Protein 7V6B (pdb70)

CATH classification: 3.30.160.380

B-factor: mean 134.19, std 66.08, range [36.17, 428.33]

InterPro domains:
  IPR000999 Ribonuclease III domain [PF00636] (1210-1378)
  IPR000999 Ribonuclease III domain [PF00636] (1469-1627)
  IPR000999 Ribonuclease III domain [PS50142] (1177-1382)
  IPR000999 Ribonuclease III domain [PS50142] (1433-1628)
  IPR000999 Ribonuclease III domain [SM00535] (1192-1403)
  IPR000999 Ribonuclease III domain [SM00535] (1448-1650)
  IPR000999 Ribonuclease III domain [cd00593] (1194-1391)
  IPR000999 Ribonuclease III domain [cd00593] (1448-1649)
  IPR001650 Helicase, C-terminal domain-like [PF00271] (438-495)
  IPR001650 Helicase, C-terminal domain-like [PS51194] (366-536)
  IPR001650 Helicase, C-terminal domain-like [SM00490] (385-498)
  IPR003100 PAZ domain [PF02170] (864-1000)
  IPR003100 PAZ domain [PS50821] (844-980)
  IPR003100 PAZ domain [SM00949] (843-1004)
  IPR005034 Dicer, dimerisation domain [PF03368] (571-669)
  IPR005034 Dicer, dimerisation domain [PS51327] (571-673)
  IPR011545 DEAD/DEAH-box helicase domain [PF00270] (11-153)
  IPR014001 Helicase superfamily 1/2, ATP-binding domain [PS51192] (15-193)
  IPR014001 Helicase superfamily 1/2, ATP-binding domain [SM00487] (4-209)
  IPR014720 Double-stranded RNA-binding domain [PF00035] (1653-1717)

Radius of gyration: 47.43 Å; Cα contacts (8 Å, |Δi|>4): 2916; chains: 2; bounding box: 76×140×125 Å

Solvent-accessible surface area: 74690 Å² total; per-residue (Å²): 174,66,29,26,25,35,83,0,0,26,53,0,44,152,48,37,0,0,0,5,6,10,26,53,105,4,45,44,31,0,1,9,9,0,0,57,62,37,8,96,33,1,60,86,72,59,154,81,50,5,76,8,0,0,0,0,0,48,72,44,136,42,0,89,94,12,0,81,8,0,14,105,46,0,9,4,42,5,4,8,8,0,40,124,88,49,3,106,137,39,99,141,39,86,8,40,81,39,12,124,106,17,9,0,0,0,0,20,3,91,16,0,18,51,1,18,79,88,104,70,6,62,7,50,8,4,18,0,0,0,0,2,34,0,6,37,0,55,51,188,35,38,0,63,83,0,7,131,32,2,80,142,36,106,82,141,129,43,8,50,0,0,0,2,0,19,16,5,13,61,36,86,79,11,106,77,2,51,64,61,1,110,93,7,15,130,8,0,88,12,77,2,8,0,8,34,37,74,201,106,10,64,0,8,9,40,74,74,71,116,10,63,67,64,35,35,32,21,72,110,74,180,146,108,58,77,8,19,137,82,0,26,44,18,1,89,98,18,42,93,11,19,97,41,59,131,146,108,58,149,4,102,99,18,0,52,3,0,16,37,1,3,108,60,0,3,14,2,0,0,4,0,6,0,0,5,3,4,11,61,1,10,18,86,52,57,78,41,166,76,108,22,31,48,40,31,17,55,8,0,13,1,20,0,7,16,0,17,13,19,0,8,87,53,0,98,102,132,171,35,42,74,38,131,9,0,34,86,17,11,19,25,12,0,46,101,0,0,85,22,0,44,98,51,1,55,93,130,79,68,148,76,1,25,0,0,0,0,1,34,92,158,68,0,0,32,1,0,27,6,0,0,66,13,0,5,113,34,0,97,83,0,106,130,7,8,46,13,16,3,8,51,106,128,14,60,179,83,54,35,108,48,1,29,84,58,1,133,103,21,100,2,7,0,0,0,4,6,27,7,108,80,109,20,6,80,6,54,41,6,36,16,0,2,0,0,6,49,6,118,34,5,10,14,2,4,5,0,24,11,7,2,25,62,82,144,0,83,0,10,0,1,2,6,80,158,68,78,127,143,10,66,100,49,3,142,104,13,63,126,1,33,76,61,0,21,116,46,0,134,98,44,37,22,164,186,52,115,73,60,82,10,186,78,45,20,83,2,70,9,109,66,0,45,46,10,0,63,104,0,0,95,65,4,25,35,14,58,17,32,124,19,47,8,28,56,88,66,6,104,121,97,68,27,57,207,80,54,52,134,69,0,114,72,72,67,0,9,3,0,25,0,0,1,8,0,40,13,78,109,39,24,85,3,58,42,43,90,67,78,150,27,0,81,44,4,0,0,9,63,0,0,71,51,0,48,90,74,36,6,7,42,94,146,9,58,16,39,78,72,105,72,17,2,44,68,10,12,104,51,4,3,104,20,19,80,133,61,60,64,55,17,55,118,204,78,87,78,18,106,36,84,12,5,151,35,1,105,47,0,18,0,118,65,64,39,73,0,30,0,4,26,0,40,0,60,8,92,36,144,73,70,91,112,9,62,11,5,72,127,31,1,77,31,67,53,8,2,0,0,0,0,73,39,112,16,33,80,14,2,56,0,2,0,17,19,97,33,14,59,0,34,0,102,5,14,78,74,30,40,100,47,91,5,141,81,80,98,40,35,46,14,0,4,17,4,1,0,0,0,0,20,25,13,5,111,2,52,14,41,5,0,0,1,8,71,74,27,81,64,22,1,5,0,2,2,1,0,48,135,212,44,54,9,14,76,107,14,0,40,98,19,119,128,23,62,118,30,134,12,30,97,59,119,72,7,106,131,82,106,67,30,161,35,116,56,14,96,34,56,0,0,2,26,63,8,68,69,168,67,74,37,8,4,2,45,73,24,25,143,156,51,34,0,99,55,182,69,216,34,72,116,95,9,43,69,121,40,44,140,119,4,14,88,3,46,36,115,101,23,15,1,0,0,1,32,75,16,41,135,101,8,34,9,6,71,156,144,84,31,25,2,2,32,6,9,33,28,11,84,0,11,4,36,1,6,2,0,2,10,3,0,0,0,0,1,21,3,0,37,27,0,1,8,0,8,59,10,4,107,93,0,2,76,88,1,101,9,72,135,48,97,72,8,21,120,97,10,122,21,164,73,6,143,17,37,151,30,9,168,64,68,137,72,108,56,104,138,74,32,26,5,36,11,12,14,17,59,10,36,56,3,38,28,10,9,1,18,16,37,36,38,11,59,70,41,113,37,59,133,78,98,108,40,20,3,79,57,64,138,57,153,37,74,80,149,66,3,85,4,4,47,19,21,104,32,151,158,83,8,55,34,0,21,0,14,37,0,0,16,0,0,0,1,48,75,8,27,4,1,3,7,1,47,31,11,24,10,0,0,28,0,0,0,60,1,1,0,0,1,8,0,6,11,63,30,75,74,43,15,37,25,3,13,63,56,0,31,60,34,0,20,30,60,78,0,0,0,2,3,0,24,62,20,80,3,7,61,17,7,7,12,105,103,17,44,6,68,144,54,40,53,0,2,3,2,13,2,0,31,40,0,12,44,19,36,115,130,57,92,131,18,9,142,43,1,0,43,52,7,2,109,103,5,72,17,42,110,89,36,10,17,90,92,13,63,1,21,109,114,10,53,82,135,5,32,110,24,0,122,45,7,35,147,65,143,122,50,88,42,134,20,55,95,98,5,15,33,7,6,18,45,22,64,3,54,21,114,23,0,0,9,0,0,8,0,1,0,0,0,0,0,45,5,1,0,0,43,16,0,0,48,1,0,56,61,7,151,1,0,134,48,54,175,129,80,67,9,28,73,5,24,91,22,130,7,72,93,102,88,100,12,37,11,36,5,10,14,47,130,46,0,15,123,12,1,46,18,94,2,182,65,64,110,53,0,0,31,0,2,0,7,4,13,37,29,58,0,60,38,7,7,0,1,6,53,8,6,7,6,0,53,3,1,1,16,1,0,0,0,0,32,0,20,53,70,18,79,192,31,41,14,43,19,0,62,32,0,20,67,4,0,42,40,41,1,0,0,0,0,0,0,0,3,14,16,0,17,19,7,16,17,21,13,38,28,105,1,41,98,23,20,29,117,4,18,74,20,0,92,78,32,32,7,82,10,24,74,129,0,26,14,34,25,20,48,71,5,117,153,13,54,3,0,36,0,0,0,7,0,0,18,0,0,0,0,0,0,3,7,30,33,89,61,11,42,76,0,2,70,2,0,36,80,2,0,62,37,0,5,106,24,8,49,157,128,45,19,48,72,7,40,117,35,0,90,106,64,137,38,1,108,38,77,40,55,149,56,19,0,31,2,24,10,55,70,88,118,61,88,40,167,6,98,35,128,83,158,106,71,0,81,59,0,2,0,22,12,0,12,48,51,12,69,142,59,118,66,29,101,78,0,74,19,33,0,22,69,137,64,11,12,81,16,80,29,100,17,62,12,126,48,72,58,19,0,31,0,38,8,5,73,7,31,34,48,0,121,26,107,120,105,134,65,0,74,54,121,0,0,80,48,0,21,60,31,3,52,83,55,154,85,113,47,111,75,22,37,109,1,30,156,52,95,42,36,41,155,57,66,101,126,115,160,24,60,79,4,10,60,57,10,18,17,0,75,64,14,71,94,93,36,37,135,90,0,56,111,11,23,89,36,116,145,77,123,54,56,68,70,51,3,73,54,0,7,77,19,0,63,13,80,38,110,86,57,102,28,111,35,55,58,125,64,42,3,19,16,2,38,1,31,6,63,8,68,0,2,24,33,8,78,72,98,68,5,53,72,48,4,25,46,2,0,125,31,0,41

GO terms:
  GO:0005515 protein binding (F, IPI)
  GO:0008186 ATP-dependent activity, acting on RNA (F, IDA)
  GO:0048471 perinuclear region of cytoplasm (C, IDA)
  GO:0035194 regulatory ncRNA-mediated post-transcriptional gene silencing (P, IDA)
  GO:0005634 nucleus (C, IDA)
  GO:0005737 cytoplasm (C, IDA)
  GO:0003730 mRNA 3'-UTR binding (F, IDA)
  GO:0016887 ATP hydrolysis activity (F, IDA)
  GO:0035197 siRNA binding (F, IDA)
  GO:0016442 RISC complex (C, IDA)
  GO:0070578 RISC-loading complex (C, IDA)
  GO:0004525 ribonuclease III activity (F, IDA)
  GO:0030422 siRNA processing (P, IDA)
  GO:0070922 RISC complex assembly (P, IDA)
  GO:0070578 RISC-loading complex (C, IGI)
  GO:0009047 dosage compensation by hyperactivation of X chromosome (P, IGI)
  GO:0002230 positive regulation of defense response to virus by host (P, IMP)
  GO:0035194 regulatory ncRNA-mediated post-transcriptional gene silencing (P, IMP)
  GO:0045089 positive regulation of innate immune response (P, IMP)
  GO:0045752 positive regulation of Toll signaling pathway (P, IMP)

Sequence (1678 aa):
PRGYQLRLVDHLTKSNGIVYLPTGSGKTFVAILVLKRFSQDFDKPIESGGKRALFMCNTVELARQQAMAVRRCTNFKVGFYVGEQGVDDWTRGMWSDEIKKNQVLVGTAQVFLDMVTQTYVALSSLSVVIIDECHHGTGHHPFREFMRLFTIANQTKLPRVVGLTGVLIKGNEITNVATKLKELEITYRGNIITVSDTKELENVMLYATKPTEVMVSFPHQEQVLTVTRLISAEIEKFYVSLDLMNKKSFVKQLFNDFLYQMKEYGIYAASIAIISLIVEFDIKRRQAETLSVKLMHRTALTLCEKIRHLLVQKLQDMNVNTEEVIMNFSTPKVQRFLMSLKVSFADKDPKDICCLVFVERRYTCKCIYGLLLNYIQSTPELRNVLTPQFMVSVLERKWQKSAIQQFRDGNANLMICSSVLEEGIDVQACNHVFILDPVKTFNMYVQSKGRARTTEAKFVLFTADKEREKTIQQIYQYRKAHNDIAEYLKDRVLEDIDPFTNENGAVLLPNNALAILHRYCQTIPTDAFGFVIPWFHVLQEDERDRIFGVSAKGKHVISINMPVNCMLRDTIYSDPMDNVKTAKISAAFKACKVLYSLGELNERFVPKTLKERVASIADVHFEHWNKYGDSVTAKDRTYKTECPLEFYDALPRVGEICYAYEIFLEPQFESCEYTEHMYLNLQTPRNYAILLRNKLPRLAEMPLFSNQGKLHVRVANAPLEVIIQNSEQLELLHQFHGMVFRDILKIWHPFFVLDRRSKENSYLVVPLILQKCFDWELMTNFRRLPQSHGSNVQQREQQPAPRPEDFEGKIVTQWYANYDKPMLVTKVHRELTPLSYMEYYEFTMSKYGNRIGDVVHKDKFMIEVRDLTEQLTFYVHKVILIPELCFNFNFPGDLWLKLIFLPSILNRMYFLLHAEALRKRFNTYLNLHLLPFNGTDYMPRPLEIDYSLKRNENPWQKYMEPVDLSRNLLSTYPVELDYYYHFSVGNVCYWAKNQFHMPTGNIYVKPLLILQKTVSKEHITPAEQGEFLAAITASSAADVFDMERLEILGDSFLKLSATLYLASKYSDWNEGTLTEVKSKLVSNRNLLFCLIDADIPKTLNTIQFTPRYTWLPPGISLPHNVLALWRENPEFAKIIGPHNLRDLALGDEESLVKGNCSDINYNRFVEGCRANGQSFYAGADFSSEVNFCVGLVTIPNKVIADTLEALLGVIVKNYGLQHAFKMLEYFKICRADIDKPLTQLLNLELGNTTEIDGFLINHYYLEKNLGYTFKDRRYLLQALTHPSYPTNRITGSYQELEFIGDAILDFLISAYIFENNTKMNPGALTDLRSALVNNTTLACICVRHRLHFFILAENAKLSEIISKFVNFQESQGHRVTNYVRILLEEADVNVDVPKALGDVLEALIAAVYLDCRDLQRTWEVIFNLFEPELQEFTRKVPINHIRQLVEHKHAKPVFSSVSCQFTCMEKTIKVYGFGSNKDQAKLSAAKHALQQLSKCDMVKELRDYCVRREMPLPCIEVVQQSEFVACCSVASIVRYGKSDKKKDARQRAAIEMLALISSNESMEELEALRRKKFTTYWELKEATGMRLCDRHNYFKNFYPTLKKEAIEAINSDEYESSKDKAMDVMSSLKITPKISEVESSSLVPLLSVELNCAFDVVLMAKETDIYDHIIDYFRTML

Secondary structure (DSSP, 8-state):
---HHHHHHHHHHHS-EEEE--SSS-HHHHHHHHHHHT-SSSSS-GGGT--EEEEEESSHHHHHHHHHHHHHH-SS-EEEE-GGGTTSS--HHHHHHHHHH-SEEEEEHHHHHHHHHTTTS-GGGEEEEEEESGGG-SSS-HHHHHHHHHTTS-SSS--EEEEEESSSS-TT--TTHHHHHHHHHHHHTS-EEB--SSSSS--STT-----EEEEE--PPPSS--HHHHHHHHHHHHHHHHHHS---HHHHHHHHHHHHHHHHHH-HHHHHHHHHHHHHHHHHHHHS--SHHHHHHHHHHHHHHHHHHHHHHHHHHT----SHHHHHHSS-HHHHHHHHHHHHHT-S--TTT--EEEE-SSHHHHHHHHHHHHHHHHH-TTTTTT--EEEE--HHHHHHHHHHHHHHHHTS-SEEEE---SSS---S--BSEEEESSPP-SHHHHHHHHHHB-SSSSEEEEE--TTTHHHHHHHHHHHHHHHHHHHHHHHHSB------EE-TT--EE-TTTHHHHHHHHHHHS---TT-----EEEEPPHHHHHHHSSGGGSSSB-EEEE--TTSS--SPEEPPPBSSSHHHHHHHHHHHHHHHHHTT-B-TTSSBPPHHHHHHHHHHHHHTTHHHHT--S---EEEEE----TTTTT----SSSEEEEEEEEEEE-S---TTTHHHHHHHTSS--EEEEESS-------EEE--SS--EEEEE-SSPEEEE---SHHHHHHHHHHHHIIIIIS----TT-EE--S-SSS--EEEEEE---EE-HHHHHHTTSPPP-----HHHHHHSPPP-TGGGSS-EEEE-SS-SS--EEEEEEE-SS-TTSPP--HHHHHHHSTTTSPPPS-SS--EEEEEEPP-----------B-TTTEEEE---HHHHHHHHTHHHHHHHHHHHHHHHHHHHHHHHHTT-TTSTTTSTT--PPPP---SSSS----SS-GGGPPPPTTTS-TT--HHHHHHHHHHHHTS---TTS-SS----S----PPPHHHHHHH-GGG-----HHHHHHHHB-GGG--S--SHHHHHHHHHHHHHHHHHHHHHHSTTS-HHHHHHHHHHHSSHHHHHHHHHHTTGGGS-B-S---TTTS-PPTTEES-HHHHHHHHH-HHHHHH--HHHHHTT---GGGGTT--SPPHHHHHHHHHHHHHHHHSSSTT--THHHHHHHHTEEEEEHHHHHHHHHHHHHHHHHHHHHHHHHHHHHHTTSS---SSS-SGGGSSS----HHHHHHH-TTHHHHHHHHS---SSTHHHHHHHB-SS-SS--SS--SHHHHHHHHHHHHHHHHHHHHHH-TTS-HHHHHHHHHHHS-TTHHHHHHHHTT-GGG-B---HHHHHHHHHHHHHHHHHTSS--HHHHHS--SS----SS-SHHHHHHHHHHHHHHHHH--HHHHHHHHHHHHHHHHHHHHHSPPPPHHHHHHT-SS---EE----EEEEETTEEEEE----SSHHHHHHHHHHHHHHHHHH-/-HHHHHHHHHHHTT-----EEE-----EEEEE-TTS--EEEEESSHHHHHHHHHHHHHHHHHH--HHHHHHHHHS----SHHHHHH-----TTGGG-STTSS-HHHHHHHHHHHH---S-TTTHHHHHHHHHTT--EE--B-SS--SS--EEEEESSTT--EEEE-HHHHHHHHHHHHHHH-

Organism: Drosophila melanogaster (NCBI:txid7227)

Structure (mmCIF, N/CA/C/O backbone):
data_7V6B
#
_entry.id   7V6B
#
_cell.length_a   1.00
_cell.length_b   1.00
_cell.length_c   1.00
_cell.angle_alpha   90.00
_cell.angle_beta   90.00
_cell.angle_gamma   90.00
#
_symmetry.space_group_name_H-M   'P 1'
#
loop_
_entity.id
_entity.type
_entity.pdbx_description
1 polymer 'Dicer-2, isoform A'
2 polymer R2D2
#
loop_
_atom_site.group_PDB
_atom_site.id
_atom_site.type_symbol
_atom_site.label_atom_id
_atom_site.label_alt_id
_atom_site.label_comp_id
_atom_site.label_asym_id
_atom_site.label_entity_id
_atom_site.label_seq_id
_atom_site.pdbx_PDB_ins_code
_atom_site.Cartn_x
_atom_site.Cartn_y
_atom_site.Cartn_z
_atom_site.occupancy
_atom_site.B_iso_or_equiv
_atom_site.auth_seq_id
_atom_site.auth_comp_id
_atom_site.auth_asym_id
_atom_site.auth_atom_id
_atom_site.pdbx_PDB_model_num
ATOM 1 N N . PRO A 1 10 ? 123.147 134.307 138.449 1.00 130.33 8 PRO A N 1
ATOM 2 C CA . PRO A 1 10 ? 122.296 135.412 137.991 1.00 129.00 8 PRO A CA 1
ATOM 3 C C . PRO A 1 10 ? 121.385 134.988 136.834 1.00 121.40 8 PRO A C 1
ATOM 4 O O . PRO A 1 10 ? 121.848 134.256 135.985 1.00 124.56 8 PRO A O 1
ATOM 8 N N . ARG A 1 11 ? 120.132 135.440 136.840 1.00 115.49 9 ARG A N 1
ATOM 9 C CA . ARG A 1 11 ? 119.128 135.021 135.831 1.00 113.62 9 ARG A CA 1
ATOM 10 C C . ARG A 1 11 ? 119.603 135.494 134.459 1.00 107.48 9 ARG A C 1
ATOM 11 O O . ARG A 1 11 ? 120.190 136.587 134.385 1.00 111.21 9 ARG A O 1
ATOM 19 N N . GLY A 1 12 ? 119.371 134.686 133.426 1.00 100.41 10 GLY A N 1
ATOM 20 C CA . GLY A 1 12 ? 119.758 135.008 132.041 1.00 96.86 10 GLY A CA 1
ATOM 21 C C . GLY A 1 12 ? 118.943 136.164 131.496 1.00 88.00 10 GLY A C 1
ATOM 22 O O . GLY A 1 12 ? 117.779 136.313 131.904 1.00 92.61 10 GLY A O 1
ATOM 23 N N . TYR A 1 13 ? 119.516 136.933 130.578 1.00 76.72 11 TYR A N 1
ATOM 24 C CA . TYR A 1 13 ? 118.829 138.078 129.952 1.00 70.81 11 TYR A CA 1
ATOM 25 C C . TYR A 1 13 ? 117.414 137.658 129.562 1.00 70.80 11 TYR A C 1
ATOM 26 O O . TYR A 1 13 ? 116.512 138.430 129.830 1.00 71.86 11 TYR A O 1
ATOM 35 N N . GLN A 1 14 ? 117.206 136.456 129.033 1.00 68.84 12 GLN A N 1
ATOM 36 C CA . GLN A 1 14 ? 115.865 136.089 128.514 1.00 65.67 12 GLN A CA 1
ATOM 37 C C . GLN A 1 14 ? 114.821 136.210 129.624 1.00 63.89 12 GLN A C 1
ATOM 38 O O . GLN A 1 14 ? 113.807 136.898 129.423 1.00 67.95 12 GLN A O 1
ATOM 44 N N . LEU A 1 15 ? 115.093 135.634 130.788 1.00 62.81 13 LEU A N 1
ATOM 45 C CA . LEU A 1 15 ? 114.099 135.616 131.891 1.00 63.98 13 LEU A CA 1
ATOM 46 C C . LEU A 1 15 ? 113.820 137.040 132.383 1.00 65.00 13 LEU A C 1
ATOM 47 O O . LEU A 1 15 ? 112.624 137.364 132.624 1.00 67.52 13 LEU A O 1
ATOM 52 N N . ARG A 1 16 ? 114.857 137.864 132.496 1.00 61.12 14 ARG A N 1
ATOM 53 C CA . ARG A 1 16 ? 114.706 139.260 132.976 1.00 61.62 14 ARG A CA 1
ATOM 54 C C . ARG A 1 16 ? 113.870 140.049 131.959 1.00 59.82 14 ARG A C 1
ATOM 55 O O . ARG A 1 16 ? 112.977 140.822 132.391 1.00 62.98 14 ARG A O 1
ATOM 63 N N . LEU A 1 17 ? 114.120 139.834 130.670 1.00 58.77 15 LEU A N 1
ATOM 64 C CA . LEU A 1 17 ? 113.359 140.512 129.589 1.00 61.17 15 LEU A CA 1
ATOM 65 C C . LEU A 1 17 ? 111.897 140.110 129.743 1.00 60.75 15 LEU A C 1
ATOM 66 O O . LEU A 1 17 ? 111.038 140.988 129.677 1.00 61.02 15 LEU A O 1
ATOM 71 N N . VAL A 1 18 ? 111.650 138.827 129.984 1.00 60.36 16 VAL A N 1
ATOM 72 C CA . VAL A 1 18 ? 110.259 138.324 130.071 1.00 62.38 16 VAL A CA 1
ATOM 73 C C . VAL A 1 18 ? 109.594 139.002 131.264 1.00 68.34 16 VAL A C 1
ATOM 74 O O . VAL A 1 18 ? 108.461 139.473 131.091 1.00 80.33 16 VAL A O 1
ATOM 78 N N . ASP A 1 19 ? 110.281 139.133 132.394 1.00 71.86 17 ASP A N 1
ATOM 79 C CA . ASP A 1 19 ? 109.704 139.821 133.586 1.00 78.84 17 ASP A CA 1
ATOM 80 C C . ASP A 1 19 ? 109.346 141.272 133.247 1.00 77.07 17 ASP A C 1
ATOM 81 O O . ASP A 1 19 ? 108.196 141.722 133.559 1.00 78.21 17 ASP A O 1
ATOM 86 N N . HIS A 1 20 ? 110.269 141.987 132.611 1.00 74.93 18 HIS A N 1
ATOM 87 C CA . HIS A 1 20 ? 110.026 143.407 132.257 1.00 75.39 18 HIS A CA 1
ATOM 88 C C . HIS A 1 20 ? 108.804 143.490 131.337 1.00 69.98 18 HIS A C 1
ATOM 89 O O . HIS A 1 20 ? 107.990 144.403 131.535 1.00 70.24 18 HIS A O 1
ATOM 96 N N . LEU A 1 21 ? 108.694 142.587 130.369 1.00 65.37 19 LEU A N 1
ATOM 97 C CA . LEU A 1 21 ? 107.584 142.619 129.385 1.00 63.58 19 LEU A CA 1
ATOM 98 C C . LEU A 1 21 ? 106.266 142.309 130.086 1.00 65.69 19 LEU A C 1
ATOM 99 O O . LEU A 1 21 ? 105.257 142.932 129.729 1.00 72.59 19 LEU A O 1
ATOM 104 N N . THR A 1 22 ? 106.273 141.398 131.048 1.00 69.73 20 THR A N 1
ATOM 105 C CA . THR A 1 22 ? 105.062 141.067 131.839 1.00 77.52 20 THR A CA 1
ATOM 106 C C . THR A 1 22 ? 104.619 142.315 132.605 1.00 81.16 20 THR A C 1
ATOM 107 O O . THR A 1 22 ? 103.395 142.545 132.689 1.00 77.18 20 THR A O 1
ATOM 111 N N . LYS A 1 23 ? 105.571 143.099 133.122 1.00 86.15 21 LYS A N 1
ATOM 112 C CA . LYS A 1 23 ? 105.230 144.326 133.893 1.00 91.46 21 LYS A CA 1
ATOM 113 C C . LYS A 1 23 ? 104.682 145.442 132.984 1.00 90.77 21 LYS A C 1
ATOM 114 O O . LYS A 1 23 ? 103.741 146.115 133.450 1.00 90.42 21 LYS A O 1
ATOM 120 N N . SER A 1 24 ? 105.221 145.668 131.774 1.00 86.99 22 SER A N 1
ATOM 121 C CA . SER A 1 24 ? 104.854 146.843 130.928 1.00 85.40 22 SER A CA 1
ATOM 122 C C . SER A 1 24 ? 105.132 146.624 129.440 1.00 78.50 22 SER A C 1
ATOM 123 O O . SER A 1 24 ? 105.870 145.681 129.118 1.00 74.91 22 SER A O 1
ATOM 126 N N . ASN A 1 25 ? 104.598 147.509 128.588 1.00 73.27 23 ASN A N 1
ATOM 127 C CA . ASN A 1 25 ? 104.796 147.463 127.116 1.00 70.67 23 ASN A CA 1
ATOM 128 C C . ASN A 1 25 ? 106.289 147.431 126.797 1.00 67.95 23 ASN A C 1
ATOM 129 O O . ASN A 1 25 ? 107.114 147.842 127.653 1.00 68.93 23 ASN A O 1
ATOM 134 N N . GLY A 1 26 ? 106.644 146.956 125.613 1.00 64.77 24 GLY A N 1
ATOM 135 C CA . GLY A 1 26 ? 108.063 146.676 125.341 1.00 64.61 24 GLY A CA 1
ATOM 136 C C . GLY A 1 26 ? 108.429 146.686 123.879 1.00 63.53 24 GLY A C 1
ATOM 137 O O . GLY A 1 26 ? 107.605 146.303 123.035 1.00 66.18 24 GLY A O 1
ATOM 138 N N . ILE A 1 27 A 109.663 147.072 123.592 1.00 61.11 25 ILE A N 1
ATOM 139 C CA . ILE A 1 27 A 110.285 146.893 122.260 1.00 62.15 25 ILE A CA 1
ATOM 140 C C . ILE A 1 27 A 111.621 146.212 122.509 1.00 63.01 25 ILE A C 1
ATOM 141 O O . ILE A 1 27 A 112.586 146.913 122.867 1.00 68.11 25 ILE A O 1
ATOM 146 N N . VAL A 1 28 ? 111.683 144.902 122.337 1.00 62.42 26 VAL A N 1
ATOM 147 C CA . VAL A 1 28 ? 112.912 144.130 122.691 1.00 64.23 26 VAL A CA 1
ATOM 148 C C . VAL A 1 28 ? 113.904 144.224 121.529 1.00 66.08 26 VAL A C 1
ATOM 149 O O . VAL A 1 28 ? 113.689 143.559 120.505 1.00 66.89 26 VAL A O 1
ATOM 153 N N . TYR A 1 29 ? 114.967 145.008 121.698 1.00 68.25 27 TYR A N 1
ATOM 154 C CA . TYR A 1 29 ? 116.053 145.159 120.706 1.00 71.64 27 TYR A CA 1
ATOM 155 C C . TYR A 1 29 ? 117.178 144.196 121.084 1.00 73.58 27 TYR A C 1
ATOM 156 O O . TYR A 1 29 ? 117.859 144.425 122.088 1.00 74.92 27 TYR A O 1
ATOM 165 N N . LEU A 1 30 ? 117.271 143.078 120.387 1.00 74.97 28 LEU A N 1
ATOM 166 C CA . LEU A 1 30 ? 118.316 142.078 120.679 1.00 81.39 28 LEU A CA 1
ATOM 167 C C . LEU A 1 30 ? 119.138 141.926 119.419 1.00 88.89 28 LEU A C 1
ATOM 168 O O . LEU A 1 30 ? 118.724 141.218 118.509 1.00 86.06 28 LEU A O 1
ATOM 173 N N . PRO A 1 31 ? 120.304 142.586 119.334 1.00 101.96 29 PRO A N 1
ATOM 174 C CA . PRO A 1 31 ? 121.099 142.558 118.113 1.00 108.89 29 PRO A CA 1
ATOM 175 C C . PRO A 1 31 ? 121.570 141.142 117.770 1.00 119.32 29 PRO A C 1
ATOM 176 O O . PRO A 1 31 ? 121.577 140.810 116.617 1.00 121.11 29 PRO A O 1
ATOM 180 N N . THR A 1 32 ? 121.948 140.350 118.765 1.00 133.81 30 THR A N 1
ATOM 181 C CA . THR A 1 32 ? 122.573 139.027 118.523 1.00 146.46 30 THR A CA 1
ATOM 182 C C . THR A 1 32 ? 122.006 137.964 119.447 1.00 153.04 30 THR A C 1
ATOM 183 O O . THR A 1 32 ? 121.397 138.319 120.454 1.00 160.38 30 THR A O 1
ATOM 187 N N . GLY A 1 33 ? 122.257 136.696 119.119 1.00 163.26 31 GLY A N 1
ATOM 188 C CA . GLY A 1 33 ? 121.954 135.539 119.983 1.00 170.85 31 GLY A CA 1
ATOM 189 C C . GLY A 1 33 ? 120.698 134.798 119.571 1.00 169.63 31 GLY A C 1
ATOM 190 O O . GLY A 1 33 ? 120.499 133.659 120.049 1.00 171.59 31 GLY A O 1
ATOM 191 N N . SER A 1 34 ? 119.862 135.367 118.705 1.00 163.82 32 SER A N 1
ATOM 192 C CA . SER A 1 34 ? 118.658 134.662 118.207 1.00 162.03 32 SER A CA 1
ATOM 193 C C . SER A 1 34 ? 117.838 134.141 119.397 1.00 152.08 32 SER A C 1
ATOM 194 O O . SER A 1 34 ? 117.380 132.989 119.340 1.00 153.88 32 SER A O 1
ATOM 197 N N . GLY A 1 35 ? 117.725 134.941 120.463 1.00 133.66 33 GLY A N 1
ATOM 198 C CA . GLY A 1 35 ? 116.949 134.620 121.672 1.00 113.56 33 GLY A CA 1
ATOM 199 C C . GLY A 1 35 ? 115.615 135.319 121.643 1.00 103.37 33 GLY A C 1
ATOM 200 O O . GLY A 1 35 ? 114.892 135.240 122.628 1.00 97.26 33 GLY A O 1
ATOM 201 N N . LYS A 1 36 ? 115.317 136.012 120.550 1.00 102.05 34 LYS A N 1
ATOM 202 C CA . LYS A 1 36 ? 113.996 136.636 120.359 1.00 101.06 34 LYS A CA 1
ATOM 203 C C . LYS A 1 36 ? 112.904 135.574 120.478 1.00 92.41 34 LYS A C 1
ATOM 204 O O . LYS A 1 36 ? 111.813 135.915 120.949 1.00 95.75 34 LYS A O 1
ATOM 210 N N . THR A 1 37 ? 113.171 134.350 120.037 1.00 85.90 35 THR A N 1
ATOM 211 C CA . THR A 1 37 ? 112.125 133.317 119.909 1.00 82.66 35 THR A CA 1
ATOM 212 C C . THR A 1 37 ? 111.714 132.833 121.297 1.00 76.39 35 THR A C 1
ATOM 213 O O . THR A 1 37 ? 110.501 132.681 121.542 1.00 78.60 35 THR A O 1
ATOM 217 N N . PHE A 1 38 ? 112.683 132.578 122.161 1.00 68.84 36 PHE A N 1
ATOM 218 C CA . PHE A 1 38 ? 112.395 132.118 123.536 1.00 67.77 36 PHE A CA 1
ATOM 219 C C . PHE A 1 38 ? 111.593 133.190 124.278 1.00 68.07 36 PHE A C 1
ATOM 220 O O . PHE A 1 38 ? 110.664 132.849 125.007 1.00 71.18 36 PHE A O 1
ATOM 228 N N . VAL A 1 39 ? 111.935 134.462 124.083 1.00 64.62 37 VAL A N 1
ATOM 229 C CA . VAL A 1 39 ? 111.218 135.586 124.754 1.00 61.35 37 VAL A CA 1
ATOM 230 C C . VAL A 1 39 ? 109.798 135.689 124.178 1.00 59.90 37 VAL A C 1
ATOM 231 O O . VAL A 1 39 ? 108.864 135.859 124.963 1.00 60.19 37 VAL A O 1
ATOM 235 N N . ALA A 1 40 ? 109.628 135.548 122.869 1.00 60.28 38 ALA A N 1
ATOM 236 C CA . ALA A 1 40 ? 108.285 135.567 122.245 1.00 60.86 38 ALA A CA 1
ATOM 237 C C . ALA A 1 40 ? 107.446 134.457 122.875 1.00 60.41 38 ALA A C 1
ATOM 238 O O . ALA A 1 40 ? 106.279 134.693 123.165 1.00 63.33 38 ALA A O 1
ATOM 240 N N . ILE A 1 41 ? 108.033 133.273 123.061 1.00 58.55 39 ILE A N 1
ATOM 241 C CA . ILE A 1 41 ? 107.292 132.085 123.575 1.00 55.90 39 ILE A CA 1
ATOM 242 C C . ILE A 1 41 ? 106.975 132.276 125.065 1.00 52.90 39 ILE A C 1
ATOM 243 O O . ILE A 1 41 ? 105.828 131.992 125.458 1.00 52.56 39 ILE A O 1
ATOM 248 N N . LEU A 1 42 ? 107.903 132.774 125.865 1.00 51.74 40 LEU A N 1
ATOM 249 C CA . LEU A 1 42 ? 107.604 132.964 127.303 1.00 58.10 40 LEU A CA 1
ATOM 250 C C . LEU A 1 42 ? 106.539 134.049 127.503 1.00 57.99 40 LEU A C 1
ATOM 251 O O . LEU A 1 42 ? 105.723 133.897 128.433 1.00 56.02 40 LEU A O 1
ATOM 256 N N . VAL A 1 43 ? 106.551 135.119 126.712 1.00 58.33 41 VAL A N 1
ATOM 257 C CA . VAL A 1 43 ? 105.548 136.202 126.930 1.00 55.51 41 VAL A CA 1
ATOM 258 C C . VAL A 1 43 ? 104.187 135.620 126.572 1.00 52.15 41 VAL A C 1
ATOM 259 O O . VAL A 1 43 ? 103.236 135.810 127.326 1.00 53.75 41 VAL A O 1
ATOM 263 N N . LEU A 1 44 ? 104.142 134.869 125.494 1.00 51.59 42 LEU A N 1
ATOM 264 C CA . LEU A 1 44 ? 102.892 134.270 125.012 1.00 53.99 42 LEU A CA 1
ATOM 265 C C . LEU A 1 44 ? 102.350 133.383 126.118 1.00 56.01 42 LEU A C 1
ATOM 266 O O . LEU A 1 44 ? 101.119 133.255 126.198 1.00 61.02 42 LEU A O 1
ATOM 271 N N . LYS A 1 45 ? 103.228 132.792 126.929 1.00 55.71 43 LYS A N 1
ATOM 272 C CA . LYS A 1 45 ? 102.789 131.795 127.939 1.00 56.71 43 LYS A CA 1
ATOM 273 C C . LYS A 1 45 ? 102.385 132.503 129.227 1.00 58.59 43 LYS A C 1
ATOM 274 O O . LYS A 1 45 ? 101.566 131.940 129.962 1.00 61.22 43 LYS A O 1
ATOM 280 N N . ARG A 1 46 ? 102.980 133.659 129.516 1.00 60.20 44 ARG A N 1
ATOM 281 C CA . ARG A 1 46 ? 102.656 134.434 130.745 1.00 60.67 44 ARG A CA 1
ATOM 282 C C . ARG A 1 46 ? 101.306 135.141 130.617 1.00 62.07 44 ARG A C 1
ATOM 283 O O . ARG A 1 46 ? 100.841 135.678 131.632 1.00 61.83 44 ARG A O 1
ATOM 291 N N . PHE A 1 47 ? 100.694 135.143 129.436 1.00 63.09 45 PHE A N 1
ATOM 292 C CA . PHE A 1 47 ? 99.398 135.828 129.218 1.00 62.80 45 PHE A CA 1
ATOM 293 C C . PHE A 1 47 ? 98.396 134.817 128.687 1.00 65.15 45 PHE A C 1
ATOM 294 O O . PHE A 1 47 ? 97.496 135.216 127.936 1.00 64.74 45 PHE A O 1
ATOM 302 N N . SER A 1 48 ? 98.537 133.557 129.076 1.00 65.60 46 SER A N 1
ATOM 303 C CA . SER A 1 48 ? 97.711 132.460 128.517 1.00 65.47 46 SER A CA 1
ATOM 304 C C . SER A 1 48 ? 96.811 131.840 129.572 1.00 63.41 46 SER A C 1
ATOM 305 O O . SER A 1 48 ? 96.553 130.650 129.469 1.00 61.90 46 SER A O 1
ATOM 308 N N . GLN A 1 49 ? 96.400 132.606 130.564 1.00 66.39 47 GLN A N 1
ATOM 309 C CA . GLN A 1 49 ? 95.508 132.094 131.626 1.00 68.31 47 GLN A CA 1
ATOM 310 C C . GLN A 1 49 ? 94.053 132.143 131.168 1.00 65.84 47 GLN A C 1
ATOM 311 O O . GLN A 1 49 ? 93.182 131.718 131.945 1.00 66.62 47 GLN A O 1
ATOM 317 N N . ASP A 1 50 ? 93.764 132.682 129.989 1.00 65.17 48 ASP A N 1
ATOM 318 C CA . ASP A 1 50 ? 92.358 132.865 129.547 1.00 65.60 48 ASP A CA 1
ATOM 319 C C . ASP A 1 50 ? 92.190 132.355 128.125 1.00 62.57 48 ASP A C 1
ATOM 320 O O . ASP A 1 50 ? 91.173 132.675 127.501 1.00 63.48 48 ASP A O 1
ATOM 325 N N . PHE A 1 51 ? 93.133 131.574 127.631 1.00 61.80 49 PHE A N 1
ATOM 326 C CA . PHE A 1 51 ? 93.094 131.077 126.244 1.00 65.03 49 PHE A CA 1
ATOM 327 C C . PHE A 1 51 ? 92.090 129.925 126.131 1.00 73.29 49 PHE A C 1
ATOM 328 O O . PHE A 1 51 ? 91.963 129.404 125.012 1.00 74.09 49 PHE A O 1
ATOM 336 N N . ASP A 1 52 ? 91.420 129.533 127.223 1.00 85.42 50 ASP A N 1
ATOM 337 C CA . ASP A 1 52 ? 90.476 128.380 127.261 1.00 93.75 50 ASP A CA 1
ATOM 338 C C . ASP A 1 52 ? 89.040 128.884 127.382 1.00 89.37 50 ASP A C 1
ATOM 339 O O . ASP A 1 52 ? 88.169 128.332 126.694 1.00 93.52 50 ASP A O 1
ATOM 344 N N . LYS A 1 53 ? 88.818 129.906 128.200 1.00 85.43 51 LYS A N 1
ATOM 345 C CA . LYS A 1 53 ? 87.476 130.499 128.411 1.00 86.63 51 LYS A CA 1
ATOM 346 C C . LYS A 1 53 ? 86.983 131.018 127.061 1.00 94.32 51 LYS A C 1
ATOM 347 O O . LYS A 1 53 ? 87.813 131.383 126.233 1.00 96.55 51 LYS A O 1
ATOM 353 N N . PRO A 1 54 ? 85.657 131.056 126.770 1.00 101.71 52 PRO A N 1
ATOM 354 C CA . PRO A 1 54 ? 85.157 131.631 125.520 1.00 102.59 52 PRO A CA 1
ATOM 355 C C . PRO A 1 54 ? 85.037 133.162 125.600 1.00 106.17 52 PRO A C 1
ATOM 356 O O . PRO A 1 54 ? 84.917 133.723 126.693 1.00 105.66 52 PRO A O 1
ATOM 360 N N . ILE A 1 55 ? 85.048 133.822 124.447 1.00 108.68 53 ILE A N 1
ATOM 361 C CA . ILE A 1 55 ? 85.055 135.315 124.384 1.00 111.10 53 ILE A CA 1
ATOM 362 C C . ILE A 1 55 ? 83.749 135.842 124.983 1.00 122.50 53 ILE A C 1
ATOM 363 O O . ILE A 1 55 ? 83.775 136.937 125.566 1.00 127.22 53 ILE A O 1
ATOM 368 N N . GLU A 1 56 ? 82.666 135.068 124.899 1.00 138.07 54 GLU A N 1
ATOM 369 C CA . GLU A 1 56 ? 81.340 135.473 125.431 1.00 151.98 54 GLU A CA 1
ATOM 370 C C . GLU A 1 56 ? 81.457 135.855 126.913 1.00 144.82 54 GLU A C 1
ATOM 371 O O . GLU A 1 56 ? 80.752 136.781 127.327 1.00 143.13 54 GLU A O 1
ATOM 377 N N . SER A 1 57 ? 82.296 135.169 127.687 1.00 137.53 55 SER A N 1
ATOM 378 C CA . SER A 1 57 ? 82.459 135.440 129.136 1.00 132.18 55 SER A CA 1
ATOM 379 C C . SER A 1 57 ? 83.931 135.325 129.531 1.00 117.71 55 SER A C 1
ATOM 380 O O . SER A 1 57 ? 84.343 134.281 130.070 1.00 116.94 55 SER A O 1
ATOM 383 N N . GLY A 1 58 ? 84.696 136.378 129.257 1.00 107.76 56 GLY A N 1
ATOM 384 C CA . GLY A 1 58 ? 86.050 136.570 129.807 1.00 103.50 56 GLY A CA 1
ATOM 385 C C . GLY A 1 58 ? 87.144 135.873 129.017 1.00 92.78 56 GLY A C 1
ATOM 386 O O . GLY A 1 58 ? 88.312 135.968 129.453 1.00 90.00 56 GLY A O 1
ATOM 387 N N . GLY A 1 59 ? 86.838 135.247 127.879 1.00 82.46 57 GLY A N 1
ATOM 388 C CA . GLY A 1 59 ? 87.891 134.636 127.051 1.00 77.41 57 GLY A CA 1
ATOM 389 C C . GLY A 1 59 ? 88.819 135.674 126.452 1.00 71.43 57 GLY A C 1
ATOM 390 O O . GLY A 1 59 ? 88.421 136.839 126.283 1.00 71.22 57 GLY A O 1
ATOM 391 N N . LYS A 1 60 ? 90.052 135.283 126.183 1.00 66.55 58 LYS A N 1
ATOM 392 C CA . LYS A 1 60 ? 91.059 136.194 125.593 1.00 62.50 58 LYS A CA 1
ATOM 393 C C . LYS A 1 60 ? 91.956 135.399 124.656 1.00 55.87 58 LYS A C 1
ATOM 394 O O . LYS A 1 60 ? 92.213 134.234 124.946 1.00 54.21 58 LYS A O 1
ATOM 400 N N . ARG A 1 61 ? 92.393 136.012 123.568 1.00 53.05 59 ARG A N 1
ATOM 401 C CA . ARG A 1 61 ? 93.232 135.341 122.551 1.00 53.29 59 ARG A CA 1
ATOM 402 C C . ARG A 1 61 ? 94.432 136.228 122.263 1.00 52.08 59 ARG A C 1
ATOM 403 O O . ARG A 1 61 ? 94.372 137.399 122.613 1.00 54.21 59 ARG A O 1
ATOM 411 N N . ALA A 1 62 ? 95.461 135.699 121.620 1.00 52.70 60 ALA A N 1
ATOM 412 C CA . ALA A 1 62 ? 96.709 136.447 121.362 1.00 55.62 60 ALA A CA 1
ATOM 413 C C . ALA A 1 62 ? 96.959 136.567 119.863 1.00 57.70 60 ALA A C 1
ATOM 414 O O . ALA A 1 62 ? 96.360 135.816 119.112 1.00 59.53 60 ALA A O 1
ATOM 416 N N . LEU A 1 63 ? 97.808 137.506 119.464 1.00 60.13 61 LEU A N 1
ATOM 417 C CA . LEU A 1 63 ? 98.131 137.759 118.040 1.00 63.16 61 LEU A CA 1
ATOM 418 C C . LEU A 1 63 ? 99.641 137.727 117.885 1.00 63.60 61 LEU A C 1
ATOM 419 O O . LEU A 1 63 ? 100.322 138.154 118.824 1.00 65.00 61 LEU A O 1
ATOM 424 N N . PHE A 1 64 ? 100.136 137.262 116.746 1.00 63.88 62 PHE A N 1
ATOM 425 C CA . PHE A 1 64 ? 101.580 137.323 116.437 1.00 67.44 62 PHE A CA 1
ATOM 426 C C . PHE A 1 64 ? 101.732 137.953 115.063 1.00 73.07 62 PHE A C 1
ATOM 427 O O . PHE A 1 64 ? 102.111 137.239 114.132 1.00 75.65 62 PHE A O 1
ATOM 435 N N . MET A 1 65 ? 101.457 139.249 114.951 1.00 77.37 63 MET A N 1
ATOM 436 C CA . MET A 1 65 ? 101.526 139.979 113.655 1.00 76.33 63 MET A CA 1
ATOM 437 C C . MET A 1 65 ? 102.970 139.955 113.160 1.00 74.79 63 MET A C 1
ATOM 438 O O . MET A 1 65 ? 103.867 140.188 113.983 1.00 72.10 63 MET A O 1
ATOM 443 N N . CYS A 1 66 ? 103.188 139.668 111.885 1.00 78.77 64 CYS A N 1
ATOM 444 C CA . CYS A 1 66 ? 104.538 139.688 111.278 1.00 92.51 64 CYS A CA 1
ATOM 445 C C . CYS A 1 66 ? 104.491 140.510 109.997 1.00 100.27 64 CYS A C 1
ATOM 446 O O . CYS A 1 66 ? 103.383 140.774 109.518 1.00 100.17 64 CYS A O 1
ATOM 449 N N . ASN A 1 67 ? 105.649 140.891 109.459 1.00 104.52 65 ASN A N 1
ATOM 450 C CA . ASN A 1 67 ? 105.723 141.769 108.262 1.00 104.88 65 ASN A CA 1
ATOM 451 C C . ASN A 1 67 ? 105.473 140.954 106.990 1.00 102.50 65 ASN A C 1
ATOM 452 O O . ASN A 1 67 ? 104.783 141.463 106.100 1.00 99.19 65 ASN A O 1
ATOM 457 N N . THR A 1 68 ? 106.037 139.753 106.893 1.00 104.55 66 THR A N 1
ATOM 458 C CA . THR A 1 68 ? 105.990 138.921 105.664 1.00 104.43 66 THR A CA 1
ATOM 459 C C . THR A 1 68 ? 105.276 137.605 105.962 1.00 101.01 66 THR A C 1
ATOM 460 O O . THR A 1 68 ? 105.338 137.146 107.108 1.00 110.69 66 THR A O 1
ATOM 464 N N . VAL A 1 69 ? 104.640 137.016 104.954 1.00 96.79 67 VAL A N 1
ATOM 465 C CA . VAL A 1 69 ? 103.919 135.717 105.078 1.00 95.96 67 VAL A CA 1
ATOM 466 C C . VAL A 1 69 ? 104.928 134.619 105.424 1.00 97.41 67 VAL A C 1
ATOM 467 O O . VAL A 1 69 ? 104.604 133.773 106.265 1.00 101.08 67 VAL A O 1
ATOM 471 N N . GLU A 1 70 ? 106.091 134.611 104.778 1.00 105.19 68 GLU A N 1
ATOM 472 C CA . GLU A 1 70 ? 107.131 133.575 105.015 1.00 118.23 68 GLU A CA 1
ATOM 473 C C . GLU A 1 70 ? 107.629 133.662 106.463 1.00 108.93 68 GLU A C 1
ATOM 474 O O . GLU A 1 70 ? 107.788 132.602 107.092 1.00 111.88 68 GLU A O 1
ATOM 480 N N . LEU A 1 71 ? 107.878 134.869 106.965 1.00 98.67 69 LEU A N 1
ATOM 481 C CA . LEU A 1 71 ? 108.283 135.076 108.376 1.00 96.04 69 LEU A CA 1
ATOM 482 C C . LEU A 1 71 ? 107.148 134.601 109.293 1.00 90.91 69 LEU A C 1
ATOM 483 O O . LEU A 1 71 ? 107.447 134.012 110.343 1.00 98.54 69 LEU A O 1
ATOM 488 N N . ALA A 1 72 ? 105.896 134.849 108.914 1.00 81.19 70 ALA A N 1
ATOM 489 C CA . ALA A 1 72 ? 104.713 134.427 109.700 1.00 77.22 70 ALA A CA 1
ATOM 490 C C . ALA A 1 72 ? 104.637 132.898 109.767 1.00 77.47 70 ALA A C 1
ATOM 491 O O . ALA A 1 72 ? 104.261 132.384 110.823 1.00 83.26 70 ALA A O 1
ATOM 493 N N . ARG A 1 73 ? 104.954 132.197 108.681 1.00 80.29 71 ARG A N 1
ATOM 494 C CA . ARG A 1 73 ? 104.984 130.711 108.680 1.00 84.68 71 ARG A CA 1
ATOM 495 C C . ARG A 1 73 ? 106.033 130.248 109.689 1.00 81.25 71 ARG A C 1
ATOM 496 O O . ARG A 1 73 ? 105.751 129.300 110.441 1.00 81.59 71 ARG A O 1
ATOM 504 N N . GLN A 1 74 ? 107.204 130.879 109.671 1.00 81.79 72 GLN A N 1
ATOM 505 C CA . GLN A 1 74 ? 108.325 130.500 110.560 1.00 83.03 72 GLN A CA 1
ATOM 506 C C . GLN A 1 74 ? 107.865 130.651 112.004 1.00 73.93 72 GLN A C 1
ATOM 507 O O . GLN A 1 74 ? 108.203 129.783 112.815 1.00 77.44 72 GLN A O 1
ATOM 513 N N . GLN A 1 75 ? 107.125 131.710 112.305 1.00 70.32 73 GLN A N 1
ATOM 514 C CA . GLN A 1 75 ? 106.739 132.006 113.708 1.00 71.98 73 GLN A CA 1
ATOM 515 C C . GLN A 1 75 ? 105.562 131.125 114.142 1.00 67.31 73 GLN A C 1
ATOM 516 O O . GLN A 1 75 ? 105.498 130.805 115.319 1.00 65.95 73 GLN A O 1
ATOM 522 N N . ALA A 1 76 ? 104.641 130.770 113.253 1.00 70.49 74 ALA A N 1
ATOM 523 C CA . ALA A 1 76 ? 103.509 129.872 113.590 1.00 72.10 74 ALA A CA 1
ATOM 524 C C . ALA A 1 76 ? 104.045 128.467 113.878 1.00 71.55 74 ALA A C 1
ATOM 525 O O . ALA A 1 76 ? 103.667 127.870 114.916 1.00 73.37 74 ALA A O 1
ATOM 527 N N . MET A 1 77 ? 104.932 127.973 113.022 1.00 72.61 75 MET A N 1
ATOM 528 C CA . MET A 1 77 ? 105.517 126.628 113.236 1.00 76.90 75 MET A CA 1
ATOM 529 C C . MET A 1 77 ? 106.266 126.635 114.570 1.00 72.07 75 MET A C 1
ATOM 530 O O . MET A 1 77 ? 106.071 125.699 115.354 1.00 71.14 75 MET A O 1
ATOM 535 N N . ALA A 1 78 ? 107.023 127.692 114.849 1.00 68.30 76 ALA A N 1
ATOM 536 C CA . ALA A 1 78 ? 107.801 127.797 116.101 1.00 64.68 76 ALA A CA 1
ATOM 537 C C . ALA A 1 78 ? 106.842 127.736 117.287 1.00 61.82 76 ALA A C 1
ATOM 538 O O . ALA A 1 78 ? 107.103 126.948 118.200 1.00 70.53 76 ALA A O 1
ATOM 540 N N . VAL A 1 79 ? 105.741 128.484 117.255 1.00 58.53 77 VAL A N 1
ATOM 541 C CA . VAL A 1 79 ? 104.772 128.511 118.393 1.00 57.76 77 VAL A CA 1
ATOM 542 C C . VAL A 1 79 ? 104.227 127.099 118.607 1.00 58.87 77 VAL A C 1
ATOM 543 O O . VAL A 1 79 ? 104.250 126.654 119.767 1.00 62.70 77 VAL A O 1
ATOM 547 N N . ARG A 1 80 ? 103.780 126.417 117.556 1.00 59.22 78 ARG A N 1
ATOM 548 C CA . ARG A 1 80 ? 103.179 125.068 117.707 1.00 59.63 78 ARG A CA 1
ATOM 549 C C . ARG A 1 80 ? 104.189 124.122 118.352 1.00 60.85 78 ARG A C 1
ATOM 550 O O . ARG A 1 80 ? 103.781 123.378 119.261 1.00 68.90 78 ARG A O 1
ATOM 558 N N . ARG A 1 81 ? 105.439 124.145 117.902 1.00 64.18 79 ARG A N 1
ATOM 559 C CA . ARG A 1 81 ? 106.486 123.219 118.403 1.00 71.38 79 ARG A CA 1
ATOM 560 C C . ARG A 1 81 ? 106.750 123.477 119.883 1.00 71.34 79 ARG A C 1
ATOM 561 O O . ARG A 1 81 ? 106.939 122.495 120.623 1.00 79.94 79 ARG A O 1
ATOM 569 N N . CYS A 1 82 ? 106.810 124.736 120.301 1.00 70.18 80 CYS A N 1
ATOM 570 C CA . CYS A 1 82 ? 107.273 125.078 121.664 1.00 73.50 80 CYS A CA 1
ATOM 571 C C . CYS A 1 82 ? 106.115 125.296 122.636 1.00 72.09 80 CYS A C 1
ATOM 572 O O . CYS A 1 82 ? 106.425 125.610 123.794 1.00 71.89 80 CYS A O 1
ATOM 575 N N . THR A 1 83 ? 104.847 125.117 122.255 1.00 66.52 81 THR A N 1
ATOM 576 C CA . THR A 1 83 ? 103.748 125.460 123.204 1.00 62.21 81 THR A CA 1
ATOM 577 C C . THR A 1 83 ? 102.562 124.502 123.125 1.00 55.80 81 THR A C 1
ATOM 578 O O . THR A 1 83 ? 102.464 123.762 122.160 1.00 49.34 81 THR A O 1
ATOM 582 N N . ASN A 1 84 ? 101.684 124.558 124.124 1.00 52.98 82 ASN A N 1
A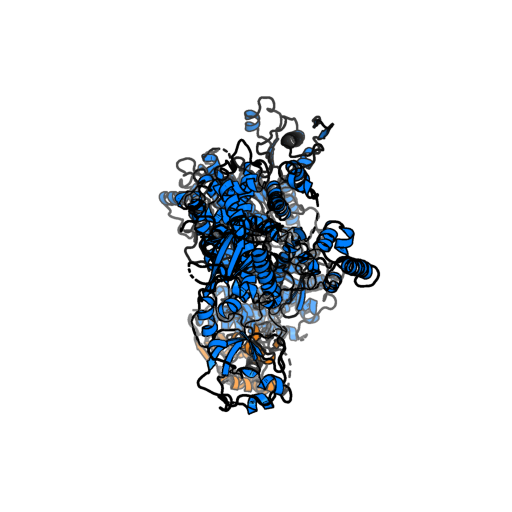TOM 583 C CA . ASN A 1 84 ? 100.453 123.729 124.206 1.00 51.53 82 ASN A CA 1
ATOM 584 C C . ASN A 1 84 ? 99.252 124.565 123.761 1.00 53.19 82 ASN A C 1
ATOM 585 O O . ASN A 1 84 ? 98.134 124.208 124.148 1.00 52.81 82 ASN A O 1
ATOM 590 N N . PHE A 1 85 ? 99.466 125.661 123.035 1.00 52.35 83 PHE A N 1
ATOM 591 C CA . PHE A 1 85 ? 98.392 126.599 122.633 1.00 52.14 83 PHE A CA 1
ATOM 592 C C . PHE A 1 85 ? 97.993 126.308 121.197 1.00 52.26 83 PHE A C 1
ATOM 593 O O . PHE A 1 85 ? 98.904 126.113 120.396 1.00 50.14 83 PHE A O 1
ATOM 601 N N . LYS A 1 86 ? 96.696 126.288 120.894 1.00 54.80 84 LYS A N 1
ATOM 602 C CA . LYS A 1 86 ? 96.211 126.067 119.505 1.00 58.80 84 LYS A CA 1
ATOM 603 C C . LYS A 1 86 ? 96.591 127.296 118.679 1.00 58.88 84 LYS A C 1
ATOM 604 O O . LYS A 1 86 ? 96.407 128.394 119.197 1.00 62.49 84 LYS A O 1
ATOM 610 N N . VAL A 1 87 ? 97.152 127.127 117.486 1.00 59.26 85 VAL A N 1
ATOM 611 C CA . VAL A 1 87 ? 97.698 128.276 116.709 1.00 61.76 85 VAL A CA 1
ATOM 612 C C . VAL A 1 87 ? 97.067 128.310 115.331 1.00 65.11 85 VAL A C 1
ATOM 613 O O . VAL A 1 87 ? 97.295 127.360 114.570 1.00 71.17 85 VAL A O 1
ATOM 617 N N . GLY A 1 88 ? 96.337 129.381 115.029 1.00 66.21 86 GLY A N 1
ATOM 618 C CA . GLY A 1 88 ? 95.741 129.613 113.703 1.00 67.14 86 GLY A CA 1
ATOM 619 C C . GLY A 1 88 ? 96.728 130.370 112.852 1.00 68.40 86 GLY A C 1
ATOM 620 O O . GLY A 1 88 ? 97.524 131.116 113.432 1.00 68.06 86 GLY A O 1
ATOM 621 N N . PHE A 1 89 ? 96.697 130.183 111.537 1.00 70.72 87 PHE A N 1
ATOM 622 C CA . PHE A 1 89 ? 97.654 130.827 110.612 1.00 71.06 87 PHE A CA 1
ATOM 623 C C . PHE A 1 89 ? 96.878 131.548 109.519 1.00 76.96 87 PHE A C 1
ATOM 624 O O . PHE A 1 89 ? 96.666 131.007 108.434 1.00 81.82 87 PHE A O 1
ATOM 632 N N . TYR A 1 90 ? 96.402 132.740 109.816 1.00 79.41 88 TYR A N 1
ATOM 633 C CA . TYR A 1 90 ? 95.551 133.484 108.868 1.00 82.16 88 TYR A CA 1
ATOM 634 C C . TYR A 1 90 ? 96.427 134.386 108.011 1.00 85.96 88 TYR A C 1
ATOM 635 O O . TYR A 1 90 ? 96.794 135.446 108.491 1.00 83.38 88 TYR A O 1
ATOM 644 N N . VAL A 1 91 ? 96.753 133.972 106.796 1.00 96.06 89 VAL A N 1
ATOM 645 C CA . VAL A 1 91 ? 97.598 134.798 105.896 1.00 103.07 89 VAL A CA 1
ATOM 646 C C . VAL A 1 91 ? 96.777 135.050 104.648 1.00 117.63 89 VAL A C 1
ATOM 647 O O . VAL A 1 91 ? 96.091 134.122 104.221 1.00 122.66 89 VAL A O 1
ATOM 651 N N . GLY A 1 92 ? 96.893 136.243 104.074 1.00 135.73 90 GLY A N 1
ATOM 652 C CA . GLY A 1 92 ? 95.929 136.779 103.095 1.00 156.00 90 GLY A CA 1
ATOM 653 C C . GLY A 1 92 ? 95.740 135.866 101.890 1.00 179.69 90 GLY A C 1
ATOM 654 O O . GLY A 1 92 ? 94.640 135.876 101.303 1.00 181.15 90 GLY A O 1
ATOM 655 N N . GLU A 1 93 ? 96.781 135.105 101.530 1.00 207.01 91 GLU A N 1
ATOM 656 C CA . GLU A 1 93 ? 96.794 134.235 100.325 1.00 225.35 91 GLU A CA 1
ATOM 657 C C . GLU A 1 93 ? 95.788 133.092 100.484 1.00 235.43 91 GLU A C 1
ATOM 658 O O . GLU A 1 93 ? 95.464 132.446 99.467 1.00 233.98 91 GLU A O 1
ATOM 664 N N . GLN A 1 94 ? 95.317 132.827 101.704 1.00 247.06 92 GLN A N 1
ATOM 665 C CA . GLN A 1 94 ? 94.386 131.701 101.957 1.00 249.26 92 GLN A CA 1
ATOM 666 C C . GLN A 1 94 ? 92.947 132.173 101.767 1.00 238.85 92 GLN A C 1
ATOM 667 O O . GLN A 1 94 ? 92.034 131.528 102.323 1.00 234.71 92 GLN A O 1
ATOM 673 N N . GLY A 1 95 ? 92.739 133.252 101.008 1.00 227.86 93 GLY A N 1
ATOM 674 C CA . GLY A 1 95 ? 91.404 133.849 100.868 1.00 221.80 93 GLY A CA 1
ATOM 675 C C . GLY A 1 95 ? 90.860 134.173 102.240 1.00 219.77 93 GLY A C 1
ATOM 676 O O . GLY A 1 95 ? 89.653 134.005 102.460 1.00 220.57 93 GLY A O 1
ATOM 677 N N . VAL A 1 96 ? 91.733 134.613 103.145 1.00 220.67 94 VAL A N 1
ATOM 678 C CA . VAL A 1 96 ? 91.306 135.034 104.509 1.00 222.04 94 VAL A CA 1
ATOM 679 C C . VAL A 1 96 ? 90.470 136.311 104.369 1.00 229.50 94 VAL A C 1
ATOM 680 O O . VAL A 1 96 ? 89.651 136.592 105.256 1.00 225.35 94 VAL A O 1
ATOM 684 N N . ASP A 1 97 ? 90.624 137.034 103.257 1.00 241.91 95 ASP A N 1
ATOM 685 C CA . ASP A 1 97 ? 89.770 138.207 102.946 1.00 245.96 95 ASP A CA 1
ATOM 686 C C . ASP A 1 97 ? 88.369 137.702 102.601 1.00 231.24 95 ASP A C 1
ATOM 687 O O . ASP A 1 97 ? 88.220 136.497 102.346 1.00 227.45 95 ASP A O 1
ATOM 692 N N . ASP A 1 98 ? 87.374 138.582 102.611 1.00 217.21 96 ASP A N 1
ATOM 693 C CA . ASP A 1 98 ? 85.959 138.171 102.406 1.00 211.44 96 ASP A CA 1
ATOM 694 C C . ASP A 1 98 ? 85.593 137.098 103.447 1.00 193.96 96 ASP A C 1
ATOM 695 O O . ASP A 1 98 ? 85.105 136.016 103.068 1.00 190.63 96 ASP A O 1
ATOM 700 N N . TRP A 1 99 ? 85.832 137.377 104.721 1.00 176.66 97 TRP A N 1
ATOM 701 C CA . TRP A 1 99 ? 85.354 136.505 105.819 1.00 167.28 97 TRP A CA 1
ATOM 702 C C . TRP A 1 99 ? 84.253 137.235 106.567 1.00 154.83 97 TRP A C 1
ATOM 703 O O . TRP A 1 99 ? 84.524 138.350 107.023 1.00 154.04 97 TRP A O 1
ATOM 714 N N . THR A 1 100 ? 83.085 136.618 106.705 1.00 148.72 98 THR A N 1
ATOM 715 C CA . THR A 1 100 ? 81.945 137.189 107.459 1.00 145.34 98 THR A CA 1
ATOM 716 C C . THR A 1 100 ? 82.288 137.178 108.936 1.00 137.79 98 THR A C 1
ATOM 717 O O . THR A 1 100 ? 83.039 136.299 109.336 1.00 136.12 98 THR A O 1
ATOM 721 N N . ARG A 1 101 ? 81.702 138.080 109.710 1.00 137.55 99 ARG A N 1
ATOM 722 C CA . ARG A 1 101 ? 81.853 138.068 111.184 1.00 138.83 99 ARG A CA 1
ATOM 723 C C . ARG A 1 101 ? 81.699 136.628 111.677 1.00 135.82 99 ARG A C 1
ATOM 724 O O . ARG A 1 101 ? 82.404 136.259 112.608 1.00 135.76 99 ARG A O 1
ATOM 732 N N . GLY A 1 102 ? 80.785 135.866 111.070 1.00 132.09 100 GLY A N 1
ATOM 733 C CA . GLY A 1 102 ? 80.518 134.476 111.473 1.00 128.69 100 GLY A CA 1
ATOM 734 C C . GLY A 1 102 ? 81.809 133.688 111.460 1.00 126.51 100 GLY A C 1
ATOM 735 O O . GLY A 1 102 ? 82.165 133.058 112.476 1.00 136.71 100 GLY A O 1
ATOM 736 N N . MET A 1 103 ? 82.566 133.822 110.381 1.00 124.50 101 MET A N 1
ATOM 737 C CA . MET A 1 103 ? 83.796 133.011 110.199 1.00 127.03 101 MET A CA 1
ATOM 738 C C . MET A 1 103 ? 84.862 133.480 111.188 1.00 118.44 101 MET A C 1
ATOM 739 O O . MET A 1 103 ? 85.433 132.628 111.876 1.00 113.84 101 MET A O 1
ATOM 744 N N . TRP A 1 104 ? 85.120 134.780 111.252 1.00 113.91 102 TRP A N 1
ATOM 745 C CA . TRP A 1 104 ? 86.121 135.309 112.205 1.00 110.82 102 TRP A CA 1
ATOM 746 C C . TRP A 1 104 ? 85.641 135.007 113.618 1.00 105.69 102 TRP A C 1
ATOM 747 O O . TRP A 1 104 ? 86.467 135.084 114.512 1.00 113.71 102 TRP A O 1
ATOM 758 N N . SER A 1 105 ? 84.355 134.725 113.808 1.00 101.22 103 SER A N 1
ATOM 759 C CA . SER A 1 105 ? 83.866 134.314 115.144 1.00 101.14 103 SER A CA 1
ATOM 760 C C . SER A 1 105 ? 84.240 132.854 115.397 1.00 96.97 103 SER A C 1
ATOM 761 O O . SER A 1 105 ? 84.838 132.567 116.434 1.00 102.05 103 SER A O 1
ATOM 764 N N . ASP A 1 106 ? 83.934 131.974 114.461 1.00 97.62 104 ASP A N 1
ATOM 765 C CA . ASP A 1 106 ? 84.256 130.532 114.589 1.00 101.65 104 ASP A CA 1
ATOM 766 C C . ASP A 1 106 ? 85.765 130.294 114.702 1.00 102.25 104 ASP A C 1
ATOM 767 O O . ASP A 1 106 ? 86.152 129.379 115.457 1.00 112.47 104 ASP A O 1
ATOM 772 N N . GLU A 1 107 ? 86.607 131.076 114.020 1.00 100.54 105 GLU A N 1
ATOM 773 C CA . GLU A 1 107 ? 88.083 130.824 114.004 1.00 96.87 105 GLU A CA 1
ATOM 774 C C . GLU A 1 107 ? 88.738 131.346 115.277 1.00 87.77 105 GLU A C 1
ATOM 775 O O . GLU A 1 107 ? 89.829 130.881 115.590 1.00 89.10 105 GLU A O 1
ATOM 781 N N . ILE A 1 108 ? 88.141 132.328 115.934 1.00 88.47 106 ILE A N 1
ATOM 782 C CA . ILE A 1 108 ? 88.629 132.781 117.266 1.00 95.39 106 ILE A CA 1
ATOM 783 C C . ILE A 1 108 ? 88.132 131.799 118.327 1.00 104.10 106 ILE A C 1
ATOM 784 O O . ILE A 1 108 ? 88.632 131.879 119.464 1.00 115.40 106 ILE A O 1
ATOM 789 N N . LYS A 1 109 ? 87.178 130.927 117.988 1.00 106.56 107 LYS A N 1
ATOM 790 C CA . LYS A 1 109 ? 86.656 129.908 118.942 1.00 110.90 107 LYS A CA 1
ATOM 791 C C . LYS A 1 109 ? 87.575 128.691 118.930 1.00 100.83 107 LYS A C 1
ATOM 792 O O . LYS A 1 109 ? 87.914 128.221 120.023 1.00 109.77 107 LYS A O 1
ATOM 798 N N . LYS A 1 110 ? 87.970 128.226 117.755 1.00 94.92 108 LYS A N 1
ATOM 799 C CA . LYS A 1 110 ? 88.924 127.099 117.642 1.00 96.88 108 LYS A CA 1
ATOM 800 C C . LYS A 1 110 ? 90.295 127.534 118.126 1.00 87.89 108 LYS A C 1
ATOM 801 O O . LYS A 1 110 ? 90.796 126.959 119.087 1.00 94.44 108 LYS A O 1
ATOM 807 N N . ASN A 1 111 ? 90.898 128.506 117.454 1.00 80.95 109 ASN A N 1
ATOM 808 C CA . ASN A 1 111 ? 92.326 128.844 117.685 1.00 77.07 109 ASN A CA 1
ATOM 809 C C . ASN A 1 111 ? 92.459 129.867 118.817 1.00 70.30 109 ASN A C 1
ATOM 810 O O . ASN A 1 111 ? 91.533 130.651 119.051 1.00 66.76 109 ASN A O 1
ATOM 815 N N . GLN A 1 112 ? 93.642 129.922 119.420 1.00 66.76 110 GLN A N 1
ATOM 816 C CA . GLN A 1 112 ? 93.924 130.804 120.573 1.00 63.75 110 GLN A CA 1
ATOM 817 C C . GLN A 1 112 ? 95.001 131.814 120.199 1.00 59.63 110 GLN A C 1
ATOM 818 O O . GLN A 1 112 ? 94.740 133.001 120.331 1.00 64.34 110 GLN A O 1
ATOM 824 N N . VAL A 1 113 ? 96.177 131.383 119.774 1.00 55.38 111 VAL A N 1
ATOM 825 C CA . VAL A 1 113 ? 97.205 132.353 119.310 1.00 54.47 111 VAL A CA 1
ATOM 826 C C . VAL A 1 113 ? 97.035 132.512 117.804 1.00 57.25 111 VAL A C 1
ATOM 827 O O . VAL A 1 113 ? 97.568 131.668 117.084 1.00 58.84 111 VAL A O 1
ATOM 831 N N . LEU A 1 114 ? 96.364 133.570 117.345 1.00 60.65 112 LEU A N 1
ATOM 832 C CA . LEU A 1 114 ? 96.093 133.818 115.900 1.00 60.89 112 LEU A CA 1
ATOM 833 C C . LEU A 1 114 ? 97.356 134.424 115.281 1.00 61.34 112 LEU A C 1
ATOM 834 O O . LEU A 1 114 ? 97.578 135.622 115.488 1.00 66.60 112 LEU A O 1
ATOM 839 N N . VAL A 1 115 ? 98.167 133.636 114.580 1.00 61.13 113 VAL A N 1
ATOM 840 C CA . VAL A 1 115 ? 99.441 134.123 113.981 1.00 64.70 113 VAL A CA 1
ATOM 841 C C . VAL A 1 115 ? 99.180 134.486 112.526 1.00 67.60 113 VAL A C 1
ATOM 842 O O . VAL A 1 115 ? 98.649 133.634 111.817 1.00 75.62 113 VAL A O 1
ATOM 846 N N . GLY A 1 116 ? 99.560 135.684 112.091 1.00 70.20 114 GLY A N 1
ATOM 847 C CA . GLY A 1 116 ? 99.279 136.125 110.714 1.00 72.11 114 GLY A CA 1
ATOM 848 C C . GLY A 1 116 ? 100.082 137.331 110.297 1.00 76.71 114 GLY A C 1
ATOM 849 O O . GLY A 1 116 ? 101.113 137.611 110.923 1.00 81.96 114 GLY A O 1
ATOM 850 N N . THR A 1 117 ? 99.623 138.011 109.253 1.00 80.80 115 THR A N 1
ATOM 851 C CA . THR A 1 117 ? 100.253 139.229 108.704 1.00 81.04 115 THR A CA 1
ATOM 852 C C . THR A 1 117 ? 99.431 140.442 109.124 1.00 83.24 115 THR A C 1
ATOM 853 O O . THR A 1 117 ? 98.195 140.324 109.265 1.00 84.26 115 THR A O 1
ATOM 857 N N . ALA A 1 118 ? 100.099 141.577 109.291 1.00 86.19 116 ALA A N 1
ATOM 858 C CA . ALA A 1 118 ? 99.496 142.798 109.874 1.00 86.92 116 ALA A CA 1
ATOM 859 C C . ALA A 1 118 ? 98.271 143.245 109.075 1.00 89.77 116 ALA A C 1
ATOM 860 O O . ALA A 1 118 ? 97.355 143.812 109.681 1.00 87.61 116 ALA A O 1
ATOM 862 N N . GLN A 1 119 ? 98.249 143.009 107.768 1.00 97.18 117 GLN A N 1
ATOM 863 C CA . GLN A 1 119 ? 97.106 143.448 106.939 1.00 101.96 117 GLN A CA 1
ATOM 864 C C . GLN A 1 119 ? 95.849 142.686 107.354 1.00 96.59 117 GLN A C 1
ATOM 865 O O . GLN A 1 119 ? 94.784 143.304 107.457 1.00 97.69 117 GLN A O 1
ATOM 871 N N . VAL A 1 120 ? 95.967 141.394 107.595 1.00 90.80 118 VAL A N 1
ATOM 872 C CA . VAL A 1 120 ? 94.786 140.551 107.914 1.00 85.99 118 VAL A CA 1
ATOM 873 C C . VAL A 1 120 ? 94.171 141.023 109.233 1.00 87.79 118 VAL A C 1
ATOM 874 O O . VAL A 1 120 ? 92.922 141.055 109.333 1.00 85.39 118 VAL A O 1
ATOM 878 N N . PHE A 1 121 ? 95.007 141.400 110.193 1.00 86.78 119 PHE A N 1
ATOM 879 C CA . PHE A 1 121 ? 94.526 141.804 111.536 1.00 90.06 119 PHE A CA 1
ATOM 880 C C . PHE A 1 121 ? 94.157 143.286 111.550 1.00 93.88 119 PHE A C 1
ATOM 881 O O . PHE A 1 121 ? 93.341 143.658 112.406 1.00 96.85 119 PHE A O 1
ATOM 889 N N . LEU A 1 122 ? 94.730 144.103 110.668 1.00 93.87 120 LEU A N 1
ATOM 890 C CA . LEU A 1 122 ? 94.319 145.527 110.548 1.00 94.66 120 LEU A CA 1
ATOM 891 C C . LEU A 1 122 ? 92.834 145.537 110.205 1.00 92.59 120 LEU A C 1
ATOM 892 O O . LEU A 1 122 ? 92.075 146.226 110.893 1.00 85.38 120 LEU A O 1
ATOM 897 N N . ASP A 1 123 ? 92.457 144.737 109.212 1.00 100.15 121 ASP A N 1
ATOM 898 C CA . ASP A 1 123 ? 91.055 144.625 108.745 1.00 107.05 121 ASP A CA 1
ATOM 899 C C . ASP A 1 123 ? 90.200 144.042 109.867 1.00 106.29 121 ASP A C 1
ATOM 900 O O . ASP A 1 123 ? 89.106 144.585 110.109 1.00 107.03 121 ASP A O 1
ATOM 905 N N . MET A 1 124 ? 90.679 142.963 110.490 1.00 103.18 122 MET A N 1
ATOM 906 C CA . MET A 1 124 ? 89.928 142.235 111.542 1.00 102.40 122 MET A CA 1
ATOM 907 C C . MET A 1 124 ? 89.565 143.201 112.678 1.00 104.80 122 MET A C 1
ATOM 908 O O . MET A 1 124 ? 88.371 143.285 113.010 1.00 104.45 122 MET A O 1
ATOM 913 N N . VAL A 1 125 ? 90.549 143.906 113.242 1.00 106.35 123 VAL A N 1
ATOM 914 C CA . VAL A 1 125 ? 90.316 144.858 114.369 1.00 111.33 123 VAL A CA 1
ATOM 915 C C . VAL A 1 125 ? 89.577 146.110 113.864 1.00 125.13 123 VAL A C 1
ATOM 916 O O . VAL A 1 125 ? 88.696 146.580 114.618 1.00 127.72 123 VAL A O 1
ATOM 920 N N . THR A 1 126 ? 89.903 146.654 112.682 1.00 131.63 124 THR A N 1
ATOM 921 C CA . THR A 1 126 ? 89.276 147.914 112.185 1.00 132.20 124 THR A CA 1
ATOM 922 C C . THR A 1 126 ? 87.776 147.703 112.019 1.00 128.55 124 THR A C 1
ATOM 923 O O . THR A 1 126 ? 87.002 148.519 112.540 1.00 131.88 124 THR A O 1
ATOM 927 N N . GLN A 1 127 ? 87.392 146.637 111.332 1.00 125.19 125 GLN A N 1
ATOM 928 C CA . GLN A 1 127 ? 85.968 146.233 111.285 1.00 129.30 125 GLN A CA 1
ATOM 929 C C . GLN A 1 127 ? 85.677 145.678 112.673 1.00 131.95 125 GLN A C 1
ATOM 930 O O . GLN A 1 127 ? 86.621 145.244 113.318 1.00 129.48 125 GLN A O 1
ATOM 936 N N . THR A 1 128 ? 84.452 145.698 113.164 1.00 142.07 126 THR A N 1
ATOM 937 C CA . THR A 1 128 ? 84.196 145.198 114.538 1.00 150.12 126 THR A CA 1
ATOM 938 C C . THR A 1 128 ? 84.121 143.667 114.517 1.00 145.98 126 THR A C 1
ATOM 939 O O . THR A 1 128 ? 83.035 143.133 114.796 1.00 151.65 126 THR A O 1
ATOM 943 N N . TYR A 1 129 ? 85.222 142.980 114.218 1.00 130.45 127 TYR A N 1
ATOM 944 C CA . TYR A 1 129 ? 85.241 141.499 114.147 1.00 117.80 127 TYR A CA 1
ATOM 945 C C . TYR A 1 129 ? 85.809 140.948 115.449 1.00 110.69 127 TYR A C 1
ATOM 946 O O . TYR A 1 129 ? 85.157 140.082 116.043 1.00 113.51 127 TYR A O 1
ATOM 955 N N . VAL A 1 130 ? 86.986 141.424 115.865 1.00 101.31 128 VAL A N 1
ATOM 956 C CA . VAL A 1 130 ? 87.670 140.986 117.119 1.00 90.98 128 VAL A CA 1
ATOM 957 C C . VAL A 1 130 ? 88.149 142.227 117.861 1.00 82.45 128 VAL A C 1
ATOM 958 O O . VAL A 1 130 ? 89.113 142.828 117.402 1.00 83.29 128 VAL A O 1
ATOM 962 N N . ALA A 1 131 ? 87.524 142.566 118.980 1.00 80.53 129 ALA A N 1
ATOM 963 C CA . ALA A 1 131 ? 87.861 143.782 119.752 1.00 83.51 129 ALA A CA 1
ATOM 964 C C . ALA A 1 131 ? 89.255 143.647 120.374 1.00 82.24 129 ALA A C 1
ATOM 965 O O . ALA A 1 131 ? 89.727 142.522 120.596 1.00 85.14 129 ALA A O 1
ATOM 967 N N . LEU A 1 132 ? 89.904 144.773 120.640 1.00 79.62 130 LEU A N 1
ATOM 968 C CA . LEU A 1 132 ? 91.221 144.771 121.313 1.00 77.68 130 LEU A CA 1
ATOM 969 C C . LEU A 1 132 ? 91.038 144.257 122.741 1.00 81.60 130 LEU A C 1
ATOM 970 O O . LEU A 1 132 ? 92.008 143.709 123.282 1.00 90.64 130 LEU A O 1
ATOM 975 N N . SER A 1 133 ? 89.852 144.412 123.331 1.00 85.50 131 SER A N 1
ATOM 976 C CA . SER A 1 133 ? 89.554 143.893 124.692 1.00 87.78 131 SER A CA 1
ATOM 977 C C . SER A 1 133 ? 89.709 142.373 124.715 1.00 83.62 131 SER A C 1
ATOM 978 O O . SER A 1 133 ? 90.215 141.852 125.729 1.00 85.12 131 SER A O 1
ATOM 981 N N . SER A 1 134 ? 89.331 141.705 123.626 1.00 76.55 132 SER A N 1
ATOM 982 C CA . SER A 1 134 ? 89.424 140.234 123.493 1.00 72.76 132 SER A CA 1
ATOM 983 C C . SER A 1 134 ? 90.885 139.796 123.539 1.00 68.46 132 SER A C 1
ATOM 984 O O . SER A 1 134 ? 91.125 138.615 123.774 1.00 75.63 132 SER A O 1
ATOM 987 N N . LEU A 1 135 ? 91.832 140.692 123.295 1.00 65.85 133 LEU A N 1
ATOM 988 C CA . LEU A 1 135 ? 93.256 140.278 123.202 1.00 67.86 133 LEU A CA 1
ATOM 989 C C . LEU A 1 135 ? 93.986 140.521 124.535 1.00 63.77 133 LEU A C 1
ATOM 990 O O . LEU A 1 135 ? 93.748 141.549 125.178 1.00 61.35 133 LEU A O 1
ATOM 995 N N . SER A 1 136 ? 94.849 139.590 124.929 1.00 64.16 134 SER A N 1
ATOM 996 C CA . SER A 1 136 ? 95.688 139.682 126.145 1.00 66.59 134 SER A CA 1
ATOM 997 C C . SER A 1 136 ? 97.107 140.115 125.795 1.00 64.81 134 SER A C 1
ATOM 998 O O . SER A 1 136 ? 97.701 140.830 126.609 1.00 69.08 134 SER A O 1
ATOM 1001 N N . VAL A 1 137 ? 97.634 139.687 124.650 1.00 61.60 135 VAL A N 1
ATOM 1002 C CA . VAL A 1 137 ? 99.022 140.039 124.232 1.00 60.26 135 VAL A CA 1
ATOM 1003 C C . VAL A 1 137 ? 99.085 140.122 122.712 1.00 59.64 135 VAL A C 1
ATOM 1004 O O . VAL A 1 137 ? 98.725 139.139 122.030 1.00 61.32 135 VAL A O 1
ATOM 1008 N N . VAL A 1 138 ? 99.545 141.255 122.183 1.00 57.55 136 VAL A N 1
ATOM 1009 C CA . VAL A 1 138 ? 99.817 141.393 120.726 1.00 55.51 136 VAL A CA 1
ATOM 1010 C C . VAL A 1 138 ? 101.330 141.404 120.569 1.00 54.04 136 VAL A C 1
ATOM 1011 O O . VAL A 1 138 ? 101.951 142.317 121.136 1.00 56.40 136 VAL A O 1
ATOM 1015 N N . ILE A 1 139 ? 101.898 140.428 119.866 1.00 52.62 137 ILE A N 1
ATOM 1016 C CA . ILE A 1 139 ? 103.370 140.377 119.638 1.00 56.21 137 ILE A CA 1
ATOM 1017 C C . ILE A 1 139 ? 103.646 140.799 118.200 1.00 57.88 137 ILE A C 1
ATOM 1018 O O . ILE A 1 139 ? 103.142 140.136 117.293 1.00 61.56 137 ILE A O 1
ATOM 1023 N N . ILE A 1 140 ? 104.430 141.855 118.003 1.00 59.71 138 ILE A N 1
ATOM 1024 C CA . ILE A 1 140 ? 104.704 142.418 116.650 1.00 61.10 138 ILE A CA 1
ATOM 1025 C C . ILE A 1 140 ? 106.144 142.081 116.290 1.00 61.20 138 ILE A C 1
ATOM 1026 O O . ILE A 1 140 ? 107.041 142.549 116.995 1.00 60.83 138 ILE A O 1
ATOM 1031 N N . ASP A 1 141 ? 106.366 141.302 115.239 1.00 65.76 139 ASP A N 1
ATOM 1032 C CA . ASP A 1 141 ? 107.741 140.872 114.882 1.00 73.94 139 ASP A CA 1
ATOM 1033 C C . ASP A 1 141 ? 108.319 141.877 113.890 1.00 74.54 139 ASP A C 1
ATOM 1034 O O . ASP A 1 141 ? 107.546 142.397 113.080 1.00 79.24 139 ASP A O 1
ATOM 1039 N N . GLU A 1 142 ? 109.626 142.131 113.949 1.00 76.17 140 GLU A N 1
ATOM 1040 C CA . GLU A 1 142 ? 110.298 143.162 113.114 1.00 79.79 140 GLU A CA 1
ATOM 1041 C C . GLU A 1 142 ? 109.558 144.494 113.290 1.00 79.62 140 GLU A C 1
ATOM 1042 O O . GLU A 1 142 ? 108.945 144.967 112.335 1.00 87.51 140 GLU A O 1
ATOM 1048 N N . CYS A 1 143 ? 109.606 145.086 114.475 1.00 80.22 141 CYS A N 1
ATOM 1049 C CA . CYS A 1 143 ? 108.803 146.297 114.789 1.00 83.69 141 CYS A CA 1
ATOM 1050 C C . CYS A 1 143 ? 109.441 147.561 114.200 1.00 84.75 141 CYS A C 1
ATOM 1051 O O . CYS A 1 143 ? 108.790 148.615 114.253 1.00 80.79 141 CYS A O 1
ATOM 1054 N N . HIS A 1 144 ? 110.683 147.497 113.726 1.00 83.84 142 HIS A N 1
ATOM 1055 C CA . HIS A 1 144 ? 111.348 148.665 113.095 1.00 81.02 142 HIS A CA 1
ATOM 1056 C C . HIS A 1 144 ? 110.558 149.093 111.864 1.00 79.93 142 HIS A C 1
ATOM 1057 O O . HIS A 1 144 ? 110.437 150.308 111.642 1.00 80.63 142 HIS A O 1
ATOM 1064 N N . HIS A 1 145 ? 110.019 148.133 111.115 1.00 83.20 143 HIS A N 1
ATOM 1065 C CA . HIS A 1 145 ? 109.292 148.398 109.849 1.00 86.57 143 HIS A CA 1
ATOM 1066 C C . HIS A 1 145 ? 108.100 149.318 110.090 1.00 80.29 143 HIS A C 1
ATOM 1067 O O . HIS A 1 145 ? 107.711 150.021 109.159 1.00 85.87 143 HIS A O 1
ATOM 1074 N N . GLY A 1 146 ? 107.520 149.298 111.279 1.00 81.12 144 GLY A N 1
ATOM 1075 C CA . GLY A 1 146 ? 106.285 150.056 111.515 1.00 89.32 144 GLY A CA 1
ATOM 1076 C C . GLY A 1 146 ? 106.563 151.520 111.762 1.00 97.83 144 GLY A C 1
ATOM 1077 O O . GLY A 1 146 ? 106.505 151.929 112.934 1.00 102.36 144 GLY A O 1
ATOM 1078 N N . THR A 1 147 ? 106.841 152.290 110.713 1.00 106.51 145 THR A N 1
ATOM 1079 C CA . THR A 1 147 ? 107.009 153.761 110.822 1.00 110.06 145 THR A CA 1
ATOM 1080 C C . THR A 1 147 ? 106.211 154.433 109.718 1.00 111.74 145 THR A C 1
ATOM 1081 O O . THR A 1 147 ? 106.035 153.810 108.668 1.00 109.00 145 THR A O 1
ATOM 1085 N N . GLY A 1 148 ? 105.766 155.667 109.957 1.00 119.70 146 GLY A N 1
ATOM 1086 C CA . GLY A 1 148 ? 104.994 156.456 108.978 1.00 127.16 146 GLY A CA 1
ATOM 1087 C C . GLY A 1 148 ? 103.710 155.745 108.594 1.00 125.80 146 GLY A C 1
ATOM 1088 O O . GLY A 1 148 ? 102.930 155.455 109.478 1.00 119.72 146 GLY A O 1
ATOM 1089 N N . HIS A 1 149 ? 103.487 155.461 107.315 1.00 136.78 147 HIS A N 1
ATOM 1090 C CA . HIS A 1 149 ? 102.311 154.664 106.880 1.00 146.21 147 HIS A CA 1
ATOM 1091 C C . HIS A 1 149 ? 102.735 153.199 106.820 1.00 142.03 147 HIS A C 1
ATOM 1092 O O . HIS A 1 149 ? 103.536 152.855 105.936 1.00 148.57 147 HIS A O 1
ATOM 1099 N N . HIS A 1 150 ? 102.269 152.380 107.761 1.00 130.86 148 HIS A N 1
ATOM 1100 C CA . HIS A 1 150 ? 102.575 150.922 107.800 1.00 115.54 148 HIS A CA 1
ATOM 1101 C C . HIS A 1 150 ? 101.505 150.174 108.590 1.00 108.14 148 HIS A C 1
ATOM 1102 O O . HIS A 1 150 ? 101.048 150.689 109.610 1.00 118.11 148 HIS A O 1
ATOM 1109 N N . PRO A 1 151 ? 101.063 148.966 108.149 1.00 96.00 149 PRO A N 1
ATOM 1110 C CA . PRO A 1 151 ? 100.093 148.167 108.900 1.00 95.87 149 PRO A CA 1
ATOM 1111 C C . PRO A 1 151 ? 100.358 148.078 110.413 1.00 93.60 149 PRO A C 1
ATOM 1112 O O . PRO A 1 151 ? 99.399 148.033 111.157 1.00 94.08 149 PRO A O 1
ATOM 1116 N N . PHE A 1 152 ? 101.623 148.034 110.827 1.00 80.71 150 PHE A N 1
ATOM 1117 C CA . PHE A 1 152 ? 101.994 148.031 112.258 1.00 77.32 150 PHE A CA 1
ATOM 1118 C C . PHE A 1 152 ? 101.550 149.349 112.888 1.00 85.11 150 PHE A C 1
ATOM 1119 O O . PHE A 1 152 ? 100.896 149.308 113.940 1.00 91.33 150 PHE A O 1
ATOM 1127 N N . ARG A 1 153 ? 101.872 150.478 112.260 1.00 88.73 151 ARG A N 1
ATOM 1128 C CA . ARG A 1 153 ? 101.553 151.816 112.823 1.00 90.52 151 ARG A CA 1
ATOM 1129 C C . ARG A 1 153 ? 100.042 152.058 112.773 1.00 90.31 151 ARG A C 1
ATOM 1130 O O . ARG A 1 153 ? 99.521 152.697 113.704 1.00 89.09 151 ARG A O 1
ATOM 1138 N N . GLU A 1 154 ? 99.369 151.562 111.741 1.00 95.38 152 GLU A N 1
ATOM 1139 C CA . GLU A 1 154 ? 97.891 151.673 111.644 1.00 105.61 152 GLU A CA 1
ATOM 1140 C C . GLU A 1 154 ? 97.239 150.832 112.747 1.00 103.03 152 GLU A C 1
ATOM 1141 O O . GLU A 1 154 ? 96.189 151.247 113.283 1.00 104.49 152 GLU A O 1
ATOM 1147 N N . PHE A 1 155 ? 97.841 149.702 113.103 1.00 94.78 153 PHE A N 1
ATOM 1148 C CA . PHE A 1 155 ? 97.328 148.864 114.210 1.00 90.46 153 PHE A CA 1
ATOM 1149 C C . PHE A 1 155 ? 97.435 149.621 115.538 1.00 88.10 153 PHE A C 1
ATOM 1150 O O . PHE A 1 155 ? 96.479 149.650 116.313 1.00 93.32 153 PHE A O 1
ATOM 1158 N N . MET A 1 156 ? 98.550 150.269 115.806 1.00 84.11 154 MET A N 1
ATOM 1159 C CA . MET A 1 156 ? 98.675 150.993 117.100 1.00 87.70 154 MET A CA 1
ATOM 1160 C C . MET A 1 156 ? 97.750 152.219 117.187 1.00 96.37 154 MET A C 1
ATOM 1161 O O . MET A 1 156 ? 97.299 152.551 118.308 1.00 103.33 154 MET A O 1
ATOM 1166 N N . ARG A 1 157 ? 97.458 152.894 116.080 1.00 103.91 155 ARG A N 1
ATOM 1167 C CA . ARG A 1 157 ? 96.400 153.936 116.096 1.00 108.40 155 ARG A CA 1
ATOM 1168 C C . ARG A 1 157 ? 95.042 153.306 116.412 1.00 101.45 155 ARG A C 1
ATOM 1169 O O . ARG A 1 157 ? 94.165 153.981 116.981 1.00 101.85 155 ARG A O 1
ATOM 1177 N N . LEU A 1 158 ? 94.821 152.062 116.010 1.00 96.97 156 LEU A N 1
ATOM 1178 C CA . LEU A 1 158 ? 93.549 151.398 116.375 1.00 95.58 156 LEU A CA 1
ATOM 1179 C C . LEU A 1 158 ? 93.503 151.372 117.896 1.00 93.83 156 LEU A C 1
ATOM 1180 O O . LEU A 1 158 ? 92.414 151.566 118.461 1.00 94.90 156 LEU A O 1
ATOM 1185 N N . PHE A 1 159 ? 94.663 151.169 118.513 1.00 93.56 157 PHE A N 1
ATOM 1186 C CA . PHE A 1 159 ? 94.773 151.090 119.988 1.00 95.75 157 PHE A CA 1
ATOM 1187 C C . PHE A 1 159 ? 94.462 152.448 120.576 1.00 100.00 157 PHE A C 1
ATOM 1188 O O . PHE A 1 159 ? 93.888 152.516 121.658 1.00 97.72 157 PHE A O 1
ATOM 1196 N N . THR A 1 160 ? 94.885 153.517 119.914 1.00 120.02 158 THR A N 1
ATOM 1197 C CA . THR A 1 160 ? 94.776 154.841 120.586 1.00 135.03 158 THR A CA 1
ATOM 1198 C C . THR A 1 160 ? 93.334 155.376 120.562 1.00 134.31 158 THR A C 1
ATOM 1199 O O . THR A 1 160 ? 93.131 156.491 121.057 1.00 122.60 158 THR A O 1
ATOM 1203 N N . ILE A 1 161 ? 92.378 154.639 120.007 1.00 142.48 159 ILE A N 1
ATOM 1204 C CA . ILE A 1 161 ? 90.956 155.087 119.913 1.00 149.66 159 ILE A CA 1
ATOM 1205 C C . ILE A 1 161 ? 90.075 154.182 120.769 1.00 149.51 159 ILE A C 1
ATOM 1206 O O . ILE A 1 161 ? 89.016 154.662 121.211 1.00 147.73 159 ILE A O 1
ATOM 1211 N N . ALA A 1 162 ? 90.480 152.928 120.984 1.00 152.90 160 ALA A N 1
ATOM 1212 C CA . ALA A 1 162 ? 89.661 151.916 121.688 1.00 150.59 160 ALA A CA 1
ATOM 1213 C C . ALA A 1 162 ? 89.600 152.229 123.186 1.00 144.38 160 ALA A C 1
ATOM 1214 O O . ALA A 1 162 ? 90.489 152.944 123.697 1.00 145.53 160 ALA A O 1
ATOM 1216 N N . ASN A 1 163 ? 88.586 151.693 123.864 1.00 142.13 161 ASN A N 1
ATOM 1217 C CA . ASN A 1 163 ? 88.396 151.860 125.326 1.00 142.38 161 ASN A CA 1
ATOM 1218 C C . ASN A 1 163 ? 89.684 151.445 126.033 1.00 135.65 161 ASN A C 1
ATOM 1219 O O . ASN A 1 163 ? 90.184 150.356 125.741 1.00 131.70 161 ASN A O 1
ATOM 1224 N N . GLN A 1 164 ? 90.156 152.260 126.965 1.00 132.56 162 GLN A N 1
ATOM 1225 C CA . GLN A 1 164 ? 91.403 151.982 127.718 1.00 133.15 162 GLN A CA 1
ATOM 1226 C C . GLN A 1 164 ? 91.047 151.036 128.861 1.00 138.12 162 GLN A C 1
ATOM 1227 O O . GLN A 1 164 ? 89.867 150.668 128.970 1.00 144.30 162 GLN A O 1
ATOM 1233 N N . THR A 1 165 ? 92.030 150.642 129.675 1.00 143.26 163 THR A N 1
ATOM 1234 C CA . THR A 1 165 ? 91.888 149.701 130.826 1.00 147.17 163 THR A CA 1
ATOM 1235 C C . THR A 1 165 ? 91.489 148.305 130.324 1.00 139.27 163 THR A C 1
ATOM 1236 O O . THR A 1 165 ? 91.303 147.417 131.175 1.00 145.00 163 THR A O 1
ATOM 1240 N N . LYS A 1 166 ? 91.386 148.107 129.008 1.00 127.22 164 LYS A N 1
ATOM 1241 C CA . LYS A 1 166 ? 91.099 146.786 128.404 1.00 121.38 164 LYS A CA 1
ATOM 1242 C C . LYS A 1 166 ? 91.850 146.698 127.083 1.00 106.28 164 LYS A C 1
ATOM 1243 O O . LYS A 1 166 ? 91.228 146.379 126.066 1.00 101.21 164 LYS A O 1
ATOM 1249 N N . LEU A 1 167 ? 93.148 146.990 127.106 1.00 96.32 165 LEU A N 1
ATOM 1250 C CA . LEU A 1 167 ? 94.000 146.987 125.890 1.00 89.35 165 LEU A CA 1
ATOM 1251 C C . LEU A 1 167 ? 95.135 145.993 126.091 1.00 75.28 165 LEU A C 1
ATOM 1252 O O . LEU A 1 167 ? 95.685 145.915 127.185 1.00 79.19 165 LEU A O 1
ATOM 1257 N N . PRO A 1 168 ? 95.510 145.223 125.051 1.00 60.63 166 PRO A N 1
ATOM 1258 C CA . PRO A 1 168 ? 96.561 144.211 125.169 1.00 56.28 166 PRO A CA 1
ATOM 1259 C C . PRO A 1 168 ? 97.955 144.659 125.623 1.00 52.47 166 PRO A C 1
ATOM 1260 O O . PRO A 1 168 ? 98.211 145.827 125.637 1.00 54.65 166 PRO A O 1
ATOM 1264 N N . ARG A 1 169 ? 98.845 143.711 125.912 1.00 54.01 167 ARG A N 1
ATOM 1265 C CA . ARG A 1 169 ? 100.266 144.017 126.202 1.00 55.26 167 ARG A CA 1
ATOM 1266 C C . ARG A 1 169 ? 101.039 143.932 124.882 1.00 58.39 167 ARG A C 1
ATOM 1267 O O . ARG A 1 169 ? 101.191 142.824 124.361 1.00 61.62 167 ARG A O 1
ATOM 1275 N N . VAL A 1 170 ? 101.520 145.064 124.375 1.00 54.60 168 VAL A N 1
ATOM 1276 C CA . VAL A 1 170 ? 102.271 145.124 123.094 1.00 51.77 168 VAL A CA 1
ATOM 1277 C C . VAL A 1 170 ? 103.732 144.802 123.372 1.00 50.17 168 VAL A C 1
ATOM 1278 O O . VAL A 1 170 ? 104.359 145.488 124.207 1.00 50.50 168 VAL A O 1
ATOM 1282 N N . VAL A 1 171 ? 104.260 143.787 122.695 1.00 49.48 169 VAL A N 1
ATOM 1283 C CA . VAL A 1 171 ? 105.693 143.400 122.813 1.00 50.89 169 VAL A CA 1
ATOM 1284 C C . VAL A 1 171 ? 106.277 143.335 121.406 1.00 51.94 169 VAL A C 1
ATOM 1285 O O . VAL A 1 171 ? 106.174 142.269 120.776 1.00 54.17 169 VAL A O 1
ATOM 1289 N N . GLY A 1 172 ? 106.868 144.426 120.934 1.00 52.99 170 GLY A N 1
ATOM 1290 C CA . GLY A 1 172 ? 107.551 144.452 119.628 1.00 55.94 170 GLY A CA 1
ATOM 1291 C C . GLY A 1 172 ? 108.890 143.751 119.716 1.00 55.37 170 GLY A C 1
ATOM 1292 O O . GLY A 1 172 ? 109.509 143.816 120.783 1.00 57.49 170 GLY A O 1
ATOM 1293 N N . LEU A 1 173 ? 109.338 143.110 118.650 1.00 54.04 171 LEU A N 1
ATOM 1294 C CA . LEU A 1 173 ? 110.669 142.464 118.633 1.00 58.13 171 LEU A CA 1
ATOM 1295 C C . LEU A 1 173 ? 111.452 143.017 117.445 1.00 63.58 171 LEU A C 1
ATOM 1296 O O . LEU A 1 173 ? 110.904 143.019 116.343 1.00 68.71 171 LEU A O 1
ATOM 1301 N N . THR A 1 174 ? 112.704 143.411 117.643 1.00 70.86 172 THR A N 1
ATOM 1302 C CA . THR A 1 174 ? 113.557 143.952 116.556 1.00 76.14 172 THR A CA 1
ATOM 1303 C C . THR A 1 174 ? 115.019 143.594 116.796 1.00 82.62 172 THR A C 1
ATOM 1304 O O . THR A 1 174 ? 115.457 143.541 117.964 1.00 87.32 172 THR A O 1
ATOM 1308 N N . GLY A 1 175 ? 115.736 143.360 115.708 1.00 84.33 173 GLY A N 1
ATOM 1309 C CA . GLY A 1 175 ? 117.185 143.097 115.712 1.00 84.76 173 GLY A CA 1
ATOM 1310 C C . GLY A 1 175 ? 117.939 144.250 115.092 1.00 86.08 173 GLY A C 1
ATOM 1311 O O . GLY A 1 175 ? 119.141 144.383 115.321 1.00 85.83 173 GLY A O 1
ATOM 1312 N N . VAL A 1 176 ? 117.271 145.001 114.224 1.00 89.77 174 VAL A N 1
ATOM 1313 C CA . VAL A 1 176 ? 117.823 146.220 113.579 1.00 87.24 174 VAL A CA 1
ATOM 1314 C C . VAL A 1 176 ? 116.954 147.360 114.078 1.00 83.80 174 VAL A C 1
ATOM 1315 O O . VAL A 1 176 ? 115.767 147.357 113.742 1.00 82.22 174 VAL A O 1
ATOM 1319 N N . LEU A 1 177 ? 117.516 148.297 114.833 1.00 80.68 175 LEU A N 1
ATOM 1320 C CA . LEU A 1 177 ? 116.704 149.306 115.555 1.00 81.34 175 LEU A CA 1
ATOM 1321 C C . LEU A 1 177 ? 116.093 150.308 114.572 1.00 84.12 175 LEU A C 1
ATOM 1322 O O . LEU A 1 177 ? 114.895 150.595 114.708 1.00 85.01 175 LEU A O 1
ATOM 1327 N N . ILE A 1 178 ? 116.884 150.814 113.630 1.00 90.82 176 ILE A N 1
ATOM 1328 C CA . ILE A 1 178 ? 116.437 151.790 112.589 1.00 96.08 176 ILE A CA 1
ATOM 1329 C C . ILE A 1 178 ? 116.605 151.148 111.210 1.00 101.00 176 ILE A C 1
ATOM 1330 O O . ILE A 1 178 ? 117.609 150.450 111.007 1.00 93.70 176 ILE A O 1
ATOM 1335 N N . LYS A 1 179 ? 115.682 151.410 110.282 1.00 110.65 177 LYS A N 1
ATOM 1336 C CA . LYS A 1 179 ? 115.757 150.882 108.891 1.00 122.03 177 LYS A CA 1
ATOM 1337 C C . LYS A 1 179 ? 117.016 151.438 108.206 1.00 128.33 177 LYS A C 1
ATOM 1338 O O . LYS A 1 179 ? 117.522 152.488 108.640 1.00 133.09 177 LYS A O 1
ATOM 1344 N N . GLY A 1 180 ? 117.535 150.731 107.198 1.00 132.12 178 GLY A N 1
ATOM 1345 C CA . GLY A 1 180 ? 118.853 150.994 106.576 1.00 135.47 178 GLY A CA 1
ATOM 1346 C C . GLY A 1 180 ? 118.960 152.351 105.888 1.00 136.44 178 GLY A C 1
ATOM 1347 O O . GLY A 1 180 ? 118.007 152.736 105.189 1.00 138.11 178 GLY A O 1
ATOM 1348 N N . ASN A 1 181 ? 120.090 153.049 106.082 1.00 136.60 179 ASN A N 1
ATOM 1349 C CA . ASN A 1 181 ? 120.471 154.325 105.419 1.00 137.56 179 ASN A CA 1
ATOM 1350 C C . ASN A 1 181 ? 119.693 155.535 105.949 1.00 142.27 179 ASN A C 1
ATOM 1351 O O . ASN A 1 181 ? 120.161 156.650 105.670 1.00 142.27 179 ASN A O 1
ATOM 1356 N N . GLU A 1 182 ? 118.619 155.359 106.721 1.00 150.18 180 GLU A N 1
ATOM 1357 C CA . GLU A 1 182 ? 117.907 156.491 107.373 1.00 152.62 180 GLU A CA 1
ATOM 1358 C C . GLU A 1 182 ? 118.572 156.759 108.727 1.00 146.87 180 GLU A C 1
ATOM 1359 O O . GLU A 1 182 ? 118.098 156.213 109.723 1.00 151.78 180 GLU A O 1
ATOM 1365 N N . ILE A 1 183 ? 119.621 157.569 108.767 1.00 135.73 181 ILE A N 1
ATOM 1366 C CA . ILE A 1 183 ? 120.457 157.744 109.981 1.00 131.43 181 ILE A CA 1
ATOM 1367 C C . ILE A 1 183 ? 120.430 159.203 110.451 1.00 129.89 181 ILE A C 1
ATOM 1368 O O . ILE A 1 183 ? 121.066 159.502 111.470 1.00 125.20 181 ILE A O 1
ATOM 1373 N N . THR A 1 184 ? 119.656 160.062 109.799 1.00 135.12 182 THR A N 1
ATOM 1374 C CA . THR A 1 184 ? 119.734 161.537 109.985 1.00 139.86 182 THR A CA 1
ATOM 1375 C C . THR A 1 184 ? 119.485 161.992 111.426 1.00 140.84 182 THR A C 1
ATOM 1376 O O . THR A 1 184 ? 120.315 162.755 111.928 1.00 146.12 182 THR A O 1
ATOM 1380 N N . ASN A 1 185 ? 118.370 161.625 112.055 1.00 137.61 183 ASN A N 1
ATOM 1381 C CA . ASN A 1 185 ? 118.069 162.148 113.415 1.00 134.69 183 ASN A CA 1
ATOM 1382 C C . ASN A 1 185 ? 117.668 160.973 114.293 1.00 121.66 183 ASN A C 1
ATOM 1383 O O . ASN A 1 185 ? 116.482 160.824 114.593 1.00 118.76 183 ASN A O 1
ATOM 1388 N N . VAL A 1 186 ? 118.636 160.158 114.668 1.00 111.34 184 VAL A N 1
ATOM 1389 C CA . VAL A 1 186 ? 118.366 158.901 115.405 1.00 105.96 184 VAL A CA 1
ATOM 1390 C C . VAL A 1 186 ? 117.429 159.172 116.583 1.00 106.56 184 VAL A C 1
ATOM 1391 O O . VAL A 1 186 ? 116.484 158.400 116.757 1.00 108.48 184 VAL A O 1
ATOM 1395 N N . ALA A 1 187 ? 117.697 160.193 117.394 1.00 105.14 185 ALA A N 1
ATOM 1396 C CA . ALA A 1 187 ? 116.973 160.389 118.668 1.00 101.58 185 ALA A CA 1
ATOM 1397 C C . ALA A 1 187 ? 115.479 160.493 118.365 1.00 97.61 185 ALA A C 1
ATOM 1398 O O . ALA A 1 187 ? 114.679 159.762 118.984 1.00 101.14 185 ALA A O 1
ATOM 1400 N N . THR A 1 188 ? 115.120 161.348 117.417 1.00 96.26 186 THR A N 1
ATOM 1401 C CA . THR A 1 188 ? 113.699 161.606 117.112 1.00 97.97 186 THR A CA 1
ATOM 1402 C C . THR A 1 188 ? 113.088 160.282 116.665 1.00 94.87 186 THR A C 1
ATOM 1403 O O . THR A 1 188 ? 112.031 159.929 117.194 1.00 94.58 186 THR A O 1
ATOM 1407 N N . LYS A 1 189 ? 113.756 159.548 115.778 1.00 92.23 187 LYS A N 1
ATOM 1408 C CA . LYS A 1 189 ? 113.171 158.297 115.229 1.00 91.96 187 LYS A CA 1
ATOM 1409 C C . LYS A 1 189 ? 112.918 157.323 116.385 1.00 87.31 187 LYS A C 1
ATOM 1410 O O . LYS A 1 189 ? 111.819 156.751 116.436 1.00 89.70 187 LYS A O 1
ATOM 1416 N N . LEU A 1 190 ? 113.871 157.170 117.301 1.00 80.15 188 LEU A N 1
ATOM 1417 C CA . LEU A 1 190 ? 113.730 156.197 118.416 1.00 76.58 188 LEU A CA 1
ATOM 1418 C C . LEU A 1 190 ? 112.593 156.633 119.351 1.00 76.14 188 LEU A C 1
ATOM 1419 O O . LEU A 1 190 ? 111.791 155.764 119.761 1.00 78.27 188 LEU A O 1
ATOM 1424 N N . LYS A 1 191 ? 112.486 157.921 119.656 1.00 80.84 189 LYS A N 1
ATOM 1425 C CA . LYS A 1 191 ? 111.377 158.416 120.509 1.00 87.47 189 LYS A CA 1
ATOM 1426 C C . LYS A 1 191 ? 110.053 158.076 119.828 1.00 85.77 189 LYS A C 1
ATOM 1427 O O . LYS A 1 191 ? 109.127 157.604 120.512 1.00 90.57 189 LYS A O 1
ATOM 1433 N N . GLU A 1 192 ? 109.973 158.314 118.523 1.00 91.57 190 GLU A N 1
ATOM 1434 C CA . GLU A 1 192 ? 108.725 158.076 117.761 1.00 99.06 190 GLU A CA 1
ATOM 1435 C C . GLU A 1 192 ? 108.390 156.589 117.838 1.00 90.15 190 GLU A C 1
ATOM 1436 O O . GLU A 1 192 ? 107.208 156.281 117.985 1.00 88.47 190 GLU A O 1
ATOM 1442 N N . LEU A 1 193 ? 109.386 155.708 117.712 1.00 82.64 191 LEU A N 1
ATOM 1443 C CA . LEU A 1 193 ? 109.164 154.237 117.722 1.00 77.28 191 LEU A CA 1
ATOM 1444 C C . LEU A 1 193 ? 108.624 153.843 119.097 1.00 74.57 191 LEU A C 1
ATOM 1445 O O . LEU A 1 193 ? 107.700 153.018 119.154 1.00 76.90 191 LEU A O 1
ATOM 1450 N N . GLU A 1 194 ? 109.164 154.432 120.161 1.00 74.01 192 GLU A N 1
ATOM 1451 C CA . GLU A 1 194 ? 108.652 154.167 121.529 1.00 72.18 192 GLU A CA 1
ATOM 1452 C C . GLU A 1 194 ? 107.191 154.613 121.598 1.00 71.55 192 GLU A C 1
ATOM 1453 O O . GLU A 1 194 ? 106.369 153.810 122.048 1.00 73.72 192 GLU A O 1
ATOM 1459 N N . ILE A 1 195 ? 106.868 155.815 121.125 1.00 75.67 193 ILE A N 1
ATOM 1460 C CA . ILE A 1 195 ? 105.479 156.353 121.220 1.00 78.84 193 ILE A CA 1
ATOM 1461 C C . ILE A 1 195 ? 104.548 155.413 120.450 1.00 74.61 193 ILE A C 1
ATOM 1462 O O . ILE A 1 195 ? 103.442 155.145 120.959 1.00 73.02 193 ILE A O 1
ATOM 1467 N N . THR A 1 196 ? 104.985 154.911 119.296 1.00 72.67 194 THR A N 1
ATOM 1468 C CA . THR A 1 196 ? 104.148 154.035 118.440 1.00 73.32 194 THR A CA 1
ATOM 1469 C C . THR A 1 196 ? 103.768 152.779 119.221 1.00 73.03 194 THR A C 1
ATOM 1470 O O . THR A 1 196 ? 102.566 152.536 119.394 1.00 72.13 194 THR A O 1
ATOM 1474 N N . TYR A 1 197 ? 104.750 152.026 119.719 1.00 70.36 195 TYR A N 1
ATOM 1475 C CA . TYR A 1 197 ? 104.475 150.728 120.387 1.00 67.13 195 TYR A CA 1
ATOM 1476 C C . TYR A 1 197 ? 104.064 150.967 121.850 1.00 67.86 195 TYR A C 1
ATOM 1477 O O . TYR A 1 197 ? 103.924 149.977 122.585 1.00 72.83 195 TYR A O 1
ATOM 1486 N N . ARG A 1 198 ? 103.870 152.227 122.255 1.00 66.87 196 ARG A N 1
ATOM 1487 C CA . ARG A 1 198 ? 103.284 152.608 123.565 1.00 67.42 196 ARG A CA 1
ATOM 1488 C C . ARG A 1 198 ? 104.152 152.107 124.724 1.00 64.57 196 ARG A C 1
ATOM 1489 O O . ARG A 1 198 ? 103.596 151.929 125.826 1.00 65.33 196 ARG A O 1
ATOM 1497 N N . GLY A 1 199 ? 105.454 151.935 124.504 1.00 62.95 197 GLY A N 1
ATOM 1498 C CA . GLY A 1 199 ? 106.359 151.483 125.569 1.00 64.47 197 GLY A CA 1
ATOM 1499 C C . GLY A 1 199 ? 107.806 151.613 125.184 1.00 66.22 197 GLY A C 1
ATOM 1500 O O . GLY A 1 199 ? 108.123 151.526 123.983 1.00 70.34 197 GLY A O 1
ATOM 1501 N N . ASN A 1 200 ? 108.662 151.725 126.187 1.00 68.81 198 ASN A N 1
ATOM 1502 C CA . ASN A 1 200 ? 110.103 151.997 125.986 1.00 71.66 198 ASN A CA 1
ATOM 1503 C C . ASN A 1 200 ? 110.808 150.794 125.363 1.00 70.74 198 ASN A C 1
ATOM 1504 O O . ASN A 1 200 ? 110.470 149.633 125.689 1.00 78.71 198 ASN A O 1
ATOM 1509 N N . ILE A 1 201 ? 111.813 151.074 124.557 1.00 66.19 199 ILE A N 1
ATOM 1510 C CA . ILE A 1 201 ? 112.763 150.031 124.092 1.00 64.97 199 ILE A CA 1
ATOM 1511 C C . ILE A 1 201 ? 113.419 149.425 125.333 1.00 65.74 199 ILE A C 1
ATOM 1512 O O . ILE A 1 201 ? 113.617 150.143 126.331 1.00 67.69 199 ILE A O 1
ATOM 1517 N N . ILE A 1 202 ? 113.715 148.135 125.287 1.00 66.56 200 ILE A N 1
ATOM 1518 C CA . ILE A 1 202 ? 114.456 147.448 126.382 1.00 67.64 200 ILE A CA 1
ATOM 1519 C C . ILE A 1 202 ? 115.484 146.531 125.736 1.00 67.45 200 ILE A C 1
ATOM 1520 O O . ILE A 1 202 ? 115.106 145.709 124.895 1.00 66.30 200 ILE A O 1
ATOM 1525 N N . THR A 1 203 ? 116.745 146.700 126.091 1.00 69.70 201 THR A N 1
ATOM 1526 C CA . THR A 1 203 ? 117.852 145.889 125.547 1.00 73.08 201 THR A CA 1
ATOM 1527 C C . THR A 1 203 ? 118.795 145.548 126.689 1.00 69.62 201 THR A C 1
ATOM 1528 O O . THR A 1 203 ? 118.734 146.180 127.752 1.00 68.00 201 THR A O 1
ATOM 1532 N N . VAL A 1 204 ? 119.708 144.642 126.419 1.00 68.60 202 VAL A N 1
ATOM 1533 C CA . VAL A 1 204 ? 120.644 144.166 127.459 1.00 72.05 202 VAL A CA 1
ATOM 1534 C C . VAL A 1 204 ? 121.948 144.931 127.315 1.00 76.13 202 VAL A C 1
ATOM 1535 O O . VAL A 1 204 ? 122.211 145.513 126.245 1.00 81.21 202 VAL A O 1
ATOM 1539 N N . SER A 1 205 ? 122.765 144.883 128.352 1.00 78.80 203 SER A N 1
ATOM 1540 C CA . SER A 1 205 ? 124.094 145.530 128.351 1.00 81.65 203 SER A CA 1
ATOM 1541 C C . SER A 1 205 ? 125.017 144.770 127.393 1.00 87.03 203 SER A C 1
ATOM 1542 O O . SER A 1 205 ? 124.589 143.788 126.753 1.00 86.23 203 SER A O 1
ATOM 1545 N N . ASP A 1 206 ? 126.260 145.205 127.282 1.00 94.66 204 ASP A N 1
ATOM 1546 C CA . ASP A 1 206 ? 127.276 144.434 126.532 1.00 105.16 204 ASP A CA 1
ATOM 1547 C C . ASP A 1 206 ? 128.164 143.701 127.533 1.00 117.28 204 ASP A C 1
ATOM 1548 O O . ASP A 1 206 ? 129.148 144.294 128.014 1.00 122.77 204 ASP A O 1
ATOM 1553 N N . THR A 1 207 ? 127.832 142.449 127.821 1.00 129.04 205 THR A N 1
ATOM 1554 C CA . THR A 1 207 ? 128.590 141.597 128.769 1.00 139.64 205 THR A CA 1
ATOM 1555 C C . THR A 1 207 ? 129.065 140.349 128.035 1.00 141.44 205 THR A C 1
ATOM 1556 O O . THR A 1 207 ? 128.947 140.313 126.804 1.00 138.03 205 THR A O 1
ATOM 1560 N N . LYS A 1 208 ? 129.549 139.349 128.767 1.00 149.78 206 LYS A N 1
ATOM 1561 C CA . LYS A 1 208 ? 130.033 138.073 128.184 1.00 158.05 206 LYS A CA 1
ATOM 1562 C C . LYS A 1 208 ? 128.873 137.289 127.566 1.00 154.01 206 LYS A C 1
ATOM 1563 O O . LYS A 1 208 ? 129.055 136.760 126.448 1.00 153.35 206 LYS A O 1
ATOM 1569 N N . GLU A 1 209 ? 127.744 137.188 128.268 1.00 152.44 207 GLU A N 1
ATOM 1570 C CA . GLU A 1 209 ? 126.612 136.342 127.813 1.00 156.37 207 GLU A CA 1
ATOM 1571 C C . GLU A 1 209 ? 126.048 136.849 126.486 1.00 149.89 207 GLU A C 1
ATOM 1572 O O . GLU A 1 209 ? 125.735 136.012 125.621 1.00 156.99 207 GLU A O 1
ATOM 1578 N N . LEU A 1 210 ? 125.856 138.157 126.345 1.00 139.41 208 LEU A N 1
ATOM 1579 C CA . LEU A 1 210 ? 125.375 138.718 125.058 1.00 132.34 208 LEU A CA 1
ATOM 1580 C C . LEU A 1 210 ? 126.255 139.895 124.648 1.00 131.41 208 LEU A C 1
ATOM 1581 O O . LEU A 1 210 ? 126.326 140.887 125.403 1.00 133.36 208 LEU A O 1
ATOM 1586 N N . GLU A 1 211 ? 126.873 139.802 123.474 1.00 130.95 209 GLU A N 1
ATOM 1587 C CA . GLU A 1 211 ? 127.714 140.894 122.931 1.00 132.90 209 GLU A CA 1
ATOM 1588 C C . GLU A 1 211 ? 126.793 141.881 122.223 1.00 121.97 209 GLU A C 1
ATOM 1589 O O . GLU A 1 211 ? 126.309 141.549 121.129 1.00 121.70 209 GLU A O 1
ATOM 1595 N N . ASN A 1 212 ? 126.560 143.042 122.822 1.00 112.73 210 ASN A N 1
ATOM 1596 C CA . ASN A 1 212 ? 125.695 144.076 122.217 1.00 105.12 210 ASN A CA 1
ATOM 1597 C C . ASN A 1 212 ? 126.521 144.884 121.218 1.00 103.21 210 ASN A C 1
ATOM 1598 O O . ASN A 1 212 ? 127.600 145.373 121.579 1.00 104.56 210 ASN A O 1
ATOM 1603 N N . VAL A 1 213 ? 126.008 145.049 120.011 1.00 97.63 211 VAL A N 1
ATOM 1604 C CA . VAL A 1 213 ? 126.737 145.774 118.938 1.00 92.43 211 VAL A CA 1
ATOM 1605 C C . VAL A 1 213 ? 126.653 147.281 119.194 1.00 88.62 211 VAL A C 1
ATOM 1606 O O . VAL A 1 213 ? 127.667 147.970 118.992 1.00 82.61 211 VAL A O 1
ATOM 1610 N N . MET A 1 214 ? 125.485 147.767 119.606 1.00 87.47 212 MET A N 1
ATOM 1611 C CA . MET A 1 214 ? 125.202 149.217 119.709 1.00 88.37 212 MET A CA 1
ATOM 1612 C C . MET A 1 214 ? 125.807 149.825 120.972 1.00 87.64 212 MET A C 1
ATOM 1613 O O . MET A 1 214 ? 125.922 151.054 121.014 1.00 86.04 212 MET A O 1
ATOM 1618 N N . LEU A 1 215 ? 126.145 149.026 121.977 1.00 95.09 213 LEU A N 1
ATOM 1619 C CA . LEU A 1 215 ? 126.582 149.574 123.285 1.00 104.22 213 LEU A CA 1
ATOM 1620 C C . LEU A 1 215 ? 128.024 149.187 123.584 1.00 110.47 213 LEU A C 1
ATOM 1621 O O . LEU A 1 215 ? 128.439 149.285 124.750 1.00 109.20 213 LEU A O 1
ATOM 1626 N N . TYR A 1 216 ? 128.786 148.789 122.579 1.00 119.58 214 TYR A N 1
ATOM 1627 C CA . TYR A 1 216 ? 130.224 148.562 122.806 1.00 135.05 214 TYR A CA 1
ATOM 1628 C C . TYR A 1 216 ? 130.959 149.894 122.730 1.00 146.62 214 TYR A C 1
ATOM 1629 O O . TYR A 1 216 ? 130.571 150.781 121.960 1.00 147.72 214 TYR A O 1
ATOM 1638 N N . ALA A 1 217 ? 131.995 150.048 123.542 1.00 158.25 215 ALA A N 1
ATOM 1639 C CA . ALA A 1 217 ? 132.684 151.351 123.699 1.00 168.67 215 ALA A CA 1
ATOM 1640 C C . ALA A 1 217 ? 133.980 151.420 122.890 1.00 173.25 215 ALA A C 1
ATOM 1641 O O . ALA A 1 217 ? 134.103 152.338 122.056 1.00 175.58 215 ALA A O 1
ATOM 1643 N N . THR A 1 218 ? 134.946 150.547 123.159 1.00 181.30 216 THR A N 1
ATOM 1644 C CA . THR A 1 218 ? 136.269 150.641 122.488 1.00 187.49 216 THR A CA 1
ATOM 1645 C C . THR A 1 218 ? 136.052 150.478 120.980 1.00 187.76 216 THR A C 1
ATOM 1646 O O . THR A 1 218 ? 135.239 149.629 120.587 1.00 188.66 216 THR A O 1
ATOM 1650 N N . LYS A 1 219 ? 136.723 151.294 120.180 1.00 182.05 217 LYS A N 1
ATOM 1651 C CA . LYS A 1 219 ? 136.567 151.293 118.709 1.00 175.97 217 LYS A CA 1
ATOM 1652 C C . LYS A 1 219 ? 137.887 150.869 118.086 1.00 161.90 217 LYS A C 1
ATOM 1653 O O . LYS A 1 219 ? 138.924 151.364 118.511 1.00 162.26 217 LYS A O 1
ATOM 1659 N N . PRO A 1 220 ? 137.895 149.968 117.080 1.00 148.18 218 PRO A N 1
ATOM 1660 C CA . PRO A 1 220 ? 139.148 149.483 116.498 1.00 147.04 218 PRO A CA 1
ATOM 1661 C C . PRO A 1 220 ? 139.912 150.571 115.735 1.00 150.51 218 PRO A C 1
ATOM 1662 O O . PRO A 1 220 ? 139.262 151.480 115.256 1.00 156.47 218 PRO A O 1
ATOM 1666 N N . THR A 1 221 ? 141.230 150.442 115.585 1.00 152.76 219 THR A N 1
ATOM 1667 C CA . THR A 1 221 ? 142.009 151.373 114.723 1.00 157.36 219 THR A CA 1
ATOM 1668 C C . THR A 1 221 ? 141.404 151.301 113.322 1.00 151.44 219 THR A C 1
ATOM 1669 O O . THR A 1 221 ? 140.822 150.256 112.992 1.00 155.03 219 THR A O 1
ATOM 1673 N N . GLU A 1 222 ? 141.500 152.355 112.527 1.00 147.43 220 GLU A N 1
ATOM 1674 C CA . GLU A 1 222 ? 140.730 152.381 111.265 1.00 147.91 220 GLU A CA 1
ATOM 1675 C C . GLU A 1 222 ? 141.618 152.807 110.106 1.00 144.78 220 GLU A C 1
ATOM 1676 O O . GLU A 1 222 ? 142.506 153.654 110.287 1.00 146.16 220 GLU A O 1
ATOM 1682 N N . VAL A 1 223 ? 141.364 152.222 108.944 1.00 141.31 221 VAL A N 1
ATOM 1683 C CA . VAL A 1 223 ? 142.152 152.512 107.718 1.00 140.77 221 VAL A CA 1
ATOM 1684 C C . VAL A 1 223 ? 141.207 152.587 106.523 1.00 134.37 221 VAL A C 1
ATOM 1685 O O . VAL A 1 223 ? 140.316 151.738 106.388 1.00 129.85 221 VAL A O 1
ATOM 1689 N N . MET A 1 224 ? 141.456 153.536 105.631 1.00 134.29 222 MET A N 1
ATOM 1690 C CA . MET A 1 224 ? 140.740 153.646 104.339 1.00 140.74 222 MET A CA 1
ATOM 1691 C C . MET A 1 224 ? 141.792 153.498 103.240 1.00 144.67 222 MET A C 1
ATOM 1692 O O . MET A 1 224 ? 142.748 154.282 103.275 1.00 155.47 222 MET A O 1
ATOM 1697 N N . VAL A 1 225 ? 141.645 152.558 102.304 1.00 137.37 223 VAL A N 1
ATOM 1698 C CA . VAL A 1 225 ? 142.698 152.288 101.275 1.00 133.34 223 VAL A CA 1
ATOM 1699 C C . VAL A 1 225 ? 142.162 152.670 99.895 1.00 130.47 223 VAL A C 1
ATOM 1700 O O . VAL A 1 225 ? 140.965 152.495 99.685 1.00 130.25 223 VAL A O 1
ATOM 1704 N N . SER A 1 226 ? 143.014 153.148 98.984 1.00 129.05 224 SER A N 1
ATOM 1705 C CA . SER A 1 226 ? 142.582 153.653 97.649 1.00 128.60 224 SER A CA 1
ATOM 1706 C C . SER A 1 226 ? 143.121 152.790 96.497 1.00 123.90 224 SER A C 1
ATOM 1707 O O . SER A 1 226 ? 144.154 152.131 96.691 1.00 117.04 224 SER A O 1
ATOM 1710 N N . PHE A 1 227 ? 142.467 152.812 95.330 1.00 119.66 225 PHE A N 1
ATOM 1711 C CA . PHE A 1 227 ? 142.928 152.067 94.127 1.00 118.02 225 PHE A CA 1
ATOM 1712 C C . PHE A 1 227 ? 142.425 152.802 92.884 1.00 124.97 225 PHE A C 1
ATOM 1713 O O . PHE A 1 227 ? 141.268 153.204 92.875 1.00 127.95 225 PHE A O 1
ATOM 1721 N N . PRO A 1 228 ? 143.241 153.036 91.822 1.00 128.56 226 PRO A N 1
ATOM 1722 C CA . PRO A 1 228 ? 142.781 153.810 90.666 1.00 136.19 226 PRO A CA 1
ATOM 1723 C C . PRO A 1 228 ? 141.973 152.976 89.664 1.00 151.18 226 PRO A C 1
ATOM 1724 O O . PRO A 1 228 ? 141.946 151.768 89.785 1.00 153.28 226 PRO A O 1
ATOM 1728 N N . HIS A 1 229 ? 141.367 153.640 88.681 1.00 181.19 227 HIS A N 1
ATOM 1729 C CA . HIS A 1 229 ? 140.601 152.985 87.588 1.00 206.49 227 HIS A CA 1
ATOM 1730 C C . HIS A 1 229 ? 141.585 152.304 86.634 1.00 222.13 227 HIS A C 1
ATOM 1731 O O . HIS A 1 229 ? 142.660 152.887 86.383 1.00 221.99 227 HIS A O 1
ATOM 1738 N N . GLN A 1 230 ? 141.220 151.138 86.112 1.00 240.62 228 GLN A N 1
ATOM 1739 C CA . GLN A 1 230 ? 142.062 150.367 85.161 1.00 255.72 228 GLN A CA 1
ATOM 1740 C C . GLN A 1 230 ? 142.449 151.281 83.999 1.00 269.21 228 GLN A C 1
ATOM 1741 O O . GLN A 1 230 ? 141.548 151.929 83.437 1.00 271.32 228 GLN A O 1
ATOM 1747 N N . GLU A 1 231 ? 143.729 151.322 83.644 1.00 287.68 229 GLU A N 1
ATOM 1748 C CA . GLU A 1 231 ? 144.233 152.222 82.574 1.00 303.53 229 GLU A CA 1
ATOM 1749 C C . GLU A 1 231 ? 143.589 151.839 81.237 1.00 300.87 229 GLU A C 1
ATOM 1750 O O . GLU A 1 231 ? 143.138 152.740 80.518 1.00 304.50 229 GLU A O 1
ATOM 1756 N N . GLN A 1 232 ? 143.533 150.547 80.925 1.00 294.20 230 GLN A N 1
ATOM 1757 C CA . GLN A 1 232 ? 142.882 150.034 79.691 1.00 288.83 230 GLN A CA 1
ATOM 1758 C C . GLN A 1 232 ? 141.967 148.870 80.056 1.00 266.91 230 GLN A C 1
ATOM 1759 O O . GLN A 1 232 ? 142.439 147.946 80.743 1.00 264.50 230 GLN A O 1
ATOM 1765 N N . VAL A 1 233 ? 140.725 148.873 79.581 1.00 245.62 231 VAL A N 1
ATOM 1766 C CA . VAL A 1 233 ? 139.826 147.697 79.744 1.00 232.45 231 VAL A CA 1
ATOM 1767 C C . VAL A 1 233 ? 140.362 146.615 78.808 1.00 220.08 231 VAL A C 1
ATOM 1768 O O . VAL A 1 233 ? 140.707 146.952 77.667 1.00 219.25 231 VAL A O 1
ATOM 1772 N N . LEU A 1 234 ? 140.449 145.370 79.265 1.00 205.61 232 LEU A N 1
ATOM 1773 C CA . LEU A 1 234 ? 141.052 144.293 78.439 1.00 196.80 232 LEU A CA 1
ATOM 1774 C C . LEU A 1 234 ? 140.057 143.870 77.357 1.00 187.90 232 LEU A C 1
ATOM 1775 O O . LEU A 1 234 ? 138.848 144.121 77.522 1.00 186.85 232 LEU A O 1
ATOM 1780 N N . THR A 1 235 ? 140.539 143.265 76.278 1.00 172.20 233 THR A N 1
ATOM 1781 C CA . THR A 1 235 ? 139.694 142.930 75.106 1.00 162.42 233 THR A CA 1
ATOM 1782 C C . THR A 1 235 ? 138.717 141.810 75.453 1.00 148.49 233 THR A C 1
ATOM 1783 O O . THR A 1 235 ? 137.563 141.893 75.023 1.00 143.31 233 THR A O 1
ATOM 1787 N N . VAL A 1 236 ? 139.162 140.802 76.197 1.00 144.20 234 VAL A N 1
ATOM 1788 C CA . VAL A 1 236 ? 138.328 139.601 76.452 1.00 143.61 234 VAL A CA 1
ATOM 1789 C C . VAL A 1 236 ? 137.173 140.034 77.352 1.00 134.40 234 VAL A C 1
ATOM 1790 O O . VAL A 1 236 ? 136.174 139.337 77.368 1.00 134.22 234 VAL A O 1
ATOM 1794 N N . THR A 1 237 ? 137.297 141.144 78.071 1.00 131.61 235 THR A N 1
ATOM 1795 C CA . THR A 1 237 ? 136.164 141.603 78.898 1.00 138.27 235 THR A CA 1
ATOM 1796 C C . THR A 1 237 ? 135.011 141.997 77.971 1.00 149.23 235 THR A C 1
ATOM 1797 O O . THR A 1 237 ? 133.874 141.605 78.272 1.00 151.22 235 THR A O 1
ATOM 1801 N N . ARG A 1 238 ? 135.301 142.718 76.885 1.00 151.11 236 ARG A N 1
ATOM 1802 C CA . ARG A 1 238 ? 134.288 143.196 75.901 1.00 144.27 236 ARG A CA 1
ATOM 1803 C C . ARG A 1 238 ? 133.741 142.030 75.071 1.00 132.95 236 ARG A C 1
ATOM 1804 O O . ARG A 1 238 ? 132.522 141.967 74.890 1.00 128.49 236 ARG A O 1
ATOM 1812 N N . LEU A 1 239 ? 134.607 141.177 74.541 1.00 127.36 237 LEU A N 1
ATOM 1813 C CA . LEU A 1 239 ? 134.171 140.068 73.656 1.00 124.52 237 LEU A CA 1
ATOM 1814 C C . LEU A 1 239 ? 133.232 139.164 74.437 1.00 114.82 237 LEU A C 1
ATOM 1815 O O . LEU A 1 239 ? 132.174 138.820 73.912 1.00 110.86 237 LEU A O 1
ATOM 1820 N N . ILE A 1 240 ? 133.630 138.809 75.654 1.00 111.90 238 ILE A N 1
ATOM 1821 C CA . ILE A 1 240 ? 132.820 137.876 76.479 1.00 111.09 238 ILE A CA 1
ATOM 1822 C C . ILE A 1 240 ? 131.503 138.600 76.696 1.00 114.90 238 ILE A C 1
ATOM 1823 O O . ILE A 1 240 ? 130.455 137.958 76.588 1.00 118.02 238 ILE A O 1
ATOM 1828 N N . SER A 1 241 ? 131.569 139.906 76.910 1.00 119.89 239 SER A N 1
ATOM 1829 C CA . SER A 1 241 ? 130.342 140.685 77.175 1.00 131.94 239 SER A CA 1
ATOM 1830 C C . SER A 1 241 ? 129.413 140.639 75.956 1.00 137.96 239 SER A C 1
ATOM 1831 O O . SER A 1 241 ? 128.206 140.488 76.171 1.00 137.75 239 SER A O 1
ATOM 1834 N N . ALA A 1 242 ? 129.951 140.767 74.740 1.00 137.91 240 ALA A N 1
ATOM 1835 C CA . ALA A 1 242 ? 129.153 140.773 73.487 1.00 134.33 240 ALA A CA 1
ATOM 1836 C C . ALA A 1 242 ? 128.520 139.401 73.258 1.00 126.82 240 ALA A C 1
ATOM 1837 O O . ALA A 1 242 ? 127.357 139.348 72.856 1.00 124.31 240 ALA A O 1
ATOM 1839 N N . GLU A 1 243 ? 129.279 138.337 73.470 1.00 124.18 241 GLU A N 1
ATOM 1840 C CA . GLU A 1 243 ? 128.754 136.979 73.222 1.00 127.22 241 GLU A CA 1
ATOM 1841 C C . GLU A 1 243 ? 127.580 136.756 74.157 1.00 128.19 241 GLU A C 1
ATOM 1842 O O . GLU A 1 243 ? 126.606 136.164 73.720 1.00 135.33 241 GLU A O 1
ATOM 1848 N N . ILE A 1 244 ? 127.642 137.253 75.386 1.00 131.42 242 ILE A N 1
ATOM 1849 C CA . ILE A 1 244 ? 126.479 136.992 76.276 1.00 139.01 242 ILE A CA 1
ATOM 1850 C C . ILE A 1 244 ? 125.289 137.818 75.774 1.00 144.78 242 ILE A C 1
ATOM 1851 O O . ILE A 1 244 ? 124.165 137.412 76.067 1.00 141.17 242 ILE A O 1
ATOM 1856 N N . GLU A 1 245 ? 125.526 138.903 75.032 1.00 153.06 243 GLU A N 1
ATOM 1857 C CA . GLU A 1 245 ? 124.430 139.717 74.436 1.00 160.26 243 GLU A CA 1
ATOM 1858 C C . GLU A 1 245 ? 123.763 138.937 73.301 1.00 155.64 243 GLU A C 1
ATOM 1859 O O . GLU A 1 245 ? 122.521 138.968 73.215 1.00 154.94 243 GLU A O 1
ATOM 1865 N N . LYS A 1 246 ? 124.555 138.275 72.459 1.00 153.01 244 LYS A N 1
ATOM 1866 C CA . LYS A 1 246 ? 124.021 137.478 71.323 1.00 147.11 244 LYS A CA 1
ATOM 1867 C C . LYS A 1 246 ? 123.132 136.379 71.896 1.00 142.99 244 LYS A C 1
ATOM 1868 O O . LYS A 1 246 ? 122.047 136.136 71.348 1.00 147.70 244 LYS A O 1
ATOM 1874 N N . PHE A 1 247 ? 123.585 135.750 72.972 1.00 138.62 245 PHE A N 1
ATOM 1875 C CA . PHE A 1 247 ? 122.810 134.680 73.636 1.00 141.00 245 PHE A CA 1
ATOM 1876 C C . PHE A 1 247 ? 121.487 135.257 74.138 1.00 142.51 245 PHE A C 1
ATOM 1877 O O . PHE A 1 247 ? 120.466 134.583 73.997 1.00 144.69 245 PHE A O 1
ATOM 1885 N N . TYR A 1 248 ? 121.505 136.460 74.701 1.00 150.02 246 TYR A N 1
ATOM 1886 C CA . TYR A 1 248 ? 120.281 137.045 75.311 1.00 159.82 246 TYR A CA 1
ATOM 1887 C C . TYR A 1 248 ? 119.213 137.248 74.238 1.00 163.91 246 TYR A C 1
ATOM 1888 O O . TYR A 1 248 ? 118.031 136.979 74.528 1.00 164.15 246 TYR A O 1
ATOM 1897 N N . VAL A 1 249 ? 119.616 137.691 73.050 1.00 166.58 247 VAL A N 1
ATOM 1898 C CA . VAL A 1 249 ? 118.673 137.916 71.918 1.00 167.43 247 VAL A CA 1
ATOM 1899 C C . VAL A 1 249 ? 118.074 136.567 71.517 1.00 166.65 247 VAL A C 1
ATOM 1900 O O . VAL A 1 249 ? 116.838 136.482 71.395 1.00 162.87 247 VAL A O 1
ATOM 1904 N N . SER A 1 250 ? 118.906 135.544 71.340 1.00 168.31 248 SER A N 1
ATOM 1905 C CA . SER A 1 250 ? 118.447 134.224 70.834 1.00 169.24 248 SER A CA 1
ATOM 1906 C C . SER A 1 250 ? 117.479 133.565 71.825 1.00 170.96 248 SER A C 1
ATOM 1907 O O . SER A 1 250 ? 116.462 133.043 71.367 1.00 180.92 248 SER A O 1
ATOM 1910 N N . LEU A 1 251 ? 117.805 133.554 73.115 1.00 176.32 249 LEU A N 1
ATOM 1911 C CA . LEU A 1 251 ? 116.983 132.862 74.145 1.00 183.47 249 LEU A CA 1
ATOM 1912 C C . LEU A 1 251 ? 115.726 133.671 74.442 1.00 182.14 249 LEU A C 1
ATOM 1913 O O . LEU A 1 251 ? 114.778 133.093 74.999 1.00 181.54 249 LEU A O 1
ATOM 1918 N N . ASP A 1 252 ? 115.734 134.967 74.133 1.00 184.05 250 ASP A N 1
ATOM 1919 C CA . ASP A 1 252 ? 114.533 135.817 74.322 1.00 190.91 250 ASP A CA 1
ATOM 1920 C C . ASP A 1 252 ? 113.380 135.175 73.536 1.00 182.69 250 ASP A C 1
ATOM 1921 O O . ASP A 1 252 ? 112.236 135.243 74.008 1.00 183.65 250 ASP A O 1
ATOM 1926 N N . LEU A 1 253 ? 113.696 134.527 72.417 1.00 166.69 251 LEU A N 1
ATOM 1927 C CA . LEU A 1 253 ? 112.696 133.875 71.541 1.00 156.17 251 LEU A CA 1
ATOM 1928 C C . LEU A 1 253 ? 112.488 132.450 72.045 1.00 155.65 251 LEU A C 1
ATOM 1929 O O . LEU A 1 253 ? 113.133 131.549 71.512 1.00 148.58 251 LEU A O 1
ATOM 1934 N N . MET A 1 254 ? 111.607 132.251 73.012 1.00 166.55 252 MET A N 1
ATOM 1935 C CA . MET A 1 254 ? 111.521 130.949 73.738 1.00 178.22 252 MET A CA 1
ATOM 1936 C C . MET A 1 254 ? 110.146 130.273 73.690 1.00 181.03 252 MET A C 1
ATOM 1937 O O . MET A 1 254 ? 109.163 130.956 73.392 1.00 181.19 252 MET A O 1
ATOM 1942 N N . ASN A 1 255 ? 110.096 128.996 74.099 1.00 182.94 253 ASN A N 1
ATOM 1943 C CA . ASN A 1 255 ? 108.849 128.209 74.273 1.00 180.82 253 ASN A CA 1
ATOM 1944 C C . ASN A 1 255 ? 108.046 128.173 72.963 1.00 176.37 253 ASN A C 1
ATOM 1945 O O . ASN A 1 255 ? 108.636 127.830 71.918 1.00 164.81 253 ASN A O 1
ATOM 1950 N N . LYS A 1 275 ? 111.961 130.727 84.859 1.00 196.67 273 LYS A N 1
ATOM 1951 C CA . LYS A 1 275 ? 112.967 129.817 84.244 1.00 201.31 273 LYS A CA 1
ATOM 1952 C C . LYS A 1 275 ? 113.956 130.640 83.417 1.00 203.53 273 LYS A C 1
ATOM 1953 O O . LYS A 1 275 ? 115.157 130.595 83.715 1.00 214.32 273 LYS A O 1
ATOM 1959 N N . LYS A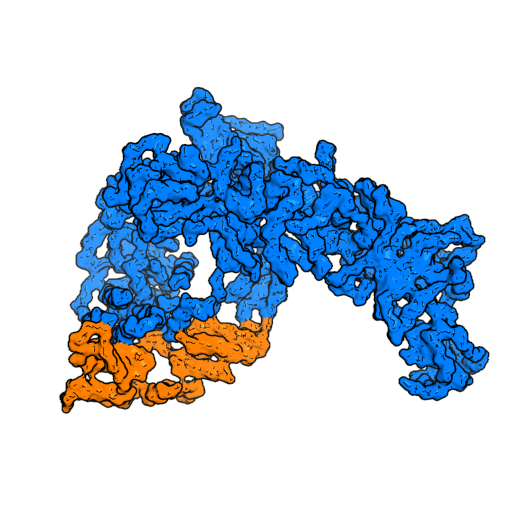 1 276 ? 113.468 131.325 82.390 1.00 203.09 274 LYS A N 1
ATOM 1960 C CA . LYS A 1 276 ? 114.295 132.202 81.526 1.00 203.86 274 LYS A CA 1
ATOM 1961 C C . LYS A 1 276 ? 114.988 133.281 82.360 1.00 199.45 274 LYS A C 1
ATOM 1962 O O . LYS A 1 276 ? 116.152 133.574 82.066 1.00 199.27 274 LYS A O 1
ATOM 1968 N N . SER A 1 277 ? 114.288 133.868 83.329 1.00 198.74 275 SER A N 1
ATOM 1969 C CA . SER A 1 277 ? 114.837 134.959 84.173 1.00 197.75 275 SER A CA 1
ATOM 1970 C C . SER A 1 277 ? 116.043 134.463 84.982 1.00 191.62 275 SER A C 1
ATOM 1971 O O . SER A 1 277 ? 117.028 135.218 85.081 1.00 192.59 275 SER A O 1
ATOM 1974 N N . PHE A 1 278 ? 115.964 133.269 85.565 1.00 181.46 276 PHE A N 1
ATOM 1975 C CA . PHE A 1 278 ? 117.052 132.735 86.421 1.00 172.93 276 PHE A CA 1
ATOM 1976 C C . PHE A 1 278 ? 118.309 132.548 85.579 1.00 148.95 276 PHE A C 1
ATOM 1977 O O . PHE A 1 278 ? 119.396 132.924 86.026 1.00 159.65 276 PHE A O 1
ATOM 1985 N N . VAL A 1 279 ? 118.152 131.997 84.382 1.00 132.12 277 VAL A N 1
ATOM 1986 C CA . VAL A 1 279 ? 119.306 131.763 83.472 1.00 128.20 277 VAL A CA 1
ATOM 1987 C C . VAL A 1 279 ? 119.930 133.130 83.188 1.00 129.82 277 VAL A C 1
ATOM 1988 O O . VAL A 1 279 ? 121.168 133.214 83.128 1.00 130.07 277 VAL A O 1
ATOM 1992 N N . LYS A 1 280 ? 119.096 134.158 83.044 1.00 136.51 278 LYS A N 1
ATOM 1993 C CA . LYS A 1 280 ? 119.581 135.526 82.739 1.00 143.02 278 LYS A CA 1
ATOM 1994 C C . LYS A 1 280 ? 120.315 136.081 83.966 1.00 143.63 278 LYS A C 1
ATOM 1995 O O . LYS A 1 280 ? 121.404 136.651 83.783 1.00 143.36 278 LYS A O 1
ATOM 2001 N N . GLN A 1 281 ? 119.747 135.918 85.163 1.00 141.82 279 GLN A N 1
ATOM 2002 C CA . GLN A 1 281 ? 120.330 136.480 86.411 1.00 141.22 279 GLN A CA 1
ATOM 2003 C C . GLN A 1 281 ? 121.747 135.932 86.592 1.00 127.58 279 GLN A C 1
ATOM 2004 O O . GLN A 1 281 ? 122.641 136.718 86.941 1.00 125.24 279 GLN A O 1
ATOM 2010 N N . LEU A 1 282 ? 121.940 134.634 86.380 1.00 116.69 280 LEU A N 1
ATOM 2011 C CA . LEU A 1 282 ? 123.263 134.007 86.616 1.00 109.85 280 LEU A CA 1
ATOM 2012 C C . LEU A 1 282 ? 124.289 134.646 85.686 1.00 102.83 280 LEU A C 1
ATOM 2013 O O . LEU A 1 282 ? 125.405 134.913 86.145 1.00 109.29 280 LEU A O 1
ATOM 2018 N N . PHE A 1 283 ? 123.926 134.878 84.431 1.00 97.43 281 PHE A N 1
ATOM 2019 C CA . PHE A 1 283 ? 124.860 135.490 83.454 1.00 99.21 281 PHE A CA 1
ATOM 2020 C C . PHE A 1 283 ? 125.156 136.940 83.854 1.00 103.29 281 PHE A C 1
ATOM 2021 O O . PHE A 1 283 ? 126.315 137.359 83.688 1.00 96.44 281 PHE A O 1
ATOM 2029 N N . ASN A 1 284 ? 124.159 137.671 84.355 1.00 110.70 282 ASN A N 1
ATOM 2030 C CA . ASN A 1 284 ? 124.349 139.083 84.782 1.00 116.80 282 ASN A CA 1
ATOM 2031 C C . ASN A 1 284 ? 125.250 139.128 86.021 1.00 115.51 282 ASN A C 1
ATOM 2032 O O . ASN A 1 284 ? 126.075 140.054 86.106 1.00 117.69 282 ASN A O 1
ATOM 2037 N N . ASP A 1 285 ? 125.084 138.187 86.952 1.00 107.71 283 ASP A N 1
ATOM 2038 C CA . ASP A 1 285 ? 125.944 138.089 88.157 1.00 102.28 283 ASP A CA 1
ATOM 2039 C C . ASP A 1 285 ? 127.382 137.841 87.704 1.00 92.27 283 ASP A C 1
ATOM 2040 O O . ASP A 1 285 ? 128.274 138.538 88.178 1.00 91.42 283 ASP A O 1
ATOM 2045 N N . PHE A 1 286 ? 127.592 136.854 86.840 1.00 86.57 284 PHE A N 1
ATOM 2046 C CA . PHE A 1 286 ? 128.946 136.565 86.322 1.00 85.04 284 PHE A CA 1
ATOM 2047 C C . PHE A 1 286 ? 129.544 137.881 85.839 1.00 89.93 284 PHE A C 1
ATOM 2048 O O . PHE A 1 286 ? 130.674 138.179 86.205 1.00 92.19 284 PHE A O 1
ATOM 2056 N N . LEU A 1 287 ? 128.792 138.639 85.046 1.00 96.22 285 LEU A N 1
ATOM 2057 C CA . LEU A 1 287 ? 129.333 139.901 84.488 1.00 102.02 285 LEU A CA 1
ATOM 2058 C C . LEU A 1 287 ? 129.813 140.793 85.634 1.00 103.82 285 LEU A C 1
ATOM 2059 O O . LEU A 1 287 ? 130.917 141.346 85.516 1.00 107.13 285 LEU A O 1
ATOM 2064 N N . TYR A 1 288 ? 129.029 140.916 86.702 1.00 97.86 286 TYR A N 1
ATOM 2065 C CA . TYR A 1 288 ? 129.412 141.748 87.869 1.00 97.26 286 TYR A CA 1
ATOM 2066 C C . TYR A 1 288 ? 130.733 141.234 88.434 1.00 88.47 286 TYR A C 1
ATOM 2067 O O . TYR A 1 288 ? 131.647 142.041 88.645 1.00 89.78 286 TYR A O 1
ATOM 2076 N N . GLN A 1 289 ? 130.826 139.928 88.650 1.00 83.06 287 GLN A N 1
ATOM 2077 C CA . GLN A 1 289 ? 132.029 139.335 89.282 1.00 82.10 287 GLN A CA 1
ATOM 2078 C C . GLN A 1 289 ? 133.217 139.633 88.378 1.00 87.20 287 GLN A C 1
ATOM 2079 O O . GLN A 1 289 ? 134.294 139.924 88.912 1.00 90.92 287 GLN A O 1
ATOM 2085 N N . MET A 1 290 ? 133.006 139.603 87.064 1.00 95.07 288 MET A N 1
ATOM 2086 C CA . MET A 1 290 ? 134.134 139.759 86.121 1.00 105.14 288 MET A CA 1
ATOM 2087 C C . MET A 1 290 ? 134.653 141.188 86.176 1.00 111.24 288 MET A C 1
ATOM 2088 O O . MET A 1 290 ? 135.872 141.366 86.229 1.00 116.83 288 MET A O 1
ATOM 2093 N N . LYS A 1 291 ? 133.766 142.162 86.158 1.00 115.97 289 LYS A N 1
ATOM 2094 C CA . LYS A 1 291 ? 134.223 143.570 86.090 1.00 130.18 289 LYS A CA 1
ATOM 2095 C C . LYS A 1 291 ? 134.816 144.003 87.432 1.00 123.90 289 LYS A C 1
ATOM 2096 O O . LYS A 1 291 ? 135.934 144.548 87.425 1.00 122.63 289 LYS A O 1
ATOM 2102 N N . GLU A 1 292 ? 134.104 143.785 88.535 1.00 118.41 290 GLU A N 1
ATOM 2103 C CA . GLU A 1 292 ? 134.525 144.324 89.855 1.00 116.20 290 GLU A CA 1
ATOM 2104 C C . GLU A 1 292 ? 135.677 143.516 90.457 1.00 107.69 290 GLU A C 1
ATOM 2105 O O . GLU A 1 292 ? 136.532 144.138 91.114 1.00 107.28 290 GLU A O 1
ATOM 2111 N N . TYR A 1 293 ? 135.709 142.199 90.296 1.00 101.43 291 TYR A N 1
ATOM 2112 C CA . TYR A 1 293 ? 136.732 141.395 91.008 1.00 95.75 291 TYR A CA 1
ATOM 2113 C C . TYR A 1 293 ? 137.822 140.913 90.053 1.00 94.95 291 TYR A C 1
ATOM 2114 O O . TYR A 1 293 ? 138.764 140.275 90.554 1.00 99.05 291 TYR A O 1
ATOM 2123 N N . GLY A 1 294 ? 137.710 141.154 88.741 1.00 92.22 292 GLY A N 1
ATOM 2124 C CA . GLY A 1 294 ? 138.844 140.939 87.811 1.00 90.74 292 GLY A CA 1
ATOM 2125 C C . GLY A 1 294 ? 138.680 139.792 86.826 1.00 89.23 292 GLY A C 1
ATOM 2126 O O . GLY A 1 294 ? 137.702 139.034 86.919 1.00 90.01 292 GLY A O 1
ATOM 2127 N N . ILE A 1 295 ? 139.597 139.715 85.864 1.00 92.92 293 ILE A N 1
ATOM 2128 C CA . ILE A 1 295 ? 139.614 138.637 84.840 1.00 96.75 293 ILE A CA 1
ATOM 2129 C C . ILE A 1 295 ? 139.906 137.306 85.539 1.00 93.27 293 ILE A C 1
ATOM 2130 O O . ILE A 1 295 ? 139.232 136.326 85.213 1.00 94.71 293 ILE A O 1
ATOM 2135 N N . TYR A 1 296 ? 140.887 137.253 86.433 1.00 91.24 294 TYR A N 1
ATOM 2136 C CA . TYR A 1 296 ? 141.268 135.971 87.065 1.00 88.12 294 TYR A CA 1
ATOM 2137 C C . TYR A 1 296 ? 140.103 135.442 87.884 1.00 86.94 294 TYR A C 1
ATOM 2138 O O . TYR A 1 296 ? 139.830 134.249 87.827 1.00 94.25 294 TYR A O 1
ATOM 2147 N N . ALA A 1 297 ? 139.457 136.291 88.665 1.00 83.60 295 ALA A N 1
ATOM 2148 C CA . ALA A 1 297 ? 138.392 135.799 89.558 1.00 86.41 295 ALA A CA 1
ATOM 2149 C C . ALA A 1 297 ? 137.217 135.297 88.717 1.00 88.82 295 ALA A C 1
ATOM 2150 O O . ALA A 1 297 ? 136.446 134.498 89.238 1.00 89.14 295 ALA A O 1
ATOM 2152 N N . ALA A 1 298 ? 137.065 135.781 87.486 1.00 89.08 296 ALA A N 1
ATOM 2153 C CA . ALA A 1 298 ? 136.014 135.300 86.567 1.00 87.07 296 ALA A CA 1
ATOM 2154 C C . ALA A 1 298 ? 136.275 133.838 86.238 1.00 85.55 296 ALA A C 1
ATOM 2155 O O . ALA A 1 298 ? 135.306 133.111 86.074 1.00 89.60 296 ALA A O 1
ATOM 2157 N N . SER A 1 299 ? 137.538 133.446 86.143 1.00 77.90 297 SER A N 1
ATOM 2158 C CA . SER A 1 299 ? 137.898 132.047 85.831 1.00 75.99 297 SER A CA 1
ATOM 2159 C C . SER A 1 299 ? 137.367 131.115 86.925 1.00 76.04 297 SER A C 1
ATOM 2160 O O . SER A 1 299 ? 137.121 129.957 86.611 1.00 80.02 297 SER A O 1
ATOM 2163 N N . ILE A 1 300 ? 137.179 131.602 88.145 1.00 72.60 298 ILE A N 1
ATOM 2164 C CA . ILE A 1 300 ? 136.596 130.803 89.257 1.00 73.39 298 ILE A CA 1
ATOM 2165 C C . ILE A 1 300 ? 135.065 130.961 89.284 1.00 75.48 298 ILE A C 1
ATOM 2166 O O . ILE A 1 300 ? 134.418 130.073 89.851 1.00 76.70 298 ILE A O 1
ATOM 2171 N N . ALA A 1 301 ? 134.492 132.049 88.758 1.00 75.53 299 ALA A N 1
ATOM 2172 C CA . ALA A 1 301 ? 133.025 132.275 88.702 1.00 82.23 299 ALA A CA 1
ATOM 2173 C C . ALA A 1 301 ? 132.362 131.428 87.610 1.00 84.13 299 ALA A C 1
ATOM 2174 O O . ALA A 1 301 ? 131.175 131.031 87.765 1.00 78.23 299 ALA A O 1
ATOM 2176 N N . ILE A 1 302 ? 133.039 131.297 86.476 1.00 83.95 300 ILE A N 1
ATOM 2177 C CA . ILE A 1 302 ? 132.490 130.503 85.352 1.00 82.74 300 ILE A CA 1
ATOM 2178 C C . ILE A 1 302 ? 132.456 129.044 85.791 1.00 82.32 300 ILE A C 1
ATOM 2179 O O . ILE A 1 302 ? 131.460 128.368 85.504 1.00 79.41 300 ILE A O 1
ATOM 2184 N N . ILE A 1 303 ? 133.438 128.574 86.541 1.00 81.39 301 ILE A N 1
ATOM 2185 C CA . ILE A 1 303 ? 133.276 127.175 87.019 1.00 82.31 301 ILE A CA 1
ATOM 2186 C C . ILE A 1 303 ? 132.015 127.141 87.882 1.00 80.70 301 ILE A C 1
ATOM 2187 O O . ILE A 1 303 ? 131.174 126.209 87.731 1.00 82.22 301 ILE A O 1
ATOM 2192 N N . SER A 1 304 ? 131.797 128.144 88.715 1.00 82.62 302 SER A N 1
ATOM 2193 C CA . SER A 1 304 ? 130.574 128.075 89.555 1.00 85.24 302 SER A CA 1
ATOM 2194 C C . SER A 1 304 ? 129.302 128.000 88.696 1.00 85.86 302 SER A C 1
ATOM 2195 O O . SER A 1 304 ? 128.379 127.196 89.011 1.00 81.08 302 SER A O 1
ATOM 2198 N N . LEU A 1 305 ? 129.214 128.852 87.684 1.00 89.78 303 LEU A N 1
ATOM 2199 C CA . LEU A 1 305 ? 128.010 128.897 86.812 1.00 90.65 303 LEU A CA 1
ATOM 2200 C C . LEU A 1 305 ? 127.809 127.542 86.137 1.00 82.39 303 LEU A C 1
ATOM 2201 O O . LEU A 1 305 ? 126.670 127.136 86.011 1.00 79.87 303 LEU A O 1
ATOM 2206 N N . ILE A 1 306 ? 128.881 126.924 85.652 1.00 77.99 304 ILE A N 1
ATOM 2207 C CA . ILE A 1 306 ? 128.781 125.600 84.980 1.00 77.09 304 ILE A CA 1
ATOM 2208 C C . ILE A 1 306 ? 128.137 124.648 85.980 1.00 75.95 304 ILE A C 1
ATOM 2209 O O . ILE A 1 306 ? 127.137 124.010 85.637 1.00 73.33 304 ILE A O 1
ATOM 2214 N N . VAL A 1 307 ? 128.635 124.582 87.202 1.00 77.34 305 VAL A N 1
ATOM 2215 C CA . VAL A 1 307 ? 128.014 123.612 88.141 1.00 79.15 305 VAL A CA 1
ATOM 2216 C C . VAL A 1 307 ? 126.516 123.900 88.194 1.00 85.76 305 VAL A C 1
ATOM 2217 O O . VAL A 1 307 ? 125.707 122.957 87.961 1.00 88.52 305 VAL A O 1
ATOM 2221 N N . GLU A 1 308 ? 126.141 125.152 88.446 1.00 97.08 306 GLU A N 1
ATOM 2222 C CA . GLU A 1 308 ? 124.699 125.450 88.657 1.00 104.95 306 GLU A CA 1
ATOM 2223 C C . GLU A 1 308 ? 123.890 125.017 87.438 1.00 105.80 306 GLU A C 1
ATOM 2224 O O . GLU A 1 308 ? 122.901 124.289 87.618 1.00 103.26 306 GLU A O 1
ATOM 2230 N N . PHE A 1 309 ? 124.322 125.409 86.240 1.00 110.85 307 PHE A N 1
ATOM 2231 C CA . PHE A 1 309 ? 123.560 125.140 84.993 1.00 109.29 307 PHE A CA 1
ATOM 2232 C C . PHE A 1 309 ? 123.446 123.636 84.771 1.00 111.28 307 PHE A C 1
ATOM 2233 O O . PHE A 1 309 ? 122.378 123.243 84.350 1.00 110.59 307 PHE A O 1
ATOM 2241 N N . ASP A 1 310 ? 124.487 122.846 85.027 1.00 116.32 308 ASP A N 1
ATOM 2242 C CA . ASP A 1 310 ? 124.402 121.373 84.856 1.00 116.29 308 ASP A CA 1
ATOM 2243 C C . ASP A 1 310 ? 123.400 120.775 85.843 1.00 108.42 308 ASP A C 1
ATOM 2244 O O . ASP A 1 310 ? 122.543 119.987 85.413 1.00 108.31 308 ASP A O 1
ATOM 2249 N N . ILE A 1 311 ? 123.550 121.055 87.125 1.00 111.27 309 ILE A N 1
ATOM 2250 C CA . ILE A 1 311 ? 122.560 120.565 88.115 1.00 120.10 309 ILE A CA 1
ATOM 2251 C C . ILE A 1 311 ? 121.160 120.826 87.562 1.00 128.31 309 ILE A C 1
ATOM 2252 O O . ILE A 1 311 ? 120.373 119.882 87.541 1.00 140.94 309 ILE A O 1
ATOM 2257 N N . LYS A 1 312 ? 120.881 122.051 87.115 1.00 132.25 310 LYS A N 1
ATOM 2258 C CA . LYS A 1 312 ? 119.521 122.450 86.656 1.00 135.50 310 LYS A CA 1
ATOM 2259 C C . LYS A 1 312 ? 119.120 121.709 85.379 1.00 130.84 310 LYS A C 1
ATOM 2260 O O . LYS A 1 312 ? 117.934 121.382 85.252 1.00 131.23 310 LYS A O 1
ATOM 2266 N N . ARG A 1 313 ? 120.047 121.501 84.452 1.00 131.44 311 ARG A N 1
ATOM 2267 C CA . ARG A 1 313 ? 119.739 120.815 83.176 1.00 132.83 311 ARG A CA 1
ATOM 2268 C C . ARG A 1 313 ? 119.198 119.437 83.515 1.00 136.40 311 ARG A C 1
ATOM 2269 O O . ARG A 1 313 ? 118.204 119.029 82.927 1.00 142.03 311 ARG A O 1
ATOM 2277 N N . ARG A 1 314 ? 119.841 118.766 84.459 1.00 141.97 312 ARG A N 1
ATOM 2278 C CA . ARG A 1 314 ? 119.350 117.446 84.906 1.00 148.05 312 ARG A CA 1
ATOM 2279 C C . ARG A 1 314 ? 117.980 117.615 85.574 1.00 153.01 312 ARG A C 1
ATOM 2280 O O . ARG A 1 314 ? 117.117 116.759 85.333 1.00 159.20 312 ARG A O 1
ATOM 2288 N N . GLN A 1 315 ? 117.761 118.672 86.348 1.00 157.68 313 GLN A N 1
ATOM 2289 C CA . GLN A 1 315 ? 116.476 118.839 87.067 1.00 168.11 313 GLN A CA 1
ATOM 2290 C C . GLN A 1 315 ? 115.441 119.430 86.119 1.00 172.44 313 GLN A C 1
ATOM 2291 O O . GLN A 1 315 ? 115.017 120.564 86.388 1.00 168.27 313 GLN A O 1
ATOM 2297 N N . ALA A 1 316 ? 115.067 118.726 85.053 1.00 188.52 314 ALA A N 1
ATOM 2298 C CA . ALA A 1 316 ? 114.071 119.220 84.068 1.00 200.70 314 ALA A CA 1
ATOM 2299 C C . ALA A 1 316 ? 113.256 118.065 83.472 1.00 211.07 314 ALA A C 1
ATOM 2300 O O . ALA A 1 316 ? 113.635 116.902 83.662 1.00 213.07 314 ALA A O 1
ATOM 2302 N N . GLU A 1 317 ? 112.171 118.390 82.764 1.00 218.34 315 GLU A N 1
ATOM 2303 C CA . GLU A 1 317 ? 111.302 117.388 82.087 1.00 222.33 315 GLU A CA 1
ATOM 2304 C C . GLU A 1 317 ? 111.047 117.793 80.632 1.00 216.54 315 GLU A C 1
ATOM 2305 O O . GLU A 1 317 ? 111.281 116.945 79.748 1.00 215.98 315 GLU A O 1
ATOM 2311 N N . THR A 1 318 ? 110.544 119.000 80.376 1.00 207.57 316 THR A N 1
ATOM 2312 C CA . THR A 1 318 ? 110.342 119.493 78.993 1.00 202.24 316 THR A CA 1
ATOM 2313 C C . THR A 1 318 ? 111.696 119.513 78.295 1.00 203.00 316 THR A C 1
ATOM 2314 O O . THR A 1 318 ? 112.660 119.945 78.937 1.00 208.96 316 THR A O 1
ATOM 2318 N N . LEU A 1 319 ? 111.758 119.064 77.047 1.00 202.87 317 LEU A N 1
ATOM 2319 C CA . LEU A 1 319 ? 113.027 119.028 76.281 1.00 203.99 317 LEU A CA 1
ATOM 2320 C C . LEU A 1 319 ? 113.450 120.460 75.944 1.00 199.03 317 LEU A C 1
ATOM 2321 O O . LEU A 1 319 ? 114.655 120.742 75.995 1.00 194.10 317 LEU A O 1
ATOM 2326 N N . SER A 1 320 ? 112.495 121.328 75.614 1.00 199.53 318 SER A N 1
ATOM 2327 C CA . SER A 1 320 ? 112.765 122.736 75.222 1.00 199.78 318 SER A CA 1
ATOM 2328 C C . SER A 1 320 ? 113.408 123.505 76.383 1.00 200.63 318 SER A C 1
ATOM 2329 O O . SER A 1 320 ? 114.375 124.234 76.138 1.00 205.79 318 SER A O 1
ATOM 2332 N N . VAL A 1 321 ? 112.891 123.374 77.603 1.00 194.41 319 VAL A N 1
ATOM 2333 C CA . VAL A 1 321 ? 113.514 124.044 78.781 1.00 184.07 319 VAL A CA 1
ATOM 2334 C C . VAL A 1 321 ? 114.954 123.554 78.877 1.00 172.62 319 VAL A C 1
ATOM 2335 O O . VAL A 1 321 ? 115.853 124.386 79.025 1.00 173.52 319 VAL A O 1
ATOM 2339 N N . LYS A 1 322 ? 115.156 122.246 78.775 1.00 165.76 320 LYS A N 1
ATOM 2340 C CA . LYS A 1 322 ? 116.516 121.682 78.879 1.00 166.25 320 LYS A CA 1
ATOM 2341 C C . LYS A 1 322 ? 117.363 122.331 77.792 1.00 169.44 320 LYS A C 1
ATOM 2342 O O . LYS A 1 322 ? 118.553 122.538 78.041 1.00 176.97 320 LYS A O 1
ATOM 2348 N N . LEU A 1 323 ? 116.766 122.643 76.640 1.00 171.37 321 LEU A N 1
ATOM 2349 C CA . LEU A 1 323 ? 117.545 123.210 75.511 1.00 178.26 321 LEU A CA 1
ATOM 2350 C C . LEU A 1 323 ? 118.151 124.553 75.926 1.00 174.58 321 LEU A C 1
ATOM 2351 O O . LEU A 1 323 ? 119.313 124.800 75.565 1.00 171.02 321 LEU A O 1
ATOM 2356 N N . MET A 1 324 ? 117.412 125.365 76.671 1.00 172.31 322 MET A N 1
ATOM 2357 C CA . MET A 1 324 ? 117.912 126.681 77.149 1.00 168.04 322 MET A CA 1
ATOM 2358 C C . MET A 1 324 ? 119.122 126.446 78.053 1.00 151.09 322 MET A C 1
ATOM 2359 O O . MET A 1 324 ? 120.131 127.142 77.878 1.00 148.21 322 MET A O 1
ATOM 2364 N N . HIS A 1 325 ? 119.029 125.475 78.957 1.00 138.62 323 HIS A N 1
ATOM 2365 C CA . HIS A 1 325 ? 120.096 125.190 79.948 1.00 129.41 323 HIS A CA 1
ATOM 2366 C C . HIS A 1 325 ? 121.306 124.528 79.281 1.00 130.24 323 HIS A C 1
ATOM 2367 O O . HIS A 1 325 ? 122.394 124.631 79.858 1.00 140.09 323 HIS A O 1
ATOM 2374 N N . ARG A 1 326 ? 121.134 123.878 78.132 1.00 134.63 324 ARG A N 1
ATOM 2375 C CA . ARG A 1 326 ? 122.259 123.263 77.379 1.00 140.37 324 ARG A CA 1
ATOM 2376 C C . ARG A 1 326 ? 123.014 124.330 76.587 1.00 135.96 324 ARG A C 1
ATOM 2377 O O . ARG A 1 326 ? 124.256 124.272 76.571 1.00 132.58 324 ARG A O 1
ATOM 2385 N N . THR A 1 327 ? 122.297 125.219 75.893 1.00 133.94 325 THR A N 1
ATOM 2386 C CA . THR A 1 327 ? 122.933 126.280 75.063 1.00 130.55 325 THR A CA 1
ATOM 2387 C C . THR A 1 327 ? 123.698 127.245 75.981 1.00 134.48 325 THR A C 1
ATOM 2388 O O . THR A 1 327 ? 124.774 127.706 75.561 1.00 134.74 325 THR A O 1
ATOM 2392 N N . ALA A 1 328 ? 123.182 127.522 77.179 1.00 129.51 326 ALA A N 1
ATOM 2393 C CA . ALA A 1 328 ? 123.873 128.379 78.167 1.00 123.46 326 ALA A CA 1
ATOM 2394 C C . ALA A 1 328 ? 125.210 127.739 78.542 1.00 115.48 326 ALA A C 1
ATOM 2395 O O . ALA A 1 328 ? 126.213 128.462 78.615 1.00 112.80 326 ALA A O 1
ATOM 2397 N N . LEU A 1 329 ? 125.211 126.432 78.779 1.00 108.33 327 LEU A N 1
ATOM 2398 C CA . LEU A 1 329 ? 126.443 125.730 79.207 1.00 105.56 327 LEU A CA 1
ATOM 2399 C C . LEU A 1 329 ? 127.488 125.869 78.103 1.00 101.50 327 LEU A C 1
ATOM 2400 O O . LEU A 1 329 ? 128.667 126.036 78.433 1.00 99.49 327 LEU A O 1
ATOM 2405 N N . THR A 1 330 ? 127.082 125.800 76.843 1.00 104.75 328 THR A N 1
ATOM 2406 C CA . THR A 1 330 ? 128.069 125.801 75.745 1.00 111.75 328 THR A CA 1
ATOM 2407 C C . THR A 1 330 ? 128.740 127.160 75.712 1.00 116.97 328 THR A C 1
ATOM 2408 O O . THR A 1 330 ? 129.911 127.206 75.353 1.00 115.51 328 THR A O 1
ATOM 2412 N N . LEU A 1 331 ? 127.983 128.213 76.019 1.00 121.24 329 LEU A N 1
ATOM 2413 C CA . LEU A 1 331 ? 128.543 129.584 76.133 1.00 124.29 329 LEU A CA 1
ATOM 2414 C C . LEU A 1 331 ? 129.494 129.644 77.335 1.00 118.07 329 LEU A C 1
ATOM 2415 O O . LEU A 1 331 ? 130.597 130.180 77.176 1.00 116.63 329 LEU A O 1
ATOM 2420 N N . CYS A 1 332 ? 129.106 129.081 78.482 1.00 105.93 330 CYS A N 1
ATOM 2421 C CA . CYS A 1 332 ? 129.931 129.126 79.717 1.00 97.23 330 CYS A CA 1
ATOM 2422 C C . CYS A 1 332 ? 131.280 128.487 79.422 1.00 95.97 330 CYS A C 1
ATOM 2423 O O . CYS A 1 332 ? 132.287 128.953 79.938 1.00 100.79 330 CYS A O 1
ATOM 2426 N N . GLU A 1 333 ? 131.299 127.447 78.619 1.00 102.02 331 GLU A N 1
ATOM 2427 C CA . GLU A 1 333 ? 132.571 126.736 78.425 1.00 109.57 331 GLU A CA 1
ATOM 2428 C C . GLU A 1 333 ? 133.403 127.541 77.453 1.00 100.83 331 GLU A C 1
ATOM 2429 O O . GLU A 1 333 ? 134.607 127.601 77.612 1.00 95.53 331 GLU A O 1
ATOM 2435 N N . LYS A 1 334 ? 132.758 128.138 76.472 1.00 101.67 332 LYS A N 1
ATOM 2436 C CA . LYS A 1 334 ? 133.539 129.034 75.611 1.00 103.52 332 LYS A CA 1
ATOM 2437 C C . LYS A 1 334 ? 134.128 130.098 76.525 1.00 104.39 332 LYS A C 1
ATOM 2438 O O . LYS A 1 334 ? 135.268 130.468 76.289 1.00 108.86 332 LYS A O 1
ATOM 2444 N N . ILE A 1 335 ? 133.376 130.575 77.519 1.00 94.68 333 ILE A N 1
ATOM 2445 C CA . ILE A 1 335 ? 133.895 131.675 78.373 1.00 88.20 333 ILE A CA 1
ATOM 2446 C C . ILE A 1 335 ? 135.124 131.135 79.110 1.00 85.35 333 ILE A C 1
ATOM 2447 O O . ILE A 1 335 ? 136.185 131.739 78.955 1.00 80.27 333 ILE A O 1
ATOM 2452 N N . ARG A 1 336 ? 135.033 129.993 79.799 1.00 81.07 334 ARG A N 1
ATOM 2453 C CA . ARG A 1 336 ? 136.209 129.542 80.579 1.00 77.20 334 ARG A CA 1
ATOM 2454 C C . ARG A 1 336 ? 137.369 129.442 79.594 1.00 82.87 334 ARG A C 1
ATOM 2455 O O . ARG A 1 336 ? 138.430 129.889 79.947 1.00 82.26 334 ARG A O 1
ATOM 2463 N N . HIS A 1 337 ? 137.150 128.938 78.383 1.00 88.80 335 HIS A N 1
ATOM 2464 C CA . HIS A 1 337 ? 138.268 128.754 77.426 1.00 94.77 335 HIS A CA 1
ATOM 2465 C C . HIS A 1 337 ? 138.885 130.112 77.127 1.00 93.28 335 HIS A C 1
ATOM 2466 O O . HIS A 1 337 ? 140.124 130.218 77.155 1.00 101.70 335 HIS A O 1
ATOM 2473 N N . LEU A 1 338 ? 138.037 131.113 76.938 1.00 89.41 336 LEU A N 1
ATOM 2474 C CA . LEU A 1 338 ? 138.493 132.475 76.587 1.00 92.85 336 LEU A CA 1
ATOM 2475 C C . LEU A 1 338 ? 139.156 133.091 77.814 1.00 96.82 336 LEU A C 1
ATOM 2476 O O . LEU A 1 338 ? 140.339 133.437 77.725 1.00 93.31 336 LEU A O 1
ATOM 2481 N N . LEU A 1 339 ? 138.432 133.228 78.930 1.00 96.99 337 LEU A N 1
ATOM 2482 C CA . LEU A 1 339 ? 139.019 133.947 80.098 1.00 96.68 337 LEU A CA 1
ATOM 2483 C C . LEU A 1 339 ? 140.369 133.292 80.457 1.00 94.93 337 LEU A C 1
ATOM 2484 O O . LEU A 1 339 ? 141.353 134.029 80.581 1.00 97.68 337 LEU A O 1
ATOM 2489 N N . VAL A 1 340 ? 140.444 131.971 80.453 1.00 95.69 338 VAL A N 1
ATOM 2490 C CA . VAL A 1 340 ? 141.692 131.236 80.790 1.00 98.40 338 VAL A CA 1
ATOM 2491 C C . VAL A 1 340 ? 142.802 131.566 79.790 1.00 99.10 338 VAL A C 1
ATOM 2492 O O . VAL A 1 340 ? 143.966 131.658 80.227 1.00 99.21 338 VAL A O 1
ATOM 2496 N N . GLN A 1 341 ? 142.473 131.708 78.508 1.00 106.68 339 GLN A N 1
ATOM 2497 C CA . GLN A 1 341 ? 143.496 131.890 77.450 1.00 117.97 339 GLN A CA 1
ATOM 2498 C C . GLN A 1 341 ? 144.238 133.198 77.706 1.00 124.62 339 GLN A C 1
ATOM 2499 O O . GLN A 1 341 ? 145.466 133.227 77.490 1.00 128.37 339 GLN A O 1
ATOM 2505 N N . LYS A 1 342 ? 143.515 134.235 78.129 1.00 126.79 340 LYS A N 1
ATOM 2506 C CA . LYS A 1 342 ? 144.145 135.546 78.429 1.00 132.19 340 LYS A CA 1
ATOM 2507 C C . LYS A 1 342 ? 145.219 135.344 79.505 1.00 132.26 340 LYS A C 1
ATOM 2508 O O . LYS A 1 342 ? 146.359 135.778 79.299 1.00 135.23 340 LYS A O 1
ATOM 2514 N N . LEU A 1 343 ? 144.856 134.712 80.611 1.00 125.90 341 LEU A N 1
ATOM 2515 C CA . LEU A 1 343 ? 145.808 134.440 81.707 1.00 122.61 341 LEU A CA 1
ATOM 2516 C C . LEU A 1 343 ? 146.960 133.628 81.135 1.00 129.02 341 LEU A C 1
ATOM 2517 O O . LEU A 1 343 ? 148.107 133.962 81.429 1.00 131.10 341 LEU A O 1
ATOM 2522 N N . GLN A 1 344 ? 146.648 132.627 80.313 1.00 146.33 342 GLN A N 1
ATOM 2523 C CA . GLN A 1 344 ? 147.681 131.684 79.813 1.00 167.08 342 GLN A CA 1
ATOM 2524 C C . GLN A 1 344 ? 148.822 132.455 79.145 1.00 178.37 342 GLN A C 1
ATOM 2525 O O . GLN A 1 344 ? 149.911 131.859 79.015 1.00 177.87 342 GLN A O 1
ATOM 2531 N N . ASP A 1 345 ? 148.593 133.703 78.727 1.00 192.08 343 ASP A N 1
ATOM 2532 C CA . ASP A 1 345 ? 149.642 134.480 78.018 1.00 204.25 343 ASP A CA 1
ATOM 2533 C C . ASP A 1 345 ? 150.891 134.541 78.898 1.00 204.50 343 ASP A C 1
ATOM 2534 O O . ASP A 1 345 ? 151.995 134.344 78.362 1.00 197.62 343 ASP A O 1
ATOM 2539 N N . MET A 1 346 ? 150.715 134.752 80.202 1.00 210.42 344 MET A N 1
ATOM 2540 C CA . MET A 1 346 ? 151.841 134.757 81.170 1.00 214.68 344 MET A CA 1
ATOM 2541 C C . MET A 1 346 ? 152.119 133.316 81.605 1.00 203.35 344 MET A C 1
ATOM 2542 O O . MET A 1 346 ? 151.218 132.728 82.232 1.00 194.00 344 MET A O 1
ATOM 2547 N N . ASN A 1 354 ? 148.981 124.761 85.208 1.00 237.08 352 ASN A N 1
ATOM 2548 C CA . ASN A 1 354 ? 148.134 125.541 86.156 1.00 240.80 352 ASN A CA 1
ATOM 2549 C C . ASN A 1 354 ? 148.555 127.019 86.144 1.00 234.31 352 ASN A C 1
ATOM 2550 O O . ASN A 1 354 ? 149.767 127.301 86.042 1.00 229.67 352 ASN A O 1
ATOM 2555 N N . VAL A 1 355 ? 147.587 127.928 86.229 1.00 222.07 353 VAL A N 1
ATOM 2556 C CA . VAL A 1 355 ? 147.837 129.399 86.203 1.00 211.42 353 VAL A CA 1
ATOM 2557 C C . VAL A 1 355 ? 147.503 129.948 87.584 1.00 207.52 353 VAL A C 1
ATOM 2558 O O . VAL A 1 355 ? 146.998 131.072 87.662 1.00 208.63 353 VAL A O 1
ATOM 2562 N N . ASN A 1 356 ? 147.783 129.185 88.635 1.00 209.90 354 ASN A N 1
ATOM 2563 C CA . ASN A 1 356 ? 147.488 129.612 90.025 1.00 217.12 354 ASN A CA 1
ATOM 2564 C C . ASN A 1 356 ? 148.698 130.353 90.596 1.00 212.48 354 ASN A C 1
ATOM 2565 O O . ASN A 1 356 ? 148.661 130.708 91.788 1.00 211.68 354 ASN A O 1
ATOM 2570 N N . THR A 1 357 ? 149.713 130.627 89.779 1.00 206.01 355 THR A N 1
ATOM 2571 C CA . THR A 1 357 ? 150.944 131.326 90.226 1.00 202.51 355 THR A CA 1
ATOM 2572 C C . THR A 1 357 ? 150.583 132.707 90.784 1.00 193.31 355 THR A C 1
ATOM 2573 O O . THR A 1 357 ? 149.556 133.276 90.360 1.00 189.44 355 THR A O 1
ATOM 2577 N N . GLU A 1 358 ? 151.405 133.219 91.699 1.00 190.83 356 GLU A N 1
ATOM 2578 C CA . GLU A 1 358 ? 151.251 134.575 92.286 1.00 188.98 356 GLU A CA 1
ATOM 2579 C C . GLU A 1 358 ? 151.244 135.620 91.165 1.00 185.15 356 GLU A C 1
ATOM 2580 O O . GLU A 1 358 ? 150.406 136.521 91.221 1.00 187.74 356 GLU A O 1
ATOM 2586 N N . GLU A 1 359 ? 152.122 135.481 90.176 1.00 181.95 357 GLU A N 1
ATOM 2587 C CA . GLU A 1 359 ? 152.327 136.515 89.129 1.00 182.53 357 GLU A CA 1
ATOM 2588 C C . GLU A 1 359 ? 151.218 136.450 88.065 1.00 174.28 357 GLU A C 1
ATOM 2589 O O . GLU A 1 359 ? 151.289 137.256 87.119 1.00 178.89 357 GLU A O 1
ATOM 2595 N N . VAL A 1 360 ? 150.259 135.527 88.164 1.00 157.64 358 VAL A N 1
ATOM 2596 C CA . VAL A 1 360 ? 149.116 135.458 87.208 1.00 144.02 358 VAL A CA 1
ATOM 2597 C C . VAL A 1 360 ? 147.892 136.047 87.901 1.00 140.68 358 VAL A C 1
ATOM 2598 O O . VAL A 1 360 ? 147.085 136.691 87.213 1.00 145.30 358 VAL A O 1
ATOM 2602 N N . ILE A 1 361 ? 147.786 135.869 89.214 1.00 133.72 359 ILE A N 1
ATOM 2603 C CA . ILE A 1 361 ? 146.684 136.442 90.029 1.00 124.54 359 ILE A CA 1
ATOM 2604 C C . ILE A 1 361 ? 146.970 137.929 90.182 1.00 121.45 359 ILE A C 1
ATOM 2605 O O . ILE A 1 361 ? 146.023 138.716 90.223 1.00 119.02 359 ILE A O 1
ATOM 2610 N N . MET A 1 362 ? 148.244 138.293 90.255 1.00 128.75 360 MET A N 1
ATOM 2611 C CA . MET A 1 362 ? 148.619 139.711 90.460 1.00 140.06 360 MET A CA 1
ATOM 2612 C C . MET A 1 362 ? 148.348 140.517 89.186 1.00 137.24 360 MET A C 1
ATOM 2613 O O . MET A 1 362 ? 147.621 141.520 89.282 1.00 134.75 360 MET A O 1
ATOM 2618 N N . ASN A 1 363 ? 148.895 140.105 88.043 1.00 138.73 361 ASN A N 1
ATOM 2619 C CA . ASN A 1 363 ? 148.844 140.918 86.799 1.00 145.06 361 ASN A CA 1
ATOM 2620 C C . ASN A 1 363 ? 147.406 141.051 86.274 1.00 142.05 361 ASN A C 1
ATOM 2621 O O . ASN A 1 363 ? 147.095 142.117 85.729 1.00 139.66 361 ASN A O 1
ATOM 2626 N N . PHE A 1 364 ? 146.563 140.027 86.386 1.00 134.85 362 PHE A N 1
ATOM 2627 C CA . PHE A 1 364 ? 145.191 140.088 85.822 1.00 128.09 362 PHE A CA 1
ATOM 2628 C C . PHE A 1 364 ? 144.192 140.158 86.966 1.00 120.81 362 PHE A C 1
ATOM 2629 O O . PHE A 1 364 ? 143.659 139.109 87.319 1.00 119.20 362 PHE A O 1
ATOM 2637 N N . SER A 1 365 ? 143.971 141.343 87.536 1.00 119.48 363 SER A N 1
ATOM 2638 C CA . SER A 1 365 ? 143.017 141.561 88.654 1.00 116.34 363 SER A CA 1
ATOM 2639 C C . SER A 1 365 ? 142.695 143.044 88.769 1.00 113.04 363 SER A C 1
ATOM 2640 O O . SER A 1 365 ? 143.642 143.830 88.738 1.00 115.66 363 SER A O 1
ATOM 2643 N N . THR A 1 366 ? 141.424 143.409 88.925 1.00 108.09 364 THR A N 1
ATOM 2644 C CA . THR A 1 366 ? 140.993 144.818 89.091 1.00 108.88 364 THR A CA 1
ATOM 2645 C C . THR A 1 366 ? 141.852 145.431 90.187 1.00 109.14 364 THR A C 1
ATOM 2646 O O . THR A 1 366 ? 142.050 144.760 91.193 1.00 113.90 364 THR A O 1
ATOM 2650 N N . PRO A 1 367 ? 142.400 146.664 90.045 1.00 107.64 365 PRO A N 1
ATOM 2651 C CA . PRO A 1 367 ? 143.268 147.238 91.076 1.00 107.08 365 PRO A CA 1
ATOM 2652 C C . PRO A 1 367 ? 142.792 147.010 92.518 1.00 105.45 365 PRO A C 1
ATOM 2653 O O . PRO A 1 367 ? 143.630 146.940 93.388 1.00 103.26 365 PRO A O 1
ATOM 2657 N N . LYS A 1 368 ? 141.480 146.881 92.729 1.00 101.74 366 LYS A N 1
ATOM 2658 C CA . LYS A 1 368 ? 140.899 146.601 94.065 1.00 101.30 366 LYS A CA 1
ATOM 2659 C C . LYS A 1 368 ? 141.514 145.321 94.622 1.00 97.49 366 LYS A C 1
ATOM 2660 O O . LYS A 1 368 ? 141.949 145.323 95.776 1.00 100.79 366 LYS A O 1
ATOM 2666 N N . VAL A 1 369 ? 141.489 144.260 93.827 1.00 92.51 367 VAL A N 1
ATOM 2667 C CA . VAL A 1 369 ? 141.967 142.927 94.268 1.00 87.82 367 VAL A CA 1
ATOM 2668 C C . VAL A 1 369 ? 143.488 142.949 94.381 1.00 90.41 367 VAL A C 1
ATOM 2669 O O . VAL A 1 369 ? 144.008 142.288 95.287 1.00 90.22 367 VAL A O 1
ATOM 2673 N N . GLN A 1 370 ? 144.183 143.689 93.527 1.00 101.93 368 GLN A N 1
ATOM 2674 C CA . GLN A 1 370 ? 145.657 143.828 93.670 1.00 113.68 368 GLN A CA 1
ATOM 2675 C C . GLN A 1 370 ? 145.967 144.470 95.025 1.00 114.76 368 GLN A C 1
ATOM 2676 O O . GLN A 1 370 ? 146.853 143.952 95.737 1.00 114.50 368 GLN A O 1
ATOM 2682 N N . ARG A 1 371 ? 145.250 145.531 95.391 1.00 117.02 369 ARG A N 1
ATOM 2683 C CA . ARG A 1 371 ? 145.462 146.203 96.699 1.00 120.06 369 ARG A CA 1
ATOM 2684 C C . ARG A 1 371 ? 145.208 145.212 97.831 1.00 106.00 369 ARG A C 1
ATOM 2685 O O . ARG A 1 371 ? 146.056 145.123 98.722 1.00 101.59 369 ARG A O 1
ATOM 2693 N N . PHE A 1 372 ? 144.083 144.507 97.794 1.00 102.12 370 PHE A N 1
ATOM 2694 C CA . PHE A 1 372 ? 143.688 143.577 98.881 1.00 101.53 370 PHE A CA 1
ATOM 2695 C C . PHE A 1 372 ? 144.730 142.469 99.013 1.00 105.89 370 PHE A C 1
ATOM 2696 O O . PHE A 1 372 ? 145.093 142.145 100.150 1.00 108.93 370 PHE A O 1
ATOM 2704 N N . LEU A 1 373 ? 145.172 141.892 97.897 1.00 112.01 371 LEU A N 1
ATOM 2705 C CA . LEU A 1 373 ? 146.129 140.756 97.948 1.00 118.81 371 LEU A CA 1
ATOM 2706 C C . LEU A 1 373 ? 147.446 141.218 98.580 1.00 126.62 371 LEU A C 1
ATOM 2707 O O . LEU A 1 373 ? 147.961 140.485 99.441 1.00 131.49 371 LEU A O 1
ATOM 2712 N N . MET A 1 374 ? 147.949 142.393 98.204 1.00 130.13 372 MET A N 1
ATOM 2713 C CA . MET A 1 374 ? 149.184 142.958 98.813 1.00 132.90 372 MET A CA 1
ATOM 2714 C C . MET A 1 374 ? 148.930 143.264 100.292 1.00 121.90 372 MET A C 1
ATOM 2715 O O . MET A 1 374 ? 149.803 142.941 101.109 1.00 117.07 372 MET A O 1
ATOM 2720 N N . SER A 1 375 ? 147.798 143.888 100.623 1.00 115.12 373 SER A N 1
ATOM 2721 C CA . SER A 1 375 ? 147.499 144.314 102.015 1.00 111.30 373 SER A CA 1
ATOM 2722 C C . SER A 1 375 ? 147.412 143.088 102.917 1.00 109.58 373 SER A C 1
ATOM 2723 O O . SER A 1 375 ? 147.869 143.172 104.060 1.00 109.47 373 SER A O 1
ATOM 2726 N N . LEU A 1 376 ? 146.809 142.014 102.422 1.00 112.34 374 LEU A N 1
ATOM 2727 C CA . LEU A 1 376 ? 146.733 140.747 103.184 1.00 115.51 374 LEU A CA 1
ATOM 2728 C C . LEU A 1 376 ? 148.154 140.246 103.430 1.00 117.15 374 LEU A C 1
ATOM 2729 O O . LEU A 1 376 ? 148.448 139.828 104.557 1.00 121.53 374 LEU A O 1
ATOM 2734 N N . LYS A 1 377 ? 149.002 140.294 102.411 1.00 121.50 375 LYS A N 1
ATOM 2735 C CA . LYS A 1 377 ? 150.366 139.717 102.513 1.00 128.20 375 LYS A CA 1
ATOM 2736 C C . LYS A 1 377 ? 151.208 140.507 103.517 1.00 125.57 375 LYS A C 1
ATOM 2737 O O . LYS A 1 377 ? 151.830 139.877 104.395 1.00 123.46 375 LYS A O 1
ATOM 2743 N N . VAL A 1 378 ? 151.271 141.824 103.371 1.00 127.71 376 VAL A N 1
ATOM 2744 C CA . VAL A 1 378 ? 152.203 142.636 104.207 1.00 135.00 376 VAL A CA 1
ATOM 2745 C C . VAL A 1 378 ? 151.741 142.612 105.666 1.00 136.77 376 VAL A C 1
ATOM 2746 O O . VAL A 1 378 ? 152.611 142.479 106.544 1.00 137.84 376 VAL A O 1
ATOM 2750 N N . SER A 1 379 ? 150.440 142.711 105.920 1.00 145.01 377 SER A N 1
ATOM 2751 C CA . SER A 1 379 ? 149.916 142.809 107.308 1.00 154.24 377 SER A CA 1
ATOM 2752 C C . SER A 1 379 ? 150.093 141.477 108.029 1.00 155.21 377 SER A C 1
ATOM 2753 O O . SER A 1 379 ? 150.585 141.466 109.171 1.00 162.64 377 SER A O 1
ATOM 2756 N N . PHE A 1 380 ? 149.721 140.374 107.390 1.00 155.05 378 PHE A N 1
ATOM 2757 C CA . PHE A 1 380 ? 149.774 139.050 108.058 1.00 160.58 378 PHE A CA 1
ATOM 2758 C C . PHE A 1 380 ? 151.192 138.487 107.935 1.00 172.10 378 PHE A C 1
ATOM 2759 O O . PHE A 1 380 ? 151.344 137.311 107.571 1.00 164.60 378 PHE A O 1
ATOM 2767 N N . ALA A 1 381 ? 152.205 139.295 108.272 1.00 195.88 379 ALA A N 1
ATOM 2768 C CA . ALA A 1 381 ? 153.627 138.866 108.310 1.00 211.20 379 ALA A CA 1
ATOM 2769 C C . ALA A 1 381 ? 154.125 138.553 109.722 1.00 217.46 379 ALA A C 1
ATOM 2770 O O . ALA A 1 381 ? 155.342 138.259 109.853 1.00 215.28 379 ALA A O 1
ATOM 2772 N N . ASP A 1 382 ? 153.261 138.611 110.728 1.00 223.78 380 ASP A N 1
ATOM 2773 C CA . ASP A 1 382 ? 153.565 138.115 112.099 1.00 230.40 380 ASP A CA 1
ATOM 2774 C C . ASP A 1 382 ? 153.755 136.600 112.086 1.00 220.34 380 ASP A C 1
ATOM 2775 O O . ASP A 1 382 ? 154.459 136.039 112.981 1.00 226.75 380 ASP A O 1
ATOM 2780 N N . LYS A 1 383 ? 153.096 135.951 111.134 1.00 206.21 381 LYS A N 1
ATOM 2781 C CA . LYS A 1 383 ? 153.361 134.532 110.807 1.00 201.88 381 LYS A CA 1
ATOM 2782 C C . LYS A 1 383 ? 152.989 133.611 111.977 1.00 190.31 381 LYS A C 1
ATOM 2783 O O . LYS A 1 383 ? 153.589 132.532 112.079 1.00 191.04 381 LYS A O 1
ATOM 2789 N N . ASP A 1 384 ? 152.078 134.020 112.848 1.00 187.59 382 ASP A N 1
ATOM 2790 C CA . ASP A 1 384 ? 151.618 133.124 113.932 1.00 193.73 382 ASP A CA 1
ATOM 2791 C C . ASP A 1 384 ? 150.240 132.623 113.551 1.00 179.33 382 ASP A C 1
ATOM 2792 O O . ASP A 1 384 ? 149.245 133.275 113.847 1.00 175.44 382 ASP A O 1
ATOM 2797 N N . PRO A 1 385 ? 150.133 131.457 112.893 1.00 178.90 383 PRO A N 1
ATOM 2798 C CA . PRO A 1 385 ? 148.840 130.991 112.410 1.00 182.17 383 PRO A CA 1
ATOM 2799 C C . PRO A 1 385 ? 147.731 131.140 113.453 1.00 181.24 383 PRO A C 1
ATOM 2800 O O . PRO A 1 385 ? 146.665 131.569 113.093 1.00 185.85 383 PRO A O 1
ATOM 2804 N N . LYS A 1 386 ? 148.012 130.798 114.702 1.00 184.63 384 LYS A N 1
ATOM 2805 C CA . LYS A 1 386 ? 146.965 130.818 115.744 1.00 191.61 384 LYS A CA 1
ATOM 2806 C C . LYS A 1 386 ? 146.612 132.268 116.077 1.00 188.16 384 LYS A C 1
ATOM 2807 O O . LYS A 1 386 ? 145.412 132.542 116.272 1.00 190.68 384 LYS A O 1
ATOM 2813 N N . ASP A 1 387 ? 147.598 133.162 116.082 1.00 182.06 385 ASP A N 1
ATOM 2814 C CA . ASP A 1 387 ? 147.385 134.575 116.502 1.00 179.66 385 ASP A CA 1
ATOM 2815 C C . ASP A 1 387 ? 146.452 135.342 115.549 1.00 168.26 385 ASP A C 1
ATOM 2816 O O . ASP A 1 387 ? 145.533 136.022 116.060 1.00 173.57 385 ASP A O 1
ATOM 2821 N N . ILE A 1 388 ? 146.674 135.280 114.238 1.00 152.29 386 ILE A N 1
ATOM 2822 C CA . ILE A 1 388 ? 145.947 136.130 113.246 1.00 142.21 386 ILE A CA 1
ATOM 2823 C C . ILE A 1 388 ? 144.530 135.597 113.022 1.00 137.10 386 ILE A C 1
ATOM 2824 O O . ILE A 1 388 ? 144.369 134.371 113.049 1.00 130.68 386 ILE A O 1
ATOM 2829 N N . CYS A 1 389 ? 143.557 136.483 112.799 1.00 138.05 387 CYS A N 1
ATOM 2830 C CA . CYS A 1 389 ? 142.152 136.121 112.500 1.00 140.36 387 CYS A CA 1
ATOM 2831 C C . CYS A 1 389 ? 141.585 137.272 111.682 1.00 133.30 387 CYS A C 1
ATOM 2832 O O . CYS A 1 389 ? 141.651 138.394 112.181 1.00 139.85 387 CYS A O 1
ATOM 2835 N N . CYS A 1 390 ? 141.133 137.037 110.458 1.00 120.83 388 CYS A N 1
ATOM 2836 C CA . CYS A 1 390 ? 140.740 138.137 109.549 1.00 110.63 388 CYS A CA 1
ATOM 2837 C C . CYS A 1 390 ? 139.355 137.857 108.983 1.00 103.49 388 CYS A C 1
ATOM 2838 O O . CYS A 1 390 ? 139.145 136.740 108.526 1.00 107.33 388 CYS A O 1
ATOM 2841 N N . LEU A 1 391 ? 138.459 138.838 109.001 1.00 90.45 389 LEU A N 1
ATOM 2842 C CA . LEU A 1 391 ? 137.117 138.697 108.395 1.00 83.81 389 LEU A CA 1
ATOM 2843 C C . LEU A 1 391 ? 137.064 139.602 107.172 1.00 80.79 389 LEU A C 1
ATOM 2844 O O . LEU A 1 391 ? 137.290 140.789 107.346 1.00 89.80 389 LEU A O 1
ATOM 2849 N N . VAL A 1 392 ? 136.775 139.069 105.989 1.00 76.17 390 VAL A N 1
ATOM 2850 C CA . VAL A 1 392 ? 136.599 139.905 104.765 1.00 75.91 390 VAL A CA 1
ATOM 2851 C C . VAL A 1 392 ? 135.126 139.862 104.381 1.00 72.70 390 VAL A C 1
ATOM 2852 O O . VAL A 1 392 ? 134.591 138.771 104.266 1.00 74.42 390 VAL A O 1
ATOM 2856 N N . PHE A 1 393 ? 134.493 141.016 104.274 1.00 72.90 391 PHE A N 1
ATOM 2857 C CA . PHE A 1 393 ? 133.057 141.100 103.930 1.00 76.23 391 PHE A CA 1
ATOM 2858 C C . PHE A 1 393 ? 132.942 141.459 102.456 1.00 80.36 391 PHE A C 1
ATOM 2859 O O . PHE A 1 393 ? 133.674 142.336 101.995 1.00 78.14 391 PHE A O 1
ATOM 2867 N N . VAL A 1 394 ? 132.023 140.818 101.756 1.00 86.30 392 VAL A N 1
ATOM 2868 C CA . VAL A 1 394 ? 131.824 141.063 100.299 1.00 91.85 392 VAL A CA 1
ATOM 2869 C C . VAL A 1 394 ? 130.346 141.329 100.036 1.00 98.84 392 VAL A C 1
ATOM 2870 O O . VAL A 1 394 ? 129.525 141.059 100.920 1.00 95.00 392 VAL A O 1
ATOM 2874 N N . GLU A 1 395 ? 130.018 141.809 98.841 1.00 111.89 393 GLU A N 1
ATOM 2875 C CA . GLU A 1 395 ? 128.634 142.247 98.538 1.00 123.80 393 GLU A CA 1
ATOM 2876 C C . GLU A 1 395 ? 127.676 141.060 98.391 1.00 120.82 393 GLU A C 1
ATOM 2877 O O . GLU A 1 395 ? 126.715 140.978 99.161 1.00 119.10 393 GLU A O 1
ATOM 2883 N N . ARG A 1 396 ? 127.914 140.155 97.456 1.00 122.76 394 ARG A N 1
ATOM 2884 C CA . ARG A 1 396 ? 126.889 139.127 97.117 1.00 129.06 394 ARG A CA 1
ATOM 2885 C C . ARG A 1 396 ? 127.227 137.678 97.515 1.00 126.60 394 ARG A C 1
ATOM 2886 O O . ARG A 1 396 ? 128.317 137.389 97.946 1.00 125.36 394 ARG A O 1
ATOM 2894 N N . ARG A 1 397 ? 126.379 136.701 97.198 1.00 124.44 395 ARG A N 1
ATOM 2895 C CA . ARG A 1 397 ? 126.706 135.268 97.486 1.00 127.17 395 ARG A CA 1
ATOM 2896 C C . ARG A 1 397 ? 127.750 134.684 96.508 1.00 119.67 395 ARG A C 1
ATOM 2897 O O . ARG A 1 397 ? 128.751 133.976 96.929 1.00 126.32 395 ARG A O 1
ATOM 2905 N N . TYR A 1 398 ? 127.567 134.907 95.226 1.00 110.67 396 TYR A N 1
ATOM 2906 C CA . TYR A 1 398 ? 128.500 134.345 94.225 1.00 109.51 396 TYR A CA 1
ATOM 2907 C C . TYR A 1 398 ? 129.903 134.945 94.385 1.00 103.56 396 TYR A C 1
ATOM 2908 O O . TYR A 1 398 ? 130.917 134.255 94.096 1.00 110.95 396 TYR A O 1
ATOM 2917 N N . THR A 1 399 ? 129.974 136.198 94.809 1.00 97.31 397 THR A N 1
ATOM 2918 C CA . THR A 1 399 ? 131.272 136.861 95.049 1.00 95.59 397 THR A CA 1
ATOM 2919 C C . THR A 1 399 ? 132.038 136.018 96.059 1.00 90.19 397 THR A C 1
ATOM 2920 O O . THR A 1 399 ? 133.192 135.670 95.778 1.00 83.84 397 THR A O 1
ATOM 2924 N N . CYS A 1 400 ? 131.403 135.710 97.189 1.00 89.73 398 CYS A N 1
ATOM 2925 C CA . CYS A 1 400 ? 132.019 134.883 98.250 1.00 85.66 398 CYS A CA 1
ATOM 2926 C C . CYS A 1 400 ? 132.563 133.665 97.551 1.00 85.71 398 CYS A C 1
ATOM 2927 O O . CYS A 1 400 ? 133.741 133.421 97.667 1.00 92.50 398 CYS A O 1
ATOM 2930 N N . LYS A 1 401 ? 131.755 132.981 96.755 1.00 88.07 399 LYS A N 1
ATOM 2931 C CA . LYS A 1 401 ? 132.306 131.736 96.171 1.00 90.12 399 LYS A CA 1
ATOM 2932 C C . LYS A 1 401 ? 133.603 132.073 95.408 1.00 92.07 399 LYS A C 1
ATOM 2933 O O . LYS A 1 401 ? 134.688 131.505 95.739 1.00 92.92 399 LYS A O 1
ATOM 2939 N N . CYS A 1 402 ? 133.563 133.040 94.502 1.00 93.89 400 CYS A N 1
ATOM 2940 C CA . CYS A 1 402 ? 134.733 133.323 93.635 1.00 95.49 400 CYS A CA 1
ATOM 2941 C C . CYS A 1 402 ? 135.956 133.786 94.456 1.00 95.18 400 CYS A C 1
ATOM 2942 O O . CYS A 1 402 ? 137.075 133.403 94.082 1.00 96.17 400 CYS A O 1
ATOM 2945 N N . ILE A 1 403 ? 135.775 134.637 95.471 1.00 91.12 401 ILE A N 1
ATOM 2946 C CA . ILE A 1 403 ? 136.914 135.213 96.247 1.00 85.55 401 ILE A CA 1
ATOM 2947 C C . ILE A 1 403 ? 137.492 134.107 97.115 1.00 81.81 401 ILE A C 1
ATOM 2948 O O . ILE A 1 403 ? 138.685 134.094 97.267 1.00 84.04 401 ILE A O 1
ATOM 2953 N N . TYR A 1 404 ? 136.699 133.195 97.651 1.00 80.36 402 TYR A N 1
ATOM 2954 C CA . TYR A 1 404 ? 137.301 132.064 98.379 1.00 84.83 402 TYR A CA 1
ATOM 2955 C C . TYR A 1 404 ? 138.261 131.415 97.408 1.00 84.44 402 TYR A C 1
ATOM 2956 O O . TYR A 1 404 ? 139.408 131.218 97.755 1.00 88.40 402 TYR A O 1
ATOM 2965 N N . GLY A 1 405 ? 137.807 131.152 96.191 1.00 85.91 403 GLY A N 1
ATOM 2966 C CA . GLY A 1 405 ? 138.691 130.467 95.236 1.00 86.68 403 GLY A CA 1
ATOM 2967 C C . GLY A 1 405 ? 139.983 131.250 95.009 1.00 88.68 403 GLY A C 1
ATOM 2968 O O . GLY A 1 405 ? 141.093 130.675 95.154 1.00 90.29 403 GLY A O 1
ATOM 2969 N N . LEU A 1 406 ? 139.863 132.530 94.658 1.00 90.63 404 LEU A N 1
ATOM 2970 C CA . LEU A 1 406 ? 141.046 133.380 94.348 1.00 87.93 404 LEU A CA 1
ATOM 2971 C C . LEU A 1 406 ? 141.986 133.347 95.553 1.00 91.09 404 LEU A C 1
ATOM 2972 O O . LEU A 1 406 ? 143.186 133.174 95.344 1.00 91.94 404 LEU A O 1
ATOM 2977 N N . LEU A 1 407 ? 141.452 133.497 96.763 1.00 94.63 405 LEU A N 1
ATOM 2978 C CA . LEU A 1 407 ? 142.309 133.584 97.965 1.00 97.64 405 LEU A CA 1
ATOM 2979 C C . LEU A 1 407 ? 143.011 132.250 98.146 1.00 101.27 405 LEU A C 1
ATOM 2980 O O . LEU A 1 407 ? 144.219 132.271 98.305 1.00 110.93 405 LEU A O 1
ATOM 2985 N N . LEU A 1 408 ? 142.309 131.131 98.069 1.00 103.30 406 LEU A N 1
ATOM 2986 C CA . LEU A 1 408 ? 143.017 129.855 98.304 1.00 107.83 406 LEU A CA 1
ATOM 2987 C C . LEU A 1 408 ? 144.166 129.772 97.293 1.00 108.55 406 LEU A C 1
ATOM 2988 O O . LEU A 1 408 ? 145.301 129.627 97.747 1.00 114.40 406 LEU A O 1
ATOM 2993 N N . ASN A 1 409 ? 143.928 130.008 96.004 1.00 105.93 407 ASN A N 1
ATOM 2994 C CA . ASN A 1 409 ? 144.990 129.787 94.985 1.00 103.65 407 ASN A CA 1
ATOM 2995 C C . ASN A 1 409 ? 146.111 130.828 95.097 1.00 101.51 407 ASN A C 1
ATOM 2996 O O . ASN A 1 409 ? 147.230 130.471 94.715 1.00 105.11 407 ASN A O 1
ATOM 3001 N N . TYR A 1 410 ? 145.854 132.047 95.568 1.00 101.34 408 TYR A N 1
ATOM 3002 C CA . TYR A 1 410 ? 146.943 133.026 95.803 1.00 104.67 408 TYR A CA 1
ATOM 3003 C C . TYR A 1 410 ? 147.778 132.575 96.991 1.00 108.71 408 TYR A C 1
ATOM 3004 O O . TYR A 1 410 ? 148.983 132.507 96.848 1.00 110.27 408 TYR A O 1
ATOM 3013 N N . ILE A 1 411 ? 147.133 132.364 98.135 1.00 113.74 409 ILE A N 1
ATOM 3014 C CA . ILE A 1 411 ? 147.808 131.972 99.404 1.00 113.91 409 ILE A CA 1
ATOM 3015 C C . ILE A 1 411 ? 148.688 130.758 99.110 1.00 119.16 409 ILE A C 1
ATOM 3016 O O . ILE A 1 411 ? 149.884 130.843 99.373 1.00 121.63 409 ILE A O 1
ATOM 3021 N N . GLN A 1 412 ? 148.121 129.689 98.551 1.00 130.91 410 GLN A N 1
ATOM 3022 C CA . GLN A 1 412 ? 148.872 128.427 98.321 1.00 144.24 410 GLN A CA 1
ATOM 3023 C C . GLN A 1 412 ? 150.119 128.733 97.494 1.00 144.21 410 GLN A C 1
ATOM 3024 O O . GLN A 1 412 ? 151.169 128.171 97.782 1.00 145.58 410 GLN A O 1
ATOM 3030 N N . SER A 1 413 ? 150.016 129.610 96.504 1.00 146.87 411 SER A N 1
ATOM 3031 C CA . SER A 1 413 ? 151.148 129.870 95.580 1.00 155.29 411 SER A CA 1
ATOM 3032 C C . SER A 1 413 ? 152.102 130.922 96.149 1.00 152.02 411 SER A C 1
ATOM 3033 O O . SER A 1 413 ? 153.145 131.163 95.509 1.00 148.20 411 SER A O 1
ATOM 3036 N N . THR A 1 414 ? 151.764 131.559 97.267 1.00 155.63 412 THR A N 1
ATOM 3037 C CA . THR A 1 414 ? 152.602 132.650 97.829 1.00 166.04 412 THR A CA 1
ATOM 3038 C C . THR A 1 414 ? 153.382 132.110 99.024 1.00 180.42 412 THR A C 1
ATOM 3039 O O . THR A 1 414 ? 152.767 131.736 100.017 1.00 184.52 412 THR A O 1
ATOM 3043 N N . PRO A 1 415 ? 154.735 132.045 98.964 1.00 188.38 413 PRO A N 1
ATOM 3044 C CA . PRO A 1 415 ? 155.548 131.579 100.091 1.00 182.00 413 PRO A CA 1
ATOM 3045 C C . PRO A 1 415 ? 155.318 132.386 101.375 1.00 171.21 413 PRO A C 1
ATOM 3046 O O . PRO A 1 415 ? 155.296 131.793 102.435 1.00 157.61 413 PRO A O 1
ATOM 3050 N N . GLU A 1 416 ? 155.124 133.698 101.244 1.00 179.69 414 GLU A N 1
ATOM 3051 C CA . GLU A 1 416 ? 154.940 134.599 102.416 1.00 187.40 414 GLU A CA 1
ATOM 3052 C C . GLU A 1 416 ? 153.637 134.292 103.176 1.00 176.77 414 GLU A C 1
ATOM 3053 O O . GLU A 1 416 ? 153.631 134.460 104.409 1.00 175.57 414 GLU A O 1
ATOM 3059 N N . LEU A 1 417 ? 152.545 133.923 102.511 1.00 166.57 415 LEU A N 1
ATOM 3060 C CA . LEU A 1 417 ? 151.240 133.790 103.215 1.00 156.36 415 LEU A CA 1
ATOM 3061 C C . LEU A 1 417 ? 150.882 132.330 103.443 1.00 151.13 415 LEU A C 1
ATOM 3062 O O . LEU A 1 417 ? 150.107 132.045 104.364 1.00 142.15 415 LEU A O 1
ATOM 3067 N N . ARG A 1 418 ? 151.401 131.437 102.620 1.00 157.86 416 ARG A N 1
ATOM 3068 C CA . ARG A 1 418 ? 151.022 130.015 102.725 1.00 165.99 416 ARG A CA 1
ATOM 3069 C C . ARG A 1 418 ? 151.377 129.555 104.131 1.00 171.18 416 ARG A C 1
ATOM 3070 O O . ARG A 1 418 ? 152.356 130.083 104.669 1.00 174.21 416 ARG A O 1
ATOM 3078 N N . ASN A 1 419 ? 150.562 128.682 104.717 1.00 171.55 417 ASN A N 1
ATOM 3079 C CA . ASN A 1 419 ? 150.839 128.048 106.032 1.00 170.97 417 ASN A CA 1
ATOM 3080 C C . ASN A 1 419 ? 150.573 129.058 107.146 1.00 162.03 417 ASN A C 1
ATOM 3081 O O . ASN A 1 419 ? 150.770 128.692 108.310 1.00 165.68 417 ASN A O 1
ATOM 3086 N N . VAL A 1 420 ? 150.161 130.278 106.828 1.00 153.53 418 VAL A N 1
ATOM 3087 C CA . VAL A 1 420 ? 149.712 131.200 107.899 1.00 147.37 418 VAL A CA 1
ATOM 3088 C C . VAL A 1 420 ? 148.248 131.547 107.678 1.00 132.62 418 VAL A C 1
ATOM 3089 O O . VAL A 1 420 ? 147.600 131.969 108.636 1.00 125.62 418 VAL A O 1
ATOM 3093 N N . LEU A 1 421 ? 147.749 131.377 106.461 1.00 121.71 419 LEU A N 1
ATOM 3094 C CA . LEU A 1 421 ? 146.368 131.778 106.130 1.00 112.31 419 LEU A CA 1
ATOM 3095 C C . LEU A 1 421 ? 145.620 130.580 105.568 1.00 102.86 419 LEU A C 1
ATOM 3096 O O . LEU A 1 421 ? 146.115 129.942 104.648 1.00 100.63 419 LEU A O 1
ATOM 3101 N N . THR A 1 422 ? 144.458 130.310 106.119 1.00 101.84 420 THR A N 1
ATOM 3102 C CA . THR A 1 422 ? 143.579 129.220 105.657 1.00 103.13 420 THR A CA 1
ATOM 3103 C C . THR A 1 422 ? 142.215 129.843 105.454 1.00 96.86 420 THR A C 1
ATOM 3104 O O . THR A 1 422 ? 141.669 130.321 106.432 1.00 98.03 420 THR A O 1
ATOM 3108 N N . PRO A 1 423 ? 141.608 129.854 104.247 1.00 96.64 421 PRO A N 1
ATOM 3109 C CA . PRO A 1 423 ? 140.349 130.574 104.047 1.00 97.09 421 PRO A CA 1
ATOM 3110 C C . PRO A 1 423 ? 139.047 129.766 104.162 1.00 97.07 421 PRO A C 1
ATOM 3111 O O . PRO A 1 423 ? 139.108 128.553 104.071 1.00 96.90 421 PRO A O 1
ATOM 3115 N N . GLN A 1 424 ? 137.913 130.445 104.362 1.00 92.94 422 GLN A N 1
ATOM 3116 C CA . GLN A 1 424 ? 136.581 129.785 104.315 1.00 93.99 422 GLN A CA 1
ATOM 3117 C C . GLN A 1 424 ? 135.502 130.814 104.006 1.00 87.37 422 GLN A C 1
ATOM 3118 O O . GLN A 1 424 ? 135.735 131.979 104.273 1.00 88.21 422 GLN A O 1
ATOM 3124 N N . PHE A 1 425 ? 134.366 130.396 103.449 1.00 85.94 423 PHE A N 1
ATOM 3125 C CA . PHE A 1 425 ? 133.300 131.340 103.037 1.00 87.15 423 PHE A CA 1
ATOM 3126 C C . PHE A 1 425 ? 132.003 131.045 103.789 1.00 87.08 423 PHE A C 1
ATOM 3127 O O . PHE A 1 425 ? 131.583 129.893 103.876 1.00 93.18 423 PHE A O 1
ATOM 3135 N N . MET A 1 426 ? 131.391 132.089 104.336 1.00 90.75 424 MET A N 1
ATOM 3136 C CA . MET A 1 426 ? 130.087 132.001 105.024 1.00 96.33 424 MET A CA 1
ATOM 3137 C C . MET A 1 426 ? 129.115 132.900 104.273 1.00 101.11 424 MET A C 1
ATOM 3138 O O . MET A 1 426 ? 129.437 134.074 104.101 1.00 106.69 424 MET A O 1
ATOM 3143 N N . VAL A 1 427 ? 127.959 132.382 103.870 1.00 101.49 425 VAL A N 1
ATOM 3144 C CA . VAL A 1 427 ? 126.905 133.181 103.183 1.00 98.57 425 VAL A CA 1
ATOM 3145 C C . VAL A 1 427 ? 125.680 133.242 104.094 1.00 100.35 425 VAL A C 1
ATOM 3146 O O . VAL A 1 427 ? 124.716 133.916 103.696 1.00 103.35 425 VAL A O 1
ATOM 3150 N N . SER A 1 438 ? 119.976 121.453 99.017 1.00 158.62 436 SER A N 1
ATOM 3151 C CA . SER A 1 438 ? 119.970 122.766 99.715 1.00 160.42 436 SER A CA 1
ATOM 3152 C C . SER A 1 438 ? 119.900 122.555 101.228 1.00 166.44 436 SER A C 1
ATOM 3153 O O . SER A 1 438 ? 120.449 123.385 101.959 1.00 173.51 436 SER A O 1
ATOM 3156 N N . VAL A 1 439 ? 119.235 121.493 101.677 1.00 166.64 437 VAL A N 1
ATOM 3157 C CA . VAL A 1 439 ? 119.275 121.058 103.100 1.00 166.27 437 VAL A CA 1
ATOM 3158 C C . VAL A 1 439 ? 120.720 120.708 103.444 1.00 159.74 437 VAL A C 1
ATOM 3159 O O . VAL A 1 439 ? 121.159 121.044 104.556 1.00 160.27 437 VAL A O 1
ATOM 3163 N N . LEU A 1 440 ? 121.412 120.039 102.523 1.00 148.12 438 LEU A N 1
ATOM 3164 C CA . LEU A 1 440 ? 122.827 119.658 102.712 1.00 141.87 438 LEU A CA 1
ATOM 3165 C C . LEU A 1 440 ? 123.632 120.953 102.777 1.00 141.79 438 LEU A C 1
ATOM 3166 O O . LEU A 1 440 ? 124.604 121.003 103.545 1.00 141.44 438 LEU A O 1
ATOM 3171 N N . GLU A 1 441 ? 123.217 121.967 102.016 1.00 143.74 439 GLU A N 1
ATOM 3172 C CA . GLU A 1 441 ? 123.973 123.242 101.929 1.00 140.20 439 GLU A CA 1
ATOM 3173 C C . GLU A 1 441 ? 124.113 123.803 103.343 1.00 133.23 439 GLU A C 1
ATOM 3174 O O . GLU A 1 441 ? 125.229 124.183 103.736 1.00 133.22 439 GLU A O 1
ATOM 3180 N N . ARG A 1 442 ? 123.021 123.785 104.099 1.00 136.85 440 ARG A N 1
ATOM 3181 C CA . ARG A 1 442 ? 122.995 124.344 105.471 1.00 144.05 440 ARG A CA 1
ATOM 3182 C C . ARG A 1 442 ? 124.040 123.669 106.363 1.00 130.81 440 ARG A C 1
ATOM 3183 O O . ARG A 1 442 ? 124.744 124.393 107.099 1.00 130.69 440 ARG A O 1
ATOM 3191 N N . LYS A 1 443 ? 124.123 122.344 106.320 1.00 127.56 441 LYS A N 1
ATOM 3192 C CA . LYS A 1 443 ? 125.039 121.577 107.200 1.00 129.82 441 LYS A CA 1
ATOM 3193 C C . LYS A 1 443 ? 126.483 121.998 106.919 1.00 124.56 441 LYS A C 1
ATOM 3194 O O . LYS A 1 443 ? 127.257 122.144 107.883 1.00 119.97 441 LYS A O 1
ATOM 3200 N N . TRP A 1 444 ? 126.831 122.171 105.645 1.00 123.04 442 TRP A N 1
ATOM 3201 C CA . TRP A 1 444 ? 128.221 122.510 105.253 1.00 124.02 442 TRP A CA 1
ATOM 3202 C C . TRP A 1 444 ? 128.621 123.854 105.865 1.00 121.19 442 TRP A C 1
ATOM 3203 O O . TRP A 1 444 ? 129.752 123.957 106.355 1.00 125.57 442 TRP A O 1
ATOM 3214 N N . GLN A 1 445 ? 127.730 124.842 105.833 1.00 122.96 443 GLN A N 1
ATOM 3215 C CA . GLN A 1 445 ? 128.024 126.182 106.400 1.00 122.88 443 GLN A CA 1
ATOM 3216 C C . GLN A 1 445 ? 128.220 126.031 107.907 1.00 120.14 443 GLN A C 1
ATOM 3217 O O . GLN A 1 445 ? 129.117 126.695 108.441 1.00 121.49 443 GLN A O 1
ATOM 3223 N N . LYS A 1 446 ? 127.423 125.183 108.556 1.00 122.46 444 LYS A N 1
ATOM 3224 C CA . LYS A 1 446 ? 127.518 124.986 110.022 1.00 128.34 444 LYS A CA 1
ATOM 3225 C C . LYS A 1 446 ? 128.928 124.489 110.350 1.00 124.51 444 LYS A C 1
ATOM 3226 O O . LYS A 1 446 ? 129.502 124.976 111.335 1.00 121.79 444 LYS A O 1
ATOM 3232 N N . SER A 1 447 ? 129.458 123.564 109.553 1.00 120.13 445 SER A N 1
ATOM 3233 C CA . SER A 1 447 ? 130.838 123.044 109.724 1.00 116.83 445 SER A CA 1
ATOM 3234 C C . SER A 1 447 ? 131.849 124.175 109.521 1.00 114.55 445 SER A C 1
ATOM 3235 O O . SER A 1 447 ? 132.845 124.207 110.254 1.00 115.96 445 SER A O 1
ATOM 3238 N N . ALA A 1 448 ? 131.617 125.048 108.542 1.00 114.19 446 ALA A N 1
ATOM 3239 C CA . ALA A 1 448 ? 132.541 126.154 108.205 1.00 111.60 446 ALA A CA 1
ATOM 3240 C C . ALA A 1 448 ? 132.565 127.173 109.344 1.00 112.53 446 ALA A C 1
ATOM 3241 O O . ALA A 1 448 ? 133.662 127.615 109.715 1.00 115.00 446 ALA A O 1
ATOM 3243 N N . ILE A 1 449 ? 131.401 127.543 109.869 1.00 114.24 447 ILE A N 1
ATOM 3244 C CA . ILE A 1 449 ? 131.322 128.549 110.964 1.00 117.19 447 ILE A CA 1
ATOM 3245 C C . ILE A 1 449 ? 132.087 127.969 112.154 1.00 123.08 447 ILE A C 1
ATOM 3246 O O . ILE A 1 449 ? 132.902 128.696 112.738 1.00 128.50 447 ILE A O 1
ATOM 3251 N N . GLN A 1 450 ? 131.870 126.690 112.468 1.00 127.88 448 GLN A N 1
ATOM 3252 C CA . GLN A 1 450 ? 132.564 126.020 113.598 1.00 129.92 448 GLN A CA 1
ATOM 3253 C C . GLN A 1 450 ? 134.063 125.978 113.327 1.00 116.00 448 GLN A C 1
ATOM 3254 O O . GLN A 1 450 ? 134.817 126.123 114.276 1.00 118.48 448 GLN A O 1
ATOM 3260 N N . GLN A 1 451 ? 134.479 125.756 112.089 1.00 105.48 449 GLN A N 1
ATOM 3261 C CA . GLN A 1 451 ? 135.924 125.634 111.799 1.00 99.59 449 GLN A CA 1
ATOM 3262 C C . GLN A 1 451 ? 136.586 126.942 112.210 1.00 96.68 449 GLN A C 1
ATOM 3263 O O . GLN A 1 451 ? 137.622 126.889 112.858 1.00 103.89 449 GLN A O 1
ATOM 3269 N N . PHE A 1 452 ? 135.982 128.066 111.856 1.00 97.61 450 PHE A N 1
ATOM 3270 C CA . PHE A 1 452 ? 136.555 129.390 112.189 1.00 100.86 450 PHE A CA 1
ATOM 3271 C C . PHE A 1 452 ? 136.556 129.560 113.703 1.00 105.15 450 PHE A C 1
ATOM 3272 O O . PHE A 1 452 ? 137.560 130.010 114.243 1.00 109.81 450 PHE A O 1
ATOM 3280 N N . ARG A 1 453 ? 135.459 129.199 114.357 1.00 111.01 451 ARG A N 1
ATOM 3281 C CA . ARG A 1 453 ? 135.332 129.384 115.829 1.00 121.66 451 ARG A CA 1
ATOM 3282 C C . ARG A 1 453 ? 136.330 128.467 116.554 1.00 122.95 451 ARG A C 1
ATOM 3283 O O . ARG A 1 453 ? 136.976 128.955 117.503 1.00 123.01 451 ARG A O 1
ATOM 3291 N N . ASP A 1 454 ? 136.485 127.221 116.104 1.00 126.25 452 ASP A N 1
ATOM 3292 C CA . ASP A 1 454 ? 137.461 126.267 116.692 1.00 131.22 452 ASP A CA 1
ATOM 3293 C C . ASP A 1 454 ? 138.874 126.799 116.480 1.00 131.41 452 ASP A C 1
ATOM 3294 O O . ASP A 1 454 ? 139.687 126.656 117.404 1.00 137.35 452 ASP A O 1
ATOM 3299 N N . GLY A 1 455 ? 139.138 127.411 115.328 1.00 127.97 453 GLY A N 1
ATOM 3300 C CA . GLY A 1 455 ? 140.439 128.050 115.058 1.00 127.17 453 GLY A CA 1
ATOM 3301 C C . GLY A 1 455 ? 141.235 127.342 113.984 1.00 130.04 453 GLY A C 1
ATOM 3302 O O . GLY A 1 455 ? 142.397 127.736 113.763 1.00 131.20 453 GLY A O 1
ATOM 3303 N N . ASN A 1 456 ? 140.644 126.381 113.284 1.00 128.80 454 ASN A N 1
ATOM 3304 C CA . ASN A 1 456 ? 141.338 125.730 112.145 1.00 130.34 454 ASN A CA 1
ATOM 3305 C C . ASN A 1 456 ? 141.545 126.747 111.012 1.00 124.01 454 ASN A C 1
ATOM 3306 O O . ASN A 1 456 ? 142.655 126.773 110.471 1.00 129.19 454 ASN A O 1
ATOM 3311 N N . ALA A 1 457 ? 140.542 127.562 110.680 1.00 116.51 455 ALA A N 1
ATOM 3312 C CA . ALA A 1 457 ? 140.614 128.527 109.556 1.00 110.81 455 ALA A CA 1
ATOM 3313 C C . ALA A 1 457 ? 140.802 129.946 110.094 1.00 106.53 455 ALA A C 1
ATOM 3314 O O . ALA A 1 457 ? 140.091 130.314 111.037 1.00 104.97 455 ALA A O 1
ATOM 3316 N N . ASN A 1 458 ? 141.698 130.727 109.497 1.00 102.35 456 ASN A N 1
ATOM 3317 C CA . ASN A 1 458 ? 142.046 132.074 110.015 1.00 100.53 456 ASN A CA 1
ATOM 3318 C C . ASN A 1 458 ? 141.237 133.163 109.320 1.00 96.19 456 ASN A C 1
ATOM 3319 O O . ASN A 1 458 ? 141.050 134.208 109.941 1.00 102.47 456 ASN A O 1
ATOM 3324 N N . LEU A 1 459 ? 140.797 132.951 108.084 1.00 89.78 457 LEU A N 1
ATOM 3325 C CA . LEU A 1 459 ? 140.120 134.013 107.296 1.00 84.14 457 LEU A CA 1
ATOM 3326 C C . LEU A 1 459 ? 138.690 133.570 106.996 1.00 84.13 457 LEU A C 1
ATOM 3327 O O . LEU A 1 459 ? 138.511 132.386 106.683 1.00 88.75 457 LEU A O 1
ATOM 3332 N N . MET A 1 460 ? 137.702 134.462 107.088 1.00 80.42 458 MET A N 1
ATOM 3333 C CA . MET A 1 460 ? 136.310 134.110 106.701 1.00 78.86 458 MET A CA 1
ATOM 3334 C C . MET A 1 460 ? 135.746 135.167 105.761 1.00 73.92 458 MET A C 1
ATOM 3335 O O . MET A 1 460 ? 135.576 136.308 106.201 1.00 78.33 458 MET A O 1
ATOM 3340 N N . ILE A 1 461 ? 135.424 134.778 104.529 1.00 70.96 459 ILE A N 1
ATOM 3341 C CA . ILE A 1 461 ? 134.812 135.690 103.524 1.00 70.84 459 ILE A CA 1
ATOM 3342 C C . ILE A 1 461 ? 133.303 135.602 103.739 1.00 69.62 459 ILE A C 1
ATOM 3343 O O . ILE A 1 461 ? 132.733 134.554 103.463 1.00 73.33 459 ILE A O 1
ATOM 3348 N N . CYS A 1 462 ? 132.684 136.660 104.240 1.00 68.34 460 CYS A N 1
ATOM 3349 C CA . CYS A 1 462 ? 131.253 136.638 104.605 1.00 71.13 460 CYS A CA 1
ATOM 3350 C C . CYS A 1 462 ? 130.463 137.529 103.655 1.00 76.28 460 CYS A C 1
ATOM 3351 O O . CYS A 1 462 ? 130.919 138.633 103.378 1.00 76.66 460 CYS A O 1
ATOM 3354 N N . SER A 1 463 ? 129.288 137.089 103.217 1.00 85.61 461 SER A N 1
ATOM 3355 C CA . SER A 1 463 ? 128.405 137.906 102.347 1.00 93.00 461 SER A CA 1
ATOM 3356 C C . SER A 1 463 ? 127.747 138.986 103.206 1.00 104.44 461 SER A C 1
ATOM 3357 O O . SER A 1 463 ? 127.968 139.009 104.431 1.00 107.19 461 SER A O 1
ATOM 3360 N N . SER A 1 464 ? 126.903 139.815 102.607 1.00 120.55 462 SER A N 1
ATOM 3361 C CA . SER A 1 464 ? 126.228 140.923 103.326 1.00 129.98 462 SER A CA 1
ATOM 3362 C C . SER A 1 464 ? 125.327 140.351 104.425 1.00 138.99 462 SER A C 1
ATOM 3363 O O . SER A 1 464 ? 124.731 139.287 104.210 1.00 134.42 462 SER A O 1
ATOM 3366 N N . VAL A 1 465 ? 125.234 141.046 105.555 1.00 155.81 463 VAL A N 1
ATOM 3367 C CA . VAL A 1 465 ? 124.331 140.682 106.685 1.00 164.27 463 VAL A CA 1
ATOM 3368 C C . VAL A 1 465 ? 123.273 141.778 106.779 1.00 176.63 463 VAL A C 1
ATOM 3369 O O . VAL A 1 465 ? 123.453 142.689 107.591 1.00 183.95 463 VAL A O 1
ATOM 3373 N N . LEU A 1 466 ? 122.209 141.704 105.982 1.00 186.93 464 LEU A N 1
ATOM 3374 C CA . LEU A 1 466 ? 121.221 142.815 105.886 1.00 197.30 464 LEU A CA 1
ATOM 3375 C C . LEU A 1 466 ? 120.534 143.083 107.231 1.00 200.25 464 LEU A C 1
ATOM 3376 O O . LEU A 1 466 ? 120.451 144.271 107.615 1.00 198.45 464 LEU A O 1
ATOM 3381 N N . GLU A 1 467 ? 120.020 142.055 107.904 1.00 202.13 465 GLU A N 1
ATOM 3382 C CA . GLU A 1 467 ? 119.254 142.251 109.162 1.00 201.25 465 GLU A CA 1
ATOM 3383 C C . GLU A 1 467 ? 119.731 141.282 110.241 1.00 195.77 465 GLU A C 1
ATOM 3384 O O . GLU A 1 467 ? 119.005 141.129 111.241 1.00 194.01 465 GLU A O 1
ATOM 3390 N N . GLU A 1 468 ? 120.902 140.679 110.087 1.00 192.97 466 GLU A N 1
ATOM 3391 C CA . GLU A 1 468 ? 121.357 139.635 111.039 1.00 194.08 466 GLU A CA 1
ATOM 3392 C C . GLU A 1 468 ? 122.766 139.963 111.525 1.00 178.43 466 GLU A C 1
ATOM 3393 O O . GLU A 1 468 ? 123.486 140.675 110.815 1.00 171.87 466 GLU A O 1
ATOM 3399 N N . GLY A 1 469 ? 123.128 139.462 112.706 1.00 168.74 467 GLY A N 1
ATOM 3400 C CA . GLY A 1 469 ? 124.465 139.658 113.292 1.00 162.94 467 GLY A CA 1
ATOM 3401 C C . GLY A 1 469 ? 125.398 138.540 112.886 1.00 155.29 467 GLY A C 1
ATOM 3402 O O . GLY A 1 469 ? 125.000 137.375 113.049 1.00 155.66 467 GLY A O 1
ATOM 3403 N N . ILE A 1 470 ? 126.594 138.861 112.406 1.00 149.85 468 ILE A N 1
ATOM 3404 C CA . ILE A 1 470 ? 127.600 137.810 112.090 1.00 150.65 468 ILE A CA 1
ATOM 3405 C C . ILE A 1 470 ? 127.848 137.065 113.400 1.00 152.64 468 ILE A C 1
ATOM 3406 O O . ILE A 1 470 ? 128.009 137.742 114.428 1.00 147.58 468 ILE A O 1
ATOM 3411 N N . ASP A 1 471 ? 127.820 135.736 113.376 1.00 155.79 469 ASP A N 1
ATOM 3412 C CA . ASP A 1 471 ? 127.893 134.901 114.600 1.00 154.47 469 ASP A CA 1
ATOM 3413 C C . ASP A 1 471 ? 129.271 134.254 114.638 1.00 137.55 469 ASP A C 1
ATOM 3414 O O . ASP A 1 471 ? 129.351 133.022 114.584 1.00 138.60 469 ASP A O 1
ATOM 3419 N N . VAL A 1 472 ? 130.314 135.063 114.688 1.00 125.51 470 VAL A N 1
ATOM 3420 C CA . VAL A 1 472 ? 131.706 134.551 114.798 1.00 124.72 470 VAL A CA 1
ATOM 3421 C C . VAL A 1 472 ? 132.368 135.272 115.964 1.00 121.92 470 VAL A C 1
ATOM 3422 O O . VAL A 1 472 ? 131.861 136.329 116.381 1.00 118.78 470 VAL A O 1
ATOM 3426 N N . GLN A 1 473 ? 133.475 134.723 116.450 1.00 124.78 471 GLN A N 1
ATOM 3427 C CA . GLN A 1 473 ? 134.219 135.314 117.588 1.00 129.60 471 GLN A CA 1
ATOM 3428 C C . GLN A 1 473 ? 134.884 136.618 117.142 1.00 125.47 471 GLN A C 1
ATOM 3429 O O . GLN A 1 473 ? 134.994 136.894 115.923 1.00 120.78 471 GLN A O 1
ATOM 3435 N N . ALA A 1 474 ? 135.356 137.380 118.119 1.00 126.50 472 ALA A N 1
ATOM 3436 C CA . ALA A 1 474 ? 136.026 138.673 117.883 1.00 125.67 472 ALA A CA 1
ATOM 3437 C C . ALA A 1 474 ? 137.247 138.451 116.993 1.00 120.67 472 ALA A C 1
ATOM 3438 O O . ALA A 1 474 ? 138.193 137.775 117.415 1.00 119.27 472 ALA A O 1
ATOM 3440 N N . CYS A 1 475 ? 137.230 139.036 115.806 1.00 117.26 473 CYS A N 1
ATOM 3441 C CA . CYS A 1 475 ? 138.333 138.898 114.829 1.00 111.89 473 CYS A CA 1
ATOM 3442 C C . CYS A 1 475 ? 139.432 139.906 115.165 1.00 109.12 473 CYS A C 1
ATOM 3443 O O . CYS A 1 475 ? 139.351 140.562 116.211 1.00 107.79 473 CYS A O 1
ATOM 3446 N N . ASN A 1 476 ? 140.439 140.026 114.304 1.00 107.34 474 ASN A N 1
ATOM 3447 C CA . ASN A 1 476 ? 141.601 140.915 114.552 1.00 104.62 474 ASN A CA 1
ATOM 3448 C C . ASN A 1 476 ? 141.712 141.941 113.425 1.00 99.12 474 ASN A C 1
ATOM 3449 O O . ASN A 1 476 ? 141.782 143.129 113.724 1.00 97.63 474 ASN A O 1
ATOM 3454 N N . HIS A 1 477 ? 141.734 141.527 112.169 1.00 96.48 475 HIS A N 1
ATOM 3455 C CA . HIS A 1 477 ? 141.771 142.518 111.064 1.00 98.47 475 HIS A CA 1
ATOM 3456 C C . HIS A 1 477 ? 140.516 142.358 110.213 1.00 93.30 475 HIS A C 1
ATOM 3457 O O . HIS A 1 477 ? 140.470 141.419 109.406 1.00 96.01 475 HIS A O 1
ATOM 3464 N N . VAL A 1 478 ? 139.531 143.237 110.396 1.00 86.19 476 VAL A N 1
ATOM 3465 C CA . VAL A 1 478 ? 138.254 143.179 109.631 1.00 80.54 476 VAL A CA 1
ATOM 3466 C C . VAL A 1 478 ? 138.435 144.001 108.357 1.00 82.21 476 VAL A C 1
ATOM 3467 O O . VAL A 1 478 ? 138.586 145.220 108.471 1.00 87.49 476 VAL A O 1
ATOM 3471 N N . PHE A 1 479 ? 138.437 143.359 107.191 1.00 85.56 477 PHE A N 1
ATOM 3472 C CA . PHE A 1 479 ? 138.585 144.033 105.873 1.00 86.62 477 PHE A CA 1
ATOM 3473 C C . PHE A 1 479 ? 137.223 144.093 105.180 1.00 84.91 477 PHE A C 1
ATOM 3474 O O . PHE A 1 479 ? 136.502 143.097 105.248 1.00 85.30 477 PHE A O 1
ATOM 3482 N N . ILE A 1 480 ? 136.878 145.196 104.515 1.00 81.04 478 ILE A N 1
ATOM 3483 C CA . ILE A 1 480 ? 135.604 145.264 103.738 1.00 81.01 478 ILE A CA 1
ATOM 3484 C C . ILE A 1 480 ? 135.931 145.560 102.273 1.00 84.78 478 ILE A C 1
ATOM 3485 O O . ILE A 1 480 ? 136.096 146.744 101.937 1.00 88.76 478 ILE A O 1
ATOM 3490 N N . LEU A 1 481 ? 136.015 144.526 101.437 1.00 90.19 479 LEU A N 1
ATOM 3491 C CA . LEU A 1 481 ? 136.385 144.658 100.005 1.00 94.43 479 LEU A CA 1
ATOM 3492 C C . LEU A 1 481 ? 135.351 145.492 99.248 1.00 104.14 479 LEU A C 1
ATOM 3493 O O . LEU A 1 481 ? 135.757 146.348 98.454 1.00 108.12 479 LEU A O 1
ATOM 3498 N N . ASP A 1 482 ? 134.066 145.228 99.450 1.00 117.51 480 ASP A N 1
ATOM 3499 C CA . ASP A 1 482 ? 132.992 145.921 98.690 1.00 128.95 480 ASP A CA 1
ATOM 3500 C C . ASP A 1 482 ? 132.428 147.034 99.565 1.00 129.42 480 ASP A C 1
ATOM 3501 O O . ASP A 1 482 ? 132.224 146.806 100.749 1.00 135.95 480 ASP A O 1
ATOM 3506 N N . PRO A 1 483 ? 132.136 148.247 99.038 1.00 126.05 481 PRO A N 1
ATOM 3507 C CA . PRO A 1 483 ? 131.737 149.379 99.885 1.00 125.40 481 PRO A CA 1
ATOM 3508 C C . PRO A 1 483 ? 130.472 149.160 100.737 1.00 123.83 481 PRO A C 1
ATOM 3509 O O . PRO A 1 483 ? 129.554 148.528 100.257 1.00 118.00 481 PRO A O 1
ATOM 3513 N N . VAL A 1 484 ? 130.462 149.680 101.965 1.00 118.38 482 VAL A N 1
ATOM 3514 C CA . VAL A 1 484 ? 129.322 149.536 102.922 1.00 109.80 482 VAL A CA 1
ATOM 3515 C C . VAL A 1 484 ? 128.092 150.231 102.336 1.00 107.86 482 VAL A C 1
ATOM 3516 O O . VAL A 1 484 ? 128.228 151.353 101.838 1.00 109.32 482 VAL A O 1
ATOM 3520 N N . LYS A 1 485 ? 126.947 149.568 102.353 1.00 107.99 483 LYS A N 1
ATOM 3521 C CA . LYS A 1 485 ? 125.725 150.114 101.728 1.00 115.33 483 LYS A CA 1
ATOM 3522 C C . LYS A 1 485 ? 124.679 150.421 102.791 1.00 111.32 483 LYS A C 1
ATOM 3523 O O . LYS A 1 485 ? 123.712 151.129 102.462 1.00 118.43 483 LYS A O 1
ATOM 3529 N N . THR A 1 486 ? 124.839 149.914 104.010 1.00 105.85 484 THR A N 1
ATOM 3530 C CA . THR A 1 486 ? 123.819 150.097 105.075 1.00 99.42 484 THR A CA 1
ATOM 3531 C C . THR A 1 486 ? 124.480 150.377 106.420 1.00 86.99 484 THR A C 1
ATOM 3532 O O . THR A 1 486 ? 125.626 149.980 106.615 1.00 77.22 484 THR A O 1
ATOM 3536 N N . PHE A 1 487 ? 123.763 151.046 107.313 1.00 83.94 485 PHE A N 1
ATOM 3537 C CA . PHE A 1 487 ? 124.249 151.310 108.681 1.00 81.63 485 PHE A CA 1
ATOM 3538 C C . PHE A 1 487 ? 124.437 149.967 109.359 1.00 83.95 485 PHE A C 1
ATOM 3539 O O . PHE A 1 487 ? 125.419 149.793 110.059 1.00 85.60 485 PHE A O 1
ATOM 3547 N N . ASN A 1 488 ? 123.492 149.059 109.139 1.00 87.50 486 ASN A N 1
ATOM 3548 C CA . ASN A 1 488 ? 123.525 147.738 109.807 1.00 87.96 486 ASN A CA 1
ATOM 3549 C C . ASN A 1 488 ? 124.801 147.021 109.378 1.00 84.48 486 ASN A C 1
ATOM 3550 O O . ASN A 1 488 ? 125.409 146.373 110.230 1.00 87.97 486 ASN A O 1
ATOM 3555 N N . MET A 1 489 ? 125.195 147.143 108.116 1.00 81.69 487 MET A N 1
ATOM 3556 C CA . MET A 1 489 ? 126.472 146.545 107.673 1.00 86.69 487 MET A CA 1
ATOM 3557 C C . MET A 1 489 ? 127.614 147.193 108.460 1.00 85.81 487 MET A C 1
ATOM 3558 O O . MET A 1 489 ? 128.469 146.451 108.959 1.00 86.33 487 MET A O 1
ATOM 3563 N N . TYR A 1 490 ? 127.622 148.515 108.588 1.00 83.08 488 TYR A N 1
ATOM 3564 C CA . TYR A 1 490 ? 128.743 149.218 109.257 1.00 80.42 488 TYR A CA 1
ATOM 3565 C C . TYR A 1 490 ? 128.820 148.766 110.715 1.00 80.78 488 TYR A C 1
ATOM 3566 O O . TYR A 1 490 ? 129.917 148.398 111.159 1.00 82.54 488 TYR A O 1
ATOM 3575 N N . VAL A 1 491 ? 127.701 148.780 111.435 1.00 80.03 489 VAL A N 1
ATOM 3576 C CA . VAL A 1 491 ? 127.728 148.471 112.896 1.00 79.76 489 VAL A CA 1
ATOM 3577 C C . VAL A 1 491 ? 128.067 146.995 113.097 1.00 77.69 489 VAL A C 1
ATOM 3578 O O . VAL A 1 491 ? 128.852 146.710 114.010 1.00 77.78 489 VAL A O 1
ATOM 3582 N N . GLN A 1 492 ? 127.495 146.101 112.293 1.00 77.88 490 GLN A N 1
ATOM 3583 C CA . GLN A 1 492 ? 127.735 144.646 112.459 1.00 80.27 490 GLN A CA 1
ATOM 3584 C C . GLN A 1 492 ? 129.195 144.341 112.129 1.00 84.22 490 GLN A C 1
ATOM 3585 O O . GLN A 1 492 ? 129.795 143.539 112.859 1.00 95.65 490 GLN A O 1
ATOM 3591 N N . SER A 1 493 ? 129.753 144.973 111.102 1.00 84.84 491 SER A N 1
ATOM 3592 C CA . SER A 1 493 ? 131.155 144.717 110.684 1.00 87.94 491 SER A CA 1
ATOM 3593 C C . SER A 1 493 ? 132.131 145.285 111.715 1.00 88.07 491 SER A C 1
ATOM 3594 O O . SER A 1 493 ? 132.976 144.526 112.213 1.00 83.90 491 SER A O 1
ATOM 3597 N N . LYS A 1 494 ? 132.019 146.577 112.014 1.00 90.36 492 LYS A N 1
ATOM 3598 C CA . LYS A 1 494 ? 132.934 147.231 112.979 1.00 94.16 492 LYS A CA 1
ATOM 3599 C C . LYS A 1 494 ? 132.813 146.496 114.310 1.00 91.13 492 LYS A C 1
ATOM 3600 O O . LYS A 1 494 ? 133.790 146.499 115.068 1.00 89.84 492 LYS A O 1
ATOM 3606 N N . GLY A 1 495 ? 131.648 145.895 114.564 1.00 86.79 493 GLY A N 1
ATOM 3607 C CA . GLY A 1 495 ? 131.390 145.158 115.810 1.00 88.23 493 GLY A CA 1
ATOM 3608 C C . GLY A 1 495 ? 132.366 144.016 115.991 1.00 90.37 493 GLY A C 1
ATOM 3609 O O . GLY A 1 495 ? 132.801 143.802 117.131 1.00 97.43 493 GLY A O 1
ATOM 3610 N N . ARG A 1 496 ? 132.705 143.304 114.918 1.00 85.97 494 ARG A N 1
ATOM 3611 C CA . ARG A 1 496 ? 133.562 142.098 115.034 1.00 84.97 494 ARG A CA 1
ATOM 3612 C C . ARG A 1 496 ? 134.947 142.505 115.540 1.00 87.38 494 ARG A C 1
ATOM 3613 O O . ARG A 1 496 ? 135.489 141.771 116.377 1.00 90.61 494 ARG A O 1
ATOM 3621 N N . ALA A 1 497 ? 135.495 143.625 115.076 1.00 92.47 495 ALA A N 1
ATOM 3622 C CA . ALA A 1 497 ? 136.753 144.161 115.642 1.00 96.01 495 ALA A CA 1
ATOM 3623 C C . ALA A 1 497 ? 136.436 144.654 117.053 1.00 99.16 495 ALA A C 1
ATOM 3624 O O . ALA A 1 497 ? 135.750 145.669 117.161 1.00 96.11 495 ALA A O 1
ATOM 3626 N N . ARG A 1 498 ? 136.865 143.944 118.085 1.00 106.30 496 ARG A N 1
ATOM 3627 C CA . ARG A 1 498 ? 136.399 144.261 119.456 1.00 116.79 496 ARG A CA 1
ATOM 3628 C C . ARG A 1 498 ? 137.516 144.772 120.360 1.00 127.16 496 ARG A C 1
ATOM 3629 O O . ARG A 1 498 ? 137.187 145.362 121.397 1.00 132.73 496 ARG A O 1
ATOM 3637 N N . THR A 1 499 ? 138.782 144.579 120.003 1.00 137.67 497 THR A N 1
ATOM 3638 C CA . THR A 1 499 ? 139.918 145.124 120.793 1.00 147.45 497 THR A CA 1
ATOM 3639 C C . THR A 1 499 ? 140.471 146.369 120.096 1.00 157.80 497 THR A C 1
ATOM 3640 O O . THR A 1 499 ? 140.268 146.501 118.886 1.00 166.77 497 THR A O 1
ATOM 3644 N N . THR A 1 500 ? 141.133 147.250 120.843 1.00 164.62 498 THR A N 1
ATOM 3645 C CA . THR A 1 500 ? 141.806 148.451 120.283 1.00 168.95 498 THR A CA 1
ATOM 3646 C C . THR A 1 500 ? 142.946 148.004 119.363 1.00 166.66 498 THR A C 1
ATOM 3647 O O . THR A 1 500 ? 143.140 148.654 118.326 1.00 168.82 498 THR A O 1
ATOM 3651 N N . GLU A 1 501 ? 143.604 146.906 119.699 1.00 165.03 499 GLU A N 1
ATOM 3652 C CA . GLU A 1 501 ? 144.733 146.346 118.915 1.00 168.39 499 GLU A CA 1
ATOM 3653 C C . GLU A 1 501 ? 144.243 145.995 117.507 1.00 154.46 499 GLU A C 1
ATOM 3654 O O . GLU A 1 501 ? 145.008 146.202 116.539 1.00 147.89 499 GLU A O 1
ATOM 3660 N N . ALA A 1 502 ? 143.007 145.509 117.401 1.00 139.88 500 ALA A N 1
ATOM 3661 C CA . ALA A 1 502 ? 142.409 145.057 116.123 1.00 128.08 500 ALA A CA 1
ATOM 3662 C C . ALA A 1 502 ? 142.258 146.236 115.162 1.00 119.44 500 ALA A C 1
ATOM 3663 O O . ALA A 1 502 ? 142.152 147.375 115.640 1.00 118.47 500 ALA A O 1
ATOM 3665 N N . LYS A 1 503 ? 142.228 145.967 113.858 1.00 118.51 501 LYS A N 1
ATOM 3666 C CA . LYS A 1 503 ? 142.099 147.031 112.824 1.00 116.07 501 LYS A CA 1
ATOM 3667 C C . LYS A 1 503 ? 140.828 146.838 111.994 1.00 107.04 501 LYS A C 1
ATOM 3668 O O . LYS A 1 503 ? 140.426 145.687 111.795 1.00 111.42 501 LYS A O 1
ATOM 3674 N N . PHE A 1 504 ? 140.235 147.939 111.523 1.00 100.70 502 PHE A N 1
ATOM 3675 C CA . PHE A 1 504 ? 139.057 147.964 110.619 1.00 99.45 502 PHE A CA 1
ATOM 3676 C C . PHE A 1 504 ? 139.480 148.651 109.321 1.00 102.21 502 PHE A C 1
ATOM 3677 O O . PHE A 1 504 ? 139.611 149.884 109.332 1.00 106.29 502 PHE A O 1
ATOM 3685 N N . VAL A 1 505 ? 139.676 147.886 108.249 1.00 101.70 503 VAL A N 1
ATOM 3686 C CA . VAL A 1 505 ? 140.213 148.391 106.959 1.00 98.67 503 VAL A CA 1
ATOM 3687 C C . VAL A 1 505 ? 139.099 148.367 105.921 1.00 102.03 503 VAL A C 1
ATOM 3688 O O . VAL A 1 505 ? 138.358 147.372 105.841 1.00 105.62 503 VAL A O 1
ATOM 3692 N N . LEU A 1 506 ? 138.996 149.431 105.138 1.00 102.21 504 LEU A N 1
ATOM 3693 C CA . LEU A 1 506 ? 137.850 149.618 104.217 1.00 103.61 504 LEU A CA 1
ATOM 3694 C C . LEU A 1 506 ? 138.390 150.048 102.855 1.00 103.60 504 LEU A C 1
ATOM 3695 O O . LEU A 1 506 ? 139.098 151.059 102.795 1.00 111.75 504 LEU A O 1
ATOM 3700 N N . PHE A 1 507 ? 138.126 149.300 101.792 1.00 102.93 505 PHE A N 1
ATOM 3701 C CA . PHE A 1 507 ? 138.737 149.606 100.472 1.00 105.29 505 PHE A CA 1
ATOM 3702 C C . PHE A 1 507 ? 137.786 150.476 99.648 1.00 112.86 505 PHE A C 1
ATOM 3703 O O . PHE A 1 507 ? 136.673 150.007 99.356 1.00 117.24 505 PHE A O 1
ATOM 3711 N N . THR A 1 508 ? 138.215 151.676 99.248 1.00 120.72 506 THR A N 1
ATOM 3712 C CA . THR A 1 508 ? 137.404 152.592 98.401 1.00 126.82 506 THR A CA 1
ATOM 3713 C C . THR A 1 508 ? 138.269 153.201 97.309 1.00 128.14 506 THR A C 1
ATOM 3714 O O . THR A 1 508 ? 139.443 153.444 97.569 1.00 124.98 506 THR A O 1
ATOM 3718 N N . ALA A 1 509 ? 137.693 153.493 96.148 1.00 138.43 507 ALA A N 1
ATOM 3719 C CA . ALA A 1 509 ? 138.457 154.035 95.001 1.00 148.88 507 ALA A CA 1
ATOM 3720 C C . ALA A 1 509 ? 138.848 155.481 95.305 1.00 161.87 507 ALA A C 1
ATOM 3721 O O . ALA A 1 509 ? 138.227 156.089 96.197 1.00 173.01 507 ALA A O 1
ATOM 3723 N N . ASP A 1 510 ? 139.847 156.004 94.601 1.00 169.81 508 ASP A N 1
ATOM 3724 C CA . ASP A 1 510 ? 140.326 157.395 94.812 1.00 175.83 508 ASP A CA 1
ATOM 3725 C C . ASP A 1 510 ? 139.173 158.377 94.599 1.00 171.41 508 ASP A C 1
ATOM 3726 O O . ASP A 1 510 ? 139.061 159.328 95.379 1.00 169.75 508 ASP A O 1
ATOM 3731 N N . LYS A 1 511 ? 138.368 158.161 93.562 1.00 174.34 509 LYS A N 1
ATOM 3732 C CA . LYS A 1 511 ? 137.263 159.087 93.196 1.00 181.85 509 LYS A CA 1
ATOM 3733 C C . LYS A 1 511 ? 136.180 159.090 94.276 1.00 169.46 509 LYS A C 1
ATOM 3734 O O . LYS A 1 511 ? 135.673 160.177 94.590 1.00 168.62 509 LYS A O 1
ATOM 3740 N N . GLU A 1 512 ? 135.853 157.937 94.839 1.00 160.20 510 GLU A N 1
ATOM 3741 C CA . GLU A 1 512 ? 134.737 157.835 95.805 1.00 159.64 510 GLU A CA 1
ATOM 3742 C C . GLU A 1 512 ? 135.266 158.065 97.215 1.00 154.12 510 GLU A C 1
ATOM 3743 O O . GLU A 1 512 ? 134.469 157.947 98.156 1.00 157.40 510 GLU A O 1
ATOM 3749 N N . ARG A 1 513 ? 136.563 158.333 97.365 1.00 151.84 511 ARG A N 1
ATOM 3750 C CA . ARG A 1 513 ? 137.163 158.444 98.716 1.00 147.75 511 ARG A CA 1
ATOM 3751 C C . ARG A 1 513 ? 136.441 159.535 99.504 1.00 151.17 511 ARG A C 1
ATOM 3752 O O . ARG A 1 513 ? 136.066 159.274 100.653 1.00 156.17 511 ARG A O 1
ATOM 3760 N N . GLU A 1 514 ? 136.245 160.703 98.904 1.00 155.46 512 GLU A N 1
ATOM 3761 C CA . GLU A 1 514 ? 135.642 161.849 99.625 1.00 158.93 512 GLU A CA 1
ATOM 3762 C C . GLU A 1 514 ? 134.227 161.475 100.065 1.00 147.46 512 GLU A C 1
ATOM 3763 O O . GLU A 1 514 ? 133.905 161.686 101.238 1.00 149.65 512 GLU A O 1
ATOM 3769 N N . LYS A 1 515 ? 133.426 160.913 99.165 1.00 141.02 513 LYS A N 1
ATOM 3770 C CA . LYS A 1 515 ? 132.003 160.636 99.473 1.00 145.33 513 LYS A CA 1
ATOM 3771 C C . LYS A 1 515 ? 131.946 159.593 100.597 1.00 142.39 513 LYS A C 1
ATOM 3772 O O . LYS A 1 515 ? 131.086 159.741 101.481 1.00 144.98 513 LYS A O 1
ATOM 3778 N N . THR A 1 516 ? 132.811 158.577 100.565 1.00 135.02 514 THR A N 1
ATOM 3779 C CA . THR A 1 516 ? 132.849 157.550 101.632 1.00 128.06 514 THR A CA 1
ATOM 3780 C C . THR A 1 516 ? 133.312 158.188 102.940 1.00 128.74 514 THR A C 1
ATOM 3781 O O . THR A 1 516 ? 132.691 157.902 103.969 1.00 140.13 514 THR A O 1
ATOM 3785 N N . ILE A 1 517 ? 134.357 159.014 102.914 1.00 126.55 515 ILE A N 1
ATOM 3786 C CA . ILE A 1 517 ? 134.819 159.715 104.148 1.00 130.07 515 ILE A CA 1
ATOM 3787 C C . ILE A 1 517 ? 133.623 160.467 104.737 1.00 127.46 515 ILE A C 1
ATOM 3788 O O . ILE A 1 517 ? 133.498 160.483 105.970 1.00 125.60 515 ILE A O 1
ATOM 3793 N N . GLN A 1 518 ? 132.763 161.033 103.891 1.00 129.42 516 GLN A N 1
ATOM 3794 C CA . GLN A 1 518 ? 131.531 161.697 104.391 1.00 131.66 516 GLN A CA 1
ATOM 3795 C C . GLN A 1 518 ? 130.557 160.678 104.993 1.00 125.48 516 GLN A C 1
ATOM 3796 O O . GLN A 1 518 ? 130.067 160.917 106.133 1.00 135.30 516 GLN A O 1
ATOM 3802 N N . GLN A 1 519 ? 130.237 159.590 104.291 1.00 119.61 517 GLN A N 1
ATOM 3803 C CA . GLN A 1 519 ? 129.184 158.690 104.838 1.00 117.11 517 GLN A CA 1
ATOM 3804 C C . GLN A 1 519 ? 129.696 158.038 106.121 1.00 105.55 517 GLN A C 1
ATOM 3805 O O . GLN A 1 519 ? 128.878 157.800 106.973 1.00 104.53 517 GLN A O 1
ATOM 3811 N N . ILE A 1 520 ? 130.981 157.736 106.222 1.00 100.45 518 ILE A N 1
ATOM 3812 C CA . ILE A 1 520 ? 131.493 157.057 107.434 1.00 101.65 518 ILE A CA 1
ATOM 3813 C C . ILE A 1 520 ? 131.349 158.027 108.599 1.00 111.40 518 ILE A C 1
ATOM 3814 O O . ILE A 1 520 ? 130.953 157.547 109.652 1.00 124.06 518 ILE A O 1
ATOM 3819 N N . TYR A 1 521 ? 131.585 159.330 108.422 1.00 120.45 519 TYR A N 1
ATOM 3820 C CA . TYR A 1 521 ? 131.339 160.284 109.539 1.00 126.68 519 TYR A CA 1
ATOM 3821 C C . TYR A 1 521 ? 129.854 160.269 109.886 1.00 120.24 519 TYR A C 1
ATOM 3822 O O . TYR A 1 521 ? 129.534 160.156 111.079 1.00 124.58 519 TYR A O 1
ATOM 3831 N N . GLN A 1 522 ? 128.959 160.289 108.904 1.00 114.69 520 GLN A N 1
ATOM 3832 C CA . GLN A 1 522 ? 127.510 160.199 109.233 1.00 116.12 520 GLN A CA 1
ATOM 3833 C C . GLN A 1 522 ? 127.194 158.892 109.982 1.00 109.96 520 GLN A C 1
ATOM 3834 O O . GLN A 1 522 ? 126.283 158.939 110.815 1.00 114.90 520 GLN A O 1
ATOM 3840 N N . TYR A 1 523 ? 127.853 157.768 109.679 1.00 102.64 521 TYR A N 1
ATOM 3841 C CA . TYR A 1 523 ? 127.529 156.450 110.294 1.00 94.44 521 TYR A CA 1
ATOM 3842 C C . TYR A 1 523 ? 128.188 156.352 111.667 1.00 92.82 521 TYR A C 1
ATOM 3843 O O . TYR A 1 523 ? 127.743 155.545 112.470 1.00 99.54 521 TYR A O 1
ATOM 3852 N N . ARG A 1 524 ? 129.232 157.132 111.911 1.00 91.29 522 ARG A N 1
ATOM 3853 C CA . ARG A 1 524 ? 129.903 157.169 113.225 1.00 97.18 522 ARG A CA 1
ATOM 3854 C C . ARG A 1 524 ? 129.083 158.041 114.177 1.00 101.91 522 ARG A C 1
ATOM 3855 O O . ARG A 1 524 ? 128.987 157.672 115.355 1.00 107.26 522 ARG A O 1
ATOM 3863 N N . LYS A 1 525 ? 128.545 159.169 113.708 1.00 103.09 523 LYS A N 1
ATOM 3864 C CA . LYS A 1 525 ? 127.692 160.047 114.557 1.00 106.40 523 LYS A CA 1
ATOM 3865 C C . LYS A 1 525 ? 126.407 159.293 114.917 1.00 100.29 523 LYS A C 1
ATOM 3866 O O . LYS A 1 525 ? 125.994 159.317 116.104 1.00 101.31 523 LYS A O 1
ATOM 3872 N N . ALA A 1 526 ? 125.797 158.631 113.945 1.00 93.11 524 ALA A N 1
ATOM 3873 C CA . ALA A 1 526 ? 124.599 157.804 114.203 1.00 90.90 524 ALA A CA 1
ATOM 3874 C C . ALA A 1 526 ? 124.884 156.811 115.333 1.00 94.21 524 ALA A C 1
ATOM 3875 O O . ALA A 1 526 ? 124.073 156.745 116.256 1.00 97.62 524 ALA A O 1
ATOM 3877 N N . HIS A 1 527 ? 125.978 156.057 115.252 1.00 95.28 525 HIS A N 1
ATOM 3878 C CA . HIS A 1 527 ? 126.326 155.049 116.286 1.00 95.51 525 HIS A CA 1
ATOM 3879 C C . HIS A 1 527 ? 126.405 155.756 117.634 1.00 96.10 525 HIS A C 1
ATOM 3880 O O . HIS A 1 527 ? 125.687 155.338 118.520 1.00 100.84 525 HIS A O 1
ATOM 3887 N N . ASN A 1 528 ? 127.131 156.865 117.742 1.00 100.64 526 ASN A N 1
ATOM 3888 C CA . ASN A 1 528 ? 127.304 157.552 119.052 1.00 110.25 526 ASN A CA 1
ATOM 3889 C C . ASN A 1 528 ? 125.957 158.052 119.605 1.00 111.25 526 ASN A C 1
ATOM 3890 O O . ASN A 1 528 ? 125.852 158.119 120.842 1.00 108.43 526 ASN A O 1
ATOM 3895 N N . ASP A 1 529 ? 124.973 158.387 118.760 1.00 109.41 527 ASP A N 1
ATOM 3896 C CA . ASP A 1 529 ? 123.622 158.833 119.211 1.00 110.06 527 ASP A CA 1
ATOM 3897 C C . ASP A 1 529 ? 122.764 157.644 119.662 1.00 100.53 527 ASP A C 1
ATOM 3898 O O . ASP A 1 529 ? 122.122 157.698 120.774 1.00 106.85 527 ASP A O 1
ATOM 3903 N N . ILE A 1 530 ? 122.717 156.596 118.849 1.00 91.01 528 ILE A N 1
ATOM 3904 C CA . ILE A 1 530 ? 121.870 155.427 119.200 1.00 86.56 528 ILE A CA 1
ATOM 3905 C C . ILE A 1 530 ? 122.411 154.977 120.541 1.00 81.32 528 ILE A C 1
ATOM 3906 O O . ILE A 1 530 ? 121.625 154.758 121.442 1.00 79.61 528 ILE A O 1
ATOM 3911 N N . ALA A 1 531 ? 123.729 154.959 120.660 1.00 78.65 529 ALA A N 1
ATOM 3912 C CA . ALA A 1 531 ? 124.380 154.462 121.876 1.00 81.70 529 ALA A CA 1
ATOM 3913 C C . ALA A 1 531 ? 123.880 155.245 123.088 1.00 87.05 529 ALA A C 1
ATOM 3914 O O . ALA A 1 531 ? 123.401 154.587 123.986 1.00 93.47 529 ALA A O 1
ATOM 3916 N N . GLU A 1 532 ? 123.888 156.573 123.114 1.00 91.56 530 GLU A N 1
ATOM 3917 C CA . GLU A 1 532 ? 123.400 157.300 124.328 1.00 97.79 530 GLU A CA 1
ATOM 3918 C C . GLU A 1 532 ? 121.915 157.010 124.613 1.00 94.69 530 GLU A C 1
ATOM 3919 O O . GLU A 1 532 ? 121.516 156.699 125.815 1.00 98.53 530 GLU A O 1
ATOM 3925 N N . TYR A 1 533 ? 121.064 157.065 123.601 1.00 90.28 531 TYR A N 1
ATOM 3926 C CA . TYR A 1 533 ? 119.631 156.813 123.893 1.00 89.05 531 TYR A CA 1
ATOM 3927 C C . TYR A 1 533 ? 119.508 155.407 124.509 1.00 89.48 531 TYR A C 1
ATOM 3928 O O . TYR A 1 533 ? 118.793 155.304 125.508 1.00 95.02 531 TYR A O 1
ATOM 3937 N N . LEU A 1 534 ? 120.182 154.387 123.957 1.00 86.83 532 LEU A N 1
ATOM 3938 C CA . LEU A 1 534 ? 120.067 152.971 124.416 1.00 81.82 532 LEU A CA 1
ATOM 3939 C C . LEU A 1 534 ? 120.730 152.795 125.778 1.00 84.13 532 LEU A C 1
ATOM 3940 O O . LEU A 1 534 ? 120.314 151.887 126.498 1.00 93.88 532 LEU A O 1
ATOM 3945 N N . LYS A 1 535 ? 121.727 153.608 126.091 1.00 88.42 533 LYS A N 1
ATOM 3946 C CA . LYS A 1 535 ? 122.389 153.642 127.409 1.00 98.14 533 LYS A CA 1
ATOM 3947 C C . LYS A 1 535 ? 121.328 153.918 128.454 1.00 98.23 533 LYS A C 1
ATOM 3948 O O . LYS A 1 535 ? 121.372 153.309 129.523 1.00 100.92 533 LYS A O 1
ATOM 3954 N N . ASP A 1 536 ? 120.426 154.844 128.195 1.00 100.86 534 ASP A N 1
ATOM 3955 C CA . ASP A 1 536 ? 119.413 155.047 129.257 1.00 105.89 534 ASP A CA 1
ATOM 3956 C C . ASP A 1 536 ? 118.507 153.819 129.464 1.00 93.09 534 ASP A C 1
ATOM 3957 O O . ASP A 1 536 ? 118.236 153.572 130.623 1.00 93.09 534 ASP A O 1
ATOM 3962 N N . ARG A 1 537 ? 118.076 153.130 128.405 1.00 89.73 535 ARG A N 1
ATOM 3963 C CA . ARG A 1 537 ? 117.106 152.006 128.346 1.00 89.65 535 ARG A CA 1
ATOM 3964 C C . ARG A 1 537 ? 117.840 150.672 128.276 1.00 89.21 535 ARG A C 1
ATOM 3965 O O . ARG A 1 537 ? 117.942 150.147 127.162 1.00 95.53 535 ARG A O 1
ATOM 3973 N N . VAL A 1 538 ? 118.373 150.174 129.378 1.00 85.79 536 VAL A N 1
ATOM 3974 C CA . VAL A 1 538 ? 119.134 148.898 129.401 1.00 85.06 536 VAL A CA 1
ATOM 3975 C C . VAL A 1 538 ? 118.509 148.059 130.508 1.00 90.02 536 VAL A C 1
ATOM 3976 O O . VAL A 1 538 ? 117.819 148.667 131.338 1.00 94.30 536 VAL A O 1
ATOM 3980 N N . LEU A 1 539 ? 118.722 146.740 130.533 1.00 92.99 537 LEU A N 1
ATOM 3981 C CA . LEU A 1 539 ? 118.070 145.855 131.535 1.00 95.87 537 LEU A CA 1
ATOM 3982 C C . LEU A 1 539 ? 118.897 145.865 132.820 1.00 105.12 537 LEU A C 1
ATOM 3983 O O . LEU A 1 539 ? 119.473 144.824 133.148 1.00 112.61 537 LEU A O 1
ATOM 3988 N N . GLU A 1 540 ? 118.955 147.010 133.496 1.00 112.71 538 GLU A N 1
ATOM 3989 C CA . GLU A 1 540 ? 119.652 147.172 134.798 1.00 119.43 538 GLU A CA 1
ATOM 3990 C C . GLU A 1 540 ? 118.898 148.200 135.646 1.00 123.55 538 GLU A C 1
ATOM 3991 O O . GLU A 1 540 ? 119.064 149.413 135.382 1.00 122.47 538 GLU A O 1
ATOM 3997 N N . ASP A 1 556 ? 119.869 149.174 160.193 1.00 201.97 554 ASP A N 1
ATOM 3998 C CA . ASP A 1 556 ? 120.615 147.891 160.085 1.00 198.39 554 ASP A CA 1
ATOM 3999 C C . ASP A 1 556 ? 119.939 146.846 160.973 1.00 187.66 554 ASP A C 1
ATOM 4000 O O . ASP A 1 556 ? 119.796 147.094 162.187 1.00 183.60 554 ASP A O 1
ATOM 4005 N N . ILE A 1 557 ? 119.590 145.706 160.395 1.00 178.34 555 ILE A N 1
ATOM 4006 C CA . ILE A 1 557 ? 118.804 144.668 161.112 1.00 174.00 555 ILE A CA 1
ATOM 4007 C C . ILE A 1 557 ? 119.714 144.009 162.148 1.00 175.21 555 ILE A C 1
ATOM 4008 O O . ILE A 1 557 ? 120.918 143.808 161.872 1.00 173.57 555 ILE A O 1
ATOM 4013 N N . ASP A 1 558 ? 119.155 143.712 163.313 1.00 177.75 556 ASP A N 1
ATOM 4014 C CA . ASP A 1 558 ? 119.886 142.998 164.384 1.00 178.95 556 ASP A CA 1
ATOM 4015 C C . ASP A 1 558 ? 119.975 141.520 164.043 1.00 173.48 556 ASP A C 1
ATOM 4016 O O . ASP A 1 558 ? 119.118 140.976 163.350 1.00 161.69 556 ASP A O 1
ATOM 4021 N N . PRO A 1 559 ? 121.013 140.816 164.541 1.00 176.31 557 PRO A N 1
ATOM 4022 C CA . PRO A 1 559 ? 121.147 139.386 164.261 1.00 176.23 557 PRO A CA 1
ATOM 4023 C C . PRO A 1 559 ? 120.133 138.505 165.010 1.00 172.73 557 PRO A C 1
ATOM 4024 O O . PRO A 1 559 ? 119.247 139.008 165.684 1.00 166.63 557 PRO A O 1
ATOM 4028 N N . PHE A 1 560 ? 120.277 137.194 164.848 1.00 168.50 558 PHE A N 1
ATOM 4029 C CA . PHE A 1 560 ? 119.443 136.167 165.514 1.00 165.16 558 PHE A CA 1
ATOM 4030 C C . PHE A 1 560 ? 120.358 135.027 165.930 1.00 160.02 558 PHE A C 1
ATOM 4031 O O . PHE A 1 560 ? 121.067 134.521 165.063 1.00 153.90 558 PHE A O 1
ATOM 4039 N N . THR A 1 561 ? 120.346 134.637 167.200 1.00 164.93 559 THR A N 1
ATOM 4040 C CA . THR A 1 561 ? 121.263 133.591 167.718 1.00 170.87 559 THR A CA 1
ATOM 4041 C C . THR A 1 561 ? 120.454 132.381 168.172 1.00 170.36 559 THR A C 1
ATOM 4042 O O . THR A 1 561 ? 119.471 132.568 168.907 1.00 166.67 559 THR A O 1
ATOM 4046 N N . ASN A 1 562 ? 120.884 131.183 167.787 1.00 176.62 560 ASN A N 1
ATOM 4047 C CA . ASN A 1 562 ? 120.157 129.931 168.131 1.00 185.53 560 ASN A CA 1
ATOM 4048 C C . ASN A 1 562 ? 120.517 129.525 169.564 1.00 197.60 560 ASN A C 1
ATOM 4049 O O . ASN A 1 562 ? 121.376 130.193 170.175 1.00 199.98 560 ASN A O 1
ATOM 4054 N N . GLU A 1 563 ? 119.882 128.470 170.075 1.00 208.44 561 GLU A N 1
ATOM 4055 C CA . GLU A 1 563 ? 120.101 127.979 171.460 1.00 217.33 561 GLU A CA 1
ATOM 4056 C C . GLU A 1 563 ? 121.587 127.663 171.646 1.00 215.44 561 GLU A C 1
ATOM 4057 O O . GLU A 1 563 ? 122.132 127.970 172.723 1.00 215.34 561 GLU A O 1
ATOM 4063 N N . ASN A 1 564 ? 122.211 127.075 170.625 1.00 215.85 562 ASN A N 1
ATOM 4064 C CA . ASN A 1 564 ? 123.648 126.708 170.665 1.00 217.18 562 ASN A CA 1
ATOM 4065 C C . ASN A 1 564 ? 124.489 127.974 170.840 1.00 213.76 562 ASN A C 1
ATOM 4066 O O . ASN A 1 564 ? 125.503 127.903 171.552 1.00 214.44 562 ASN A O 1
ATOM 4071 N N . GLY A 1 565 ? 124.072 129.087 170.239 1.00 208.00 563 GLY A N 1
ATOM 4072 C CA . GLY A 1 565 ? 124.830 130.351 170.306 1.00 205.16 563 GLY A CA 1
ATOM 4073 C C . GLY A 1 565 ? 125.488 130.708 168.987 1.00 205.31 563 GLY A C 1
ATOM 4074 O O . GLY A 1 565 ? 126.160 131.757 168.947 1.00 212.99 563 GLY A O 1
ATOM 4075 N N . ALA A 1 566 ? 125.305 129.911 167.932 1.00 198.52 564 ALA A N 1
ATOM 4076 C CA . ALA A 1 566 ? 125.778 130.296 166.582 1.00 194.43 564 ALA A CA 1
ATOM 4077 C C . ALA A 1 566 ? 124.976 131.521 166.132 1.00 194.45 564 ALA A C 1
ATOM 4078 O O . ALA A 1 566 ? 123.822 131.651 166.569 1.00 197.78 564 ALA A O 1
ATOM 4080 N N . VAL A 1 567 ? 125.540 132.390 165.301 1.00 186.00 565 VAL A N 1
ATOM 4081 C CA . VAL A 1 567 ? 124.855 133.664 164.939 1.00 178.63 565 VAL A CA 1
ATOM 4082 C C . VAL A 1 567 ? 124.615 133.719 163.433 1.00 166.66 565 VAL A C 1
ATOM 4083 O O . VAL A 1 567 ? 125.592 133.697 162.674 1.00 163.63 565 VAL A O 1
ATOM 4087 N N . LEU A 1 568 ? 123.356 133.843 163.030 1.00 156.25 566 LEU A N 1
ATOM 4088 C CA . LEU A 1 568 ? 123.005 134.085 161.611 1.00 147.16 566 LEU A CA 1
ATOM 4089 C C . LEU A 1 568 ? 123.071 135.588 161.369 1.00 144.40 566 LEU A C 1
ATOM 4090 O O . LEU A 1 568 ? 122.482 136.361 162.153 1.00 140.41 566 LEU A O 1
ATOM 4095 N N . LEU A 1 569 ? 123.736 135.996 160.304 1.00 141.48 567 LEU A N 1
ATOM 4096 C CA . LEU A 1 569 ? 123.828 137.446 160.033 1.00 141.61 567 LEU A CA 1
ATOM 4097 C C . LEU A 1 569 ? 123.010 137.806 158.811 1.00 137.07 567 LEU A C 1
ATOM 4098 O O . LEU A 1 569 ? 122.961 137.049 157.844 1.00 130.12 567 LEU A O 1
ATOM 4103 N N . PRO A 1 570 ? 122.362 138.990 158.816 1.00 132.33 568 PRO A N 1
ATOM 4104 C CA . PRO A 1 570 ? 121.574 139.428 157.666 1.00 129.33 568 PRO A CA 1
ATOM 4105 C C . PRO A 1 570 ? 122.383 139.695 156.390 1.00 127.18 568 PRO A C 1
ATOM 4106 O O . PRO A 1 570 ? 121.788 139.850 155.351 1.00 133.57 568 PRO A O 1
ATOM 4110 N N . ASN A 1 571 ? 123.707 139.719 156.471 1.00 126.81 569 ASN A N 1
ATOM 4111 C CA . ASN A 1 571 ? 124.547 139.876 155.258 1.00 132.26 569 ASN A CA 1
ATOM 4112 C C . ASN A 1 571 ? 124.640 138.541 154.519 1.00 130.12 569 ASN A C 1
ATOM 4113 O O . ASN A 1 571 ? 124.476 138.532 153.283 1.00 128.79 569 ASN A O 1
ATOM 4118 N N . ASN A 1 572 ? 124.873 137.459 155.254 1.00 128.48 570 ASN A N 1
ATOM 4119 C CA . ASN A 1 572 ? 125.107 136.113 154.670 1.00 123.96 570 ASN A CA 1
ATOM 4120 C C . ASN A 1 572 ? 123.780 135.458 154.278 1.00 117.67 570 ASN A C 1
ATOM 4121 O O . ASN A 1 572 ? 123.829 134.411 153.621 1.00 117.19 570 ASN A O 1
ATOM 4126 N N . ALA A 1 573 ? 122.639 136.004 154.697 1.00 110.88 571 ALA A N 1
ATOM 4127 C CA . ALA A 1 573 ? 121.335 135.321 154.527 1.00 112.72 571 ALA A CA 1
ATOM 4128 C C . ALA A 1 573 ? 121.136 134.923 153.057 1.00 115.30 571 ALA A C 1
ATOM 4129 O O . ALA A 1 573 ? 120.634 133.809 152.799 1.00 116.47 571 ALA A O 1
ATOM 4131 N N . LEU A 1 574 ? 121.575 135.743 152.108 1.00 116.35 572 LEU A N 1
ATOM 4132 C CA . LEU A 1 574 ? 121.426 135.369 150.680 1.00 119.21 572 LEU A CA 1
ATOM 4133 C C . LEU A 1 574 ? 122.377 134.219 150.358 1.00 116.26 572 LEU A C 1
ATOM 4134 O O . LEU A 1 574 ? 121.963 133.278 149.670 1.00 126.35 572 LEU A O 1
ATOM 4139 N N . ALA A 1 575 ? 123.598 134.261 150.863 1.00 109.45 573 ALA A N 1
ATOM 4140 C CA . ALA A 1 575 ? 124.568 133.200 150.532 1.00 109.15 573 ALA A CA 1
ATOM 4141 C C . ALA A 1 575 ? 124.016 131.863 151.022 1.00 104.40 573 ALA A C 1
ATOM 4142 O O . ALA A 1 575 ? 124.101 130.898 150.269 1.00 105.77 573 ALA A O 1
ATOM 4144 N N . ILE A 1 576 ? 123.447 131.841 152.227 1.00 95.66 574 ILE A N 1
ATOM 4145 C CA . ILE A 1 576 ? 122.931 130.594 152.858 1.00 88.08 574 ILE A CA 1
ATOM 4146 C C . ILE A 1 576 ? 121.719 130.121 152.051 1.00 84.51 574 ILE A C 1
ATOM 4147 O O . ILE A 1 576 ? 121.643 128.911 151.789 1.00 86.40 574 ILE A O 1
ATOM 4152 N N . LEU A 1 577 ? 120.849 131.028 151.607 1.00 82.59 575 LEU A N 1
ATOM 4153 C CA . LEU A 1 577 ? 119.704 130.634 150.744 1.00 82.49 575 LEU A CA 1
ATOM 4154 C C . LEU A 1 577 ? 120.229 130.033 149.446 1.00 80.12 575 LEU A C 1
ATOM 4155 O O . LEU A 1 577 ? 119.684 129.006 149.023 1.00 83.62 575 LEU A O 1
ATOM 4160 N N . HIS A 1 578 ? 121.264 130.617 148.856 1.00 84.74 576 HIS A N 1
ATOM 4161 C CA . HIS A 1 578 ? 121.830 130.070 147.598 1.00 92.24 576 HIS A CA 1
ATOM 4162 C C . HIS A 1 578 ? 122.435 128.685 147.855 1.00 96.07 576 HIS A C 1
ATOM 4163 O O . HIS A 1 578 ? 122.247 127.810 146.992 1.00 99.68 576 HIS A O 1
ATOM 4170 N N . ARG A 1 579 ? 123.094 128.460 148.986 1.00 98.79 577 ARG A N 1
ATOM 4171 C CA . ARG A 1 579 ? 123.645 127.111 149.269 1.00 101.20 577 ARG A CA 1
ATOM 4172 C C . ARG A 1 579 ? 122.485 126.122 149.436 1.00 92.97 577 ARG A C 1
ATOM 4173 O O . ARG A 1 579 ? 122.619 124.963 148.978 1.00 92.24 577 ARG A O 1
ATOM 4181 N N . TYR A 1 580 ? 121.392 126.539 150.078 1.00 82.66 578 TYR A N 1
ATOM 4182 C CA . TYR A 1 580 ? 120.243 125.629 150.298 1.00 80.50 578 TYR A CA 1
ATOM 4183 C C . TYR A 1 580 ? 119.646 125.286 148.936 1.00 76.99 578 TYR A C 1
ATOM 4184 O O . TYR A 1 580 ? 119.167 124.158 148.747 1.00 77.53 578 TYR A O 1
ATOM 4193 N N . CYS A 1 581 ? 119.679 126.231 148.008 1.00 75.94 579 CYS A N 1
ATOM 4194 C CA . CYS A 1 581 ? 119.120 126.000 146.659 1.00 76.77 579 CYS A CA 1
ATOM 4195 C C . CYS A 1 581 ? 120.042 125.067 145.885 1.00 77.88 579 CYS A C 1
ATOM 4196 O O . CYS A 1 581 ? 119.522 124.274 145.099 1.00 85.53 579 CYS A O 1
ATOM 4199 N N . GLN A 1 582 ? 121.347 125.138 146.121 1.00 80.60 580 GLN A N 1
ATOM 4200 C CA . GLN A 1 582 ? 122.301 124.203 145.476 1.00 83.04 580 GLN A CA 1
ATOM 4201 C C . GLN A 1 582 ? 122.111 122.795 146.044 1.00 81.58 580 GLN A C 1
ATOM 4202 O O . GLN A 1 582 ? 122.283 121.857 145.260 1.00 84.89 580 GLN A O 1
ATOM 4208 N N . THR A 1 583 ? 121.719 122.640 147.314 1.00 79.07 581 THR A N 1
ATOM 4209 C CA . THR A 1 583 ? 121.469 121.296 147.918 1.00 78.54 581 THR A CA 1
ATOM 4210 C C . THR A 1 583 ? 120.249 120.570 147.321 1.00 78.87 581 THR A C 1
ATOM 4211 O O . THR A 1 583 ? 120.433 119.394 147.024 1.00 81.77 581 THR A O 1
ATOM 4215 N N . ILE A 1 584 A 119.069 121.196 147.195 1.00 79.96 582 ILE A N 1
ATOM 4216 C CA . ILE A 1 584 A 117.799 120.550 146.735 1.00 82.95 582 ILE A CA 1
ATOM 4217 C C . ILE A 1 584 A 118.064 119.901 145.386 1.00 86.15 582 ILE A C 1
ATOM 4218 O O . ILE A 1 584 A 118.922 120.374 144.644 1.00 81.22 582 ILE A O 1
ATOM 4223 N N . PRO A 1 585 ? 117.410 118.763 145.050 1.00 98.87 583 PRO A N 1
ATOM 4224 C CA . PRO A 1 585 ? 117.774 118.031 143.838 1.00 105.54 583 PRO A CA 1
ATOM 4225 C C . PRO A 1 585 ? 117.485 118.852 142.577 1.00 110.04 583 PRO A C 1
ATOM 4226 O O . PRO A 1 585 ? 116.372 119.304 142.393 1.00 107.30 583 PRO A O 1
ATOM 4230 N N . THR A 1 586 ? 118.501 119.044 141.749 1.00 121.08 584 THR A N 1
ATOM 4231 C CA . THR A 1 586 ? 118.392 119.872 140.524 1.00 130.76 584 THR A CA 1
ATOM 4232 C C . THR A 1 586 ? 118.856 119.068 139.311 1.00 129.45 584 THR A C 1
ATOM 4233 O O . THR A 1 586 ? 119.633 118.110 139.481 1.00 131.32 584 THR A O 1
ATOM 4237 N N . ASP A 1 587 ? 118.412 119.468 138.121 1.00 131.70 585 ASP A N 1
ATOM 4238 C CA . ASP A 1 587 ? 118.814 118.816 136.848 1.00 134.78 585 ASP A CA 1
ATOM 4239 C C . ASP A 1 587 ? 120.221 119.299 136.480 1.00 133.26 585 ASP A C 1
ATOM 4240 O O . ASP A 1 587 ? 120.677 120.310 137.056 1.00 131.38 585 ASP A O 1
ATOM 4245 N N . ALA A 1 588 ? 120.872 118.623 135.533 1.00 129.63 586 ALA A N 1
ATOM 4246 C CA . ALA A 1 588 ? 122.235 118.956 135.061 1.00 129.69 586 ALA A CA 1
ATOM 4247 C C . ALA A 1 588 ? 122.260 120.377 134.492 1.00 118.51 586 ALA A C 1
ATOM 4248 O O . ALA A 1 588 ? 123.345 120.996 134.516 1.00 127.11 586 ALA A O 1
ATOM 4250 N N . PHE A 1 589 ? 121.104 120.866 134.038 1.00 106.20 587 PHE A N 1
ATOM 4251 C CA . PHE A 1 589 ? 120.950 122.164 133.337 1.00 101.95 587 PHE A CA 1
ATOM 4252 C C . PHE A 1 589 ? 121.365 123.324 134.247 1.00 105.80 587 PHE A C 1
ATOM 4253 O O . PHE A 1 589 ? 121.939 124.297 133.715 1.00 116.24 587 PHE A O 1
ATOM 4261 N N . GLY A 1 590 ? 121.115 123.226 135.555 1.00 103.47 588 GLY A N 1
ATOM 4262 C CA . GLY A 1 590 ? 121.605 124.220 136.530 1.00 106.21 588 GLY A CA 1
ATOM 4263 C C . GLY A 1 590 ? 120.759 124.273 137.787 1.00 110.60 588 GLY A C 1
ATOM 4264 O O . GLY A 1 590 ? 119.730 123.557 137.848 1.00 115.83 588 GLY A O 1
ATOM 4265 N N . PHE A 1 591 ? 121.162 125.098 138.748 1.00 111.16 589 PHE A N 1
ATOM 4266 C CA . PHE A 1 591 ? 120.426 125.280 140.018 1.00 109.14 589 PHE A CA 1
ATOM 4267 C C . PHE A 1 591 ? 119.310 126.287 139.791 1.00 100.27 589 PHE A C 1
ATOM 4268 O O . PHE A 1 591 ? 119.364 127.110 138.859 1.00 103.51 589 PHE A O 1
ATOM 4276 N N . VAL A 1 592 ? 118.314 126.219 140.654 1.00 93.41 590 VAL A N 1
ATOM 4277 C CA . VAL A 1 592 ? 117.231 127.227 140.697 1.00 87.77 590 VAL A CA 1
ATOM 4278 C C . VAL A 1 592 ? 117.452 128.079 141.935 1.00 82.80 590 VAL A C 1
ATOM 4279 O O . VAL A 1 592 ? 117.966 127.574 142.935 1.00 85.24 590 VAL A O 1
ATOM 4283 N N . ILE A 1 593 ? 117.080 129.343 141.853 1.00 79.92 591 ILE A N 1
ATOM 4284 C CA . ILE A 1 593 ? 117.351 130.321 142.936 1.00 77.55 591 ILE A CA 1
ATOM 4285 C C . ILE A 1 593 ? 116.046 131.016 143.265 1.00 68.04 591 ILE A C 1
ATOM 4286 O O . ILE A 1 593 ? 115.119 131.044 142.452 1.00 67.23 591 ILE A O 1
ATOM 4291 N N . PRO A 1 594 ? 115.935 131.586 144.475 1.00 64.08 592 PRO A N 1
ATOM 4292 C CA . PRO A 1 594 ? 114.696 132.232 144.884 1.00 70.13 592 PRO A CA 1
ATOM 4293 C C . PRO A 1 594 ? 114.306 133.405 143.980 1.00 74.86 592 PRO A C 1
ATOM 4294 O O . PRO A 1 594 ? 115.153 133.999 143.334 1.00 77.95 592 PRO A O 1
ATOM 4298 N N . TRP A 1 595 ? 113.015 133.707 143.945 1.00 77.10 593 TRP A N 1
ATOM 4299 C CA . TRP A 1 595 ? 112.486 134.789 143.086 1.00 82.81 593 TRP A CA 1
ATOM 4300 C C . TRP A 1 595 ? 112.020 135.944 143.970 1.00 86.70 593 TRP A C 1
ATOM 4301 O O . TRP A 1 595 ? 111.030 135.772 144.697 1.00 94.55 593 TRP A O 1
ATOM 4312 N N . PHE A 1 596 ? 112.681 137.093 143.860 1.00 89.77 594 PHE A N 1
ATOM 4313 C CA . PHE A 1 596 ? 112.337 138.335 144.592 1.00 91.85 594 PHE A CA 1
ATOM 4314 C C . PHE A 1 596 ? 111.357 139.162 143.768 1.00 101.36 594 PHE A C 1
ATOM 4315 O O . PHE A 1 596 ? 111.415 139.144 142.519 1.00 103.15 594 PHE A O 1
ATOM 4323 N N . HIS A 1 597 ? 110.498 139.909 144.450 1.00 108.56 595 HIS A N 1
ATOM 4324 C CA . HIS A 1 597 ? 109.461 140.741 143.788 1.00 116.18 595 HIS A CA 1
ATOM 4325 C C . HIS A 1 597 ? 109.087 141.919 144.682 1.00 116.53 595 HIS A C 1
ATOM 4326 O O . HIS A 1 597 ? 108.531 141.673 145.750 1.00 114.31 595 HIS A O 1
ATOM 4333 N N . VAL A 1 598 ? 109.377 143.147 144.255 1.00 126.93 596 VAL A N 1
ATOM 4334 C CA . VAL A 1 598 ? 108.978 144.379 145.001 1.00 130.88 596 VAL A CA 1
ATOM 4335 C C . VAL A 1 598 ? 107.459 144.533 144.885 1.00 129.97 596 VAL A C 1
ATOM 4336 O O . VAL A 1 598 ? 106.912 144.210 143.822 1.00 131.11 596 VAL A O 1
ATOM 4340 N N . LEU A 1 599 ? 106.792 144.955 145.951 1.00 132.29 597 LEU A N 1
ATOM 4341 C CA . LEU A 1 599 ? 105.312 145.034 145.940 1.00 140.86 597 LEU A CA 1
ATOM 4342 C C . LEU A 1 599 ? 104.910 146.430 145.465 1.00 155.03 597 LEU A C 1
ATOM 4343 O O . LEU A 1 599 ? 105.548 147.405 145.902 1.00 149.65 597 LEU A O 1
ATOM 4348 N N . GLN A 1 600 ? 103.888 146.518 144.615 1.00 171.83 598 GLN A N 1
ATOM 4349 C CA . GLN A 1 600 ? 103.378 147.815 144.094 1.00 180.75 598 GLN A CA 1
ATOM 4350 C C . GLN A 1 600 ? 102.473 148.431 145.164 1.00 182.57 598 GLN A C 1
ATOM 4351 O O . GLN A 1 600 ? 102.164 147.735 146.144 1.00 182.92 598 GLN A O 1
ATOM 4357 N N . GLU A 1 601 ? 102.039 149.674 144.975 1.00 182.85 599 GLU A N 1
ATOM 4358 C CA . GLU A 1 601 ? 101.291 150.415 146.024 1.00 184.34 599 GLU A CA 1
ATOM 4359 C C . GLU A 1 601 ? 100.031 149.636 146.411 1.00 176.31 599 GLU A C 1
ATOM 4360 O O . GLU A 1 601 ? 99.748 149.546 147.613 1.00 175.23 599 GLU A O 1
ATOM 4366 N N . ASP A 1 602 ? 99.286 149.107 145.446 1.00 176.56 600 ASP A N 1
ATOM 4367 C CA . ASP A 1 602 ? 98.002 148.432 145.771 1.00 185.21 600 ASP A CA 1
ATOM 4368 C C . ASP A 1 602 ? 98.280 147.216 146.664 1.00 188.24 600 ASP A C 1
ATOM 4369 O O . ASP A 1 602 ? 97.559 147.057 147.668 1.00 188.22 600 ASP A O 1
ATOM 4374 N N . GLU A 1 603 ? 99.282 146.402 146.323 1.00 189.11 601 GLU A N 1
ATOM 4375 C CA . GLU A 1 603 ? 99.624 145.192 147.117 1.00 182.78 601 GLU A CA 1
ATOM 4376 C C . GLU A 1 603 ? 100.091 145.619 148.506 1.00 174.80 601 GLU A C 1
ATOM 4377 O O . GLU A 1 603 ? 99.646 145.011 149.484 1.00 178.99 601 GLU A O 1
ATOM 4383 N N . ARG A 1 604 ? 100.951 146.631 148.592 1.00 174.41 602 ARG A N 1
ATOM 4384 C CA . ARG A 1 604 ? 101.508 147.037 149.906 1.00 179.97 602 ARG A CA 1
ATOM 4385 C C . ARG A 1 604 ? 100.345 147.450 150.804 1.00 191.03 602 ARG A C 1
ATOM 4386 O O . ARG A 1 604 ? 100.356 147.080 151.983 1.00 193.13 602 ARG A O 1
ATOM 4394 N N . ASP A 1 605 ? 99.382 148.181 150.244 1.00 205.01 603 ASP A N 1
ATOM 4395 C CA . ASP A 1 605 ? 98.205 148.650 151.018 1.00 219.13 603 ASP A CA 1
ATOM 4396 C C . ASP A 1 605 ? 97.361 147.455 151.463 1.00 222.78 603 ASP A C 1
ATOM 4397 O O . ASP A 1 605 ? 96.912 147.464 152.624 1.00 226.72 603 ASP A O 1
ATOM 4402 N N . ARG A 1 606 ? 97.127 146.484 150.585 1.00 225.56 604 ARG A N 1
ATOM 4403 C CA . ARG A 1 606 ? 96.241 145.344 150.938 1.00 229.59 604 ARG A CA 1
ATOM 4404 C C . ARG A 1 606 ? 96.903 144.504 152.040 1.00 220.85 604 ARG A C 1
ATOM 4405 O O . ARG A 1 606 ? 96.223 144.211 153.042 1.00 216.80 604 ARG A O 1
ATOM 4413 N N . ILE A 1 607 ? 98.186 144.174 151.887 1.00 214.08 605 ILE A N 1
ATOM 4414 C CA . ILE A 1 607 ? 98.912 143.278 152.838 1.00 204.37 605 ILE A CA 1
ATOM 4415 C C . ILE A 1 607 ? 99.153 144.014 154.162 1.00 196.89 605 ILE A C 1
ATOM 4416 O O . ILE A 1 607 ? 98.959 143.387 155.223 1.00 194.95 605 ILE A O 1
ATOM 4421 N N . PHE A 1 608 ? 99.545 145.287 154.125 1.00 197.52 606 PHE A N 1
ATOM 4422 C CA . PHE A 1 608 ? 99.891 146.038 155.360 1.00 203.21 606 PHE A CA 1
ATOM 4423 C C . PHE A 1 608 ? 99.216 147.409 155.352 1.00 203.40 606 PHE A C 1
ATOM 4424 O O . PHE A 1 608 ? 99.017 147.965 154.268 1.00 195.53 606 PHE A O 1
ATOM 4432 N N . GLY A 1 609 ? 98.924 147.956 156.535 1.00 210.11 607 GLY A N 1
ATOM 4433 C CA . GLY A 1 609 ? 98.288 149.278 156.697 1.00 218.32 607 GLY A CA 1
ATOM 4434 C C . GLY A 1 609 ? 99.234 150.430 156.393 1.00 228.65 607 GLY A C 1
ATOM 4435 O O . GLY A 1 609 ? 100.146 150.281 155.546 1.00 228.19 607 GLY A O 1
ATOM 4436 N N . VAL A 1 610 ? 99.054 151.552 157.089 1.00 239.90 608 VAL A N 1
ATOM 4437 C CA . VAL A 1 610 ? 99.889 152.773 156.892 1.00 246.33 608 VAL A CA 1
ATOM 4438 C C . VAL A 1 610 ? 101.352 152.416 157.186 1.00 243.72 608 VAL A C 1
ATOM 4439 O O . VAL A 1 610 ? 102.229 153.231 156.873 1.00 244.45 608 VAL A O 1
ATOM 4443 N N . SER A 1 611 ? 101.607 151.241 157.758 1.00 237.97 609 SER A N 1
ATOM 4444 C CA . SER A 1 611 ? 102.974 150.817 158.138 1.00 234.05 609 SER A CA 1
ATOM 4445 C C . SER A 1 611 ? 103.890 150.778 156.910 1.00 234.32 609 SER A C 1
ATOM 4446 O O . SER A 1 611 ? 105.049 151.192 157.036 1.00 233.49 609 SER A O 1
ATOM 4449 N N . ALA A 1 612 ? 103.397 150.292 155.774 1.00 234.64 610 ALA A N 1
ATOM 4450 C CA . ALA A 1 612 ? 104.183 150.189 154.526 1.00 235.05 610 ALA A CA 1
ATOM 4451 C C . ALA A 1 612 ? 103.554 151.080 153.458 1.00 240.53 610 ALA A C 1
ATOM 4452 O O . ALA A 1 612 ? 103.587 150.691 152.275 1.00 237.43 610 ALA A O 1
ATOM 4454 N N . LYS A 1 613 ? 102.991 152.220 153.856 1.00 248.15 611 LYS A N 1
ATOM 4455 C CA . LYS A 1 613 ? 102.365 153.172 152.901 1.00 249.67 611 LYS A CA 1
ATOM 4456 C C . LYS A 1 613 ? 103.472 153.911 152.147 1.00 235.48 611 LYS A C 1
ATOM 4457 O O . LYS A 1 613 ? 103.397 153.991 150.907 1.00 238.28 611 LYS A O 1
ATOM 4463 N N . GLY A 1 614 ? 104.457 154.423 152.883 1.00 215.94 612 GLY A N 1
ATOM 4464 C CA . GLY A 1 614 ? 105.609 155.148 152.322 1.00 205.36 612 GLY A CA 1
ATOM 4465 C C . GLY A 1 614 ? 106.857 154.291 152.314 1.00 196.73 612 GLY A C 1
ATOM 4466 O O . GLY A 1 614 ? 107.937 154.846 152.063 1.00 193.62 612 GLY A O 1
ATOM 4467 N N . LYS A 1 615 ? 106.744 152.998 152.613 1.00 184.93 613 LYS A N 1
ATOM 4468 C CA . LYS A 1 615 ? 107.936 152.134 152.812 1.00 172.55 613 LYS A CA 1
ATOM 4469 C C . LYS A 1 615 ? 107.932 151.026 151.760 1.00 160.04 613 LYS A C 1
ATOM 4470 O O . LYS A 1 615 ? 106.871 150.767 151.189 1.00 157.84 613 LYS A O 1
ATOM 4476 N N . HIS A 1 616 ? 109.075 150.391 151.508 1.00 152.34 614 HIS A N 1
ATOM 4477 C CA . HIS A 1 616 ? 109.207 149.343 150.458 1.00 146.97 614 HIS A CA 1
ATOM 4478 C C . HIS A 1 616 ? 109.206 147.944 151.085 1.00 132.72 614 HIS A C 1
ATOM 4479 O O . HIS A 1 616 ? 109.952 147.733 152.043 1.00 130.91 614 HIS A O 1
ATOM 4486 N N . VAL A 1 617 ? 108.459 146.996 150.518 1.00 119.61 615 VAL A N 1
ATOM 4487 C CA . VAL A 1 617 ? 108.457 145.575 150.979 1.00 109.21 615 VAL A CA 1
ATOM 4488 C C . VAL A 1 617 ? 108.738 144.669 149.779 1.00 96.19 615 VAL A C 1
ATOM 4489 O O . VAL A 1 617 ? 108.110 144.874 148.738 1.00 96.73 615 VAL A O 1
ATOM 4493 N N . ILE A 1 618 ? 109.637 143.695 149.928 1.00 92.01 616 ILE A N 1
ATOM 4494 C CA . ILE A 1 618 ? 109.981 142.728 148.843 1.00 92.23 616 ILE A CA 1
ATOM 4495 C C . ILE A 1 618 ? 109.676 141.310 149.330 1.00 86.93 616 ILE A C 1
ATOM 4496 O O . ILE A 1 618 ? 110.105 140.964 150.431 1.00 82.67 616 ILE A O 1
ATOM 4501 N N . SER A 1 619 ? 108.995 140.507 148.518 1.00 87.27 617 SER A N 1
ATOM 4502 C CA . SER A 1 619 ? 108.623 139.114 148.869 1.00 86.17 617 SER A CA 1
ATOM 4503 C C . SER A 1 619 ? 109.649 138.145 148.283 1.00 83.29 617 SER A C 1
ATOM 4504 O O . SER A 1 619 ? 110.125 138.411 147.180 1.00 81.99 617 SER A O 1
ATOM 4507 N N . ILE A 1 620 ? 109.930 137.043 148.973 1.00 84.18 618 ILE A N 1
ATOM 4508 C CA . ILE A 1 620 ? 110.875 135.997 148.475 1.00 87.18 618 ILE A CA 1
ATOM 4509 C C . ILE A 1 620 ? 110.100 134.698 148.269 1.00 84.92 618 ILE A C 1
ATOM 4510 O O . ILE A 1 620 ? 109.605 134.131 149.252 1.00 92.39 618 ILE A O 1
ATOM 4515 N N . ASN A 1 621 ? 109.980 134.249 147.024 1.00 85.19 619 ASN A N 1
ATOM 4516 C CA . ASN A 1 621 ? 109.226 133.013 146.701 1.00 87.62 619 ASN A CA 1
ATOM 4517 C C . ASN A 1 621 ? 110.248 131.895 146.511 1.00 89.82 619 ASN A C 1
ATOM 4518 O O . ASN A 1 621 ? 110.901 131.866 145.454 1.00 92.24 619 ASN A O 1
ATOM 4523 N N . MET A 1 622 ? 110.363 131.000 147.490 1.00 87.12 620 MET A N 1
ATOM 4524 C CA . MET A 1 622 ? 111.352 129.888 147.473 1.00 80.67 620 MET A CA 1
ATOM 4525 C C . MET A 1 622 ? 110.964 128.900 146.376 1.00 74.46 620 MET A C 1
ATOM 4526 O O . MET A 1 622 ? 109.777 128.776 146.072 1.00 75.33 620 MET A O 1
ATOM 4531 N N . PRO A 1 623 ? 111.922 128.182 145.740 1.00 66.45 621 PRO A N 1
ATOM 4532 C CA . PRO A 1 623 ? 111.600 127.130 144.770 1.00 63.40 621 PRO A CA 1
ATOM 4533 C C . PRO A 1 623 ? 110.758 125.994 145.375 1.00 67.42 621 PRO A C 1
ATOM 4534 O O . PRO A 1 623 ? 110.882 125.738 146.554 1.00 70.99 621 PRO A O 1
ATOM 4538 N N . VAL A 1 624 ? 109.915 125.353 144.573 1.00 70.49 622 VAL A N 1
ATOM 4539 C CA . VAL A 1 624 ? 108.991 124.274 145.044 1.00 77.20 622 VAL A CA 1
ATOM 4540 C C . VAL A 1 624 ? 109.762 123.038 145.564 1.00 81.07 622 VAL A C 1
ATOM 4541 O O . VAL A 1 624 ? 109.200 122.334 146.412 1.00 84.84 622 VAL A O 1
ATOM 4545 N N . ASN A 1 625 ? 110.984 122.784 145.089 1.00 81.61 623 ASN A N 1
ATOM 4546 C CA . ASN A 1 625 ? 111.874 121.710 145.603 1.00 78.43 623 ASN A CA 1
ATOM 4547 C C . ASN A 1 625 ? 112.234 121.989 147.063 1.00 82.77 623 ASN A C 1
ATOM 4548 O O . ASN A 1 625 ? 112.314 121.015 147.837 1.00 81.48 623 ASN A O 1
ATOM 4553 N N . CYS A 1 626 ? 112.343 123.263 147.449 1.00 88.99 624 CYS A N 1
ATOM 4554 C CA . CYS A 1 626 ? 112.593 123.643 148.859 1.00 100.09 624 CYS A CA 1
ATOM 4555 C C . CYS A 1 626 ? 111.334 123.337 149.660 1.00 107.55 624 CYS A C 1
ATOM 4556 O O . CYS A 1 626 ? 110.239 123.438 149.071 1.00 107.02 624 CYS A O 1
ATOM 4559 N N . MET A 1 627 ? 111.483 123.011 150.947 1.00 114.70 625 MET A N 1
ATOM 4560 C CA . MET A 1 627 ? 110.336 122.724 151.845 1.00 114.96 625 MET A CA 1
ATOM 4561 C C . MET A 1 627 ? 109.433 123.959 151.942 1.00 115.58 625 MET A C 1
ATOM 4562 O O . MET A 1 627 ? 108.203 123.786 151.903 1.00 119.24 625 MET A O 1
ATOM 4567 N N . LEU A 1 628 ? 110.017 125.148 152.079 1.00 107.73 626 LEU A N 1
ATOM 4568 C CA . LEU A 1 628 ? 109.234 126.392 152.262 1.00 101.83 626 LEU A CA 1
ATOM 4569 C C . LEU A 1 628 ? 108.488 126.688 150.966 1.00 105.78 626 LEU A C 1
ATOM 4570 O O . LEU A 1 628 ? 109.147 126.734 149.927 1.00 103.52 626 LEU A O 1
ATOM 4575 N N . ARG A 1 629 ? 107.170 126.819 151.029 1.00 118.54 627 ARG A N 1
ATOM 4576 C CA . ARG A 1 629 ? 106.349 127.061 149.816 1.00 132.86 627 ARG A CA 1
ATOM 4577 C C . ARG A 1 629 ? 105.642 128.407 149.947 1.00 139.23 627 ARG A C 1
ATOM 4578 O O . ARG A 1 629 ? 105.466 129.083 148.908 1.00 148.44 627 ARG A O 1
ATOM 4586 N N . ASP A 1 630 ? 105.273 128.801 151.163 1.00 139.34 628 ASP A N 1
ATOM 4587 C CA . ASP A 1 630 ? 104.588 130.096 151.398 1.00 143.54 628 ASP A CA 1
ATOM 4588 C C . ASP A 1 630 ? 105.550 131.244 151.088 1.00 135.19 628 ASP A C 1
ATOM 4589 O O . ASP A 1 630 ? 106.737 131.122 151.402 1.00 132.44 628 ASP A O 1
ATOM 4594 N N . THR A 1 631 ? 105.057 132.307 150.462 1.00 125.83 629 THR A N 1
ATOM 4595 C CA . THR A 1 631 ? 105.850 133.530 150.193 1.00 115.00 629 THR A CA 1
ATOM 4596 C C . THR A 1 631 ? 106.199 134.182 151.526 1.00 101.97 629 THR A C 1
ATOM 4597 O O . THR A 1 631 ? 105.307 134.269 152.376 1.00 101.25 629 THR A O 1
ATOM 4601 N N . ILE A 1 632 ? 107.429 134.638 151.697 1.00 94.12 630 ILE A N 1
ATOM 4602 C CA . ILE A 1 632 ? 107.828 135.341 152.944 1.00 94.44 630 ILE A CA 1
ATOM 4603 C C . ILE A 1 632 ? 107.865 136.831 152.632 1.00 98.95 630 ILE A C 1
ATOM 4604 O O . ILE A 1 632 ? 108.671 137.226 151.794 1.00 103.04 630 ILE A O 1
ATOM 4609 N N . TYR A 1 633 ? 107.021 137.628 153.279 1.00 105.16 631 TYR A N 1
ATOM 4610 C CA . TYR A 1 633 ? 107.009 139.102 153.090 1.00 105.56 631 TYR A CA 1
ATOM 4611 C C . TYR A 1 633 ? 108.022 139.716 154.066 1.00 110.71 631 TYR A C 1
ATOM 4612 O O . TYR A 1 633 ? 108.005 139.364 155.263 1.00 120.08 631 TYR A O 1
ATOM 4621 N N . SER A 1 634 ? 108.890 140.596 153.566 1.00 108.94 632 SER A N 1
ATOM 4622 C CA . SER A 1 634 ? 109.995 141.214 154.342 1.00 116.96 632 SER A CA 1
ATOM 4623 C C . SER A 1 634 ? 109.440 142.220 155.352 1.00 124.09 632 SER A C 1
ATOM 4624 O O . SER A 1 634 ? 108.238 142.535 155.289 1.00 123.59 632 SER A O 1
ATOM 4627 N N . ASP A 1 635 ? 110.310 142.744 156.211 1.00 132.93 633 ASP A N 1
ATOM 4628 C CA . ASP A 1 635 ? 109.951 143.826 157.164 1.00 143.55 633 ASP A CA 1
ATOM 4629 C C . ASP A 1 635 ? 109.591 145.063 156.349 1.00 150.41 633 ASP A C 1
ATOM 4630 O O . ASP A 1 635 ? 110.226 145.287 155.323 1.00 154.52 633 ASP A O 1
ATOM 4635 N N . PRO A 1 636 ? 108.560 145.873 156.707 1.00 148.16 634 PRO A N 1
ATOM 4636 C CA . PRO A 1 636 ? 108.351 147.151 156.030 1.00 143.27 634 PRO A CA 1
ATOM 4637 C C . PRO A 1 636 ? 109.607 147.990 156.285 1.00 145.63 634 PRO A C 1
ATOM 4638 O O . PRO A 1 636 ? 109.912 148.218 157.429 1.00 147.56 634 PRO A O 1
ATOM 4642 N N . MET A 1 637 ? 110.360 148.341 155.248 1.00 144.43 635 MET A N 1
ATOM 4643 C CA . MET A 1 637 ? 111.665 149.020 155.463 1.00 145.80 635 MET A CA 1
ATOM 4644 C C . MET A 1 637 ? 111.768 150.283 154.613 1.00 149.12 635 MET A C 1
ATOM 4645 O O . MET A 1 637 ? 110.876 150.518 153.795 1.00 150.60 635 MET A O 1
ATOM 4650 N N . ASP A 1 638 ? 112.848 151.045 154.786 1.00 154.95 636 ASP A N 1
ATOM 4651 C CA . ASP A 1 638 ? 113.036 152.354 154.108 1.00 157.01 636 ASP A CA 1
ATOM 4652 C C . ASP A 1 638 ? 113.653 152.167 152.722 1.00 153.28 636 ASP A C 1
ATOM 4653 O O . ASP A 1 638 ? 113.302 152.953 151.829 1.00 157.58 636 ASP A O 1
ATOM 4658 N N . ASN A 1 639 ? 114.560 151.208 152.544 1.00 147.60 637 ASN A N 1
ATOM 4659 C CA . ASN A 1 639 ? 115.291 151.085 151.257 1.00 144.81 637 ASN A CA 1
ATOM 4660 C C . ASN A 1 639 ? 115.007 149.751 150.571 1.00 138.67 637 ASN A C 1
ATOM 4661 O O . ASN A 1 639 ? 114.520 148.834 151.244 1.00 145.93 637 ASN A O 1
ATOM 4666 N N . VAL A 1 640 ? 115.314 149.649 149.278 1.00 136.73 638 VAL A N 1
ATOM 4667 C CA . VAL A 1 640 ? 115.182 148.375 148.513 1.00 137.78 638 VAL A CA 1
ATOM 4668 C C . VAL A 1 640 ? 116.172 147.359 149.075 1.00 135.76 638 VAL A C 1
ATOM 4669 O O . VAL A 1 640 ? 115.810 146.176 149.161 1.00 142.87 638 VAL A O 1
ATOM 4673 N N . LYS A 1 641 ? 117.357 147.805 149.478 1.00 135.35 639 LYS A N 1
ATOM 4674 C CA . LYS A 1 641 ? 118.358 146.907 150.117 1.00 141.30 639 LYS A CA 1
ATOM 4675 C C . LYS A 1 641 ? 117.860 146.268 151.419 1.00 137.55 639 LYS A C 1
ATOM 4676 O O . LYS A 1 641 ? 118.081 145.051 151.599 1.00 138.74 639 LYS A O 1
ATOM 4682 N N . THR A 1 642 ? 117.315 147.062 152.335 1.00 135.08 640 THR A N 1
ATOM 4683 C CA . THR A 1 642 ? 116.785 146.540 153.609 1.00 130.42 640 THR A CA 1
ATOM 4684 C C . THR A 1 642 ? 115.535 145.726 153.291 1.00 121.16 640 THR A C 1
ATOM 4685 O O . THR A 1 642 ? 115.046 145.051 154.199 1.00 131.79 640 THR A O 1
ATOM 4689 N N . ALA A 1 643 ? 114.995 145.820 152.080 1.00 113.43 641 ALA A N 1
ATOM 4690 C CA . ALA A 1 643 ? 113.900 144.905 151.720 1.00 111.80 641 ALA A CA 1
ATOM 4691 C C . ALA A 1 643 ? 114.560 143.571 151.420 1.00 109.69 641 ALA A C 1
ATOM 4692 O O . ALA A 1 643 ? 114.255 142.623 152.131 1.00 115.97 641 ALA A O 1
ATOM 4694 N N . LYS A 1 644 ? 115.528 143.523 150.509 1.00 110.84 642 LYS A N 1
ATOM 4695 C CA . LYS A 1 644 ? 116.111 142.201 150.142 1.00 112.84 642 LYS A CA 1
ATOM 4696 C C . LYS A 1 644 ? 116.819 141.604 151.366 1.00 108.92 642 LYS A C 1
ATOM 4697 O O . LYS A 1 644 ? 116.619 140.406 151.648 1.00 109.23 642 LYS A O 1
ATOM 4703 N N . ILE A 1 645 ? 117.591 142.388 152.101 1.00 102.83 643 ILE A N 1
ATOM 4704 C CA . ILE A 1 645 ? 118.333 141.782 153.236 1.00 100.73 643 ILE A CA 1
ATOM 4705 C C . ILE A 1 645 ? 117.316 141.177 154.206 1.00 96.48 643 ILE A C 1
ATOM 4706 O O . ILE A 1 645 ? 117.501 140.017 154.601 1.00 102.70 643 ILE A O 1
ATOM 4711 N N . SER A 1 646 ? 116.258 141.904 154.528 1.00 86.94 644 SER A N 1
ATOM 4712 C CA . SER A 1 646 ? 115.263 141.444 155.520 1.00 83.89 644 SER A CA 1
ATOM 4713 C C . SER A 1 646 ? 114.557 140.197 155.007 1.00 83.88 644 SER A C 1
ATOM 4714 O O . SER A 1 646 ? 114.300 139.301 155.813 1.00 90.73 644 SER A O 1
ATOM 4717 N N . ALA A 1 647 ? 114.198 140.177 153.732 1.00 84.34 645 ALA A N 1
ATOM 4718 C CA . ALA A 1 647 ? 113.486 139.027 153.135 1.00 84.28 645 ALA A CA 1
ATOM 4719 C C . ALA A 1 647 ? 114.367 137.807 153.333 1.00 84.07 645 ALA A C 1
ATOM 4720 O O . ALA A 1 647 ? 113.884 136.792 153.840 1.00 86.26 645 ALA A O 1
ATOM 4722 N N . ALA A 1 648 ? 115.638 137.944 153.006 1.00 86.33 646 ALA A N 1
ATOM 4723 C CA . ALA A 1 648 ? 116.574 136.818 153.138 1.00 89.40 646 ALA A CA 1
ATOM 4724 C C . ALA A 1 648 ? 116.660 136.386 154.607 1.00 86.30 646 ALA A C 1
ATOM 4725 O O . ALA A 1 648 ? 116.599 135.188 154.855 1.00 87.95 646 ALA A O 1
ATOM 4727 N N . PHE A 1 649 ? 116.796 137.309 155.549 1.00 87.62 647 PHE A N 1
ATOM 4728 C CA . PHE A 1 649 ? 116.915 136.933 156.978 1.00 94.41 647 PHE A CA 1
ATOM 4729 C C . PHE A 1 649 ? 115.680 136.126 157.368 1.00 92.33 647 PHE A C 1
ATOM 4730 O O . PHE A 1 649 ? 115.833 135.095 158.010 1.00 99.10 647 PHE A O 1
ATOM 4738 N N . LYS A 1 650 ? 114.498 136.607 156.985 1.00 90.31 648 LYS A N 1
ATOM 4739 C CA . LYS A 1 650 ? 113.213 135.978 157.389 1.00 91.62 648 LYS A CA 1
ATOM 4740 C C . LYS A 1 650 ? 113.128 134.582 156.769 1.00 90.44 648 LYS A C 1
ATOM 4741 O O . LYS A 1 650 ? 112.653 133.671 157.460 1.00 98.03 648 LYS A O 1
ATOM 4747 N N . ALA A 1 651 ? 113.579 134.410 155.531 1.00 83.26 649 ALA A N 1
ATOM 4748 C CA . ALA A 1 651 ? 113.604 133.081 154.887 1.00 81.01 649 ALA A CA 1
ATOM 4749 C C . ALA A 1 651 ? 114.557 132.169 155.658 1.00 81.76 649 ALA A C 1
ATOM 4750 O O . ALA A 1 651 ? 114.151 131.052 155.929 1.00 84.77 649 ALA A O 1
ATOM 4752 N N . CYS A 1 652 ? 115.771 132.613 155.984 1.00 83.43 650 CYS A N 1
ATOM 4753 C CA . CYS A 1 652 ? 116.759 131.733 156.659 1.00 81.26 650 CYS A CA 1
ATOM 4754 C C . CYS A 1 652 ? 116.198 131.320 158.008 1.00 83.62 650 CYS A C 1
ATOM 4755 O O . CYS A 1 652 ? 116.319 130.164 158.332 1.00 88.09 650 CYS A O 1
ATOM 4758 N N . LYS A 1 653 ? 115.566 132.241 158.723 1.00 89.82 651 LYS A N 1
ATOM 4759 C CA . LYS A 1 653 ? 114.970 131.944 160.047 1.00 95.84 651 LYS A CA 1
ATOM 4760 C C . LYS A 1 653 ? 113.933 130.834 159.891 1.00 91.91 651 LYS A C 1
ATOM 4761 O O . LYS A 1 653 ? 114.010 129.833 160.635 1.00 98.46 651 LYS A O 1
ATOM 4767 N N . VAL A 1 654 ? 113.041 130.963 158.917 1.00 90.67 652 VAL A N 1
ATOM 4768 C CA . VAL A 1 654 ? 111.986 129.930 158.705 1.00 93.32 652 VAL A CA 1
ATOM 4769 C C . VAL A 1 654 ? 112.649 128.617 158.284 1.00 89.84 652 VAL A C 1
ATOM 4770 O O . VAL A 1 654 ? 112.227 127.592 158.814 1.00 93.88 652 VAL A O 1
ATOM 4774 N N . LEU A 1 655 ? 113.653 128.627 157.410 1.00 89.21 653 LEU A N 1
ATOM 4775 C CA . LEU A 1 655 ? 114.328 127.357 157.035 1.00 90.77 653 LEU A CA 1
ATOM 4776 C C . LEU A 1 655 ? 114.953 126.730 158.285 1.00 94.09 653 LEU A C 1
ATOM 4777 O O . LEU A 1 655 ? 114.714 125.552 158.478 1.00 97.37 653 LEU A O 1
ATOM 4782 N N . TYR A 1 656 ? 115.691 127.471 159.109 1.00 100.20 654 TYR A N 1
ATOM 4783 C CA . TYR A 1 656 ? 116.279 126.911 160.354 1.00 105.44 654 TYR A CA 1
ATOM 4784 C C . TYR A 1 656 ? 115.193 126.234 161.191 1.00 104.85 654 TYR A C 1
ATOM 4785 O O . TYR A 1 656 ? 115.426 125.115 161.673 1.00 106.42 654 TYR A O 1
ATOM 4794 N N . SER A 1 657 ? 114.053 126.895 161.361 1.00 105.62 655 SER A N 1
ATOM 4795 C CA . SER A 1 657 ? 112.942 126.381 162.198 1.00 109.09 655 SER A CA 1
ATOM 4796 C C . SER A 1 657 ? 112.368 125.104 161.594 1.00 106.25 655 SER A C 1
ATOM 4797 O O . SER A 1 657 ? 111.821 124.302 162.346 1.00 113.21 655 SER A O 1
ATOM 4800 N N . LEU A 1 658 ? 112.503 124.920 160.288 1.00 97.33 656 LEU A N 1
ATOM 4801 C CA . LEU A 1 658 ? 111.922 123.742 159.614 1.00 96.18 656 LEU A CA 1
ATOM 4802 C C . LEU A 1 658 ? 112.969 122.638 159.579 1.00 95.34 656 LEU A C 1
ATOM 4803 O O . LEU A 1 658 ? 112.731 121.650 158.881 1.00 97.27 656 LEU A O 1
ATOM 4808 N N . GLY A 1 659 ? 114.087 122.822 160.285 1.00 99.77 657 GLY A N 1
ATOM 4809 C CA . GLY A 1 659 ? 115.193 121.847 160.340 1.00 100.92 657 GLY A CA 1
ATOM 4810 C C . GLY A 1 659 ? 115.811 121.573 158.976 1.00 97.48 657 GLY A C 1
ATOM 4811 O O . GLY A 1 659 ? 116.002 120.394 158.645 1.00 102.51 657 GLY A O 1
ATOM 4812 N N . GLU A 1 660 ? 116.141 122.611 158.215 1.00 93.96 658 GLU A N 1
ATOM 4813 C CA . GLU A 1 660 ? 116.822 122.436 156.908 1.00 92.08 658 GLU A CA 1
ATOM 4814 C C . GLU A 1 660 ? 118.221 123.036 156.970 1.00 86.25 658 GLU A C 1
ATOM 4815 O O . GLU A 1 660 ? 118.899 123.035 155.940 1.00 85.60 658 GLU A O 1
ATOM 4821 N N . LEU A 1 661 ? 118.632 123.531 158.130 1.00 89.09 659 LEU A N 1
ATOM 4822 C CA . LEU A 1 661 ? 119.980 124.110 158.323 1.00 94.45 659 LEU A CA 1
ATOM 4823 C C . LEU A 1 661 ? 120.528 123.581 159.643 1.00 101.58 659 LEU A C 1
ATOM 4824 O O . LEU A 1 661 ? 119.731 123.512 160.602 1.00 107.29 659 LEU A O 1
ATOM 4829 N N . ASN A 1 662 ? 121.828 123.287 159.700 1.00 110.88 660 ASN A N 1
ATOM 4830 C CA . ASN A 1 662 ? 122.506 122.773 160.919 1.00 119.76 660 ASN A CA 1
ATOM 4831 C C . ASN A 1 662 ? 122.437 123.840 161.994 1.00 126.10 660 ASN A C 1
ATOM 4832 O O . ASN A 1 662 ? 122.162 124.977 161.646 1.00 134.10 660 ASN A O 1
ATOM 4837 N N . GLU A 1 663 ? 122.789 123.506 163.228 1.00 138.99 661 GLU A N 1
ATOM 4838 C CA . GLU A 1 663 ? 122.848 124.503 164.323 1.00 151.17 661 GLU A CA 1
ATOM 4839 C C . GLU A 1 663 ? 123.887 125.573 163.974 1.00 142.11 661 GLU A C 1
ATOM 4840 O O . GLU A 1 663 ? 123.835 126.654 164.581 1.00 139.60 661 GLU A O 1
ATOM 4846 N N . ARG A 1 664 ? 124.796 125.290 163.036 1.00 137.78 662 ARG A N 1
ATOM 4847 C CA . ARG A 1 664 ? 125.833 126.262 162.622 1.00 138.39 662 ARG A CA 1
ATOM 4848 C C . ARG A 1 664 ? 125.355 127.082 161.421 1.00 126.02 662 ARG A C 1
ATOM 4849 O O . ARG A 1 664 ? 126.169 127.867 160.895 1.00 121.95 662 ARG A O 1
ATOM 4857 N N . PHE A 1 665 ? 124.098 126.914 161.003 1.00 112.84 663 PHE A N 1
ATOM 4858 C CA . PHE A 1 665 ? 123.455 127.693 159.913 1.00 105.18 663 PHE A CA 1
ATOM 4859 C C . PHE A 1 665 ? 124.146 127.380 158.581 1.00 99.55 663 PHE A C 1
ATOM 4860 O O . PHE A 1 665 ? 124.648 128.310 157.913 1.00 103.91 663 PHE A O 1
ATOM 4868 N N . VAL A 1 666 ? 124.163 126.109 158.193 1.00 95.90 664 VAL A N 1
ATOM 4869 C CA . VAL A 1 666 ? 124.681 125.699 156.864 1.00 96.63 664 VAL A CA 1
ATOM 4870 C C . VAL A 1 666 ? 123.875 124.488 156.436 1.00 93.05 664 VAL A C 1
ATOM 4871 O O . VAL A 1 666 ? 123.652 123.579 157.231 1.00 101.75 664 VAL A O 1
ATOM 4875 N N . PRO A 1 667 ? 123.340 124.471 155.203 1.00 88.34 665 PRO A N 1
ATOM 4876 C CA . PRO A 1 667 ? 122.366 123.452 154.821 1.00 90.95 665 PRO A CA 1
ATOM 4877 C C . PRO A 1 667 ? 122.854 122.024 155.096 1.00 94.13 665 PRO A C 1
ATOM 4878 O O . PRO A 1 667 ? 124.035 121.738 154.943 1.00 94.19 665 PRO A O 1
ATOM 4882 N N . LYS A 1 668 ? 121.939 121.175 155.547 1.00 98.01 666 LYS A N 1
ATOM 4883 C CA . LYS A 1 668 ? 122.281 119.801 155.996 1.00 98.63 666 LYS A CA 1
ATOM 4884 C C . LYS A 1 668 ? 122.694 118.958 154.784 1.00 100.95 666 LYS A C 1
ATOM 4885 O O . LYS A 1 668 ? 122.010 119.009 153.749 1.00 101.36 666 LYS A O 1
ATOM 4891 N N . THR A 1 669 ? 123.797 118.233 154.909 1.00 102.87 667 THR A N 1
ATOM 4892 C CA . THR A 1 669 ? 124.289 117.316 153.858 1.00 106.78 667 THR A CA 1
ATOM 4893 C C . THR A 1 669 ? 123.390 116.081 153.863 1.00 105.52 667 THR A C 1
ATOM 4894 O O . THR A 1 669 ? 122.649 115.905 154.843 1.00 109.40 667 THR A O 1
ATOM 4898 N N . LEU A 1 670 ? 123.460 115.259 152.821 1.00 107.01 668 LEU A N 1
ATOM 4899 C CA . LEU A 1 670 ? 122.697 113.985 152.782 1.00 107.91 668 LEU A CA 1
ATOM 4900 C C . LEU A 1 670 ? 123.101 113.123 153.976 1.00 106.15 668 LEU A C 1
ATOM 4901 O O . LEU A 1 670 ? 122.210 112.513 154.578 1.00 105.94 668 LEU A O 1
ATOM 4906 N N . LYS A 1 671 ? 124.388 113.105 154.313 1.00 109.25 669 LYS A N 1
ATOM 4907 C CA . LYS A 1 671 ? 124.901 112.253 155.413 1.00 113.56 669 LYS A CA 1
ATOM 4908 C C . LYS A 1 671 ? 124.214 112.632 156.726 1.00 106.91 669 LYS A C 1
ATOM 4909 O O . LYS A 1 671 ? 123.807 111.717 157.456 1.00 110.42 669 LYS A O 1
ATOM 4915 N N . GLU A 1 672 ? 124.067 113.922 157.007 1.00 102.25 670 GLU A N 1
ATOM 4916 C CA . GLU A 1 672 ? 123.506 114.373 158.305 1.00 103.49 670 GLU A CA 1
ATOM 4917 C C . GLU A 1 672 ? 122.028 113.979 158.367 1.00 94.95 670 GLU A C 1
ATOM 4918 O O . GLU A 1 672 ? 121.578 113.546 159.438 1.00 97.05 670 GLU A O 1
ATOM 4924 N N . ARG A 1 673 ? 121.309 114.118 157.260 1.00 91.33 671 ARG A N 1
ATOM 4925 C CA . ARG A 1 673 ? 119.868 113.762 157.203 1.00 89.85 671 ARG A CA 1
ATOM 4926 C C . ARG A 1 673 ? 119.724 112.255 157.446 1.00 89.07 671 ARG A C 1
ATOM 4927 O O . ARG A 1 673 ? 118.802 111.863 158.177 1.00 86.98 671 ARG A O 1
ATOM 4935 N N . VAL A 1 674 ? 120.599 111.444 156.849 1.00 87.31 672 VAL A N 1
ATOM 4936 C CA . VAL A 1 674 ? 120.586 109.959 157.019 1.00 84.48 672 VAL A CA 1
ATOM 4937 C C . VAL A 1 674 ? 120.906 109.614 158.478 1.00 82.87 672 VAL A C 1
ATOM 4938 O O . VAL A 1 674 ? 120.293 108.674 159.007 1.00 82.87 672 VAL A O 1
ATOM 4942 N N . ALA A 1 675 ? 121.835 110.332 159.103 1.00 83.06 673 ALA A N 1
ATOM 4943 C CA . ALA A 1 675 ? 122.272 110.026 160.481 1.00 88.98 673 ALA A CA 1
ATOM 4944 C C . ALA A 1 675 ? 121.084 110.135 161.443 1.00 96.48 673 ALA A C 1
ATOM 4945 O O . ALA A 1 675 ? 121.003 109.312 162.370 1.00 101.88 673 ALA A O 1
ATOM 4947 N N . SER A 1 676 ? 120.212 111.121 161.250 1.00 100.15 674 SER A N 1
ATOM 4948 C CA . SER A 1 676 ? 119.052 111.337 162.150 1.00 105.70 674 SER A CA 1
ATOM 4949 C C . SER A 1 676 ? 118.129 110.118 162.118 1.00 105.35 674 SER A C 1
ATOM 4950 O O . SER A 1 676 ? 117.651 109.714 163.188 1.00 107.71 674 SER A O 1
ATOM 4953 N N . ILE A 1 677 ? 117.893 109.552 160.939 1.00 102.87 675 ILE A N 1
ATOM 4954 C CA . ILE A 1 677 ? 116.938 108.413 160.771 1.00 102.03 675 ILE A CA 1
ATOM 4955 C C . ILE A 1 677 ? 117.678 107.078 160.890 1.00 101.45 675 ILE A C 1
ATOM 4956 O O . ILE A 1 677 ? 117.016 106.042 160.769 1.00 109.29 675 ILE A O 1
ATOM 4961 N N . ALA A 1 678 ? 118.993 107.090 161.085 1.00 102.01 676 ALA A N 1
ATOM 4962 C CA . ALA A 1 678 ? 119.785 105.840 161.115 1.00 103.55 676 ALA A CA 1
ATOM 4963 C C . ALA A 1 678 ? 119.326 104.949 162.273 1.00 106.02 676 ALA A C 1
ATOM 4964 O O . ALA A 1 678 ? 119.109 103.758 162.049 1.00 113.54 676 ALA A O 1
ATOM 4966 N N . ASP A 1 679 ? 119.213 105.500 163.474 1.00 112.61 677 ASP A N 1
ATOM 4967 C CA . ASP A 1 679 ? 118.763 104.716 164.652 1.00 118.98 677 ASP A CA 1
ATOM 4968 C C . ASP A 1 679 ? 117.309 104.315 164.449 1.00 105.84 677 ASP A C 1
ATOM 4969 O O . ASP A 1 679 ? 116.955 103.186 164.805 1.00 108.02 677 ASP A O 1
ATOM 4974 N N . VAL A 1 680 ? 116.517 105.201 163.871 1.00 103.25 678 VAL A N 1
ATOM 4975 C CA . VAL A 1 680 ? 115.063 104.941 163.690 1.00 102.62 678 VAL A CA 1
ATOM 4976 C C . VAL A 1 680 ? 114.893 103.742 162.761 1.00 92.60 678 VAL A C 1
ATOM 4977 O O . VAL A 1 680 ? 114.076 102.877 163.083 1.00 89.84 678 VAL A O 1
ATOM 4981 N N . HIS A 1 681 ? 115.640 103.647 161.672 1.00 87.67 679 HIS A N 1
ATOM 4982 C CA . HIS A 1 681 ? 115.342 102.558 160.707 1.00 82.69 679 HIS A CA 1
ATOM 4983 C C . HIS A 1 681 ? 116.444 101.503 160.563 1.00 83.12 679 HIS A C 1
ATOM 4984 O O . HIS A 1 681 ? 116.126 100.425 160.023 1.00 84.05 679 HIS A O 1
ATOM 4991 N N . PHE A 1 682 ? 117.688 101.762 160.959 1.00 84.63 680 PHE A N 1
ATOM 4992 C CA . PHE A 1 682 ? 118.831 100.876 160.597 1.00 82.94 680 PHE A CA 1
ATOM 4993 C C . PHE A 1 682 ? 119.474 100.301 161.850 1.00 83.08 680 PHE A C 1
ATOM 4994 O O . PHE A 1 682 ? 120.577 99.749 161.787 1.00 84.98 680 PHE A O 1
ATOM 5002 N N . GLU A 1 683 ? 118.743 100.324 162.954 1.00 90.64 681 GLU A N 1
ATOM 5003 C CA . GLU A 1 683 ? 119.250 99.894 164.283 1.00 99.60 681 GLU A CA 1
ATOM 5004 C C . GLU A 1 683 ? 119.937 98.522 164.252 1.00 96.72 681 GLU A C 1
ATOM 5005 O O . GLU A 1 683 ? 120.930 98.356 164.975 1.00 97.87 681 GLU A O 1
ATOM 5011 N N . HIS A 1 684 ? 119.422 97.559 163.488 1.00 91.24 682 HIS A N 1
ATOM 5012 C CA . HIS A 1 684 ? 119.938 96.167 163.527 1.00 83.70 682 HIS A CA 1
ATOM 5013 C C . HIS A 1 684 ? 121.388 96.125 163.058 1.00 79.99 682 HIS A C 1
ATOM 5014 O O . HIS A 1 684 ? 122.105 95.208 163.464 1.00 81.94 682 HIS A O 1
ATOM 5021 N N . TRP A 1 685 ? 121.803 97.093 162.259 1.00 77.97 683 TRP A N 1
ATOM 5022 C CA . TRP A 1 685 ? 123.167 97.099 161.700 1.00 81.95 683 TRP A CA 1
ATOM 5023 C C . TRP A 1 685 ? 124.165 97.068 162.853 1.00 91.57 683 TRP A C 1
ATOM 5024 O O . TRP A 1 685 ? 125.257 96.545 162.646 1.00 99.34 683 TRP A O 1
ATOM 5035 N N . ASN A 1 686 ? 123.797 97.604 164.014 1.00 98.55 684 ASN A N 1
ATOM 5036 C CA . ASN A 1 686 ? 124.763 97.796 165.125 1.00 106.60 684 ASN A CA 1
ATOM 5037 C C . ASN A 1 686 ? 125.356 96.468 165.626 1.00 111.08 684 ASN A C 1
ATOM 5038 O O . ASN A 1 686 ? 126.586 96.422 165.782 1.00 106.88 684 ASN A O 1
ATOM 5043 N N . LYS A 1 687 ? 124.544 95.447 165.901 1.00 113.40 685 LYS A N 1
ATOM 5044 C CA . LYS A 1 687 ? 125.034 94.174 166.496 1.00 112.25 685 LYS A CA 1
ATOM 5045 C C . LYS A 1 687 ? 126.080 93.542 165.582 1.00 110.89 685 LYS A C 1
ATOM 5046 O O . LYS A 1 687 ? 127.091 93.059 166.097 1.00 116.17 685 LYS A O 1
ATOM 5052 N N . TYR A 1 688 ? 125.872 93.601 164.273 1.00 111.80 686 TYR A N 1
ATOM 5053 C CA . TYR A 1 688 ? 126.789 92.955 163.304 1.00 115.53 686 TYR A CA 1
ATOM 5054 C C . TYR A 1 688 ? 128.061 93.795 163.204 1.00 121.22 686 TYR A C 1
ATOM 5055 O O . TYR A 1 688 ? 129.037 93.303 162.629 1.00 124.89 686 TYR A O 1
ATOM 5064 N N . GLY A 1 689 ? 128.060 95.008 163.764 1.00 132.89 687 GLY A N 1
ATOM 5065 C CA . GLY A 1 689 ? 129.287 95.822 163.883 1.00 144.68 687 GLY A CA 1
ATOM 5066 C C . GLY A 1 689 ? 129.531 96.755 162.707 1.00 151.76 687 GLY A C 1
ATOM 5067 O O . GLY A 1 689 ? 130.565 97.452 162.720 1.00 153.33 687 GLY A O 1
ATOM 5068 N N . ASP A 1 690 ? 128.636 96.816 161.729 1.00 153.65 688 ASP A N 1
ATOM 5069 C CA . ASP A 1 690 ? 128.778 97.803 160.634 1.00 153.47 688 ASP A CA 1
ATOM 5070 C C . ASP A 1 690 ? 127.630 98.783 160.755 1.00 144.25 688 ASP A C 1
ATOM 5071 O O . ASP A 1 690 ? 126.501 98.327 160.785 1.00 139.30 688 ASP A O 1
ATOM 5076 N N . SER A 1 691 ? 127.917 100.074 160.801 1.00 139.74 689 SER A N 1
ATOM 5077 C CA . SER A 1 691 ? 126.876 101.126 160.899 1.00 135.85 689 SER A CA 1
ATOM 5078 C C . SER A 1 691 ? 126.604 101.706 159.514 1.00 126.35 689 SER A C 1
ATOM 5079 O O . SER A 1 691 ? 127.531 101.724 158.689 1.00 123.49 689 SER A O 1
ATOM 5082 N N . VAL A 1 692 ? 125.377 102.171 159.283 1.00 123.01 690 VAL A N 1
ATOM 5083 C CA . VAL A 1 692 ? 124.943 102.749 157.973 1.00 121.10 690 VAL A CA 1
ATOM 5084 C C . VAL A 1 692 ? 125.796 103.967 157.609 1.00 127.84 690 VAL A C 1
ATOM 5085 O O . VAL A 1 692 ? 126.138 104.103 156.419 1.00 130.11 690 VAL A O 1
ATOM 5089 N N . THR A 1 693 ? 126.074 104.839 158.573 1.00 129.11 691 THR A N 1
ATOM 5090 C CA . THR A 1 693 ? 126.842 106.085 158.348 1.00 131.72 691 THR A CA 1
ATOM 5091 C C . THR A 1 693 ? 128.321 105.697 158.336 1.00 139.38 691 THR A C 1
ATOM 5092 O O . THR A 1 693 ? 129.009 106.019 159.312 1.00 142.14 691 THR A O 1
ATOM 5096 N N . ALA A 1 694 ? 128.761 104.992 157.289 1.00 145.84 692 ALA A N 1
ATOM 5097 C CA . ALA A 1 694 ? 130.136 104.466 157.109 1.00 150.11 692 ALA A CA 1
ATOM 5098 C C . ALA A 1 694 ? 130.834 104.242 158.458 1.00 155.26 692 ALA A C 1
ATOM 5099 O O . ALA A 1 694 ? 130.620 103.175 159.058 1.00 158.45 692 ALA A O 1
ATOM 5101 N N . LYS A 1 703 ? 132.143 90.346 149.239 1.00 144.29 701 LYS A N 1
ATOM 5102 C CA . LYS A 1 703 ? 132.785 89.455 150.248 1.00 145.04 701 LYS A CA 1
ATOM 5103 C C . LYS A 1 703 ? 131.912 88.213 150.448 1.00 137.15 701 LYS A C 1
ATOM 5104 O O . LYS A 1 703 ? 131.145 87.856 149.530 1.00 139.08 701 LYS A O 1
ATOM 5110 N N . ASP A 1 704 ? 132.026 87.564 151.601 1.00 128.10 702 ASP A N 1
ATOM 5111 C CA . ASP A 1 704 ? 131.212 86.375 151.926 1.00 122.04 702 ASP A CA 1
ATOM 5112 C C . ASP A 1 704 ? 131.243 86.149 153.431 1.00 110.37 702 ASP A C 1
ATOM 5113 O O . ASP A 1 704 ? 132.037 86.797 154.127 1.00 115.53 702 ASP A O 1
ATOM 5118 N N . ARG A 1 705 ? 130.399 85.259 153.914 1.00 104.01 703 ARG A N 1
ATOM 5119 C CA . ARG A 1 705 ? 130.362 84.943 155.356 1.00 103.59 703 ARG A CA 1
ATOM 5120 C C . ARG A 1 705 ? 130.148 83.449 155.547 1.00 103.54 703 ARG A C 1
ATOM 5121 O O . ARG A 1 705 ? 129.543 82.784 154.684 1.00 106.63 703 ARG A O 1
ATOM 5129 N N . THR A 1 706 ? 130.618 82.947 156.680 1.00 100.54 704 THR A N 1
ATOM 5130 C CA . THR A 1 706 ? 130.523 81.516 157.029 1.00 97.58 704 THR A CA 1
ATOM 5131 C C . THR A 1 706 ? 129.391 81.317 158.033 1.00 90.85 704 THR A C 1
ATOM 5132 O O . THR A 1 706 ? 129.487 81.826 159.161 1.00 88.28 704 THR A O 1
ATOM 5136 N N . TYR A 1 707 ? 128.385 80.552 157.634 1.00 83.93 705 TYR A N 1
ATOM 5137 C CA . TYR A 1 707 ? 127.210 80.243 158.475 1.00 78.90 705 TYR A CA 1
ATOM 5138 C C . TYR A 1 707 ? 127.216 78.765 158.824 1.00 76.20 705 TYR A C 1
ATOM 5139 O O . TYR A 1 707 ? 127.651 77.932 158.013 1.00 76.18 705 TYR A O 1
ATOM 5148 N N . LYS A 1 708 ? 126.661 78.441 159.979 1.00 79.57 706 LYS A N 1
ATOM 5149 C CA . LYS A 1 708 ? 126.419 77.030 160.333 1.00 83.36 706 LYS A CA 1
ATOM 5150 C C . LYS A 1 708 ? 125.284 76.488 159.466 1.00 83.51 706 LYS A C 1
ATOM 5151 O O . LYS A 1 708 ? 124.663 77.235 158.688 1.00 86.78 706 LYS A O 1
ATOM 5157 N N . THR A 1 709 ? 125.036 75.198 159.563 1.00 82.21 707 THR A N 1
ATOM 5158 C CA . THR A 1 709 ? 123.915 74.556 158.851 1.00 79.11 707 THR A CA 1
ATOM 5159 C C . THR A 1 709 ? 123.118 73.724 159.831 1.00 78.96 707 THR A C 1
ATOM 5160 O O . THR A 1 709 ? 123.697 73.120 160.744 1.00 82.34 707 THR A O 1
ATOM 5164 N N . GLU A 1 710 ? 121.821 73.691 159.617 1.00 81.90 708 GLU A N 1
ATOM 5165 C CA . GLU A 1 710 ? 120.917 72.937 160.498 1.00 88.27 708 GLU A CA 1
ATOM 5166 C C . GLU A 1 710 ? 120.070 72.015 159.637 1.00 86.48 708 GLU A C 1
ATOM 5167 O O . GLU A 1 710 ? 119.401 72.482 158.693 1.00 84.67 708 GLU A O 1
ATOM 5173 N N . CYS A 1 711 ? 120.091 70.738 159.975 1.00 82.15 709 CYS A N 1
ATOM 5174 C CA . CYS A 1 711 ? 119.136 69.770 159.418 1.00 78.11 709 CYS A CA 1
ATOM 5175 C C . CYS A 1 711 ? 117.737 70.237 159.785 1.00 71.07 709 CYS A C 1
ATOM 5176 O O . CYS A 1 711 ? 117.540 70.935 160.778 1.00 74.38 709 CYS A O 1
ATOM 5179 N N . PRO A 1 712 ? 116.715 69.865 159.004 1.00 66.35 710 PRO A N 1
ATOM 5180 C CA . PRO A 1 712 ? 115.344 70.176 159.386 1.00 69.77 710 PRO A CA 1
ATOM 5181 C C . PRO A 1 712 ? 114.993 69.620 160.770 1.00 73.43 710 PRO A C 1
ATOM 5182 O O . PRO A 1 712 ? 115.702 68.794 161.318 1.00 74.55 710 PRO A O 1
ATOM 5186 N N . LEU A 1 713 ? 113.912 70.127 161.337 1.00 80.46 711 LEU A N 1
ATOM 5187 C CA . LEU A 1 713 ? 113.487 69.718 162.694 1.00 88.15 711 LEU A CA 1
ATOM 5188 C C . LEU A 1 713 ? 113.177 68.219 162.720 1.00 89.62 711 LEU A C 1
ATOM 5189 O O . LEU A 1 713 ? 113.489 67.585 163.738 1.00 94.61 711 LEU A O 1
ATOM 5194 N N . GLU A 1 714 ? 112.609 67.675 161.649 1.00 86.38 712 GLU A N 1
ATOM 5195 C CA . GLU A 1 714 ? 112.187 66.256 161.629 1.00 85.56 712 GLU A CA 1
ATOM 5196 C C . GLU A 1 714 ? 113.420 65.353 161.626 1.00 81.24 712 GLU A C 1
ATOM 5197 O O . GLU A 1 714 ? 113.310 64.213 162.087 1.00 83.05 712 GLU A O 1
ATOM 5203 N N . PHE A 1 715 ? 114.551 65.835 161.126 1.00 79.23 713 PHE A N 1
ATOM 5204 C CA . PHE A 1 715 ? 115.767 64.998 161.000 1.00 77.25 713 PHE A CA 1
ATOM 5205 C C . PHE A 1 715 ? 116.630 65.153 162.245 1.00 82.00 713 PHE A C 1
ATOM 5206 O O . PHE A 1 715 ? 117.501 64.292 162.447 1.00 88.40 713 PHE A O 1
ATOM 5214 N N . TYR A 1 716 ? 116.385 66.156 163.084 1.00 85.24 714 TYR A N 1
ATOM 5215 C CA . TYR A 1 716 ? 117.146 66.278 164.354 1.00 90.75 714 TYR A CA 1
ATOM 5216 C C . TYR A 1 716 ? 116.568 65.299 165.374 1.00 93.87 714 TYR A C 1
ATOM 5217 O O . TYR A 1 716 ? 115.338 65.242 165.489 1.00 93.75 714 TYR A O 1
ATOM 5226 N N . ASP A 1 717 ? 117.426 64.584 166.105 1.00 97.64 715 ASP A N 1
ATOM 5227 C CA . ASP A 1 717 ? 117.000 63.583 167.114 1.00 100.14 715 ASP A CA 1
ATOM 5228 C C . ASP A 1 717 ? 115.966 62.663 166.469 1.00 100.03 715 ASP A C 1
ATOM 5229 O O . ASP A 1 717 ? 114.835 62.593 166.964 1.00 97.50 715 ASP A O 1
ATOM 5234 N N . ALA A 1 718 ? 116.329 62.031 165.363 1.00 102.96 716 ALA A N 1
ATOM 5235 C CA . ALA A 1 718 ? 115.429 61.111 164.643 1.00 107.64 716 ALA A CA 1
ATOM 5236 C C . ALA A 1 718 ? 115.936 59.681 164.772 1.00 106.05 716 ALA A C 1
ATOM 5237 O O . ALA A 1 718 ? 115.345 58.794 164.137 1.00 104.25 716 ALA A O 1
ATOM 5239 N N . LEU A 1 719 ? 116.997 59.443 165.537 1.00 106.45 717 LEU A N 1
ATOM 5240 C CA . LEU A 1 719 ? 117.538 58.062 165.595 1.00 107.45 717 LEU A CA 1
ATOM 5241 C C . LEU A 1 719 ? 116.468 57.170 166.222 1.00 109.81 717 LEU A C 1
ATOM 5242 O O . LEU A 1 719 ? 116.085 57.441 167.358 1.00 115.38 717 LEU A O 1
ATOM 5247 N N . PRO A 1 720 ? 115.922 56.127 165.537 1.00 106.68 718 PRO A N 1
ATOM 5248 C CA . PRO A 1 720 ? 114.907 55.279 166.162 1.00 105.24 718 PRO A CA 1
ATOM 5249 C C . PRO A 1 720 ? 115.462 54.602 167.419 1.00 105.62 718 PRO A C 1
ATOM 5250 O O . PRO A 1 720 ? 116.591 54.195 167.404 1.00 101.12 718 PRO A O 1
ATOM 5254 N N . ARG A 1 721 ? 114.666 54.519 168.479 1.00 113.69 719 ARG A N 1
ATOM 5255 C CA . ARG A 1 721 ? 115.126 53.927 169.761 1.00 125.33 719 ARG A CA 1
ATOM 5256 C C . ARG A 1 721 ? 114.673 52.469 169.800 1.00 128.83 719 ARG A C 1
ATOM 5257 O O . ARG A 1 721 ? 114.313 51.940 168.741 1.00 131.18 719 ARG A O 1
ATOM 5265 N N . VAL A 1 722 ? 114.697 51.836 170.965 1.00 135.01 720 VAL A N 1
ATOM 5266 C CA . VAL A 1 722 ? 114.434 50.377 171.085 1.00 140.86 720 VAL A CA 1
ATOM 5267 C C . VAL A 1 722 ? 113.270 50.123 172.040 1.00 141.11 720 VAL A C 1
ATOM 5268 O O . VAL A 1 722 ? 113.126 48.974 172.483 1.00 142.41 720 VAL A O 1
ATOM 5272 N N . GLY A 1 723 ? 112.480 51.141 172.369 1.00 144.41 721 GLY A N 1
ATOM 5273 C CA . GLY A 1 723 ? 111.299 50.960 173.227 1.00 147.78 721 GLY A CA 1
ATOM 5274 C C . GLY A 1 723 ? 110.154 51.837 172.789 1.00 153.33 721 GLY A C 1
ATOM 5275 O O . GLY A 1 723 ? 109.193 51.957 173.558 1.00 160.27 721 GLY A O 1
ATOM 5276 N N . GLU A 1 724 ? 110.238 52.433 171.607 1.00 151.59 722 GLU A N 1
ATOM 5277 C CA . GLU A 1 724 ? 109.283 53.477 171.175 1.00 146.28 722 GLU A CA 1
ATOM 5278 C C . GLU A 1 724 ? 108.804 53.158 169.767 1.00 136.39 722 GLU A C 1
ATOM 5279 O O . GLU A 1 724 ? 109.371 52.244 169.147 1.00 137.16 722 GLU A O 1
ATOM 5285 N N . ILE A 1 725 ? 107.848 53.932 169.265 1.00 129.29 723 ILE A N 1
ATOM 5286 C CA . ILE A 1 725 ? 107.332 53.762 167.880 1.00 126.66 723 ILE A CA 1
ATOM 5287 C C . ILE A 1 725 ? 108.384 54.283 166.893 1.00 119.30 723 ILE A C 1
ATOM 5288 O O . ILE A 1 725 ? 109.243 55.099 167.263 1.00 116.74 723 ILE A O 1
ATOM 5293 N N . CYS A 1 726 ? 108.347 53.808 165.661 1.00 112.31 724 CYS A N 1
ATOM 5294 C CA . CYS A 1 726 ? 109.286 54.265 164.606 1.00 107.22 724 CYS A CA 1
ATOM 5295 C C . CYS A 1 726 ? 108.518 54.371 163.298 1.00 100.03 724 CYS A C 1
ATOM 5296 O O . CYS A 1 726 ? 107.802 53.420 162.959 1.00 101.15 724 CYS A O 1
ATOM 5299 N N . TYR A 1 727 ? 108.649 55.478 162.584 1.00 95.46 725 TYR A N 1
ATOM 5300 C CA . TYR A 1 727 ? 107.857 55.721 161.355 1.00 91.96 725 TYR A CA 1
ATOM 5301 C C . TYR A 1 727 ? 108.741 55.472 160.140 1.00 87.32 725 TYR A C 1
ATOM 5302 O O . TYR A 1 727 ? 109.810 56.095 160.054 1.00 89.39 725 TYR A O 1
ATOM 5311 N N . ALA A 1 728 ? 108.335 54.579 159.245 1.00 82.31 726 ALA A N 1
ATOM 5312 C CA . ALA A 1 728 ? 109.098 54.318 158.007 1.00 78.83 726 ALA A CA 1
ATOM 5313 C C . ALA A 1 728 ? 108.298 54.850 156.821 1.00 78.44 726 ALA A C 1
ATOM 5314 O O . ALA A 1 728 ? 107.284 54.233 156.449 1.00 76.80 726 ALA A O 1
ATOM 5316 N N . TYR A 1 729 ? 108.736 55.969 156.259 1.00 76.30 727 TYR A N 1
ATOM 5317 C CA . TYR A 1 729 ? 108.084 56.576 155.078 1.00 77.04 727 TYR A CA 1
ATOM 5318 C C . TYR A 1 729 ? 108.723 55.990 153.823 1.00 79.76 727 TYR A C 1
ATOM 5319 O O . TYR A 1 729 ? 109.782 56.483 153.428 1.00 79.70 727 TYR A O 1
ATOM 5328 N N . GLU A 1 730 ? 108.084 54.998 153.219 1.00 82.07 728 GLU A N 1
ATOM 5329 C CA . GLU A 1 730 ? 108.633 54.280 152.040 1.00 83.85 728 GLU A CA 1
ATOM 5330 C C . GLU A 1 730 ? 108.775 55.253 150.873 1.00 77.59 728 GLU A C 1
ATOM 5331 O O . GLU A 1 730 ? 107.867 56.082 150.670 1.00 81.26 728 GLU A O 1
ATOM 5337 N N . ILE A 1 731 ? 109.865 55.138 150.130 1.00 69.57 729 ILE A N 1
ATOM 5338 C CA . ILE A 1 731 ? 110.133 56.009 148.959 1.00 65.37 729 ILE A CA 1
ATOM 5339 C C . ILE A 1 731 ? 109.798 55.234 147.694 1.00 68.57 729 ILE A C 1
ATOM 5340 O O . ILE A 1 731 ? 110.420 54.199 147.441 1.00 77.40 729 ILE A O 1
ATOM 5345 N N . PHE A 1 732 ? 108.888 55.754 146.892 1.00 69.51 730 PHE A N 1
ATOM 5346 C CA . PHE A 1 732 ? 108.422 55.071 145.664 1.00 71.61 730 PHE A CA 1
ATOM 5347 C C . PHE A 1 732 ? 108.980 55.777 144.433 1.00 72.66 730 PHE A C 1
ATOM 5348 O O . PHE A 1 732 ? 108.449 56.833 144.086 1.00 74.67 730 PHE A O 1
ATOM 5356 N N . LEU A 1 733 ? 109.979 55.193 143.768 1.00 73.94 731 LEU A N 1
ATOM 5357 C CA . LEU A 1 733 ? 110.542 55.746 142.507 1.00 75.75 731 LEU A CA 1
ATOM 5358 C C . LEU A 1 733 ? 109.709 55.211 141.349 1.00 80.57 731 LEU A C 1
ATOM 5359 O O . LEU A 1 733 ? 109.600 53.983 141.224 1.00 83.90 731 LEU A O 1
ATOM 5364 N N . GLU A 1 734 ? 109.143 56.095 140.536 1.00 84.65 732 GLU A N 1
ATOM 5365 C CA . GLU A 1 734 ? 108.314 55.689 139.368 1.00 88.60 732 GLU A CA 1
ATOM 5366 C C . GLU A 1 734 ? 108.956 56.192 138.085 1.00 84.97 732 GLU A C 1
ATOM 5367 O O . GLU A 1 734 ? 108.943 57.392 137.830 1.00 85.39 732 GLU A O 1
ATOM 5373 N N . PRO A 1 735 ? 109.514 55.314 137.220 1.00 87.72 733 PRO A N 1
ATOM 5374 C CA . PRO A 1 735 ? 110.028 55.773 135.938 1.00 89.80 733 PRO A CA 1
ATOM 5375 C C . PRO A 1 735 ? 108.954 56.530 135.155 1.00 91.72 733 PRO A C 1
ATOM 5376 O O . PRO A 1 735 ? 107.816 56.157 135.236 1.00 89.11 733 PRO A O 1
ATOM 5380 N N . GLN A 1 736 ? 109.348 57.570 134.438 1.00 99.88 734 GLN A N 1
ATOM 5381 C CA . GLN A 1 736 ? 108.436 58.303 133.534 1.00 108.46 734 GLN A CA 1
ATOM 5382 C C . GLN A 1 736 ? 109.118 58.320 132.173 1.00 116.23 734 GLN A C 1
ATOM 5383 O O . GLN A 1 736 ? 109.459 59.415 131.708 1.00 112.56 734 GLN A O 1
ATOM 5389 N N . PHE A 1 737 ? 109.422 57.151 131.619 1.00 125.26 735 PHE A N 1
ATOM 5390 C CA . PHE A 1 737 ? 110.021 57.030 130.266 1.00 130.83 735 PHE A CA 1
ATOM 5391 C C . PHE A 1 737 ? 109.347 55.863 129.556 1.00 143.92 735 PHE A C 1
ATOM 5392 O O . PHE A 1 737 ? 108.362 55.323 130.069 1.00 142.24 735 PHE A O 1
ATOM 5400 N N . GLU A 1 738 ? 109.858 55.488 128.388 1.00 168.06 736 GLU A N 1
ATOM 5401 C CA . GLU A 1 738 ? 109.298 54.377 127.581 1.00 186.17 736 GLU A CA 1
ATOM 5402 C C . GLU A 1 738 ? 110.262 53.194 127.624 1.00 174.71 736 GLU A C 1
ATOM 5403 O O . GLU A 1 738 ? 111.489 53.408 127.451 1.00 166.07 736 GLU A O 1
ATOM 5409 N N . SER A 1 739 ? 109.736 51.987 127.812 1.00 170.37 737 SER A N 1
ATOM 5410 C CA . SER A 1 739 ? 110.559 50.755 127.765 1.00 171.65 737 SER A CA 1
ATOM 5411 C C . SER A 1 739 ? 111.153 50.625 126.360 1.00 173.31 737 SER A C 1
ATOM 5412 O O . SER A 1 739 ? 110.423 50.868 125.391 1.00 170.75 737 SER A O 1
ATOM 5415 N N . CYS A 1 740 ? 112.440 50.317 126.259 1.00 178.66 738 CYS A N 1
ATOM 5416 C CA . CYS A 1 740 ? 113.137 50.079 124.974 1.00 179.99 738 CYS A CA 1
ATOM 5417 C C . CYS A 1 740 ? 114.117 48.950 125.192 1.00 173.20 738 CYS A C 1
ATOM 5418 O O . CYS A 1 740 ? 114.032 48.289 126.205 1.00 171.76 738 CYS A O 1
ATOM 5421 N N . GLU A 1 741 ? 115.018 48.730 124.261 1.00 177.32 739 GLU A N 1
ATOM 5422 C CA . GLU A 1 741 ? 116.154 47.854 124.569 1.00 184.05 739 GLU A CA 1
ATOM 5423 C C . GLU A 1 741 ? 116.965 48.546 125.658 1.00 177.69 739 GLU A C 1
ATOM 5424 O O . GLU A 1 741 ? 117.377 47.876 126.612 1.00 175.75 739 GLU A O 1
ATOM 5430 N N . TYR A 1 742 ? 117.163 49.848 125.517 1.00 172.26 740 TYR A N 1
ATOM 5431 C CA . TYR A 1 742 ? 118.025 50.637 126.424 1.00 170.77 740 TYR A CA 1
ATOM 5432 C C . TYR A 1 742 ? 117.454 50.697 127.843 1.00 160.61 740 TYR A C 1
ATOM 5433 O O . TYR A 1 742 ? 118.206 50.480 128.799 1.00 162.29 740 TYR A O 1
ATOM 5442 N N . THR A 1 743 ? 116.168 50.962 127.991 1.00 148.55 741 THR A N 1
ATOM 5443 C CA . THR A 1 743 ? 115.601 51.286 129.322 1.00 140.09 741 THR A CA 1
ATOM 5444 C C . THR A 1 743 ? 114.815 50.124 129.908 1.00 137.74 741 THR A C 1
ATOM 5445 O O . THR A 1 743 ? 114.180 50.345 130.917 1.00 145.60 741 THR A O 1
ATOM 5449 N N . GLU A 1 744 ? 114.778 48.956 129.290 1.00 141.58 742 GLU A N 1
ATOM 5450 C CA . GLU A 1 744 ? 113.969 47.861 129.884 1.00 146.40 742 GLU A CA 1
ATOM 5451 C C . GLU A 1 744 ? 114.564 47.502 131.231 1.00 135.24 742 GLU A C 1
ATOM 5452 O O . GLU A 1 744 ? 113.814 47.226 132.163 1.00 128.14 742 GLU A O 1
ATOM 5458 N N . HIS A 1 745 ? 115.884 47.534 131.308 1.00 130.14 743 HIS A N 1
ATOM 5459 C CA . HIS A 1 745 ? 116.569 47.310 132.590 1.00 127.70 743 HIS A CA 1
ATOM 5460 C C . HIS A 1 745 ? 116.171 48.449 133.497 1.00 126.78 743 HIS A C 1
ATOM 5461 O O . HIS A 1 745 ? 116.295 48.273 134.709 1.00 126.53 743 HIS A O 1
ATOM 5468 N N . MET A 1 746 ? 115.709 49.577 132.961 1.00 125.92 744 MET A N 1
ATOM 5469 C CA . MET A 1 746 ? 115.432 50.623 133.978 1.00 122.17 744 MET A CA 1
ATOM 5470 C C . MET A 1 746 ? 114.012 50.529 134.542 1.00 114.99 744 MET A C 1
ATOM 5471 O O . MET A 1 746 ? 113.895 50.386 135.778 1.00 119.71 744 MET A O 1
ATOM 5476 N N . TYR A 1 747 ? 112.998 50.454 133.691 1.00 110.41 745 TYR A N 1
ATOM 5477 C CA . TYR A 1 747 ? 111.561 50.484 134.059 1.00 111.03 745 TYR A CA 1
ATOM 5478 C C . TYR A 1 747 ? 111.217 49.406 135.089 1.00 119.17 745 TYR A C 1
ATOM 5479 O O . TYR A 1 747 ? 110.844 49.692 136.239 1.00 121.36 745 TYR A O 1
ATOM 5488 N N . LEU A 1 748 ? 111.322 48.153 134.670 1.00 131.36 746 LEU A N 1
ATOM 5489 C CA . LEU A 1 748 ? 110.872 47.032 135.524 1.00 139.77 746 LEU A CA 1
ATOM 5490 C C . LEU A 1 748 ? 111.507 47.156 136.911 1.00 131.35 746 LEU A C 1
ATOM 5491 O O . LEU A 1 748 ? 110.768 47.069 137.899 1.00 127.11 746 LEU A O 1
ATOM 5496 N N . ASN A 1 749 ? 112.821 47.334 136.988 1.00 125.80 747 ASN A N 1
ATOM 5497 C CA . ASN A 1 749 ? 113.519 47.289 138.295 1.00 122.25 747 ASN A CA 1
ATOM 5498 C C . ASN A 1 749 ? 113.052 48.415 139.218 1.00 115.65 747 ASN A C 1
ATOM 5499 O O . ASN A 1 749 ? 112.853 48.117 140.395 1.00 117.39 747 ASN A O 1
ATOM 5504 N N . LEU A 1 750 ? 112.907 49.647 138.729 1.00 107.40 748 LEU A N 1
ATOM 5505 C CA . LEU A 1 750 ? 112.541 50.800 139.599 1.00 101.13 748 LEU A CA 1
ATOM 5506 C C . LEU A 1 750 ? 111.120 50.629 140.141 1.00 100.84 748 LEU A C 1
ATOM 5507 O O . LEU A 1 750 ? 110.881 51.106 141.258 1.00 98.89 748 LEU A O 1
ATOM 5512 N N . GLN A 1 751 ? 110.222 49.985 139.395 1.00 102.37 749 GLN A N 1
ATOM 5513 C CA . GLN A 1 751 ? 108.800 49.835 139.804 1.00 104.61 749 GLN A CA 1
ATOM 5514 C C . GLN A 1 751 ? 108.609 48.593 140.678 1.00 104.13 749 GLN A C 1
ATOM 5515 O O . GLN A 1 751 ? 107.466 48.379 141.120 1.00 107.69 749 GLN A O 1
ATOM 5521 N N . THR A 1 752 ? 109.655 47.810 140.932 1.00 102.66 750 THR A N 1
ATOM 5522 C CA . THR A 1 752 ? 109.533 46.558 141.719 1.00 103.55 750 THR A CA 1
ATOM 5523 C C . THR A 1 752 ? 109.041 46.926 143.112 1.00 104.77 750 THR A C 1
ATOM 5524 O O . THR A 1 752 ? 109.440 47.967 143.609 1.00 106.58 750 THR A O 1
ATOM 5528 N N . PRO A 1 753 ? 108.170 46.134 143.772 1.00 110.01 751 PRO A N 1
ATOM 5529 C CA . PRO A 1 753 ? 107.764 46.423 145.143 1.00 104.86 751 PRO A CA 1
ATOM 5530 C C . PRO A 1 753 ? 108.776 45.976 146.191 1.00 101.57 751 PRO A C 1
ATOM 5531 O O . PRO A 1 753 ? 108.381 45.250 147.049 1.00 105.02 751 PRO A O 1
ATOM 5535 N N . ARG A 1 754 ? 110.025 46.398 146.087 1.00 99.17 752 ARG A N 1
ATOM 5536 C CA . ARG A 1 754 ? 111.046 46.179 147.139 1.00 100.46 752 ARG A CA 1
ATOM 5537 C C . ARG A 1 754 ? 111.674 47.535 147.385 1.00 95.44 752 ARG A C 1
ATOM 5538 O O . ARG A 1 754 ? 112.845 47.699 147.037 1.00 96.56 752 ARG A O 1
ATOM 5546 N N . ASN A 1 755 ? 110.907 48.477 147.913 1.00 88.02 753 ASN A N 1
ATOM 5547 C CA . ASN A 1 755 ? 111.387 49.872 148.038 1.00 85.54 753 ASN A CA 1
ATOM 5548 C C . ASN A 1 755 ? 112.122 50.020 149.363 1.00 83.76 753 ASN A C 1
ATOM 5549 O O . ASN A 1 755 ? 111.873 49.225 150.257 1.00 76.77 753 ASN A O 1
ATOM 5554 N N . TYR A 1 756 ? 113.019 50.992 149.466 1.00 83.71 754 TYR A N 1
ATOM 5555 C CA . TYR A 1 756 ? 113.668 51.317 150.756 1.00 79.98 754 TYR A CA 1
ATOM 5556 C C . TYR A 1 756 ? 112.770 52.325 151.461 1.00 83.84 754 TYR A C 1
ATOM 5557 O O . TYR A 1 756 ? 111.864 52.863 150.815 1.00 87.46 754 TYR A O 1
ATOM 5566 N N . ALA A 1 757 ? 113.020 52.580 152.737 1.00 81.88 755 ALA A N 1
ATOM 5567 C CA . ALA A 1 757 ? 112.211 53.524 153.530 1.00 79.09 755 ALA A CA 1
ATOM 5568 C C . ALA A 1 757 ? 113.123 54.330 154.442 1.00 79.06 755 ALA A C 1
ATOM 5569 O O . ALA A 1 757 ? 114.170 53.828 154.857 1.00 80.82 755 ALA A O 1
ATOM 5571 N N . ILE A 1 758 ? 112.714 55.553 154.765 1.00 75.87 756 ILE A N 1
ATOM 5572 C CA . ILE A 1 758 ? 113.446 56.412 155.737 1.00 72.57 756 ILE A CA 1
ATOM 5573 C C . ILE A 1 758 ? 112.874 56.139 157.123 1.00 69.85 756 ILE A C 1
ATOM 5574 O O . ILE A 1 758 ? 111.699 56.452 157.319 1.00 71.40 756 ILE A O 1
ATOM 5579 N N . LEU A 1 759 ? 113.673 55.628 158.053 1.00 68.57 757 LEU A N 1
ATOM 5580 C CA . LEU A 1 759 ? 113.154 55.268 159.393 1.00 71.59 757 LEU A CA 1
ATOM 5581 C C . LEU A 1 759 ? 113.586 56.346 160.380 1.00 72.73 757 LEU A C 1
ATOM 5582 O O . LEU A 1 759 ? 114.799 56.516 160.556 1.00 77.87 757 LEU A O 1
ATOM 5587 N N . LEU A 1 760 ? 112.637 57.021 161.020 1.00 72.26 758 LEU A N 1
ATOM 5588 C CA . LEU A 1 760 ? 112.966 58.108 161.975 1.00 71.73 758 LEU A CA 1
ATOM 5589 C C . LEU A 1 760 ? 111.908 58.173 163.073 1.00 71.82 758 LEU A C 1
ATOM 5590 O O . LEU A 1 760 ? 110.756 57.829 162.797 1.00 69.92 758 LEU A O 1
ATOM 5595 N N . ARG A 1 761 ? 112.307 58.584 164.272 1.00 78.50 759 ARG A N 1
ATOM 5596 C CA . ARG A 1 761 ? 111.402 58.720 165.442 1.00 84.93 759 ARG A CA 1
ATOM 5597 C C . ARG A 1 761 ? 110.349 59.800 165.173 1.00 85.07 759 ARG A C 1
ATOM 5598 O O . ARG A 1 761 ? 109.196 59.598 165.563 1.00 84.60 759 ARG A O 1
ATOM 5606 N N . ASN A 1 762 ? 110.750 60.922 164.577 1.00 85.52 760 ASN A N 1
ATOM 5607 C CA . ASN A 1 762 ? 109.858 62.083 164.305 1.00 83.78 760 ASN A CA 1
ATOM 5608 C C . ASN A 1 762 ? 108.983 61.799 163.081 1.00 79.46 760 ASN A C 1
ATOM 5609 O O . ASN A 1 762 ? 109.434 61.087 162.198 1.00 82.83 760 ASN A O 1
ATOM 5614 N N . LYS A 1 763 ? 107.773 62.343 163.024 1.00 78.46 761 LYS A N 1
ATOM 5615 C CA . LYS A 1 763 ? 106.896 62.197 161.832 1.00 80.47 761 LYS A CA 1
ATOM 5616 C C . LYS A 1 763 ? 107.302 63.232 160.775 1.00 76.32 761 LYS A C 1
ATOM 5617 O O . LYS A 1 763 ? 107.971 64.206 161.139 1.00 74.30 761 LYS A O 1
ATOM 5623 N N . LEU A 1 764 ? 106.893 63.045 159.520 1.00 72.42 762 LEU A N 1
ATOM 5624 C CA . LEU A 1 764 ? 107.233 63.970 158.397 1.00 68.85 762 LEU A CA 1
ATOM 5625 C C . LEU A 1 764 ? 105.956 64.598 157.831 1.00 71.53 762 LEU A C 1
ATOM 5626 O O . LEU A 1 764 ? 104.929 63.924 157.801 1.00 72.93 762 LEU A O 1
ATOM 5631 N N . PRO A 1 765 ? 105.965 65.867 157.339 1.00 71.49 763 PRO A N 1
ATOM 5632 C CA . PRO A 1 765 ? 104.798 66.439 156.656 1.00 71.27 763 PRO A CA 1
ATOM 5633 C C . PRO A 1 765 ? 104.529 65.783 155.299 1.00 68.84 763 PRO A C 1
ATOM 5634 O O . PRO A 1 765 ? 105.211 64.852 154.934 1.00 73.21 763 PRO A O 1
ATOM 5638 N N . ARG A 1 766 ? 103.526 66.260 154.585 1.00 69.17 764 ARG A N 1
ATOM 5639 C CA . ARG A 1 766 ? 103.292 65.786 153.202 1.00 71.56 764 ARG A CA 1
ATOM 5640 C C . ARG A 1 766 ? 104.346 66.461 152.322 1.00 69.35 764 ARG A C 1
ATOM 5641 O O . ARG A 1 766 ? 104.330 67.694 152.239 1.00 69.89 764 ARG A O 1
ATOM 5649 N N . LEU A 1 767 ? 105.238 65.681 151.718 1.00 64.89 765 LEU A N 1
ATOM 5650 C CA . LEU A 1 767 ? 106.328 66.197 150.863 1.00 61.00 765 LEU A CA 1
ATOM 5651 C C . LEU A 1 767 ? 105.909 66.132 149.404 1.00 57.97 765 LEU A C 1
ATOM 5652 O O . LEU A 1 767 ? 105.128 65.231 149.026 1.00 60.28 765 LEU A O 1
ATOM 5657 N N . ALA A 1 768 ? 106.455 67.035 148.605 1.00 54.97 766 ALA A N 1
ATOM 5658 C CA . ALA A 1 768 ? 106.106 67.167 147.180 1.00 55.42 766 ALA A CA 1
ATOM 5659 C C . ALA A 1 768 ? 106.745 66.019 146.392 1.00 61.05 766 ALA A C 1
ATOM 5660 O O . ALA A 1 768 ? 107.396 65.132 146.982 1.00 65.96 766 ALA A O 1
ATOM 5662 N N . GLU A 1 769 ? 106.544 66.007 145.085 1.00 67.83 767 GLU A N 1
ATOM 5663 C CA . GLU A 1 769 ? 106.923 64.872 144.216 1.00 76.14 767 GLU A CA 1
ATOM 5664 C C . GLU A 1 769 ? 108.098 65.293 143.354 1.00 73.49 767 GLU A C 1
ATOM 5665 O O . GLU A 1 769 ? 107.956 66.111 142.443 1.00 73.75 767 GLU A O 1
ATOM 5671 N N . MET A 1 770 A 109.258 64.768 143.619 1.00 71.91 768 MET A N 1
ATOM 5672 C CA . MET A 1 770 A 110.383 65.473 142.995 1.00 71.70 768 MET A CA 1
ATOM 5673 C C . MET A 1 770 A 110.748 64.790 141.688 1.00 69.45 768 MET A C 1
ATOM 5674 O O . MET A 1 770 A 110.652 63.577 141.551 1.00 70.08 768 MET A O 1
ATOM 5679 N N . PRO A 1 771 ? 111.176 65.556 140.671 1.00 69.03 769 PRO A N 1
ATOM 5680 C CA . PRO A 1 771 ? 111.688 64.965 139.442 1.00 69.03 769 PRO A CA 1
ATOM 5681 C C . PRO A 1 771 ? 113.180 64.645 139.553 1.00 68.21 769 PRO A C 1
ATOM 5682 O O . PRO A 1 771 ? 113.967 65.531 139.770 1.00 72.36 769 PRO A O 1
ATOM 5686 N N . LEU A 1 772 ? 113.547 63.382 139.448 1.00 67.43 770 LEU A N 1
ATOM 5687 C CA . LEU A 1 772 ? 114.976 63.018 139.389 1.00 66.54 770 LEU A CA 1
ATOM 5688 C C . LEU A 1 772 ? 115.262 62.703 137.930 1.00 68.98 770 LEU A C 1
ATOM 5689 O O . LEU A 1 772 ? 114.309 62.628 137.167 1.00 69.24 770 LEU A O 1
ATOM 5694 N N . PHE A 1 773 ? 116.517 62.592 137.535 1.00 74.33 771 PHE A N 1
ATOM 5695 C CA . PHE A 1 773 ? 116.858 62.235 136.138 1.00 79.91 771 PHE A CA 1
ATOM 5696 C C . PHE A 1 773 ? 117.776 61.027 136.153 1.00 85.21 771 PHE A C 1
ATOM 5697 O O . PHE A 1 773 ? 118.168 60.593 137.233 1.00 88.99 771 PHE A O 1
ATOM 5705 N N . SER A 1 774 ? 118.058 60.464 134.990 1.00 92.30 772 SER A N 1
ATOM 5706 C CA . SER A 1 774 ? 119.012 59.344 134.824 1.00 97.53 772 SER A CA 1
ATOM 5707 C C . SER A 1 774 ? 119.450 59.349 133.368 1.00 113.95 772 SER A C 1
ATOM 5708 O O . SER A 1 774 ? 118.840 60.094 132.582 1.00 122.27 772 SER A O 1
ATOM 5711 N N . ASN A 1 775 ? 120.447 58.549 133.019 1.00 126.32 773 ASN A N 1
ATOM 5712 C CA . ASN A 1 775 ? 120.863 58.420 131.600 1.00 129.16 773 ASN A CA 1
ATOM 5713 C C . ASN A 1 775 ? 119.641 57.962 130.793 1.00 121.84 773 ASN A C 1
ATOM 5714 O O . ASN A 1 775 ? 119.329 58.630 129.784 1.00 123.86 773 ASN A O 1
ATOM 5719 N N . GLN A 1 776 ? 118.946 56.928 131.255 1.00 107.23 774 GLN A N 1
ATOM 5720 C CA . GLN A 1 776 ? 117.773 56.392 130.531 1.00 101.41 774 GLN A CA 1
ATOM 5721 C C . GLN A 1 776 ? 116.722 57.494 130.413 1.00 102.21 774 GLN A C 1
ATOM 5722 O O . GLN A 1 776 ? 116.521 57.952 129.273 1.00 108.03 774 GLN A O 1
ATOM 5728 N N . GLY A 1 777 ? 116.105 57.922 131.517 1.00 100.39 775 GLY A N 1
ATOM 5729 C CA . GLY A 1 777 ? 115.021 58.925 131.446 1.00 96.34 775 GLY A CA 1
ATOM 5730 C C . GLY A 1 777 ? 114.683 59.541 132.785 1.00 88.57 775 GLY A C 1
ATOM 5731 O O . GLY A 1 777 ? 115.215 59.070 133.805 1.00 85.33 775 GLY A O 1
ATOM 5732 N N . LYS A 1 778 ? 113.795 60.539 132.789 1.00 89.98 776 LYS A N 1
ATOM 5733 C CA . LYS A 1 778 ? 113.321 61.177 134.040 1.00 91.50 776 LYS A CA 1
ATOM 5734 C C . LYS A 1 778 ? 112.456 60.179 134.795 1.00 89.29 776 LYS A C 1
ATOM 5735 O O . LYS A 1 778 ? 111.898 59.297 134.155 1.00 94.83 776 LYS A O 1
ATOM 5741 N N . LEU A 1 779 ? 112.375 60.315 136.109 1.00 81.86 777 LEU A N 1
ATOM 5742 C CA . LEU A 1 779 ? 111.505 59.456 136.936 1.00 81.75 777 LEU A CA 1
ATOM 5743 C C . LEU A 1 779 ? 110.987 60.313 138.077 1.00 80.98 777 LEU A C 1
ATOM 5744 O O . LEU A 1 779 ? 111.691 61.247 138.458 1.00 84.05 777 LEU A O 1
ATOM 5749 N N . HIS A 1 780 ? 109.796 60.029 138.583 1.00 83.89 778 HIS A N 1
ATOM 5750 C CA . HIS A 1 780 ? 109.194 60.838 139.672 1.00 83.36 778 HIS A CA 1
ATOM 5751 C C . HIS A 1 780 ? 109.314 60.116 141.014 1.00 76.08 778 HIS A C 1
ATOM 5752 O O . HIS A 1 780 ? 108.987 58.927 141.072 1.00 79.29 778 HIS A O 1
ATOM 5759 N N . VAL A 1 781 ? 109.747 60.819 142.059 1.00 69.23 779 VAL A N 1
ATOM 5760 C CA . VAL A 1 781 ? 109.951 60.212 143.405 1.00 66.51 779 VAL A CA 1
ATOM 5761 C C . VAL A 1 781 ? 108.830 60.682 144.329 1.00 67.51 779 VAL A C 1
ATOM 5762 O O . VAL A 1 781 ? 108.639 61.893 144.462 1.00 70.25 779 VAL A O 1
ATOM 5766 N N . ARG A 1 782 ? 108.210 59.769 145.074 1.00 72.88 780 ARG A N 1
ATOM 5767 C CA . ARG A 1 782 ? 107.046 60.120 145.927 1.00 78.54 780 ARG A CA 1
ATOM 5768 C C . ARG A 1 782 ? 107.197 59.508 147.314 1.00 74.90 780 ARG A C 1
ATOM 5769 O O . ARG A 1 782 ? 106.782 58.366 147.484 1.00 81.53 780 ARG A O 1
ATOM 5777 N N . VAL A 1 783 ? 107.667 60.255 148.293 1.00 71.74 781 VAL A N 1
ATOM 5778 C CA . VAL A 1 783 ? 107.689 59.739 149.687 1.00 69.88 781 VAL A CA 1
ATOM 5779 C C . VAL A 1 783 ? 106.233 59.569 150.111 1.00 72.93 781 VAL A C 1
ATOM 5780 O O . VAL A 1 783 ? 105.464 60.505 149.892 1.00 75.14 781 VAL A O 1
ATOM 5784 N N . ALA A 1 784 ? 105.857 58.419 150.654 1.00 78.64 782 ALA A N 1
ATOM 5785 C CA . ALA A 1 784 ? 104.452 58.114 151.015 1.00 84.57 782 ALA A CA 1
ATOM 5786 C C . ALA A 1 784 ? 104.022 58.956 152.217 1.00 89.79 782 ALA A C 1
ATOM 5787 O O . ALA A 1 784 ? 104.802 59.010 153.183 1.00 92.53 782 ALA A O 1
ATOM 5789 N N . ASN A 1 785 ? 102.809 59.509 152.187 1.00 93.57 783 ASN A N 1
ATOM 5790 C CA . ASN A 1 785 ? 102.289 60.404 153.257 1.00 95.07 783 ASN A CA 1
ATOM 5791 C C . ASN A 1 785 ? 102.080 59.623 154.553 1.00 93.63 783 ASN A C 1
ATOM 5792 O O . ASN A 1 785 ? 102.307 60.197 155.625 1.00 95.39 783 ASN A O 1
ATOM 5797 N N . ALA A 1 786 ? 101.625 58.379 154.460 1.00 96.43 784 ALA A N 1
ATOM 5798 C CA . ALA A 1 786 ? 101.286 57.564 155.646 1.00 98.21 784 ALA A CA 1
ATOM 5799 C C . ALA A 1 786 ? 102.530 56.835 156.125 1.00 97.80 784 ALA A C 1
ATOM 5800 O O . ALA A 1 786 ? 103.248 56.270 155.307 1.00 106.96 784 ALA A O 1
ATOM 5802 N N . PRO A 1 787 ? 102.818 56.825 157.439 1.00 103.02 785 PRO A N 1
ATOM 5803 C CA . PRO A 1 787 ? 103.953 56.083 157.969 1.00 110.09 785 PRO A CA 1
ATOM 5804 C C . PRO A 1 787 ? 103.587 54.684 158.476 1.00 117.46 785 PRO A C 1
ATOM 5805 O O . PRO A 1 787 ? 102.738 54.587 159.335 1.00 125.43 785 PRO A O 1
ATOM 5809 N N . LEU A 1 788 ? 104.229 53.634 157.974 1.00 116.95 786 LEU A N 1
ATOM 5810 C CA . LEU A 1 788 ? 104.016 52.316 158.616 1.00 118.04 786 LEU A CA 1
ATOM 5811 C C . LEU A 1 788 ? 104.652 52.413 159.999 1.00 118.99 786 LEU A C 1
ATOM 5812 O O . LEU A 1 788 ? 105.785 52.886 160.093 1.00 119.46 786 LEU A O 1
ATOM 5817 N N . GLU A 1 789 ? 103.913 52.086 161.043 1.00 126.73 787 GLU A N 1
ATOM 5818 C CA . GLU A 1 789 ? 104.429 52.296 162.411 1.00 135.73 787 GLU A CA 1
ATOM 5819 C C . GLU A 1 789 ? 104.930 50.956 162.935 1.00 135.69 787 GLU A C 1
ATOM 5820 O O . GLU A 1 789 ? 104.137 50.001 162.975 1.00 137.28 787 GLU A O 1
ATOM 5826 N N . VAL A 1 790 ? 106.192 50.897 163.329 1.00 135.16 788 VAL A N 1
ATOM 5827 C CA . VAL A 1 790 ? 106.822 49.631 163.795 1.00 138.43 788 VAL A CA 1
ATOM 5828 C C . VAL A 1 790 ? 107.600 49.941 165.063 1.00 137.28 788 VAL A C 1
ATOM 5829 O O . VAL A 1 790 ? 108.149 51.036 165.155 1.00 135.74 788 VAL A O 1
ATOM 5833 N N . ILE A 1 791 ? 107.667 48.999 165.989 1.00 144.86 789 ILE A N 1
ATOM 5834 C CA . ILE A 1 791 ? 108.461 49.173 167.236 1.00 152.32 789 ILE A CA 1
ATOM 5835 C C . ILE A 1 791 ? 109.607 48.163 167.206 1.00 151.87 789 ILE A C 1
ATOM 5836 O O . ILE A 1 791 ? 109.342 46.970 167.027 1.00 150.32 789 ILE A O 1
ATOM 5841 N N . ILE A 1 792 ? 110.833 48.630 167.396 1.00 157.34 790 ILE A N 1
ATOM 5842 C CA . ILE A 1 792 ? 112.007 47.726 167.516 1.00 162.76 790 ILE A CA 1
ATOM 5843 C C . ILE A 1 792 ? 111.868 47.035 168.873 1.00 167.92 790 ILE A C 1
ATOM 5844 O O . ILE A 1 792 ? 111.589 47.731 169.845 1.00 168.62 790 ILE A O 1
ATOM 5849 N N . GLN A 1 793 ? 112.041 45.721 168.933 1.00 172.06 791 GLN A N 1
ATOM 5850 C CA . GLN A 1 793 ? 111.794 44.937 170.165 1.00 175.01 791 GLN A CA 1
ATOM 5851 C C . GLN A 1 793 ? 113.116 44.502 170.784 1.00 169.75 791 GLN A C 1
ATOM 5852 O O . GLN A 1 793 ? 113.081 43.756 171.768 1.00 170.12 791 GLN A O 1
ATOM 5858 N N . ASN A 1 794 ? 114.236 44.961 170.244 1.00 168.11 792 ASN A N 1
ATOM 5859 C CA . ASN A 1 794 ? 115.570 44.451 170.644 1.00 172.11 792 ASN A CA 1
ATOM 5860 C C . ASN A 1 794 ? 116.586 45.563 170.485 1.00 166.04 792 ASN A C 1
ATOM 5861 O O . ASN A 1 794 ? 116.253 46.556 169.860 1.00 170.23 792 ASN A O 1
ATOM 5866 N N . SER A 1 795 ? 117.794 45.379 170.993 1.00 161.71 793 SER A N 1
ATOM 5867 C CA . SER A 1 795 ? 118.917 46.299 170.722 1.00 160.15 793 SER A CA 1
ATOM 5868 C C . SER A 1 795 ? 119.786 45.715 169.618 1.00 157.29 793 SER A C 1
ATOM 5869 O O . SER A 1 795 ? 120.662 46.418 169.139 1.00 156.48 793 SER A O 1
ATOM 5872 N N . GLU A 1 796 ? 119.596 44.458 169.253 1.00 161.32 794 GLU A N 1
ATOM 5873 C CA . GLU A 1 796 ? 120.438 43.921 168.167 1.00 164.93 794 GLU A CA 1
ATOM 5874 C C . GLU A 1 796 ? 119.777 44.208 166.821 1.00 157.86 794 GLU A C 1
ATOM 5875 O O . GLU A 1 796 ? 120.501 44.314 165.821 1.00 161.25 794 GLU A O 1
ATOM 5881 N N . GLN A 1 797 ? 118.458 44.336 166.790 1.00 148.10 795 GLN A N 1
ATOM 5882 C CA . GLN A 1 797 ? 117.758 44.751 165.550 1.00 145.99 795 GLN A CA 1
ATOM 5883 C C . GLN A 1 797 ? 118.190 46.175 165.190 1.00 140.57 795 GLN A C 1
ATOM 5884 O O . GLN A 1 797 ? 118.399 46.457 163.998 1.00 137.31 795 GLN A O 1
ATOM 5890 N N . LEU A 1 798 ? 118.343 47.036 166.191 1.00 140.17 796 LEU A N 1
ATOM 5891 C CA . LEU A 1 798 ? 118.834 48.418 165.960 1.00 139.95 796 LEU A CA 1
ATOM 5892 C C . LEU A 1 798 ? 120.229 48.352 165.331 1.00 138.89 796 LEU A C 1
ATOM 5893 O O . LEU A 1 798 ? 120.495 49.121 164.391 1.00 137.33 796 LEU A O 1
ATOM 5898 N N . GLU A 1 799 ? 121.089 47.467 165.823 1.00 138.99 797 GLU A N 1
ATOM 5899 C CA . GLU A 1 799 ? 122.457 47.351 165.273 1.00 140.07 797 GLU A CA 1
ATOM 5900 C C . GLU A 1 799 ? 122.385 46.778 163.858 1.00 131.41 797 GLU A C 1
ATOM 5901 O O . GLU A 1 799 ? 123.228 47.160 163.035 1.00 131.37 797 GLU A O 1
ATOM 5907 N N . LEU A 1 800 ? 121.432 45.891 163.581 1.00 124.33 798 LEU A N 1
ATOM 5908 C CA . LEU A 1 800 ? 121.255 45.390 162.194 1.00 126.42 798 LEU A CA 1
ATOM 5909 C C . LEU A 1 800 ? 120.926 46.571 161.277 1.00 122.09 798 LEU A C 1
ATOM 5910 O O . LEU A 1 800 ? 121.581 46.701 160.220 1.00 122.44 798 LEU A O 1
ATOM 5915 N N . LEU A 1 801 ? 119.949 47.389 161.667 1.00 113.28 799 LEU A N 1
ATOM 5916 C CA . LEU A 1 801 ? 119.560 48.586 160.877 1.00 109.09 799 LEU A CA 1
ATOM 5917 C C . LEU A 1 801 ? 120.808 49.447 160.654 1.00 108.07 799 LEU A C 1
ATOM 5918 O O . LEU A 1 801 ? 121.047 49.880 159.510 1.00 107.01 799 LEU A O 1
ATOM 5923 N N . HIS A 1 802 ? 121.565 49.706 161.715 1.00 107.27 800 HIS A N 1
ATOM 5924 C CA . HIS A 1 802 ? 122.699 50.659 161.647 1.00 106.67 800 HIS A CA 1
ATOM 5925 C C . HIS A 1 802 ? 123.776 50.092 160.722 1.00 107.51 800 HIS A C 1
ATOM 5926 O O . HIS A 1 802 ? 124.341 50.862 159.929 1.00 110.22 800 HIS A O 1
ATOM 5933 N N . GLN A 1 803 ? 124.030 48.788 160.797 1.00 108.60 801 GLN A N 1
ATOM 5934 C CA . GLN A 1 803 ? 125.116 48.164 159.999 1.00 109.53 801 GLN A CA 1
ATOM 5935 C C . GLN A 1 803 ? 124.707 48.154 158.531 1.00 102.63 801 GLN A C 1
ATOM 5936 O O . GLN A 1 803 ? 125.583 48.353 157.680 1.00 96.76 801 GLN A O 1
ATOM 5942 N N . PHE A 1 804 ? 123.433 47.907 158.247 1.00 99.21 802 PHE A N 1
ATOM 5943 C CA . PHE A 1 804 ? 122.942 47.929 156.851 1.00 99.43 802 PHE A CA 1
ATOM 5944 C C . PHE A 1 804 ? 123.067 49.355 156.309 1.00 105.53 802 PHE A C 1
ATOM 5945 O O . PHE A 1 804 ? 123.445 49.526 155.135 1.00 112.84 802 PHE A O 1
ATOM 5953 N N . HIS A 1 805 ? 122.762 50.361 157.128 1.00 106.26 803 HIS A N 1
ATOM 5954 C CA . HIS A 1 805 ? 122.930 51.778 156.716 1.00 103.18 803 HIS A CA 1
ATOM 5955 C C . HIS A 1 805 ? 124.397 51.990 156.350 1.00 105.10 803 HIS A C 1
ATOM 5956 O O . HIS A 1 805 ? 124.673 52.499 155.253 1.00 103.61 803 HIS A O 1
ATOM 5963 N N . GLY A 1 806 ? 125.295 51.596 157.252 1.00 108.25 804 GLY A N 1
ATOM 5964 C CA . GLY A 1 806 ? 126.742 51.772 157.044 1.00 110.69 804 GLY A CA 1
ATOM 5965 C C . GLY A 1 806 ? 127.187 51.098 155.761 1.00 109.83 804 GLY A C 1
ATOM 5966 O O . GLY A 1 806 ? 128.022 51.680 155.043 1.00 114.24 804 GLY A O 1
ATOM 5967 N N . MET A 1 807 ? 126.647 49.911 155.468 1.00 104.72 805 MET A N 1
ATOM 5968 C CA . MET A 1 807 ? 127.119 49.107 154.308 1.00 102.57 805 MET A CA 1
ATOM 5969 C C . MET A 1 807 ? 126.574 49.688 153.004 1.00 98.69 805 MET A C 1
ATOM 5970 O O . MET A 1 807 ? 127.195 49.437 151.963 1.00 106.06 805 MET A O 1
ATOM 5975 N N . VAL A 1 808 ? 125.469 50.421 153.018 1.00 91.10 806 VAL A N 1
ATOM 5976 C CA . VAL A 1 808 ? 125.008 51.028 151.742 1.00 89.22 806 VAL A CA 1
ATOM 5977 C C . VAL A 1 808 ? 126.024 52.101 151.367 1.00 89.84 806 VAL A C 1
ATOM 5978 O O . VAL A 1 808 ? 126.537 52.061 150.247 1.00 95.75 806 VAL A O 1
ATOM 5982 N N . PHE A 1 809 ? 126.332 53.003 152.291 1.00 89.09 807 PHE A N 1
ATOM 5983 C CA . PHE A 1 809 ? 127.221 54.157 152.002 1.00 89.48 807 PHE A CA 1
ATOM 5984 C C . PHE A 1 809 ? 128.683 53.706 151.954 1.00 90.79 807 PHE A C 1
ATOM 5985 O O . PHE A 1 809 ? 129.466 54.324 151.212 1.00 88.20 807 PHE A O 1
ATOM 5993 N N . ARG A 1 810 ? 129.049 52.690 152.731 1.00 95.22 808 ARG A N 1
ATOM 5994 C CA . ARG A 1 810 ? 130.420 52.131 152.670 1.00 102.87 808 ARG A CA 1
ATOM 5995 C C . ARG A 1 810 ? 130.628 51.361 151.367 1.00 105.57 808 ARG A C 1
ATOM 5996 O O . ARG A 1 810 ? 131.709 51.517 150.787 1.00 108.02 808 ARG A O 1
ATOM 6004 N N . ASP A 1 811 ? 129.660 50.559 150.923 1.00 101.53 809 ASP A N 1
ATOM 6005 C CA . ASP A 1 811 ? 129.925 49.625 149.794 1.00 99.86 809 ASP A CA 1
ATOM 6006 C C . ASP A 1 811 ? 129.049 49.857 148.563 1.00 92.23 809 ASP A C 1
ATOM 6007 O O . ASP A 1 811 ? 129.626 50.027 147.482 1.00 96.59 809 ASP A O 1
ATOM 6012 N N . ILE A 1 812 ? 127.732 49.804 148.675 1.00 87.40 810 ILE A N 1
ATOM 6013 C CA . ILE A 1 812 ? 126.890 49.776 147.449 1.00 87.87 810 ILE A CA 1
ATOM 6014 C C . ILE A 1 812 ? 127.172 51.038 146.635 1.00 89.55 810 ILE A C 1
ATOM 6015 O O . ILE A 1 812 ? 127.424 50.908 145.440 1.00 96.16 810 ILE A O 1
ATOM 6020 N N . LEU A 1 813 ? 127.163 52.195 147.260 1.00 93.75 811 LEU A N 1
ATOM 6021 C CA . LEU A 1 813 ? 127.553 53.449 146.583 1.00 100.71 811 LEU A CA 1
ATOM 6022 C C . LEU A 1 813 ? 128.683 53.975 147.426 1.00 110.08 811 LEU A C 1
ATOM 6023 O O . LEU A 1 813 ? 128.413 54.268 148.586 1.00 117.53 811 LEU A O 1
ATOM 6028 N N . LYS A 1 814 ? 129.885 54.094 146.908 1.00 116.81 812 LYS A N 1
ATOM 6029 C CA . LYS A 1 814 ? 131.005 54.441 147.812 1.00 122.02 812 LYS A CA 1
ATOM 6030 C C . LYS A 1 814 ? 130.868 55.917 148.188 1.00 115.85 812 LYS A C 1
ATOM 6031 O O . LYS A 1 814 ? 130.901 56.755 147.273 1.00 119.02 812 LYS A O 1
ATOM 6037 N N . ILE A 1 815 ? 130.624 56.211 149.458 1.00 103.14 813 ILE A N 1
ATOM 6038 C CA . ILE A 1 815 ? 130.612 57.606 149.965 1.00 98.18 813 ILE A CA 1
ATOM 6039 C C . ILE A 1 815 ? 131.465 57.588 151.223 1.00 101.55 813 ILE A C 1
ATOM 6040 O O . ILE A 1 815 ? 131.378 58.512 152.020 1.00 116.05 813 ILE A O 1
ATOM 6045 N N . TRP A 1 816 ? 132.283 56.560 151.397 1.00 104.50 814 TRP A N 1
ATOM 6046 C CA . TRP A 1 816 ? 133.044 56.395 152.659 1.00 106.59 814 TRP A CA 1
ATOM 6047 C C . TRP A 1 816 ? 134.428 57.028 152.534 1.00 106.74 814 TRP A C 1
ATOM 6048 O O . TRP A 1 816 ? 135.091 56.822 151.513 1.00 113.27 814 TRP A O 1
ATOM 6059 N N . HIS A 1 817 ? 134.845 57.760 153.554 1.00 110.09 815 HIS A N 1
ATOM 6060 C CA . HIS A 1 817 ? 136.199 58.353 153.660 1.00 112.83 815 HIS A CA 1
ATOM 6061 C C . HIS A 1 817 ? 136.810 57.704 154.888 1.00 117.75 815 HIS A C 1
ATOM 6062 O O . HIS A 1 817 ? 136.037 57.283 155.745 1.00 120.88 815 HIS A O 1
ATOM 6069 N N . PRO A 1 818 ? 138.154 57.579 155.046 1.00 118.27 816 PRO A N 1
ATOM 6070 C CA . PRO A 1 818 ? 138.712 56.907 156.222 1.00 116.25 816 PRO A CA 1
ATOM 6071 C C . PRO A 1 818 ? 138.186 57.456 157.554 1.00 113.89 816 PRO A C 1
ATOM 6072 O O . PRO A 1 818 ? 137.893 56.665 158.420 1.00 112.20 816 PRO A O 1
ATOM 6076 N N . PHE A 1 819 ? 138.070 58.777 157.687 1.00 109.01 817 PHE A N 1
ATOM 6077 C CA . PHE A 1 819 ? 137.666 59.407 158.967 1.00 105.74 817 PHE A CA 1
ATOM 6078 C C . PHE A 1 819 ? 136.247 58.975 159.374 1.00 107.48 817 PHE A C 1
ATOM 6079 O O . PHE A 1 819 ? 136.047 58.778 160.580 1.00 111.80 817 PHE A O 1
ATOM 6087 N N . PHE A 1 820 ? 135.306 58.803 158.440 1.00 100.07 818 PHE A N 1
ATOM 6088 C CA . PHE A 1 820 ? 133.870 58.550 158.765 1.00 95.88 818 PHE A CA 1
ATOM 6089 C C . PHE A 1 820 ? 133.679 57.414 159.789 1.00 94.39 818 PHE A C 1
ATOM 6090 O O . PHE A 1 820 ? 134.313 56.355 159.646 1.00 91.35 818 PHE A O 1
ATOM 6098 N N . VAL A 1 821 ? 132.820 57.632 160.793 1.00 97.46 819 VAL A N 1
ATOM 6099 C CA . VAL A 1 821 ? 132.442 56.608 161.811 1.00 102.38 819 VAL A CA 1
ATOM 6100 C C . VAL A 1 821 ? 130.933 56.689 162.022 1.00 103.72 819 VAL A C 1
ATOM 6101 O O . VAL A 1 821 ? 130.379 57.781 161.847 1.00 108.87 819 VAL A O 1
ATOM 6105 N N . LEU A 1 822 ? 130.303 55.592 162.430 1.00 107.96 820 LEU A N 1
ATOM 6106 C CA . LEU A 1 822 ? 128.830 55.554 162.635 1.00 112.41 820 LEU A CA 1
ATOM 6107 C C . LEU A 1 822 ? 128.443 56.452 163.817 1.00 119.13 820 LEU A C 1
ATOM 6108 O O . LEU A 1 822 ? 129.098 56.356 164.857 1.00 121.51 820 LEU A O 1
ATOM 6113 N N . ASP A 1 823 ? 127.445 57.324 163.641 1.00 125.67 821 ASP A N 1
ATOM 6114 C CA . ASP A 1 823 ? 127.045 58.328 164.663 1.00 127.65 821 ASP A CA 1
ATOM 6115 C C . ASP A 1 823 ? 125.893 57.757 165.483 1.00 125.05 821 ASP A C 1
ATOM 6116 O O . ASP A 1 823 ? 124.739 57.962 165.085 1.00 127.45 821 ASP A O 1
ATOM 6121 N N . ARG A 1 824 ? 126.182 57.087 166.591 1.00 130.80 822 ARG A N 1
ATOM 6122 C CA . ARG A 1 824 ? 125.133 56.390 167.382 1.00 138.14 822 ARG A CA 1
ATOM 6123 C C . ARG A 1 824 ? 124.402 57.393 168.281 1.00 136.55 822 ARG A C 1
ATOM 6124 O O . ARG A 1 824 ? 123.358 57.023 168.839 1.00 139.71 822 ARG A O 1
ATOM 6132 N N . ARG A 1 825 ? 124.929 58.600 168.434 1.00 132.34 823 ARG A N 1
ATOM 6133 C CA . ARG A 1 825 ? 124.239 59.685 169.179 1.00 129.21 823 ARG A CA 1
ATOM 6134 C C . ARG A 1 825 ? 123.249 60.323 168.213 1.00 125.43 823 ARG A C 1
ATOM 6135 O O . ARG A 1 825 ? 123.594 60.441 167.042 1.00 128.88 823 ARG A O 1
ATOM 6143 N N . SER A 1 826 ? 122.063 60.704 168.657 1.00 123.69 824 SER A N 1
ATOM 6144 C CA . SER A 1 826 ? 121.031 61.208 167.721 1.00 122.68 824 SER A CA 1
ATOM 6145 C C . SER A 1 826 ? 121.526 62.478 167.026 1.00 119.07 824 SER A C 1
ATOM 6146 O O . SER A 1 826 ? 121.637 62.473 165.802 1.00 121.07 824 SER A O 1
ATOM 6149 N N . LYS A 1 827 ? 121.881 63.523 167.763 1.00 118.25 825 LYS A N 1
ATOM 6150 C CA . LYS A 1 827 ? 122.444 64.739 167.122 1.00 123.03 825 LYS A CA 1
ATOM 6151 C C . LYS A 1 827 ? 121.630 65.106 165.876 1.00 112.76 825 LYS A C 1
ATOM 6152 O O . LYS A 1 827 ? 120.410 65.241 166.004 1.00 115.07 825 LYS A O 1
ATOM 6158 N N . GLU A 1 828 ? 122.272 65.259 164.720 1.00 104.18 826 GLU A N 1
ATOM 6159 C CA . GLU A 1 828 ? 121.624 65.741 163.480 1.00 99.77 826 GLU A CA 1
ATOM 6160 C C . GLU A 1 828 ? 121.630 64.639 162.424 1.00 100.11 826 GLU A C 1
ATOM 6161 O O . GLU A 1 828 ? 122.415 63.690 162.597 1.00 113.20 826 GLU A O 1
ATOM 6167 N N . ASN A 1 829 ? 120.838 64.783 161.353 1.00 89.37 827 ASN A N 1
ATOM 6168 C CA . ASN A 1 829 ? 120.785 63.797 160.241 1.00 83.83 827 ASN A CA 1
ATOM 6169 C C . ASN A 1 829 ? 120.967 62.400 160.833 1.00 82.45 827 ASN A C 1
ATOM 6170 O O . ASN A 1 829 ? 121.956 61.728 160.522 1.00 82.51 827 ASN A O 1
ATOM 6175 N N . SER A 1 830 ? 120.088 62.002 161.739 1.00 82.75 828 SER A N 1
ATOM 6176 C CA . SER A 1 830 ? 120.258 60.731 162.480 1.00 84.58 828 SER A CA 1
ATOM 6177 C C . SER A 1 830 ? 119.251 59.685 162.009 1.00 80.77 828 SER A C 1
ATOM 6178 O O . SER A 1 830 ? 119.206 58.607 162.618 1.00 86.26 828 SER A O 1
ATOM 6181 N N . TYR A 1 831 ? 118.506 59.971 160.952 1.00 73.77 829 TYR A N 1
ATOM 6182 C CA . TYR A 1 831 ? 117.500 59.037 160.391 1.00 72.32 829 TYR A CA 1
ATOM 6183 C C . TYR A 1 831 ? 118.202 57.839 159.749 1.00 73.01 829 TYR A C 1
ATOM 6184 O O . TYR A 1 831 ? 119.393 57.952 159.434 1.00 76.02 829 TYR A O 1
ATOM 6193 N N . LEU A 1 832 ? 117.486 56.735 159.547 1.00 72.36 830 LEU A N 1
ATOM 6194 C CA . LEU A 1 832 ? 118.079 55.523 158.937 1.00 73.43 830 LEU A CA 1
ATOM 6195 C C . LEU A 1 832 ? 117.385 55.231 157.611 1.00 75.58 830 LEU A C 1
ATOM 6196 O O . LEU A 1 832 ? 116.318 55.809 157.321 1.00 76.69 830 LEU A O 1
ATOM 6201 N N . VAL A 1 833 ? 117.966 54.323 156.846 1.00 76.58 831 VAL A N 1
ATOM 6202 C CA . VAL A 1 833 ? 117.338 53.794 155.610 1.00 78.67 831 VAL A CA 1
ATOM 6203 C C . VAL A 1 833 ? 117.250 52.284 155.776 1.00 80.62 831 VAL A C 1
ATOM 6204 O O . VAL A 1 833 ? 118.245 51.662 156.185 1.00 78.82 831 VAL A O 1
ATOM 6208 N N . VAL A 1 834 ? 116.084 51.705 155.541 1.00 84.89 832 VAL A N 1
ATOM 6209 C CA . VAL A 1 834 ? 115.848 50.267 155.876 1.00 90.00 832 VAL A CA 1
ATOM 6210 C C . VAL A 1 834 ? 115.211 49.581 154.676 1.00 93.04 832 VAL A C 1
ATOM 6211 O O . VAL A 1 834 ? 114.379 50.197 154.015 1.00 96.66 832 VAL A O 1
ATOM 6215 N N . PRO A 1 835 ? 115.568 48.316 154.341 1.00 94.63 833 PRO A N 1
ATOM 6216 C CA . PRO A 1 835 ? 114.921 47.631 153.233 1.00 95.96 833 PRO A CA 1
ATOM 6217 C C . PRO A 1 835 ? 113.500 47.229 153.615 1.00 96.98 833 PRO A C 1
ATOM 6218 O O . PRO A 1 835 ? 113.271 46.949 154.756 1.00 98.17 833 PRO A O 1
ATOM 6222 N N . LEU A 1 836 ? 112.602 47.215 152.644 1.00 101.51 834 LEU A N 1
ATOM 6223 C CA . LEU A 1 836 ? 111.176 46.871 152.859 1.00 106.01 834 LEU A CA 1
ATOM 6224 C C . LEU A 1 836 ? 110.781 45.784 151.862 1.00 115.08 834 LEU A C 1
ATOM 6225 O O . LEU A 1 836 ? 111.144 45.922 150.687 1.00 114.47 834 LEU A O 1
ATOM 6230 N N . ILE A 1 837 ? 110.048 44.769 152.307 1.00 121.70 835 ILE A N 1
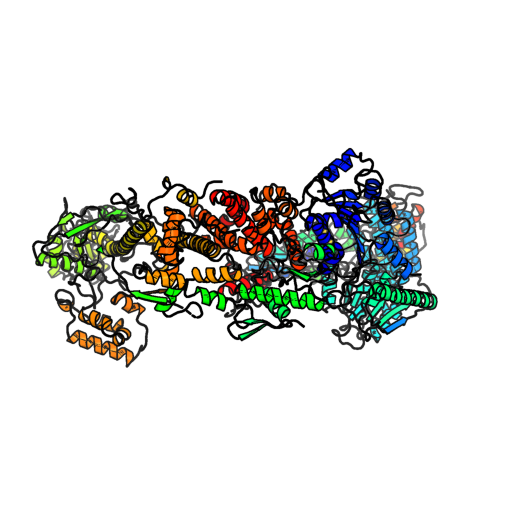ATOM 6231 C CA . ILE A 1 837 ? 109.630 43.601 151.475 1.00 125.01 835 ILE A CA 1
ATOM 6232 C C . ILE A 1 837 ? 108.136 43.399 151.662 1.00 130.70 835 ILE A C 1
ATOM 6233 O O . ILE A 1 837 ? 107.631 43.841 152.697 1.00 134.42 835 ILE A O 1
ATOM 6238 N N . LEU A 1 838 ? 107.488 42.671 150.754 1.00 133.43 836 LEU A N 1
ATOM 6239 C CA . LEU A 1 838 ? 106.060 42.286 150.898 1.00 132.55 836 LEU A CA 1
ATOM 6240 C C . LEU A 1 838 ? 105.962 41.131 151.895 1.00 131.59 836 LEU A C 1
ATOM 6241 O O . LEU A 1 838 ? 105.441 41.380 152.995 1.00 131.84 836 LEU A O 1
ATOM 6246 N N . GLN A 1 843 ? 100.457 43.615 153.566 1.00 183.54 841 GLN A N 1
ATOM 6247 C CA . GLN A 1 843 ? 101.219 44.888 153.757 1.00 182.46 841 GLN A CA 1
ATOM 6248 C C . GLN A 1 843 ? 102.735 44.662 153.613 1.00 169.27 841 GLN A C 1
ATOM 6249 O O . GLN A 1 843 ? 103.142 43.682 152.956 1.00 173.22 841 GLN A O 1
ATOM 6255 N N . LYS A 1 844 ? 103.560 45.561 154.159 1.00 151.81 842 LYS A N 1
ATOM 6256 C CA . LYS A 1 844 ? 105.036 45.520 154.016 1.00 137.64 842 LYS A CA 1
ATOM 6257 C C . LYS A 1 844 ? 105.672 45.419 155.395 1.00 133.29 842 LYS A C 1
ATOM 6258 O O . LYS A 1 844 ? 104.967 45.666 156.383 1.00 131.41 842 LYS A O 1
ATOM 6264 N N . CYS A 1 845 ? 106.955 45.082 155.449 1.00 132.38 843 CYS A N 1
ATOM 6265 C CA . CYS A 1 845 ? 107.702 44.930 156.720 1.00 131.77 843 CYS A CA 1
ATOM 6266 C C . CYS A 1 845 ? 109.184 45.151 156.468 1.00 126.01 843 CYS A C 1
ATOM 6267 O O . CYS A 1 845 ? 109.598 45.010 155.322 1.00 122.76 843 CYS A O 1
ATOM 6270 N N . PHE A 1 846 ? 109.948 45.432 157.516 1.00 126.97 844 PHE A N 1
ATOM 6271 C CA . PHE A 1 846 ? 111.426 45.546 157.432 1.00 129.37 844 PHE A CA 1
ATOM 6272 C C . PHE A 1 846 ? 111.992 44.196 157.000 1.00 132.71 844 PHE A C 1
ATOM 6273 O O . PHE A 1 846 ? 111.517 43.178 157.524 1.00 136.25 844 PHE A O 1
ATOM 6281 N N . ASP A 1 847 ? 112.946 44.180 156.072 1.00 132.20 845 ASP A N 1
ATOM 6282 C CA . ASP A 1 847 ? 113.570 42.911 155.630 1.00 134.35 845 ASP A CA 1
ATOM 6283 C C . ASP A 1 847 ? 114.701 42.585 156.593 1.00 129.56 845 ASP A C 1
ATOM 6284 O O . ASP A 1 847 ? 115.741 43.231 156.481 1.00 125.70 845 ASP A O 1
ATOM 6289 N N . TRP A 1 848 ? 114.526 41.602 157.467 1.00 126.57 846 TRP A N 1
ATOM 6290 C CA . TRP A 1 848 ? 115.514 41.337 158.542 1.00 125.54 846 TRP A CA 1
ATOM 6291 C C . TRP A 1 848 ? 116.583 40.356 158.068 1.00 128.12 846 TRP A C 1
ATOM 6292 O O . TRP A 1 848 ? 117.704 40.436 158.590 1.00 131.20 846 TRP A O 1
ATOM 6303 N N . GLU A 1 849 ? 116.266 39.478 157.123 1.00 132.30 847 GLU A N 1
ATOM 6304 C CA . GLU A 1 849 ? 117.285 38.569 156.568 1.00 137.36 847 GLU A CA 1
ATOM 6305 C C . GLU A 1 849 ? 118.245 39.324 155.656 1.00 132.15 847 GLU A C 1
ATOM 6306 O O . GLU A 1 849 ? 119.441 39.047 155.749 1.00 135.32 847 GLU A O 1
ATOM 6312 N N . LEU A 1 850 ? 117.743 40.150 154.739 1.00 124.00 848 LEU A N 1
ATOM 6313 C CA . LEU A 1 850 ? 118.657 40.953 153.891 1.00 118.81 848 LEU A CA 1
ATOM 6314 C C . LEU A 1 850 ? 119.592 41.724 154.815 1.00 119.33 848 LEU A C 1
ATOM 6315 O O . LEU A 1 850 ? 120.791 41.833 154.498 1.00 118.13 848 LEU A O 1
ATOM 6320 N N . MET A 1 851 ? 119.052 42.235 155.919 1.00 121.19 849 MET A N 1
ATOM 6321 C CA . MET A 1 851 ? 119.862 43.063 156.842 1.00 123.85 849 MET A CA 1
ATOM 6322 C C . MET A 1 851 ? 120.979 42.210 157.443 1.00 123.45 849 MET A C 1
ATOM 6323 O O . MET A 1 851 ? 122.118 42.700 157.466 1.00 127.59 849 MET A O 1
ATOM 6328 N N . THR A 1 852 ? 120.675 41.008 157.929 1.00 124.14 850 THR A N 1
ATOM 6329 C CA . THR A 1 852 ? 121.705 40.164 158.586 1.00 127.42 850 THR A CA 1
ATOM 6330 C C . THR A 1 852 ? 122.769 39.826 157.563 1.00 133.28 850 THR A C 1
ATOM 6331 O O . THR A 1 852 ? 123.940 40.214 157.708 1.00 136.55 850 THR A O 1
ATOM 6335 N N . ASN A 1 853 ? 122.348 39.189 156.491 1.00 138.55 851 ASN A N 1
ATOM 6336 C CA . ASN A 1 853 ? 123.373 38.637 155.594 1.00 144.21 851 ASN A CA 1
ATOM 6337 C C . ASN A 1 853 ? 124.296 39.767 155.150 1.00 139.52 851 ASN A C 1
ATOM 6338 O O . ASN A 1 853 ? 125.504 39.602 155.292 1.00 137.80 851 ASN A O 1
ATOM 6343 N N . PHE A 1 854 ? 123.758 40.896 154.698 1.00 137.71 852 PHE A N 1
ATOM 6344 C CA . PHE A 1 854 ? 124.616 41.944 154.089 1.00 138.15 852 PHE A CA 1
ATOM 6345 C C . PHE A 1 854 ? 125.007 43.016 155.111 1.00 138.15 852 PHE A C 1
ATOM 6346 O O . PHE A 1 854 ? 124.784 44.206 154.822 1.00 140.29 852 PHE A O 1
ATOM 6354 N N . ARG A 1 855 ? 125.592 42.633 156.246 1.00 140.95 853 ARG A N 1
ATOM 6355 C CA . ARG A 1 855 ? 126.186 43.635 157.167 1.00 141.01 853 ARG A CA 1
ATOM 6356 C C . ARG A 1 855 ? 127.364 44.281 156.435 1.00 140.15 853 ARG A C 1
ATOM 6357 O O . ARG A 1 855 ? 127.548 45.488 156.575 1.00 143.04 853 ARG A O 1
ATOM 6365 N N . ARG A 1 856 ? 128.083 43.509 155.627 1.00 139.08 854 ARG A N 1
ATOM 6366 C CA . ARG A 1 856 ? 129.192 44.033 154.797 1.00 139.57 854 ARG A CA 1
ATOM 6367 C C . ARG A 1 856 ? 129.208 43.283 153.475 1.00 133.79 854 ARG A C 1
ATOM 6368 O O . ARG A 1 856 ? 129.261 42.044 153.515 1.00 138.89 854 ARG A O 1
ATOM 6376 N N . LEU A 1 857 ? 129.215 44.007 152.359 1.00 129.25 855 LEU A N 1
ATOM 6377 C CA . LEU A 1 857 ? 129.254 43.370 151.017 1.00 129.94 855 LEU A CA 1
ATOM 6378 C C . LEU A 1 857 ? 130.553 42.579 150.918 1.00 143.38 855 LEU A C 1
ATOM 6379 O O . LEU A 1 857 ? 131.593 43.111 151.285 1.00 148.44 855 LEU A O 1
ATOM 6384 N N . PRO A 1 858 ? 130.538 41.303 150.467 1.00 158.26 856 PRO A N 1
ATOM 6385 C CA . PRO A 1 858 ? 131.756 40.489 150.436 1.00 165.14 856 PRO A CA 1
ATOM 6386 C C . PRO A 1 858 ? 132.739 40.927 149.340 1.00 171.38 856 PRO A C 1
ATOM 6387 O O . PRO A 1 858 ? 132.311 41.519 148.370 1.00 170.50 856 PRO A O 1
ATOM 6391 N N . GLN A 1 859 ? 134.023 40.627 149.518 1.00 180.39 857 GLN A N 1
ATOM 6392 C CA . GLN A 1 859 ? 135.078 41.019 148.550 1.00 194.95 857 GLN A CA 1
ATOM 6393 C C . GLN A 1 859 ? 135.049 40.076 147.350 1.00 194.89 857 GLN A C 1
ATOM 6394 O O . GLN A 1 859 ? 134.714 38.897 147.543 1.00 197.16 857 GLN A O 1
ATOM 6400 N N . SER A 1 860 ? 135.408 40.566 146.164 1.00 200.39 858 SER A N 1
ATOM 6401 C CA . SER A 1 860 ? 135.498 39.732 144.939 1.00 206.48 858 SER A CA 1
ATOM 6402 C C . SER A 1 860 ? 136.781 38.900 145.001 1.00 217.44 858 SER A C 1
ATOM 6403 O O . SER A 1 860 ? 137.744 39.251 144.302 1.00 217.18 858 SER A O 1
ATOM 6406 N N . HIS A 1 861 ? 136.799 37.856 145.824 1.00 229.37 859 HIS A N 1
ATOM 6407 C CA . HIS A 1 861 ? 138.004 37.016 146.057 1.00 234.83 859 HIS A CA 1
ATOM 6408 C C . HIS A 1 861 ? 138.463 36.338 144.764 1.00 239.44 859 HIS A C 1
ATOM 6409 O O . HIS A 1 861 ? 139.679 36.317 144.525 1.00 243.20 859 HIS A O 1
ATOM 6416 N N . GLY A 1 862 ? 137.543 35.807 143.957 1.00 246.39 860 GLY A N 1
ATOM 6417 C CA . GLY A 1 862 ? 137.913 34.998 142.777 1.00 256.40 860 GLY A CA 1
ATOM 6418 C C . GLY A 1 862 ? 138.418 33.643 143.235 1.00 269.15 860 GLY A C 1
ATOM 6419 O O . GLY A 1 862 ? 138.156 33.305 144.400 1.00 271.15 860 GLY A O 1
ATOM 6420 N N . SER A 1 863 ? 139.114 32.870 142.401 1.00 282.51 861 SER A N 1
ATOM 6421 C CA . SER A 1 863 ? 139.489 31.480 142.784 1.00 294.61 861 SER A CA 1
ATOM 6422 C C . SER A 1 863 ? 140.510 30.862 141.827 1.00 304.00 861 SER A C 1
ATOM 6423 O O . SER A 1 863 ? 140.904 31.537 140.872 1.00 302.98 861 SER A O 1
ATOM 6426 N N . ASN A 1 864 ? 140.922 29.620 142.095 1.00 313.88 862 ASN A N 1
ATOM 6427 C CA . ASN A 1 864 ? 141.874 28.863 141.237 1.00 318.01 862 ASN A CA 1
ATOM 6428 C C . ASN A 1 864 ? 141.107 27.809 140.440 1.00 311.52 862 ASN A C 1
ATOM 6429 O O . ASN A 1 864 ? 139.939 27.573 140.764 1.00 309.75 862 ASN A O 1
ATOM 6434 N N . VAL A 1 865 ? 141.755 27.158 139.477 1.00 307.87 863 VAL A N 1
ATOM 6435 C CA . VAL A 1 865 ? 141.087 26.170 138.576 1.00 307.75 863 VAL A CA 1
ATOM 6436 C C . VAL A 1 865 ? 140.679 24.927 139.381 1.00 305.14 863 VAL A C 1
ATOM 6437 O O . VAL A 1 865 ? 139.520 24.484 139.230 1.00 300.38 863 VAL A O 1
ATOM 6441 N N . GLN A 1 866 ? 141.580 24.379 140.194 1.00 306.00 864 GLN A N 1
ATOM 6442 C CA . GLN A 1 866 ? 141.270 23.183 141.021 1.00 306.27 864 GLN A CA 1
ATOM 6443 C C . GLN A 1 866 ? 140.150 23.566 141.992 1.00 306.83 864 GLN A C 1
ATOM 6444 O O . GLN A 1 866 ? 139.208 22.767 142.172 1.00 308.50 864 GLN A O 1
ATOM 6450 N N . GLN A 1 867 ? 140.240 24.760 142.573 1.00 305.58 865 GLN A N 1
ATOM 6451 C CA . GLN A 1 867 ? 139.203 25.282 143.496 1.00 302.85 865 GLN A CA 1
ATOM 6452 C C . GLN A 1 867 ? 137.892 25.419 142.719 1.00 298.53 865 GLN A C 1
ATOM 6453 O O . GLN A 1 867 ? 136.827 25.114 143.293 1.00 300.60 865 GLN A O 1
ATOM 6459 N N . ARG A 1 868 ? 137.968 25.836 141.455 1.00 289.69 866 ARG A N 1
ATOM 6460 C CA . ARG A 1 868 ? 136.758 26.055 140.621 1.00 283.35 866 ARG A CA 1
ATOM 6461 C C . ARG A 1 868 ? 136.075 24.713 140.358 1.00 284.65 866 ARG A C 1
ATOM 6462 O O . ARG A 1 868 ? 134.867 24.719 140.058 1.00 282.02 866 ARG A O 1
ATOM 6470 N N . GLU A 1 869 ? 136.816 23.609 140.458 1.00 292.69 867 GLU A N 1
ATOM 6471 C CA . GLU A 1 869 ? 136.259 22.260 140.185 1.00 301.08 867 GLU A CA 1
ATOM 6472 C C . GLU A 1 869 ? 135.185 21.884 141.209 1.00 300.88 867 GLU A C 1
ATOM 6473 O O . GLU A 1 869 ? 134.157 21.323 140.775 1.00 296.86 867 GLU A O 1
ATOM 6479 N N . GLN A 1 870 ? 135.427 22.126 142.495 1.00 307.36 868 GLN A N 1
ATOM 6480 C CA . GLN A 1 870 ? 134.518 21.645 143.568 1.00 312.78 868 GLN A CA 1
ATOM 6481 C C . GLN A 1 870 ? 133.279 22.537 143.677 1.00 314.80 868 GLN A C 1
ATOM 6482 O O . GLN A 1 870 ? 132.327 22.119 144.381 1.00 313.93 868 GLN A O 1
ATOM 6488 N N . GLN A 1 871 ? 133.273 23.705 143.033 1.00 316.55 869 GLN A N 1
ATOM 6489 C CA . GLN A 1 871 ? 132.125 24.643 143.176 1.00 313.76 869 GLN A CA 1
ATOM 6490 C C . GLN A 1 871 ? 130.868 23.949 142.649 1.00 303.89 869 GLN A C 1
ATOM 6491 O O . GLN A 1 871 ? 130.934 23.336 141.583 1.00 304.78 869 GLN A O 1
ATOM 6497 N N . PRO A 1 872 ? 129.706 23.968 143.360 1.00 289.46 870 PRO A N 1
ATOM 6498 C CA . PRO A 1 872 ? 128.477 23.403 142.802 1.00 278.80 870 PRO A CA 1
ATOM 6499 C C . PRO A 1 872 ? 128.122 24.075 141.475 1.00 265.41 870 PRO A C 1
ATOM 6500 O O . PRO A 1 872 ? 128.449 25.235 141.299 1.00 262.96 870 PRO A O 1
ATOM 6504 N N . ALA A 1 873 ? 127.468 23.343 140.582 1.00 255.00 871 ALA A N 1
ATOM 6505 C CA . ALA A 1 873 ? 127.077 23.881 139.263 1.00 250.03 871 ALA A CA 1
ATOM 6506 C C . ALA A 1 873 ? 126.159 25.078 139.487 1.00 244.26 871 ALA A C 1
ATOM 6507 O O . ALA A 1 873 ? 125.290 25.014 140.353 1.00 249.35 871 ALA A O 1
ATOM 6509 N N . PRO A 1 874 ? 126.342 26.202 138.757 1.00 233.74 872 PRO A N 1
ATOM 6510 C CA . PRO A 1 874 ? 125.462 27.363 138.893 1.00 224.78 872 PRO A CA 1
ATOM 6511 C C . PRO A 1 874 ? 124.018 26.991 138.533 1.00 218.22 872 PRO A C 1
ATOM 6512 O O . PRO A 1 874 ? 123.838 26.215 137.622 1.00 212.72 872 PRO A O 1
ATOM 6516 N N . ARG A 1 875 ? 123.040 27.540 139.251 1.00 216.48 873 ARG A N 1
ATOM 6517 C CA . ARG A 1 875 ? 121.600 27.243 139.042 1.00 217.10 873 ARG A CA 1
ATOM 6518 C C . ARG A 1 875 ? 120.935 28.476 138.451 1.00 218.75 873 ARG A C 1
ATOM 6519 O O . ARG A 1 875 ? 121.334 29.581 138.798 1.00 216.13 873 ARG A O 1
ATOM 6527 N N . PRO A 1 876 ? 119.936 28.337 137.548 1.00 227.84 874 PRO A N 1
ATOM 6528 C CA . PRO A 1 876 ? 119.325 29.496 136.894 1.00 230.85 874 PRO A CA 1
ATOM 6529 C C . PRO A 1 876 ? 118.732 30.515 137.877 1.00 233.45 874 PRO A C 1
ATOM 6530 O O . PRO A 1 876 ? 119.084 31.670 137.790 1.00 230.52 874 PRO A O 1
ATOM 6534 N N . GLU A 1 877 ? 117.892 30.059 138.807 1.00 235.77 875 GLU A N 1
ATOM 6535 C CA . GLU A 1 877 ? 117.251 30.958 139.803 1.00 234.22 875 GLU A CA 1
ATOM 6536 C C . GLU A 1 877 ? 118.333 31.699 140.590 1.00 217.01 875 GLU A C 1
ATOM 6537 O O . GLU A 1 877 ? 118.059 32.810 141.063 1.00 218.40 875 GLU A O 1
ATOM 6543 N N . ASP A 1 878 ? 119.507 31.093 140.761 1.00 201.42 876 ASP A N 1
ATOM 6544 C CA . ASP A 1 878 ? 120.560 31.690 141.619 1.00 194.39 876 ASP A CA 1
ATOM 6545 C C . ASP A 1 878 ? 120.908 33.098 141.124 1.00 180.17 876 ASP A C 1
ATOM 6546 O O . ASP A 1 878 ? 121.130 33.973 141.972 1.00 177.61 876 ASP A O 1
ATOM 6551 N N . PHE A 1 879 ? 120.972 33.306 139.818 1.00 168.68 877 PHE A N 1
ATOM 6552 C CA . PHE A 1 879 ? 121.414 34.602 139.255 1.00 163.94 877 PHE A CA 1
ATOM 6553 C C . PHE A 1 879 ? 120.279 35.259 138.490 1.00 165.38 877 PHE A C 1
ATOM 6554 O O . PHE A 1 879 ? 120.587 35.848 137.452 1.00 164.70 877 PHE A O 1
ATOM 6562 N N . GLU A 1 880 ? 119.026 35.132 138.907 1.00 171.39 878 GLU A N 1
ATOM 6563 C CA . GLU A 1 880 ? 117.935 35.678 138.047 1.00 177.55 878 GLU A CA 1
ATOM 6564 C C . GLU A 1 880 ? 117.995 37.208 137.978 1.00 169.74 878 GLU A C 1
ATOM 6565 O O . GLU A 1 880 ? 117.867 37.736 136.858 1.00 174.77 878 GLU A O 1
ATOM 6571 N N . GLY A 1 881 ? 118.138 37.891 139.111 1.00 154.11 879 GLY A N 1
ATOM 6572 C CA . GLY A 1 881 ? 118.117 39.363 139.141 1.00 141.59 879 GLY A CA 1
ATOM 6573 C C . GLY A 1 881 ? 119.259 39.935 139.935 1.00 130.27 879 GLY A C 1
ATOM 6574 O O . GLY A 1 881 ? 119.363 41.171 139.976 1.00 130.42 879 GLY A O 1
ATOM 6575 N N . LYS A 1 882 ? 120.113 39.093 140.502 1.00 121.71 880 LYS A N 1
ATOM 6576 C CA . LYS A 1 882 ? 121.160 39.557 141.441 1.00 120.00 880 LYS A CA 1
ATOM 6577 C C . LYS A 1 882 ? 122.206 40.402 140.704 1.00 112.66 880 LYS A C 1
ATOM 6578 O O . LYS A 1 882 ? 122.114 40.543 139.480 1.00 108.08 880 LYS A O 1
ATOM 6584 N N . ILE A 1 883 ? 123.190 40.905 141.429 1.00 114.84 881 ILE A N 1
ATOM 6585 C CA . ILE A 1 883 ? 124.244 41.796 140.876 1.00 118.32 881 ILE A CA 1
ATOM 6586 C C . ILE A 1 883 ? 125.554 41.011 140.879 1.00 119.58 881 ILE A C 1
ATOM 6587 O O . ILE A 1 883 ? 125.791 40.315 141.869 1.00 111.03 881 ILE A O 1
ATOM 6592 N N . VAL A 1 884 ? 126.377 41.142 139.833 1.00 127.76 882 VAL A N 1
ATOM 6593 C CA . VAL A 1 884 ? 127.653 40.380 139.672 1.00 127.53 882 VAL A CA 1
ATOM 6594 C C . VAL A 1 884 ? 128.746 41.322 139.188 1.00 129.42 882 VAL A C 1
ATOM 6595 O O . VAL A 1 884 ? 128.421 42.298 138.524 1.00 125.47 882 VAL A O 1
ATOM 6599 N N . THR A 1 885 ? 129.996 40.983 139.449 1.00 140.90 883 THR A N 1
ATOM 6600 C CA . THR A 1 885 ? 131.172 41.736 138.952 1.00 154.03 883 THR A CA 1
ATOM 6601 C C . THR A 1 885 ? 132.099 40.743 138.271 1.00 167.20 883 THR A C 1
ATOM 6602 O O . THR A 1 885 ? 132.101 39.595 138.711 1.00 167.96 883 THR A O 1
ATOM 6606 N N . GLN A 1 886 ? 132.904 41.174 137.300 1.00 180.75 884 GLN A N 1
ATOM 6607 C CA . GLN A 1 886 ? 133.775 40.224 136.553 1.00 186.28 884 GLN A CA 1
ATOM 6608 C C . GLN A 1 886 ? 135.133 40.119 137.268 1.00 192.46 884 GLN A C 1
ATOM 6609 O O . GLN A 1 886 ? 135.785 41.158 137.480 1.00 190.32 884 GLN A O 1
ATOM 6615 N N . TRP A 1 887 ? 135.548 38.904 137.633 1.00 197.92 885 TRP A N 1
ATOM 6616 C CA . TRP A 1 887 ? 136.794 38.674 138.410 1.00 203.19 885 TRP A CA 1
ATOM 6617 C C . TRP A 1 887 ? 138.029 38.862 137.523 1.00 198.52 885 TRP A C 1
ATOM 6618 O O . TRP A 1 887 ? 139.120 39.110 138.079 1.00 191.59 885 TRP A O 1
ATOM 6629 N N . TYR A 1 888 ? 137.880 38.717 136.211 1.00 201.35 886 TYR A N 1
ATOM 6630 C CA . TYR A 1 888 ? 139.015 38.803 135.259 1.00 202.87 886 TYR A CA 1
ATOM 6631 C C . TYR A 1 888 ? 139.321 40.270 134.964 1.00 215.49 886 TYR A C 1
ATOM 6632 O O . TYR A 1 888 ? 138.430 40.981 134.497 1.00 209.56 886 TYR A O 1
ATOM 6641 N N . ALA A 1 889 ? 140.556 40.696 135.233 1.00 238.39 887 ALA A N 1
ATOM 6642 C CA . ALA A 1 889 ? 141.101 42.038 134.901 1.00 256.24 887 ALA A CA 1
ATOM 6643 C C . ALA A 1 889 ? 140.082 43.168 135.146 1.00 264.32 887 ALA A C 1
ATOM 6644 O O . ALA A 1 889 ? 139.693 43.862 134.173 1.00 268.35 887 ALA A O 1
ATOM 6646 N N . ASN A 1 890 ? 139.663 43.374 136.393 1.00 270.15 888 ASN A N 1
ATOM 6647 C CA . ASN A 1 890 ? 138.791 44.520 136.762 1.00 278.76 888 ASN A CA 1
ATOM 6648 C C . ASN A 1 890 ? 138.729 44.617 138.282 1.00 293.61 888 ASN A C 1
ATOM 6649 O O . ASN A 1 890 ? 139.001 43.612 138.947 1.00 295.71 888 ASN A O 1
ATOM 6654 N N . TYR A 1 891 ? 138.375 45.777 138.821 1.00 312.39 889 TYR A N 1
ATOM 6655 C CA . TYR A 1 891 ? 138.231 45.934 140.289 1.00 326.29 889 TYR A CA 1
ATOM 6656 C C . TYR A 1 891 ? 136.882 46.566 140.631 1.00 309.80 889 TYR A C 1
ATOM 6657 O O . TYR A 1 891 ? 136.646 47.739 140.283 1.00 307.92 889 TYR A O 1
ATOM 6666 N N . ASP A 1 892 ? 136.024 45.816 141.330 1.00 291.84 890 ASP A N 1
ATOM 6667 C CA . ASP A 1 892 ? 134.737 46.302 141.903 1.00 278.34 890 ASP A CA 1
ATOM 6668 C C . ASP A 1 892 ? 133.889 47.083 140.886 1.00 245.85 890 ASP A C 1
ATOM 6669 O O . ASP A 1 892 ? 133.426 48.187 141.230 1.00 248.05 890 ASP A O 1
ATOM 6674 N N . LYS A 1 893 ? 133.644 46.557 139.691 1.00 210.44 891 LYS A N 1
ATOM 6675 C CA . LYS A 1 893 ? 132.638 47.193 138.807 1.00 190.86 891 LYS A CA 1
ATOM 6676 C C . LYS A 1 893 ? 131.397 46.316 138.826 1.00 171.77 891 LYS A C 1
ATOM 6677 O O . LYS A 1 893 ? 131.420 45.255 138.222 1.00 172.56 891 LYS A O 1
ATOM 6683 N N . PRO A 1 894 ? 130.307 46.702 139.525 1.00 151.60 892 PRO A N 1
ATOM 6684 C CA . PRO A 1 894 ? 129.117 45.858 139.636 1.00 138.74 892 PRO A CA 1
ATOM 6685 C C . PRO A 1 894 ? 128.196 45.969 138.414 1.00 130.15 892 PRO A C 1
ATOM 6686 O O . PRO A 1 894 ? 128.133 47.034 137.866 1.00 131.60 892 PRO A O 1
ATOM 6690 N N . MET A 1 895 ? 127.518 44.891 138.024 1.00 124.41 893 MET A N 1
ATOM 6691 C CA . MET A 1 895 ? 126.678 44.877 136.799 1.00 125.57 893 MET A CA 1
ATOM 6692 C C . MET A 1 895 ? 125.421 44.057 137.056 1.00 116.53 893 MET A C 1
ATOM 6693 O O . MET A 1 895 ? 125.507 43.115 137.834 1.00 115.59 893 MET A O 1
ATOM 6698 N N . LEU A 1 896 ? 124.317 44.347 136.371 1.00 110.49 894 LEU A N 1
ATOM 6699 C CA . LEU A 1 896 ? 123.003 43.731 136.697 1.00 112.33 894 LEU A CA 1
ATOM 6700 C C . LEU A 1 896 ? 122.676 42.597 135.731 1.00 110.73 894 LEU A C 1
ATOM 6701 O O . LEU A 1 896 ? 122.727 42.836 134.518 1.00 117.46 894 LEU A O 1
ATOM 6706 N N . VAL A 1 897 ? 122.283 41.436 136.254 1.00 107.81 895 VAL A N 1
ATOM 6707 C CA . VAL A 1 897 ? 121.952 40.256 135.417 1.00 105.07 895 VAL A CA 1
ATOM 6708 C C . VAL A 1 897 ? 120.544 40.486 134.909 1.00 107.70 895 VAL A C 1
ATOM 6709 O O . VAL A 1 897 ? 119.616 40.100 135.630 1.00 113.15 895 VAL A O 1
ATOM 6713 N N . THR A 1 898 ? 120.407 41.137 133.761 1.00 115.13 896 THR A N 1
ATOM 6714 C CA . THR A 1 898 ? 119.084 41.486 133.188 1.00 123.96 896 THR A CA 1
ATOM 6715 C C . THR A 1 898 ? 118.275 40.203 132.994 1.00 128.94 896 THR A C 1
ATOM 6716 O O . THR A 1 898 ? 117.139 40.144 133.482 1.00 128.03 896 THR A O 1
ATOM 6720 N N . LYS A 1 899 ? 118.866 39.205 132.350 1.00 140.51 897 LYS A N 1
ATOM 6721 C CA . LYS A 1 899 ? 118.204 37.901 132.099 1.00 154.93 897 LYS A CA 1
ATOM 6722 C C . LYS A 1 899 ? 119.271 36.823 132.045 1.00 153.39 897 LYS A C 1
ATOM 6723 O O . LYS A 1 899 ? 120.396 37.119 131.660 1.00 155.56 897 LYS A O 1
ATOM 6729 N N . VAL A 1 900 ? 118.926 35.602 132.389 1.00 154.56 898 VAL A N 1
ATOM 6730 C CA . VAL A 1 900 ? 119.886 34.493 132.195 1.00 162.38 898 VAL A CA 1
ATOM 6731 C C . VAL A 1 900 ? 119.667 34.021 130.768 1.00 174.99 898 VAL A C 1
ATOM 6732 O O . VAL A 1 900 ? 118.506 33.829 130.425 1.00 181.20 898 VAL A O 1
ATOM 6736 N N . HIS A 1 901 ? 120.717 33.908 129.961 1.00 180.63 899 HIS A N 1
ATOM 6737 C CA . HIS A 1 901 ? 120.599 33.327 128.601 1.00 180.49 899 HIS A CA 1
ATOM 6738 C C . HIS A 1 901 ? 120.743 31.813 128.735 1.00 183.66 899 HIS A C 1
ATOM 6739 O O . HIS A 1 901 ? 121.799 31.284 128.369 1.00 177.07 899 HIS A O 1
ATOM 6746 N N . ARG A 1 902 ? 119.719 31.165 129.286 1.00 195.45 900 ARG A N 1
ATOM 6747 C CA . ARG A 1 902 ? 119.740 29.710 129.572 1.00 205.86 900 ARG A CA 1
ATOM 6748 C C . ARG A 1 902 ? 119.898 28.927 128.265 1.00 221.23 900 ARG A C 1
ATOM 6749 O O . ARG A 1 902 ? 120.646 27.930 128.268 1.00 223.66 900 ARG A O 1
ATOM 6757 N N . GLU A 1 903 ? 119.218 29.353 127.210 1.00 235.98 901 GLU A N 1
ATOM 6758 C CA . GLU A 1 903 ? 119.191 28.623 125.913 1.00 246.06 901 GLU A CA 1
ATOM 6759 C C . GLU A 1 903 ? 120.606 28.467 125.336 1.00 238.90 901 GLU A C 1
ATOM 6760 O O . GLU A 1 903 ? 120.959 27.337 124.940 1.00 236.12 901 GLU A O 1
ATOM 6766 N N . LEU A 1 904 ? 121.398 29.538 125.283 1.00 230.04 902 LEU A N 1
ATOM 6767 C CA . LEU A 1 904 ? 122.736 29.464 124.635 1.00 223.64 902 LEU A CA 1
ATOM 6768 C C . LEU A 1 904 ? 123.715 28.878 125.653 1.00 219.24 902 LEU A C 1
ATOM 6769 O O . LEU A 1 904 ? 123.343 28.764 126.829 1.00 220.60 902 LEU A O 1
ATOM 6774 N N . THR A 1 905 ? 124.914 28.507 125.218 1.00 216.17 903 THR A N 1
ATOM 6775 C CA . THR A 1 905 ? 125.906 27.796 126.066 1.00 217.01 903 THR A CA 1
ATOM 6776 C C . THR A 1 905 ? 127.285 28.407 125.820 1.00 209.90 903 THR A C 1
ATOM 6777 O O . THR A 1 905 ? 127.443 29.136 124.846 1.00 203.81 903 THR A O 1
ATOM 6781 N N . PRO A 1 906 ? 128.302 28.152 126.680 1.00 209.37 904 PRO A N 1
ATOM 6782 C CA . PRO A 1 906 ? 129.633 28.731 126.501 1.00 212.70 904 PRO A CA 1
ATOM 6783 C C . PRO A 1 906 ? 130.275 28.345 125.166 1.00 225.14 904 PRO A C 1
ATOM 6784 O O . PRO A 1 906 ? 130.944 29.169 124.595 1.00 226.44 904 PRO A O 1
ATOM 6788 N N . LEU A 1 907 ? 130.053 27.110 124.717 1.00 238.14 905 LEU A N 1
ATOM 6789 C CA . LEU A 1 907 ? 130.657 26.578 123.465 1.00 243.11 905 LEU A CA 1
ATOM 6790 C C . LEU A 1 907 ? 130.205 27.415 122.265 1.00 242.07 905 LEU A C 1
ATOM 6791 O O . LEU A 1 907 ? 131.027 27.615 121.350 1.00 243.98 905 LEU A O 1
ATOM 6796 N N . SER A 1 908 ? 128.971 27.919 122.279 1.00 236.10 906 SER A N 1
ATOM 6797 C CA . SER A 1 908 ? 128.386 28.657 121.128 1.00 230.34 906 SER A CA 1
ATOM 6798 C C . SER A 1 908 ? 129.249 29.871 120.764 1.00 222.28 906 SER A C 1
ATOM 6799 O O . SER A 1 908 ? 129.724 30.568 121.673 1.00 216.32 906 SER A O 1
ATOM 6802 N N . TYR A 1 909 ? 129.438 30.119 119.472 1.00 222.52 907 TYR A N 1
ATOM 6803 C CA . TYR A 1 909 ? 130.172 31.311 118.978 1.00 226.32 907 TYR A CA 1
ATOM 6804 C C . TYR A 1 909 ? 129.292 32.545 119.207 1.00 222.54 907 TYR A C 1
ATOM 6805 O O . TYR A 1 909 ? 128.070 32.457 119.013 1.00 217.42 907 TYR A O 1
ATOM 6814 N N . MET A 1 910 ? 129.896 33.659 119.606 1.00 223.25 908 MET A N 1
ATOM 6815 C CA . MET A 1 910 ? 129.159 34.909 119.912 1.00 222.96 908 MET A CA 1
ATOM 6816 C C . MET A 1 910 ? 128.690 35.546 118.608 1.00 220.30 908 MET A C 1
ATOM 6817 O O . MET A 1 910 ? 129.240 35.203 117.562 1.00 221.95 908 MET A O 1
ATOM 6822 N N . GLU A 1 911 ? 127.727 36.459 118.685 1.00 220.30 909 GLU A N 1
ATOM 6823 C CA . GLU A 1 911 ? 127.228 37.211 117.508 1.00 224.06 909 GLU A CA 1
ATOM 6824 C C . GLU A 1 911 ? 127.440 38.705 117.750 1.00 219.36 909 GLU A C 1
ATOM 6825 O O . GLU A 1 911 ? 126.462 39.447 117.549 1.00 216.73 909 GLU A O 1
ATOM 6831 N N . TYR A 1 919 ? 133.118 31.180 121.550 1.00 230.00 917 TYR A N 1
ATOM 6832 C CA . TYR A 1 919 ? 133.052 32.122 122.697 1.00 234.71 917 TYR A CA 1
ATOM 6833 C C . TYR A 1 919 ? 133.882 31.621 123.876 1.00 235.32 917 TYR A C 1
ATOM 6834 O O . TYR A 1 919 ? 134.357 32.452 124.646 1.00 236.17 917 TYR A O 1
ATOM 6843 N N . TYR A 1 920 ? 134.030 30.314 124.048 1.00 234.21 918 TYR A N 1
ATOM 6844 C CA . TYR A 1 920 ? 134.943 29.777 125.079 1.00 234.44 918 TYR A CA 1
ATOM 6845 C C . TYR A 1 920 ? 136.318 30.368 124.804 1.00 232.46 918 TYR A C 1
ATOM 6846 O O . TYR A 1 920 ? 136.998 30.833 125.721 1.00 227.35 918 TYR A O 1
ATOM 6855 N N . GLU A 1 921 ? 136.696 30.336 123.537 1.00 239.99 919 GLU A N 1
ATOM 6856 C CA . GLU A 1 921 ? 137.990 30.892 123.102 1.00 249.65 919 GLU A CA 1
ATOM 6857 C C . GLU A 1 921 ? 137.990 32.405 123.306 1.00 241.84 919 GLU A C 1
ATOM 6858 O O . GLU A 1 921 ? 139.012 32.934 123.765 1.00 243.53 919 GLU A O 1
ATOM 6864 N N . PHE A 1 922 ? 136.896 33.081 122.979 1.00 233.65 920 PHE A N 1
ATOM 6865 C CA . PHE A 1 922 ? 136.926 34.561 122.969 1.00 230.15 920 PHE A CA 1
ATOM 6866 C C . PHE A 1 922 ? 137.409 35.035 124.334 1.00 229.15 920 PHE A C 1
ATOM 6867 O O . PHE A 1 922 ? 138.285 35.897 124.402 1.00 228.67 920 PHE A O 1
ATOM 6875 N N . THR A 1 923 ? 136.838 34.473 125.389 1.00 231.44 921 THR A N 1
ATOM 6876 C CA . THR A 1 923 ? 137.188 34.910 126.759 1.00 234.58 921 THR A CA 1
ATOM 6877 C C . THR A 1 923 ? 138.614 34.461 127.079 1.00 231.68 921 THR A C 1
ATOM 6878 O O . THR A 1 923 ? 139.348 35.271 127.661 1.00 232.40 921 THR A O 1
ATOM 6882 N N . MET A 1 924 ? 138.992 33.239 126.722 1.00 230.16 922 MET A N 1
ATOM 6883 C CA . MET A 1 924 ? 140.315 32.710 127.133 1.00 232.32 922 MET A CA 1
ATOM 6884 C C . MET A 1 924 ? 141.403 33.587 126.515 1.00 235.61 922 MET A C 1
ATOM 6885 O O . MET A 1 924 ? 142.370 33.916 127.219 1.00 230.91 922 MET A O 1
ATOM 6890 N N . SER A 1 925 ? 141.251 33.921 125.237 1.00 244.91 923 SER A N 1
ATOM 6891 C CA . SER A 1 925 ? 142.239 34.751 124.511 1.00 252.00 923 SER A CA 1
ATOM 6892 C C . SER A 1 925 ? 142.273 36.128 125.160 1.00 262.01 923 SER A C 1
ATOM 6893 O O . SER A 1 925 ? 143.378 36.668 125.343 1.00 265.67 923 SER A O 1
ATOM 6896 N N . LYS A 1 926 ? 141.101 36.654 125.505 1.00 273.45 924 LYS A N 1
ATOM 6897 C CA . LYS A 1 926 ? 141.017 38.032 126.040 1.00 283.28 924 LYS A CA 1
ATOM 6898 C C . LYS A 1 926 ? 141.802 38.112 127.354 1.00 279.04 924 LYS A C 1
ATOM 6899 O O . LYS A 1 926 ? 142.495 39.118 127.564 1.00 277.50 924 LYS A O 1
ATOM 6905 N N . TYR A 1 927 ? 141.737 37.084 128.192 1.00 274.87 925 TYR A N 1
ATOM 6906 C CA . TYR A 1 927 ? 142.520 37.058 129.452 1.00 272.99 925 TYR A CA 1
ATOM 6907 C C . TYR A 1 927 ? 143.512 35.908 129.363 1.00 274.76 925 TYR A C 1
ATOM 6908 O O . TYR A 1 927 ? 143.135 34.774 129.685 1.00 270.18 925 TYR A O 1
ATOM 6917 N N . GLY A 1 928 ? 144.763 36.209 128.999 1.00 282.22 926 GLY A N 1
ATOM 6918 C CA . GLY A 1 928 ? 145.766 35.179 128.667 1.00 289.32 926 GLY A CA 1
ATOM 6919 C C . GLY A 1 928 ? 146.009 34.213 129.815 1.00 297.85 926 GLY A C 1
ATOM 6920 O O . GLY A 1 928 ? 145.989 32.991 129.579 1.00 303.50 926 GLY A O 1
ATOM 6921 N N . ASN A 1 929 ? 146.259 34.713 131.015 1.00 303.55 927 ASN A N 1
ATOM 6922 C CA . ASN A 1 929 ? 146.459 33.815 132.176 1.00 306.28 927 ASN A CA 1
ATOM 6923 C C . ASN A 1 929 ? 145.327 34.033 133.158 1.00 301.72 927 ASN A C 1
ATOM 6924 O O . ASN A 1 929 ? 145.095 33.149 133.998 1.00 294.52 927 ASN A O 1
ATOM 6929 N N . ARG A 1 930 ? 144.639 35.160 133.038 1.00 304.13 928 ARG A N 1
ATOM 6930 C CA . ARG A 1 930 ? 143.633 35.547 134.046 1.00 306.30 928 ARG A CA 1
ATOM 6931 C C . ARG A 1 930 ? 142.540 34.485 134.090 1.00 294.31 928 ARG A C 1
ATOM 6932 O O . ARG A 1 930 ? 142.121 34.123 135.194 1.00 291.35 928 ARG A O 1
ATOM 6940 N N . ILE A 1 931 ? 142.090 33.976 132.955 1.00 287.91 929 ILE A N 1
ATOM 6941 C CA . ILE A 1 931 ? 141.018 32.949 133.079 1.00 288.83 929 ILE A CA 1
ATOM 6942 C C . ILE A 1 931 ? 141.595 31.551 132.840 1.00 288.57 929 ILE A C 1
ATOM 6943 O O . ILE A 1 931 ? 142.459 31.393 131.969 1.00 289.22 929 ILE A O 1
ATOM 6948 N N . GLY A 1 932 ? 141.166 30.585 133.651 1.00 288.21 930 GLY A N 1
ATOM 6949 C CA . GLY A 1 932 ? 141.493 29.158 133.479 1.00 288.19 930 GLY A CA 1
ATOM 6950 C C . GLY A 1 932 ? 140.507 28.498 132.537 1.00 289.30 930 GLY A C 1
ATOM 6951 O O . GLY A 1 932 ? 139.490 29.137 132.211 1.00 287.95 930 GLY A O 1
ATOM 6952 N N . ASP A 1 933 ? 140.752 27.247 132.147 1.00 290.52 931 ASP A N 1
ATOM 6953 C CA . ASP A 1 933 ? 139.787 26.464 131.330 1.00 291.21 931 ASP A CA 1
ATOM 6954 C C . ASP A 1 933 ? 138.487 26.312 132.127 1.00 277.46 931 ASP A C 1
ATOM 6955 O O . ASP A 1 933 ? 138.569 25.984 133.326 1.00 273.81 931 ASP A O 1
ATOM 6960 N N . VAL A 1 934 ? 137.338 26.574 131.502 1.00 263.74 932 VAL A N 1
ATOM 6961 C CA . VAL A 1 934 ? 136.016 26.520 132.197 1.00 255.21 932 VAL A CA 1
ATOM 6962 C C . VAL A 1 934 ? 135.768 25.084 132.675 1.00 253.97 932 VAL A C 1
ATOM 6963 O O . VAL A 1 934 ? 135.993 24.149 131.881 1.00 259.35 932 VAL A O 1
ATOM 6967 N N . VAL A 1 935 ? 135.366 24.916 133.938 1.00 255.94 933 VAL A N 1
ATOM 6968 C CA . VAL A 1 935 ? 135.103 23.575 134.540 1.00 260.03 933 VAL A CA 1
ATOM 6969 C C . VAL A 1 935 ? 133.906 22.955 133.817 1.00 261.41 933 VAL A C 1
ATOM 6970 O O . VAL A 1 935 ? 133.967 21.752 133.493 1.00 264.28 933 VAL A O 1
ATOM 6974 N N . HIS A 1 936 ? 132.888 23.757 133.535 1.00 263.00 934 HIS A N 1
ATOM 6975 C CA . HIS A 1 936 ? 131.651 23.271 132.878 1.00 268.31 934 HIS A CA 1
ATOM 6976 C C . HIS A 1 936 ? 131.688 23.650 131.396 1.00 273.51 934 HIS A C 1
ATOM 6977 O O . HIS A 1 936 ? 131.787 24.847 131.098 1.00 268.62 934 HIS A O 1
ATOM 6984 N N . LYS A 1 937 ? 131.627 22.665 130.502 1.00 283.39 935 LYS A N 1
ATOM 6985 C CA . LYS A 1 937 ? 131.509 22.925 129.044 1.00 288.43 935 LYS A CA 1
ATOM 6986 C C . LYS A 1 937 ? 130.116 23.483 128.731 1.00 273.93 935 LYS A C 1
ATOM 6987 O O . LYS A 1 937 ? 130.039 24.425 127.930 1.00 263.55 935 LYS A O 1
ATOM 6993 N N . ASP A 1 938 ? 129.062 22.942 129.342 1.00 266.32 936 ASP A N 1
ATOM 6994 C CA . ASP A 1 938 ? 127.667 23.370 129.055 1.00 265.59 936 ASP A CA 1
ATOM 6995 C C . ASP A 1 938 ? 127.046 23.981 130.311 1.00 251.60 936 ASP A C 1
ATOM 6996 O O . ASP A 1 938 ? 126.938 23.270 131.325 1.00 243.07 936 ASP A O 1
ATOM 7001 N N . LYS A 1 939 ? 126.636 25.248 130.227 1.00 248.36 937 LYS A N 1
ATOM 7002 C CA . LYS A 1 939 ? 125.894 25.960 131.303 1.00 245.90 937 LYS A CA 1
ATOM 7003 C C . LYS A 1 939 ? 125.207 27.185 130.695 1.00 234.74 937 LYS A C 1
ATOM 7004 O O . LYS A 1 939 ? 125.419 27.457 129.507 1.00 238.98 937 LYS A O 1
ATOM 7010 N N . PHE A 1 940 ? 124.415 27.903 131.479 1.00 218.39 938 PHE A N 1
ATOM 7011 C CA . PHE A 1 940 ? 123.757 29.144 131.009 1.00 204.19 938 PHE A CA 1
ATOM 7012 C C . PHE A 1 940 ? 124.790 30.267 131.007 1.00 191.89 938 PHE A C 1
ATOM 7013 O O . PHE A 1 940 ? 125.778 30.168 131.736 1.00 182.90 938 PHE A O 1
ATOM 7021 N N . MET A 1 941 ? 124.566 31.298 130.208 1.00 188.64 939 MET A N 1
ATOM 7022 C CA . MET A 1 941 ? 125.430 32.497 130.233 1.00 186.63 939 MET A CA 1
ATOM 7023 C C . MET A 1 941 ? 124.550 33.654 130.696 1.00 176.19 939 MET A C 1
ATOM 7024 O O . MET A 1 941 ? 123.389 33.695 130.307 1.00 179.61 939 MET A O 1
ATOM 7029 N N . ILE A 1 942 ? 125.069 34.548 131.530 1.00 159.99 940 ILE A N 1
ATOM 7030 C CA . ILE A 1 942 ? 124.265 35.655 132.127 1.00 146.66 940 ILE A CA 1
ATOM 7031 C C . ILE A 1 942 ? 124.464 36.914 131.271 1.00 138.87 940 ILE A C 1
ATOM 7032 O O . ILE A 1 942 ? 125.602 37.177 130.867 1.00 142.34 940 ILE A O 1
ATOM 7037 N N . GLU A 1 943 ? 123.392 37.651 130.998 1.00 130.72 941 GLU A N 1
ATOM 7038 C CA . GLU A 1 943 ? 123.423 38.944 130.272 1.00 127.01 941 GLU A CA 1
ATOM 7039 C C . GLU A 1 943 ? 123.524 40.062 131.305 1.00 120.37 941 GLU A C 1
ATOM 7040 O O . GLU A 1 943 ? 122.688 40.057 132.216 1.00 124.17 941 GLU A O 1
ATOM 7046 N N . VAL A 1 944 ? 124.467 40.988 131.177 1.00 111.28 942 VAL A N 1
ATOM 7047 C CA . VAL A 1 944 ? 124.677 42.018 132.237 1.00 105.77 942 VAL A CA 1
ATOM 7048 C C . VAL A 1 944 ? 124.699 43.412 131.617 1.00 106.60 942 VAL A C 1
ATOM 7049 O O . VAL A 1 944 ? 125.435 43.611 130.651 1.00 107.59 942 VAL A O 1
ATOM 7053 N N . ARG A 1 945 ? 123.916 44.344 132.159 1.00 117.58 943 ARG A N 1
ATOM 7054 C CA . ARG A 1 945 ? 123.959 45.775 131.765 1.00 122.78 943 ARG A CA 1
ATOM 7055 C C . ARG A 1 945 ? 124.553 46.509 132.953 1.00 125.68 943 ARG A C 1
ATOM 7056 O O . ARG A 1 945 ? 123.953 46.425 134.017 1.00 129.81 943 ARG A O 1
ATOM 7064 N N . ASP A 1 946 ? 125.694 47.167 132.782 1.00 140.09 944 ASP A N 1
ATOM 7065 C CA . ASP A 1 946 ? 126.438 47.785 133.915 1.00 154.03 944 ASP A CA 1
ATOM 7066 C C . ASP A 1 946 ? 125.619 48.934 134.522 1.00 155.61 944 ASP A C 1
ATOM 7067 O O . ASP A 1 946 ? 124.698 49.430 133.851 1.00 160.02 944 ASP A O 1
ATOM 7072 N N . LEU A 1 947 ? 125.926 49.319 135.755 1.00 146.46 945 LEU A N 1
ATOM 7073 C CA . LEU A 1 947 ? 125.161 50.365 136.472 1.00 140.11 945 LEU A CA 1
ATOM 7074 C C . LEU A 1 947 ? 125.964 51.659 136.456 1.00 141.29 945 LEU A C 1
ATOM 7075 O O . LEU A 1 947 ? 127.199 51.571 136.524 1.00 144.41 945 LEU A O 1
ATOM 7080 N N . THR A 1 948 ? 125.285 52.802 136.373 1.00 139.91 946 THR A N 1
ATOM 7081 C CA . THR A 1 948 ? 125.924 54.131 136.233 1.00 140.02 946 THR A CA 1
ATOM 7082 C C . THR A 1 948 ? 126.762 54.409 137.472 1.00 142.68 946 THR A C 1
ATOM 7083 O O . THR A 1 948 ? 126.360 53.954 138.542 1.00 147.22 946 THR A O 1
ATOM 7087 N N . GLU A 1 949 ? 127.840 55.170 137.332 1.00 150.61 947 GLU A N 1
ATOM 7088 C CA . GLU A 1 949 ? 128.756 55.503 138.456 1.00 158.32 947 GLU A CA 1
ATOM 7089 C C . GLU A 1 949 ? 128.415 56.862 139.072 1.00 149.29 947 GLU A C 1
ATOM 7090 O O . GLU A 1 949 ? 128.963 57.167 140.142 1.00 143.88 947 GLU A O 1
ATOM 7096 N N . GLN A 1 950 ? 127.556 57.650 138.429 1.00 144.60 948 GLN A N 1
ATOM 7097 C CA . GLN A 1 950 ? 127.208 59.016 138.902 1.00 141.08 948 GLN A CA 1
ATOM 7098 C C . GLN A 1 950 ? 126.167 58.910 140.021 1.00 130.76 948 GLN A C 1
ATOM 7099 O O . GLN A 1 950 ? 125.180 58.180 139.831 1.00 129.88 948 GLN A O 1
ATOM 7105 N N . LEU A 1 951 ? 126.385 59.585 141.148 1.00 115.20 949 LEU A N 1
ATOM 7106 C CA . LEU A 1 951 ? 125.416 59.595 142.277 1.00 102.85 949 LEU A CA 1
ATOM 7107 C C . LEU A 1 951 ? 124.593 60.883 142.251 1.00 100.80 949 LEU A C 1
ATOM 7108 O O . LEU A 1 951 ? 123.765 61.066 143.158 1.00 98.92 949 LEU A O 1
ATOM 7113 N N . THR A 1 952 ? 124.801 61.745 141.261 1.00 99.15 950 THR A N 1
ATOM 7114 C CA . THR A 1 952 ? 124.079 63.043 141.166 1.00 96.53 950 THR A CA 1
ATOM 7115 C C . THR A 1 952 ? 123.065 62.962 140.028 1.00 93.11 950 THR A C 1
ATOM 7116 O O . THR A 1 952 ? 123.469 62.577 138.910 1.00 109.25 950 THR A O 1
ATOM 7120 N N . PHE A 1 953 ? 121.806 63.299 140.282 1.00 81.32 951 PHE A N 1
ATOM 7121 C CA . PHE A 1 953 ? 120.734 63.175 139.265 1.00 80.55 951 PHE A CA 1
ATOM 7122 C C . PHE A 1 953 ? 119.749 64.331 139.353 1.00 80.87 951 PHE A C 1
ATOM 7123 O O . PHE A 1 953 ? 118.625 64.082 139.787 1.00 89.05 951 PHE A O 1
ATOM 7131 N N . TYR A 1 954 ? 120.125 65.547 138.991 1.00 81.64 952 TYR A N 1
ATOM 7132 C CA . TYR A 1 954 ? 119.158 66.675 139.039 1.00 79.63 952 TYR A CA 1
ATOM 7133 C C . TYR A 1 954 ? 119.047 67.375 137.695 1.00 87.93 952 TYR A C 1
ATOM 7134 O O . TYR A 1 954 ? 117.932 67.737 137.335 1.00 85.01 952 TYR A O 1
ATOM 7143 N N . VAL A 1 955 ? 120.160 67.581 137.003 1.00 98.63 953 VAL A N 1
ATOM 7144 C CA . VAL A 1 955 ? 120.180 68.293 135.693 1.00 105.93 953 VAL A CA 1
ATOM 7145 C C . VAL A 1 955 ? 119.990 67.264 134.577 1.00 109.67 953 VAL A C 1
ATOM 7146 O O . VAL A 1 955 ? 120.645 66.213 134.636 1.00 104.15 953 VAL A O 1
ATOM 7150 N N . HIS A 1 956 ? 119.152 67.584 133.590 1.00 123.42 954 HIS A N 1
ATOM 7151 C CA . HIS A 1 956 ? 118.822 66.688 132.456 1.00 136.28 954 HIS A CA 1
ATOM 7152 C C . HIS A 1 956 ? 120.100 66.281 131.714 1.00 136.95 954 HIS A C 1
ATOM 7153 O O . HIS A 1 956 ? 120.542 67.096 130.895 1.00 134.18 954 HIS A O 1
ATOM 7160 N N . LYS A 1 970 ? 124.753 44.505 125.498 1.00 176.84 968 LYS A N 1
ATOM 7161 C CA . LYS A 1 970 ? 124.450 43.048 125.512 1.00 174.44 968 LYS A CA 1
ATOM 7162 C C . LYS A 1 970 ? 125.744 42.281 125.804 1.00 162.25 968 LYS A C 1
ATOM 7163 O O . LYS A 1 970 ? 126.157 41.461 124.972 1.00 164.28 968 LYS A O 1
ATOM 7169 N N . VAL A 1 971 ? 126.342 42.515 126.961 1.00 149.59 969 VAL A N 1
ATOM 7170 C CA . VAL A 1 971 ? 127.633 41.881 127.317 1.00 146.97 969 VAL A CA 1
ATOM 7171 C C . VAL A 1 971 ? 127.313 40.517 127.904 1.00 139.97 969 VAL A C 1
ATOM 7172 O O . VAL A 1 971 ? 127.600 40.321 129.082 1.00 130.90 969 VAL A O 1
ATOM 7176 N N . ILE A 1 972 ? 126.788 39.595 127.116 1.00 140.75 970 ILE A N 1
ATOM 7177 C CA . ILE A 1 972 ? 126.569 38.217 127.626 1.00 144.85 970 ILE A CA 1
ATOM 7178 C C . ILE A 1 972 ? 127.942 37.722 128.052 1.00 147.27 970 ILE A C 1
ATOM 7179 O O . ILE A 1 972 ? 128.881 37.995 127.319 1.00 150.14 970 ILE A O 1
ATOM 7184 N N . LEU A 1 973 ? 128.065 37.082 129.202 1.00 152.49 971 LEU A N 1
ATOM 7185 C CA . LEU A 1 973 ? 129.402 36.731 129.744 1.00 160.45 971 LEU A CA 1
ATOM 7186 C C . LEU A 1 973 ? 129.338 35.362 130.407 1.00 164.99 971 LEU A C 1
ATOM 7187 O O . LEU A 1 973 ? 128.226 34.871 130.607 1.00 164.86 971 LEU A O 1
ATOM 7192 N N . ILE A 1 974 ? 130.486 34.793 130.776 1.00 170.80 972 ILE A N 1
ATOM 7193 C CA . ILE A 1 974 ? 130.560 33.415 131.340 1.00 173.91 972 ILE A CA 1
ATOM 7194 C C . ILE A 1 974 ? 130.261 33.498 132.830 1.00 169.86 972 ILE A C 1
ATOM 7195 O O . ILE A 1 974 ? 130.879 34.294 133.527 1.00 170.14 972 ILE A O 1
ATOM 7200 N N . PRO A 1 975 ? 129.340 32.663 133.356 1.00 169.81 973 PRO A N 1
ATOM 7201 C CA . PRO A 1 975 ? 128.940 32.731 134.760 1.00 167.72 973 PRO A CA 1
ATOM 7202 C C . PRO A 1 975 ? 130.037 32.349 135.750 1.00 164.91 973 PRO A C 1
ATOM 7203 O O . PRO A 1 975 ? 130.110 32.961 136.772 1.00 163.03 973 PRO A O 1
ATOM 7207 N N . GLU A 1 976 ? 130.819 31.326 135.429 1.00 174.36 974 GLU A N 1
ATOM 7208 C CA . GLU A 1 976 ? 131.812 30.772 136.378 1.00 185.36 974 GLU A CA 1
ATOM 7209 C C . GLU A 1 976 ? 132.757 31.881 136.839 1.00 187.14 974 GLU A C 1
ATOM 7210 O O . GLU A 1 976 ? 133.060 31.926 138.037 1.00 187.48 974 GLU A O 1
ATOM 7216 N N . LEU A 1 977 ? 133.167 32.761 135.936 1.00 187.74 975 LEU A N 1
ATOM 7217 C CA . LEU A 1 977 ? 134.217 33.757 136.261 1.00 190.81 975 LEU A CA 1
ATOM 7218 C C . LEU A 1 977 ? 133.648 34.904 137.108 1.00 185.87 975 LEU A C 1
ATOM 7219 O O . LEU A 1 977 ? 134.384 35.385 137.987 1.00 182.75 975 LEU A O 1
ATOM 7224 N N . CYS A 1 978 ? 132.410 35.345 136.874 1.00 181.91 976 CYS A N 1
ATOM 7225 C CA . CYS A 1 978 ? 131.824 36.517 137.589 1.00 178.46 976 CYS A CA 1
ATOM 7226 C C . CYS A 1 978 ? 131.550 36.179 139.065 1.00 178.81 976 CYS A C 1
ATOM 7227 O O . CYS A 1 978 ? 131.183 35.024 139.341 1.00 181.08 976 CYS A O 1
ATOM 7230 N N . PHE A 1 979 ? 131.711 37.143 139.979 1.00 167.06 977 PHE A N 1
ATOM 7231 C CA . PHE A 1 979 ? 131.486 36.954 141.435 1.00 154.13 977 PHE A CA 1
ATOM 7232 C C . PHE A 1 979 ? 130.053 37.355 141.739 1.00 142.39 977 PHE A C 1
ATOM 7233 O O . PHE A 1 979 ? 129.647 38.421 141.288 1.00 136.10 977 PHE A O 1
ATOM 7241 N N . ASN A 1 980 ? 129.312 36.530 142.465 1.00 140.78 978 ASN A N 1
ATOM 7242 C CA . ASN A 1 980 ? 127.860 36.779 142.651 1.00 142.18 978 ASN A CA 1
ATOM 7243 C C . ASN A 1 980 ? 127.569 37.258 144.068 1.00 139.85 978 ASN A C 1
ATOM 7244 O O . ASN A 1 980 ? 127.393 36.404 144.951 1.00 137.22 978 ASN A O 1
ATOM 7249 N N . PHE A 1 981 ? 127.487 38.566 144.281 1.00 135.38 979 PHE A N 1
ATOM 7250 C CA . PHE A 1 981 ? 126.926 39.084 145.550 1.00 129.58 979 PHE A CA 1
ATOM 7251 C C . PHE A 1 981 ? 125.471 38.665 145.504 1.00 130.02 979 PHE A C 1
ATOM 7252 O O . PHE A 1 981 ? 124.893 38.778 144.423 1.00 133.43 979 PHE A O 1
ATOM 7260 N N . ASN A 1 982 ? 124.879 38.221 146.595 1.00 132.20 980 ASN A N 1
ATOM 7261 C CA . ASN A 1 982 ? 123.486 37.719 146.505 1.00 137.52 980 ASN A CA 1
ATOM 7262 C C . ASN A 1 982 ? 122.530 38.908 146.593 1.00 135.82 980 ASN A C 1
ATOM 7263 O O . ASN A 1 982 ? 121.307 38.676 146.656 1.00 137.70 980 ASN A O 1
ATOM 7268 N N . PHE A 1 983 ? 123.061 40.131 146.539 1.00 127.82 981 PHE A N 1
ATOM 7269 C CA . PHE A 1 983 ? 122.252 41.357 146.742 1.00 121.59 981 PHE A CA 1
ATOM 7270 C C . PHE A 1 983 ? 121.160 41.426 145.674 1.00 115.43 981 PHE A C 1
ATOM 7271 O O . PHE A 1 983 ? 121.440 41.146 144.507 1.00 114.34 981 PHE A O 1
ATOM 7279 N N . PRO A 1 984 ? 119.887 41.759 146.020 1.00 116.44 982 PRO A N 1
ATOM 7280 C CA . PRO A 1 984 ? 118.844 41.910 145.007 1.00 118.11 982 PRO A CA 1
ATOM 7281 C C . PRO A 1 984 ? 119.184 43.027 144.024 1.00 116.25 982 PRO A C 1
ATOM 7282 O O . PRO A 1 984 ? 119.749 44.014 144.426 1.00 116.46 982 PRO A O 1
ATOM 7286 N N . GLY A 1 985 ? 118.838 42.817 142.762 1.00 121.23 983 GLY A N 1
ATOM 7287 C CA . GLY A 1 985 ? 118.984 43.836 141.719 1.00 125.19 983 GLY A CA 1
ATOM 7288 C C . GLY A 1 985 ? 117.975 44.915 141.999 1.00 126.59 983 GLY A C 1
ATOM 7289 O O . GLY A 1 985 ? 118.265 46.076 141.760 1.00 122.39 983 GLY A O 1
ATOM 7290 N N . ASP A 1 986 ? 116.819 44.520 142.516 1.00 136.24 984 ASP A N 1
ATOM 7291 C CA . ASP A 1 986 ? 115.707 45.470 142.731 1.00 140.63 984 ASP A CA 1
ATOM 7292 C C . ASP A 1 986 ? 116.191 46.663 143.551 1.00 133.12 984 ASP A C 1
ATOM 7293 O O . ASP A 1 986 ? 115.907 47.790 143.144 1.00 131.12 984 ASP A O 1
ATOM 7298 N N . LEU A 1 987 ? 116.904 46.416 144.647 1.00 127.87 985 LEU A N 1
ATOM 7299 C CA . LEU A 1 987 ? 117.300 47.494 145.589 1.00 120.93 985 LEU A CA 1
ATOM 7300 C C . LEU A 1 987 ? 118.566 48.200 145.110 1.00 111.99 985 LEU A C 1
ATOM 7301 O O . LEU A 1 987 ? 118.631 49.427 145.281 1.00 118.62 985 LEU A O 1
ATOM 7306 N N . TRP A 1 988 ? 119.539 47.468 144.572 1.00 103.69 986 TRP A N 1
ATOM 7307 C CA . TRP A 1 988 ? 120.841 48.072 144.185 1.00 100.94 986 TRP A CA 1
ATOM 7308 C C . TRP A 1 988 ? 120.599 49.248 143.240 1.00 98.84 986 TRP A C 1
ATOM 7309 O O . TRP A 1 988 ? 121.301 50.245 143.384 1.00 103.05 986 TRP A O 1
ATOM 7320 N N . LEU A 1 989 ? 119.666 49.120 142.305 1.00 96.68 987 LEU A N 1
ATOM 7321 C CA . LEU A 1 989 ? 119.375 50.210 141.348 1.00 99.11 987 LEU A CA 1
ATOM 7322 C C . LEU A 1 989 ? 118.773 51.411 142.069 1.00 94.94 987 LEU A C 1
ATOM 7323 O O . LEU A 1 989 ? 119.236 52.548 141.828 1.00 96.98 987 LEU A O 1
ATOM 7328 N N . LYS A 1 990 ? 117.797 51.165 142.929 1.00 87.09 988 LYS A N 1
ATOM 7329 C CA . LYS A 1 990 ? 117.069 52.248 143.625 1.00 79.96 988 LYS A CA 1
ATOM 7330 C C . LYS A 1 990 ? 118.032 52.960 144.572 1.00 73.00 988 LYS A C 1
ATOM 7331 O O . LYS A 1 990 ? 117.893 54.171 144.729 1.00 75.74 988 LYS A O 1
ATOM 7337 N N . LEU A 1 991 ? 118.958 52.239 145.188 1.00 66.26 989 LEU A N 1
ATOM 7338 C CA . LEU A 1 991 ? 119.854 52.852 146.196 1.00 67.27 989 LEU A CA 1
ATOM 7339 C C . LEU A 1 991 ? 120.855 53.793 145.515 1.00 68.45 989 LEU A C 1
ATOM 7340 O O . LEU A 1 991 ? 121.332 54.695 146.190 1.00 73.36 989 LEU A O 1
ATOM 7345 N N . ILE A 1 992 ? 121.155 53.620 144.236 1.00 71.98 990 ILE A N 1
ATOM 7346 C CA . ILE A 1 992 ? 122.055 54.570 143.522 1.00 76.97 990 ILE A CA 1
ATOM 7347 C C . ILE A 1 992 ? 121.382 55.944 143.507 1.00 75.75 990 ILE A C 1
ATOM 7348 O O . ILE A 1 992 ? 122.103 56.947 143.640 1.00 77.62 990 ILE A O 1
ATOM 7353 N N . PHE A 1 993 ? 120.055 55.989 143.382 1.00 78.73 991 PHE A N 1
ATOM 7354 C CA . PHE A 1 993 ? 119.283 57.263 143.354 1.00 79.12 991 PHE A CA 1
ATOM 7355 C C . PHE A 1 993 ? 119.051 57.821 144.768 1.00 72.82 991 PHE A C 1
ATOM 7356 O O . PHE A 1 993 ? 118.582 58.960 144.863 1.00 69.08 991 PHE A O 1
ATOM 7364 N N . LEU A 1 994 ? 119.330 57.054 145.822 1.00 70.17 992 LEU A N 1
ATOM 7365 C CA . LEU A 1 994 ? 119.034 57.472 147.217 1.00 69.59 992 LEU A CA 1
ATOM 7366 C C . LEU A 1 994 ? 119.774 58.748 147.613 1.00 71.45 992 LEU A C 1
ATOM 7367 O O . LEU A 1 994 ? 119.123 59.634 148.161 1.00 78.21 992 LEU A O 1
ATOM 7372 N N . PRO A 1 995 C 121.112 58.916 147.434 1.00 72.00 993 PRO A N 1
ATOM 7373 C CA . PRO A 1 995 C 121.776 60.126 147.919 1.00 69.21 993 PRO A CA 1
ATOM 7374 C C . PRO A 1 995 C 121.176 61.433 147.385 1.00 68.32 993 PRO A C 1
ATOM 7375 O O . PRO A 1 995 C 121.266 62.385 148.091 1.00 68.00 993 PRO A O 1
ATOM 7379 N N . SER A 1 996 ? 120.595 61.451 146.189 1.00 68.08 994 SER A N 1
ATOM 7380 C CA . SER A 1 996 ? 120.052 62.693 145.597 1.00 65.56 994 SER A CA 1
ATOM 7381 C C . SER A 1 996 ? 118.595 62.890 146.008 1.00 69.45 994 SER A C 1
ATOM 7382 O O . SER A 1 996 ? 118.106 63.997 145.799 1.00 81.58 994 SER A O 1
ATOM 7385 N N . ILE A 1 997 ? 117.906 61.857 146.501 1.00 67.71 995 ILE A N 1
ATOM 7386 C CA . ILE A 1 997 ? 116.522 62.012 147.043 1.00 66.63 995 ILE A CA 1
ATOM 7387 C C . ILE A 1 997 ? 116.734 62.525 148.447 1.00 59.18 995 ILE A C 1
ATOM 7388 O O . ILE A 1 997 ? 116.079 63.458 148.819 1.00 55.54 995 ILE A O 1
ATOM 7393 N N . LEU A 1 998 ? 117.642 61.916 149.181 1.00 56.07 996 LEU A N 1
ATOM 7394 C CA . LEU A 1 998 ? 117.877 62.372 150.562 1.00 56.35 996 LEU A CA 1
ATOM 7395 C C . LEU A 1 998 ? 118.277 63.850 150.551 1.00 57.47 996 LEU A C 1
ATOM 7396 O O . LEU A 1 998 ? 117.650 64.653 151.294 1.00 60.95 996 LEU A O 1
ATOM 7401 N N . ASN A 1 999 ? 119.195 64.270 149.693 1.00 59.27 997 ASN A N 1
ATOM 7402 C CA . ASN A 1 999 ? 119.529 65.722 149.733 1.00 60.47 997 ASN A CA 1
ATOM 7403 C C . ASN A 1 999 ? 118.312 66.567 149.350 1.00 61.87 997 ASN A C 1
ATOM 7404 O O . ASN A 1 999 ? 117.972 67.588 150.056 1.00 66.32 997 ASN A O 1
ATOM 7409 N N . ARG A 1 1000 ? 117.632 66.199 148.278 1.00 60.36 998 ARG A N 1
ATOM 7410 C CA . ARG A 1 1000 ? 116.497 67.066 147.893 1.00 62.15 998 ARG A CA 1
ATOM 7411 C C . ARG A 1 1000 ? 115.519 67.177 149.071 1.00 60.61 998 ARG A C 1
ATOM 7412 O O . ARG A 1 1000 ? 115.020 68.285 149.268 1.00 63.46 998 ARG A O 1
ATOM 7420 N N . MET A 1 1001 ? 115.259 66.094 149.803 1.00 58.26 999 MET A N 1
ATOM 7421 C CA . MET A 1 1001 ? 114.286 66.064 150.927 1.00 58.84 999 MET A CA 1
ATOM 7422 C C . MET A 1 1001 ? 114.738 66.936 152.082 1.00 55.56 999 MET A C 1
ATOM 7423 O O . MET A 1 1001 ? 113.875 67.527 152.699 1.00 55.62 999 MET A O 1
ATOM 7428 N N . TYR A 1 1002 ? 116.004 66.935 152.449 1.00 56.00 1000 TYR A N 1
ATOM 7429 C CA . TYR A 1 1002 ? 116.510 67.888 153.466 1.00 56.24 1000 TYR A CA 1
ATOM 7430 C C . TYR A 1 1002 ? 116.010 69.262 153.075 1.00 54.32 1000 TYR A C 1
ATOM 7431 O O . TYR A 1 1002 ? 115.249 69.976 153.788 1.00 59.90 1000 TYR A O 1
ATOM 7440 N N . PHE A 1 1003 ? 116.305 69.634 151.853 1.00 52.25 1001 PHE A N 1
ATOM 7441 C CA . PHE A 1 1003 ? 115.953 71.034 151.548 1.00 50.39 1001 PHE A CA 1
ATOM 7442 C C . PHE A 1 1003 ? 114.423 71.201 151.461 1.00 50.59 1001 PHE A C 1
ATOM 7443 O O . PHE A 1 1003 ? 113.947 72.273 151.883 1.00 54.80 1001 PHE A O 1
ATOM 7451 N N . LEU A 1 1004 ? 113.651 70.204 151.014 1.00 49.34 1002 LEU A N 1
ATOM 7452 C CA . LEU A 1 1004 ? 112.170 70.325 150.913 1.00 48.37 1002 LEU A CA 1
ATOM 7453 C C . LEU A 1 1004 ? 111.549 70.446 152.312 1.00 45.61 1002 LEU A C 1
ATOM 7454 O O . LEU A 1 1004 ? 110.551 71.155 152.457 1.00 44.66 1002 LEU A O 1
ATOM 7459 N N . LEU A 1 1005 ? 112.092 69.755 153.301 1.00 45.99 1003 LEU A N 1
ATOM 7460 C CA . LEU A 1 1005 ? 111.600 69.892 154.688 1.00 47.39 1003 LEU A CA 1
ATOM 7461 C C . LEU A 1 1005 ? 111.900 71.297 155.187 1.00 48.39 1003 LEU A C 1
ATOM 7462 O O . LEU A 1 1005 ? 110.986 71.908 155.806 1.00 50.63 1003 LEU A O 1
ATOM 7467 N N . HIS A 1 1006 ? 113.067 71.859 154.888 1.00 49.94 1004 HIS A N 1
ATOM 7468 C CA . HIS A 1 1006 ? 113.285 73.280 155.267 1.00 51.68 1004 HIS A CA 1
ATOM 7469 C C . HIS A 1 1006 ? 112.202 74.156 154.628 1.00 49.93 1004 HIS A C 1
ATOM 7470 O O . HIS A 1 1006 ? 111.668 75.066 155.306 1.00 50.85 1004 HIS A O 1
ATOM 7477 N N . ALA A 1 1007 ? 111.879 73.889 153.373 1.00 48.35 1005 ALA A N 1
ATOM 7478 C CA . ALA A 1 1007 ? 110.833 74.639 152.650 1.00 49.44 1005 ALA A CA 1
ATOM 7479 C C . ALA A 1 1007 ? 109.492 74.544 153.369 1.00 50.50 1005 ALA A C 1
ATOM 7480 O O . ALA A 1 1007 ? 108.857 75.582 153.517 1.00 55.33 1005 ALA A O 1
ATOM 7482 N N . GLU A 1 1008 ? 109.038 73.358 153.753 1.00 54.96 1006 GLU A N 1
ATOM 7483 C CA . GLU A 1 1008 ? 107.738 73.259 154.463 1.00 59.27 1006 GLU A CA 1
ATOM 7484 C C . GLU A 1 1008 ? 107.811 74.037 155.776 1.00 57.76 1006 GLU A C 1
ATOM 7485 O O . GLU A 1 1008 ? 106.805 74.636 156.149 1.00 56.19 1006 GLU A O 1
ATOM 7491 N N . ALA A 1 1009 ? 108.922 74.000 156.492 1.00 59.27 1007 ALA A N 1
ATOM 7492 C CA . ALA A 1 1009 ? 109.018 74.802 157.729 1.00 63.41 1007 ALA A CA 1
ATOM 7493 C C . ALA A 1 1009 ? 108.766 76.276 157.401 1.00 65.86 1007 ALA A C 1
ATOM 7494 O O . ALA A 1 1009 ? 107.924 76.902 158.086 1.00 70.04 1007 ALA A O 1
ATOM 7496 N N . LEU A 1 1010 ? 109.462 76.830 156.408 1.00 64.96 1008 LEU A N 1
ATOM 7497 C CA . LEU A 1 1010 ? 109.238 78.258 156.070 1.00 61.97 1008 LEU A CA 1
ATOM 7498 C C . LEU A 1 1010 ? 107.767 78.455 155.696 1.00 59.33 1008 LEU A C 1
ATOM 7499 O O . LEU A 1 1010 ? 107.197 79.457 156.147 1.00 63.97 1008 LEU A O 1
ATOM 7504 N N . ARG A 1 1011 ? 107.174 77.555 154.916 1.00 56.36 1009 ARG A N 1
ATOM 7505 C CA . ARG A 1 1011 ? 105.781 77.766 154.476 1.00 57.61 1009 ARG A CA 1
ATOM 7506 C C . ARG A 1 1011 ? 104.961 77.944 155.729 1.00 61.08 1009 ARG A C 1
ATOM 7507 O O . ARG A 1 1011 ? 104.313 78.977 155.862 1.00 65.83 1009 ARG A O 1
ATOM 7515 N N . LYS A 1 1012 ? 105.068 76.992 156.640 1.00 65.32 1010 LYS A N 1
ATOM 7516 C CA . LYS A 1 1012 ? 104.189 77.020 157.823 1.00 70.26 1010 LYS A CA 1
ATOM 7517 C C . LYS A 1 1012 ? 104.416 78.330 158.568 1.00 65.82 1010 LYS A C 1
ATOM 7518 O O . LYS A 1 1012 ? 103.432 78.986 158.863 1.00 66.84 1010 LYS A O 1
ATOM 7524 N N . ARG A 1 1013 ? 105.655 78.709 158.837 1.00 65.33 1011 ARG A N 1
ATOM 7525 C CA . ARG A 1 1013 ? 105.913 79.928 159.639 1.00 66.18 1011 ARG A CA 1
ATOM 7526 C C . ARG A 1 1013 ? 105.253 81.138 158.977 1.00 62.10 1011 ARG A C 1
ATOM 7527 O O . ARG A 1 1013 ? 104.539 81.902 159.658 1.00 63.34 1011 ARG A O 1
ATOM 7535 N N . PHE A 1 1014 ? 105.502 81.350 157.700 1.00 58.17 1012 PHE A N 1
ATOM 7536 C CA . PHE A 1 1014 ? 104.998 82.586 157.063 1.00 56.74 1012 PHE A CA 1
ATOM 7537 C C . PHE A 1 1014 ? 103.482 82.537 157.082 1.00 56.28 1012 PHE A C 1
ATOM 7538 O O . PHE A 1 1014 ? 102.871 83.542 157.420 1.00 59.90 1012 PHE A O 1
ATOM 7546 N N . ASN A 1 1015 ? 102.901 81.389 156.774 1.00 57.25 1013 ASN A N 1
ATOM 7547 C CA . ASN A 1 1015 ? 101.425 81.307 156.713 1.00 57.14 1013 ASN A CA 1
ATOM 7548 C C . ASN A 1 1015 ? 100.924 81.692 158.092 1.00 60.13 1013 ASN A C 1
ATOM 7549 O O . ASN A 1 1015 ? 100.185 82.637 158.151 1.00 64.23 1013 ASN A O 1
ATOM 7554 N N . THR A 1 1016 ? 101.498 81.139 159.148 1.00 67.14 1014 THR A N 1
ATOM 7555 C CA . THR A 1 1016 ? 101.048 81.416 160.531 1.00 74.74 1014 THR A CA 1
ATOM 7556 C C . THR A 1 1016 ? 101.083 82.915 160.825 1.00 79.22 1014 THR A C 1
ATOM 7557 O O . THR A 1 1016 ? 100.080 83.405 161.353 1.00 82.78 1014 THR A O 1
ATOM 7561 N N . TYR A 1 1017 ? 102.167 83.625 160.505 1.00 79.07 1015 TYR A N 1
ATOM 7562 C CA . TYR A 1 1017 ? 102.306 85.087 160.777 1.00 77.82 1015 TYR A CA 1
ATOM 7563 C C . TYR A 1 1017 ? 101.235 85.878 160.028 1.00 72.50 1015 TYR A C 1
ATOM 7564 O O . TYR A 1 1017 ? 100.529 86.666 160.654 1.00 76.36 1015 TYR A O 1
ATOM 7573 N N . LEU A 1 1018 ? 101.109 85.655 158.729 1.00 69.51 1016 LEU A N 1
ATOM 7574 C CA . LEU A 1 1018 ? 100.100 86.352 157.902 1.00 71.47 1016 LEU A CA 1
ATOM 7575 C C . LEU A 1 1018 ? 98.716 85.871 158.329 1.00 75.74 1016 LEU A C 1
ATOM 7576 O O . LEU A 1 1018 ? 97.736 86.303 157.712 1.00 78.65 1016 LEU A O 1
ATOM 7581 N N . ASN A 1 1019 ? 98.640 84.999 159.333 1.00 79.30 1017 ASN A N 1
ATOM 7582 C CA . ASN A 1 1019 ? 97.354 84.504 159.875 1.00 85.94 1017 ASN A CA 1
ATOM 7583 C C . ASN A 1 1019 ? 96.503 83.883 158.749 1.00 82.57 1017 ASN A C 1
ATOM 7584 O O . ASN A 1 1019 ? 95.271 84.036 158.770 1.00 80.02 1017 ASN A O 1
ATOM 7589 N N . LEU A 1 1020 ? 97.128 83.171 157.818 1.00 80.61 1018 LEU A N 1
ATOM 7590 C CA . LEU A 1 1020 ? 96.409 82.396 156.784 1.00 81.02 1018 LEU A CA 1
ATOM 7591 C C . LEU A 1 1020 ? 96.587 80.911 157.088 1.00 81.77 1018 LEU A C 1
ATOM 7592 O O . LEU A 1 1020 ? 96.428 80.108 156.176 1.00 78.65 1018 LEU A O 1
ATOM 7597 N N . HIS A 1 1021 ? 96.888 80.557 158.338 1.00 84.34 1019 HIS A N 1
ATOM 7598 C CA . HIS A 1 1021 ? 97.244 79.171 158.732 1.00 87.40 1019 HIS A CA 1
ATOM 7599 C C . HIS A 1 1021 ? 96.002 78.325 158.969 1.00 91.35 1019 HIS A C 1
ATOM 7600 O O . HIS A 1 1021 ? 96.150 77.248 159.554 1.00 97.77 1019 HIS A O 1
ATOM 7607 N N . LEU A 1 1022 ? 94.829 78.827 158.613 1.00 98.51 1020 LEU A N 1
ATOM 7608 C CA . LEU A 1 1022 ? 93.549 78.135 158.891 1.00 98.82 1020 LEU A CA 1
ATOM 7609 C C . LEU A 1 1022 ? 92.717 77.991 157.631 1.00 95.62 1020 LEU A C 1
ATOM 7610 O O . LEU A 1 1022 ? 91.733 77.236 157.685 1.00 100.33 1020 LEU A O 1
ATOM 7615 N N . LEU A 1 1023 ? 93.063 78.709 156.572 1.00 96.62 1021 LEU A N 1
ATOM 7616 C CA . LEU A 1 1023 ? 92.363 78.581 155.273 1.00 104.88 1021 LEU A CA 1
ATOM 7617 C C . LEU A 1 1023 ? 92.328 77.092 154.942 1.00 106.06 1021 LEU A C 1
ATOM 7618 O O . LEU A 1 1023 ? 93.308 76.417 155.239 1.00 108.65 1021 LEU A O 1
ATOM 7623 N N . PRO A 1 1024 ? 91.249 76.513 154.349 1.00 109.96 1022 PRO A N 1
ATOM 7624 C CA . PRO A 1 1024 ? 91.169 75.059 154.188 1.00 112.81 1022 PRO A CA 1
ATOM 7625 C C . PRO A 1 1024 ? 92.241 74.498 153.247 1.00 110.10 1022 PRO A C 1
ATOM 7626 O O . PRO A 1 1024 ? 92.553 73.333 153.351 1.00 112.14 1022 PRO A O 1
ATOM 7630 N N . PHE A 1 1025 ? 92.751 75.325 152.341 1.00 104.33 1023 PHE A N 1
ATOM 7631 C CA . PHE A 1 1025 ? 93.809 74.907 151.394 1.00 101.82 1023 PHE A CA 1
ATOM 7632 C C . PHE A 1 1025 ? 95.182 75.148 152.021 1.00 90.60 1023 PHE A C 1
ATOM 7633 O O . PHE A 1 1025 ? 96.187 74.818 151.375 1.00 94.97 1023 PHE A O 1
ATOM 7641 N N . ASN A 1 1026 ? 95.238 75.691 153.229 1.00 77.25 1024 ASN A N 1
ATOM 7642 C CA . ASN A 1 1026 ? 96.533 75.899 153.917 1.00 74.00 1024 ASN A CA 1
ATOM 7643 C C . ASN A 1 1026 ? 96.581 75.166 155.244 1.00 76.47 1024 ASN A C 1
ATOM 7644 O O . ASN A 1 1026 ? 97.606 75.310 155.944 1.00 77.43 1024 ASN A O 1
ATOM 7649 N N . GLY A 1 1027 ? 95.530 74.429 155.594 1.00 81.04 1025 GLY A N 1
ATOM 7650 C CA . GLY A 1 1027 ? 95.446 73.780 156.912 1.00 91.54 1025 GLY A CA 1
ATOM 7651 C C . GLY A 1 1027 ? 96.084 72.404 156.907 1.00 98.65 1025 GLY A C 1
ATOM 7652 O O . GLY A 1 1027 ? 97.050 72.171 156.168 1.00 98.82 1025 GLY A O 1
ATOM 7653 N N . THR A 1 1028 ? 95.525 71.489 157.688 1.00 107.41 1026 THR A N 1
ATOM 7654 C CA . THR A 1 1028 ? 95.959 70.074 157.721 1.00 111.19 1026 THR A CA 1
ATOM 7655 C C . THR A 1 1028 ? 95.545 69.410 156.409 1.00 112.20 1026 THR A C 1
ATOM 7656 O O . THR A 1 1028 ? 96.049 68.325 156.121 1.00 116.13 1026 THR A O 1
ATOM 7660 N N . ASP A 1 1029 ? 94.644 70.031 155.655 1.00 113.30 1027 ASP A N 1
ATOM 7661 C CA . ASP A 1 1029 ? 94.138 69.470 154.382 1.00 119.55 1027 ASP A CA 1
ATOM 7662 C C . ASP A 1 1029 ? 95.096 69.813 153.243 1.00 113.15 1027 ASP A C 1
ATOM 7663 O O . ASP A 1 1029 ? 94.809 69.394 152.102 1.00 112.25 1027 ASP A O 1
ATOM 7668 N N . TYR A 1 1030 ? 96.169 70.558 153.512 1.00 100.63 1028 TYR A N 1
ATOM 7669 C CA . TYR A 1 1030 ? 97.126 70.963 152.457 1.00 93.24 1028 TYR A CA 1
ATOM 7670 C C . TYR A 1 1030 ? 97.703 69.709 151.813 1.00 90.82 1028 TYR A C 1
ATOM 7671 O O . TYR A 1 1030 ? 98.236 68.870 152.535 1.00 93.90 1028 TYR A O 1
ATOM 7680 N N . MET A 1 1031 ? 97.604 69.604 150.496 1.00 89.06 1029 MET A N 1
ATOM 7681 C CA . MET A 1 1031 ? 98.177 68.477 149.734 1.00 90.37 1029 MET A CA 1
ATOM 7682 C C . MET A 1 1031 ? 99.139 69.084 148.731 1.00 83.89 1029 MET A C 1
ATOM 7683 O O . MET A 1 1031 ? 98.664 69.550 147.702 1.00 80.37 1029 MET A O 1
ATOM 7688 N N . PRO A 1 1032 ? 100.474 69.141 148.962 1.00 79.92 1030 PRO A N 1
ATOM 7689 C CA . PRO A 1 1032 ? 101.332 69.870 148.039 1.00 78.29 1030 PRO A CA 1
ATOM 7690 C C . PRO A 1 1032 ? 101.414 69.236 146.651 1.00 76.78 1030 PRO A C 1
ATOM 7691 O O . PRO A 1 1032 ? 101.146 68.059 146.490 1.00 79.23 1030 PRO A O 1
ATOM 7695 N N . ARG A 1 1033 ? 101.809 70.086 145.707 1.00 79.85 1031 ARG A N 1
ATOM 7696 C CA . ARG A 1 1033 ? 101.920 69.838 144.252 1.00 85.40 1031 ARG A CA 1
ATOM 7697 C C . ARG A 1 1033 ? 103.362 69.496 143.914 1.00 82.03 1031 ARG A C 1
ATOM 7698 O O . ARG A 1 1033 ? 104.284 69.923 144.612 1.00 87.87 1031 ARG A O 1
ATOM 7706 N N . PRO A 1 1034 ? 103.618 68.761 142.815 1.00 78.02 1032 PRO A N 1
ATOM 7707 C CA . PRO A 1 1034 ? 104.978 68.332 142.513 1.00 75.20 1032 PRO A CA 1
ATOM 7708 C C . PRO A 1 1034 ? 105.908 69.504 142.196 1.00 70.47 1032 PRO A C 1
ATOM 7709 O O . PRO A 1 1034 ? 105.458 70.515 141.679 1.00 73.21 1032 PRO A O 1
ATOM 7713 N N . LEU A 1 1035 ? 107.179 69.342 142.543 1.00 69.74 1033 LEU A N 1
ATOM 7714 C CA . LEU A 1 1035 ? 108.230 70.270 142.082 1.00 74.45 1033 LEU A CA 1
ATOM 7715 C C . LEU A 1 1035 ? 108.093 70.281 140.568 1.00 82.84 1033 LEU A C 1
ATOM 7716 O O . LEU A 1 1035 ? 107.993 69.186 139.981 1.00 87.85 1033 LEU A O 1
ATOM 7721 N N . GLU A 1 1036 ? 108.084 71.457 139.963 1.00 91.17 1034 GLU A N 1
ATOM 7722 C CA . GLU A 1 1036 ? 108.119 71.563 138.482 1.00 101.85 1034 GLU A CA 1
ATOM 7723 C C . GLU A 1 1036 ? 109.473 72.148 138.082 1.00 92.22 1034 GLU A C 1
ATOM 7724 O O . GLU A 1 1036 ? 110.003 72.947 138.864 1.00 86.66 1034 GLU A O 1
ATOM 7730 N N . ILE A 1 1037 ? 110.000 71.705 136.946 1.00 85.71 1035 ILE A N 1
ATOM 7731 C CA . ILE A 1 1037 ? 111.328 72.115 136.418 1.00 85.69 1035 ILE A CA 1
ATOM 7732 C C . ILE A 1 1037 ? 111.155 73.441 135.693 1.00 95.50 1035 ILE A C 1
ATOM 7733 O O . ILE A 1 1037 ? 110.122 73.593 135.047 1.00 99.22 1035 ILE A O 1
ATOM 7738 N N . ASP A 1 1038 ? 112.130 74.340 135.761 1.00 106.23 1036 ASP A N 1
ATOM 7739 C CA . ASP A 1 1038 ? 112.086 75.585 134.958 1.00 117.80 1036 ASP A CA 1
ATOM 7740 C C . ASP A 1 1038 ? 112.829 75.297 133.671 1.00 117.45 1036 ASP A C 1
ATOM 7741 O O . ASP A 1 1038 ? 114.057 75.199 133.718 1.00 119.70 1036 ASP A O 1
ATOM 7746 N N . TYR A 1 1039 ? 112.121 75.131 132.571 1.00 119.74 1037 TYR A N 1
ATOM 7747 C CA . TYR A 1 1039 ? 112.783 74.741 131.305 1.00 122.88 1037 TYR A CA 1
ATOM 7748 C C . TYR A 1 1039 ? 113.616 75.913 130.780 1.00 121.10 1037 TYR A C 1
ATOM 7749 O O . TYR A 1 1039 ? 114.635 75.651 130.128 1.00 126.02 1037 TYR A O 1
ATOM 7758 N N . SER A 1 1040 ? 113.239 77.141 131.109 1.00 120.10 1038 SER A N 1
ATOM 7759 C CA . SER A 1 1040 ? 113.931 78.358 130.624 1.00 117.12 1038 SER A CA 1
ATOM 7760 C C . SER A 1 1040 ? 115.410 78.331 131.001 1.00 113.80 1038 SER A C 1
ATOM 7761 O O . SER A 1 1040 ? 116.232 78.638 130.131 1.00 115.56 1038 SER A O 1
ATOM 7764 N N . LEU A 1 1041 ? 115.727 77.951 132.239 1.00 113.17 1039 LEU A N 1
ATOM 7765 C CA . LEU A 1 1041 ? 117.122 77.973 132.760 1.00 114.03 1039 LEU A CA 1
ATOM 7766 C C . LEU A 1 1041 ? 118.023 77.209 131.789 1.00 124.19 1039 LEU A C 1
ATOM 7767 O O . LEU A 1 1041 ? 117.548 76.248 131.174 1.00 124.00 1039 LEU A O 1
ATOM 7772 N N . LYS A 1 1042 ? 119.271 77.632 131.636 1.00 138.91 1040 LYS A N 1
ATOM 7773 C CA . LYS A 1 1042 ? 120.194 77.025 130.640 1.00 152.45 1040 LYS A CA 1
ATOM 7774 C C . LYS A 1 1042 ? 120.426 75.546 130.958 1.00 146.39 1040 LYS A C 1
ATOM 7775 O O . LYS A 1 1042 ? 120.395 74.734 130.013 1.00 151.98 1040 LYS A O 1
ATOM 7781 N N . ARG A 1 1043 ? 120.618 75.209 132.232 1.00 136.96 1041 ARG A N 1
ATOM 7782 C CA . ARG A 1 1043 ? 120.864 73.808 132.652 1.00 132.13 1041 ARG A CA 1
ATOM 7783 C C . ARG A 1 1043 ? 119.684 72.929 132.215 1.00 131.54 1041 ARG A C 1
ATOM 7784 O O . ARG A 1 1043 ? 119.940 71.769 131.878 1.00 128.95 1041 ARG A O 1
ATOM 7792 N N . ASN A 1 1044 ? 118.462 73.473 132.259 1.00 134.53 1042 ASN A N 1
ATOM 7793 C CA . ASN A 1 1044 ? 117.175 72.817 131.893 1.00 136.03 1042 ASN A CA 1
ATOM 7794 C C . ASN A 1 1044 ? 116.628 72.127 133.144 1.00 128.31 1042 ASN A C 1
ATOM 7795 O O . ASN A 1 1044 ? 116.317 72.894 134.082 1.00 118.87 1042 ASN A O 1
ATOM 7800 N N . GLU A 1 1085 ? 121.392 112.180 112.678 1.00 230.24 1083 GLU A N 1
ATOM 7801 C CA . GLU A 1 1085 ? 119.916 112.050 112.500 1.00 237.30 1083 GLU A CA 1
ATOM 7802 C C . GLU A 1 1085 ? 119.560 111.689 111.054 1.00 239.21 1083 GLU A C 1
ATOM 7803 O O . GLU A 1 1085 ? 118.538 110.998 110.855 1.00 242.25 1083 GLU A O 1
ATOM 7809 N N . ASN A 1 1086 ? 120.343 112.164 110.087 1.00 242.76 1084 ASN A N 1
ATOM 7810 C CA . ASN A 1 1086 ? 120.091 111.942 108.640 1.00 241.88 1084 ASN A CA 1
ATOM 7811 C C . ASN A 1 1086 ? 120.259 110.458 108.334 1.00 245.89 1084 ASN A C 1
ATOM 7812 O O . ASN A 1 1086 ? 121.075 109.800 108.975 1.00 246.57 1084 ASN A O 1
ATOM 7817 N N . PRO A 1 1087 ? 119.509 109.889 107.360 1.00 249.62 1085 PRO A N 1
ATOM 7818 C CA . PRO A 1 1087 ? 119.627 108.469 107.016 1.00 247.61 1085 PRO A CA 1
ATOM 7819 C C . PRO A 1 1087 ? 121.018 108.041 106.530 1.00 239.46 1085 PRO A C 1
ATOM 7820 O O . PRO A 1 1087 ? 121.435 106.954 106.873 1.00 238.36 1085 PRO A O 1
ATOM 7824 N N . TRP A 1 1088 ? 121.674 108.880 105.729 1.00 233.39 1086 TRP A N 1
ATOM 7825 C CA . TRP A 1 1088 ? 123.014 108.570 105.166 1.00 228.70 1086 TRP A CA 1
ATOM 7826 C C . TRP A 1 1088 ? 124.048 108.504 106.294 1.00 222.31 1086 TRP A C 1
ATOM 7827 O O . TRP A 1 1088 ? 123.910 109.234 107.276 1.00 225.93 1086 TRP A O 1
ATOM 7838 N N . GLN A 1 1089 ? 125.071 107.677 106.146 1.00 209.13 1087 GLN A N 1
ATOM 7839 C CA . GLN A 1 1089 ? 126.182 107.642 107.127 1.00 203.70 1087 GLN A CA 1
ATOM 7840 C C . GLN A 1 1089 ? 127.238 108.658 106.687 1.00 195.39 1087 GLN A C 1
ATOM 7841 O O . GLN A 1 1089 ? 126.967 109.421 105.740 1.00 191.50 1087 GLN A O 1
ATOM 7847 N N . LYS A 1 1090 ? 128.371 108.700 107.383 1.00 189.00 1088 LYS A N 1
ATOM 7848 C CA . LYS A 1 1090 ? 129.442 109.698 107.156 1.00 184.17 1088 LYS A CA 1
ATOM 7849 C C . LYS A 1 1090 ? 129.990 109.614 105.736 1.00 171.81 1088 LYS A C 1
ATOM 7850 O O . LYS A 1 1090 ? 130.145 110.656 105.111 1.00 174.32 1088 LYS A O 1
ATOM 7856 N N . TYR A 1 1091 ? 130.352 108.422 105.287 1.00 165.21 1089 TYR A N 1
ATOM 7857 C CA . TYR A 1 1091 ? 131.080 108.242 104.007 1.00 161.90 1089 TYR A CA 1
ATOM 7858 C C . TYR A 1 1091 ? 130.184 108.537 102.803 1.00 152.55 1089 TYR A C 1
ATOM 7859 O O . TYR A 1 1091 ? 130.731 108.663 101.696 1.00 154.68 1089 TYR A O 1
ATOM 7868 N N . MET A 1 1092 ? 128.873 108.636 102.967 1.00 144.19 1090 MET A N 1
ATOM 7869 C CA . MET A 1 1092 ? 128.014 108.798 101.769 1.00 141.69 1090 MET A CA 1
ATOM 7870 C C . MET A 1 1092 ? 127.696 110.272 101.514 1.00 139.96 1090 MET A C 1
ATOM 7871 O O . MET A 1 1092 ? 126.786 110.525 100.715 1.00 136.57 1090 MET A O 1
ATOM 7876 N N . GLU A 1 1093 ? 128.411 111.217 102.128 1.00 137.82 1091 GLU A N 1
ATOM 7877 C CA . GLU A 1 1093 ? 128.072 112.655 101.989 1.00 132.24 1091 GLU A CA 1
ATOM 7878 C C . GLU A 1 1093 ? 128.828 113.243 100.802 1.00 123.43 1091 GLU A C 1
ATOM 7879 O O . GLU A 1 1093 ? 130.049 113.159 100.760 1.00 116.45 1091 GLU A O 1
ATOM 7885 N N . PRO A 1 1094 ? 128.134 113.850 99.818 1.00 113.54 1092 PRO A N 1
ATOM 7886 C CA . PRO A 1 1094 ? 128.795 114.427 98.649 1.00 108.50 1092 PRO A CA 1
ATOM 7887 C C . PRO A 1 1094 ? 129.686 115.608 99.029 1.00 111.79 1092 PRO A C 1
ATOM 7888 O O . PRO A 1 1094 ? 129.341 116.288 99.956 1.00 108.98 1092 PRO A O 1
ATOM 7892 N N . VAL A 1 1095 ? 130.751 115.830 98.271 1.00 121.21 1093 VAL A N 1
ATOM 7893 C CA . VAL A 1 1095 ? 131.723 116.936 98.508 1.00 125.26 1093 VAL A CA 1
ATOM 7894 C C . VAL A 1 1095 ? 130.989 118.240 98.227 1.00 129.45 1093 VAL A C 1
ATOM 7895 O O . VAL A 1 1095 ? 130.161 118.240 97.299 1.00 134.29 1093 VAL A O 1
ATOM 7899 N N . ASP A 1 1096 ? 131.244 119.295 98.993 1.00 131.53 1094 ASP A N 1
ATOM 7900 C CA . ASP A 1 1096 ? 130.625 120.601 98.660 1.00 134.48 1094 ASP A CA 1
ATOM 7901 C C . ASP A 1 1096 ? 131.235 121.035 97.327 1.00 125.16 1094 ASP A C 1
ATOM 7902 O O . ASP A 1 1096 ? 132.466 121.136 97.249 1.00 120.59 1094 ASP A O 1
ATOM 7907 N N . LEU A 1 1097 ? 130.410 121.235 96.312 1.00 118.25 1095 LEU A N 1
ATOM 7908 C CA . LEU A 1 1097 ? 130.905 121.681 94.990 1.00 117.50 1095 LEU A CA 1
ATOM 7909 C C . LEU A 1 1097 ? 131.355 123.137 95.115 1.00 118.53 1095 LEU A C 1
ATOM 7910 O O . LEU A 1 1097 ? 132.280 123.521 94.393 1.00 124.14 1095 LEU A O 1
ATOM 7915 N N . SER A 1 1098 ? 130.734 123.908 96.011 1.00 109.28 1096 SER A N 1
ATOM 7916 C CA . SER A 1 1098 ? 131.012 125.355 96.196 1.00 100.55 1096 SER A CA 1
ATOM 7917 C C . SER A 1 1098 ? 132.404 125.578 96.799 1.00 92.10 1096 SER A C 1
ATOM 7918 O O . SER A 1 1098 ? 133.118 126.456 96.316 1.00 95.22 1096 SER A O 1
ATOM 7921 N N . ARG A 1 1099 ? 132.779 124.844 97.839 1.00 83.24 1097 ARG A N 1
ATOM 7922 C CA . ARG A 1 1099 ? 134.052 125.121 98.553 1.00 80.22 1097 ARG A CA 1
ATOM 7923 C C . ARG A 1 1099 ? 135.217 124.465 97.820 1.00 82.55 1097 ARG A C 1
ATOM 7924 O O . ARG A 1 1099 ? 136.357 124.761 98.177 1.00 82.84 1097 ARG A O 1
ATOM 7932 N N . ASN A 1 1100 ? 134.951 123.589 96.857 1.00 92.20 1098 ASN A N 1
ATOM 7933 C CA . ASN A 1 1100 ? 136.020 122.928 96.069 1.00 102.29 1098 ASN A CA 1
ATOM 7934 C C . ASN A 1 1100 ? 135.680 123.082 94.595 1.00 102.23 1098 ASN A C 1
ATOM 7935 O O . ASN A 1 1100 ? 135.319 122.077 93.990 1.00 105.76 1098 ASN A O 1
ATOM 7940 N N . LEU A 1 1101 ? 135.757 124.291 94.048 1.00 99.91 1099 LEU A N 1
ATOM 7941 C CA . LEU A 1 1101 ? 135.292 124.523 92.654 1.00 98.48 1099 LEU A CA 1
ATOM 7942 C C . LEU A 1 1101 ? 136.351 124.069 91.650 1.00 98.01 1099 LEU A C 1
ATOM 7943 O O . LEU A 1 1101 ? 135.984 123.447 90.646 1.00 103.17 1099 LEU A O 1
ATOM 7948 N N . LEU A 1 1102 ? 137.626 124.340 91.879 1.00 96.38 1100 LEU A N 1
ATOM 7949 C CA . LEU A 1 1102 ? 138.610 124.082 90.799 1.00 95.72 1100 LEU A CA 1
ATOM 7950 C C . LEU A 1 1102 ? 139.108 122.633 90.796 1.00 101.45 1100 LEU A C 1
ATOM 7951 O O . LEU A 1 1102 ? 139.913 122.339 89.914 1.00 99.15 1100 LEU A O 1
ATOM 7956 N N . SER A 1 1103 ? 138.689 121.748 91.694 1.00 110.73 1101 SER A N 1
ATOM 7957 C CA . SER A 1 1103 ? 139.203 120.359 91.662 1.00 114.13 1101 SER A CA 1
ATOM 7958 C C . SER A 1 1103 ? 138.078 119.368 91.925 1.00 110.16 1101 SER A C 1
ATOM 7959 O O . SER A 1 1103 ? 138.340 118.350 92.573 1.00 112.10 1101 SER A O 1
ATOM 7962 N N . THR A 1 1104 ? 136.872 119.652 91.452 1.00 108.61 1102 THR A N 1
ATOM 7963 C CA . THR A 1 1104 ? 135.735 118.708 91.569 1.00 112.17 1102 THR A CA 1
ATOM 7964 C C . THR A 1 1104 ? 135.659 117.916 90.268 1.00 116.28 1102 THR A C 1
ATOM 7965 O O . THR A 1 1104 ? 135.395 118.518 89.217 1.00 116.01 1102 THR A O 1
ATOM 7969 N N . TYR A 1 1105 ? 135.883 116.608 90.338 1.00 119.88 1103 TYR A N 1
ATOM 7970 C CA . TYR A 1 1105 ? 135.852 115.729 89.141 1.00 117.66 1103 TYR A CA 1
ATOM 7971 C C . TYR A 1 1105 ? 134.410 115.649 88.647 1.00 113.74 1103 TYR A C 1
ATOM 7972 O O . TYR A 1 1105 ? 133.484 115.620 89.455 1.00 114.73 1103 TYR A O 1
ATOM 7981 N N . PRO A 1 1106 ? 134.173 115.672 87.314 1.00 104.89 1104 PRO A N 1
ATOM 7982 C CA . PRO A 1 1106 ? 132.815 115.723 86.769 1.00 100.48 1104 PRO A CA 1
ATOM 7983 C C . PRO A 1 1106 ? 131.887 114.632 87.315 1.00 99.57 1104 PRO A C 1
ATOM 7984 O O . PRO A 1 1106 ? 130.707 114.837 87.332 1.00 106.31 1104 PRO A O 1
ATOM 7988 N N . VAL A 1 1107 ? 132.433 113.517 87.770 1.00 105.06 1105 VAL A N 1
ATOM 7989 C CA . VAL A 1 1107 ? 131.598 112.392 88.286 1.00 111.41 1105 VAL A CA 1
ATOM 7990 C C . VAL A 1 1107 ? 130.802 112.852 89.504 1.00 109.85 1105 VAL A C 1
ATOM 7991 O O . VAL A 1 1107 ? 129.632 112.479 89.613 1.00 108.99 1105 VAL A O 1
ATOM 7995 N N . GLU A 1 1108 ? 131.422 113.606 90.388 1.00 107.77 1106 GLU A N 1
ATOM 7996 C CA . GLU A 1 1108 ? 130.768 114.001 91.647 1.00 105.64 1106 GLU A CA 1
ATOM 7997 C C . GLU A 1 1108 ? 129.567 114.858 91.302 1.00 102.14 1106 GLU A C 1
ATOM 7998 O O . GLU A 1 1108 ? 128.534 114.691 91.923 1.00 103.56 1106 GLU A O 1
ATOM 8004 N N . LEU A 1 1109 ? 129.726 115.740 90.327 1.00 105.32 1107 LEU A N 1
ATOM 8005 C CA . LEU A 1 1109 ? 128.628 116.667 89.968 1.00 116.33 1107 LEU A CA 1
ATOM 8006 C C . LEU A 1 1109 ? 127.347 115.857 89.718 1.00 124.91 1107 LEU A C 1
ATOM 8007 O O . LEU A 1 1109 ? 126.260 116.384 90.005 1.00 130.85 1107 LEU A O 1
ATOM 8012 N N . ASP A 1 1110 ? 127.467 114.622 89.227 1.00 127.09 1108 ASP A N 1
ATOM 8013 C CA . ASP A 1 1110 ? 126.297 113.741 88.980 1.00 124.43 1108 ASP A CA 1
ATOM 8014 C C . ASP A 1 1110 ? 125.820 113.154 90.310 1.00 119.99 1108 ASP A C 1
ATOM 8015 O O . ASP A 1 1110 ? 124.600 113.089 90.518 1.00 119.38 1108 ASP A O 1
ATOM 8020 N N . TYR A 1 1111 ? 126.741 112.713 91.165 1.00 116.48 1109 TYR A N 1
ATOM 8021 C CA . TYR A 1 1111 ? 126.396 112.116 92.477 1.00 114.37 1109 TYR A CA 1
ATOM 8022 C C . TYR A 1 1111 ? 125.579 113.138 93.254 1.00 110.92 1109 TYR A C 1
ATOM 8023 O O . TYR A 1 1111 ? 124.551 112.791 93.815 1.00 108.72 1109 TYR A O 1
ATOM 8032 N N . TYR A 1 1112 ? 126.042 114.380 93.244 1.00 112.02 1110 TYR A N 1
ATOM 8033 C CA . TYR A 1 1112 ? 125.373 115.446 94.018 1.00 117.35 1110 TYR A CA 1
ATOM 8034 C C . TYR A 1 1112 ? 123.906 115.504 93.588 1.00 127.67 1110 TYR A C 1
ATOM 8035 O O . TYR A 1 1112 ? 123.048 115.608 94.462 1.00 131.85 1110 TYR A O 1
ATOM 8044 N N . TYR A 1 1113 ? 123.617 115.387 92.290 1.00 136.31 1111 TYR A N 1
ATOM 8045 C CA . TYR A 1 1113 ? 122.225 115.533 91.790 1.00 137.75 1111 TYR A CA 1
ATOM 8046 C C . TYR A 1 1113 ? 121.369 114.424 92.390 1.00 137.92 1111 TYR A C 1
ATOM 8047 O O . TYR A 1 1113 ? 120.400 114.742 93.083 1.00 143.74 1111 TYR A O 1
ATOM 8056 N N . HIS A 1 1114 ? 121.732 113.170 92.152 1.00 138.20 1112 HIS A N 1
ATOM 8057 C CA . HIS A 1 1114 ? 120.900 112.023 92.598 1.00 137.60 1112 HIS A CA 1
ATOM 8058 C C . HIS A 1 1114 ? 120.805 112.003 94.125 1.00 128.46 1112 HIS A C 1
ATOM 8059 O O . HIS A 1 1114 ? 119.705 111.758 94.640 1.00 130.43 1112 HIS A O 1
ATOM 8066 N N . PHE A 1 1115 ? 121.903 112.243 94.830 1.00 124.30 1113 PHE A N 1
ATOM 8067 C CA . PHE A 1 1115 ? 121.874 112.162 96.309 1.00 124.61 1113 PHE A CA 1
ATOM 8068 C C . PHE A 1 1115 ? 120.896 113.215 96.819 1.00 130.97 1113 PHE A C 1
ATOM 8069 O O . PHE A 1 1115 ? 120.114 112.914 97.729 1.00 132.40 1113 PHE A O 1
ATOM 8077 N N . SER A 1 1116 ? 120.952 114.414 96.245 1.00 143.45 1114 SER A N 1
ATOM 8078 C CA . SER A 1 1116 ? 120.094 115.540 96.689 1.00 152.80 1114 SER A CA 1
ATOM 8079 C C . SER A 1 1116 ? 118.631 115.234 96.368 1.00 157.15 1114 SER A C 1
ATOM 8080 O O . SER A 1 1116 ? 117.772 115.535 97.222 1.00 157.92 1114 SER A O 1
ATOM 8083 N N . VAL A 1 1117 ? 118.351 114.623 95.215 1.00 159.84 1115 VAL A N 1
ATOM 8084 C CA . VAL A 1 1117 ? 116.946 114.253 94.866 1.00 168.04 1115 VAL A CA 1
ATOM 8085 C C . VAL A 1 1117 ? 116.534 113.026 95.695 1.00 174.88 1115 VAL A C 1
ATOM 8086 O O . VAL A 1 1117 ? 115.334 112.695 95.680 1.00 175.44 1115 VAL A O 1
ATOM 8090 N N . GLY A 1 1118 ? 117.476 112.385 96.398 1.00 179.94 1116 GLY A N 1
ATOM 8091 C CA . GLY A 1 1118 ? 117.172 111.279 97.326 1.00 179.65 1116 GLY A CA 1
ATOM 8092 C C . GLY A 1 1118 ? 117.171 109.935 96.629 1.00 180.44 1116 GLY A C 1
ATOM 8093 O O . GLY A 1 1118 ? 116.910 108.924 97.304 1.00 179.90 1116 GLY A O 1
ATOM 8094 N N . ASN A 1 1119 ? 117.499 109.899 95.340 1.00 189.67 1117 ASN A N 1
ATOM 8095 C CA . ASN A 1 1119 ? 117.615 108.610 94.614 1.00 202.28 1117 ASN A CA 1
ATOM 8096 C C . ASN A 1 1119 ? 118.727 107.748 95.233 1.00 210.12 1117 ASN A C 1
ATOM 8097 O O . ASN A 1 1119 ? 118.618 106.514 95.118 1.00 212.83 1117 ASN A O 1
ATOM 8102 N N . VAL A 1 1120 ? 119.734 108.345 95.883 1.00 212.80 1118 VAL A N 1
ATOM 8103 C CA . VAL A 1 1120 ? 120.879 107.570 96.461 1.00 209.02 1118 VAL A CA 1
ATOM 8104 C C . VAL A 1 1120 ? 120.590 107.212 97.921 1.00 207.17 1118 VAL A C 1
ATOM 8105 O O . VAL A 1 1120 ? 120.888 106.083 98.313 1.00 204.00 1118 VAL A O 1
ATOM 8109 N N . CYS A 1 1121 ? 120.061 108.130 98.716 1.00 213.28 1119 CYS A N 1
ATOM 8110 C CA . CYS A 1 1121 ? 119.769 107.845 100.143 1.00 222.22 1119 CYS A CA 1
ATOM 8111 C C . CYS A 1 1121 ? 118.289 108.084 100.422 1.00 220.48 1119 CYS A C 1
ATOM 8112 O O . CYS A 1 1121 ? 117.824 107.627 101.492 1.00 216.02 1119 CYS A O 1
ATOM 8115 N N . TYR A 1 1133 ? 97.813 120.714 107.440 1.00 102.05 1131 TYR A N 1
ATOM 8116 C CA . TYR A 1 1133 ? 98.732 120.815 108.600 1.00 102.98 1131 TYR A CA 1
ATOM 8117 C C . TYR A 1 1133 ? 98.119 121.756 109.619 1.00 104.75 1131 TYR A C 1
ATOM 8118 O O . TYR A 1 1133 ? 98.319 121.570 110.821 1.00 119.85 1131 TYR A O 1
ATOM 8127 N N . TRP A 1 1134 ? 97.401 122.763 109.148 1.00 103.85 1132 TRP A N 1
ATOM 8128 C CA . TRP A 1 1134 ? 96.837 123.782 110.058 1.00 109.93 1132 TRP A CA 1
ATOM 8129 C C . TRP A 1 1134 ? 95.462 123.331 110.552 1.00 111.74 1132 TRP A C 1
ATOM 8130 O O . TRP A 1 1134 ? 94.888 124.013 111.416 1.00 112.52 1132 TRP A O 1
ATOM 8141 N N . ALA A 1 1135 ? 94.951 122.213 110.045 1.00 112.98 1133 ALA A N 1
ATOM 8142 C CA . ALA A 1 1135 ? 93.691 121.625 110.536 1.00 117.91 1133 ALA A CA 1
ATOM 8143 C C . ALA A 1 1135 ? 93.991 120.609 111.642 1.00 114.79 1133 ALA A C 1
ATOM 8144 O O . ALA A 1 1135 ? 93.035 120.156 112.301 1.00 113.22 1133 ALA A O 1
ATOM 8146 N N . LYS A 1 1136 ? 95.264 120.264 111.841 1.00 109.89 1134 LYS A N 1
ATOM 8147 C CA . LYS A 1 1136 ? 95.672 119.248 112.841 1.00 103.28 1134 LYS A CA 1
ATOM 8148 C C . LYS A 1 1136 ? 96.377 119.938 114.008 1.00 90.12 1134 LYS A C 1
ATOM 8149 O O . LYS A 1 1136 ? 97.285 120.733 113.754 1.00 87.02 1134 LYS A O 1
ATOM 8155 N N . ASN A 1 1137 ? 95.986 119.622 115.236 1.00 79.48 1135 ASN A N 1
ATOM 8156 C CA . ASN A 1 1137 ? 96.603 120.191 116.456 1.00 70.96 1135 ASN A CA 1
ATOM 8157 C C . ASN A 1 1137 ? 97.996 119.585 116.608 1.00 66.83 1135 ASN A C 1
ATOM 8158 O O . ASN A 1 1137 ? 98.230 118.502 116.078 1.00 66.10 1135 ASN A O 1
ATOM 8163 N N . GLN A 1 1138 ? 98.875 120.262 117.308 1.00 69.30 1136 GLN A N 1
ATOM 8164 C CA . GLN A 1 1138 ? 100.231 119.741 117.600 1.00 71.43 1136 GLN A CA 1
ATOM 8165 C C . GLN A 1 1138 ? 100.077 118.452 118.399 1.00 71.12 1136 GLN A C 1
ATOM 8166 O O . GLN A 1 1138 ? 100.735 117.466 118.064 1.00 71.90 1136 GLN A O 1
ATOM 8172 N N . PHE A 1 1139 ? 99.201 118.470 119.393 1.00 69.52 1137 PHE A N 1
ATOM 8173 C CA . PHE A 1 1139 ? 98.958 117.301 120.267 1.00 68.17 1137 PHE A CA 1
ATOM 8174 C C . PHE A 1 1139 ? 98.028 116.345 119.540 1.00 71.54 1137 PHE A C 1
ATOM 8175 O O . PHE A 1 1139 ? 96.882 116.189 119.978 1.00 81.52 1137 PHE A O 1
ATOM 8183 N N . HIS A 1 1140 ? 98.493 115.735 118.465 1.00 78.42 1138 HIS A N 1
ATOM 8184 C CA . HIS A 1 1140 ? 97.712 114.712 117.730 1.00 88.53 1138 HIS A CA 1
ATOM 8185 C C . HIS A 1 1140 ? 98.541 113.445 117.689 1.00 94.75 1138 HIS A C 1
ATOM 8186 O O . HIS A 1 1140 ? 99.687 113.525 117.244 1.00 97.95 1138 HIS A O 1
ATOM 8193 N N . MET A 1 1141 ? 97.981 112.324 118.127 1.00 104.77 1139 MET A N 1
ATOM 8194 C CA . MET A 1 1141 ? 98.730 111.045 118.186 1.00 111.02 1139 MET A CA 1
ATOM 8195 C C . MET A 1 1141 ? 98.527 110.322 116.856 1.00 111.37 1139 MET A C 1
ATOM 8196 O O . MET A 1 1141 ? 97.400 109.948 116.538 1.00 109.90 1139 MET A O 1
ATOM 8201 N N . PRO A 1 1142 ? 99.582 110.130 116.036 1.00 110.80 1140 PRO A N 1
ATOM 8202 C CA . PRO A 1 1142 ? 99.426 109.505 114.728 1.00 115.10 1140 PRO A CA 1
ATOM 8203 C C . PRO A 1 1142 ? 98.852 108.099 114.897 1.00 126.41 1140 PRO A C 1
ATOM 8204 O O . PRO A 1 1142 ? 99.325 107.395 115.749 1.00 128.80 1140 PRO A O 1
ATOM 8208 N N . THR A 1 1143 ? 97.848 107.736 114.107 1.00 145.18 1141 THR A N 1
ATOM 8209 C CA . THR A 1 1143 ? 97.166 106.417 114.217 1.00 159.34 1141 THR A CA 1
ATOM 8210 C C . THR A 1 1143 ? 97.853 105.392 113.312 1.00 159.37 1141 THR A C 1
ATOM 8211 O O . THR A 1 1143 ? 97.427 105.253 112.145 1.00 161.58 1141 THR A O 1
ATOM 8215 N N . GLY A 1 1144 ? 98.854 104.688 113.836 1.00 159.84 1142 GLY A N 1
ATOM 8216 C CA . GLY A 1 1144 ? 99.592 103.644 113.106 1.00 159.58 1142 GLY A CA 1
ATOM 8217 C C . GLY A 1 1144 ? 100.353 102.763 114.070 1.00 161.33 1142 GLY A C 1
ATOM 8218 O O . GLY A 1 1144 ? 100.394 103.100 115.264 1.00 169.53 1142 GLY A O 1
ATOM 8219 N N . ASN A 1 1145 ? 100.924 101.667 113.581 1.00 155.24 1143 ASN A N 1
ATOM 8220 C CA . ASN A 1 1145 ? 101.739 100.751 114.414 1.00 146.42 1143 ASN A CA 1
ATOM 8221 C C . ASN A 1 1145 ? 103.180 101.245 114.413 1.00 129.39 1143 ASN A C 1
ATOM 8222 O O . ASN A 1 1145 ? 103.802 101.223 113.344 1.00 134.57 1143 ASN A O 1
ATOM 8227 N N . ILE A 1 1146 ? 103.715 101.593 115.571 1.00 116.72 1144 ILE A N 1
ATOM 8228 C CA . ILE A 1 1146 ? 105.166 101.914 115.697 1.00 111.54 1144 ILE A CA 1
ATOM 8229 C C . ILE A 1 1146 ? 105.895 100.576 115.602 1.00 104.32 1144 ILE A C 1
ATOM 8230 O O . ILE A 1 1146 ? 105.255 99.558 115.928 1.00 103.93 1144 ILE A O 1
ATOM 8235 N N . TYR A 1 1147 ? 107.156 100.560 115.157 1.00 97.26 1145 TYR A N 1
ATOM 8236 C CA . TYR A 1 1147 ? 107.945 99.310 114.970 1.00 95.35 1145 TYR A CA 1
ATOM 8237 C C . TYR A 1 1147 ? 107.289 98.462 113.873 1.00 96.65 1145 TYR A C 1
ATOM 8238 O O . TYR A 1 1147 ? 108.022 98.068 112.950 1.00 96.69 1145 TYR A O 1
ATOM 8247 N N . VAL A 1 1173 ? 92.029 96.072 129.372 1.00 102.29 1171 VAL A N 1
ATOM 8248 C CA . VAL A 1 1173 ? 93.203 95.173 129.194 1.00 103.34 1171 VAL A CA 1
ATOM 8249 C C . VAL A 1 1173 ? 93.018 93.993 130.150 1.00 107.78 1171 VAL A C 1
ATOM 8250 O O . VAL A 1 1173 ? 92.151 94.080 131.061 1.00 103.99 1171 VAL A O 1
ATOM 8254 N N . LYS A 1 1174 ? 93.787 92.930 129.938 1.00 110.73 1172 LYS A N 1
ATOM 8255 C CA . LYS A 1 1174 ? 93.690 91.702 130.768 1.00 108.79 1172 LYS A CA 1
ATOM 8256 C C . LYS A 1 1174 ? 94.320 92.004 132.119 1.00 91.33 1172 LYS A C 1
ATOM 8257 O O . LYS A 1 1174 ? 95.496 92.367 132.156 1.00 86.89 1172 LYS A O 1
ATOM 8263 N N . PRO A 1 1175 ? 93.575 91.881 133.247 1.00 80.04 1173 PRO A N 1
ATOM 8264 C CA . PRO A 1 1175 ? 94.073 92.356 134.540 1.00 76.34 1173 PRO A CA 1
ATOM 8265 C C . PRO A 1 1175 ? 95.245 91.563 135.126 1.00 74.29 1173 PRO A C 1
ATOM 8266 O O . PRO A 1 1175 ? 95.215 90.339 135.090 1.00 80.66 1173 PRO A O 1
ATOM 8270 N N . LEU A 1 1176 ? 96.216 92.258 135.712 1.00 68.01 1174 LEU A N 1
ATOM 8271 C CA . LEU A 1 1176 ? 97.302 91.550 136.419 1.00 62.97 1174 LEU A CA 1
ATOM 8272 C C . LEU A 1 1176 ? 96.661 90.635 137.459 1.00 65.86 1174 LEU A C 1
ATOM 8273 O O . LEU A 1 1176 ? 95.668 91.025 138.110 1.00 66.24 1174 LEU A O 1
ATOM 8278 N N . LEU A 1 1177 ? 97.202 89.442 137.605 1.00 68.99 1175 LEU A N 1
ATOM 8279 C CA . LEU A 1 1177 ? 96.635 88.455 138.552 1.00 70.98 1175 LEU A CA 1
ATOM 8280 C C . LEU A 1 1177 ? 96.966 88.848 139.992 1.00 64.84 1175 LEU A C 1
ATOM 8281 O O . LEU A 1 1177 ? 96.175 88.519 140.874 1.00 67.31 1175 LEU A O 1
ATOM 8286 N N . ILE A 1 1178 ? 98.079 89.527 140.223 1.00 59.16 1176 ILE A N 1
ATOM 8287 C CA . ILE A 1 1178 ? 98.488 89.897 141.598 1.00 58.60 1176 ILE A CA 1
ATOM 8288 C C . ILE A 1 1178 ? 97.538 90.976 142.118 1.00 59.55 1176 ILE A C 1
ATOM 8289 O O . ILE A 1 1178 ? 97.220 90.972 143.305 1.00 59.12 1176 ILE A O 1
ATOM 8294 N N . LEU A 1 1179 ? 97.064 91.847 141.246 1.00 63.24 1177 LEU A N 1
ATOM 8295 C CA . LEU A 1 1179 ? 96.156 92.945 141.654 1.00 63.71 1177 LEU A CA 1
ATOM 8296 C C . LEU A 1 1179 ? 94.732 92.399 141.805 1.00 65.66 1177 LEU A C 1
ATOM 8297 O O . LEU A 1 1179 ? 93.921 93.084 142.431 1.00 70.22 1177 LEU A O 1
ATOM 8302 N N . GLN A 1 1180 ? 94.431 91.228 141.252 1.00 66.76 1178 GLN A N 1
ATOM 8303 C CA . GLN A 1 1180 ? 93.119 90.575 141.472 1.00 68.80 1178 GLN A CA 1
ATOM 8304 C C . GLN A 1 1180 ? 93.186 89.823 142.796 1.00 69.94 1178 GLN A C 1
ATOM 8305 O O . GLN A 1 1180 ? 92.186 89.815 143.508 1.00 74.65 1178 GLN A O 1
ATOM 8311 N N . LYS A 1 1181 ? 94.323 89.196 143.095 1.00 69.77 1179 LYS A N 1
ATOM 8312 C CA . LYS A 1 1181 ? 94.531 88.523 144.398 1.00 68.19 1179 LYS A CA 1
ATOM 8313 C C . LYS A 1 1181 ? 94.581 89.582 145.491 1.00 70.49 1179 LYS A C 1
ATOM 8314 O O . LYS A 1 1181 ? 94.208 89.250 146.631 1.00 75.36 1179 LYS A O 1
ATOM 8320 N N . THR A 1 1182 ? 95.013 90.799 145.169 1.00 76.68 1180 THR A N 1
ATOM 8321 C CA . THR A 1 1182 ? 95.081 91.887 146.169 1.00 85.80 1180 THR A CA 1
ATOM 8322 C C . THR A 1 1182 ? 93.668 92.309 146.579 1.00 93.27 1180 THR A C 1
ATOM 8323 O O . THR A 1 1182 ? 93.424 92.440 147.790 1.00 98.09 1180 THR A O 1
ATOM 8327 N N . VAL A 1 1183 ? 92.773 92.509 145.619 1.00 99.53 1181 VAL A N 1
ATOM 8328 C CA . VAL A 1 1183 ? 91.408 93.038 145.918 1.00 105.54 1181 VAL A CA 1
ATOM 8329 C C . VAL A 1 1183 ? 90.528 91.913 146.473 1.00 113.26 1181 VAL A C 1
ATOM 8330 O O . VAL A 1 1183 ? 89.912 92.138 147.522 1.00 120.03 1181 VAL A O 1
ATOM 8334 N N . SER A 1 1184 ? 90.458 90.754 145.817 1.00 118.14 1182 SER A N 1
ATOM 8335 C CA . SER A 1 1184 ? 89.526 89.663 146.217 1.00 125.56 1182 SER A CA 1
ATOM 8336 C C . SER A 1 1184 ? 90.279 88.517 146.904 1.00 132.80 1182 SER A C 1
ATOM 8337 O O . SER A 1 1184 ? 91.221 87.981 146.296 1.00 131.57 1182 SER A O 1
ATOM 8340 N N . LYS A 1 1185 ? 89.853 88.131 148.111 1.00 138.31 1183 LYS A N 1
ATOM 8341 C CA . LYS A 1 1185 ? 90.476 87.016 148.876 1.00 138.39 1183 LYS A CA 1
ATOM 8342 C C . LYS A 1 1185 ? 90.079 85.666 148.271 1.00 129.50 1183 LYS A C 1
ATOM 8343 O O . LYS A 1 1185 ? 90.735 84.667 148.605 1.00 128.40 1183 LYS A O 1
ATOM 8349 N N . GLU A 1 1186 ? 89.053 85.627 147.430 1.00 126.46 1184 GLU A N 1
ATOM 8350 C CA . GLU A 1 1186 ? 88.657 84.380 146.732 1.00 128.14 1184 GLU A CA 1
ATOM 8351 C C . GLU A 1 1186 ? 89.802 83.931 145.825 1.00 115.55 1184 GLU A C 1
ATOM 8352 O O . GLU A 1 1186 ? 90.066 82.720 145.769 1.00 118.47 1184 GLU A O 1
ATOM 8358 N N . HIS A 1 1187 ? 90.460 84.871 145.152 1.00 104.29 1185 HIS A N 1
ATOM 8359 C CA . HIS A 1 1187 ? 91.513 84.533 144.159 1.00 98.77 1185 HIS A CA 1
ATOM 8360 C C . HIS A 1 1187 ? 92.792 84.048 144.852 1.00 91.66 1185 HIS A C 1
ATOM 8361 O O . HIS A 1 1187 ? 93.639 83.478 144.140 1.00 93.35 1185 HIS A O 1
ATOM 8368 N N . ILE A 1 1188 ? 92.949 84.248 146.164 1.00 82.18 1186 ILE A N 1
ATOM 8369 C CA . ILE A 1 1188 ? 94.214 83.878 146.867 1.00 76.00 1186 ILE A CA 1
ATOM 8370 C C . ILE A 1 1188 ? 94.478 82.383 146.640 1.00 77.80 1186 ILE A C 1
ATOM 8371 O O . ILE A 1 1188 ? 93.522 81.601 146.737 1.00 79.53 1186 ILE A O 1
ATOM 8376 N N . THR A 1 1189 ? 95.721 82.003 146.343 1.00 79.39 1187 THR A N 1
ATOM 8377 C CA . THR A 1 1189 ? 96.119 80.598 146.063 1.00 79.04 1187 THR A CA 1
ATOM 8378 C C . THR A 1 1189 ? 97.149 80.158 147.097 1.00 76.93 1187 THR A C 1
ATOM 8379 O O . THR A 1 1189 ? 97.849 81.014 147.623 1.00 83.61 1187 THR A O 1
ATOM 8383 N N . PRO A 1 1190 ? 97.290 78.850 147.411 1.00 72.19 1188 PRO A N 1
ATOM 8384 C CA . PRO A 1 1190 ? 98.191 78.407 148.478 1.00 70.53 1188 PRO A CA 1
ATOM 8385 C C . PRO A 1 1190 ? 99.682 78.636 148.208 1.00 73.16 1188 PRO A C 1
ATOM 8386 O O . PRO A 1 1190 ? 100.131 78.218 147.157 1.00 76.81 1188 PRO A O 1
ATOM 8390 N N . ALA A 1 1191 ? 100.416 79.250 149.139 1.00 70.92 1189 ALA A N 1
ATOM 8391 C CA . ALA A 1 1191 ? 101.887 79.361 149.018 1.00 67.94 1189 ALA A CA 1
ATOM 8392 C C . ALA A 1 1191 ? 102.451 77.946 149.048 1.00 67.16 1189 ALA A C 1
ATOM 8393 O O . ALA A 1 1191 ? 102.341 77.271 150.086 1.00 69.15 1189 ALA A O 1
ATOM 8395 N N . GLU A 1 1192 ? 103.005 77.504 147.931 1.00 65.22 1190 GLU A N 1
ATOM 8396 C CA . GLU A 1 1192 ? 103.336 76.077 147.743 1.00 66.60 1190 GLU A CA 1
ATOM 8397 C C . GLU A 1 1192 ? 104.713 75.766 148.328 1.00 65.72 1190 GLU A C 1
ATOM 8398 O O . GLU A 1 1192 ? 105.491 76.683 148.650 1.00 69.62 1190 GLU A O 1
ATOM 8404 N N . GLN A 1 1193 ? 105.011 74.482 148.428 1.00 63.22 1191 GLN A N 1
ATOM 8405 C CA . GLN A 1 1193 ? 106.269 73.969 149.018 1.00 59.62 1191 GLN A CA 1
ATOM 8406 C C . GLN A 1 1193 ? 107.398 74.038 147.989 1.00 55.96 1191 GLN A C 1
ATOM 8407 O O . GLN A 1 1193 ? 108.529 74.353 148.351 1.00 53.98 1191 GLN A O 1
ATOM 8413 N N . GLY A 1 1194 ? 107.102 73.705 146.742 1.00 58.78 1192 GLY A N 1
ATOM 8414 C CA . GLY A 1 1194 ? 108.069 73.842 145.644 1.00 61.73 1192 GLY A CA 1
ATOM 8415 C C . GLY A 1 1194 ? 108.493 75.282 145.458 1.00 62.75 1192 GLY A C 1
ATOM 8416 O O . GLY A 1 1194 ? 109.641 75.515 145.054 1.00 63.82 1192 GLY A O 1
ATOM 8417 N N . GLU A 1 1195 ? 107.597 76.229 145.728 1.00 63.21 1193 GLU A N 1
ATOM 8418 C CA . GLU A 1 1195 ? 107.920 77.667 145.561 1.00 64.11 1193 GLU A CA 1
ATOM 8419 C C . GLU A 1 1195 ? 108.911 78.097 146.643 1.00 58.42 1193 GLU A C 1
ATOM 8420 O O . GLU A 1 1195 ? 109.844 78.837 146.341 1.00 58.64 1193 GLU A O 1
ATOM 8426 N N . PHE A 1 1196 ? 108.712 77.682 147.879 1.00 51.21 1194 PHE A N 1
ATOM 8427 C CA . PHE A 1 1196 ? 109.675 78.032 148.940 1.00 48.57 1194 PHE A CA 1
ATOM 8428 C C . PHE A 1 1196 ? 111.010 77.327 148.696 1.00 47.69 1194 PHE A C 1
ATOM 8429 O O . PHE A 1 1196 ? 112.064 77.917 148.975 1.00 47.16 1194 PHE A O 1
ATOM 8437 N N . LEU A 1 1197 ? 110.988 76.102 148.189 1.00 49.46 1195 LEU A N 1
ATOM 8438 C CA . LEU A 1 1197 ? 112.255 75.405 147.881 1.00 50.52 1195 LEU A CA 1
ATOM 8439 C C . LEU A 1 1197 ? 112.959 76.148 146.750 1.00 49.19 1195 LEU A C 1
ATOM 8440 O O . LEU A 1 1197 ? 114.188 76.252 146.791 1.00 51.54 1195 LEU A O 1
ATOM 8445 N N . ALA A 1 1198 ? 112.247 76.626 145.743 1.00 47.59 1196 ALA A N 1
ATOM 8446 C CA . ALA A 1 1198 ? 112.923 77.394 144.677 1.00 46.17 1196 ALA A CA 1
ATOM 8447 C C . ALA A 1 1198 ? 113.456 78.693 145.275 1.00 44.87 1196 ALA A C 1
ATOM 8448 O O . ALA A 1 1198 ? 114.524 79.135 144.857 1.00 44.91 1196 ALA A O 1
ATOM 8450 N N . ALA A 1 1199 ? 112.740 79.259 146.241 1.00 45.55 1197 ALA A N 1
ATOM 8451 C CA . ALA A 1 1199 ? 113.096 80.561 146.844 1.00 44.44 1197 ALA A CA 1
ATOM 8452 C C . ALA A 1 1199 ? 114.288 80.438 147.789 1.00 44.27 1197 ALA A C 1
ATOM 8453 O O . ALA A 1 1199 ? 114.803 81.483 148.175 1.00 43.99 1197 ALA A O 1
ATOM 8455 N N . ILE A 1 1200 ? 114.676 79.237 148.210 1.00 46.62 1198 ILE A N 1
ATOM 8456 C CA . ILE A 1 1200 ? 115.910 79.081 149.034 1.00 48.34 1198 ILE A CA 1
ATOM 8457 C C . ILE A 1 1200 ? 117.016 78.418 148.218 1.00 50.33 1198 ILE A C 1
ATOM 8458 O O . ILE A 1 1200 ? 118.157 78.432 148.690 1.00 54.64 1198 ILE A O 1
ATOM 8463 N N . THR A 1 1201 ? 116.720 77.872 147.046 1.00 52.31 1199 THR A N 1
ATOM 8464 C CA . THR A 1 1201 ? 117.752 77.228 146.193 1.00 56.09 1199 THR A CA 1
ATOM 8465 C C . THR A 1 1201 ? 118.539 78.315 145.463 1.00 56.41 1199 THR A C 1
ATOM 8466 O O . THR A 1 1201 ? 117.954 78.987 144.603 1.00 57.55 1199 THR A O 1
ATOM 8470 N N . ALA A 1 1202 ? 119.815 78.477 145.779 1.00 58.49 1200 ALA A N 1
ATOM 8471 C CA . ALA A 1 1202 ? 120.682 79.435 145.059 1.00 62.69 1200 ALA A CA 1
ATOM 8472 C C . ALA A 1 1202 ? 121.009 78.851 143.695 1.00 66.96 1200 ALA A C 1
ATOM 8473 O O . ALA A 1 1202 ? 120.906 77.625 143.545 1.00 73.46 1200 ALA A O 1
ATOM 8475 N N . SER A 1 1203 ? 121.414 79.682 142.749 1.00 75.18 1201 SER A N 1
ATOM 8476 C CA . SER A 1 1203 ? 121.706 79.213 141.371 1.00 84.28 1201 SER A CA 1
ATOM 8477 C C . SER A 1 1203 ? 122.990 78.383 141.339 1.00 81.61 1201 SER A C 1
ATOM 8478 O O . SER A 1 1203 ? 123.143 77.565 140.435 1.00 76.12 1201 SER A O 1
ATOM 8481 N N . SER A 1 1204 ? 123.897 78.592 142.278 1.00 81.13 1202 SER A N 1
ATOM 8482 C CA . SER A 1 1204 ? 125.187 77.870 142.260 1.00 83.66 1202 SER A CA 1
ATOM 8483 C C . SER A 1 1204 ? 124.965 76.375 142.499 1.00 84.38 1202 SER A C 1
ATOM 8484 O O . SER A 1 1204 ? 125.837 75.598 142.099 1.00 86.68 1202 SER A O 1
ATOM 8487 N N . ALA A 1 1205 ? 123.842 75.993 143.114 1.00 86.83 1203 ALA A N 1
ATOM 8488 C CA . ALA A 1 1205 ? 123.554 74.600 143.523 1.00 84.93 1203 ALA A CA 1
ATOM 8489 C C . ALA A 1 1205 ? 123.447 73.680 142.307 1.00 87.11 1203 ALA A C 1
ATOM 8490 O O . ALA A 1 1205 ? 123.525 72.458 142.502 1.00 91.86 1203 ALA A O 1
ATOM 8492 N N . ALA A 1 1206 ? 123.238 74.234 141.111 1.00 86.74 1204 ALA A N 1
ATOM 8493 C CA . ALA A 1 1206 ? 123.118 73.451 139.862 1.00 86.46 1204 ALA A CA 1
ATOM 8494 C C . ALA A 1 1206 ? 121.936 72.491 139.987 1.00 83.66 1204 ALA A C 1
ATOM 8495 O O . ALA A 1 1206 ? 122.104 71.288 139.740 1.00 85.73 1204 ALA A O 1
ATOM 8497 N N . ASP A 1 1207 ? 120.784 73.009 140.384 1.00 79.98 1205 ASP A N 1
ATOM 8498 C CA . ASP A 1 1207 ? 119.566 72.182 140.501 1.00 78.81 1205 ASP A CA 1
ATOM 8499 C C . ASP A 1 1207 ? 118.687 72.491 139.297 1.00 74.99 1205 ASP A C 1
ATOM 8500 O O . ASP A 1 1207 ? 119.176 73.119 138.362 1.00 75.23 1205 ASP A O 1
ATOM 8505 N N . VAL A 1 1208 ? 117.426 72.095 139.345 1.00 71.32 1206 VAL A N 1
ATOM 8506 C CA . VAL A 1 1208 ? 116.498 72.249 138.201 1.00 69.51 1206 VAL A CA 1
ATOM 8507 C C . VAL A 1 1208 ? 115.712 73.555 138.386 1.00 71.55 1206 VAL A C 1
ATOM 8508 O O . VAL A 1 1208 ? 114.924 73.897 137.482 1.00 71.29 1206 VAL A O 1
ATOM 8512 N N . PHE A 1 1209 ? 115.949 74.287 139.479 1.00 70.94 1207 PHE A N 1
ATOM 8513 C CA . PHE A 1 1209 ? 115.226 75.552 139.790 1.00 72.06 1207 PHE A CA 1
ATOM 8514 C C . PHE A 1 1209 ? 116.167 76.499 140.529 1.00 72.47 1207 PHE A C 1
ATOM 8515 O O . PHE A 1 1209 ? 117.306 76.106 140.782 1.00 72.29 1207 PHE A O 1
ATOM 8523 N N . ASP A 1 1210 ? 115.704 77.701 140.876 1.00 71.51 1208 ASP A N 1
ATOM 8524 C CA . ASP A 1 1210 ? 116.552 78.690 141.588 1.00 70.90 1208 ASP A CA 1
ATOM 8525 C C . ASP A 1 1210 ? 115.709 79.843 142.127 1.00 68.35 1208 ASP A C 1
ATOM 8526 O O . ASP A 1 1210 ? 114.508 79.879 141.854 1.00 68.82 1208 ASP A O 1
ATOM 8531 N N . MET A 1 1211 ? 116.344 80.771 142.833 1.00 65.65 1209 MET A N 1
ATOM 8532 C CA . MET A 1 1211 ? 115.676 81.929 143.470 1.00 62.66 1209 MET A CA 1
ATOM 8533 C C . MET A 1 1211 ? 115.641 83.108 142.510 1.00 65.27 1209 MET A C 1
ATOM 8534 O O . MET A 1 1211 ? 115.135 84.150 142.927 1.00 71.74 1209 MET A O 1
ATOM 8539 N N . GLU A 1 1212 ?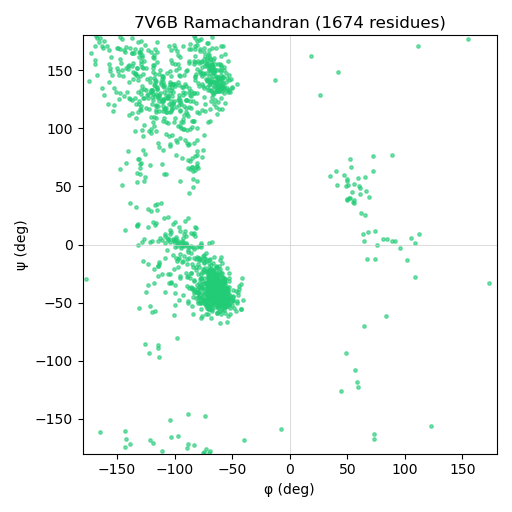 116.172 82.972 141.300 1.00 68.93 1210 GLU A N 1
ATOM 8540 C CA . GLU A 1 1212 ? 116.380 84.135 140.393 1.00 71.14 1210 GLU A CA 1
ATOM 8541 C C . GLU A 1 1212 ? 115.074 84.720 139.838 1.00 65.44 1210 GLU A C 1
ATOM 8542 O O . GLU A 1 1212 ? 115.020 85.953 139.732 1.00 65.16 1210 GLU A O 1
ATOM 8548 N N . ARG A 1 1213 ? 114.075 83.925 139.460 1.00 61.46 1211 ARG A N 1
ATOM 8549 C CA . ARG A 1 1213 ? 112.867 84.507 138.827 1.00 59.79 1211 ARG A CA 1
ATOM 8550 C C . ARG A 1 1213 ? 112.012 85.159 139.911 1.00 58.70 1211 ARG A C 1
ATOM 8551 O O . ARG A 1 1213 ? 111.544 86.274 139.686 1.00 61.49 1211 ARG A O 1
ATOM 8559 N N . LEU A 1 1214 ? 111.815 84.490 141.040 1.00 57.76 1212 LEU A N 1
ATOM 8560 C CA . LEU A 1 1214 ? 111.018 85.063 142.143 1.00 58.53 1212 LEU A CA 1
ATOM 8561 C C . LEU A 1 1214 ? 111.706 86.327 142.647 1.00 59.51 1212 LEU A C 1
ATOM 8562 O O . LEU A 1 1214 ? 111.010 87.202 143.163 1.00 63.94 1212 LEU A O 1
ATOM 8567 N N . GLU A 1 1215 ? 113.028 86.410 142.533 1.00 61.71 1213 GLU A N 1
ATOM 8568 C CA . GLU A 1 1215 ? 113.779 87.569 143.062 1.00 64.55 1213 GLU A CA 1
ATOM 8569 C C . GLU A 1 1215 ? 113.424 88.828 142.267 1.00 62.62 1213 GLU A C 1
ATOM 8570 O O . GLU A 1 1215 ? 113.512 89.912 142.830 1.00 66.31 1213 GLU A O 1
ATOM 8576 N N . ILE A 1 1216 ? 113.047 88.706 141.006 1.00 58.59 1214 ILE A N 1
ATOM 8577 C CA . ILE A 1 1216 ? 112.681 89.894 140.193 1.00 55.63 1214 ILE A CA 1
ATOM 8578 C C . ILE A 1 1216 ? 111.389 90.500 140.737 1.00 50.97 1214 ILE A C 1
ATOM 8579 O O . ILE A 1 1216 ? 111.363 91.720 140.981 1.00 53.68 1214 ILE A O 1
ATOM 8584 N N . LEU A 1 1217 ? 110.367 89.691 140.950 1.00 47.30 1215 LEU A N 1
ATOM 8585 C CA . LEU A 1 1217 ? 109.116 90.194 141.560 1.00 47.89 1215 LEU A CA 1
ATOM 8586 C C . LEU A 1 1217 ? 109.372 90.670 142.994 1.00 45.86 1215 LEU A C 1
ATOM 8587 O O . LEU A 1 1217 ? 108.793 91.677 143.407 1.00 45.06 1215 LEU A O 1
ATOM 8592 N N . GLY A 1 1218 ? 110.198 89.960 143.743 1.00 45.87 1216 GLY A N 1
ATOM 8593 C CA . GLY A 1 1218 ? 110.464 90.344 145.131 1.00 47.53 1216 GLY A CA 1
ATOM 8594 C C . GLY A 1 1218 ? 111.206 91.657 145.213 1.00 49.82 1216 GLY A C 1
ATOM 8595 O O . GLY A 1 1218 ? 110.890 92.443 146.105 1.00 54.07 1216 GLY A O 1
ATOM 8596 N N . ASP A 1 1219 ? 112.162 91.893 144.324 1.00 54.10 1217 ASP A N 1
ATOM 8597 C CA . ASP A 1 1219 ? 112.935 93.149 144.322 1.00 59.55 1217 ASP A CA 1
ATOM 8598 C C . ASP A 1 1219 ? 112.026 94.302 143.897 1.00 58.57 1217 ASP A C 1
ATOM 8599 O O . ASP A 1 1219 ? 112.049 95.365 144.554 1.00 59.58 1217 ASP A O 1
ATOM 8604 N N . SER A 1 1220 ? 111.265 94.112 142.830 1.00 55.81 1218 SER A N 1
ATOM 8605 C CA . SER A 1 1220 ? 110.309 95.140 142.361 1.00 53.69 1218 SER A CA 1
ATOM 8606 C C . SER A 1 1220 ? 109.373 95.519 143.503 1.00 51.28 1218 SER A C 1
ATOM 8607 O O . SER A 1 1220 ? 109.169 96.719 143.743 1.00 57.39 1218 SER A O 1
ATOM 8610 N N . PHE A 1 1221 ? 108.819 94.537 144.189 1.00 49.80 1219 PHE A N 1
ATOM 8611 C CA . PHE A 1 1221 ? 107.826 94.800 145.253 1.00 49.77 1219 PHE A CA 1
ATOM 8612 C C . PHE A 1 1221 ? 108.504 95.433 146.464 1.00 48.54 1219 PHE A C 1
ATOM 8613 O O . PHE A 1 1221 ? 107.897 96.286 147.105 1.00 50.34 1219 PHE A O 1
ATOM 8621 N N . LEU A 1 1222 ? 109.713 95.022 146.795 1.00 47.41 1220 LEU A N 1
ATOM 8622 C CA . LEU A 1 1222 ? 110.387 95.586 147.985 1.00 48.37 1220 LEU A CA 1
ATOM 8623 C C . LEU A 1 1222 ? 110.707 97.052 147.711 1.00 50.35 1220 LEU A C 1
ATOM 8624 O O . LEU A 1 1222 ? 110.565 97.873 148.634 1.00 52.31 1220 LEU A O 1
ATOM 8629 N N . LYS A 1 1223 ? 111.090 97.383 146.485 1.00 52.50 1221 LYS A N 1
ATOM 8630 C CA . LYS A 1 1223 ? 111.332 98.802 146.116 1.00 52.65 1221 LYS A CA 1
ATOM 8631 C C . LYS A 1 1223 ? 110.016 99.583 146.164 1.00 47.08 1221 LYS A C 1
ATOM 8632 O O . LYS A 1 1223 ? 110.027 100.685 146.707 1.00 45.48 1221 LYS A O 1
ATOM 8638 N N . LEU A 1 1224 ? 108.908 99.052 145.652 1.00 46.22 1222 LEU A N 1
ATOM 8639 C CA . LEU A 1 1224 ? 107.602 99.768 145.727 1.00 46.87 1222 LEU A CA 1
ATOM 8640 C C . LEU A 1 1224 ? 107.245 100.027 147.184 1.00 48.26 1222 LEU A C 1
ATOM 8641 O O . LEU A 1 1224 ? 106.896 101.163 147.500 1.00 51.02 1222 LEU A O 1
ATOM 8646 N N . SER A 1 1225 ? 107.283 99.007 148.025 1.00 51.19 1223 SER A N 1
ATOM 8647 C CA . SER A 1 1225 ? 106.838 99.133 149.430 1.00 54.45 1223 SER A CA 1
ATOM 8648 C C . SER A 1 1225 ? 107.705 100.136 150.192 1.00 53.13 1223 SER A C 1
ATOM 8649 O O . SER A 1 1225 ? 107.152 100.911 150.959 1.00 52.33 1223 SER A O 1
ATOM 8652 N N . ALA A 1 1226 ? 109.012 100.093 150.019 1.00 54.45 1224 ALA A N 1
ATOM 8653 C CA . ALA A 1 1226 ? 109.907 101.067 150.675 1.00 56.92 1224 ALA A CA 1
ATOM 8654 C C . ALA A 1 1226 ? 109.564 102.481 150.203 1.00 59.63 1224 ALA A C 1
ATOM 8655 O O . ALA A 1 1226 ? 109.549 103.376 151.043 1.00 62.02 1224 ALA A O 1
ATOM 8657 N N . THR A 1 1227 ? 109.320 102.680 148.909 1.00 59.17 1225 THR A N 1
ATOM 8658 C CA . THR A 1 1227 ? 108.927 104.003 148.361 1.00 57.35 1225 THR A CA 1
ATOM 8659 C C . THR A 1 1227 ? 107.628 104.462 149.015 1.00 54.17 1225 THR A C 1
ATOM 8660 O O . THR A 1 1227 ? 107.581 105.584 149.485 1.00 59.32 1225 THR A O 1
ATOM 8664 N N . LEU A 1 1228 ? 106.607 103.627 149.028 1.00 50.38 1226 LEU A N 1
ATOM 8665 C CA . LEU A 1 1228 ? 105.293 104.048 149.556 1.00 50.91 1226 LEU A CA 1
ATOM 8666 C C . LEU A 1 1228 ? 105.441 104.352 151.044 1.00 49.69 1226 LEU A C 1
ATOM 8667 O O . LEU A 1 1228 ? 104.857 105.323 151.496 1.00 50.85 1226 LEU A O 1
ATOM 8672 N N . TYR A 1 1229 ? 106.211 103.551 151.759 1.00 50.96 1227 TYR A N 1
ATOM 8673 C CA . TYR A 1 1229 ? 106.417 103.719 153.218 1.00 53.13 1227 TYR A CA 1
ATOM 8674 C C . TYR A 1 1229 ? 107.155 105.027 153.494 1.00 55.86 1227 TYR A C 1
ATOM 8675 O O . TYR A 1 1229 ? 106.711 105.768 154.368 1.00 58.86 1227 TYR A O 1
ATOM 8684 N N . LEU A 1 1230 ? 108.252 105.287 152.791 1.00 57.47 1228 LEU A N 1
ATOM 8685 C CA . LEU A 1 1230 ? 109.084 106.487 153.067 1.00 59.72 1228 LEU A CA 1
ATOM 8686 C C . LEU A 1 1230 ? 108.346 107.753 152.621 1.00 59.36 1228 LEU A C 1
ATOM 8687 O O . LEU A 1 1230 ? 108.474 108.757 153.316 1.00 61.88 1228 LEU A O 1
ATOM 8692 N N . ALA A 1 1231 ? 107.603 107.693 151.523 1.00 56.32 1229 ALA A N 1
ATOM 8693 C CA . ALA A 1 1231 ? 106.849 108.842 150.990 1.00 56.10 1229 ALA A CA 1
ATOM 8694 C C . ALA A 1 1231 ? 105.734 109.234 151.951 1.00 60.00 1229 ALA A C 1
ATOM 8695 O O . ALA A 1 1231 ? 105.476 110.442 152.061 1.00 66.49 1229 ALA A O 1
ATOM 8697 N N . SER A 1 1232 ? 105.075 108.265 152.570 1.00 64.45 1230 SER A N 1
ATOM 8698 C CA . SER A 1 1232 ? 103.957 108.529 153.507 1.00 67.98 1230 SER A CA 1
ATOM 8699 C C . SER A 1 1232 ? 104.502 108.938 154.872 1.00 69.16 1230 SER A C 1
ATOM 8700 O O . SER A 1 1232 ? 103.908 109.833 155.491 1.00 72.84 1230 SER A O 1
ATOM 8703 N N . LYS A 1 1233 ? 105.557 108.284 155.337 1.00 73.16 1231 LYS A N 1
ATOM 8704 C CA . LYS A 1 1233 ? 106.086 108.547 156.699 1.00 81.07 1231 LYS A CA 1
ATOM 8705 C C . LYS A 1 1233 ? 106.725 109.935 156.706 1.00 80.21 1231 LYS A C 1
ATOM 8706 O O . LYS A 1 1233 ? 106.379 110.740 157.577 1.00 82.94 1231 LYS A O 1
ATOM 8712 N N . TYR A 1 1234 ? 107.624 110.193 155.767 1.00 82.47 1232 TYR A N 1
ATOM 8713 C CA . TYR A 1 1234 ? 108.367 111.466 155.688 1.00 88.80 1232 TYR A CA 1
ATOM 8714 C C . TYR A 1 1234 ? 107.941 112.167 154.411 1.00 94.18 1232 TYR A C 1
ATOM 8715 O O . TYR A 1 1234 ? 108.607 111.974 153.397 1.00 95.15 1232 TYR A O 1
ATOM 8724 N N . SER A 1 1235 ? 106.877 112.954 154.456 1.00 100.00 1233 SER A N 1
ATOM 8725 C CA . SER A 1 1235 ? 106.287 113.571 153.244 1.00 103.11 1233 SER A CA 1
ATOM 8726 C C . SER A 1 1235 ? 106.756 115.019 153.096 1.00 107.25 1233 SER A C 1
ATOM 8727 O O . SER A 1 1235 ? 106.237 115.709 152.215 1.00 116.66 1233 SER A O 1
ATOM 8730 N N . ASP A 1 1236 ? 107.683 115.469 153.928 1.00 109.17 1234 ASP A N 1
ATOM 8731 C CA . ASP A 1 1236 ? 108.228 116.840 153.815 1.00 112.27 1234 ASP A CA 1
ATOM 8732 C C . ASP A 1 1236 ? 109.620 116.781 153.191 1.00 106.17 1234 ASP A C 1
ATOM 8733 O O . ASP A 1 1236 ? 110.322 117.793 153.257 1.00 108.66 1234 ASP A O 1
ATOM 8738 N N . TRP A 1 1237 ? 110.034 115.653 152.627 1.00 99.84 1235 TRP A N 1
ATOM 8739 C CA . TRP A 1 1237 ? 111.439 115.516 152.158 1.00 95.89 1235 TRP A CA 1
ATOM 8740 C C . TRP A 1 1237 ? 111.549 115.704 150.649 1.00 87.51 1235 TRP A C 1
ATOM 8741 O O . TRP A 1 1237 ? 110.527 115.877 149.990 1.00 88.02 1235 TRP A O 1
ATOM 8752 N N . ASN A 1 1238 ? 112.775 115.761 150.166 1.00 83.07 1236 ASN A N 1
ATOM 8753 C CA . ASN A 1 1238 ? 113.055 115.984 148.739 1.00 85.26 1236 ASN A CA 1
ATOM 8754 C C . ASN A 1 1238 ? 113.179 114.610 148.116 1.00 84.34 1236 ASN A C 1
ATOM 8755 O O . ASN A 1 1238 ? 113.241 113.650 148.880 1.00 84.31 1236 ASN A O 1
ATOM 8760 N N . GLU A 1 1239 ? 113.241 114.511 146.796 1.00 86.58 1237 GLU A N 1
ATOM 8761 C CA . GLU A 1 1239 ? 113.549 113.203 146.188 1.00 86.69 1237 GLU A CA 1
ATOM 8762 C C . GLU A 1 1239 ? 114.955 112.822 146.636 1.00 80.68 1237 GLU A C 1
ATOM 8763 O O . GLU A 1 1239 ? 115.163 111.660 146.874 1.00 92.14 1237 GLU A O 1
ATOM 8769 N N . GLY A 1 1240 ? 115.857 113.780 146.800 1.00 73.83 1238 GLY A N 1
ATOM 8770 C CA . GLY A 1 1240 ? 117.254 113.483 147.148 1.00 73.85 1238 GLY A CA 1
ATOM 8771 C C . GLY A 1 1240 ? 117.372 112.705 148.447 1.00 70.05 1238 GLY A C 1
ATOM 8772 O O . GLY A 1 1240 ? 118.066 111.673 148.479 1.00 66.43 1238 GLY A O 1
ATOM 8773 N N . THR A 1 1241 ? 116.748 113.197 149.507 1.00 70.64 1239 THR A N 1
ATOM 8774 C CA . THR A 1 1241 ? 116.799 112.533 150.828 1.00 72.04 1239 THR A CA 1
ATOM 8775 C C . THR A 1 1241 ? 116.011 111.227 150.777 1.00 68.66 1239 THR A C 1
ATOM 8776 O O . THR A 1 1241 ? 116.507 110.246 151.325 1.00 71.01 1239 THR A O 1
ATOM 8780 N N . LEU A 1 1242 ? 114.830 111.223 150.162 1.00 63.15 1240 LEU A N 1
ATOM 8781 C CA . LEU A 1 1242 ? 113.981 110.007 150.060 1.00 58.95 1240 LEU A CA 1
ATOM 8782 C C . LEU A 1 1242 ? 114.646 108.940 149.180 1.00 61.75 1240 LEU A C 1
ATOM 8783 O O . LEU A 1 1242 ? 114.486 107.765 149.524 1.00 68.49 1240 LEU A O 1
ATOM 8788 N N . THR A 1 1243 ? 115.334 109.302 148.098 1.00 59.78 1241 THR A N 1
ATOM 8789 C CA . THR A 1 1243 ? 115.940 108.319 147.165 1.00 59.40 1241 THR A CA 1
ATOM 8790 C C . THR A 1 1243 ? 117.212 107.756 147.780 1.00 61.58 1241 THR A C 1
ATOM 8791 O O . THR A 1 1243 ? 117.561 106.628 147.438 1.00 65.98 1241 THR A O 1
ATOM 8795 N N . GLU A 1 1244 ? 117.900 108.515 148.627 1.00 65.72 1242 GLU A N 1
ATOM 8796 C CA . GLU A 1 1244 ? 119.113 107.991 149.291 1.00 69.02 1242 GLU A CA 1
ATOM 8797 C C . GLU A 1 1244 ? 118.687 107.013 150.381 1.00 65.88 1242 GLU A C 1
ATOM 8798 O O . GLU A 1 1244 ? 119.269 105.912 150.465 1.00 66.66 1242 GLU A O 1
ATOM 8804 N N . VAL A 1 1245 ? 117.721 107.401 151.202 1.00 61.16 1243 VAL A N 1
ATOM 8805 C CA . VAL A 1 1245 ? 117.266 106.525 152.312 1.00 57.35 1243 VAL A CA 1
ATOM 8806 C C . VAL A 1 1245 ? 116.650 105.261 151.722 1.00 55.64 1243 VAL A C 1
ATOM 8807 O O . VAL A 1 1245 ? 116.838 104.204 152.311 1.00 57.35 1243 VAL A O 1
ATOM 8811 N N . LYS A 1 1246 ? 115.970 105.361 150.590 1.00 55.90 1244 LYS A N 1
ATOM 8812 C CA . LYS A 1 1246 ? 115.407 104.157 149.935 1.00 57.02 1244 LYS A CA 1
ATOM 8813 C C . LYS A 1 1246 ? 116.550 103.275 149.432 1.00 56.10 1244 LYS A C 1
ATOM 8814 O O . LYS A 1 1246 ? 116.593 102.099 149.797 1.00 57.24 1244 LYS A O 1
ATOM 8820 N N . SER A 1 1247 ? 117.442 103.813 148.623 1.00 61.06 1245 SER A N 1
ATOM 8821 C CA . SER A 1 1247 ? 118.566 103.032 148.053 1.00 66.80 1245 SER A CA 1
ATOM 8822 C C . SER A 1 1247 ? 119.417 102.446 149.181 1.00 65.05 1245 SER A C 1
ATOM 8823 O O . SER A 1 1247 ? 120.226 101.564 148.895 1.00 67.59 1245 SER A O 1
ATOM 8826 N N . LYS A 1 1248 ? 119.278 102.936 150.404 1.00 63.29 1246 LYS A N 1
ATOM 8827 C CA . LYS A 1 1248 ? 119.974 102.305 151.550 1.00 65.59 1246 LYS A CA 1
ATOM 8828 C C . LYS A 1 1248 ? 119.067 101.419 152.396 1.00 62.19 1246 LYS A C 1
ATOM 8829 O O . LYS A 1 1248 ? 119.600 100.756 153.280 1.00 66.07 1246 LYS A O 1
ATOM 8835 N N . LEU A 1 1249 ? 117.764 101.424 152.165 1.00 60.01 1247 LEU A N 1
ATOM 8836 C CA . LEU A 1 1249 ? 116.801 100.576 152.916 1.00 55.54 1247 LEU A CA 1
ATOM 8837 C C . LEU A 1 1249 ? 116.568 99.280 152.150 1.00 53.78 1247 LEU A C 1
ATOM 8838 O O . LEU A 1 1249 ? 116.048 98.353 152.747 1.00 55.77 1247 LEU A O 1
ATOM 8843 N N . VAL A 1 1250 ? 116.953 99.228 150.884 1.00 53.68 1248 VAL A N 1
ATOM 8844 C CA . VAL A 1 1250 ? 116.791 98.022 150.028 1.00 54.45 1248 VAL A CA 1
ATOM 8845 C C . VAL A 1 1250 ? 118.167 97.515 149.601 1.00 57.38 1248 VAL A C 1
ATOM 8846 O O . VAL A 1 1250 ? 118.239 96.720 148.648 1.00 55.62 1248 VAL A O 1
ATOM 8850 N N . SER A 1 1251 ? 119.221 97.955 150.283 1.00 64.76 1249 SER A N 1
ATOM 8851 C CA . SER A 1 1251 ? 120.618 97.642 149.905 1.00 70.32 1249 SER A CA 1
ATOM 8852 C C . SER A 1 1251 ? 120.979 96.241 150.396 1.00 75.27 1249 SER A C 1
ATOM 8853 O O . SER A 1 1251 ? 120.476 95.810 151.458 1.00 79.64 1249 SER A O 1
ATOM 8856 N N . ASN A 1 1252 ? 121.881 95.585 149.679 1.00 76.10 1250 ASN A N 1
ATOM 8857 C CA . ASN A 1 1252 ? 122.324 94.220 150.038 1.00 76.73 1250 ASN A CA 1
ATOM 8858 C C . ASN A 1 1252 ? 122.621 94.157 151.533 1.00 72.86 1250 ASN A C 1
ATOM 8859 O O . ASN A 1 1252 ? 122.103 93.237 152.140 1.00 80.95 1250 ASN A O 1
ATOM 8864 N N . ARG A 1 1253 ? 123.374 95.087 152.114 1.00 69.58 1251 ARG A N 1
ATOM 8865 C CA . ARG A 1 1253 ? 123.761 94.964 153.543 1.00 75.16 1251 ARG A CA 1
ATOM 8866 C C . ARG A 1 1253 ? 122.522 94.912 154.437 1.00 71.89 1251 ARG A C 1
ATOM 8867 O O . ARG A 1 1253 ? 122.476 94.030 155.312 1.00 74.84 1251 ARG A O 1
ATOM 8875 N N . ASN A 1 1254 ? 121.568 95.816 154.254 1.00 70.80 1252 ASN A N 1
ATOM 8876 C CA . ASN A 1 1254 ? 120.376 95.874 155.140 1.00 69.66 1252 ASN A CA 1
ATOM 8877 C C . ASN A 1 1254 ? 119.668 94.525 155.042 1.00 70.64 1252 ASN A C 1
ATOM 8878 O O . ASN A 1 1254 ? 119.392 93.910 156.083 1.00 76.03 1252 ASN A O 1
ATOM 8883 N N . LEU A 1 1255 ? 119.448 94.057 153.820 1.00 66.60 1253 LEU A N 1
ATOM 8884 C CA . LEU A 1 1255 ? 118.714 92.789 153.585 1.00 65.83 1253 LEU A CA 1
ATOM 8885 C C . LEU A 1 1255 ? 119.514 91.629 154.188 1.00 67.78 1253 LEU A C 1
ATOM 8886 O O . LEU A 1 1255 ? 118.893 90.776 154.822 1.00 70.74 1253 LEU A O 1
ATOM 8891 N N . LEU A 1 1256 ? 120.836 91.614 154.026 1.00 67.11 1254 LEU A N 1
ATOM 8892 C CA . LEU A 1 1256 ? 121.692 90.542 154.589 1.00 67.95 1254 LEU A CA 1
ATOM 8893 C C . LEU A 1 1256 ? 121.468 90.513 156.096 1.00 65.78 1254 LEU A C 1
ATOM 8894 O O . LEU A 1 1256 ? 121.136 89.439 156.613 1.00 70.87 1254 LEU A O 1
ATOM 8899 N N . PHE A 1 1257 ? 121.568 91.655 156.763 1.00 63.79 1255 PHE A N 1
ATOM 8900 C CA . PHE A 1 1257 ? 121.431 91.691 158.240 1.00 67.89 1255 PHE A CA 1
ATOM 8901 C C . PHE A 1 1257 ? 120.032 91.217 158.636 1.00 66.80 1255 PHE A C 1
ATOM 8902 O O . PHE A 1 1257 ? 119.921 90.399 159.569 1.00 70.97 1255 PHE A O 1
ATOM 8910 N N . CYS A 1 1258 ? 119.005 91.640 157.907 1.00 66.26 1256 CYS A N 1
ATOM 8911 C CA . CYS A 1 1258 ? 117.603 91.246 158.200 1.00 67.32 1256 CYS A CA 1
ATOM 8912 C C . CYS A 1 1258 ? 117.472 89.724 158.119 1.00 65.52 1256 CYS A C 1
ATOM 8913 O O . CYS A 1 1258 ? 116.947 89.118 159.072 1.00 65.25 1256 CYS A O 1
ATOM 8916 N N . LEU A 1 1259 ? 117.975 89.123 157.039 1.00 64.36 1257 LEU A N 1
ATOM 8917 C CA . LEU A 1 1259 ? 117.844 87.657 156.858 1.00 62.75 1257 LEU A CA 1
ATOM 8918 C C . LEU A 1 1259 ? 118.650 86.960 157.955 1.00 64.18 1257 LEU A C 1
ATOM 8919 O O . LEU A 1 1259 ? 118.133 85.993 158.500 1.00 65.89 1257 LEU A O 1
ATOM 8924 N N . ILE A 1 1260 ? 119.833 87.458 158.309 1.00 63.33 1258 ILE A N 1
ATOM 8925 C CA . ILE A 1 1260 ? 120.661 86.786 159.349 1.00 64.74 1258 ILE A CA 1
ATOM 8926 C C . ILE A 1 1260 ? 119.863 86.793 160.653 1.00 68.81 1258 ILE A C 1
ATOM 8927 O O . ILE A 1 1260 ? 119.815 85.742 161.308 1.00 72.12 1258 ILE A O 1
ATOM 8932 N N . ASP A 1 1261 ? 119.228 87.909 160.991 1.00 76.70 1259 ASP A N 1
ATOM 8933 C CA . ASP A 1 1261 ? 118.408 88.016 162.226 1.00 90.41 1259 ASP A CA 1
ATOM 8934 C C . ASP A 1 1261 ? 117.209 87.066 162.175 1.00 93.66 1259 ASP A C 1
ATOM 8935 O O . ASP A 1 1261 ? 116.826 86.563 163.241 1.00 95.42 1259 ASP A O 1
ATOM 8940 N N . ALA A 1 1262 ? 116.625 86.843 161.000 1.00 94.33 1260 ALA A N 1
ATOM 8941 C CA . ALA A 1 1262 ? 115.484 85.912 160.829 1.00 96.33 1260 ALA A CA 1
ATOM 8942 C C . ALA A 1 1262 ? 115.953 84.444 160.825 1.00 97.71 1260 ALA A C 1
ATOM 8943 O O . ALA A 1 1262 ? 115.086 83.563 160.677 1.00 96.73 1260 ALA A O 1
ATOM 8945 N N . ASP A 1 1263 ? 117.262 84.173 160.931 1.00 98.98 1261 ASP A N 1
ATOM 8946 C CA . ASP A 1 1263 ? 117.852 82.806 161.030 1.00 100.61 1261 ASP A CA 1
ATOM 8947 C C . ASP A 1 1263 ? 117.688 82.015 159.725 1.00 90.12 1261 ASP A C 1
ATOM 8948 O O . ASP A 1 1263 ? 118.021 80.818 159.727 1.00 90.28 1261 ASP A O 1
ATOM 8953 N N . ILE A 1 1264 ? 117.269 82.652 158.631 1.00 81.89 1262 ILE A N 1
ATOM 8954 C CA . ILE A 1 1264 ? 117.041 81.948 157.334 1.00 75.52 1262 ILE A CA 1
ATOM 8955 C C . ILE A 1 1264 ? 118.370 81.552 156.675 1.00 77.66 1262 ILE A C 1
ATOM 8956 O O . ILE A 1 1264 ? 118.381 80.513 156.023 1.00 81.77 1262 ILE A O 1
ATOM 8961 N N . PRO A 1 1265 ? 119.526 82.269 156.790 1.00 83.14 1263 PRO A N 1
ATOM 8962 C CA . PRO A 1 1265 ? 120.726 81.890 156.033 1.00 83.23 1263 PRO A CA 1
ATOM 8963 C C . PRO A 1 1265 ? 121.290 80.487 156.306 1.00 81.23 1263 PRO A C 1
ATOM 8964 O O . PRO A 1 1265 ? 121.856 79.929 155.395 1.00 79.26 1263 PRO A O 1
ATOM 8968 N N . LYS A 1 1266 ? 121.147 79.959 157.523 1.00 82.57 1264 LYS A N 1
ATOM 8969 C CA . LYS A 1 1266 ? 121.582 78.568 157.848 1.00 82.19 1264 LYS A CA 1
ATOM 8970 C C . LYS A 1 1266 ? 120.794 77.550 157.014 1.00 81.80 1264 LYS A C 1
ATOM 8971 O O . LYS A 1 1266 ? 121.416 76.576 156.551 1.00 89.14 1264 LYS A O 1
ATOM 8977 N N . THR A 1 1267 ? 119.498 77.773 156.805 1.00 76.02 1265 THR A N 1
ATOM 8978 C CA . THR A 1 1267 ? 118.624 76.870 156.020 1.00 71.67 1265 THR A CA 1
ATOM 8979 C C . THR A 1 1267 ? 118.650 77.241 154.540 1.00 67.09 1265 THR A C 1
ATOM 8980 O O . THR A 1 1267 ? 117.584 77.642 154.050 1.00 75.89 1265 THR A O 1
ATOM 8984 N N . LEU A 1 1268 ? 119.774 77.107 153.836 1.00 61.81 1266 LEU A N 1
ATOM 8985 C CA . LEU A 1 1268 ? 119.841 77.527 152.409 1.00 59.69 1266 LEU A CA 1
ATOM 8986 C C . LEU A 1 1268 ? 120.505 76.452 151.557 1.00 60.43 1266 LEU A C 1
ATOM 8987 O O . LEU A 1 1268 ? 121.406 75.772 152.062 1.00 63.98 1266 LEU A O 1
ATOM 8992 N N . ASN A 1 1269 ? 120.060 76.322 150.311 1.00 62.78 1267 ASN A N 1
ATOM 8993 C CA . ASN A 1 1269 ? 120.563 75.314 149.352 1.00 65.90 1267 ASN A CA 1
ATOM 8994 C C . ASN A 1 1269 ? 121.473 76.013 148.356 1.00 67.84 1267 ASN A C 1
ATOM 8995 O O . ASN A 1 1269 ? 121.012 76.421 147.284 1.00 64.14 1267 ASN A O 1
ATOM 9000 N N . THR A 1 1270 ? 122.737 76.137 148.704 1.00 70.68 1268 THR A N 1
ATOM 9001 C CA . THR A 1 1270 ? 123.647 77.028 147.953 1.00 74.92 1268 THR A CA 1
ATOM 9002 C C . THR A 1 1270 ? 124.868 76.293 147.417 1.00 80.72 1268 THR A C 1
ATOM 9003 O O . THR A 1 1270 ? 125.556 76.887 146.585 1.00 84.31 1268 THR A O 1
ATOM 9007 N N . ILE A 1 1271 ? 125.180 75.100 147.911 1.00 86.51 1269 ILE A N 1
ATOM 9008 C CA . ILE A 1 1271 ? 126.440 74.413 147.532 1.00 87.87 1269 ILE A CA 1
ATOM 9009 C C . ILE A 1 1271 ? 126.082 73.206 146.678 1.00 86.53 1269 ILE A C 1
ATOM 9010 O O . ILE A 1 1271 ? 125.069 72.534 146.970 1.00 88.12 1269 ILE A O 1
ATOM 9015 N N . GLN A 1 1272 ? 126.905 72.938 145.675 1.00 89.59 1270 GLN A N 1
ATOM 9016 C CA . GLN A 1 1272 ? 126.640 71.863 144.693 1.00 89.77 1270 GLN A CA 1
ATOM 9017 C C . GLN A 1 1272 ? 126.548 70.524 145.422 1.00 88.49 1270 GLN A C 1
ATOM 9018 O O . GLN A 1 1272 ? 127.013 70.410 146.582 1.00 91.90 1270 GLN A O 1
ATOM 9024 N N . PHE A 1 1273 ? 125.973 69.521 144.770 1.00 86.14 1271 PHE A N 1
ATOM 9025 C CA . PHE A 1 1273 ? 125.851 68.177 145.390 1.00 86.10 1271 PHE A CA 1
ATOM 9026 C C . PHE A 1 1273 ? 126.875 67.215 144.791 1.00 91.05 1271 PHE A C 1
ATOM 9027 O O . PHE A 1 1273 ? 126.544 66.505 143.847 1.00 92.41 1271 PHE A O 1
ATOM 9035 N N . THR A 1 1274 ? 128.094 67.218 145.320 1.00 97.33 1272 THR A N 1
ATOM 9036 C CA . THR A 1 1274 ? 129.132 66.220 144.986 1.00 101.86 1272 THR A CA 1
ATOM 9037 C C . THR A 1 1274 ? 129.087 65.180 146.093 1.00 94.20 1272 THR A C 1
ATOM 9038 O O . THR A 1 1274 ? 129.799 65.318 147.088 1.00 91.44 1272 THR A O 1
ATOM 9042 N N . PRO A 1 1275 ? 128.245 64.129 145.975 1.00 89.27 1273 PRO A N 1
ATOM 9043 C CA . PRO A 1 1275 ? 127.920 63.292 147.122 1.00 89.95 1273 PRO A CA 1
ATOM 9044 C C . PRO A 1 1275 ? 129.109 62.589 147.772 1.00 98.75 1273 PRO A C 1
ATOM 9045 O O . PRO A 1 1275 ? 128.927 62.103 148.849 1.00 100.14 1273 PRO A O 1
ATOM 9049 N N . ARG A 1 1276 ? 130.268 62.554 147.125 1.00 106.30 1274 ARG A N 1
ATOM 9050 C CA . ARG A 1 1276 ? 131.415 61.775 147.650 1.00 112.88 1274 ARG A CA 1
ATOM 9051 C C . ARG A 1 1276 ? 132.382 62.660 148.448 1.00 116.37 1274 ARG A C 1
ATOM 9052 O O . ARG A 1 1276 ? 132.703 62.271 149.573 1.00 110.74 1274 ARG A O 1
ATOM 9060 N N . TYR A 1 1277 ? 132.786 63.820 147.934 1.00 117.50 1275 TYR A N 1
ATOM 9061 C CA . TYR A 1 1277 ? 133.869 64.632 148.545 1.00 117.83 1275 TYR A CA 1
ATOM 9062 C C . TYR A 1 1277 ? 133.300 65.738 149.434 1.00 116.80 1275 TYR A C 1
ATOM 9063 O O . TYR A 1 1277 ? 134.069 66.274 150.242 1.00 122.41 1275 TYR A O 1
ATOM 9072 N N . THR A 1 1278 ? 132.033 66.114 149.271 1.00 115.09 1276 THR A N 1
ATOM 9073 C CA . THR A 1 1278 ? 131.433 67.226 150.050 1.00 113.76 1276 THR A CA 1
ATOM 9074 C C . THR A 1 1278 ? 130.078 66.799 150.598 1.00 107.53 1276 THR A C 1
ATOM 9075 O O . THR A 1 1278 ? 129.088 67.515 150.379 1.00 111.31 1276 THR A O 1
ATOM 9079 N N . TRP A 1 1279 ? 130.015 65.685 151.311 1.00 96.86 1277 TRP A N 1
ATOM 9080 C CA . TRP A 1 1279 ? 128.732 65.283 151.938 1.00 91.33 1277 TRP A CA 1
ATOM 9081 C C . TRP A 1 1279 ? 128.968 64.283 153.054 1.00 86.47 1277 TRP A C 1
ATOM 9082 O O . TRP A 1 1279 ? 129.645 63.284 152.808 1.00 86.52 1277 TRP A O 1
ATOM 9093 N N . LEU A 1 1280 ? 128.422 64.544 154.235 1.00 90.27 1278 LEU A N 1
ATOM 9094 C CA . LEU A 1 1280 ? 128.456 63.547 155.329 1.00 97.63 1278 LEU A CA 1
ATOM 9095 C C . LEU A 1 1280 ? 127.126 62.807 155.275 1.00 96.00 1278 LEU A C 1
ATOM 9096 O O . LEU A 1 1280 ? 126.082 63.438 155.354 1.00 100.05 1278 LEU A O 1
ATOM 9101 N N . PRO A 1 1281 ? 127.114 61.471 155.076 1.00 95.64 1279 PRO A N 1
ATOM 9102 C CA . PRO A 1 1281 ? 125.862 60.729 154.931 1.00 89.34 1279 PRO A CA 1
ATOM 9103 C C . PRO A 1 1281 ? 125.077 60.694 156.239 1.00 84.15 1279 PRO A C 1
ATOM 9104 O O . PRO A 1 1281 ? 125.674 60.828 157.292 1.00 83.50 1279 PRO A O 1
ATOM 9108 N N . PRO A 1 1282 ? 123.739 60.535 156.223 1.00 77.84 1280 PRO A N 1
ATOM 9109 C CA . PRO A 1 1282 ? 122.963 60.488 157.454 1.00 73.49 1280 PRO A CA 1
ATOM 9110 C C . PRO A 1 1282 ? 123.452 59.363 158.363 1.00 74.88 1280 PRO A C 1
ATOM 9111 O O . PRO A 1 1282 ? 123.684 58.304 157.858 1.00 74.66 1280 PRO A O 1
ATOM 9115 N N . GLY A 1 1283 ? 123.614 59.632 159.652 1.00 82.07 1281 GLY A N 1
ATOM 9116 C CA . GLY A 1 1283 ? 124.009 58.621 160.654 1.00 86.15 1281 GLY A CA 1
ATOM 9117 C C . GLY A 1 1283 ? 125.478 58.232 160.568 1.00 88.87 1281 GLY A C 1
ATOM 9118 O O . GLY A 1 1283 ? 125.859 57.260 161.241 1.00 90.89 1281 GLY A O 1
ATOM 9119 N N . ILE A 1 1284 ? 126.288 58.966 159.806 1.00 92.11 1282 ILE A N 1
ATOM 9120 C CA . ILE A 1 1284 ? 127.742 58.690 159.649 1.00 95.51 1282 ILE A CA 1
ATOM 9121 C C . ILE A 1 1284 ? 128.474 60.008 159.863 1.00 98.21 1282 ILE A C 1
ATOM 9122 O O . ILE A 1 1284 ? 128.180 60.945 159.119 1.00 101.13 1282 ILE A O 1
ATOM 9127 N N . SER A 1 1285 ? 129.409 60.081 160.805 1.00 101.88 1283 SER A N 1
ATOM 9128 C CA . SER A 1 1285 ? 130.054 61.370 161.159 1.00 102.77 1283 SER A CA 1
ATOM 9129 C C . SER A 1 1285 ? 131.555 61.182 161.339 1.00 100.53 1283 SER A C 1
ATOM 9130 O O . SER A 1 1285 ? 132.007 60.049 161.289 1.00 102.24 1283 SER A O 1
ATOM 9133 N N . LEU A 1 1286 ? 132.279 62.264 161.605 1.00 99.43 1284 LEU A N 1
ATOM 9134 C CA . LEU A 1 1286 ? 133.732 62.206 161.931 1.00 99.91 1284 LEU A CA 1
ATOM 9135 C C . LEU A 1 1286 ? 133.892 61.578 163.313 1.00 101.39 1284 LEU A C 1
ATOM 9136 O O . LEU A 1 1286 ? 132.919 61.548 164.063 1.00 102.36 1284 LEU A O 1
ATOM 9141 N N . PRO A 1 1287 ? 135.093 61.094 163.721 1.00 100.74 1285 PRO A N 1
ATOM 9142 C CA . PRO A 1 1287 ? 135.272 60.574 165.076 1.00 102.09 1285 PRO A CA 1
ATOM 9143 C C . PRO A 1 1287 ? 134.894 61.642 166.106 1.00 107.93 1285 PRO A C 1
ATOM 9144 O O . PRO A 1 1287 ? 135.307 62.790 165.984 1.00 113.88 1285 PRO A O 1
ATOM 9148 N N . HIS A 1 1288 ? 134.072 61.263 167.073 1.00 111.03 1286 HIS A N 1
ATOM 9149 C CA . HIS A 1 1288 ? 133.524 62.232 168.055 1.00 116.12 1286 HIS A CA 1
ATOM 9150 C C . HIS A 1 1288 ? 134.668 63.008 168.722 1.00 121.49 1286 HIS A C 1
ATOM 9151 O O . HIS A 1 1288 ? 134.509 64.213 168.930 1.00 124.02 1286 HIS A O 1
ATOM 9158 N N . ASN A 1 1289 ? 135.776 62.346 169.033 1.00 124.44 1287 ASN A N 1
ATOM 9159 C CA . ASN A 1 1289 ? 136.911 63.016 169.712 1.00 124.17 1287 ASN A CA 1
ATOM 9160 C C . ASN A 1 1289 ? 137.412 64.154 168.829 1.00 119.69 1287 ASN A C 1
ATOM 9161 O O . ASN A 1 1289 ? 137.555 65.274 169.336 1.00 124.05 1287 ASN A O 1
ATOM 9166 N N . VAL A 1 1290 ? 137.628 63.878 167.549 1.00 117.27 1288 VAL A N 1
ATOM 9167 C CA . VAL A 1 1290 ? 138.152 64.897 166.595 1.00 119.73 1288 VAL A CA 1
ATOM 9168 C C . VAL A 1 1290 ? 137.110 66.010 166.436 1.00 127.60 1288 VAL A C 1
ATOM 9169 O O . VAL A 1 1290 ? 137.514 67.187 166.426 1.00 123.78 1288 VAL A O 1
ATOM 9173 N N . LEU A 1 1291 ? 135.827 65.662 166.318 1.00 137.78 1289 LEU A N 1
ATOM 9174 C CA . LEU A 1 1291 ? 134.767 66.676 166.091 1.00 144.58 1289 LEU A CA 1
ATOM 9175 C C . LEU A 1 1291 ? 134.709 67.621 167.295 1.00 150.47 1289 LEU A C 1
ATOM 9176 O O . LEU A 1 1291 ? 134.559 68.834 167.083 1.00 156.28 1289 LEU A O 1
ATOM 9181 N N . ALA A 1 1292 ? 134.866 67.095 168.510 1.00 154.26 1290 ALA A N 1
ATOM 9182 C CA . ALA A 1 1292 ? 134.891 67.925 169.738 1.00 156.28 1290 ALA A CA 1
ATOM 9183 C C . ALA A 1 1292 ? 136.096 68.872 169.694 1.00 155.89 1290 ALA A C 1
ATOM 9184 O O . ALA A 1 1292 ? 135.905 70.051 170.020 1.00 159.03 1290 ALA A O 1
ATOM 9186 N N . LEU A 1 1293 ? 137.276 68.382 169.304 1.00 151.55 1291 LEU A N 1
ATOM 9187 C CA . LEU A 1 1293 ? 138.510 69.210 169.232 1.00 146.27 1291 LEU A CA 1
ATOM 9188 C C . LEU A 1 1293 ? 138.315 70.343 168.224 1.00 141.88 1291 LEU A C 1
ATOM 9189 O O . LEU A 1 1293 ? 138.728 71.473 168.533 1.00 145.68 1291 LEU A O 1
ATOM 9194 N N . TRP A 1 1294 ? 137.722 70.052 167.070 1.00 138.12 1292 TRP A N 1
ATOM 9195 C CA . TRP A 1 1294 ? 137.549 71.072 166.005 1.00 137.65 1292 TRP A CA 1
ATOM 9196 C C . TRP A 1 1294 ? 136.752 72.225 166.614 1.00 138.39 1292 TRP A C 1
ATOM 9197 O O . TRP A 1 1294 ? 137.165 73.380 166.478 1.00 138.08 1292 TRP A O 1
ATOM 9208 N N . ARG A 1 1295 ? 135.661 71.900 167.295 1.00 145.56 1293 ARG A N 1
ATOM 9209 C CA . ARG A 1 1295 ? 134.781 72.915 167.924 1.00 157.45 1293 ARG A CA 1
ATOM 9210 C C . ARG A 1 1295 ? 135.449 73.541 169.156 1.00 167.48 1293 ARG A C 1
ATOM 9211 O O . ARG A 1 1295 ? 135.336 74.775 169.301 1.00 173.44 1293 ARG A O 1
ATOM 9219 N N . GLU A 1 1296 ? 136.101 72.752 170.011 1.00 182.08 1294 GLU A N 1
ATOM 9220 C CA . GLU A 1 1296 ? 136.670 73.264 171.291 1.00 193.67 1294 GLU A CA 1
ATOM 9221 C C . GLU A 1 1296 ? 137.792 74.276 171.040 1.00 193.57 1294 GLU A C 1
ATOM 9222 O O . GLU A 1 1296 ? 137.797 75.318 171.716 1.00 198.03 1294 GLU A O 1
ATOM 9228 N N . ASN A 1 1297 ? 138.723 73.980 170.139 1.00 195.49 1295 ASN A N 1
ATOM 9229 C CA . ASN A 1 1297 ? 139.892 74.873 169.921 1.00 198.91 1295 ASN A CA 1
ATOM 9230 C C . ASN A 1 1297 ? 139.716 75.591 168.595 1.00 201.20 1295 ASN A C 1
ATOM 9231 O O . ASN A 1 1297 ? 139.741 74.940 167.555 1.00 208.72 1295 ASN A O 1
ATOM 9236 N N . PRO A 1 1298 ? 139.538 76.928 168.583 1.00 202.40 1296 PRO A N 1
ATOM 9237 C CA . PRO A 1 1298 ? 139.477 77.675 167.334 1.00 201.32 1296 PRO A CA 1
ATOM 9238 C C . PRO A 1 1298 ? 140.855 77.643 166.674 1.00 200.27 1296 PRO A C 1
ATOM 9239 O O . PRO A 1 1298 ? 140.913 77.618 165.469 1.00 197.51 1296 PRO A O 1
ATOM 9243 N N . GLU A 1 1299 ? 141.912 77.575 167.476 1.00 203.79 1297 GLU A N 1
ATOM 9244 C CA . GLU A 1 1299 ? 143.301 77.665 166.952 1.00 210.04 1297 GLU A CA 1
ATOM 9245 C C . GLU A 1 1299 ? 143.680 76.420 166.135 1.00 200.66 1297 GLU A C 1
ATOM 9246 O O . GLU A 1 1299 ? 144.257 76.598 165.039 1.00 197.70 1297 GLU A O 1
ATOM 9252 N N . PHE A 1 1300 ? 143.422 75.223 166.658 1.00 192.28 1298 PHE A N 1
ATOM 9253 C CA . PHE A 1 1300 ? 143.701 73.937 165.973 1.00 184.31 1298 PHE A CA 1
ATOM 9254 C C . PHE A 1 1300 ? 142.764 73.772 164.788 1.00 172.09 1298 PHE A C 1
ATOM 9255 O O . PHE A 1 1300 ? 143.142 73.129 163.809 1.00 170.54 1298 PHE A O 1
ATOM 9263 N N . ALA A 1 1301 ? 141.544 74.304 164.914 1.00 163.09 1299 ALA A N 1
ATOM 9264 C CA . ALA A 1 1301 ? 140.498 74.147 163.886 1.00 155.79 1299 ALA A CA 1
ATOM 9265 C C . ALA A 1 1301 ? 141.110 74.678 162.605 1.00 154.77 1299 ALA A C 1
ATOM 9266 O O . ALA A 1 1301 ? 140.953 74.028 161.578 1.00 151.51 1299 ALA A O 1
ATOM 9268 N N . LYS A 1 1302 ? 141.853 75.776 162.721 1.00 158.93 1300 LYS A N 1
ATOM 9269 C CA . LYS A 1 1302 ? 142.461 76.435 161.541 1.00 162.99 1300 LYS A CA 1
ATOM 9270 C C . LYS A 1 1302 ? 143.486 75.493 160.898 1.00 152.29 1300 LYS A C 1
ATOM 9271 O O . LYS A 1 1302 ? 143.518 75.413 159.652 1.00 141.97 1300 LYS A O 1
ATOM 9277 N N . ILE A 1 1303 ? 144.289 74.806 161.707 1.00 146.35 1301 ILE A N 1
ATOM 9278 C CA . ILE A 1 1303 ? 145.366 73.925 161.166 1.00 143.53 1301 ILE A CA 1
ATOM 9279 C C . ILE A 1 1303 ? 144.776 72.557 160.790 1.00 140.22 1301 ILE A C 1
ATOM 9280 O O . ILE A 1 1303 ? 145.298 71.960 159.833 1.00 137.04 1301 ILE A O 1
ATOM 9285 N N . ILE A 1 1304 ? 143.730 72.078 161.477 1.00 137.92 1302 ILE A N 1
ATOM 9286 C CA . ILE A 1 1304 ? 143.066 70.788 161.107 1.00 130.24 1302 ILE A CA 1
ATOM 9287 C C . ILE A 1 1304 ? 142.630 70.918 159.648 1.00 118.57 1302 ILE A C 1
ATOM 9288 O O . ILE A 1 1304 ? 141.901 71.868 159.345 1.00 111.81 1302 ILE A O 1
ATOM 9293 N N . GLY A 1 1305 ? 143.102 70.038 158.773 1.00 120.66 1303 GLY A N 1
ATOM 9294 C CA . GLY A 1 1305 ? 142.834 70.159 157.325 1.00 128.14 1303 GLY A CA 1
ATOM 9295 C C . GLY A 1 1305 ? 142.625 68.815 156.636 1.00 129.47 1303 GLY A C 1
ATOM 9296 O O . GLY A 1 1305 ? 142.597 67.784 157.307 1.00 131.27 1303 GLY A O 1
ATOM 9297 N N . PRO A 1 1306 ? 142.490 68.771 155.280 1.00 128.55 1304 PRO A N 1
ATOM 9298 C CA . PRO A 1 1306 ? 142.179 67.527 154.576 1.00 130.69 1304 PRO A CA 1
ATOM 9299 C C . PRO A 1 1306 ? 143.257 66.454 154.750 1.00 132.22 1304 PRO A C 1
ATOM 9300 O O . PRO A 1 1306 ? 142.918 65.368 155.143 1.00 132.77 1304 PRO A O 1
ATOM 9304 N N . HIS A 1 1307 ? 144.505 66.767 154.425 1.00 144.08 1305 HIS A N 1
ATOM 9305 C CA . HIS A 1 1307 ? 145.615 65.781 154.506 1.00 153.27 1305 HIS A CA 1
ATOM 9306 C C . HIS A 1 1307 ? 145.624 65.125 155.893 1.00 148.25 1305 HIS A C 1
ATOM 9307 O O . HIS A 1 1307 ? 145.724 63.889 155.949 1.00 148.28 1305 HIS A O 1
ATOM 9314 N N . ASN A 1 1308 ? 145.491 65.917 156.955 1.00 142.45 1306 ASN A N 1
ATOM 9315 C CA . ASN A 1 1308 ? 145.546 65.397 158.344 1.00 142.93 1306 ASN A CA 1
ATOM 9316 C C . ASN A 1 1308 ? 144.384 64.429 158.564 1.00 142.27 1306 ASN A C 1
ATOM 9317 O O . ASN A 1 1308 ? 144.613 63.367 159.162 1.00 146.86 1306 ASN A O 1
ATOM 9322 N N . LEU A 1 1309 ? 143.189 64.790 158.098 1.00 139.26 1307 LEU A N 1
ATOM 9323 C CA . LEU A 1 1309 ? 141.962 63.987 158.346 1.00 136.08 1307 LEU A CA 1
ATOM 9324 C C . LEU A 1 1309 ? 142.048 62.624 157.655 1.00 138.56 1307 LEU A C 1
ATOM 9325 O O . LEU A 1 1309 ? 141.604 61.643 158.270 1.00 137.93 1307 LEU A O 1
ATOM 9330 N N . ARG A 1 1310 ? 142.588 62.559 156.438 1.00 144.06 1308 ARG A N 1
ATOM 9331 C CA . ARG A 1 1310 ? 142.618 61.292 155.653 1.00 150.49 1308 ARG A CA 1
ATOM 9332 C C . ARG A 1 1310 ? 143.616 60.316 156.271 1.00 147.81 1308 ARG A C 1
ATOM 9333 O O . ARG A 1 1310 ? 143.414 59.098 156.133 1.00 144.47 1308 ARG A O 1
ATOM 9341 N N . ASP A 1 1311 ? 144.646 60.827 156.943 1.00 154.88 1309 ASP A N 1
ATOM 9342 C CA . ASP A 1 1311 ? 145.711 59.972 157.529 1.00 159.96 1309 ASP A CA 1
ATOM 9343 C C . ASP A 1 1311 ? 145.187 59.233 158.762 1.00 156.66 1309 ASP A C 1
ATOM 9344 O O . ASP A 1 1311 ? 145.887 58.313 159.218 1.00 155.95 1309 ASP A O 1
ATOM 9349 N N . LEU A 1 1312 ? 144.024 59.615 159.289 1.00 155.72 1310 LEU A N 1
ATOM 9350 C CA . LEU A 1 1312 ? 143.496 59.009 160.533 1.00 159.21 1310 LEU A CA 1
ATOM 9351 C C . LEU A 1 1312 ? 143.309 57.498 160.358 1.00 167.96 1310 LEU A C 1
ATOM 9352 O O . LEU A 1 1312 ? 143.671 56.760 161.284 1.00 170.39 1310 LEU A O 1
ATOM 9357 N N . ALA A 1 1313 ? 142.795 57.051 159.211 1.00 171.86 1311 ALA A N 1
ATOM 9358 C CA . ALA A 1 1313 ? 142.688 55.613 158.852 1.00 174.39 1311 ALA A CA 1
ATOM 9359 C C . ALA A 1 1313 ? 142.038 54.782 159.977 1.00 176.53 1311 ALA A C 1
ATOM 9360 O O . ALA A 1 1313 ? 142.638 53.765 160.396 1.00 174.68 1311 ALA A O 1
ATOM 9362 N N . LEU A 1 1314 ? 140.842 55.160 160.432 1.00 177.48 1312 LEU A N 1
ATOM 9363 C CA . LEU A 1 1314 ? 140.067 54.356 161.420 1.00 178.12 1312 LEU A CA 1
ATOM 9364 C C . LEU A 1 1314 ? 139.632 53.043 160.759 1.00 184.23 1312 LEU A C 1
ATOM 9365 O O . LEU A 1 1314 ? 139.464 53.043 159.524 1.00 184.78 1312 LEU A O 1
ATOM 9370 N N . GLY A 1 1315 ? 139.454 51.965 161.528 1.00 185.75 1313 GLY A N 1
ATOM 9371 C CA . GLY A 1 1315 ? 139.043 50.666 160.963 1.00 186.37 1313 GLY A CA 1
ATOM 9372 C C . GLY A 1 1315 ? 138.320 49.794 161.967 1.00 192.38 1313 GLY A C 1
ATOM 9373 O O . GLY A 1 1315 ? 138.668 49.839 163.150 1.00 189.44 1313 GLY A O 1
ATOM 9374 N N . ASP A 1 1316 ? 137.343 49.013 161.507 1.00 203.85 1314 ASP A N 1
ATOM 9375 C CA . ASP A 1 1316 ? 136.626 48.008 162.335 1.00 213.67 1314 ASP A CA 1
ATOM 9376 C C . ASP A 1 1316 ? 135.979 48.704 163.542 1.00 204.86 1314 ASP A C 1
ATOM 9377 O O . ASP A 1 1316 ? 135.121 49.558 163.305 1.00 202.16 1314 ASP A O 1
ATOM 9382 N N . GLU A 1 1317 ? 136.364 48.360 164.775 1.00 202.64 1315 GLU A N 1
ATOM 9383 C CA . GLU A 1 1317 ? 135.716 48.877 166.002 1.00 201.97 1315 GLU A CA 1
ATOM 9384 C C . GLU A 1 1317 ? 135.732 50.405 165.984 1.00 193.09 1315 GLU A C 1
ATOM 9385 O O . GLU A 1 1317 ? 134.732 51.014 166.380 1.00 193.17 1315 GLU A O 1
ATOM 9391 N N . GLU A 1 1318 ? 136.846 51.000 165.568 1.00 185.77 1316 GLU A N 1
ATOM 9392 C CA . GLU A 1 1318 ? 136.997 52.476 165.556 1.00 183.49 1316 GLU A CA 1
ATOM 9393 C C . GLU A 1 1318 ? 135.929 53.093 164.649 1.00 176.36 1316 GLU A C 1
ATOM 9394 O O . GLU A 1 1318 ? 135.396 54.151 165.009 1.00 176.99 1316 GLU A O 1
ATOM 9400 N N . SER A 1 1319 ? 135.642 52.478 163.505 1.00 167.70 1317 SER A N 1
ATOM 9401 C CA . SER A 1 1319 ? 134.709 53.069 162.516 1.00 161.80 1317 SER A CA 1
ATOM 9402 C C . SER A 1 1319 ? 133.309 52.469 162.648 1.00 156.40 1317 SER A C 1
ATOM 9403 O O . SER A 1 1319 ? 132.430 52.890 161.873 1.00 162.39 1317 SER A O 1
ATOM 9406 N N . LEU A 1 1320 ? 133.085 51.515 163.552 1.00 153.73 1318 LEU A N 1
ATOM 9407 C CA . LEU A 1 1320 ? 131.754 50.852 163.613 1.00 155.60 1318 LEU A CA 1
ATOM 9408 C C . LEU A 1 1320 ? 131.160 50.939 165.016 1.00 162.98 1318 LEU A C 1
ATOM 9409 O O . LEU A 1 1320 ? 130.377 51.877 165.259 1.00 167.36 1318 LEU A O 1
ATOM 9414 N N . VAL A 1 1321 ? 131.498 50.012 165.908 1.00 174.77 1319 VAL A N 1
ATOM 9415 C CA . VAL A 1 1321 ? 130.847 49.909 167.246 1.00 185.45 1319 VAL A CA 1
ATOM 9416 C C . VAL A 1 1321 ? 131.239 51.119 168.101 1.00 187.94 1319 VAL A C 1
ATOM 9417 O O . VAL A 1 1321 ? 130.323 51.795 168.603 1.00 190.01 1319 VAL A O 1
ATOM 9421 N N . LYS A 1 1322 ? 132.535 51.371 168.286 1.00 192.08 1320 LYS A N 1
ATOM 9422 C CA . LYS A 1 1322 ? 133.000 52.469 169.173 1.00 195.38 1320 LYS A CA 1
ATOM 9423 C C . LYS A 1 1322 ? 133.112 53.744 168.347 1.00 189.24 1320 LYS A C 1
ATOM 9424 O O . LYS A 1 1322 ? 133.855 53.730 167.363 1.00 188.34 1320 LYS A O 1
ATOM 9430 N N . GLY A 1 1323 ? 132.433 54.808 168.759 1.00 182.51 1321 GLY A N 1
ATOM 9431 C CA . GLY A 1 1323 ? 132.409 56.068 167.997 1.00 180.22 1321 GLY A CA 1
ATOM 9432 C C . GLY A 1 1323 ? 133.724 56.815 168.112 1.00 180.06 1321 GLY A C 1
ATOM 9433 O O . GLY A 1 1323 ? 134.299 57.205 167.080 1.00 174.37 1321 GLY A O 1
ATOM 9434 N N . ASN A 1 1324 ? 134.193 57.023 169.335 1.00 185.53 1322 ASN A N 1
ATOM 9435 C CA . ASN A 1 1324 ? 135.385 57.874 169.573 1.00 184.85 1322 ASN A CA 1
ATOM 9436 C C . ASN A 1 1324 ? 136.613 57.237 168.931 1.00 179.16 1322 ASN A C 1
ATOM 9437 O O . ASN A 1 1324 ? 136.722 56.009 168.938 1.00 176.90 1322 ASN A O 1
ATOM 9442 N N . CYS A 1 1325 ? 137.517 58.063 168.422 1.00 179.47 1323 CYS A N 1
ATOM 9443 C CA . CYS A 1 1325 ? 138.807 57.623 167.829 1.00 184.22 1323 CYS A CA 1
ATOM 9444 C C . CYS A 1 1325 ? 139.737 57.110 168.932 1.00 198.03 1323 CYS A C 1
ATOM 9445 O O . CYS A 1 1325 ? 139.674 57.655 170.047 1.00 205.60 1323 CYS A O 1
ATOM 9448 N N . SER A 1 1326 ? 140.640 56.178 168.619 1.00 206.14 1324 SER A N 1
ATOM 9449 C CA . SER A 1 1326 ? 141.650 55.677 169.593 1.00 211.95 1324 SER A CA 1
ATOM 9450 C C . SER A 1 1326 ? 142.664 56.782 169.930 1.00 222.31 1324 SER A C 1
ATOM 9451 O O . SER A 1 1326 ? 142.912 57.667 169.082 1.00 223.29 1324 SER A O 1
ATOM 9454 N N . ASP A 1 1327 ? 143.248 56.725 171.128 1.00 231.04 1325 ASP A N 1
ATOM 9455 C CA . ASP A 1 1327 ? 144.178 57.767 171.643 1.00 234.18 1325 ASP A CA 1
ATOM 9456 C C . ASP A 1 1327 ? 145.423 57.844 170.750 1.00 228.69 1325 ASP A C 1
ATOM 9457 O O . ASP A 1 1327 ? 145.901 58.963 170.505 1.00 232.10 1325 ASP A O 1
ATOM 9462 N N . ILE A 1 1328 ? 145.945 56.700 170.311 1.00 221.94 1326 ILE A N 1
ATOM 9463 C CA . ILE A 1 1328 ? 147.143 56.637 169.422 1.00 221.65 1326 ILE A CA 1
ATOM 9464 C C . ILE A 1 1328 ? 146.826 57.360 168.109 1.00 217.66 1326 ILE A C 1
ATOM 9465 O O . ILE A 1 1328 ? 147.664 58.178 167.659 1.00 2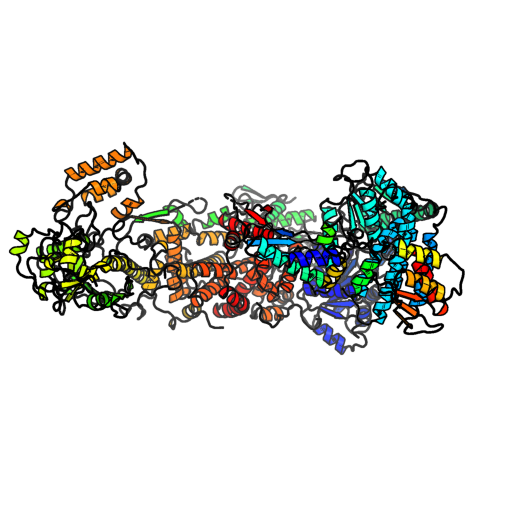13.72 1326 ILE A O 1
ATOM 9470 N N . ASN A 1 1329 ? 145.663 57.092 167.518 1.00 215.96 1327 ASN A N 1
ATOM 9471 C CA . ASN A 1 1329 ? 145.262 57.794 166.273 1.00 215.37 1327 ASN A CA 1
ATOM 9472 C C . ASN A 1 1329 ? 145.183 59.292 166.572 1.00 213.21 1327 ASN A C 1
ATOM 9473 O O . ASN A 1 1329 ? 145.704 60.076 165.762 1.00 210.51 1327 ASN A O 1
ATOM 9478 N N . TYR A 1 1330 ? 144.572 59.670 167.694 1.00 214.94 1328 TYR A N 1
ATOM 9479 C CA . TYR A 1 1330 ? 144.422 61.097 168.083 1.00 214.30 1328 TYR A CA 1
ATOM 9480 C C . TYR A 1 1330 ? 145.804 61.761 168.095 1.00 209.34 1328 TYR A C 1
ATOM 9481 O O . TYR A 1 1330 ? 145.959 62.886 167.565 1.00 210.88 1328 TYR A O 1
ATOM 9490 N N . ASN A 1 1331 ? 146.784 61.077 168.690 1.00 207.10 1329 ASN A N 1
ATOM 9491 C CA . ASN A 1 1331 ? 148.174 61.598 168.777 1.00 204.96 1329 ASN A CA 1
ATOM 9492 C C . ASN A 1 1331 ? 148.722 61.747 167.358 1.00 194.01 1329 ASN A C 1
ATOM 9493 O O . ASN A 1 1331 ? 149.333 62.795 167.059 1.00 186.35 1329 ASN A O 1
ATOM 9498 N N . ARG A 1 1332 ? 148.485 60.749 166.510 1.00 196.49 1330 ARG A N 1
ATOM 9499 C CA . ARG A 1 1332 ? 148.978 60.775 165.110 1.00 202.80 1330 ARG A CA 1
ATOM 9500 C C . ARG A 1 1332 ? 148.379 62.004 164.424 1.00 192.71 1330 ARG A C 1
ATOM 9501 O O . ARG A 1 1332 ? 149.123 62.707 163.731 1.00 194.60 1330 ARG A O 1
ATOM 9509 N N . PHE A 1 1333 ? 147.091 62.260 164.656 1.00 182.58 1331 PHE A N 1
ATOM 9510 C CA . PHE A 1 1333 ? 146.341 63.397 164.062 1.00 175.76 1331 PHE A CA 1
ATOM 9511 C C . PHE A 1 1333 ? 146.939 64.734 164.519 1.00 177.75 1331 PHE A C 1
ATOM 9512 O O . PHE A 1 1333 ? 147.147 65.614 163.655 1.00 177.18 1331 PHE A O 1
ATOM 9520 N N . VAL A 1 1334 ? 147.068 64.941 165.831 1.00 180.12 1332 VAL A N 1
ATOM 9521 C CA . VAL A 1 1334 ? 147.484 66.274 166.366 1.00 179.10 1332 VAL A CA 1
ATOM 9522 C C . VAL A 1 1334 ? 148.897 66.594 165.868 1.00 178.97 1332 VAL A C 1
ATOM 9523 O O . VAL A 1 1334 ? 149.123 67.738 165.442 1.00 173.55 1332 VAL A O 1
ATOM 9527 N N . GLU A 1 1335 ? 149.795 65.614 165.891 1.00 188.95 1333 GLU A N 1
ATOM 9528 C CA . GLU A 1 1335 ? 151.188 65.832 165.437 1.00 198.94 1333 GLU A CA 1
ATOM 9529 C C . GLU A 1 1335 ? 151.120 66.271 163.977 1.00 198.58 1333 GLU A C 1
ATOM 9530 O O . GLU A 1 1335 ? 151.861 67.187 163.597 1.00 200.87 1333 GLU A O 1
ATOM 9536 N N . GLY A 1 1336 ? 150.215 65.658 163.214 1.00 196.05 1334 GLY A N 1
ATOM 9537 C CA . GLY A 1 1336 ? 150.033 65.997 161.795 1.00 193.37 1334 GLY A CA 1
ATOM 9538 C C . GLY A 1 1336 ? 149.632 67.449 161.634 1.00 190.20 1334 GLY A C 1
ATOM 9539 O O . GLY A 1 1336 ? 150.183 68.127 160.741 1.00 186.01 1334 GLY A O 1
ATOM 9540 N N . CYS A 1 1337 ? 148.698 67.919 162.459 1.00 185.66 1335 CYS A N 1
ATOM 9541 C CA . CYS A 1 1337 ? 148.175 69.304 162.341 1.00 182.80 1335 CYS A CA 1
ATOM 9542 C C . CYS A 1 1337 ? 149.303 70.310 162.612 1.00 183.33 1335 CYS A C 1
ATOM 9543 O O . CYS A 1 1337 ? 149.432 71.284 161.841 1.00 179.06 1335 CYS A O 1
ATOM 9546 N N . ARG A 1 1338 ? 150.109 70.067 163.639 1.00 183.29 1336 ARG A N 1
ATOM 9547 C CA . ARG A 1 1338 ? 151.248 70.955 163.985 1.00 179.47 1336 ARG A CA 1
ATOM 9548 C C . ARG A 1 1338 ? 152.242 70.943 162.826 1.00 179.20 1336 ARG A C 1
ATOM 9549 O O . ARG A 1 1338 ? 152.747 72.025 162.464 1.00 181.94 1336 ARG A O 1
ATOM 9557 N N . ALA A 1 1339 ? 152.512 69.765 162.270 1.00 181.57 1337 ALA A N 1
ATOM 9558 C CA . ALA A 1 1339 ? 153.543 69.610 161.220 1.00 189.42 1337 ALA A CA 1
ATOM 9559 C C . ALA A 1 1339 ? 153.261 70.573 160.062 1.00 196.94 1337 ALA A C 1
ATOM 9560 O O . ALA A 1 1339 ? 154.188 71.291 159.672 1.00 200.76 1337 ALA A O 1
ATOM 9562 N N . ASN A 1 1340 ? 152.032 70.607 159.538 1.00 207.28 1338 ASN A N 1
ATOM 9563 C CA . ASN A 1 1340 ? 151.771 71.418 158.316 1.00 216.79 1338 ASN A CA 1
ATOM 9564 C C . ASN A 1 1340 ? 152.258 72.852 158.576 1.00 230.77 1338 ASN A C 1
ATOM 9565 O O . ASN A 1 1340 ? 153.051 73.358 157.756 1.00 231.63 1338 ASN A O 1
ATOM 9570 N N . GLY A 1 1341 ? 151.848 73.470 159.683 1.00 243.66 1339 GLY A N 1
ATOM 9571 C CA . GLY A 1 1341 ? 152.233 74.863 159.986 1.00 252.97 1339 GLY A CA 1
ATOM 9572 C C . GLY A 1 1341 ? 153.742 75.010 160.112 1.00 259.45 1339 GLY A C 1
ATOM 9573 O O . GLY A 1 1341 ? 154.306 75.966 159.551 1.00 255.13 1339 GLY A O 1
ATOM 9574 N N . GLN A 1 1342 ? 154.391 74.086 160.812 1.00 270.60 1340 GLN A N 1
ATOM 9575 C CA . GLN A 1 1342 ? 155.847 74.192 161.084 1.00 276.52 1340 GLN A CA 1
ATOM 9576 C C . GLN A 1 1342 ? 156.626 73.803 159.830 1.00 267.85 1340 GLN A C 1
ATOM 9577 O O . GLN A 1 1342 ? 157.844 74.051 159.803 1.00 267.90 1340 GLN A O 1
ATOM 9583 N N . SER A 1 1343 ? 155.979 73.192 158.838 1.00 261.81 1341 SER A N 1
ATOM 9584 C CA . SER A 1 1343 ? 156.734 72.668 157.672 1.00 260.43 1341 SER A CA 1
ATOM 9585 C C . SER A 1 1343 ? 156.374 73.433 156.400 1.00 255.43 1341 SER A C 1
ATOM 9586 O O . SER A 1 1343 ? 156.989 74.482 156.145 1.00 255.56 1341 SER A O 1
ATOM 9589 N N . PHE A 1 1344 ? 155.457 72.911 155.598 1.00 252.12 1342 PHE A N 1
ATOM 9590 C CA . PHE A 1 1344 ? 155.108 73.488 154.279 1.00 254.68 1342 PHE A CA 1
ATOM 9591 C C . PHE A 1 1344 ? 153.594 73.608 154.176 1.00 248.80 1342 PHE A C 1
ATOM 9592 O O . PHE A 1 1344 ? 152.896 72.989 154.985 1.00 251.37 1342 PHE A O 1
ATOM 9600 N N . TYR A 1 1345 ? 153.112 74.377 153.197 1.00 247.68 1343 TYR A N 1
ATOM 9601 C CA . TYR A 1 1345 ? 151.669 74.672 152.982 1.00 247.97 1343 TYR A CA 1
ATOM 9602 C C . TYR A 1 1345 ? 151.055 75.122 154.322 1.00 237.25 1343 TYR A C 1
ATOM 9603 O O . TYR A 1 1345 ? 149.909 74.774 154.633 1.00 236.12 1343 TYR A O 1
ATOM 9612 N N . ALA A 1 1346 ? 151.805 75.909 155.093 1.00 226.64 1344 ALA A N 1
ATOM 9613 C CA . ALA A 1 1346 ? 151.331 76.522 156.350 1.00 217.52 1344 ALA A CA 1
ATOM 9614 C C . ALA A 1 1346 ? 150.488 77.745 155.998 1.00 213.89 1344 ALA A C 1
ATOM 9615 O O . ALA A 1 1346 ? 150.683 78.301 154.900 1.00 215.12 1344 ALA A O 1
ATOM 9617 N N . GLY A 1 1347 ? 149.614 78.161 156.914 1.00 212.10 1345 GLY A N 1
ATOM 9618 C CA . GLY A 1 1347 ? 148.729 79.328 156.726 1.00 211.09 1345 GLY A CA 1
ATOM 9619 C C . GLY A 1 1347 ? 147.957 79.246 155.420 1.00 209.09 1345 GLY A C 1
ATOM 9620 O O . GLY A 1 1347 ? 147.808 80.272 154.739 1.00 204.65 1345 GLY A O 1
ATOM 9621 N N . ALA A 1 1348 ? 147.487 78.055 155.066 1.00 208.17 1346 ALA A N 1
ATOM 9622 C CA . ALA A 1 1348 ? 146.614 77.835 153.895 1.00 208.52 1346 ALA A CA 1
ATOM 9623 C C . ALA A 1 1348 ? 145.172 77.696 154.385 1.00 212.59 1346 ALA A C 1
ATOM 9624 O O . ALA A 1 1348 ? 144.963 77.021 155.417 1.00 215.38 1346 ALA A O 1
ATOM 9626 N N . ASP A 1 1349 ? 144.223 78.314 153.684 1.00 217.85 1347 ASP A N 1
ATOM 9627 C CA . ASP A 1 1349 ? 142.788 78.257 154.048 1.00 220.16 1347 ASP A CA 1
ATOM 9628 C C . ASP A 1 1349 ? 142.242 76.963 153.462 1.00 208.06 1347 ASP A C 1
ATOM 9629 O O . ASP A 1 1349 ? 141.733 76.993 152.344 1.00 204.65 1347 ASP A O 1
ATOM 9634 N N . PHE A 1 1350 ? 142.361 75.869 154.211 1.00 193.54 1348 PHE A N 1
ATOM 9635 C CA . PHE A 1 1350 ? 141.789 74.555 153.844 1.00 182.67 1348 PHE A CA 1
ATOM 9636 C C . PHE A 1 1350 ? 140.323 74.567 154.226 1.00 181.35 1348 PHE A C 1
ATOM 9637 O O . PHE A 1 1350 ? 139.734 73.480 154.322 1.00 187.31 1348 PHE A O 1
ATOM 9645 N N . SER A 1 1351 ? 139.776 75.746 154.504 1.00 176.55 1349 SER A N 1
ATOM 9646 C CA . SER A 1 1351 ? 138.400 75.870 155.026 1.00 163.28 1349 SER A CA 1
ATOM 9647 C C . SER A 1 1351 ? 137.427 75.274 154.014 1.00 155.20 1349 SER A C 1
ATOM 9648 O O . SER A 1 1351 ? 136.490 74.635 154.442 1.00 156.57 1349 SER A O 1
ATOM 9651 N N . SER A 1 1352 ? 137.629 75.471 152.723 1.00 150.38 1350 SER A N 1
ATOM 9652 C CA . SER A 1 1352 ? 136.676 74.929 151.727 1.00 150.59 1350 SER A CA 1
ATOM 9653 C C . SER A 1 1352 ? 136.547 73.417 151.907 1.00 147.93 1350 SER A C 1
ATOM 9654 O O . SER A 1 1352 ? 135.411 72.923 152.055 1.00 157.32 1350 SER A O 1
ATOM 9657 N N . GLU A 1 1353 ? 137.676 72.722 151.939 1.00 142.56 1351 GLU A N 1
ATOM 9658 C CA . GLU A 1 1353 ? 137.679 71.241 151.975 1.00 142.74 1351 GLU A CA 1
ATOM 9659 C C . GLU A 1 1353 ? 137.121 70.743 153.302 1.00 126.85 1351 GLU A C 1
ATOM 9660 O O . GLU A 1 1353 ? 136.290 69.840 153.285 1.00 130.77 1351 GLU A O 1
ATOM 9666 N N . VAL A 1 1354 ? 137.556 71.299 154.420 1.00 116.46 1352 VAL A N 1
ATOM 9667 C CA . VAL A 1 1354 ? 137.199 70.699 155.733 1.00 119.45 1352 VAL A CA 1
ATOM 9668 C C . VAL A 1 1354 ? 135.953 71.377 156.324 1.00 114.88 1352 VAL A C 1
ATOM 9669 O O . VAL A 1 1354 ? 135.513 70.939 157.406 1.00 116.44 1352 VAL A O 1
ATOM 9673 N N . ASN A 1 1355 ? 135.395 72.401 155.677 1.00 113.24 1353 ASN A N 1
ATOM 9674 C CA . ASN A 1 1355 ? 134.124 72.984 156.171 1.00 111.94 1353 ASN A CA 1
ATOM 9675 C C . ASN A 1 1355 ? 133.041 71.910 156.144 1.00 114.53 1353 ASN A C 1
ATOM 9676 O O . ASN A 1 1355 ? 132.282 71.817 157.115 1.00 113.53 1353 ASN A O 1
ATOM 9681 N N . PHE A 1 1356 ? 132.975 71.133 155.064 1.00 116.25 1354 PHE A N 1
ATOM 9682 C CA . PHE A 1 1356 ? 131.919 70.107 154.881 1.00 115.15 1354 PHE A CA 1
ATOM 9683 C C . PHE A 1 1356 ? 131.977 69.145 156.058 1.00 108.53 1354 PHE A C 1
ATOM 9684 O O . PHE A 1 1356 ? 130.923 68.635 156.463 1.00 97.04 1354 PHE A O 1
ATOM 9692 N N . CYS A 1 1357 ? 133.170 68.906 156.589 1.00 114.18 1355 CYS A N 1
ATOM 9693 C CA . CYS A 1 1357 ? 133.287 68.022 157.771 1.00 115.90 1355 CYS A CA 1
ATOM 9694 C C . CYS A 1 1357 ? 132.567 68.560 159.017 1.00 114.63 1355 CYS A C 1
ATOM 9695 O O . CYS A 1 1357 ? 131.926 67.744 159.690 1.00 113.41 1355 CYS A O 1
ATOM 9698 N N . VAL A 1 1358 ? 132.681 69.839 159.368 1.00 115.10 1356 VAL A N 1
ATOM 9699 C CA . VAL A 1 1358 ? 132.185 70.324 160.693 1.00 113.54 1356 VAL A CA 1
ATOM 9700 C C . VAL A 1 1358 ? 130.781 70.930 160.558 1.00 107.71 1356 VAL A C 1
ATOM 9701 O O . VAL A 1 1358 ? 130.215 71.370 161.580 1.00 105.14 1356 VAL A O 1
ATOM 9705 N N . GLY A 1 1359 ? 130.227 70.920 159.349 1.00 102.10 1357 GLY A N 1
ATOM 9706 C CA . GLY A 1 1359 ? 128.913 71.508 159.039 1.00 99.75 1357 GLY A CA 1
ATOM 9707 C C . GLY A 1 1359 ? 128.932 73.030 159.050 1.00 91.61 1357 GLY A C 1
ATOM 9708 O O . GLY A 1 1359 ? 128.212 73.625 159.871 1.00 89.14 1357 GLY A O 1
ATOM 9709 N N . LEU A 1 1360 ? 129.700 73.649 158.158 1.00 82.56 1358 LEU A N 1
ATOM 9710 C CA . LEU A 1 1360 ? 129.689 75.117 157.948 1.00 77.31 1358 LEU A CA 1
ATOM 9711 C C . LEU A 1 1360 ? 129.655 75.361 156.445 1.00 72.79 1358 LEU A C 1
ATOM 9712 O O . LEU A 1 1360 ? 130.231 74.544 155.732 1.00 74.63 1358 LEU A O 1
ATOM 9717 N N . VAL A 1 1361 ? 129.019 76.437 155.990 1.00 72.07 1359 VAL A N 1
ATOM 9718 C CA . VAL A 1 1361 ? 129.006 76.835 154.555 1.00 74.71 1359 VAL A CA 1
ATOM 9719 C C . VAL A 1 1361 ? 129.515 78.267 154.459 1.00 75.45 1359 VAL A C 1
ATOM 9720 O O . VAL A 1 1361 ? 129.366 79.033 155.417 1.00 74.56 1359 VAL A O 1
ATOM 9724 N N . THR A 1 1362 ? 130.112 78.605 153.327 1.00 81.90 1360 THR A N 1
ATOM 9725 C CA . THR A 1 1362 ? 130.457 79.999 152.988 1.00 86.03 1360 THR A CA 1
ATOM 9726 C C . THR A 1 1362 ? 129.496 80.478 151.907 1.00 84.36 1360 THR A C 1
ATOM 9727 O O . THR A 1 1362 ? 129.557 79.960 150.783 1.00 85.79 1360 THR A O 1
ATOM 9731 N N . ILE A 1 1363 ? 128.660 81.448 152.232 1.00 79.30 1361 ILE A N 1
ATOM 9732 C CA . ILE A 1 1363 ? 127.715 82.019 151.241 1.00 76.38 1361 ILE A CA 1
ATOM 9733 C C . ILE A 1 1363 ? 128.079 83.481 151.056 1.00 75.64 1361 ILE A C 1
ATOM 9734 O O . ILE A 1 1363 ? 128.381 84.174 152.028 1.00 78.23 1361 ILE A O 1
ATOM 9739 N N . PRO A 1 1364 ? 128.101 83.993 149.810 1.00 75.21 1362 PRO A N 1
ATOM 9740 C CA . PRO A 1 1364 ? 128.336 85.417 149.596 1.00 77.82 1362 PRO A CA 1
ATOM 9741 C C . PRO A 1 1364 ? 127.289 86.297 150.286 1.00 80.22 1362 PRO A C 1
ATOM 9742 O O . PRO A 1 1364 ? 126.314 85.801 150.795 1.00 85.72 1362 PRO A O 1
ATOM 9746 N N . ASN A 1 1365 ? 127.529 87.597 150.299 1.00 83.07 1363 ASN A N 1
ATOM 9747 C CA . ASN A 1 1365 ? 126.539 88.558 150.837 1.00 84.46 1363 ASN A CA 1
ATOM 9748 C C . ASN A 1 1365 ? 125.461 88.841 149.794 1.00 82.49 1363 ASN A C 1
ATOM 9749 O O . ASN A 1 1365 ? 124.548 89.607 150.108 1.00 89.57 1363 ASN A O 1
ATOM 9754 N N . LYS A 1 1366 ? 125.550 88.264 148.600 1.00 78.93 1364 LYS A N 1
ATOM 9755 C CA . LYS A 1 1366 ? 124.555 88.523 147.528 1.00 80.19 1364 LYS A CA 1
ATOM 9756 C C . LYS A 1 1366 ? 123.404 87.525 147.661 1.00 75.44 1364 LYS A C 1
ATOM 9757 O O . LYS A 1 1366 ? 122.228 87.951 147.649 1.00 73.52 1364 LYS A O 1
ATOM 9763 N N . VAL A 1 1367 ? 123.723 86.242 147.804 1.00 73.57 1365 VAL A N 1
ATOM 9764 C CA . VAL A 1 1367 ? 122.707 85.155 147.809 1.00 72.51 1365 VAL A CA 1
ATOM 9765 C C . VAL A 1 1367 ? 121.714 85.391 148.958 1.00 69.04 1365 VAL A C 1
ATOM 9766 O O . VAL A 1 1367 ? 120.531 85.201 148.723 1.00 72.62 1365 VAL A O 1
ATOM 9770 N N . ILE A 1 1368 ? 122.159 85.853 150.116 1.00 62.75 1366 ILE A N 1
ATOM 9771 C CA . ILE A 1 1368 ? 121.290 86.071 151.311 1.00 62.14 1366 ILE A CA 1
ATOM 9772 C C . ILE A 1 1368 ? 120.215 87.125 150.975 1.00 64.84 1366 ILE A C 1
ATOM 9773 O O . ILE A 1 1368 ? 118.989 86.892 151.209 1.00 66.68 1366 ILE A O 1
ATOM 9778 N N . ALA A 1 1369 ? 120.624 88.254 150.403 1.00 66.08 1367 ALA A N 1
ATOM 9779 C CA . ALA A 1 1369 ? 119.704 89.339 149.997 1.00 67.25 1367 ALA A CA 1
ATOM 9780 C C . ALA A 1 1369 ? 118.751 88.832 148.909 1.00 65.08 1367 ALA A C 1
ATOM 9781 O O . ALA A 1 1369 ? 117.530 89.130 148.954 1.00 66.52 1367 ALA A O 1
ATOM 9783 N N . ASP A 1 1370 ? 119.287 88.059 147.977 1.00 65.00 1368 ASP A N 1
ATOM 9784 C CA . ASP A 1 1370 ? 118.453 87.514 146.881 1.00 67.47 1368 ASP A CA 1
ATOM 9785 C C . ASP A 1 1370 ? 117.370 86.623 147.496 1.00 61.07 1368 ASP A C 1
ATOM 9786 O O . ASP A 1 1370 ? 116.245 86.689 147.019 1.00 62.31 1368 ASP A O 1
ATOM 9791 N N . THR A 1 1371 ? 117.707 85.824 148.509 1.00 56.19 1369 THR A N 1
ATOM 9792 C CA . THR A 1 1371 ? 116.758 84.921 149.197 1.00 54.46 1369 THR A CA 1
ATOM 9793 C C . THR A 1 1371 ? 115.680 85.754 149.875 1.00 52.84 1369 THR A C 1
ATOM 9794 O O . THR A 1 1371 ? 114.489 85.362 149.783 1.00 52.39 1369 THR A O 1
ATOM 9798 N N . LEU A 1 1372 ? 116.055 86.823 150.577 1.00 49.84 1370 LEU A N 1
ATOM 9799 C CA . LEU A 1 1372 ? 115.006 87.653 151.212 1.00 49.18 1370 LEU A CA 1
ATOM 9800 C C . LEU A 1 1372 ? 114.033 88.078 150.107 1.00 49.07 1370 LEU A C 1
ATOM 9801 O O . LEU A 1 1372 ? 112.785 87.857 150.242 1.00 48.18 1370 LEU A O 1
ATOM 9806 N N . GLU A 1 1373 ? 114.581 88.575 149.001 1.00 49.54 1371 GLU A N 1
ATOM 9807 C CA . GLU A 1 1373 ? 113.722 89.120 147.924 1.00 49.78 1371 GLU A CA 1
ATOM 9808 C C . GLU A 1 1373 ? 112.825 87.997 147.385 1.00 47.07 1371 GLU A C 1
ATOM 9809 O O . GLU A 1 1373 ? 111.644 88.254 147.198 1.00 47.13 1371 GLU A O 1
ATOM 9815 N N . ALA A 1 1374 ? 113.347 86.788 147.183 1.00 46.34 1372 ALA A N 1
ATOM 9816 C CA . ALA A 1 1374 ? 112.594 85.636 146.626 1.00 44.05 1372 ALA A CA 1
ATOM 9817 C C . ALA A 1 1374 ? 111.463 85.202 147.562 1.00 43.04 1372 ALA A C 1
ATOM 9818 O O . ALA A 1 1374 ? 110.399 84.838 147.061 1.00 42.55 1372 ALA A O 1
ATOM 9820 N N . LEU A 1 1375 ? 111.697 85.183 148.868 1.00 44.24 1373 LEU A N 1
ATOM 9821 C CA . LEU A 1 1375 ? 110.621 84.844 149.833 1.00 46.87 1373 LEU A CA 1
ATOM 9822 C C . LEU A 1 1375 ? 109.528 85.911 149.722 1.00 47.96 1373 LEU A C 1
ATOM 9823 O O . LEU A 1 1375 ? 108.313 85.549 149.634 1.00 50.90 1373 LEU A O 1
ATOM 9828 N N . LEU A 1 1376 ? 109.916 87.184 149.668 1.00 49.26 1374 LEU A N 1
ATOM 9829 C CA . LEU A 1 1376 ? 108.909 88.260 149.501 1.00 49.22 1374 LEU A CA 1
ATOM 9830 C C . LEU A 1 1376 ? 108.113 87.969 148.233 1.00 47.29 1374 LEU A C 1
ATOM 9831 O O . LEU A 1 1376 ? 106.889 88.078 148.294 1.00 46.87 1374 LEU A O 1
ATOM 9836 N N . GLY A 1 1377 ? 108.799 87.571 147.162 1.00 46.72 1375 GLY A N 1
ATOM 9837 C CA . GLY A 1 1377 ? 108.187 87.273 145.855 1.00 48.15 1375 GLY A CA 1
ATOM 9838 C C . GLY A 1 1377 ? 107.160 86.161 145.947 1.00 48.92 1375 GLY A C 1
ATOM 9839 O O . GLY A 1 1377 ? 106.059 86.331 145.410 1.00 51.33 1375 GLY A O 1
ATOM 9840 N N . VAL A 1 1378 ? 107.507 85.046 146.583 1.00 50.48 1376 VAL A N 1
ATOM 9841 C CA . VAL A 1 1378 ? 106.554 83.915 146.781 1.00 50.40 1376 VAL A CA 1
ATOM 9842 C C . VAL A 1 1378 ? 105.314 84.500 147.449 1.00 48.87 1376 VAL A C 1
ATOM 9843 O O . VAL A 1 1378 ? 104.193 84.359 146.904 1.00 49.37 1376 VAL A O 1
ATOM 9847 N N . ILE A 1 1379 ? 105.510 85.200 148.557 1.00 47.34 1377 ILE A N 1
ATOM 9848 C CA . ILE A 1 1379 ? 104.326 85.675 149.314 1.00 47.43 1377 ILE A CA 1
ATOM 9849 C C . ILE A 1 1379 ? 103.490 86.553 148.380 1.00 48.14 1377 ILE A C 1
ATOM 9850 O O . ILE A 1 1379 ? 102.321 86.231 148.226 1.00 48.20 1377 ILE A O 1
ATOM 9855 N N . VAL A 1 1380 ? 104.098 87.505 147.675 1.00 48.91 1378 VAL A N 1
ATOM 9856 C CA . VAL A 1 1380 ? 103.342 88.463 146.817 1.00 50.37 1378 VAL A CA 1
ATOM 9857 C C . VAL A 1 1380 ? 102.534 87.652 145.814 1.00 52.20 1378 VAL A C 1
ATOM 9858 O O . VAL A 1 1380 ? 101.297 87.817 145.768 1.00 55.80 1378 VAL A O 1
ATOM 9862 N N . LYS A 1 1381 ? 103.204 86.800 145.045 1.00 52.51 1379 LYS A N 1
ATOM 9863 C CA . LYS A 1 1381 ? 102.532 86.074 143.946 1.00 55.72 1379 LYS A CA 1
ATOM 9864 C C . LYS A 1 1381 ? 101.309 85.347 144.507 1.00 58.50 1379 LYS A C 1
ATOM 9865 O O . LYS A 1 1381 ? 100.230 85.488 143.928 1.00 60.80 1379 LYS A O 1
ATOM 9871 N N . ASN A 1 1382 ? 101.429 84.622 145.610 1.00 61.50 1380 ASN A N 1
ATOM 9872 C CA . ASN A 1 1382 ? 100.279 83.787 146.038 1.00 61.38 1380 ASN A CA 1
ATOM 9873 C C . ASN A 1 1382 ? 99.249 84.573 146.856 1.00 60.84 1380 ASN A C 1
ATOM 9874 O O . ASN A 1 1382 ? 98.115 84.075 146.933 1.00 64.60 1380 ASN A O 1
ATOM 9879 N N . TYR A 1 1383 ? 99.578 85.724 147.446 1.00 58.88 1381 TYR A N 1
ATOM 9880 C CA . TYR A 1 1383 ? 98.638 86.373 148.399 1.00 58.18 1381 TYR A CA 1
ATOM 9881 C C . TYR A 1 1383 ? 98.343 87.844 148.089 1.00 58.71 1381 TYR A C 1
ATOM 9882 O O . TYR A 1 1383 ? 97.579 88.447 148.866 1.00 59.11 1381 TYR A O 1
ATOM 9891 N N . GLY A 1 1384 ? 98.882 88.423 147.017 1.00 58.74 1382 GLY A N 1
ATOM 9892 C CA . GLY A 1 1384 ? 98.678 89.849 146.723 1.00 58.91 1382 GLY A CA 1
ATOM 9893 C C . GLY A 1 1384 ? 99.477 90.735 147.658 1.00 63.13 1382 GLY A C 1
ATOM 9894 O O . GLY A 1 1384 ? 100.365 90.243 148.381 1.00 65.67 1382 GLY A O 1
ATOM 9895 N N . LEU A 1 1385 ? 99.168 92.023 147.648 1.00 66.68 1383 LEU A N 1
ATOM 9896 C CA . LEU A 1 1385 ? 100.107 93.067 148.128 1.00 66.16 1383 LEU A CA 1
ATOM 9897 C C . LEU A 1 1385 ? 99.937 93.316 149.620 1.00 70.80 1383 LEU A C 1
ATOM 9898 O O . LEU A 1 1385 ? 100.939 93.689 150.247 1.00 75.21 1383 LEU A O 1
ATOM 9903 N N . GLN A 1 1386 ? 98.712 93.236 150.125 1.00 78.32 1384 GLN A N 1
ATOM 9904 C CA . GLN A 1 1386 ? 98.434 93.578 151.537 1.00 83.58 1384 GLN A CA 1
ATOM 9905 C C . GLN A 1 1386 ? 99.078 92.542 152.457 1.00 81.73 1384 GLN A C 1
ATOM 9906 O O . GLN A 1 1386 ? 99.756 92.962 153.418 1.00 79.49 1384 GLN A O 1
ATOM 9912 N N . HIS A 1 1387 ? 98.896 91.255 152.172 1.00 74.90 1385 HIS A N 1
ATOM 9913 C CA . HIS A 1 1387 ? 99.536 90.193 152.985 1.00 71.91 1385 HIS A CA 1
ATOM 9914 C C . HIS A 1 1387 ? 101.057 90.296 152.829 1.00 67.74 1385 HIS A C 1
ATOM 9915 O O . HIS A 1 1387 ? 101.750 90.108 153.835 1.00 69.45 1385 HIS A O 1
ATOM 9922 N N . ALA A 1 1388 ? 101.551 90.641 151.642 1.00 62.45 1386 ALA A N 1
ATOM 9923 C CA . ALA A 1 1388 ? 103.000 90.832 151.408 1.00 60.97 1386 ALA A CA 1
ATOM 9924 C C . ALA A 1 1388 ? 103.546 92.001 152.229 1.00 63.95 1386 ALA A C 1
ATOM 9925 O O . ALA A 1 1388 ? 104.707 91.928 152.646 1.00 65.58 1386 ALA A O 1
ATOM 9927 N N . PHE A 1 1389 ? 102.773 93.069 152.407 1.00 69.73 1387 PHE A N 1
ATOM 9928 C CA . PHE A 1 1389 ? 103.244 94.243 153.177 1.00 71.62 1387 PHE A CA 1
ATOM 9929 C C . PHE A 1 1389 ? 103.531 93.787 154.598 1.00 71.56 1387 PHE A C 1
ATOM 9930 O O . PHE A 1 1389 ? 104.548 94.200 155.159 1.00 71.64 1387 PHE A O 1
ATOM 9938 N N . LYS A 1 1390 ? 102.659 92.949 155.149 1.00 71.08 1388 LYS A N 1
ATOM 9939 C CA . LYS A 1 1390 ? 102.861 92.470 156.532 1.00 74.78 1388 LYS A CA 1
ATOM 9940 C C . LYS A 1 1390 ? 104.252 91.845 156.599 1.00 73.07 1388 LYS A C 1
ATOM 9941 O O . LYS A 1 1390 ? 104.899 91.992 157.626 1.00 74.70 1388 LYS A O 1
ATOM 9947 N N . MET A 1 1391 ? 104.682 91.157 155.541 1.00 69.92 1389 MET A N 1
ATOM 9948 C CA . MET A 1 1391 ? 105.977 90.433 155.573 1.00 70.31 1389 MET A CA 1
ATOM 9949 C C . MET A 1 1391 ? 107.118 91.423 155.786 1.00 66.99 1389 MET A C 1
ATOM 9950 O O . MET A 1 1391 ? 108.079 91.055 156.442 1.00 66.14 1389 MET A O 1
ATOM 9955 N N . LEU A 1 1392 ? 106.999 92.642 155.276 1.00 68.61 1390 LEU A N 1
ATOM 9956 C CA . LEU A 1 1392 ? 108.128 93.598 155.369 1.00 70.73 1390 LEU A CA 1
ATOM 9957 C C . LEU A 1 1392 ? 108.348 94.018 156.811 1.00 71.02 1390 LEU A C 1
ATOM 9958 O O . LEU A 1 1392 ? 109.478 94.411 157.123 1.00 71.32 1390 LEU A O 1
ATOM 9963 N N . GLU A 1 1393 ? 107.320 93.952 157.653 1.00 77.71 1391 GLU A N 1
ATOM 9964 C CA . GLU A 1 1393 ? 107.520 94.261 159.089 1.00 87.17 1391 GLU A CA 1
ATOM 9965 C C . GLU A 1 1393 ? 107.990 92.991 159.783 1.00 85.15 1391 GLU A C 1
ATOM 9966 O O . GLU A 1 1393 ? 108.625 93.114 160.843 1.00 85.35 1391 GLU A O 1
ATOM 9972 N N . TYR A 1 1394 ? 107.679 91.823 159.230 1.00 82.81 1392 TYR A N 1
ATOM 9973 C CA . TYR A 1 1394 ? 108.275 90.581 159.762 1.00 83.73 1392 TYR A CA 1
ATOM 9974 C C . TYR A 1 1394 ? 109.784 90.694 159.644 1.00 79.77 1392 TYR A C 1
ATOM 9975 O O . TYR A 1 1394 ? 110.471 90.502 160.643 1.00 80.90 1392 TYR A O 1
ATOM 9984 N N . PHE A 1 1395 ? 110.292 91.015 158.465 1.00 77.65 1393 PHE A N 1
ATOM 9985 C CA . PHE A 1 1395 ? 111.769 91.077 158.352 1.00 76.32 1393 PHE A CA 1
ATOM 9986 C C . PHE A 1 1395 ? 112.318 92.316 159.062 1.00 79.50 1393 PHE A C 1
ATOM 9987 O O . PHE A 1 1395 ? 113.549 92.424 159.160 1.00 79.67 1393 PHE A O 1
ATOM 9995 N N . LYS A 1 1396 ? 111.449 93.215 159.538 1.00 83.08 1394 LYS A N 1
ATOM 9996 C CA . LYS A 1 1396 ? 111.849 94.485 160.208 1.00 85.49 1394 LYS A CA 1
ATOM 9997 C C . LYS A 1 1396 ? 112.648 95.347 159.230 1.00 79.90 1394 LYS A C 1
ATOM 9998 O O . LYS A 1 1396 ? 113.659 95.941 159.630 1.00 77.73 1394 LYS A O 1
ATOM 10004 N N . ILE A 1 1397 ? 112.191 95.427 157.989 1.00 77.98 1395 ILE A N 1
ATOM 10005 C CA . ILE A 1 1397 ? 112.716 96.417 157.018 1.00 79.14 1395 ILE A CA 1
ATOM 10006 C C . ILE A 1 1397 ? 111.963 97.718 157.261 1.00 90.00 1395 ILE A C 1
ATOM 10007 O O . ILE A 1 1397 ? 112.596 98.727 157.612 1.00 100.16 1395 ILE A O 1
ATOM 10012 N N . CYS A 1 1398 ? 110.651 97.686 157.123 1.00 93.18 1396 CYS A N 1
ATOM 10013 C CA . CYS A 1 1398 ? 109.810 98.874 157.362 1.00 96.27 1396 CYS A CA 1
ATOM 10014 C C . CYS A 1 1398 ? 109.290 98.842 158.793 1.00 101.70 1396 CYS A C 1
ATOM 10015 O O . CYS A 1 1398 ? 108.374 98.063 159.040 1.00 101.58 1396 CYS A O 1
ATOM 10018 N N . ARG A 1 1399 ? 109.817 99.654 159.709 1.00 117.55 1397 ARG A N 1
ATOM 10019 C CA . ARG A 1 1399 ? 109.220 99.753 161.074 1.00 135.14 1397 ARG A CA 1
ATOM 10020 C C . ARG A 1 1399 ? 107.787 100.265 160.920 1.00 145.31 1397 ARG A C 1
ATOM 10021 O O . ARG A 1 1399 ? 107.568 101.106 160.051 1.00 153.34 1397 ARG A O 1
ATOM 10029 N N . ALA A 1 1400 ? 106.833 99.781 161.706 1.00 153.26 1398 ALA A N 1
ATOM 10030 C CA . ALA A 1 1400 ? 105.411 100.124 161.481 1.00 162.68 1398 ALA A CA 1
ATOM 10031 C C . ALA A 1 1400 ? 104.930 101.121 162.534 1.00 175.45 1398 ALA A C 1
ATOM 10032 O O . ALA A 1 1400 ? 105.078 100.836 163.738 1.00 173.44 1398 ALA A O 1
ATOM 10034 N N . ASP A 1 1401 ? 104.340 102.232 162.091 1.00 194.44 1399 ASP A N 1
ATOM 10035 C CA . ASP A 1 1401 ? 103.757 103.258 162.995 1.00 208.96 1399 ASP A CA 1
ATOM 10036 C C . ASP A 1 1401 ? 102.492 102.683 163.632 1.00 218.79 1399 ASP A C 1
ATOM 10037 O O . ASP A 1 1401 ? 101.768 101.950 162.939 1.00 222.61 1399 ASP A O 1
ATOM 10042 N N . ILE A 1 1402 ? 102.244 102.976 164.899 1.00 229.35 1400 ILE A N 1
ATOM 10043 C CA . ILE A 1 1402 ? 100.989 102.544 165.584 1.00 235.67 1400 ILE A CA 1
ATOM 10044 C C . ILE A 1 1402 ? 99.791 103.228 164.919 1.00 234.78 1400 ILE A C 1
ATOM 10045 O O . ILE A 1 1402 ? 98.783 102.539 164.676 1.00 232.45 1400 ILE A O 1
ATOM 10050 N N . ASP A 1 1403 ? 99.911 104.515 164.606 1.00 237.32 1401 ASP A N 1
ATOM 10051 C CA . ASP A 1 1403 ? 98.794 105.306 164.027 1.00 241.26 1401 ASP A CA 1
ATOM 10052 C C . ASP A 1 1403 ? 98.422 104.758 162.646 1.00 231.47 1401 ASP A C 1
ATOM 10053 O O . ASP A 1 1403 ? 97.219 104.628 162.373 1.00 230.82 1401 ASP A O 1
ATOM 10058 N N . LYS A 1 1404 ? 99.410 104.432 161.821 1.00 224.32 1402 LYS A N 1
ATOM 10059 C CA . LYS A 1 1404 ? 99.161 103.975 160.430 1.00 218.10 1402 LYS A CA 1
ATOM 10060 C C . LYS A 1 1404 ? 99.577 102.518 160.293 1.00 201.13 1402 LYS A C 1
ATOM 10061 O O . LYS A 1 1404 ? 100.765 102.220 160.390 1.00 200.42 1402 LYS A O 1
ATOM 10067 N N . PRO A 1 1405 ? 98.644 101.574 160.029 1.00 182.36 1403 PRO A N 1
ATOM 10068 C CA . PRO A 1 1405 ? 99.015 100.172 159.848 1.00 166.47 1403 PRO A CA 1
ATOM 10069 C C . PRO A 1 1405 ? 99.833 100.000 158.564 1.00 150.59 1403 PRO A C 1
ATOM 10070 O O . PRO A 1 1405 ? 99.695 100.812 157.671 1.00 149.27 1403 PRO A O 1
ATOM 10074 N N . LEU A 1 1406 ? 100.677 98.975 158.516 1.00 134.02 1404 LEU A N 1
ATOM 10075 C CA . LEU A 1 1406 ? 101.533 98.723 157.332 1.00 122.75 1404 LEU A CA 1
ATOM 10076 C C . LEU A 1 1406 ? 100.678 98.213 156.181 1.00 115.09 1404 LEU A C 1
ATOM 10077 O O . LEU A 1 1406 ? 100.939 98.595 155.041 1.00 117.53 1404 LEU A O 1
ATOM 10082 N N . THR A 1 1407 ? 99.707 97.361 156.483 1.00 111.44 1405 THR A N 1
ATOM 10083 C CA . THR A 1 1407 ? 98.836 96.736 155.460 1.00 111.29 1405 THR A CA 1
ATOM 10084 C C . THR A 1 1407 ? 98.140 97.824 154.644 1.00 112.99 1405 THR A C 1
ATOM 10085 O O . THR A 1 1407 ? 98.080 97.703 153.415 1.00 110.90 1405 THR A O 1
ATOM 10089 N N . GLN A 1 1408 ? 97.680 98.887 155.294 1.00 115.43 1406 GLN A N 1
ATOM 10090 C CA . GLN A 1 1408 ? 96.927 99.952 154.589 1.00 120.19 1406 GLN A CA 1
ATOM 10091 C C . GLN A 1 1408 ? 97.912 100.980 154.022 1.00 120.52 1406 GLN A C 1
ATOM 10092 O O . GLN A 1 1408 ? 97.612 102.180 154.125 1.00 130.38 1406 GLN A O 1
ATOM 10098 N N . LEU A 1 1409 ? 99.013 100.544 153.399 1.00 112.83 1407 LEU A N 1
ATOM 10099 C CA . LEU A 1 1409 ? 100.027 101.466 152.815 1.00 106.80 1407 LEU A CA 1
ATOM 10100 C C . LEU A 1 1409 ? 99.509 102.010 151.487 1.00 101.72 1407 LEU A C 1
ATOM 10101 O O . LEU A 1 1409 ? 99.812 103.172 151.166 1.00 96.52 1407 LEU A O 1
ATOM 10106 N N . LEU A 1 1410 ? 98.781 101.181 150.747 1.00 103.78 1408 LEU A N 1
ATOM 10107 C CA . LEU A 1 1410 ? 98.230 101.547 149.421 1.00 108.59 1408 LEU A CA 1
ATOM 10108 C C . LEU A 1 1410 ? 97.241 102.706 149.581 1.00 119.08 1408 LEU A C 1
ATOM 10109 O O . LEU A 1 1410 ? 97.335 103.662 148.799 1.00 116.24 1408 LEU A O 1
ATOM 10114 N N . ASN A 1 1411 ? 96.343 102.634 150.566 1.00 130.45 1409 ASN A N 1
ATOM 10115 C CA . ASN A 1 1411 ? 95.252 103.634 150.731 1.00 136.35 1409 ASN A CA 1
ATOM 10116 C C . ASN A 1 1411 ? 95.705 104.727 151.697 1.00 136.69 1409 ASN A C 1
ATOM 10117 O O . ASN A 1 1411 ? 94.884 105.617 151.996 1.00 143.49 1409 ASN A O 1
ATOM 10122 N N . LEU A 1 1412 ? 96.949 104.664 152.175 1.00 141.47 1410 LEU A N 1
ATOM 10123 C CA . LEU A 1 1412 ? 97.502 105.708 153.072 1.00 157.23 1410 LEU A CA 1
ATOM 10124 C C . LEU A 1 1412 ? 97.666 107.003 152.283 1.00 161.85 1410 LEU A C 1
ATOM 10125 O O . LEU A 1 1412 ? 97.785 106.930 151.050 1.00 151.51 1410 LEU A O 1
ATOM 10130 N N . GLU A 1 1413 ? 97.630 108.142 152.971 1.00 170.86 1411 GLU A N 1
ATOM 10131 C CA . GLU A 1 1413 ? 97.648 109.471 152.311 1.00 173.60 1411 GLU A CA 1
ATOM 10132 C C . GLU A 1 1413 ? 99.068 109.742 151.808 1.00 155.14 1411 GLU A C 1
ATOM 10133 O O . GLU A 1 1413 ? 99.888 110.269 152.583 1.00 157.86 1411 GLU A O 1
ATOM 10139 N N . LEU A 1 1414 ? 99.343 109.426 150.545 1.00 141.88 1412 LEU A N 1
ATOM 10140 C CA . LEU A 1 1414 ? 100.685 109.652 149.945 1.00 144.92 1412 LEU A CA 1
ATOM 10141 C C . LEU A 1 1414 ? 100.903 111.160 149.689 1.00 152.49 1412 LEU A C 1
ATOM 10142 O O . LEU A 1 1414 ? 102.086 111.583 149.597 1.00 158.60 1412 LEU A O 1
ATOM 10147 N N . GLY A 1 1415 ? 99.824 111.951 149.618 1.00 148.07 1413 GLY A N 1
ATOM 10148 C CA . GLY A 1 1415 ? 99.861 113.416 149.416 1.00 146.56 1413 GLY A CA 1
ATOM 10149 C C . GLY A 1 1415 ? 100.981 114.094 150.193 1.00 142.07 1413 GLY A C 1
ATOM 10150 O O . GLY A 1 1415 ? 100.673 114.707 151.236 1.00 139.33 1413 GLY A O 1
ATOM 10151 N N . ASN A 1 1424 ? 89.690 127.680 143.888 1.00 147.36 1422 ASN A N 1
ATOM 10152 C CA . ASN A 1 1424 ? 91.042 127.134 143.617 1.00 146.76 1422 ASN A CA 1
ATOM 10153 C C . ASN A 1 1424 ? 90.979 126.404 142.278 1.00 145.29 1422 ASN A C 1
ATOM 10154 O O . ASN A 1 1424 ? 91.997 126.363 141.594 1.00 146.48 1422 ASN A O 1
ATOM 10159 N N . THR A 1 1425 ? 89.811 125.883 141.914 1.00 142.00 1423 THR A N 1
ATOM 10160 C CA . THR A 1 1425 ? 89.620 125.151 140.649 1.00 137.54 1423 THR A CA 1
ATOM 10161 C C . THR A 1 1425 ? 89.981 126.035 139.457 1.00 136.32 1423 THR A C 1
ATOM 10162 O O . THR A 1 1425 ? 90.730 125.567 138.606 1.00 141.89 1423 THR A O 1
ATOM 10166 N N . THR A 1 1426 ? 89.448 127.251 139.384 1.00 134.52 1424 THR A N 1
ATOM 10167 C CA . THR A 1 1426 ? 89.657 128.135 138.207 1.00 130.25 1424 THR A CA 1
ATOM 10168 C C . THR A 1 1426 ? 91.146 128.489 138.079 1.00 123.70 1424 THR A C 1
ATOM 10169 O O . THR A 1 1426 ? 91.636 128.502 136.943 1.00 125.69 1424 THR A O 1
ATOM 10173 N N . GLU A 1 1427 ? 91.836 128.717 139.185 1.00 112.95 1425 GLU A N 1
ATOM 10174 C CA . GLU A 1 1427 ? 93.274 129.067 139.164 1.00 111.96 1425 GLU A CA 1
ATOM 10175 C C . GLU A 1 1427 ? 94.062 127.881 138.606 1.00 102.84 1425 GLU A C 1
ATOM 10176 O O . GLU A 1 1427 ? 94.971 128.107 137.800 1.00 102.67 1425 GLU A O 1
ATOM 10182 N N . ILE A 1 1428 ? 93.749 126.664 139.049 1.00 94.95 1426 ILE A N 1
ATOM 10183 C CA . ILE A 1 1428 ? 94.487 125.441 138.623 1.00 87.94 1426 ILE A CA 1
ATOM 10184 C C . ILE A 1 1428 ? 94.293 125.296 137.119 1.00 82.78 1426 ILE A C 1
ATOM 10185 O O . ILE A 1 1428 ? 95.268 125.008 136.428 1.00 87.59 1426 ILE A O 1
ATOM 10190 N N . ASP A 1 1429 ? 93.084 125.538 136.633 1.00 82.74 1427 ASP A N 1
ATOM 10191 C CA . ASP A 1 1429 ? 92.772 125.323 135.198 1.00 85.89 1427 ASP A CA 1
ATOM 10192 C C . ASP A 1 1429 ? 93.595 126.262 134.316 1.00 80.66 1427 ASP A C 1
ATOM 10193 O O . ASP A 1 1429 ? 93.833 125.901 133.164 1.00 77.28 1427 ASP A O 1
ATOM 10198 N N . GLY A 1 1430 ? 94.015 127.413 134.830 1.00 77.49 1428 GLY A N 1
ATOM 10199 C CA . GLY A 1 1430 ? 94.784 128.375 134.024 1.00 73.32 1428 GLY A CA 1
ATOM 10200 C C . GLY A 1 1430 ? 96.065 127.760 133.508 1.00 68.42 1428 GLY A C 1
ATOM 10201 O O . GLY A 1 1430 ? 96.379 127.962 132.336 1.00 69.93 1428 GLY A O 1
ATOM 10202 N N . PHE A 1 1431 ? 96.782 127.023 134.349 1.00 66.83 1429 PHE A N 1
ATOM 10203 C CA . PHE A 1 1431 ? 98.093 126.424 133.975 1.00 63.81 1429 PHE A CA 1
ATOM 10204 C C . PHE A 1 1431 ? 97.865 125.301 132.957 1.00 59.29 1429 PHE A C 1
ATOM 10205 O O . PHE A 1 1431 ? 98.652 125.208 131.999 1.00 59.40 1429 PHE A O 1
ATOM 10213 N N . LEU A 1 1432 ? 96.799 124.532 133.120 1.00 55.73 1430 LEU A N 1
ATOM 10214 C CA . LEU A 1 1432 ? 96.502 123.389 132.229 1.00 57.13 1430 LEU A CA 1
ATOM 10215 C C . LEU A 1 1432 ? 95.657 123.916 131.084 1.00 56.38 1430 LEU A C 1
ATOM 10216 O O . LEU A 1 1432 ? 94.430 123.898 131.251 1.00 60.71 1430 LEU A O 1
ATOM 10221 N N . ILE A 1 1433 ? 96.260 124.411 130.005 1.00 57.49 1431 ILE A N 1
ATOM 10222 C CA . ILE A 1 1433 ? 95.451 125.089 128.956 1.00 61.29 1431 ILE A CA 1
ATOM 10223 C C . ILE A 1 1433 ? 94.716 124.045 128.119 1.00 64.13 1431 ILE A C 1
ATOM 10224 O O . ILE A 1 1433 ? 93.470 124.083 128.133 1.00 71.64 1431 ILE A O 1
ATOM 10229 N N . ASN A 1 1434 ? 95.394 123.152 127.419 1.00 59.59 1432 ASN A N 1
ATOM 10230 C CA . ASN A 1 1434 ? 94.616 122.177 126.616 1.00 61.91 1432 ASN A CA 1
ATOM 10231 C C . ASN A 1 1434 ? 94.729 120.801 127.268 1.00 64.38 1432 ASN A C 1
ATOM 10232 O O . ASN A 1 1434 ? 95.217 119.882 126.600 1.00 63.72 1432 ASN A O 1
ATOM 10237 N N . HIS A 1 1435 ? 94.275 120.667 128.516 1.00 63.55 1433 HIS A N 1
ATOM 10238 C CA . HIS A 1 1435 ? 94.384 119.411 129.305 1.00 60.92 1433 HIS A CA 1
ATOM 10239 C C . HIS A 1 1435 ? 93.467 118.343 128.734 1.00 57.35 1433 HIS A C 1
ATOM 10240 O O . HIS A 1 1435 ? 93.709 117.176 129.017 1.00 59.56 1433 HIS A O 1
ATOM 10247 N N . TYR A 1 1436 ? 92.432 118.719 127.999 1.00 58.39 1434 TYR A N 1
ATOM 10248 C CA . TYR A 1 1436 ? 91.563 117.725 127.335 1.00 61.18 1434 TYR A CA 1
ATOM 10249 C C . TYR A 1 1436 ? 92.415 116.849 126.407 1.00 57.70 1434 TYR A C 1
ATOM 10250 O O . TYR A 1 1436 ? 92.221 115.638 126.361 1.00 60.93 1434 TYR A O 1
ATOM 10259 N N . TYR A 1 1437 ? 93.368 117.441 125.709 1.00 57.32 1435 TYR A N 1
ATOM 10260 C CA . TYR A 1 1437 ? 94.230 116.692 124.769 1.00 59.38 1435 TYR A CA 1
ATOM 10261 C C . TYR A 1 1437 ? 95.265 115.893 125.560 1.00 58.39 1435 TYR A C 1
ATOM 10262 O O . TYR A 1 1437 ? 95.583 114.785 125.113 1.00 64.81 1435 TYR A O 1
ATOM 10271 N N . LEU A 1 1438 ? 95.784 116.419 126.672 1.00 55.27 1436 LEU A N 1
ATOM 10272 C CA . LEU A 1 1438 ? 96.703 115.636 127.538 1.00 52.68 1436 LEU A CA 1
ATOM 10273 C C . LEU A 1 1438 ? 95.965 114.394 128.019 1.00 53.76 1436 LEU A C 1
ATOM 10274 O O . LEU A 1 1438 ? 96.533 113.300 127.908 1.00 60.41 1436 LEU A O 1
ATOM 10279 N N . GLU A 1 1439 ? 94.754 114.558 128.523 1.00 50.99 1437 GLU A N 1
ATOM 10280 C CA . GLU A 1 1439 ? 93.993 113.419 129.074 1.00 51.18 1437 GLU A CA 1
ATOM 10281 C C . GLU A 1 1439 ? 93.659 112.454 127.940 1.00 56.15 1437 GLU A C 1
ATOM 10282 O O . GLU A 1 1439 ? 93.724 111.246 128.165 1.00 62.87 1437 GLU A O 1
ATOM 10288 N N . LYS A 1 1440 ? 93.301 112.954 126.765 1.00 59.02 1438 LYS A N 1
ATOM 10289 C CA . LYS A 1 1440 ? 92.947 112.076 125.628 1.00 60.69 1438 LYS A CA 1
ATOM 10290 C C . LYS A 1 1440 ? 94.163 111.246 125.220 1.00 56.76 1438 LYS A C 1
ATOM 10291 O O . LYS A 1 1440 ? 93.988 110.074 124.870 1.00 56.98 1438 LYS A O 1
ATOM 10297 N N . ASN A 1 1441 ? 95.350 111.831 125.249 1.00 58.26 1439 ASN A N 1
ATOM 10298 C CA . ASN A 1 1441 ? 96.574 111.122 124.800 1.00 62.69 1439 ASN A CA 1
ATOM 10299 C C . ASN A 1 1441 ? 97.036 110.175 125.912 1.00 63.36 1439 ASN A C 1
ATOM 10300 O O . ASN A 1 1441 ? 97.471 109.051 125.582 1.00 64.15 1439 ASN A O 1
ATOM 10305 N N . LEU A 1 1442 ? 96.945 110.602 127.172 1.00 62.22 1440 LEU A N 1
ATOM 10306 C CA . LEU A 1 1442 ? 97.359 109.778 128.344 1.00 62.87 1440 LEU A CA 1
ATOM 10307 C C . LEU A 1 1442 ? 96.366 108.625 128.526 1.00 62.87 1440 LEU A C 1
ATOM 10308 O O . LEU A 1 1442 ? 96.804 107.530 128.902 1.00 66.02 1440 LEU A O 1
ATOM 10313 N N . GLY A 1 1443 ? 95.088 108.864 128.245 1.00 60.78 1441 GLY A N 1
ATOM 10314 C CA . GLY A 1 1443 ? 94.042 107.833 128.303 1.00 61.93 1441 GLY A CA 1
ATOM 10315 C C . GLY A 1 1443 ? 93.331 107.864 129.632 1.00 62.27 1441 GLY A C 1
ATOM 10316 O O . GLY A 1 1443 ? 92.370 107.098 129.806 1.00 70.36 1441 GLY A O 1
ATOM 10317 N N . TYR A 1 1444 ? 93.763 108.731 130.538 1.00 61.82 1442 TYR A N 1
ATOM 10318 C CA . TYR A 1 1444 ? 93.119 108.897 131.861 1.00 63.93 1442 TYR A CA 1
ATOM 10319 C C . TYR A 1 1444 ? 92.629 110.334 132.031 1.00 62.20 1442 TYR A C 1
ATOM 10320 O O . TYR A 1 1444 ? 93.412 111.257 131.804 1.00 66.99 1442 TYR A O 1
ATOM 10329 N N . THR A 1 1445 ? 91.385 110.515 132.463 1.00 62.55 1443 THR A N 1
ATOM 10330 C CA . THR A 1 1445 ? 90.806 111.859 132.733 1.00 65.79 1443 THR A CA 1
ATOM 10331 C C . THR A 1 1445 ? 90.939 112.160 134.227 1.00 62.31 1443 THR A C 1
ATOM 10332 O O . THR A 1 1445 ? 90.515 111.322 135.022 1.00 65.73 1443 THR A O 1
ATOM 10336 N N . PHE A 1 1446 ? 91.530 113.294 134.591 1.00 60.17 1444 PHE A N 1
ATOM 10337 C CA . PHE A 1 1446 ? 91.780 113.635 136.014 1.00 62.87 1444 PHE A CA 1
ATOM 10338 C C . PHE A 1 1446 ? 90.543 114.310 136.601 1.00 73.55 1444 PHE A C 1
ATOM 10339 O O . PHE A 1 1446 ? 90.088 115.318 136.023 1.00 82.76 1444 PHE A O 1
ATOM 10347 N N . LYS A 1 1447 ? 90.045 113.810 137.733 1.00 88.18 1445 LYS A N 1
ATOM 10348 C CA . LYS A 1 1447 ? 88.958 114.475 138.504 1.00 101.45 1445 LYS A CA 1
ATOM 10349 C C . LYS A 1 1447 ? 89.569 115.639 139.279 1.00 100.85 1445 LYS A C 1
ATOM 10350 O O . LYS A 1 1447 ? 89.194 116.794 139.025 1.00 112.00 1445 LYS A O 1
ATOM 10356 N N . ASP A 1 1448 ? 90.476 115.340 140.195 1.00 96.80 1446 ASP A N 1
ATOM 10357 C CA . ASP A 1 1448 ? 91.192 116.379 140.963 1.00 98.52 1446 ASP A CA 1
ATOM 10358 C C . ASP A 1 1448 ? 92.394 116.782 140.119 1.00 93.71 1446 ASP A C 1
ATOM 10359 O O . ASP A 1 1448 ? 93.400 116.072 140.143 1.00 100.06 1446 ASP A O 1
ATOM 10364 N N . ARG A 1 1449 ? 92.307 117.891 139.398 1.00 83.26 1447 ARG A N 1
ATOM 10365 C CA . ARG A 1 1449 ? 93.382 118.264 138.445 1.00 77.71 1447 ARG A CA 1
ATOM 10366 C C . ARG A 1 1449 ? 94.530 118.952 139.178 1.00 71.66 1447 ARG A C 1
ATOM 10367 O O . ARG A 1 1449 ? 95.338 119.595 138.518 1.00 72.03 1447 ARG A O 1
ATOM 10375 N N . ARG A 1 1450 ? 94.587 118.856 140.495 1.00 68.74 1448 ARG A N 1
ATOM 10376 C CA . ARG A 1 1450 ? 95.757 119.355 141.231 1.00 70.75 1448 ARG A CA 1
ATOM 10377 C C . ARG A 1 1450 ? 96.896 118.350 141.080 1.00 67.07 1448 ARG A C 1
ATOM 10378 O O . ARG A 1 1450 ? 98.065 118.761 141.182 1.00 70.51 1448 ARG A O 1
ATOM 10386 N N . TYR A 1 1451 ? 96.578 117.084 140.835 1.00 61.25 1449 TYR A N 1
ATOM 10387 C CA . TYR A 1 1451 ? 97.606 116.038 140.632 1.00 57.78 1449 TYR A CA 1
ATOM 10388 C C . TYR A 1 1451 ? 98.223 116.220 139.252 1.00 51.60 1449 TYR A C 1
ATOM 10389 O O . TYR A 1 1451 ? 99.441 116.104 139.110 1.00 50.00 1449 TYR A O 1
ATOM 10398 N N . LEU A 1 1452 ? 97.383 116.487 138.259 1.00 49.11 1450 LEU A N 1
ATOM 10399 C CA . LEU A 1 1452 ? 97.858 116.798 136.888 1.00 47.40 1450 LEU A CA 1
ATOM 10400 C C . LEU A 1 1452 ? 98.820 117.997 136.937 1.00 46.07 1450 LEU A C 1
ATOM 10401 O O . LEU A 1 1452 ? 99.920 117.941 136.361 1.00 44.28 1450 LEU A O 1
ATOM 10406 N N . LEU A 1 1453 ? 98.429 119.038 137.657 1.00 45.10 1451 LEU A N 1
ATOM 10407 C CA . LEU A 1 1453 ? 99.257 120.250 137.775 1.00 44.91 1451 LEU A CA 1
ATOM 10408 C C . LEU A 1 1453 ? 100.579 119.913 138.452 1.00 43.63 1451 LEU A C 1
ATOM 10409 O O . LEU A 1 1453 ? 101.611 120.425 138.028 1.00 47.48 1451 LEU A O 1
ATOM 10414 N N . GLN A 1 1454 ? 100.613 119.061 139.444 1.00 42.89 1452 GLN A N 1
ATOM 10415 C CA . GLN A 1 1454 ? 101.915 118.828 140.097 1.00 44.87 1452 GLN A CA 1
ATOM 10416 C C . GLN A 1 1454 ? 102.738 117.903 139.223 1.00 42.78 1452 GLN A C 1
ATOM 10417 O O . GLN A 1 1454 ? 103.927 117.944 139.289 1.00 40.81 1452 GLN A O 1
ATOM 10423 N N . ALA A 1 1455 ? 102.091 117.029 138.477 1.00 41.58 1453 ALA A N 1
ATOM 10424 C CA . ALA A 1 1455 ? 102.856 116.149 137.583 1.00 40.51 1453 ALA A CA 1
ATOM 10425 C C . ALA A 1 1455 ? 103.554 116.968 136.498 1.00 41.18 1453 ALA A C 1
ATOM 10426 O O . ALA A 1 1455 ? 104.548 116.486 135.967 1.00 40.99 1453 ALA A O 1
ATOM 10428 N N . LEU A 1 1456 ? 103.038 118.141 136.138 1.00 41.52 1454 LEU A N 1
ATOM 10429 C CA . LEU A 1 1456 ? 103.580 118.890 134.974 1.00 38.79 1454 LEU A CA 1
ATOM 10430 C C . LEU A 1 1456 ? 104.560 119.957 135.456 1.00 38.79 1454 LEU A C 1
ATOM 10431 O O . LEU A 1 1456 ? 105.286 120.468 134.627 1.00 42.15 1454 LEU A O 1
ATOM 10436 N N . THR A 1 1457 ? 104.607 120.294 136.732 1.00 38.22 1455 THR A N 1
ATOM 10437 C CA . THR A 1 1457 ? 105.373 121.489 137.165 1.00 39.33 1455 THR A CA 1
ATOM 10438 C C . THR A 1 1457 ? 106.850 121.175 137.376 1.00 41.10 1455 THR A C 1
ATOM 10439 O O . THR A 1 1457 ? 107.233 120.736 138.478 1.00 44.62 1455 THR A O 1
ATOM 10443 N N . HIS A 1 1458 ? 107.689 121.526 136.419 1.00 43.55 1456 HIS A N 1
ATOM 10444 C CA . HIS A 1 1458 ? 109.166 121.528 136.609 1.00 46.18 1456 HIS A CA 1
ATOM 10445 C C . HIS A 1 1458 ? 109.520 122.456 137.766 1.00 45.62 1456 HIS A C 1
ATOM 10446 O O . HIS A 1 1458 ? 108.847 123.461 137.972 1.00 44.48 1456 HIS A O 1
ATOM 10453 N N . PRO A 1 1459 ? 110.550 122.134 138.586 1.00 50.64 1457 PRO A N 1
ATOM 10454 C CA . PRO A 1 1459 ? 111.001 123.025 139.652 1.00 52.66 1457 PRO A CA 1
ATOM 10455 C C . PRO A 1 1459 ? 111.323 124.451 139.201 1.00 56.05 1457 PRO A C 1
ATOM 10456 O O . PRO A 1 1459 ? 111.159 125.353 139.992 1.00 59.04 1457 PRO A O 1
ATOM 10460 N N . SER A 1 1460 ? 111.735 124.642 137.951 1.00 57.97 1458 SER A N 1
ATOM 10461 C CA . SER A 1 1460 ? 111.967 126.010 137.422 1.00 59.32 1458 SER A CA 1
ATOM 10462 C C . SER A 1 1460 ? 110.638 126.608 136.939 1.00 62.22 1458 SER A C 1
ATOM 10463 O O . SER A 1 1460 ? 110.549 126.945 135.757 1.00 72.02 1458 SER A O 1
ATOM 10466 N N . TYR A 1 1461 ? 109.618 126.690 137.784 1.00 60.01 1459 TYR A N 1
ATOM 10467 C CA . TYR A 1 1461 ? 108.338 127.348 137.419 1.00 60.71 1459 TYR A CA 1
ATOM 10468 C C . TYR A 1 1461 ? 107.946 128.304 138.538 1.00 66.73 1459 TYR A C 1
ATOM 10469 O O . TYR A 1 1461 ? 107.681 127.852 139.657 1.00 69.83 1459 TYR A O 1
ATOM 10478 N N . PRO A 1 1462 ? 107.914 129.639 138.315 1.00 68.09 1460 PRO A N 1
ATOM 10479 C CA . PRO A 1 1462 ? 107.639 130.582 139.396 1.00 72.48 1460 PRO A CA 1
ATOM 10480 C C . PRO A 1 1462 ? 106.158 130.887 139.659 1.00 75.16 1460 PRO A C 1
ATOM 10481 O O . PRO A 1 1462 ? 105.851 131.483 140.672 1.00 79.04 1460 PRO A O 1
ATOM 10485 N N . THR A 1 1463 ? 105.269 130.484 138.767 1.00 77.67 1461 THR A N 1
ATOM 10486 C CA . THR A 1 1463 ? 103.858 130.927 138.828 1.00 85.40 1461 THR A CA 1
ATOM 10487 C C . THR A 1 1463 ? 102.977 129.885 139.524 1.00 87.46 1461 THR A C 1
ATOM 10488 O O . THR A 1 1463 ? 101.821 130.228 139.844 1.00 91.43 1461 THR A O 1
ATOM 10492 N N . ASN A 1 1464 ? 103.464 128.667 139.754 1.00 82.62 1462 ASN A N 1
ATOM 10493 C CA . ASN A 1 1464 ? 102.630 127.598 140.356 1.00 78.36 1462 ASN A CA 1
ATOM 10494 C C . ASN A 1 1464 ? 102.939 127.516 141.848 1.00 75.55 1462 ASN A C 1
ATOM 10495 O O . ASN A 1 1464 ? 103.816 126.755 142.226 1.00 75.33 1462 ASN A O 1
ATOM 10500 N N . ARG A 1 1465 ? 102.212 128.267 142.663 1.00 80.01 1463 ARG A N 1
ATOM 10501 C CA . ARG A 1 1465 ? 102.422 128.269 144.131 1.00 85.25 1463 ARG A CA 1
ATOM 10502 C C . ARG A 1 1465 ? 101.349 127.414 144.814 1.00 83.01 1463 ARG A C 1
ATOM 10503 O O . ARG A 1 1465 ? 101.370 127.350 146.058 1.00 82.02 1463 ARG A O 1
ATOM 10511 N N . ILE A 1 1466 ? 100.494 126.746 144.040 1.00 80.20 1464 ILE A N 1
ATOM 10512 C CA . ILE A 1 1466 ? 99.400 125.890 144.575 1.00 76.82 1464 ILE A CA 1
ATOM 10513 C C . ILE A 1 1466 ? 99.978 124.541 144.995 1.00 74.25 1464 ILE A C 1
ATOM 10514 O O . ILE A 1 1466 ? 99.614 124.037 146.058 1.00 75.05 1464 ILE A O 1
ATOM 10519 N N . THR A 1 1467 ? 100.768 123.925 144.126 1.00 72.51 1465 THR A N 1
ATOM 10520 C CA . THR A 1 1467 ? 101.303 122.562 144.343 1.00 68.18 1465 THR A CA 1
ATOM 10521 C C . THR A 1 1467 ? 102.817 122.595 144.379 1.00 64.10 1465 THR A C 1
ATOM 10522 O O . THR A 1 1467 ? 103.388 123.696 144.376 1.00 67.72 1465 THR A O 1
ATOM 10526 N N . GLY A 1 1468 ? 103.437 121.419 144.373 1.00 60.36 1466 GLY A N 1
ATOM 10527 C CA . GLY A 1 1468 ? 104.898 121.302 144.418 1.00 59.49 1466 GLY A CA 1
ATOM 10528 C C . GLY A 1 1468 ? 105.461 120.950 143.066 1.00 57.77 1466 GLY A C 1
ATOM 10529 O O . GLY A 1 1468 ? 104.840 121.297 142.047 1.00 57.60 1466 GLY A O 1
ATOM 10530 N N . SER A 1 1469 ? 106.595 120.263 143.045 1.00 55.17 1467 SER A N 1
ATOM 10531 C CA . SER A 1 1469 ? 107.280 119.938 141.779 1.00 53.01 1467 SER A CA 1
ATOM 10532 C C . SER A 1 1469 ? 106.740 118.623 141.240 1.00 53.48 1467 SER A C 1
ATOM 10533 O O . SER A 1 1469 ? 105.756 118.081 141.770 1.00 56.53 1467 SER A O 1
ATOM 10536 N N . TYR A 1 1470 ? 107.379 118.120 140.205 1.00 53.44 1468 TYR A N 1
ATOM 10537 C CA . TYR A 1 1470 ? 107.097 116.790 139.638 1.00 51.24 1468 TYR A CA 1
ATOM 10538 C C . TYR A 1 1470 ? 107.975 115.796 140.358 1.00 50.59 1468 TYR A C 1
ATOM 10539 O O . TYR A 1 1470 ? 107.704 114.620 140.250 1.00 55.05 1468 TYR A O 1
ATOM 10548 N N . GLN A 1 1471 ? 108.956 116.287 141.109 1.00 51.21 1469 GLN A N 1
ATOM 10549 C CA . GLN A 1 1471 ? 110.002 115.452 141.742 1.00 52.37 1469 GLN A CA 1
ATOM 10550 C C . GLN A 1 1471 ? 109.462 114.577 142.875 1.00 55.24 1469 GLN A C 1
ATOM 10551 O O . GLN A 1 1471 ? 110.037 113.492 143.069 1.00 56.91 1469 GLN A O 1
ATOM 10557 N N . GLU A 1 1472 ? 108.461 115.032 143.615 1.00 60.62 1470 GLU A N 1
ATOM 10558 C CA . GLU A 1 1472 ? 107.854 114.222 144.691 1.00 67.94 1470 GLU A CA 1
ATOM 10559 C C . GLU A 1 1472 ? 107.080 113.071 144.067 1.00 63.85 1470 GLU A C 1
ATOM 10560 O O . GLU A 1 1472 ? 107.175 111.947 144.562 1.00 67.69 1470 GLU A O 1
ATOM 10566 N N . LEU A 1 1473 ? 106.310 113.354 143.030 1.00 60.51 1471 LEU A N 1
ATOM 10567 C CA . LEU A 1 1473 ? 105.454 112.328 142.398 1.00 58.73 1471 LEU A CA 1
ATOM 10568 C C . LEU A 1 1473 ? 106.322 111.343 141.617 1.00 58.81 1471 LEU A C 1
ATOM 10569 O O . LEU A 1 1473 ? 105.933 110.174 141.580 1.00 62.67 1471 LEU A O 1
ATOM 10574 N N . GLU A 1 1474 ? 107.440 111.757 141.028 1.00 61.50 1472 GLU A N 1
ATOM 10575 C CA . GLU A 1 1474 ? 108.243 110.793 140.236 1.00 66.92 1472 GLU A CA 1
ATOM 10576 C C . GLU A 1 1474 ? 108.649 109.658 141.168 1.00 69.74 1472 GLU A C 1
ATOM 10577 O O . GLU A 1 1474 ? 108.546 108.501 140.756 1.00 74.60 1472 GLU A O 1
ATOM 10583 N N . PHE A 1 1475 ? 109.137 109.994 142.366 1.00 60.99 1473 PHE A N 1
ATOM 10584 C CA . PHE A 1 1475 ? 109.575 108.994 143.366 1.00 54.61 1473 PHE A CA 1
ATOM 10585 C C . PHE A 1 1475 ? 108.495 107.909 143.456 1.00 51.53 1473 PHE A C 1
ATOM 10586 O O . PHE A 1 1475 ? 108.798 106.742 143.215 1.00 53.16 1473 PHE A O 1
ATOM 10594 N N . ILE A 1 1476 ? 107.268 108.300 143.762 1.00 47.10 1474 ILE A N 1
ATOM 10595 C CA . ILE A 1 1476 ? 106.136 107.348 143.937 1.00 45.73 1474 ILE A CA 1
ATOM 10596 C C . ILE A 1 1476 ? 105.881 106.676 142.590 1.00 45.92 1474 ILE A C 1
ATOM 10597 O O . ILE A 1 1476 ? 105.557 105.485 142.582 1.00 48.44 1474 ILE A O 1
ATOM 10602 N N . GLY A 1 1477 ? 106.024 107.413 141.493 1.00 47.50 1475 GLY A N 1
ATOM 10603 C CA . GLY A 1 1477 ? 105.707 106.911 140.148 1.00 49.67 1475 GLY A CA 1
ATOM 10604 C C . GLY A 1 1477 ? 106.665 105.856 139.635 1.00 51.38 1475 GLY A C 1
ATOM 10605 O O . GLY A 1 1477 ? 106.196 104.976 138.912 1.00 50.20 1475 GLY A O 1
ATOM 10606 N N . ASP A 1 1478 ? 107.960 105.983 139.890 1.00 56.03 1476 ASP A N 1
ATOM 10607 C CA . ASP A 1 1478 ? 108.924 105.035 139.284 1.00 62.87 1476 ASP A CA 1
ATOM 10608 C C . ASP A 1 1478 ? 108.749 103.682 139.968 1.00 60.96 1476 ASP A C 1
ATOM 10609 O O . ASP A 1 1478 ? 109.109 102.680 139.355 1.00 63.57 1476 ASP A O 1
ATOM 10614 N N . ALA A 1 1479 ? 108.255 103.672 141.202 1.00 55.76 1477 ALA A N 1
ATOM 10615 C CA . ALA A 1 1479 ? 107.966 102.423 141.930 1.00 51.63 1477 ALA A CA 1
ATOM 10616 C C . ALA A 1 1479 ? 106.670 101.803 141.412 1.00 48.83 1477 ALA A C 1
ATOM 10617 O O . ALA A 1 1479 ? 106.650 100.593 141.214 1.00 51.87 1477 ALA A O 1
ATOM 10619 N N . ILE A 1 1480 ? 105.618 102.595 141.236 1.00 45.66 1478 ILE A N 1
ATOM 10620 C CA . ILE A 1 1480 ? 104.317 102.060 140.761 1.00 45.13 1478 ILE A CA 1
ATOM 10621 C C . ILE A 1 1480 ? 104.565 101.473 139.383 1.00 45.71 1478 ILE A C 1
ATOM 10622 O O . ILE A 1 1480 ? 104.000 100.433 139.105 1.00 47.56 1478 ILE A O 1
ATOM 10627 N N . LEU A 1 1481 ? 105.387 102.119 138.565 1.00 48.76 1479 LEU A N 1
ATOM 10628 C CA . LEU A 1 1481 ? 105.618 101.651 137.182 1.00 51.42 1479 LEU A CA 1
ATOM 10629 C C . LEU A 1 1481 ? 106.462 100.388 137.266 1.00 52.68 1479 LEU A C 1
ATOM 10630 O O . LEU A 1 1481 ? 106.065 99.392 136.665 1.00 53.96 1479 LEU A O 1
ATOM 10635 N N . ASP A 1 1482 ? 107.567 100.440 137.997 1.00 56.29 1480 ASP A N 1
ATOM 10636 C CA . ASP A 1 1482 ? 108.485 99.283 138.070 1.00 60.96 1480 ASP A CA 1
ATOM 10637 C C . ASP A 1 1482 ? 107.667 98.093 138.558 1.00 58.70 1480 ASP A C 1
ATOM 10638 O O . ASP A 1 1482 ? 107.617 97.098 137.838 1.00 57.17 1480 ASP A O 1
ATOM 10643 N N . PHE A 1 1483 ? 106.955 98.228 139.671 1.00 56.66 1481 PHE A N 1
ATOM 10644 C CA . PHE A 1 1483 ? 106.231 97.053 140.208 1.00 53.22 1481 PHE A CA 1
ATOM 10645 C C . PHE A 1 1483 ? 105.265 96.533 139.144 1.00 49.01 1481 PHE A C 1
ATOM 10646 O O . PHE A 1 1483 ? 105.322 95.344 138.870 1.00 50.83 1481 PHE A O 1
ATOM 10654 N N . LEU A 1 1484 ? 104.423 97.370 138.551 1.00 47.11 1482 LEU A N 1
ATOM 10655 C CA . LEU A 1 1484 ? 103.369 96.842 137.645 1.00 47.82 1482 LEU A CA 1
ATOM 10656 C C . LEU A 1 1484 ? 104.039 96.188 136.437 1.00 50.17 1482 LEU A C 1
ATOM 10657 O O . LEU A 1 1484 ? 103.647 95.065 136.086 1.00 54.45 1482 LEU A O 1
ATOM 10662 N N . ILE A 1 1485 ? 105.061 96.818 135.871 1.00 51.45 1483 ILE A N 1
ATOM 10663 C CA . ILE A 1 1485 ? 105.730 96.276 134.654 1.00 52.52 1483 ILE A CA 1
ATOM 10664 C C . ILE A 1 1485 ? 106.299 94.915 135.026 1.00 49.24 1483 ILE A C 1
ATOM 10665 O O . ILE A 1 1485 ? 106.108 94.003 134.256 1.00 49.13 1483 ILE A O 1
ATOM 10670 N N . SER A 1 1486 ? 106.966 94.811 136.171 1.00 49.82 1484 SER A N 1
ATOM 10671 C CA . SER A 1 1486 ? 107.611 93.555 136.615 1.00 49.21 1484 SER A CA 1
ATOM 10672 C C . SER A 1 1486 ? 106.544 92.489 136.828 1.00 46.49 1484 SER A C 1
ATOM 10673 O O . SER A 1 1486 ? 106.765 91.385 136.377 1.00 46.60 1484 SER A O 1
ATOM 10676 N N . ALA A 1 1487 ? 105.433 92.787 137.484 1.00 46.17 1485 ALA A N 1
ATOM 10677 C CA . ALA A 1 1487 ? 104.380 91.765 137.657 1.00 48.15 1485 ALA A CA 1
ATOM 10678 C C . ALA A 1 1487 ? 103.949 91.282 136.269 1.00 50.58 1485 ALA A C 1
ATOM 10679 O O . ALA A 1 1487 ? 103.928 90.061 136.029 1.00 56.62 1485 ALA A O 1
ATOM 10681 N N . TYR A 1 1488 ? 103.677 92.201 135.358 1.00 52.19 1486 TYR A N 1
ATOM 10682 C CA . TYR A 1 1488 ? 103.208 91.801 134.014 1.00 53.98 1486 TYR A CA 1
ATOM 10683 C C . TYR A 1 1488 ? 104.266 90.890 133.398 1.00 53.21 1486 TYR A C 1
ATOM 10684 O O . TYR A 1 1488 ? 103.921 89.805 132.944 1.00 54.68 1486 TYR A O 1
ATOM 10693 N N . ILE A 1 1489 ? 105.524 91.315 133.422 1.00 55.03 1487 ILE A N 1
ATOM 10694 C CA . ILE A 1 1489 ? 106.580 90.573 132.683 1.00 57.42 1487 ILE A CA 1
ATOM 10695 C C . ILE A 1 1489 ? 106.637 89.201 133.328 1.00 58.97 1487 ILE A C 1
ATOM 10696 O O . ILE A 1 1489 ? 106.471 88.287 132.591 1.00 66.53 1487 ILE A O 1
ATOM 10701 N N . PHE A 1 1490 ? 106.684 89.083 134.646 1.00 61.89 1488 PHE A N 1
ATOM 10702 C CA . PHE A 1 1490 ? 106.777 87.765 135.318 1.00 68.29 1488 PHE A CA 1
ATOM 10703 C C . PHE A 1 1490 ? 105.660 86.885 134.754 1.00 73.21 1488 PHE A C 1
ATOM 10704 O O . PHE A 1 1490 ? 105.934 85.934 133.971 1.00 82.00 1488 PHE A O 1
ATOM 10712 N N . GLU A 1 1491 ? 104.427 87.337 134.930 1.00 72.41 1489 GLU A N 1
ATOM 10713 C CA . GLU A 1 1491 ? 103.248 86.497 134.618 1.00 75.20 1489 GLU A CA 1
ATOM 10714 C C . GLU A 1 1491 ? 103.244 86.086 133.144 1.00 77.82 1489 GLU A C 1
ATOM 10715 O O . GLU A 1 1491 ? 102.910 84.923 132.887 1.00 85.25 1489 GLU A O 1
ATOM 10721 N N . ASN A 1 1492 ? 103.631 86.954 132.211 1.00 77.80 1490 ASN A N 1
ATOM 10722 C CA . ASN A 1 1492 ? 103.462 86.633 130.769 1.00 81.82 1490 ASN A CA 1
ATOM 10723 C C . ASN A 1 1492 ? 104.748 86.146 130.090 1.00 83.00 1490 ASN A C 1
ATOM 10724 O O . ASN A 1 1492 ? 104.633 85.576 128.981 1.00 90.40 1490 ASN A O 1
ATOM 10729 N N . ASN A 1 1493 ? 105.917 86.433 130.630 1.00 84.76 1491 ASN A N 1
ATOM 10730 C CA . ASN A 1 1493 ? 107.167 86.036 129.945 1.00 92.37 1491 ASN A CA 1
ATOM 10731 C C . ASN A 1 1493 ? 107.791 84.938 130.786 1.00 103.45 1491 ASN A C 1
ATOM 10732 O O . ASN A 1 1493 ? 108.817 85.203 131.411 1.00 109.29 1491 ASN A O 1
ATOM 10737 N N . THR A 1 1494 ? 107.161 83.769 130.821 1.00 109.62 1492 THR A N 1
ATOM 10738 C CA . THR A 1 1494 ? 107.635 82.604 131.610 1.00 112.94 1492 THR A CA 1
ATOM 10739 C C . THR A 1 1494 ? 108.528 81.695 130.770 1.00 107.15 1492 THR A C 1
ATOM 10740 O O . THR A 1 1494 ? 108.965 80.674 131.301 1.00 106.05 1492 THR A O 1
ATOM 10744 N N . LYS A 1 1495 ? 108.756 82.021 129.506 1.00 105.98 1493 LYS A N 1
ATOM 10745 C CA . LYS A 1 1495 ? 109.660 81.235 128.640 1.00 106.36 1493 LYS A CA 1
ATOM 10746 C C . LYS A 1 1495 ? 110.985 81.974 128.493 1.00 94.59 1493 LYS A C 1
ATOM 10747 O O . LYS A 1 1495 ? 111.779 81.583 127.628 1.00 95.52 1493 LYS A O 1
ATOM 10753 N N . MET A 1 1496 ? 111.207 83.019 129.279 1.00 88.79 1494 MET A N 1
ATOM 10754 C CA . MET A 1 1496 ? 112.452 83.819 129.194 1.00 88.80 1494 MET A CA 1
ATOM 10755 C C . MET A 1 1496 ? 113.257 83.596 130.463 1.00 82.29 1494 MET A C 1
ATOM 10756 O O . MET A 1 1496 ? 112.637 83.563 131.531 1.00 81.29 1494 MET A O 1
ATOM 10761 N N . ASN A 1 1497 ? 114.573 83.472 130.356 1.00 79.96 1495 ASN A N 1
ATOM 10762 C CA . ASN A 1 1497 ? 115.421 83.163 131.536 1.00 82.76 1495 ASN A CA 1
ATOM 10763 C C . ASN A 1 1497 ? 115.434 84.372 132.483 1.00 84.07 1495 ASN A C 1
ATOM 10764 O O . ASN A 1 1497 ? 115.158 85.483 132.049 1.00 80.53 1495 ASN A O 1
ATOM 10769 N N . PRO A 1 1498 ? 115.767 84.223 133.787 1.00 88.70 1496 PRO A N 1
ATOM 10770 C CA . PRO A 1 1498 ? 115.823 85.364 134.708 1.00 86.48 1496 PRO A CA 1
ATOM 10771 C C . PRO A 1 1498 ? 116.798 86.484 134.299 1.00 85.96 1496 PRO A C 1
ATOM 10772 O O . PRO A 1 1498 ? 116.539 87.645 134.624 1.00 91.91 1496 PRO A O 1
ATOM 10776 N N . GLY A 1 1499 ? 117.891 86.146 133.608 1.00 83.54 1497 GLY A N 1
ATOM 10777 C CA . GLY A 1 1499 ? 118.834 87.146 133.060 1.00 84.46 1497 GLY A CA 1
ATOM 10778 C C . GLY A 1 1499 ? 118.174 88.012 131.997 1.00 81.39 1497 GLY A C 1
ATOM 10779 O O . GLY A 1 1499 ? 118.297 89.264 132.036 1.00 81.01 1497 GLY A O 1
ATOM 10780 N N . ALA A 1 1500 ? 117.494 87.371 131.054 1.00 79.01 1498 ALA A N 1
ATOM 10781 C CA . ALA A 1 1500 ? 116.759 88.076 129.985 1.00 77.20 1498 ALA A CA 1
ATOM 10782 C C . ALA A 1 1500 ? 115.623 88.883 130.607 1.00 74.47 1498 ALA A C 1
ATOM 10783 O O . ALA A 1 1500 ? 115.344 89.957 130.076 1.00 81.01 1498 ALA A O 1
ATOM 10785 N N . LEU A 1 1501 ? 114.991 88.395 131.674 1.00 71.93 1499 LEU A N 1
ATOM 10786 C CA . LEU A 1 1501 ? 113.904 89.166 132.332 1.00 68.21 1499 LEU A CA 1
ATOM 10787 C C . LEU A 1 1501 ? 114.489 90.395 133.016 1.00 64.48 1499 LEU A C 1
ATOM 10788 O O . LEU A 1 1501 ? 113.846 91.452 132.950 1.00 68.53 1499 LEU A O 1
ATOM 10793 N N . THR A 1 1502 ? 115.647 90.278 133.647 1.00 63.44 1500 THR A N 1
ATOM 10794 C CA . THR A 1 1502 ? 116.292 91.462 134.250 1.00 67.53 1500 THR A CA 1
ATOM 10795 C C . THR A 1 1502 ? 116.616 92.476 133.147 1.00 69.84 1500 THR A C 1
ATOM 10796 O O . THR A 1 1502 ? 116.428 93.681 133.379 1.00 71.88 1500 THR A O 1
ATOM 10800 N N . ASP A 1 1503 ? 117.083 92.011 131.991 1.00 72.69 1501 ASP A N 1
ATOM 10801 C CA . ASP A 1 1503 ? 117.447 92.923 130.873 1.00 74.30 1501 ASP A CA 1
ATOM 10802 C C . ASP A 1 1503 ? 116.191 93.590 130.310 1.00 65.43 1501 ASP A C 1
ATOM 10803 O O . ASP A 1 1503 ? 116.239 94.800 130.082 1.00 67.75 1501 ASP A O 1
ATOM 10808 N N . LEU A 1 1504 ? 115.123 92.837 130.086 1.00 57.76 1502 LEU A N 1
ATOM 10809 C CA . LEU A 1 1504 ? 113.852 93.392 129.552 1.00 55.38 1502 LEU A CA 1
ATOM 10810 C C . LEU A 1 1504 ? 113.266 94.388 130.551 1.00 57.35 1502 LEU A C 1
ATOM 10811 O O . LEU A 1 1504 ? 112.733 95.421 130.119 1.00 61.93 1502 LEU A O 1
ATOM 10816 N N . ARG A 1 1505 ? 113.367 94.101 131.840 1.00 59.88 1503 ARG A N 1
ATOM 10817 C CA . ARG A 1 1505 ? 112.825 95.020 132.865 1.00 60.80 1503 ARG A CA 1
ATOM 10818 C C . ARG A 1 1505 ? 113.649 96.308 132.877 1.00 60.54 1503 ARG A C 1
ATOM 10819 O O . ARG A 1 1505 ? 113.045 97.392 132.898 1.00 59.48 1503 ARG A O 1
ATOM 10827 N N . SER A 1 1506 ? 114.975 96.200 132.866 1.00 62.44 1504 SER A N 1
ATOM 10828 C CA . SER A 1 1506 ? 115.864 97.386 132.938 1.00 64.74 1504 SER A CA 1
ATOM 10829 C C . SER A 1 1506 ? 115.749 98.203 131.654 1.00 62.13 1504 SER A C 1
ATOM 10830 O O . SER A 1 1506 ? 116.092 99.385 131.697 1.00 65.26 1504 SER A O 1
ATOM 10833 N N . ALA A 1 1507 ? 115.318 97.599 130.551 1.00 59.19 1505 ALA A N 1
ATOM 10834 C CA . ALA A 1 1507 ? 115.181 98.320 129.265 1.00 57.13 1505 ALA A CA 1
ATOM 10835 C C . ALA A 1 1507 ? 113.751 98.814 129.068 1.00 53.24 1505 ALA A C 1
ATOM 10836 O O . ALA A 1 1507 ? 113.532 99.524 128.099 1.00 54.23 1505 ALA A O 1
ATOM 10838 N N . LEU A 1 1508 ? 112.804 98.434 129.912 1.00 53.54 1506 LEU A N 1
ATOM 10839 C CA . LEU A 1 1508 ? 111.426 98.987 129.817 1.00 53.47 1506 LEU A CA 1
ATOM 10840 C C . LEU A 1 1508 ? 111.267 100.171 130.766 1.00 53.97 1506 LEU A C 1
ATOM 10841 O O . LEU A 1 1508 ? 110.429 101.018 130.488 1.00 58.40 1506 LEU A O 1
ATOM 10846 N N . VAL A 1 1509 ? 112.002 100.216 131.869 1.00 56.97 1507 VAL A N 1
ATOM 10847 C CA . VAL A 1 1509 ? 111.888 101.341 132.838 1.00 60.59 1507 VAL A CA 1
ATOM 10848 C C . VAL A 1 1509 ? 113.101 102.264 132.713 1.00 66.26 1507 VAL A C 1
ATOM 10849 O O . VAL A 1 1509 ? 113.367 103.001 133.672 1.00 68.48 1507 VAL A O 1
ATOM 10853 N N . ASN A 1 1510 ? 113.793 102.297 131.576 1.00 76.39 1508 ASN A N 1
ATOM 10854 C CA . ASN A 1 1510 ? 114.939 103.231 131.389 1.00 81.43 1508 ASN A CA 1
ATOM 10855 C C . ASN A 1 1510 ? 114.417 104.671 131.357 1.00 82.44 1508 ASN A C 1
ATOM 10856 O O . ASN A 1 1510 ? 113.202 104.833 131.270 1.00 87.55 1508 ASN A O 1
ATOM 10861 N N . ASN A 1 1511 ? 115.296 105.675 131.425 1.00 81.08 1509 ASN A N 1
ATOM 10862 C CA . ASN A 1 1511 ? 114.905 107.107 131.353 1.00 75.71 1509 ASN A CA 1
ATOM 10863 C C . ASN A 1 1511 ? 114.986 107.604 129.913 1.00 67.79 1509 ASN A C 1
ATOM 10864 O O . ASN A 1 1511 ? 114.802 108.804 129.707 1.00 71.08 1509 ASN A O 1
ATOM 10869 N N . THR A 1 1512 ? 115.332 106.742 128.973 1.00 61.43 1510 THR A N 1
ATOM 10870 C CA . THR A 1 1512 ? 115.302 107.077 127.539 1.00 58.68 1510 THR A CA 1
ATOM 10871 C C . THR A 1 1512 ? 114.108 106.373 126.917 1.00 59.32 1510 THR A C 1
ATOM 10872 O O . THR A 1 1512 ? 113.632 106.854 125.899 1.00 59.59 1510 THR A O 1
ATOM 10876 N N . THR A 1 1513 ? 113.642 105.275 127.500 1.00 60.14 1511 THR A N 1
ATOM 10877 C CA . THR A 1 1513 ? 112.414 104.598 127.038 1.00 58.39 1511 THR A CA 1
ATOM 10878 C C . THR A 1 1513 ? 111.201 105.376 127.531 1.00 56.44 1511 THR A C 1
ATOM 10879 O O . THR A 1 1513 ? 110.155 105.302 126.885 1.00 59.81 1511 THR A O 1
ATOM 10883 N N . LEU A 1 1514 ? 111.313 106.067 128.650 1.00 57.12 1512 LEU A N 1
ATOM 10884 C CA . LEU A 1 1514 ? 110.176 106.872 129.147 1.00 58.98 1512 LEU A CA 1
ATOM 10885 C C . LEU A 1 1514 ? 110.114 108.199 128.404 1.00 60.01 1512 LEU A C 1
ATOM 10886 O O . LEU A 1 1514 ? 108.998 108.686 128.201 1.00 62.75 1512 LEU A O 1
ATOM 10891 N N . ALA A 1 1515 ? 111.259 108.768 128.036 1.00 58.09 1513 ALA A N 1
ATOM 10892 C CA . ALA A 1 1515 ? 111.323 110.067 127.338 1.00 53.87 1513 ALA A CA 1
ATOM 10893 C C . ALA A 1 1515 ? 110.773 109.916 125.918 1.00 52.81 1513 ALA A C 1
ATOM 10894 O O . ALA A 1 1515 ? 110.197 110.869 125.430 1.00 56.09 1513 ALA A O 1
ATOM 10896 N N . CYS A 1 1516 ? 110.983 108.777 125.272 1.00 53.72 1514 CYS A N 1
ATOM 10897 C CA . CYS A 1 1516 ? 110.419 108.479 123.934 1.00 57.78 1514 CYS A CA 1
ATOM 10898 C C . CYS A 1 1516 ? 108.890 108.453 123.990 1.00 59.81 1514 CYS A C 1
ATOM 10899 O O . CYS A 1 1516 ? 108.272 109.070 123.119 1.00 63.03 1514 CYS A O 1
ATOM 10902 N N . ILE A 1 1517 ? 108.305 107.787 124.981 1.00 61.56 1515 ILE A N 1
ATOM 10903 C CA . ILE A 1 1517 ? 106.824 107.678 125.119 1.00 62.26 1515 ILE A CA 1
ATOM 10904 C C . ILE A 1 1517 ? 106.261 109.067 125.419 1.00 60.61 1515 ILE A C 1
ATOM 10905 O O . ILE A 1 1517 ? 105.190 109.388 124.884 1.00 66.04 1515 ILE A O 1
ATOM 10910 N N . CYS A 1 1518 ? 106.931 109.850 126.262 1.00 58.58 1516 CYS A N 1
ATOM 10911 C CA . CYS A 1 1518 ? 106.443 111.193 126.661 1.00 58.09 1516 CYS A CA 1
ATOM 10912 C C . CYS A 1 1518 ? 106.286 112.042 125.395 1.00 54.93 1516 CYS A C 1
ATOM 10913 O O . CYS A 1 1518 ? 105.259 112.699 125.238 1.00 53.70 1516 CYS A O 1
ATOM 10916 N N . VAL A 1 1519 ? 107.292 112.013 124.528 1.00 52.33 1517 VAL A N 1
ATOM 10917 C CA . VAL A 1 1519 ? 107.287 112.751 123.235 1.00 52.14 1517 VAL A CA 1
ATOM 10918 C C . VAL A 1 1519 ? 106.244 112.128 122.304 1.00 52.18 1517 VAL A C 1
ATOM 10919 O O . VAL A 1 1519 ? 105.532 112.894 121.636 1.00 52.49 1517 VAL A O 1
ATOM 10923 N N . ARG A 1 1520 ? 106.159 110.798 122.247 1.00 53.31 1518 ARG A N 1
ATOM 10924 C CA . ARG A 1 1520 ? 105.225 110.082 121.333 1.00 54.30 1518 ARG A CA 1
ATOM 10925 C C . ARG A 1 1520 ? 103.785 110.481 121.654 1.00 53.22 1518 ARG A C 1
ATOM 10926 O O . ARG A 1 1520 ? 103.030 110.774 120.733 1.00 53.24 1518 ARG A O 1
ATOM 10934 N N . HIS A 1 1521 ? 103.422 110.505 122.930 1.00 56.77 1519 HIS A N 1
ATOM 10935 C CA . HIS A 1 1521 ? 102.040 110.820 123.364 1.00 58.16 1519 HIS A CA 1
ATOM 10936 C C . HIS A 1 1521 ? 101.868 112.334 123.489 1.00 62.15 1519 HIS A C 1
ATOM 10937 O O . HIS A 1 1521 ? 100.799 112.750 123.980 1.00 66.20 1519 HIS A O 1
ATOM 10944 N N . ARG A 1 1522 ? 102.840 113.130 123.025 1.00 63.31 1520 ARG A N 1
ATOM 10945 C CA . ARG A 1 1522 ? 102.734 114.612 122.976 1.00 64.51 1520 ARG A CA 1
ATOM 10946 C C . ARG A 1 1522 ? 102.375 115.149 124.366 1.00 65.93 1520 ARG A C 1
ATOM 10947 O O . ARG A 1 1522 ? 101.461 116.000 124.456 1.00 69.09 1520 ARG A O 1
ATOM 10955 N N . LEU A 1 1523 ? 103.038 114.661 125.415 1.00 63.27 1521 LEU A N 1
ATOM 10956 C CA . LEU A 1 1523 ? 102.786 115.124 126.802 1.00 61.66 1521 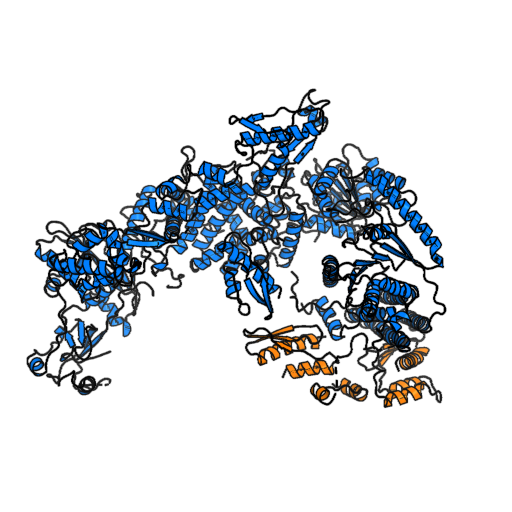LEU A CA 1
ATOM 10957 C C . LEU A 1 1523 ? 103.860 116.135 127.193 1.00 62.63 1521 LEU A C 1
ATOM 10958 O O . LEU A 1 1523 ? 103.812 116.624 128.335 1.00 70.58 1521 LEU A O 1
ATOM 10963 N N . HIS A 1 1524 ? 104.824 116.417 126.328 1.00 57.62 1522 HIS A N 1
ATOM 10964 C CA . HIS A 1 1524 ? 105.923 117.340 126.696 1.00 57.52 1522 HIS A CA 1
ATOM 10965 C C . HIS A 1 1524 ? 105.542 118.779 126.380 1.00 56.88 1522 HIS A C 1
ATOM 10966 O O . HIS A 1 1524 ? 106.337 119.677 126.720 1.00 59.31 1522 HIS A O 1
ATOM 10973 N N . PHE A 1 1525 ? 104.402 118.985 125.727 1.00 53.78 1523 PHE A N 1
ATOM 10974 C CA . PHE A 1 1525 ? 103.922 120.334 125.374 1.00 51.12 1523 PHE A CA 1
ATOM 10975 C C . PHE A 1 1525 ? 103.405 121.000 126.638 1.00 49.89 1523 PHE A C 1
ATOM 10976 O O . PHE A 1 1525 ? 103.355 122.247 126.651 1.00 51.82 1523 PHE A O 1
ATOM 10984 N N . PHE A 1 1526 ? 103.047 120.220 127.664 1.00 46.30 1524 PHE A N 1
ATOM 10985 C CA . PHE A 1 1526 ? 102.382 120.758 128.874 1.00 42.23 1524 PHE A CA 1
ATOM 10986 C C . PHE A 1 1526 ? 103.333 120.854 130.061 1.00 42.23 1524 PHE A C 1
ATOM 10987 O O . PHE A 1 1526 ? 102.845 121.249 131.140 1.00 44.96 1524 PHE A O 1
ATOM 10995 N N . ILE A 1 1527 ? 104.613 120.511 129.903 1.00 42.80 1525 ILE A N 1
ATOM 10996 C CA . ILE A 1 1527 ? 105.584 120.622 131.029 1.00 43.01 1525 ILE A CA 1
ATOM 10997 C C . ILE A 1 1527 ? 105.701 122.112 131.351 1.00 42.77 1525 ILE A C 1
ATOM 10998 O O . ILE A 1 1527 ? 105.872 122.907 130.410 1.00 47.95 1525 ILE A O 1
ATOM 11003 N N . LEU A 1 1528 ? 105.612 122.497 132.615 1.00 41.93 1526 LEU A N 1
ATOM 11004 C CA . LEU A 1 1528 ? 105.688 123.924 133.004 1.00 43.74 1526 LEU A CA 1
ATOM 11005 C C . LEU A 1 1528 ? 107.128 124.271 133.379 1.00 48.39 1526 LEU A C 1
ATOM 11006 O O . LEU A 1 1528 ? 107.525 123.992 134.497 1.00 51.08 1526 LEU A O 1
ATOM 11011 N N . ALA A 1 1529 ? 107.878 124.892 132.481 1.00 55.87 1527 ALA A N 1
ATOM 11012 C CA . ALA A 1 1529 ? 109.274 125.319 132.728 1.00 62.84 1527 ALA A CA 1
ATOM 11013 C C . ALA A 1 1529 ? 109.570 126.602 131.945 1.00 74.39 1527 ALA A C 1
ATOM 11014 O O . ALA A 1 1529 ? 108.848 126.879 130.953 1.00 83.84 1527 ALA A O 1
ATOM 11016 N N . GLU A 1 1530 ? 110.603 127.335 132.354 1.00 77.09 1528 GLU A N 1
ATOM 11017 C CA . GLU A 1 1530 ? 111.051 128.555 131.653 1.00 82.99 1528 GLU A CA 1
ATOM 11018 C C . GLU A 1 1530 ? 112.569 128.517 131.496 1.00 78.31 1528 GLU A C 1
ATOM 11019 O O . GLU A 1 1530 ? 113.176 129.574 131.479 1.00 87.00 1528 GLU A O 1
ATOM 11025 N N . ASN A 1 1531 ? 113.157 127.342 131.347 1.00 75.36 1529 ASN A N 1
ATOM 11026 C CA . ASN A 1 1531 ? 114.626 127.214 131.218 1.00 74.47 1529 ASN A CA 1
ATOM 11027 C C . ASN A 1 1531 ? 114.991 127.232 129.735 1.00 74.52 1529 ASN A C 1
ATOM 11028 O O . ASN A 1 1531 ? 114.294 126.563 128.961 1.00 75.61 1529 ASN A O 1
ATOM 11033 N N . ALA A 1 1532 ? 116.029 127.985 129.365 1.00 76.88 1530 ALA A N 1
ATOM 11034 C CA . ALA A 1 1532 ? 116.541 128.099 127.981 1.00 78.15 1530 ALA A CA 1
ATOM 11035 C C . ALA A 1 1532 ? 117.147 126.767 127.557 1.00 80.35 1530 ALA A C 1
ATOM 11036 O O . ALA A 1 1532 ? 116.706 126.197 126.557 1.00 78.66 1530 ALA A O 1
ATOM 11038 N N . LYS A 1 1533 ? 118.118 126.286 128.321 1.00 82.86 1531 LYS A N 1
ATOM 11039 C CA . LYS A 1 1533 ? 118.798 125.001 128.039 1.00 83.73 1531 LYS A CA 1
ATOM 11040 C C . LYS A 1 1533 ? 117.750 123.895 127.892 1.00 77.51 1531 LYS A C 1
ATOM 11041 O O . LYS A 1 1533 ? 117.649 123.340 126.803 1.00 80.03 1531 LYS A O 1
ATOM 11047 N N . LEU A 1 1534 ? 116.971 123.618 128.937 1.00 68.27 1532 LEU A N 1
ATOM 11048 C CA . LEU A 1 1534 ? 115.999 122.500 128.907 1.00 64.24 1532 LEU A CA 1
ATOM 11049 C C . LEU A 1 1534 ? 115.174 122.593 127.629 1.00 67.35 1532 LEU A C 1
ATOM 11050 O O . LEU A 1 1534 ? 114.994 121.562 126.992 1.00 73.15 1532 LEU A O 1
ATOM 11055 N N . SER A 1 1535 ? 114.687 123.772 127.261 1.00 66.23 1533 SER A N 1
ATOM 11056 C CA . SER A 1 1535 ? 113.764 123.893 126.109 1.00 68.27 1533 SER A CA 1
ATOM 11057 C C . SER A 1 1535 ? 114.491 123.580 124.803 1.00 69.52 1533 SER A C 1
ATOM 11058 O O . SER A 1 1535 ? 113.855 122.978 123.940 1.00 71.05 1533 SER A O 1
ATOM 11061 N N . GLU A 1 1536 ? 115.744 123.999 124.654 1.00 75.09 1534 GLU A N 1
ATOM 11062 C CA . GLU A 1 1536 ? 116.542 123.652 123.450 1.00 82.42 1534 GLU A CA 1
ATOM 11063 C C . GLU A 1 1536 ? 116.806 122.144 123.437 1.00 74.08 1534 GLU A C 1
ATOM 11064 O O . GLU A 1 1536 ? 116.615 121.531 122.379 1.00 78.06 1534 GLU A O 1
ATOM 11070 N N . ILE A 1 1537 ? 117.248 121.580 124.557 1.00 65.24 1535 ILE A N 1
ATOM 11071 C CA . ILE A 1 1537 ? 117.628 120.147 124.634 1.00 59.02 1535 ILE A CA 1
ATOM 11072 C C . ILE A 1 1537 ? 116.369 119.302 124.425 1.00 56.62 1535 ILE A C 1
ATOM 11073 O O . ILE A 1 1537 ? 116.507 118.189 123.901 1.00 61.15 1535 ILE A O 1
ATOM 11078 N N . ILE A 1 1538 ? 115.194 119.804 124.790 1.00 52.64 1536 ILE A N 1
ATOM 11079 C CA . ILE A 1 1538 ? 113.918 119.053 124.613 1.00 52.97 1536 ILE A CA 1
ATOM 11080 C C . ILE A 1 1538 ? 113.580 119.072 123.130 1.00 54.83 1536 ILE A C 1
ATOM 11081 O O . ILE A 1 1538 ? 113.167 118.033 122.621 1.00 55.62 1536 ILE A O 1
ATOM 11086 N N . SER A 1 1539 ? 113.762 120.217 122.477 1.00 60.72 1537 SER A N 1
ATOM 11087 C CA . SER A 1 1539 ? 113.421 120.407 121.043 1.00 66.95 1537 SER A CA 1
ATOM 11088 C C . SER A 1 1539 ? 114.346 119.597 120.131 1.00 69.94 1537 SER A C 1
ATOM 11089 O O . SER A 1 1539 ? 113.849 119.069 119.130 1.00 69.50 1537 SER A O 1
ATOM 11092 N N . LYS A 1 1540 ? 115.640 119.546 120.433 1.00 72.32 1538 LYS A N 1
ATOM 11093 C CA . LYS A 1 1540 ? 116.592 118.740 119.637 1.00 74.81 1538 LYS A CA 1
ATOM 11094 C C . LYS A 1 1540 ? 116.177 117.280 119.757 1.00 73.48 1538 LYS A C 1
ATOM 11095 O O . LYS A 1 1540 ? 116.294 116.564 118.759 1.00 76.78 1538 LYS A O 1
ATOM 11101 N N . PHE A 1 1541 ? 115.730 116.863 120.941 1.00 68.38 1539 PHE A N 1
ATOM 11102 C CA . PHE A 1 1541 ? 115.347 115.454 121.182 1.00 65.07 1539 PHE A CA 1
ATOM 11103 C C . PHE A 1 1541 ? 114.047 115.180 120.449 1.00 61.65 1539 PHE A C 1
ATOM 11104 O O . PHE A 1 1541 ? 113.954 114.161 119.771 1.00 70.25 1539 PHE A O 1
ATOM 11112 N N . VAL A 1 1542 ? 113.067 116.050 120.600 1.00 57.25 1540 VAL A N 1
ATOM 11113 C CA . VAL A 1 1542 ? 111.751 115.771 119.979 1.00 56.13 1540 VAL A CA 1
ATOM 11114 C C . VAL A 1 1542 ? 111.911 115.772 118.464 1.00 63.89 1540 VAL A C 1
ATOM 11115 O O . VAL A 1 1542 ? 111.232 114.984 117.804 1.00 68.33 1540 VAL A O 1
ATOM 11119 N N . ASN A 1 1543 ? 112.792 116.598 117.917 1.00 72.37 1541 ASN A N 1
ATOM 11120 C CA . ASN A 1 1543 ? 112.976 116.615 116.443 1.00 81.41 1541 ASN A CA 1
ATOM 11121 C C . ASN A 1 1543 ? 113.756 115.380 116.001 1.00 77.11 1541 ASN A C 1
ATOM 11122 O O . ASN A 1 1543 ? 113.506 114.901 114.884 1.00 80.48 1541 ASN A O 1
ATOM 11127 N N . PHE A 1 1544 ? 114.675 114.891 116.820 1.00 77.11 1542 PHE A N 1
ATOM 11128 C CA . PHE A 1 1544 ? 115.338 113.589 116.562 1.00 75.43 1542 PHE A CA 1
ATOM 11129 C C . PHE A 1 1544 ? 114.272 112.499 116.493 1.00 70.38 1542 PHE A C 1
ATOM 11130 O O . PHE A 1 1544 ? 114.209 111.748 115.507 1.00 74.75 1542 PHE A O 1
ATOM 11138 N N . GLN A 1 1545 ? 113.434 112.433 117.518 1.00 68.99 1543 GLN A N 1
ATOM 11139 C CA . GLN A 1 1545 ? 112.461 111.323 117.650 1.00 70.19 1543 GLN A CA 1
ATOM 11140 C C . GLN A 1 1545 ? 111.384 111.412 116.568 1.00 73.82 1543 GLN A C 1
ATOM 11141 O O . GLN A 1 1545 ? 110.974 110.363 116.059 1.00 73.98 1543 GLN A O 1
ATOM 11147 N N . GLU A 1 1546 ? 110.948 112.613 116.212 1.00 82.52 1544 GLU A N 1
ATOM 11148 C CA . GLU A 1 1546 ? 109.878 112.783 115.199 1.00 90.61 1544 GLU A CA 1
ATOM 11149 C C . GLU A 1 1546 ? 110.332 112.147 113.887 1.00 92.59 1544 GLU A C 1
ATOM 11150 O O . GLU A 1 1546 ? 109.474 111.623 113.158 1.00 96.28 1544 GLU A O 1
ATOM 11156 N N . SER A 1 1547 ? 111.629 112.183 113.596 1.00 89.98 1545 SER A N 1
ATOM 11157 C CA . SER A 1 1547 ? 112.184 111.536 112.383 1.00 88.90 1545 SER A CA 1
ATOM 11158 C C . SER A 1 1547 ? 112.371 110.039 112.621 1.00 87.12 1545 SER A C 1
ATOM 11159 O O . SER A 1 1547 ? 112.118 109.255 111.687 1.00 87.91 1545 SER A O 1
ATOM 11162 N N . GLN A 1 1548 ? 112.801 109.654 113.821 1.00 87.47 1546 GLN A N 1
ATOM 11163 C CA . GLN A 1 1548 ? 113.059 108.225 114.135 1.00 84.65 1546 GLN A CA 1
ATOM 11164 C C . GLN A 1 1548 ? 111.787 107.391 113.977 1.00 80.81 1546 GLN A C 1
ATOM 11165 O O . GLN A 1 1548 ? 111.912 106.184 113.777 1.00 85.14 1546 GLN A O 1
ATOM 11171 N N . GLY A 1 1549 ? 110.617 108.019 114.023 1.00 78.70 1547 GLY A N 1
ATOM 11172 C CA . GLY A 1 1549 ? 109.318 107.336 113.917 1.00 80.28 1547 GLY A CA 1
ATOM 11173 C C . GLY A 1 1549 ? 108.634 107.253 115.264 1.00 80.87 1547 GLY A C 1
ATOM 11174 O O . GLY A 1 1549 ? 107.552 106.629 115.335 1.00 83.00 1547 GLY A O 1
ATOM 11175 N N . HIS A 1 1550 ? 109.212 107.890 116.285 1.00 82.65 1548 HIS A N 1
ATOM 11176 C CA . HIS A 1 1550 ? 108.722 107.863 117.686 1.00 83.76 1548 HIS A CA 1
ATOM 11177 C C . HIS A 1 1550 ? 108.875 106.434 118.209 1.00 84.50 1548 HIS A C 1
ATOM 11178 O O . HIS A 1 1550 ? 107.939 105.927 118.860 1.00 92.34 1548 HIS A O 1
ATOM 11185 N N . ARG A 1 1551 ? 110.036 105.828 117.965 1.00 79.79 1549 ARG A N 1
ATOM 11186 C CA . ARG A 1 1551 ? 110.343 104.451 118.415 1.00 80.40 1549 ARG A CA 1
ATOM 11187 C C . ARG A 1 1551 ? 111.668 104.462 119.169 1.00 79.81 1549 ARG A C 1
ATOM 11188 O O . ARG A 1 1551 ? 112.504 105.325 118.866 1.00 80.91 1549 ARG A O 1
ATOM 11196 N N . VAL A 1 1552 ? 111.852 103.531 120.104 1.00 77.70 1550 VAL A N 1
ATOM 11197 C CA . VAL A 1 1552 ? 113.111 103.423 120.891 1.00 77.73 1550 VAL A CA 1
ATOM 11198 C C . VAL A 1 1552 ? 114.136 102.693 120.019 1.00 85.27 1550 VAL A C 1
ATOM 11199 O O . VAL A 1 1552 ? 114.312 101.479 120.202 1.00 87.78 1550 VAL A O 1
ATOM 11203 N N . THR A 1 1553 ? 114.772 103.406 119.089 1.00 98.88 1551 THR A N 1
ATOM 11204 C CA . THR A 1 1553 ? 115.811 102.849 118.187 1.00 108.46 1551 THR A CA 1
ATOM 11205 C C . THR A 1 1553 ? 117.101 102.639 118.969 1.00 117.33 1551 THR A C 1
ATOM 11206 O O . THR A 1 1553 ? 117.208 103.161 120.089 1.00 116.87 1551 THR A O 1
ATOM 11210 N N . ASN A 1 1554 ? 118.065 101.950 118.374 1.00 125.77 1552 ASN A N 1
ATOM 11211 C CA . ASN A 1 1554 ? 119.386 101.791 119.020 1.00 134.45 1552 ASN A CA 1
ATOM 11212 C C . ASN A 1 1554 ? 119.971 103.182 119.272 1.00 133.48 1552 ASN A C 1
ATOM 11213 O O . ASN A 1 1554 ? 120.500 103.397 120.370 1.00 130.78 1552 ASN A O 1
ATOM 11218 N N . TYR A 1 1555 ? 119.846 104.100 118.318 1.00 138.24 1553 TYR A N 1
ATOM 11219 C CA . TYR A 1 1555 ? 120.522 105.420 118.400 1.00 139.40 1553 TYR A CA 1
ATOM 11220 C C . TYR A 1 1555 ? 120.065 106.142 119.668 1.00 125.54 1553 TYR A C 1
ATOM 11221 O O . TYR A 1 1555 ? 120.896 106.814 120.332 1.00 127.88 1553 TYR A O 1
ATOM 11230 N N . VAL A 1 1556 ? 118.773 106.041 119.979 1.00 112.83 1554 VAL A N 1
ATOM 11231 C CA . VAL A 1 1556 ? 118.224 106.771 121.151 1.00 105.81 1554 VAL A CA 1
ATOM 11232 C C . VAL A 1 1556 ? 118.882 106.173 122.394 1.00 107.40 1554 VAL A C 1
ATOM 11233 O O . VAL A 1 1556 ? 119.273 106.955 123.269 1.00 105.16 1554 VAL A O 1
ATOM 11237 N N . ARG A 1 1557 ? 119.117 104.864 122.407 1.00 110.55 1555 ARG A N 1
ATOM 11238 C CA . ARG A 1 1557 ? 119.709 104.206 123.595 1.00 115.27 1555 ARG A CA 1
ATOM 11239 C C . ARG A 1 1557 ? 121.166 104.647 123.722 1.00 119.40 1555 ARG A C 1
ATOM 11240 O O . ARG A 1 1557 ? 121.621 104.788 124.863 1.00 123.59 1555 ARG A O 1
ATOM 11248 N N . ILE A 1 1558 ? 121.845 104.945 122.615 1.00 126.05 1556 ILE A N 1
ATOM 11249 C CA . ILE A 1 1558 ? 123.293 105.303 122.684 1.00 128.76 1556 ILE A CA 1
ATOM 11250 C C . ILE A 1 1558 ? 123.429 106.775 123.084 1.00 130.08 1556 ILE A C 1
ATOM 11251 O O . ILE A 1 1558 ? 124.524 107.144 123.554 1.00 132.60 1556 ILE A O 1
ATOM 11256 N N . LEU A 1 1559 ? 122.378 107.584 122.926 1.00 130.96 1557 LEU A N 1
ATOM 11257 C CA . LEU A 1 1559 ? 122.436 109.036 123.240 1.00 131.90 1557 LEU A CA 1
ATOM 11258 C C . LEU A 1 1559 ? 122.804 109.231 124.710 1.00 135.03 1557 LEU A C 1
ATOM 11259 O O . LEU A 1 1559 ? 122.275 108.488 125.550 1.00 142.60 1557 LEU A O 1
ATOM 11264 N N . LEU A 1 1560 ? 123.656 110.211 125.001 1.00 136.00 1558 LEU A N 1
ATOM 11265 C CA . LEU A 1 1560 ? 124.106 110.495 126.387 1.00 140.64 1558 LEU A CA 1
ATOM 11266 C C . LEU A 1 1560 ? 122.895 110.912 127.212 1.00 136.00 1558 LEU A C 1
ATOM 11267 O O . LEU A 1 1560 ? 122.040 111.610 126.670 1.00 144.36 1558 LEU A O 1
ATOM 11272 N N . GLU A 1 1561 ? 122.849 110.529 128.479 1.00 130.62 1559 GLU A N 1
ATOM 11273 C CA . GLU A 1 1561 ? 121.771 110.961 129.403 1.00 130.93 1559 GLU A CA 1
ATOM 11274 C C . GLU A 1 1561 ? 122.362 111.825 130.508 1.00 124.44 1559 GLU A C 1
ATOM 11275 O O . GLU A 1 1561 ? 123.588 111.930 130.582 1.00 126.20 1559 GLU A O 1
ATOM 11281 N N . GLU A 1 1562 ? 121.511 112.395 131.353 1.00 124.90 1560 GLU A N 1
ATOM 11282 C CA . GLU A 1 1562 ? 121.946 113.279 132.460 1.00 128.49 1560 GLU A CA 1
ATOM 11283 C C . GLU A 1 1562 ? 122.903 112.531 133.385 1.00 131.12 1560 GLU A C 1
ATOM 11284 O O . GLU A 1 1562 ? 123.934 113.110 133.734 1.00 132.46 1560 GLU A O 1
ATOM 11290 N N . ALA A 1 1563 ? 122.572 111.303 133.762 1.00 138.51 1561 ALA A N 1
ATOM 11291 C CA . ALA A 1 1563 ? 123.428 110.452 134.623 1.00 143.20 1561 ALA A CA 1
ATOM 11292 C C . ALA A 1 1563 ? 124.846 110.307 134.053 1.00 144.10 1561 ALA A C 1
ATOM 11293 O O . ALA A 1 1563 ? 125.816 110.393 134.842 1.00 146.84 1561 ALA A O 1
ATOM 11295 N N . ASP A 1 1564 ? 124.975 110.083 132.750 1.00 143.17 1562 ASP A N 1
ATOM 11296 C CA . ASP A 1 1564 ? 126.300 109.980 132.095 1.00 145.76 1562 ASP A CA 1
ATOM 11297 C C . ASP A 1 1564 ? 126.791 111.389 131.779 1.00 148.55 1562 ASP A C 1
ATOM 11298 O O . ASP A 1 1564 ? 126.967 111.669 130.588 1.00 149.72 1562 ASP A O 1
ATOM 11303 N N . VAL A 1 1565 ? 127.014 112.228 132.792 1.00 153.99 1563 VAL A N 1
ATOM 11304 C CA . VAL A 1 1565 ? 127.387 113.664 132.612 1.00 159.16 1563 VAL A CA 1
ATOM 11305 C C . VAL A 1 1565 ? 127.015 114.107 131.192 1.00 157.59 1563 VAL A C 1
ATOM 11306 O O . VAL A 1 1565 ? 126.031 114.842 131.069 1.00 160.76 1563 VAL A O 1
ATOM 11310 N N . ASN A 1 1607 ? 125.964 118.903 127.380 1.00 152.25 1605 ASN A N 1
ATOM 11311 C CA . ASN A 1 1607 ? 126.286 117.871 126.359 1.00 156.91 1605 ASN A CA 1
ATOM 11312 C C . ASN A 1 1607 ? 125.197 116.787 126.326 1.00 139.84 1605 ASN A C 1
ATOM 11313 O O . ASN A 1 1607 ? 125.212 115.965 125.394 1.00 137.55 1605 ASN A O 1
ATOM 11318 N N . VAL A 1 1608 ? 124.311 116.768 127.314 1.00 122.49 1606 VAL A N 1
ATOM 11319 C CA . VAL A 1 1608 ? 123.197 115.796 127.421 1.00 109.99 1606 VAL A CA 1
ATOM 11320 C C . VAL A 1 1608 ? 122.372 115.829 126.134 1.00 101.83 1606 VAL A C 1
ATOM 11321 O O . VAL A 1 1608 ? 122.064 116.930 125.665 1.00 105.76 1606 VAL A O 1
ATOM 11325 N N . ASP A 1 1609 ? 122.021 114.672 125.593 1.00 96.94 1607 ASP A N 1
ATOM 11326 C CA . ASP A 1 1609 ? 121.135 114.601 124.404 1.00 93.27 1607 ASP A CA 1
ATOM 11327 C C . ASP A 1 1609 ? 119.712 114.286 124.857 1.00 87.20 1607 ASP A C 1
ATOM 11328 O O . ASP A 1 1609 ? 118.793 114.894 124.304 1.00 89.22 1607 ASP A O 1
ATOM 11333 N N . VAL A 1 1610 ? 119.535 113.375 125.813 1.00 77.61 1608 VAL A N 1
ATOM 11334 C CA . VAL A 1 1610 ? 118.191 113.034 126.355 1.00 70.12 1608 VAL A CA 1
ATOM 11335 C C . VAL A 1 1610 ? 117.972 113.854 127.615 1.00 65.91 1608 VAL A C 1
ATOM 11336 O O . VAL A 1 1610 ? 118.669 113.651 128.595 1.00 60.60 1608 VAL A O 1
ATOM 11340 N N . PRO A 1 1611 ? 117.005 114.785 127.627 1.00 68.43 1609 PRO A N 1
ATOM 11341 C CA . PRO A 1 1611 ? 116.701 115.541 128.833 1.00 72.51 1609 PRO A CA 1
ATOM 11342 C C . PRO A 1 1611 ? 116.065 114.581 129.840 1.00 75.22 1609 PRO A C 1
ATOM 11343 O O . PRO A 1 1611 ? 115.273 113.769 129.429 1.00 76.96 1609 PRO A O 1
ATOM 11347 N N . LYS A 1 1612 ? 116.434 114.678 131.109 1.00 77.11 1610 LYS A N 1
ATOM 11348 C CA . LYS A 1 1612 ? 115.838 113.820 132.171 1.00 78.54 1610 LYS A CA 1
ATOM 11349 C C . LYS A 1 1612 ? 114.390 114.246 132.443 1.00 71.70 1610 LYS A C 1
ATOM 11350 O O . LYS A 1 1612 ? 113.583 113.371 132.747 1.00 70.88 1610 LYS A O 1
ATOM 11356 N N . ALA A 1 1613 ? 114.074 115.533 132.350 1.00 66.50 1611 ALA A N 1
ATOM 11357 C CA . ALA A 1 1613 ? 112.744 116.056 132.718 1.00 60.61 1611 ALA A CA 1
ATOM 11358 C C . ALA A 1 1613 ? 111.660 115.349 131.917 1.00 55.50 1611 ALA A C 1
ATOM 11359 O O . ALA A 1 1613 ? 110.575 115.182 132.444 1.00 52.59 1611 ALA A O 1
ATOM 11361 N N . LEU A 1 1614 ? 111.925 115.027 130.658 1.00 53.76 1612 LEU A N 1
ATOM 11362 C CA . LEU A 1 1614 ? 110.881 114.424 129.796 1.00 53.12 1612 LEU A CA 1
ATOM 11363 C C . LEU A 1 1614 ? 110.410 113.120 130.425 1.00 52.97 1612 LEU A C 1
ATOM 11364 O O . LEU A 1 1614 ? 109.210 112.843 130.345 1.00 52.95 1612 LEU A O 1
ATOM 11369 N N . GLY A 1 1615 ? 111.329 112.355 131.012 1.00 55.36 1613 GLY A N 1
ATOM 11370 C CA . GLY A 1 1615 ? 111.023 111.026 131.565 1.00 55.00 1613 GLY A CA 1
ATOM 11371 C C . GLY A 1 1615 ? 110.433 111.098 132.960 1.00 54.32 1613 GLY A C 1
ATOM 11372 O O . GLY A 1 1615 ? 109.511 110.331 133.248 1.00 54.23 1613 GLY A O 1
ATOM 11373 N N . ASP A 1 1616 ? 110.959 111.961 133.814 1.00 55.36 1614 ASP A N 1
ATOM 11374 C CA . ASP A 1 1616 ? 110.387 112.134 135.167 1.00 56.74 1614 ASP A CA 1
ATOM 11375 C C . ASP A 1 1616 ? 108.923 112.550 135.069 1.00 51.15 1614 ASP A C 1
ATOM 11376 O O . ASP A 1 1616 ? 108.155 112.126 135.905 1.00 51.30 1614 ASP A O 1
ATOM 11381 N N . VAL A 1 1617 ? 108.584 113.413 134.125 1.00 52.39 1615 VAL A N 1
ATOM 11382 C CA . VAL A 1 1617 ? 107.182 113.869 133.947 1.00 52.44 1615 VAL A CA 1
ATOM 11383 C C . VAL A 1 1617 ? 106.350 112.647 133.581 1.00 51.76 1615 VAL A C 1
ATOM 11384 O O . VAL A 1 1617 ? 105.259 112.532 134.131 1.00 54.43 1615 VAL A O 1
ATOM 11388 N N . LEU A 1 1618 ? 106.803 111.745 132.711 1.00 48.65 1616 LEU A N 1
ATOM 11389 C CA . LEU A 1 1618 ? 105.927 110.569 132.460 1.00 47.11 1616 LEU A CA 1
ATOM 11390 C C . LEU A 1 1618 ? 105.759 109.792 133.767 1.00 47.67 1616 LEU A C 1
ATOM 11391 O O . LEU A 1 1618 ? 104.605 109.436 134.131 1.00 47.47 1616 LEU A O 1
ATOM 11396 N N . GLU A 1 1619 ? 106.828 109.575 134.515 1.00 49.19 1617 GLU A N 1
ATOM 11397 C CA . GLU A 1 1619 ? 106.632 108.777 135.753 1.00 48.95 1617 GLU A CA 1
ATOM 11398 C C . GLU A 1 1619 ? 105.652 109.498 136.684 1.00 45.25 1617 GLU A C 1
ATOM 11399 O O . GLU A 1 1619 ? 104.860 108.822 137.341 1.00 47.84 1617 GLU A O 1
ATOM 11405 N N . ALA A 1 1620 ? 105.723 110.819 136.777 1.00 43.28 1618 ALA A N 1
ATOM 11406 C CA . ALA A 1 1620 ? 104.874 111.628 137.680 1.00 41.02 1618 ALA A CA 1
ATOM 11407 C C . ALA A 1 1620 ? 103.417 111.566 137.243 1.00 40.31 1618 ALA A C 1
ATOM 11408 O O . ALA A 1 1620 ? 102.560 111.555 138.095 1.00 40.67 1618 ALA A O 1
ATOM 11410 N N . LEU A 1 1621 ? 103.163 111.606 135.949 1.00 42.62 1619 LEU A N 1
ATOM 11411 C CA . LEU A 1 1621 ? 101.787 111.465 135.439 1.00 45.50 1619 LEU A CA 1
ATOM 11412 C C . LEU A 1 1621 ? 101.292 110.094 135.876 1.00 46.51 1619 LEU A C 1
ATOM 11413 O O . LEU A 1 1621 ? 100.165 110.033 136.358 1.00 46.78 1619 LEU A O 1
ATOM 11418 N N . ILE A 1 1622 ? 102.109 109.040 135.785 1.00 47.07 1620 ILE A N 1
ATOM 11419 C CA . ILE A 1 1622 ? 101.676 107.695 136.274 1.00 45.71 1620 ILE A CA 1
ATOM 11420 C C . ILE A 1 1622 ? 101.335 107.779 137.770 1.00 45.09 1620 ILE A C 1
ATOM 11421 O O . ILE A 1 1622 ? 100.229 107.311 138.176 1.00 47.63 1620 ILE A O 1
ATOM 11426 N N . ALA A 1 1623 ? 102.197 108.370 138.586 1.00 43.75 1621 ALA A N 1
ATOM 11427 C CA . ALA A 1 1623 ? 101.909 108.532 140.030 1.00 44.59 1621 ALA A CA 1
ATOM 11428 C C . ALA A 1 1623 ? 100.589 109.281 140.227 1.00 44.24 1621 ALA A C 1
ATOM 11429 O O . ALA A 1 1623 ? 99.794 108.854 141.056 1.00 43.71 1621 ALA A O 1
ATOM 11431 N N . ALA A 1 1624 ? 100.392 110.384 139.519 1.00 47.00 1622 ALA A N 1
ATOM 11432 C CA . ALA A 1 1624 ? 99.194 111.246 139.663 1.00 46.55 1622 ALA A CA 1
ATOM 11433 C C . ALA A 1 1624 ? 97.948 110.451 139.285 1.00 45.70 1622 ALA A C 1
ATOM 11434 O O . ALA A 1 1624 ? 96.918 110.650 139.931 1.00 46.42 1622 ALA A O 1
ATOM 11436 N N . VAL A 1 1625 ? 98.041 109.611 138.260 1.00 44.53 1623 VAL A N 1
ATOM 11437 C CA . VAL A 1 1625 ? 96.900 108.764 137.829 1.00 44.60 1623 VAL A CA 1
ATOM 11438 C C . VAL A 1 1625 ? 96.514 107.921 139.036 1.00 46.13 1623 VAL A C 1
ATOM 11439 O O . VAL A 1 1625 ? 95.321 107.878 139.371 1.00 48.76 1623 VAL A O 1
ATOM 11443 N N . TYR A 1 1626 ? 97.496 107.319 139.698 1.00 47.23 1624 TYR A N 1
ATOM 11444 C CA . TYR A 1 1626 ? 97.214 106.420 140.838 1.00 49.00 1624 TYR A CA 1
ATOM 11445 C C . TYR A 1 1626 ? 96.592 107.211 141.982 1.00 49.02 1624 TYR A C 1
ATOM 11446 O O . TYR A 1 1626 ? 95.632 106.725 142.557 1.00 52.30 1624 TYR A O 1
ATOM 11455 N N . LEU A 1 1627 ? 97.121 108.377 142.326 1.00 49.63 1625 LEU A N 1
ATOM 11456 C CA . LEU A 1 1627 ? 96.616 109.092 143.527 1.00 52.29 1625 LEU A CA 1
ATOM 11457 C C . LEU A 1 1627 ? 95.154 109.503 143.315 1.00 55.97 1625 LEU A C 1
ATOM 11458 O O . LEU A 1 1627 ? 94.386 109.417 144.279 1.00 57.60 1625 LEU A O 1
ATOM 11463 N N . ASP A 1 1628 ? 94.781 109.906 142.105 1.00 59.49 1626 ASP A N 1
ATOM 11464 C CA . ASP A 1 1628 ? 93.377 110.274 141.804 1.00 63.81 1626 ASP A CA 1
ATOM 11465 C C . ASP A 1 1628 ? 92.491 109.027 141.845 1.00 61.98 1626 ASP A C 1
ATOM 11466 O O . ASP A 1 1628 ? 91.473 109.057 142.571 1.00 64.60 1626 ASP A O 1
ATOM 11471 N N . CYS A 1 1629 ? 92.844 107.977 141.105 1.00 61.46 1627 CYS A N 1
ATOM 11472 C CA . CYS A 1 1629 ? 92.012 106.746 141.011 1.00 63.70 1627 CYS A CA 1
ATOM 11473 C C . CYS A 1 1629 ? 92.115 105.932 142.307 1.00 70.54 1627 CYS A C 1
ATOM 11474 O O . CYS A 1 1629 ? 91.080 105.366 142.715 1.00 73.47 1627 CYS A O 1
ATOM 11477 N N . ARG A 1 1630 ? 93.298 105.864 142.925 1.00 71.55 1628 ARG A N 1
ATOM 11478 C CA . ARG A 1 1630 ? 93.564 105.014 144.115 1.00 73.06 1628 ARG A CA 1
ATOM 11479 C C . ARG A 1 1630 ? 93.205 103.563 143.780 1.00 74.82 1628 ARG A C 1
ATOM 11480 O O . ARG A 1 1630 ? 92.712 102.851 144.673 1.00 87.27 1628 ARG A O 1
ATOM 11488 N N . ASP A 1 1631 ? 93.446 103.147 142.540 1.00 68.53 1629 ASP A N 1
ATOM 11489 C CA . ASP A 1 1631 ? 93.140 101.776 142.083 1.00 70.38 1629 ASP A CA 1
ATOM 11490 C C . ASP A 1 1631 ? 94.288 101.335 141.201 1.00 68.18 1629 ASP A C 1
ATOM 11491 O O . ASP A 1 1631 ? 94.429 101.925 140.144 1.00 67.82 1629 ASP A O 1
ATOM 11496 N N . LEU A 1 1632 ? 95.094 100.370 141.629 1.00 65.05 1630 LEU A N 1
ATOM 11497 C CA . LEU A 1 1632 ? 96.283 99.978 140.839 1.00 60.39 1630 LEU A CA 1
ATOM 11498 C C . LEU A 1 1632 ? 95.830 99.299 139.552 1.00 60.42 1630 LEU A C 1
ATOM 11499 O O . LEU A 1 1632 ? 96.651 99.204 138.649 1.00 60.04 1630 LEU A O 1
ATOM 11504 N N . GLN A 1 1633 ? 94.582 98.851 139.483 1.00 65.31 1631 GLN A N 1
ATOM 11505 C CA . GLN A 1 1633 ? 94.034 98.260 138.240 1.00 70.48 1631 GLN A CA 1
ATOM 11506 C C . GLN A 1 1633 ? 93.861 99.340 137.170 1.00 70.37 1631 GLN A C 1
ATOM 11507 O O . GLN A 1 1633 ? 94.243 99.075 136.021 1.00 73.08 1631 GLN A O 1
ATOM 11513 N N . ARG A 1 1634 ? 93.267 100.489 137.502 1.00 67.98 1632 ARG A N 1
ATOM 11514 C CA . ARG A 1 1634 ? 93.080 101.606 136.538 1.00 63.21 1632 ARG A CA 1
ATOM 11515 C C . ARG A 1 1634 ? 94.442 102.233 136.230 1.00 58.99 1632 ARG A C 1
ATOM 11516 O O . ARG A 1 1634 ? 94.608 102.673 135.100 1.00 63.34 1632 ARG A O 1
ATOM 11524 N N . THR A 1 1635 ? 95.374 102.295 137.182 1.00 51.16 1633 THR A N 1
ATOM 11525 C CA . THR A 1 1635 ? 96.751 102.767 136.889 1.00 48.09 1633 THR A CA 1
ATOM 11526 C C . THR A 1 1635 ? 97.401 101.847 135.858 1.00 49.16 1633 THR A C 1
ATOM 11527 O O . THR A 1 1635 ? 98.104 102.355 135.014 1.00 52.59 1633 THR A O 1
ATOM 11531 N N . TRP A 1 1636 ? 97.122 100.551 135.903 1.00 51.42 1634 TRP A N 1
ATOM 11532 C CA . TRP A 1 1636 ? 97.641 99.598 134.888 1.00 53.03 1634 TRP A CA 1
ATOM 11533 C C . TRP A 1 1636 ? 97.005 99.842 133.518 1.00 55.25 1634 TRP A C 1
ATOM 11534 O O . TRP A 1 1636 ? 97.740 99.743 132.543 1.00 57.16 1634 TRP A O 1
ATOM 11545 N N . GLU A 1 1637 ? 95.720 100.125 133.413 1.00 58.42 1635 GLU A N 1
ATOM 11546 C CA . GLU A 1 1637 ? 95.136 100.254 132.054 1.00 66.24 1635 GLU A CA 1
ATOM 11547 C C . GLU A 1 1637 ? 95.857 101.376 131.278 1.00 65.33 1635 GLU A C 1
ATOM 11548 O O . GLU A 1 1637 ? 95.985 101.214 130.052 1.00 67.58 1635 GLU A O 1
ATOM 11554 N N . VAL A 1 1638 ? 96.336 102.426 131.959 1.00 55.40 1636 VAL A N 1
ATOM 11555 C CA . VAL A 1 1638 ? 97.080 103.567 131.364 1.00 51.46 1636 VAL A CA 1
ATOM 11556 C C . VAL A 1 1638 ? 98.483 103.078 131.026 1.00 50.82 1636 VAL A C 1
ATOM 11557 O O . VAL A 1 1638 ? 98.944 103.299 129.890 1.00 53.37 1636 VAL A O 1
ATOM 11561 N N . ILE A 1 1639 ? 99.142 102.444 131.990 1.00 50.69 1637 ILE A N 1
ATOM 11562 C CA . ILE A 1 1639 ? 100.547 101.991 131.808 1.00 49.90 1637 ILE A CA 1
ATOM 11563 C C . ILE A 1 1639 ? 100.567 101.003 130.642 1.00 52.27 1637 ILE A C 1
ATOM 11564 O O . ILE A 1 1639 ? 101.474 101.111 129.811 1.00 53.53 1637 ILE A O 1
ATOM 11569 N N . PHE A 1 1640 ? 99.597 100.098 130.542 1.00 57.33 1638 PHE A N 1
ATOM 11570 C CA . PHE A 1 1640 ? 99.640 99.100 129.447 1.00 62.48 1638 PHE A CA 1
ATOM 11571 C C . PHE A 1 1640 ? 99.500 99.823 128.109 1.00 63.93 1638 PHE A C 1
ATOM 11572 O O . PHE A 1 1640 ? 100.284 99.512 127.205 1.00 64.35 1638 PHE A O 1
ATOM 11580 N N . ASN A 1 1641 ? 98.538 100.736 127.986 1.00 63.13 1639 ASN A N 1
ATOM 11581 C CA . ASN A 1 1641 ? 98.261 101.391 126.678 1.00 64.95 1639 ASN A CA 1
ATOM 11582 C C . ASN A 1 1641 ? 99.488 102.207 126.256 1.00 62.69 1639 ASN A C 1
ATOM 11583 O O . ASN A 1 1641 ? 99.832 102.157 125.057 1.00 64.05 1639 ASN A O 1
ATOM 11588 N N . LEU A 1 1642 ? 100.135 102.884 127.203 1.00 56.87 1640 LEU A N 1
ATOM 11589 C CA . LEU A 1 1642 ? 101.363 103.671 126.932 1.00 55.15 1640 LEU A CA 1
ATOM 11590 C C . LEU A 1 1642 ? 102.505 102.739 126.511 1.00 57.52 1640 LEU A C 1
ATOM 11591 O O . LEU A 1 1642 ? 103.205 103.071 125.533 1.00 59.21 1640 LEU A O 1
ATOM 11596 N N . PHE A 1 1643 ? 102.700 101.610 127.198 1.00 58.55 1641 PHE A N 1
ATOM 11597 C CA . PHE A 1 1643 ? 103.881 100.729 126.972 1.00 57.64 1641 PHE A CA 1
ATOM 11598 C C . PHE A 1 1643 ? 103.565 99.529 126.070 1.00 62.07 1641 PHE A C 1
ATOM 11599 O O . PHE A 1 1643 ? 104.471 98.700 125.896 1.00 62.70 1641 PHE A O 1
ATOM 11607 N N . GLU A 1 1644 ? 102.358 99.431 125.507 1.00 69.01 1642 GLU A N 1
ATOM 11608 C CA . GLU A 1 1644 ? 101.962 98.241 124.707 1.00 78.14 1642 GLU A CA 1
ATOM 11609 C C . GLU A 1 1644 ? 102.877 98.081 123.489 1.00 77.38 1642 GLU A C 1
ATOM 11610 O O . GLU A 1 1644 ? 103.314 96.968 123.210 1.00 73.49 1642 GLU A O 1
ATOM 11616 N N . PRO A 1 1645 ? 103.170 99.136 122.690 1.00 80.49 1643 PRO A N 1
ATOM 11617 C CA . PRO A 1 1645 ? 104.063 98.979 121.544 1.00 80.84 1643 PRO A CA 1
ATOM 11618 C C . PRO A 1 1645 ? 105.465 98.506 121.929 1.00 80.36 1643 PRO A C 1
ATOM 11619 O O . PRO A 1 1645 ? 106.023 97.720 121.218 1.00 82.29 1643 PRO A O 1
ATOM 11623 N N . GLU A 1 1646 ? 106.001 99.006 123.036 1.00 83.19 1644 GLU A N 1
ATOM 11624 C CA . GLU A 1 1646 ? 107.410 98.728 123.413 1.00 87.11 1644 GLU A CA 1
ATOM 11625 C C . GLU A 1 1646 ? 107.511 97.381 124.126 1.00 84.99 1644 GLU A C 1
ATOM 11626 O O . GLU A 1 1646 ? 108.570 96.762 124.015 1.00 87.76 1644 GLU A O 1
ATOM 11632 N N . LEU A 1 1647 ? 106.482 96.963 124.860 1.00 83.67 1645 LEU A N 1
ATOM 11633 C CA . LEU A 1 1647 ? 106.476 95.605 125.453 1.00 77.93 1645 LEU A CA 1
ATOM 11634 C C . LEU A 1 1647 ? 106.489 94.628 124.294 1.00 82.15 1645 LEU A C 1
ATOM 11635 O O . LEU A 1 1647 ? 107.378 93.834 124.246 1.00 84.04 1645 LEU A O 1
ATOM 11640 N N . GLN A 1 1648 ? 105.609 94.763 123.314 1.00 88.01 1646 GLN A N 1
ATOM 11641 C CA . GLN A 1 1648 ? 105.615 93.763 122.213 1.00 89.29 1646 GLN A CA 1
ATOM 11642 C C . GLN A 1 1648 ? 107.011 93.682 121.579 1.00 83.34 1646 GLN A C 1
ATOM 11643 O O . GLN A 1 1648 ? 107.535 92.570 121.498 1.00 85.19 1646 GLN A O 1
ATOM 11649 N N . GLU A 1 1649 ? 107.595 94.796 121.152 1.00 86.73 1647 GLU A N 1
ATOM 11650 C CA . GLU A 1 1649 ? 108.886 94.755 120.426 1.00 91.55 1647 GLU A CA 1
ATOM 11651 C C . GLU A 1 1649 ? 109.993 94.212 121.328 1.00 93.42 1647 GLU A C 1
ATOM 11652 O O . GLU A 1 1649 ? 110.778 93.383 120.847 1.00 102.59 1647 GLU A O 1
ATOM 11658 N N . PHE A 1 1650 ? 110.100 94.681 122.565 1.00 91.84 1648 PHE A N 1
ATOM 11659 C CA . PHE A 1 1650 ? 111.242 94.279 123.426 1.00 92.32 1648 PHE A CA 1
ATOM 11660 C C . PHE A 1 1650 ? 111.160 92.789 123.748 1.00 91.06 1648 PHE A C 1
ATOM 11661 O O . PHE A 1 1650 ? 112.212 92.172 123.859 1.00 96.79 1648 PHE A O 1
ATOM 11669 N N . THR A 1 1651 ? 109.962 92.232 123.888 1.00 93.83 1649 THR A N 1
ATOM 11670 C CA . THR A 1 1651 ? 109.817 90.773 124.125 1.00 97.69 1649 THR A CA 1
ATOM 11671 C C . THR A 1 1651 ? 110.307 90.021 122.889 1.00 101.49 1649 THR A C 1
ATOM 11672 O O . THR A 1 1651 ? 110.960 88.983 123.082 1.00 108.75 1649 THR A O 1
ATOM 11676 N N . ARG A 1 1652 ? 110.018 90.523 121.689 1.00 106.19 1650 ARG A N 1
ATOM 11677 C CA . ARG A 1 1652 ? 110.477 89.873 120.436 1.00 114.56 1650 ARG A CA 1
ATOM 11678 C C . ARG A 1 1652 ? 112.004 89.860 120.401 1.00 118.18 1650 ARG A C 1
ATOM 11679 O O . ARG A 1 1652 ? 112.566 88.804 120.088 1.00 122.58 1650 ARG A O 1
ATOM 11687 N N . LYS A 1 1653 ? 112.648 90.993 120.673 1.00 120.95 1651 LYS A N 1
ATOM 11688 C CA . LYS A 1 1653 ? 114.132 91.060 120.728 1.00 128.08 1651 LYS A CA 1
ATOM 11689 C C . LYS A 1 1653 ? 114.523 91.893 121.935 1.00 122.05 1651 LYS A C 1
ATOM 11690 O O . LYS A 1 1653 ? 114.287 93.104 121.890 1.00 123.91 1651 LYS A O 1
ATOM 11696 N N . VAL A 1 1654 ? 115.142 91.304 122.951 1.00 120.14 1652 VAL A N 1
ATOM 11697 C CA . VAL A 1 1654 ? 115.401 92.063 124.213 1.00 121.95 1652 VAL A CA 1
ATOM 11698 C C . VAL A 1 1654 ? 116.570 93.010 123.965 1.00 118.57 1652 VAL A C 1
ATOM 11699 O O . VAL A 1 1654 ? 117.521 92.619 123.301 1.00 116.94 1652 VAL A O 1
ATOM 11703 N N . PRO A 1 1655 ? 116.546 94.277 124.431 1.00 121.97 1653 PRO A N 1
ATOM 11704 C CA . PRO A 1 1655 ? 117.674 95.164 124.197 1.00 122.45 1653 PRO A CA 1
ATOM 11705 C C . PRO A 1 1655 ? 118.781 94.718 125.143 1.00 122.31 1653 PRO A C 1
ATOM 11706 O O . PRO A 1 1655 ? 118.529 94.601 126.314 1.00 113.90 1653 PRO A O 1
ATOM 11710 N N . ILE A 1 1656 ? 119.954 94.476 124.594 1.00 135.78 1654 ILE A N 1
ATOM 11711 C CA . ILE A 1 1656 ? 121.115 93.952 125.362 1.00 142.27 1654 ILE A CA 1
ATOM 11712 C C . ILE A 1 1656 ? 121.754 95.092 126.145 1.00 139.82 1654 ILE A C 1
ATOM 11713 O O . ILE A 1 1656 ? 121.619 96.265 125.746 1.00 134.93 1654 ILE A O 1
ATOM 11718 N N . ASN A 1 1657 ? 122.444 94.748 127.220 1.00 147.80 1655 ASN A N 1
ATOM 11719 C CA . ASN A 1 1657 ? 123.287 95.725 127.947 1.00 161.53 1655 ASN A CA 1
ATOM 11720 C C . ASN A 1 1657 ? 124.293 96.245 126.936 1.00 165.19 1655 ASN A C 1
ATOM 11721 O O . ASN A 1 1657 ? 124.694 95.461 126.076 1.00 169.04 1655 ASN A O 1
ATOM 11726 N N . HIS A 1 1658 ? 124.665 97.512 126.998 1.00 164.82 1656 HIS A N 1
ATOM 11727 C CA . HIS A 1 1658 ? 125.629 98.048 126.008 1.00 160.92 1656 HIS A CA 1
ATOM 11728 C C . HIS A 1 1658 ? 126.937 97.268 126.150 1.00 164.97 1656 HIS A C 1
ATOM 11729 O O . HIS A 1 1658 ? 127.613 97.087 125.141 1.00 162.22 1656 HIS A O 1
ATOM 11736 N N . ILE A 1 1659 ? 127.263 96.797 127.355 1.00 167.39 1657 ILE A N 1
ATOM 11737 C CA . ILE A 1 1659 ? 128.535 96.057 127.556 1.00 169.14 1657 ILE A CA 1
ATOM 11738 C C . ILE A 1 1659 ? 128.514 94.941 126.537 1.00 163.63 1657 ILE A C 1
ATOM 11739 O O . ILE A 1 1659 ? 129.481 94.801 125.770 1.00 158.14 1657 ILE A O 1
ATOM 11744 N N . ARG A 1 1660 ? 127.393 94.239 126.505 1.00 162.66 1658 ARG A N 1
ATOM 11745 C CA . ARG A 1 1660 ? 127.254 93.114 125.578 1.00 169.77 1658 ARG A CA 1
ATOM 11746 C C . ARG A 1 1660 ? 127.458 93.647 124.164 1.00 172.92 1658 ARG A C 1
ATOM 11747 O O . ARG A 1 1660 ? 128.175 92.983 123.419 1.00 179.10 1658 ARG A O 1
ATOM 11755 N N . GLN A 1 1661 ? 126.905 94.803 123.808 1.00 176.79 1659 GLN A N 1
ATOM 11756 C CA . GLN A 1 1661 ? 127.072 95.248 122.399 1.00 181.76 1659 GLN A CA 1
ATOM 11757 C C . GLN A 1 1661 ? 128.556 95.524 122.158 1.00 181.78 1659 GLN A C 1
ATOM 11758 O O . GLN A 1 1661 ? 129.023 95.230 121.048 1.00 181.43 1659 GLN A O 1
ATOM 11764 N N . LEU A 1 1662 ? 129.271 96.065 123.141 1.00 177.08 1660 LEU A N 1
ATOM 11765 C CA . LEU A 1 1662 ? 130.683 96.406 122.897 1.00 176.31 1660 LEU A CA 1
ATOM 11766 C C . LEU A 1 1662 ? 131.461 95.103 122.748 1.00 186.76 1660 LEU A C 1
ATOM 11767 O O . LEU A 1 1662 ? 132.072 94.906 121.696 1.00 187.22 1660 LEU A O 1
ATOM 11772 N N . VAL A 1 1663 ? 131.369 94.230 123.748 1.00 196.06 1661 VAL A N 1
ATOM 11773 C CA . VAL A 1 1663 ? 132.087 92.921 123.798 1.00 203.71 1661 VAL A CA 1
ATOM 11774 C C . VAL A 1 1663 ? 131.733 92.136 122.534 1.00 205.81 1661 VAL A C 1
ATOM 11775 O O . VAL A 1 1663 ? 132.633 91.502 121.957 1.00 204.25 1661 VAL A O 1
ATOM 11779 N N . GLU A 1 1664 ? 130.474 92.203 122.107 1.00 212.14 1662 GLU A N 1
ATOM 11780 C CA . GLU A 1 1664 ? 130.005 91.416 120.945 1.00 222.13 1662 GLU A CA 1
ATOM 11781 C C . GLU A 1 1664 ? 130.177 92.224 119.662 1.00 227.00 1662 GLU A C 1
ATOM 11782 O O . GLU A 1 1664 ? 129.629 91.778 118.631 1.00 228.80 1662 GLU A O 1
ATOM 11788 N N . HIS A 1 1665 ? 130.898 93.344 119.695 1.00 231.53 1663 HIS A N 1
ATOM 11789 C CA . HIS A 1 1665 ? 131.190 94.062 118.434 1.00 238.58 1663 HIS A CA 1
ATOM 11790 C C . HIS A 1 1665 ? 132.154 93.184 117.645 1.00 249.15 1663 HIS A C 1
ATOM 11791 O O . HIS A 1 1665 ? 133.243 92.925 118.165 1.00 251.40 1663 HIS A O 1
ATOM 11798 N N . LYS A 1 1666 ? 131.753 92.707 116.472 1.00 260.64 1664 LYS A N 1
ATOM 11799 C CA . LYS A 1 1666 ? 132.581 91.753 115.689 1.00 270.94 1664 LYS A CA 1
ATOM 11800 C C . LYS A 1 1666 ? 133.929 92.389 115.336 1.00 271.10 1664 LYS A C 1
ATOM 11801 O O . LYS A 1 1666 ? 134.961 91.730 115.542 1.00 275.37 1664 LYS A O 1
ATOM 11807 N N . HIS A 1 1667 ? 133.925 93.610 114.819 1.00 270.03 1665 HIS A N 1
ATOM 11808 C CA . HIS A 1 1667 ? 135.160 94.279 114.332 1.00 267.93 1665 HIS A CA 1
ATOM 11809 C C . HIS A 1 1667 ? 135.890 94.963 115.486 1.00 259.28 1665 HIS A C 1
ATOM 11810 O O . HIS A 1 1667 ? 137.131 94.937 115.490 1.00 256.26 1665 HIS A O 1
ATOM 11817 N N . ALA A 1 1668 ? 135.157 95.562 116.423 1.00 256.83 1666 ALA A N 1
ATOM 11818 C CA . ALA A 1 1668 ? 135.778 96.351 117.514 1.00 256.45 1666 ALA A CA 1
ATOM 11819 C C . ALA A 1 1668 ? 136.224 95.425 118.650 1.00 255.03 1666 ALA A C 1
ATOM 11820 O O . ALA A 1 1668 ? 135.667 94.327 118.784 1.00 256.42 1666 ALA A O 1
ATOM 11822 N N . LYS A 1 1669 ? 137.200 95.864 119.436 1.00 249.91 1667 LYS A N 1
ATOM 11823 C CA . LYS A 1 1669 ? 137.729 95.076 120.573 1.00 248.03 1667 LYS A CA 1
ATOM 11824 C C . LYS A 1 1669 ? 137.661 95.954 121.809 1.00 246.87 1667 LYS A C 1
ATOM 11825 O O . LYS A 1 1669 ? 138.511 96.821 121.960 1.00 246.00 1667 LYS A O 1
ATOM 11831 N N . PRO A 1 1670 ? 136.693 95.791 122.743 1.00 253.37 1668 PRO A N 1
ATOM 11832 C CA . PRO A 1 1670 ? 136.672 96.646 123.932 1.00 255.65 1668 PRO A CA 1
ATOM 11833 C C . PRO A 1 1670 ? 137.932 96.483 124.793 1.00 259.00 1668 PRO A C 1
ATOM 11834 O O . PRO A 1 1670 ? 138.330 95.359 125.015 1.00 251.46 1668 PRO A O 1
ATOM 11838 N N . VAL A 1 1671 ? 138.537 97.587 125.237 1.00 274.99 1669 VAL A N 1
ATOM 11839 C CA . VAL A 1 1671 ? 139.711 97.538 126.158 1.00 289.03 1669 VAL A CA 1
ATOM 11840 C C . VAL A 1 1671 ? 139.442 98.489 127.324 1.00 294.47 1669 VAL A C 1
ATOM 11841 O O . VAL A 1 1671 ? 140.054 99.569 127.363 1.00 292.35 1669 VAL A O 1
ATOM 11845 N N . PHE A 1 1672 ? 138.553 98.104 128.240 1.00 300.16 1670 PHE A N 1
ATOM 11846 C CA . PHE A 1 1672 ? 138.237 98.898 129.458 1.00 304.10 1670 PHE A CA 1
ATOM 11847 C C . PHE A 1 1672 ? 139.470 98.916 130.368 1.00 311.65 1670 PHE A C 1
ATOM 11848 O O . PHE A 1 1672 ? 140.194 97.903 130.421 1.00 312.11 1670 PHE A O 1
ATOM 11856 N N . SER A 1 1673 ? 139.712 100.029 131.063 1.00 320.99 1671 SER A N 1
ATOM 11857 C CA . SER A 1 1673 ? 140.887 100.181 131.959 1.00 326.51 1671 SER A CA 1
ATOM 11858 C C . SER A 1 1673 ? 140.443 100.094 133.422 1.00 333.32 1671 SER A C 1
ATOM 11859 O O . SER A 1 1673 ? 139.547 100.844 133.812 1.00 332.21 1671 SER A O 1
ATOM 11862 N N . SER A 1 1674 ? 141.068 99.216 134.203 1.00 341.85 1672 SER A N 1
ATOM 11863 C CA . SER A 1 1674 ? 140.761 99.014 135.642 1.00 346.39 1672 SER A CA 1
ATOM 11864 C C . SER A 1 1674 ? 142.044 99.157 136.464 1.00 352.89 1672 SER A C 1
ATOM 11865 O O . SER A 1 1674 ? 143.015 99.717 135.916 1.00 359.12 1672 SER A O 1
ATOM 11868 N N . VAL A 1 1684 ? 137.818 104.597 133.531 1.00 266.45 1682 VAL A N 1
ATOM 11869 C CA . VAL A 1 1684 ? 137.544 103.342 132.764 1.00 265.06 1682 VAL A CA 1
ATOM 11870 C C . VAL A 1 1684 ? 137.659 103.651 131.266 1.00 261.23 1682 VAL A C 1
ATOM 11871 O O . VAL A 1 1684 ? 136.658 103.503 130.543 1.00 255.09 1682 VAL A O 1
ATOM 11875 N N . SER A 1 1685 ? 138.831 104.093 130.812 1.00 268.62 1683 SER A N 1
ATOM 11876 C CA . SER A 1 1685 ? 139.069 104.455 129.391 1.00 276.94 1683 SER A CA 1
ATOM 11877 C C . SER A 1 1685 ? 138.896 103.204 128.527 1.00 281.97 1683 SER A C 1
ATOM 11878 O O . SER A 1 1685 ? 139.386 102.136 128.932 1.00 286.08 1683 SER A O 1
ATOM 11881 N N . CYS A 1 1686 ? 138.203 103.318 127.396 1.00 282.09 1684 CYS A N 1
ATOM 11882 C CA . CYS A 1 1686 ? 137.917 102.162 126.509 1.00 280.46 1684 CYS A CA 1
ATOM 11883 C C . CYS A 1 1686 ? 138.598 102.358 125.155 1.00 278.93 1684 CYS A C 1
ATOM 11884 O O . CYS A 1 1686 ? 138.403 103.422 124.549 1.00 282.88 1684 CYS A O 1
ATOM 11887 N N . GLN A 1 1687 ? 139.338 101.350 124.689 1.00 277.22 1685 GLN A N 1
ATOM 11888 C CA . GLN A 1 1687 ? 140.015 101.398 123.367 1.00 280.81 1685 GLN A CA 1
ATOM 11889 C C . GLN A 1 1687 ? 139.204 100.554 122.386 1.00 276.33 1685 GLN A C 1
ATOM 11890 O O . GLN A 1 1687 ? 138.851 99.423 122.746 1.00 269.83 1685 GLN A O 1
ATOM 11896 N N . PHE A 1 1688 ? 139.024 101.032 121.158 1.00 282.97 1686 PHE A N 1
ATOM 11897 C CA . PHE A 1 1688 ? 138.206 100.325 120.138 1.00 287.56 1686 PHE A CA 1
ATOM 11898 C C . PHE A 1 1688 ? 138.807 100.490 118.741 1.00 288.19 1686 PHE A C 1
ATOM 11899 O O . PHE A 1 1688 ? 139.655 101.371 118.527 1.00 283.23 1686 PHE A O 1
ATOM 11907 N N . THR A 1 1689 ? 138.331 99.704 117.777 1.00 291.99 1687 THR A N 1
ATOM 11908 C CA . THR A 1 1689 ? 138.832 99.761 116.377 1.00 295.91 1687 THR A CA 1
ATOM 11909 C C . THR A 1 1689 ? 137.714 100.204 115.433 1.00 307.28 1687 THR A C 1
ATOM 11910 O O . THR A 1 1689 ? 136.800 99.396 115.202 1.00 304.49 1687 THR A O 1
ATOM 11914 N N . CYS A 1 1690 ? 137.779 101.424 114.889 1.00 323.00 1688 CYS A N 1
ATOM 11915 C CA . CYS A 1 1690 ? 136.805 101.901 113.872 1.00 335.39 1688 CYS A CA 1
ATOM 11916 C C . CYS A 1 1690 ? 137.524 101.993 112.531 1.00 346.26 1688 CYS A C 1
ATOM 11917 O O . CYS A 1 1690 ? 138.467 102.780 112.436 1.00 349.82 1688 CYS A O 1
ATOM 11920 N N . MET A 1 1691 ? 137.107 101.197 111.544 1.00 360.51 1689 MET A N 1
ATOM 11921 C CA . MET A 1 1691 ? 137.819 101.062 110.246 1.00 372.15 1689 MET A CA 1
ATOM 11922 C C . MET A 1 1691 ? 139.302 100.798 110.545 1.00 382.18 1689 MET A C 1
ATOM 11923 O O . MET A 1 1691 ? 140.160 101.362 109.845 1.00 383.10 1689 MET A O 1
ATOM 11928 N N . GLU A 1 1692 ? 139.575 100.001 111.587 1.00 392.68 1690 GLU A N 1
ATOM 11929 C CA . GLU A 1 1692 ? 140.930 99.630 112.083 1.00 397.50 1690 GLU A CA 1
ATOM 11930 C C . GLU A 1 1692 ? 141.812 100.877 112.280 1.00 386.18 1690 GLU A C 1
ATOM 11931 O O . GLU A 1 1692 ? 142.965 100.894 111.794 1.00 386.63 1690 GLU A O 1
ATOM 11937 N N . LYS A 1 1693 ? 141.312 101.883 112.994 1.00 371.48 1691 LYS A N 1
ATOM 11938 C CA . LYS A 1 1693 ? 142.142 103.041 113.414 1.00 361.63 1691 LYS A CA 1
ATOM 11939 C C . LYS A 1 1693 ? 142.210 103.014 114.936 1.00 351.03 1691 LYS A C 1
ATOM 11940 O O . LYS A 1 1693 ? 141.162 102.824 115.553 1.00 349.84 1691 LYS A O 1
ATOM 11946 N N . THR A 1 1694 ? 143.388 103.186 115.524 1.00 342.21 1692 THR A N 1
ATOM 11947 C CA . THR A 1 1694 ? 143.561 103.070 116.996 1.00 338.64 1692 THR A CA 1
ATOM 11948 C C . THR A 1 1694 ? 142.910 104.265 117.702 1.00 328.37 1692 THR A C 1
ATOM 11949 O O . THR A 1 1694 ? 143.516 105.344 117.669 1.00 329.29 1692 THR A O 1
ATOM 11953 N N . ILE A 1 1695 ? 141.759 104.094 118.353 1.00 315.92 1693 ILE A N 1
ATOM 11954 C CA . ILE A 1 1695 ? 141.076 105.261 118.985 1.00 308.15 1693 ILE A CA 1
ATOM 11955 C C . ILE A 1 1695 ? 140.636 104.865 120.390 1.00 303.73 1693 ILE A C 1
ATOM 11956 O O . ILE A 1 1695 ? 139.934 103.860 120.519 1.00 302.52 1693 ILE A O 1
ATOM 11961 N N . LYS A 1 1696 ? 141.020 105.634 121.408 1.00 304.12 1694 LYS A N 1
ATOM 11962 C CA . LYS A 1 1696 ? 140.594 105.385 122.809 1.00 306.63 1694 LYS A CA 1
ATOM 11963 C C . LYS A 1 1696 ? 139.773 106.579 123.296 1.00 305.35 1694 LYS A C 1
ATOM 11964 O O . LYS A 1 1696 ? 140.269 107.713 123.197 1.00 298.63 1694 LYS A O 1
ATOM 11970 N N . VAL A 1 1697 ? 138.573 106.331 123.819 1.00 313.14 1695 VAL A N 1
ATOM 11971 C CA . VAL A 1 1697 ? 137.726 107.398 124.425 1.00 319.31 1695 VAL A CA 1
ATOM 11972 C C . VAL A 1 1697 ? 137.608 107.092 125.917 1.00 324.32 1695 VAL A C 1
ATOM 11973 O O . VAL A 1 1697 ? 137.193 105.971 126.260 1.00 322.34 1695 VAL A O 1
ATOM 11977 N N . TYR A 1 1698 ? 137.941 108.059 126.769 1.00 335.78 1696 TYR A N 1
ATOM 11978 C CA . TYR A 1 1698 ? 137.933 107.886 128.245 1.00 342.17 1696 TYR A CA 1
ATOM 11979 C C . TYR A 1 1698 ? 136.491 107.658 128.711 1.00 332.06 1696 TYR A C 1
ATOM 11980 O O . TYR A 1 1698 ? 135.581 108.355 128.228 1.00 326.75 1696 TYR A O 1
ATOM 11989 N N . GLY A 1 1699 ? 136.282 106.692 129.606 1.00 330.24 1697 GLY A N 1
ATOM 11990 C CA . GLY A 1 1699 ? 134.965 106.417 130.205 1.00 333.85 1697 GLY A CA 1
ATOM 11991 C C . GLY A 1 1699 ? 134.946 106.893 131.640 1.00 338.09 1697 GLY A C 1
ATOM 11992 O O . GLY A 1 1699 ? 135.826 106.473 132.402 1.00 340.78 1697 GLY A O 1
ATOM 11993 N N . PHE A 1 1700 ? 133.978 107.720 132.017 1.00 345.25 1698 PHE A N 1
ATOM 11994 C CA . PHE A 1 1700 ? 133.903 108.307 133.380 1.00 352.09 1698 PHE A CA 1
ATOM 11995 C C . PHE A 1 1700 ? 132.625 107.831 134.073 1.00 344.38 1698 PHE A C 1
ATOM 11996 O O . PHE A 1 1700 ? 131.575 107.737 133.410 1.00 341.72 1698 PHE A O 1
ATOM 12004 N N . GLY A 1 1701 ? 132.710 107.554 135.375 1.00 339.53 1699 GLY A N 1
ATOM 12005 C CA . GLY A 1 1701 ? 131.543 107.208 136.204 1.00 339.45 1699 GLY A CA 1
ATOM 12006 C C . GLY A 1 1701 ? 131.910 107.068 137.668 1.00 342.20 1699 GLY A C 1
ATOM 12007 O O . GLY A 1 1701 ? 132.989 106.516 137.958 1.00 335.17 1699 GLY A O 1
ATOM 12008 N N . SER A 1 1702 ? 131.042 107.535 138.568 1.00 349.54 1700 SER A N 1
ATOM 12009 C CA . SER A 1 1702 ? 131.291 107.523 140.033 1.00 354.12 1700 SER A CA 1
ATOM 12010 C C . SER A 1 1702 ? 131.447 106.079 140.525 1.00 363.18 1700 SER A C 1
ATOM 12011 O O . SER A 1 1702 ? 132.372 105.831 141.315 1.00 358.33 1700 SER A O 1
ATOM 12014 N N . ASN A 1 1703 ? 130.580 105.171 140.075 1.00 379.86 1701 ASN A N 1
ATOM 12015 C CA . ASN A 1 1703 ? 130.598 103.743 140.489 1.00 391.13 1701 ASN A CA 1
ATOM 12016 C C . ASN A 1 1703 ? 131.074 102.916 139.297 1.00 407.65 1701 ASN A C 1
ATOM 12017 O O . ASN A 1 1703 ? 130.611 103.186 138.187 1.00 416.76 1701 ASN A O 1
ATOM 12022 N N . LYS A 1 1704 ? 131.953 101.942 139.520 1.00 413.97 1702 LYS A N 1
ATOM 12023 C CA . LYS A 1 1704 ? 132.569 101.148 138.421 1.00 412.09 1702 LYS A CA 1
ATOM 12024 C C . LYS A 1 1704 ? 131.492 100.422 137.601 1.00 402.70 1702 LYS A C 1
ATOM 12025 O O . LYS A 1 1704 ? 131.610 100.433 136.366 1.00 403.41 1702 LYS A O 1
ATOM 12031 N N . ASP A 1 1705 ? 130.487 99.821 138.241 1.00 385.36 1703 ASP A N 1
ATOM 12032 C CA . ASP A 1 1705 ? 129.452 99.046 137.504 1.00 370.21 1703 ASP A CA 1
ATOM 12033 C C . ASP A 1 1705 ? 128.701 99.998 136.569 1.00 346.55 1703 ASP A C 1
ATOM 12034 O O . ASP A 1 1705 ? 128.564 99.670 135.379 1.00 338.07 1703 ASP A O 1
ATOM 12039 N N . GLN A 1 1706 ? 128.256 101.145 137.078 1.00 331.35 1704 GLN A N 1
ATOM 12040 C CA . GLN A 1 1706 ? 127.572 102.170 136.242 1.00 321.90 1704 GLN A CA 1
ATOM 12041 C C . GLN A 1 1706 ? 128.582 102.719 135.227 1.00 307.21 1704 GLN A C 1
ATOM 12042 O O . GLN A 1 1706 ? 128.203 102.921 134.039 1.00 303.43 1704 GLN A O 1
ATOM 12048 N N . ALA A 1 1707 ? 129.820 102.935 135.669 1.00 296.53 1705 ALA A N 1
ATOM 12049 C CA . ALA A 1 1707 ? 130.877 103.519 134.814 1.00 287.38 1705 ALA A CA 1
ATOM 12050 C C . ALA A 1 1707 ? 131.098 102.610 133.607 1.00 272.63 1705 ALA A C 1
ATOM 12051 O O . ALA A 1 1707 ? 131.315 103.143 132.523 1.00 267.93 1705 ALA A O 1
ATOM 12053 N N . LYS A 1 1708 ? 131.063 101.292 133.799 1.00 258.61 1706 LYS A N 1
ATOM 12054 C CA . LYS A 1 1708 ? 131.361 100.352 132.688 1.00 250.47 1706 LYS A CA 1
ATOM 12055 C C . LYS A 1 1708 ? 130.329 100.603 131.589 1.00 237.90 1706 LYS A C 1
ATOM 12056 O O . LYS A 1 1708 ? 130.719 100.853 130.428 1.00 233.99 1706 LYS A O 1
ATOM 12062 N N . LEU A 1 1709 ? 129.054 100.577 131.957 1.00 227.54 1707 LEU A N 1
ATOM 12063 C CA . LEU A 1 1709 ? 127.981 100.830 130.974 1.00 221.49 1707 LEU A CA 1
ATOM 12064 C C . LEU A 1 1709 ? 128.254 102.182 130.311 1.00 207.64 1707 LEU A C 1
ATOM 12065 O O . LEU A 1 1709 ? 128.318 102.228 129.075 1.00 206.62 1707 LEU A O 1
ATOM 12070 N N . SER A 1 1710 ? 128.457 103.231 131.102 1.00 194.16 1708 SER A N 1
ATOM 12071 C CA . SER A 1 1710 ? 128.576 104.607 130.554 1.00 183.43 1708 SER A CA 1
ATOM 12072 C C . SER A 1 1710 ? 129.679 104.621 129.489 1.00 175.44 1708 SER A C 1
ATOM 12073 O O . SER A 1 1710 ? 129.477 105.209 128.395 1.00 174.89 1708 SER A O 1
ATOM 12076 N N . ALA A 1 1711 ? 130.810 103.992 129.794 1.00 168.71 1709 ALA A N 1
ATOM 12077 C CA . ALA A 1 1711 ? 131.970 103.975 128.882 1.00 169.33 1709 ALA A CA 1
ATOM 12078 C C . ALA A 1 1711 ? 131.533 103.257 127.614 1.00 165.01 1709 ALA A C 1
ATOM 12079 O O . ALA A 1 1711 ? 131.904 103.697 126.510 1.00 157.44 1709 ALA A O 1
ATOM 12081 N N . ALA A 1 1712 ? 130.760 102.192 127.773 1.00 168.69 1710 ALA A N 1
ATOM 12082 C CA . ALA A 1 1712 ? 130.360 101.424 126.583 1.00 173.91 1710 ALA A CA 1
ATOM 12083 C C . ALA A 1 1712 ? 129.595 102.388 125.680 1.00 178.61 1710 ALA A C 1
ATOM 12084 O O . ALA A 1 1712 ? 130.069 102.673 124.573 1.00 171.90 1710 ALA A O 1
ATOM 12086 N N . LYS A 1 1713 ? 128.501 102.934 126.194 1.00 188.59 1711 LYS A N 1
ATOM 12087 C CA . LYS A 1 1713 ? 127.659 103.898 125.446 1.00 192.29 1711 LYS A CA 1
ATOM 12088 C C . LYS A 1 1713 ? 128.583 104.869 124.714 1.00 186.48 1711 LYS A C 1
ATOM 12089 O O . LYS A 1 1713 ? 128.461 104.988 123.484 1.00 185.28 1711 LYS A O 1
ATOM 12095 N N . HIS A 1 1714 ? 129.490 105.535 125.423 1.00 179.94 1712 HIS A N 1
ATOM 12096 C CA . HIS A 1 1714 ? 130.315 106.562 124.741 1.00 176.68 1712 HIS A CA 1
ATOM 12097 C C . HIS A 1 1714 ? 131.006 105.885 123.563 1.00 173.54 1712 HIS A C 1
ATOM 12098 O O . HIS A 1 1714 ? 131.023 106.463 122.463 1.00 175.99 1712 HIS A O 1
ATOM 12105 N N . ALA A 1 1715 ? 131.568 104.712 123.807 1.00 169.30 1713 ALA A N 1
ATOM 12106 C CA . ALA A 1 1715 ? 132.350 104.035 122.763 1.00 170.90 1713 ALA A CA 1
ATOM 12107 C C . ALA A 1 1715 ? 131.401 103.705 121.621 1.00 171.25 1713 ALA A C 1
ATOM 12108 O O . ALA A 1 1715 ? 131.786 103.880 120.472 1.00 172.94 1713 ALA A O 1
ATOM 12110 N N . LEU A 1 1716 ? 130.197 103.255 121.946 1.00 171.57 1714 LEU A N 1
ATOM 12111 C CA . LEU A 1 1716 ? 129.270 102.799 120.887 1.00 176.56 1714 LEU A CA 1
ATOM 12112 C C . LEU A 1 1716 ? 128.926 103.970 119.962 1.00 186.63 1714 LEU A C 1
ATOM 12113 O O . LEU A 1 1716 ? 128.894 103.752 118.747 1.00 188.77 1714 LEU A O 1
ATOM 12118 N N . GLN A 1 1717 ? 128.700 105.158 120.515 1.00 203.02 1715 GLN A N 1
ATOM 12119 C CA . GLN A 1 1717 ? 128.447 106.375 119.697 1.00 213.91 1715 GLN A CA 1
ATOM 12120 C C . GLN A 1 1717 ? 129.694 106.611 118.861 1.00 223.92 1715 GLN A C 1
ATOM 12121 O O . GLN A 1 1717 ? 129.574 106.928 117.673 1.00 228.22 1715 GLN A O 1
ATOM 12127 N N . GLN A 1 1718 ? 130.853 106.477 119.496 1.00 233.23 1716 GLN A N 1
ATOM 12128 C CA . GLN A 1 1718 ? 132.140 106.715 118.806 1.00 243.40 1716 GLN A CA 1
ATOM 12129 C C . GLN A 1 1718 ? 132.295 105.717 117.654 1.00 251.21 1716 GLN A C 1
ATOM 12130 O O . GLN A 1 1718 ? 132.809 106.110 116.601 1.00 252.10 1716 GLN A O 1
ATOM 12136 N N . LEU A 1 1719 ? 131.901 104.466 117.862 1.00 263.47 1717 LEU A N 1
ATOM 12137 C CA . LEU A 1 1719 ? 132.050 103.429 116.811 1.00 275.68 1717 LEU A CA 1
ATOM 12138 C C . LEU A 1 1719 ? 131.152 103.810 115.645 1.00 285.38 1717 LEU A C 1
ATOM 12139 O O . LEU A 1 1719 ? 131.592 103.693 114.496 1.00 290.89 1717 LEU A O 1
ATOM 12144 N N . SER A 1 1720 ? 129.940 104.265 115.945 1.00 296.44 1718 SER A N 1
ATOM 12145 C CA . SER A 1 1720 ? 129.020 104.738 114.885 1.00 306.95 1718 SER A CA 1
ATOM 12146 C C . SER A 1 1720 ? 129.673 105.960 114.250 1.00 324.15 1718 SER A C 1
ATOM 12147 O O . SER A 1 1720 ? 129.518 106.133 113.029 1.00 324.41 1718 SER A O 1
ATOM 12150 N N . LYS A 1 1721 ? 130.409 106.735 115.053 1.00 344.55 1719 LYS A N 1
ATOM 12151 C CA . LYS A 1 1721 ? 131.074 107.958 114.546 1.00 362.11 1719 LYS A CA 1
ATOM 12152 C C . LYS A 1 1721 ? 132.043 107.546 113.438 1.00 370.95 1719 LYS A C 1
ATOM 12153 O O . LYS A 1 1721 ? 132.107 108.255 112.419 1.00 375.03 1719 LYS A O 1
ATOM 12159 N N . CYS A 1 1722 ? 132.744 106.425 113.617 1.00 376.47 1720 CYS A N 1
ATOM 12160 C CA . CYS A 1 1722 ? 133.653 105.866 112.578 1.00 377.36 1720 CYS A CA 1
ATOM 12161 C C . CYS A 1 1722 ? 134.669 106.940 112.162 1.00 384.39 1720 CYS A C 1
ATOM 12162 O O . CYS A 1 1722 ? 134.649 107.484 111.050 1.00 390.25 1720 CYS A O 1
ATOM 12165 N N . ASP B 2 99 ? 134.717 89.425 86.983 1.00 236.05 95 ASP B N 1
ATOM 12166 C CA . ASP B 2 99 ? 135.924 90.267 87.188 1.00 242.85 95 ASP B CA 1
ATOM 12167 C C . ASP B 2 99 ? 135.488 91.732 87.341 1.00 239.50 95 ASP B C 1
ATOM 12168 O O . ASP B 2 99 ? 135.729 92.552 86.434 1.00 240.88 95 ASP B O 1
ATOM 12173 N N . MET B 2 100 ? 134.847 92.045 88.463 1.00 229.15 96 MET B N 1
ATOM 12174 C CA . MET B 2 100 ? 134.278 93.392 88.716 1.00 222.82 96 MET B CA 1
ATOM 12175 C C . MET B 2 100 ? 135.394 94.430 88.845 1.00 215.30 96 MET B C 1
ATOM 12176 O O . MET B 2 100 ? 135.192 95.541 88.347 1.00 217.34 96 MET B O 1
ATOM 12181 N N . VAL B 2 101 ? 136.515 94.097 89.479 1.00 209.54 97 VAL B N 1
ATOM 12182 C CA . VAL B 2 101 ? 137.621 95.080 89.688 1.00 205.61 97 VAL B CA 1
ATOM 12183 C C . VAL B 2 101 ? 138.074 95.580 88.316 1.00 199.76 97 VAL B C 1
ATOM 12184 O O . VAL B 2 101 ? 138.232 96.800 88.153 1.00 199.70 97 VAL B O 1
ATOM 12188 N N . LYS B 2 102 ? 138.254 94.663 87.371 1.00 204.85 98 LYS B N 1
ATOM 12189 C CA . LYS B 2 102 ? 138.676 95.022 85.999 1.00 213.62 98 LYS B CA 1
ATOM 12190 C C . LYS B 2 102 ? 137.606 95.915 85.374 1.00 205.91 98 LYS B C 1
ATOM 12191 O O . LYS B 2 102 ? 137.969 96.940 84.787 1.00 209.63 98 LYS B O 1
ATOM 12197 N N . GLU B 2 103 ? 136.334 95.541 85.489 1.00 197.59 99 GLU B N 1
ATOM 12198 C CA . GLU B 2 103 ? 135.249 96.296 84.810 1.00 196.74 99 GLU B CA 1
ATOM 12199 C C . GLU B 2 103 ? 135.191 97.723 85.377 1.00 188.57 99 GLU B C 1
ATOM 12200 O O . GLU B 2 103 ? 135.081 98.658 84.574 1.00 187.50 99 GLU B O 1
ATOM 12206 N N . LEU B 2 104 ? 135.242 97.879 86.701 1.00 179.10 100 LEU B N 1
ATOM 12207 C CA . LEU B 2 104 ? 135.204 99.213 87.355 1.00 169.49 100 LEU B CA 1
ATOM 12208 C C . LEU B 2 104 ? 136.430 99.997 86.907 1.00 173.56 100 LEU B C 1
ATOM 12209 O O . LEU B 2 104 ? 136.280 101.173 86.567 1.00 178.62 100 LEU B O 1
ATOM 12214 N N . ARG B 2 105 ? 137.597 99.359 86.909 1.00 175.07 101 ARG B N 1
ATOM 12215 C CA . ARG B 2 105 ? 138.833 100.085 86.545 1.00 178.20 101 ARG B CA 1
ATOM 12216 C C . ARG B 2 105 ? 138.608 100.610 85.139 1.00 176.09 101 ARG B C 1
ATOM 12217 O O . ARG B 2 105 ? 138.980 101.751 84.861 1.00 183.03 101 ARG B O 1
ATOM 12225 N N . ASP B 2 106 ? 137.923 99.820 84.325 1.00 179.98 102 ASP B N 1
ATOM 12226 C CA . ASP B 2 106 ? 137.719 100.196 82.910 1.00 189.07 102 ASP B CA 1
ATOM 12227 C C . ASP B 2 106 ? 136.752 101.376 82.792 1.00 182.67 102 ASP B C 1
ATOM 12228 O O . ASP B 2 106 ? 137.133 102.344 82.131 1.00 176.00 102 ASP B O 1
ATOM 12233 N N . TYR B 2 107 ? 135.559 101.308 83.383 1.00 178.18 103 TYR B N 1
ATOM 12234 C CA . TYR B 2 107 ? 134.533 102.366 83.208 1.00 169.62 103 TYR B CA 1
ATOM 12235 C C . TYR B 2 107 ? 135.138 103.650 83.730 1.00 164.13 103 TYR B C 1
ATOM 12236 O O . TYR B 2 107 ? 134.824 104.713 83.221 1.00 168.78 103 TYR B O 1
ATOM 12245 N N . CYS B 2 108 ? 135.964 103.523 84.755 1.00 165.65 104 CYS B N 1
ATOM 12246 C CA . CYS B 2 108 ? 136.691 104.704 85.265 1.00 171.91 104 CYS B CA 1
ATOM 12247 C C . CYS B 2 108 ? 137.639 105.290 84.208 1.00 171.87 104 CYS B C 1
ATOM 12248 O O . CYS B 2 108 ? 137.548 106.493 83.961 1.00 180.09 104 CYS B O 1
ATOM 12251 N N . VAL B 2 109 ? 138.520 104.486 83.617 1.00 170.27 105 VAL B N 1
ATOM 12252 C CA . VAL B 2 109 ? 139.528 104.990 82.634 1.00 167.79 105 VAL B CA 1
ATOM 12253 C C . VAL B 2 109 ? 138.807 105.393 81.347 1.00 164.41 105 VAL B C 1
ATOM 12254 O O . VAL B 2 109 ? 139.254 106.346 80.703 1.00 162.76 105 VAL B O 1
ATOM 12258 N N . ARG B 2 110 ? 137.737 104.702 80.985 1.00 160.72 106 ARG B N 1
ATOM 12259 C CA . ARG B 2 110 ? 137.078 104.968 79.684 1.00 163.34 106 ARG B CA 1
ATOM 12260 C C . ARG B 2 110 ? 136.184 106.195 79.775 1.00 158.92 106 ARG B C 1
ATOM 12261 O O . ARG B 2 110 ? 136.289 107.060 78.909 1.00 158.63 106 ARG B O 1
ATOM 12269 N N . ARG B 2 111 ? 135.313 106.255 80.775 1.00 161.74 107 ARG B N 1
ATOM 12270 C CA . ARG B 2 111 ? 134.320 107.354 80.880 1.00 163.49 107 ARG B CA 1
ATOM 12271 C C . ARG B 2 111 ? 135.028 108.656 81.229 1.00 159.58 107 ARG B C 1
ATOM 12272 O O . ARG B 2 111 ? 134.354 109.676 81.419 1.00 158.30 107 ARG B O 1
ATOM 12280 N N . GLU B 2 112 ? 136.349 108.600 81.341 1.00 168.81 108 GLU B N 1
ATOM 12281 C CA . GLU B 2 112 ? 137.179 109.781 81.656 1.00 175.66 108 GLU B CA 1
ATOM 12282 C C . GLU B 2 112 ? 136.842 110.128 83.103 1.00 166.47 108 GLU B C 1
ATOM 12283 O O . GLU B 2 112 ? 136.635 111.297 83.412 1.00 168.60 108 GLU B O 1
ATOM 12289 N N . MET B 2 113 ? 136.710 109.112 83.938 1.00 152.62 109 MET B N 1
ATOM 12290 C CA . MET B 2 113 ? 136.585 109.303 85.396 1.00 142.90 109 MET B CA 1
ATOM 12291 C C . MET B 2 113 ? 137.972 109.074 85.981 1.00 135.30 109 MET B C 1
ATOM 12292 O O . MET B 2 113 ? 138.839 108.610 85.257 1.00 130.87 109 MET B O 1
ATOM 12297 N N . PRO B 2 114 ? 138.289 109.416 87.251 1.00 140.01 110 PRO B N 1
ATOM 12298 C CA . PRO B 2 114 ? 139.648 109.210 87.749 1.00 150.38 110 PRO B CA 1
ATOM 12299 C C . PRO B 2 114 ? 139.911 107.734 88.084 1.00 160.43 110 PRO B C 1
ATOM 12300 O O . PRO B 2 114 ? 138.985 106.961 87.993 1.00 156.81 110 PRO B O 1
ATOM 12304 N N . LEU B 2 115 ? 141.142 107.391 88.490 1.00 167.89 111 LEU B N 1
ATOM 12305 C CA . LEU B 2 115 ? 141.564 105.990 88.768 1.00 169.42 111 LEU B CA 1
ATOM 12306 C C . LEU B 2 115 ? 140.962 105.526 90.090 1.00 164.67 111 LEU B C 1
ATOM 12307 O O . LEU B 2 115 ? 141.065 106.252 91.078 1.00 163.82 111 LEU B O 1
ATOM 12312 N N . PRO B 2 116 ? 140.375 104.299 90.185 1.00 166.00 112 PRO B N 1
ATOM 12313 C CA . PRO B 2 116 ? 139.806 103.809 91.441 1.00 169.62 112 PRO B CA 1
ATOM 12314 C C . PRO B 2 116 ? 140.894 103.277 92.382 1.00 180.77 112 PRO B C 1
ATOM 12315 O O . PRO B 2 116 ? 141.798 102.619 91.921 1.00 186.54 112 PRO B O 1
ATOM 12319 N N . CYS B 2 117 ? 140.774 103.569 93.675 1.00 192.78 113 CYS B N 1
ATOM 12320 C CA . CYS B 2 117 ? 141.747 103.141 94.711 1.00 205.25 113 CYS B CA 1
ATOM 12321 C C . CYS B 2 117 ? 141.021 102.286 95.747 1.00 213.58 113 CYS B C 1
ATOM 12322 O O . CYS B 2 117 ? 140.268 102.855 96.544 1.00 215.19 113 CYS B O 1
ATOM 12325 N N . ILE B 2 118 ? 141.288 100.983 95.785 1.00 221.13 114 ILE B N 1
ATOM 12326 C CA . ILE B 2 118 ? 140.589 100.031 96.699 1.00 223.61 114 ILE B CA 1
ATOM 12327 C C . ILE B 2 118 ? 141.515 99.711 97.875 1.00 231.69 114 ILE B C 1
ATOM 12328 O O . ILE B 2 118 ? 142.665 99.297 97.626 1.00 225.84 114 ILE B O 1
ATOM 12333 N N . GLU B 2 119 ? 141.027 99.873 99.106 1.00 248.41 115 GLU B N 1
ATOM 12334 C CA . GLU B 2 119 ? 141.817 99.591 100.334 1.00 261.80 115 GLU B CA 1
ATOM 12335 C C . GLU B 2 119 ? 140.939 98.882 101.367 1.00 262.29 115 GLU B C 1
ATOM 12336 O O . GLU B 2 119 ? 139.897 99.440 101.718 1.00 267.45 115 GLU B O 1
ATOM 12342 N N . VAL B 2 120 ? 141.363 97.721 101.858 1.00 253.75 116 VAL B N 1
ATOM 12343 C CA . VAL B 2 120 ? 140.631 96.947 102.898 1.00 245.33 116 VAL B CA 1
ATOM 12344 C C . VAL B 2 120 ? 141.381 97.167 104.200 1.00 243.64 116 VAL B C 1
ATOM 12345 O O . VAL B 2 120 ? 142.590 96.957 104.184 1.00 241.33 116 VAL B O 1
ATOM 12349 N N . VAL B 2 121 ? 140.727 97.533 105.291 1.00 247.95 117 VAL B N 1
ATOM 12350 C CA . VAL B 2 121 ? 141.518 97.903 106.503 1.00 257.65 117 VAL B CA 1
ATOM 12351 C C . VAL B 2 121 ? 141.146 97.051 107.724 1.00 258.46 117 VAL B C 1
ATOM 12352 O O . VAL B 2 121 ? 142.070 96.758 108.510 1.00 251.91 117 VAL B O 1
ATOM 12356 N N . GLN B 2 122 ? 139.885 96.646 107.895 1.00 263.32 118 GLN B N 1
ATOM 12357 C CA . GLN B 2 122 ? 139.447 95.893 109.106 1.00 266.66 118 GLN B CA 1
ATOM 12358 C C . GLN B 2 122 ? 139.928 94.440 109.040 1.00 266.60 118 GLN B C 1
ATOM 12359 O O . GLN B 2 122 ? 139.791 93.831 107.970 1.00 267.33 118 GLN B O 1
ATOM 12365 N N . GLN B 2 123 ? 140.440 93.900 110.146 1.00 264.92 119 GLN B N 1
ATOM 12366 C CA . GLN B 2 123 ? 140.982 92.522 110.193 1.00 263.88 119 GLN B CA 1
ATOM 12367 C C . GLN B 2 123 ? 139.832 91.522 110.133 1.00 250.05 119 GLN B C 1
ATOM 12368 O O . GLN B 2 123 ? 139.926 90.561 109.351 1.00 244.13 119 GLN B O 1
ATOM 12374 N N . SER B 2 124 ? 138.816 91.731 110.965 1.00 238.98 120 SER B N 1
ATOM 12375 C CA . SER B 2 124 ? 137.691 90.779 111.127 1.00 231.26 120 SER B CA 1
ATOM 12376 C C . SER B 2 124 ? 136.470 91.498 111.697 1.00 222.55 120 SER B C 1
ATOM 12377 O O . SER B 2 124 ? 135.494 90.782 111.957 1.00 211.16 120 SER B O 1
ATOM 12380 N N . GLU B 2 131 ? 134.584 89.488 106.781 1.00 224.42 127 GLU B N 1
ATOM 12381 C CA . GLU B 2 131 ? 135.811 89.532 107.620 1.00 225.00 127 GLU B CA 1
ATOM 12382 C C . GLU B 2 131 ? 136.800 90.522 107.002 1.00 220.80 127 GLU B C 1
ATOM 12383 O O . GLU B 2 131 ? 137.900 90.669 107.529 1.00 217.04 127 GLU B O 1
ATOM 12389 N N . PHE B 2 132 ? 136.400 91.198 105.928 1.00 224.73 128 PHE B N 1
ATOM 12390 C CA . PHE B 2 132 ? 137.248 92.219 105.278 1.00 232.03 128 PHE B CA 1
ATOM 12391 C C . PHE B 2 132 ? 136.356 93.275 104.621 1.00 228.89 128 PHE B C 1
ATOM 12392 O O . PHE B 2 132 ? 135.401 92.907 103.930 1.00 224.25 128 PHE B O 1
ATOM 12400 N N . VAL B 2 133 ? 136.635 94.553 104.864 1.00 230.08 129 VAL B N 1
ATOM 12401 C CA . VAL B 2 133 ? 135.794 95.676 104.364 1.00 234.65 129 VAL B CA 1
ATOM 12402 C C . VAL B 2 133 ? 136.644 96.499 103.407 1.00 229.45 129 VAL B C 1
ATOM 12403 O O . VAL B 2 133 ? 137.649 97.061 103.873 1.00 222.80 129 VAL B O 1
ATOM 12407 N N . ALA B 2 134 ? 136.240 96.609 102.143 1.00 228.69 130 ALA B N 1
ATOM 12408 C CA . ALA B 2 134 ? 137.023 97.343 101.121 1.00 228.81 130 ALA B CA 1
ATOM 12409 C C . ALA B 2 134 ? 136.446 98.748 100.939 1.00 228.88 130 ALA B C 1
ATOM 12410 O O . ALA B 2 134 ? 135.273 98.857 100.541 1.00 230.30 130 ALA B O 1
ATOM 12412 N N . CYS B 2 135 ? 137.241 99.779 101.213 1.00 221.52 131 CYS B N 1
ATOM 12413 C CA . CYS B 2 135 ? 136.851 101.192 100.987 1.00 211.38 131 CYS B CA 1
ATOM 12414 C C . CYS B 2 135 ? 137.496 101.646 99.676 1.00 206.79 131 CYS B C 1
ATOM 12415 O O . CYS B 2 135 ? 138.727 101.743 99.628 1.00 204.01 131 CYS B O 1
ATOM 12418 N N . CYS B 2 136 ? 136.697 101.836 98.634 1.00 203.10 132 CYS B N 1
ATOM 12419 C CA . CYS B 2 136 ? 137.179 102.295 97.312 1.00 202.56 132 CYS B CA 1
ATOM 12420 C C . CYS B 2 136 ? 136.673 103.712 97.089 1.00 203.17 132 CYS B C 1
ATOM 12421 O O . CYS B 2 136 ? 135.461 103.900 97.172 1.00 207.00 132 CYS B O 1
ATOM 12424 N N . SER B 2 137 ? 137.554 104.667 96.815 1.00 201.44 133 SER B N 1
ATOM 12425 C CA . SER B 2 137 ? 137.155 106.090 96.684 1.00 197.91 133 SER B CA 1
ATOM 12426 C C . SER B 2 137 ? 137.531 106.607 95.302 1.00 191.99 133 SER B C 1
ATOM 12427 O O . SER B 2 137 ? 138.448 107.449 95.222 1.00 195.04 133 SER B O 1
ATOM 12430 N N . VAL B 2 138 ? 136.872 106.127 94.254 1.00 181.56 134 VAL B N 1
ATOM 12431 C CA . VAL B 2 138 ? 137.249 106.508 92.863 1.00 177.35 134 VAL B CA 1
ATOM 12432 C C . VAL B 2 138 ? 137.553 108.016 92.817 1.00 163.88 134 VAL B C 1
ATOM 12433 O O . VAL B 2 138 ? 138.693 108.398 92.445 1.00 154.63 134 VAL B O 1
ATOM 12437 N N . ALA B 2 139 ? 136.613 108.852 93.243 1.00 158.06 135 ALA B N 1
ATOM 12438 C CA . ALA B 2 139 ? 136.727 110.307 93.070 1.00 160.52 135 ALA B CA 1
ATOM 12439 C C . ALA B 2 139 ? 136.041 110.978 94.242 1.00 155.66 135 ALA B C 1
ATOM 12440 O O . ALA B 2 139 ? 135.000 111.608 94.034 1.00 164.96 135 ALA B O 1
ATOM 12442 N N . SER B 2 140 ? 136.583 110.790 95.442 1.00 146.50 136 SER B N 1
ATOM 12443 C CA . SER B 2 140 ? 136.034 111.328 96.715 1.00 142.06 136 SER B CA 1
ATOM 12444 C C . SER B 2 140 ? 134.656 110.725 97.006 1.00 136.72 136 SER B C 1
ATOM 12445 O O . SER B 2 140 ? 134.003 111.181 97.954 1.00 133.90 136 SER B O 1
ATOM 12448 N N . ILE B 2 141 ? 134.231 109.728 96.239 1.00 130.50 137 ILE B N 1
ATOM 12449 C CA . ILE B 2 141 ? 132.992 108.969 96.543 1.00 126.66 137 ILE B CA 1
ATOM 12450 C C . ILE B 2 141 ? 133.452 107.636 97.107 1.00 129.17 137 ILE B C 1
ATOM 12451 O O . ILE B 2 141 ? 134.059 106.889 96.344 1.00 132.84 137 ILE B O 1
ATOM 12456 N N . VAL B 2 142 ? 133.180 107.346 98.375 1.00 135.14 138 VAL B N 1
ATOM 12457 C CA . VAL B 2 142 ? 133.691 106.109 99.036 1.00 139.73 138 VAL B CA 1
ATOM 12458 C C . VAL B 2 142 ? 132.511 105.198 99.365 1.00 144.74 138 VAL B C 1
ATOM 12459 O O . VAL B 2 142 ? 131.613 105.657 100.083 1.00 148.53 138 VAL B O 1
ATOM 12463 N N . ARG B 2 143 ? 132.520 103.955 98.883 1.00 149.51 139 ARG B N 1
ATOM 12464 C CA . ARG B 2 143 ? 131.469 102.956 99.220 1.00 158.66 139 ARG B CA 1
ATOM 12465 C C . ARG B 2 143 ? 132.167 101.727 99.798 1.00 173.75 139 ARG B C 1
ATOM 12466 O O . ARG B 2 143 ? 133.248 101.390 99.313 1.00 175.14 139 ARG B O 1
ATOM 12474 N N . TYR B 2 144 ? 131.584 101.082 100.808 1.00 184.10 140 TYR B N 1
ATOM 12475 C CA . TYR B 2 144 ? 132.236 99.966 101.546 1.00 185.78 140 TYR B CA 1
ATOM 12476 C C . TYR B 2 144 ? 131.559 98.626 101.244 1.00 188.91 140 TYR B C 1
ATOM 12477 O O . TYR B 2 144 ? 130.347 98.509 101.497 1.00 185.02 140 TYR B O 1
ATOM 12486 N N . GLY B 2 145 ? 132.320 97.643 100.755 1.00 197.90 141 GLY B N 1
ATOM 12487 C CA . GLY B 2 145 ? 131.825 96.270 100.552 1.00 207.17 141 GLY B CA 1
ATOM 12488 C C . GLY B 2 145 ? 132.559 95.319 101.472 1.00 218.69 141 GLY B C 1
ATOM 12489 O O . GLY B 2 145 ? 133.792 95.254 101.358 1.00 215.37 141 GLY B O 1
ATOM 12490 N N . LYS B 2 146 ? 131.860 94.627 102.370 1.00 235.70 142 LYS B N 1
ATOM 12491 C CA . LYS B 2 146 ? 132.517 93.752 103.380 1.00 247.39 142 LYS B CA 1
ATOM 12492 C C . LYS B 2 146 ? 132.168 92.283 103.130 1.00 261.22 142 LYS B C 1
ATOM 12493 O O . LYS B 2 146 ? 130.971 91.970 103.032 1.00 262.47 142 LYS B O 1
ATOM 12499 N N . SER B 2 147 ? 133.173 91.405 103.052 1.00 276.05 143 SER B N 1
ATOM 12500 C CA . SER B 2 147 ? 132.957 89.949 102.818 1.00 287.71 143 SER B CA 1
ATOM 12501 C C . SER B 2 147 ? 134.000 89.120 103.574 1.00 293.70 143 SER B C 1
ATOM 12502 O O . SER B 2 147 ? 134.900 89.718 104.175 1.00 295.01 143 SER B O 1
ATOM 12505 N N . ASP B 2 148 ? 133.904 87.787 103.517 1.00 295.84 144 ASP B N 1
ATOM 12506 C CA . ASP B 2 148 ? 134.745 86.863 104.330 1.00 293.64 144 ASP B CA 1
ATOM 12507 C C . ASP B 2 148 ? 136.228 86.947 103.955 1.00 279.38 144 ASP B C 1
ATOM 12508 O O . ASP B 2 148 ? 137.070 86.930 104.862 1.00 274.67 144 ASP B O 1
ATOM 12513 N N . LYS B 2 149 ? 136.565 86.990 102.677 1.00 268.37 145 LYS B N 1
ATOM 12514 C CA . LYS B 2 149 ? 137.991 86.898 102.288 1.00 266.10 145 LYS B CA 1
ATOM 12515 C C . LYS B 2 149 ? 138.511 88.284 101.924 1.00 255.42 145 LYS B C 1
ATOM 12516 O O . LYS B 2 149 ? 137.693 89.166 101.621 1.00 249.18 145 LYS B O 1
ATOM 12522 N N . LYS B 2 150 ? 139.825 88.463 101.979 1.00 255.21 146 LYS B N 1
ATOM 12523 C CA . LYS B 2 150 ? 140.465 89.731 101.571 1.00 258.26 146 LYS B CA 1
ATOM 12524 C C . LYS B 2 150 ? 140.105 90.008 100.113 1.00 254.11 146 LYS B C 1
ATOM 12525 O O . LYS B 2 150 ? 139.534 91.067 99.820 1.00 260.47 146 LYS B O 1
ATOM 12531 N N . LYS B 2 151 ? 140.415 89.067 99.228 1.00 246.65 147 LYS B N 1
ATOM 12532 C CA . LYS B 2 151 ? 140.210 89.281 97.775 1.00 244.24 147 LYS B CA 1
ATOM 12533 C C . LYS B 2 151 ? 138.709 89.313 97.469 1.00 235.44 147 LYS B C 1
ATOM 12534 O O . LYS B 2 151 ? 138.324 90.104 96.609 1.00 242.46 147 LYS B O 1
ATOM 12540 N N . ASP B 2 152 ? 137.898 88.502 98.147 1.00 226.58 148 ASP B N 1
ATOM 12541 C CA . ASP B 2 152 ? 136.463 88.361 97.788 1.00 223.72 148 ASP B CA 1
ATOM 12542 C C . ASP B 2 152 ? 135.710 89.669 98.053 1.00 222.06 148 ASP B C 1
ATOM 12543 O O . ASP B 2 152 ? 134.884 90.039 97.201 1.00 225.46 148 ASP B O 1
ATOM 12548 N N . ALA B 2 153 ? 135.944 90.330 99.184 1.00 215.23 149 ALA B N 1
ATOM 12549 C CA . ALA B 2 153 ? 135.165 91.536 99.555 1.00 205.68 149 ALA B CA 1
ATOM 12550 C C . ALA B 2 153 ? 135.336 92.600 98.477 1.00 197.93 149 ALA B C 1
ATOM 12551 O O . ALA B 2 153 ? 134.335 93.145 97.997 1.00 189.82 149 ALA B O 1
ATOM 12553 N N . ARG B 2 154 ? 136.585 92.865 98.131 1.00 195.26 150 ARG B N 1
ATOM 12554 C CA . ARG B 2 154 ? 136.929 93.872 97.104 1.00 197.33 150 ARG B CA 1
ATOM 12555 C C . ARG B 2 154 ? 135.920 93.739 95.973 1.00 194.44 150 ARG B C 1
ATOM 12556 O O . ARG B 2 154 ? 135.366 94.753 95.554 1.00 202.62 150 ARG B O 1
ATOM 12564 N N . GLN B 2 155 ? 135.683 92.513 95.532 1.00 197.91 151 GLN B N 1
ATOM 12565 C CA . GLN B 2 155 ? 134.835 92.299 94.342 1.00 206.95 151 GLN B CA 1
ATOM 12566 C C . GLN B 2 155 ? 133.457 92.895 94.615 1.00 204.23 151 GLN B C 1
ATOM 12567 O O . GLN B 2 155 ? 132.943 93.605 93.741 1.00 200.50 151 GLN B O 1
ATOM 12573 N N . ARG B 2 156 ? 132.908 92.640 95.797 1.00 213.72 152 ARG B N 1
ATOM 12574 C CA . ARG B 2 156 ? 131.533 93.090 96.140 1.00 227.14 152 ARG B CA 1
ATOM 12575 C C . ARG B 2 156 ? 131.500 94.623 96.127 1.00 218.01 152 ARG B C 1
ATOM 12576 O O . ARG B 2 156 ? 130.554 95.187 95.547 1.00 210.02 152 ARG B O 1
ATOM 12584 N N . ALA B 2 157 ? 132.483 95.268 96.755 1.00 209.35 153 ALA B N 1
ATOM 12585 C CA . ALA B 2 157 ? 132.549 96.745 96.853 1.00 199.58 153 ALA B CA 1
ATOM 12586 C C . ALA B 2 157 ? 132.655 97.330 95.444 1.00 190.93 153 ALA B C 1
ATOM 12587 O O . ALA B 2 157 ? 132.030 98.366 95.180 1.00 182.22 153 ALA B O 1
ATOM 12589 N N . ALA B 2 158 ? 133.441 96.691 94.581 1.00 190.10 154 ALA B N 1
ATOM 12590 C CA . ALA B 2 158 ? 133.662 97.190 93.209 1.00 187.09 154 ALA B CA 1
ATOM 12591 C C . ALA B 2 158 ? 132.314 97.221 92.497 1.00 187.63 154 ALA B C 1
ATOM 12592 O O . ALA B 2 158 ? 132.047 98.207 91.818 1.00 190.19 154 ALA B O 1
ATOM 12594 N N . ILE B 2 159 ? 131.477 96.208 92.699 1.00 196.54 155 ILE B N 1
ATOM 12595 C CA . ILE B 2 159 ? 130.106 96.215 92.110 1.00 206.23 155 ILE B CA 1
ATOM 12596 C C . ILE B 2 159 ? 129.379 97.430 92.686 1.00 212.25 155 ILE B C 1
ATOM 12597 O O . ILE B 2 159 ? 128.701 98.123 91.913 1.00 212.90 155 ILE B O 1
ATOM 12602 N N . GLU B 2 160 ? 129.509 97.665 93.993 1.00 213.11 156 GLU B N 1
ATOM 12603 C CA . GLU B 2 160 ? 128.768 98.761 94.668 1.00 212.31 156 GLU B CA 1
ATOM 12604 C C . GLU B 2 160 ? 129.242 100.091 94.078 1.00 206.37 156 GLU B C 1
ATOM 12605 O O . GLU B 2 160 ? 128.376 100.924 93.730 1.00 209.72 156 GLU B O 1
ATOM 12611 N N . MET B 2 161 ? 130.559 100.284 93.976 1.00 193.36 157 MET B N 1
ATOM 12612 C CA . MET B 2 161 ? 131.116 101.534 93.407 1.00 186.09 157 MET B CA 1
ATOM 12613 C C . MET B 2 161 ? 130.655 101.629 91.952 1.00 181.90 157 MET B C 1
ATOM 12614 O O . MET B 2 161 ? 130.184 102.706 91.552 1.00 177.14 157 MET B O 1
ATOM 12619 N N . LEU B 2 162 ? 130.765 100.526 91.210 1.00 178.77 158 LEU B N 1
ATOM 12620 C CA . LEU B 2 162 ? 130.395 100.497 89.775 1.00 177.61 158 LEU B CA 1
ATOM 12621 C C . LEU B 2 162 ? 128.923 100.884 89.648 1.00 177.88 158 LEU B C 1
ATOM 12622 O O . LEU B 2 162 ? 128.608 101.675 88.752 1.00 185.38 158 LEU B O 1
ATOM 12627 N N . ALA B 2 163 ? 128.058 100.356 90.510 1.00 175.65 159 ALA B N 1
ATOM 12628 C CA . ALA B 2 163 ? 126.606 100.608 90.378 1.00 176.11 159 ALA B CA 1
ATOM 12629 C C . ALA B 2 163 ? 126.365 102.113 90.488 1.00 174.47 159 ALA B C 1
ATOM 12630 O O . ALA B 2 163 ? 125.667 102.670 89.621 1.00 179.81 159 ALA B O 1
ATOM 12632 N N . LEU B 2 164 ? 126.945 102.748 91.500 1.00 167.70 160 LEU B N 1
ATOM 12633 C CA . LEU B 2 164 ? 126.710 104.191 91.719 1.00 164.03 160 LEU B CA 1
ATOM 12634 C C . LEU B 2 164 ? 127.334 104.982 90.563 1.00 162.00 160 LEU B C 1
ATOM 12635 O O . LEU B 2 164 ? 126.643 105.876 90.051 1.00 164.89 160 LEU B O 1
ATOM 12640 N N . ILE B 2 165 ? 128.565 104.669 90.150 1.00 155.25 161 ILE B N 1
ATOM 12641 C CA . ILE B 2 165 ? 129.255 105.501 89.117 1.00 152.81 161 ILE B CA 1
ATOM 12642 C C . ILE B 2 165 ? 128.581 105.282 87.764 1.00 156.40 161 ILE B C 1
ATOM 12643 O O . ILE B 2 165 ? 128.524 106.238 86.986 1.00 161.31 161 ILE B O 1
ATOM 12648 N N . SER B 2 166 ? 128.110 104.068 87.491 1.00 166.67 162 SER B N 1
ATOM 12649 C CA . SER B 2 166 ? 127.442 103.750 86.205 1.00 179.48 162 SER B CA 1
ATOM 12650 C C . SER B 2 166 ? 126.109 104.495 86.138 1.00 188.63 162 SER B C 1
ATOM 12651 O O . SER B 2 166 ? 125.773 104.995 85.047 1.00 187.83 162 SER B O 1
ATOM 12654 N N . SER B 2 167 ? 125.383 104.576 87.253 1.00 204.06 163 SER B N 1
ATOM 12655 C CA . SER B 2 167 ? 124.028 105.184 87.265 1.00 220.97 163 SER B CA 1
ATOM 12656 C C . SER B 2 167 ? 124.115 106.629 86.762 1.00 235.35 163 SER B C 1
ATOM 12657 O O . SER B 2 167 ? 123.252 107.019 85.954 1.00 236.05 163 SER B O 1
ATOM 12660 N N . ASN B 2 168 ? 125.132 107.377 87.202 1.00 252.79 164 ASN B N 1
ATOM 12661 C CA . ASN B 2 168 ? 125.354 108.791 86.794 1.00 266.46 164 ASN B CA 1
ATOM 12662 C C . ASN B 2 168 ? 124.047 109.585 86.935 1.00 264.68 164 ASN B C 1
ATOM 12663 O O . ASN B 2 168 ? 123.782 110.433 86.056 1.00 260.62 164 ASN B O 1
ATOM 12668 N N . GLU B 2 192 ? 129.953 101.602 72.987 1.00 253.37 188 GLU B N 1
ATOM 12669 C CA . GLU B 2 192 ? 131.243 101.763 72.266 1.00 255.30 188 GLU B CA 1
ATOM 12670 C C . GLU B 2 192 ? 130.990 102.039 70.786 1.00 254.81 188 GLU B C 1
ATOM 12671 O O . GLU B 2 192 ? 131.965 102.078 70.025 1.00 253.51 188 GLU B O 1
ATOM 12677 N N . SER B 2 193 ? 129.737 102.196 70.373 1.00 257.52 189 SER B N 1
ATOM 12678 C CA . SER B 2 193 ? 129.422 102.612 68.992 1.00 262.09 189 SER B CA 1
ATOM 12679 C C . SER B 2 193 ? 129.907 104.050 68.786 1.00 268.56 189 SER B C 1
ATOM 12680 O O . SER B 2 193 ? 130.595 104.292 67.788 1.00 271.68 189 SER B O 1
ATOM 12683 N N . MET B 2 194 ? 129.554 104.959 69.697 1.00 270.24 190 MET B N 1
ATOM 12684 C CA . MET B 2 194 ? 129.989 106.378 69.654 1.00 268.80 190 MET B CA 1
ATOM 12685 C C . MET B 2 194 ? 131.495 106.451 69.907 1.00 251.01 190 MET B C 1
ATOM 12686 O O . MET B 2 194 ? 132.174 107.271 69.252 1.00 248.37 190 MET B O 1
ATOM 12691 N N . GLU B 2 195 ? 132.002 105.631 70.824 1.00 235.54 191 GLU B N 1
ATOM 12692 C CA . GLU B 2 195 ? 133.418 105.752 71.236 1.00 229.93 191 GLU B CA 1
ATOM 12693 C C . GLU B 2 195 ? 134.311 105.581 70.014 1.00 220.38 191 GLU B C 1
ATOM 12694 O O . GLU B 2 195 ? 135.326 106.269 69.942 1.00 226.23 191 GLU B O 1
ATOM 12700 N N . GLU B 2 196 ? 133.950 104.691 69.096 1.00 216.17 192 GLU B N 1
ATOM 12701 C CA . GLU B 2 196 ? 134.860 104.388 67.966 1.00 217.16 192 GLU B CA 1
ATOM 12702 C C . GLU B 2 196 ? 135.303 105.705 67.328 1.00 204.47 192 GLU B C 1
ATOM 12703 O O . GLU B 2 196 ? 136.516 105.892 67.109 1.00 198.74 192 GLU B O 1
ATOM 12709 N N . LEU B 2 197 ? 134.347 106.586 67.070 1.00 198.83 193 LEU B N 1
ATOM 12710 C CA . LEU B 2 197 ? 134.638 107.862 66.388 1.00 200.64 193 LEU B CA 1
ATOM 12711 C C . LEU B 2 197 ? 135.566 108.695 67.261 1.00 199.81 193 LEU B C 1
ATOM 12712 O O . LEU B 2 197 ? 136.583 109.162 66.746 1.00 197.30 193 LEU B O 1
ATOM 12717 N N . GLU B 2 198 ? 135.222 108.862 68.531 1.00 207.53 194 GLU B N 1
ATOM 12718 C CA . GLU B 2 198 ? 135.996 109.738 69.447 1.00 213.75 194 GLU B CA 1
ATOM 12719 C C . GLU B 2 198 ? 137.419 109.193 69.575 1.00 211.94 194 GLU B C 1
ATOM 12720 O O . GLU B 2 198 ? 138.353 110.006 69.704 1.00 208.37 194 GLU B O 1
ATOM 12726 N N . ALA B 2 199 ? 137.572 107.871 69.538 1.00 214.10 195 ALA B N 1
ATOM 12727 C CA . ALA B 2 199 ? 138.897 107.225 69.639 1.00 213.58 195 ALA B CA 1
ATOM 12728 C C . ALA B 2 199 ? 139.734 107.688 68.454 1.00 215.37 195 ALA B C 1
ATOM 12729 O O . ALA B 2 199 ? 140.940 107.916 68.627 1.00 213.12 195 ALA B O 1
ATOM 12731 N N . LEU B 2 200 ? 139.095 107.821 67.295 1.00 216.28 196 LEU B N 1
ATOM 12732 C CA . LEU B 2 200 ? 139.795 108.296 66.085 1.00 217.00 196 LEU B CA 1
ATOM 12733 C C . LEU B 2 200 ? 140.317 109.721 66.314 1.00 209.09 196 LEU B C 1
ATOM 12734 O O . LEU B 2 200 ? 141.411 110.014 65.821 1.00 208.03 196 LEU B O 1
ATOM 12739 N N . ARG B 2 201 ? 139.600 110.555 67.069 1.00 193.71 197 ARG B N 1
ATOM 12740 C CA . ARG B 2 201 ? 139.947 111.995 67.223 1.00 178.13 197 ARG B CA 1
ATOM 12741 C C . ARG B 2 201 ? 140.813 112.278 68.460 1.00 178.62 197 ARG B C 1
ATOM 12742 O O . ARG B 2 201 ? 141.127 113.464 68.656 1.00 176.97 197 ARG B O 1
ATOM 12750 N N . ARG B 2 202 ? 141.212 111.288 69.268 1.00 182.90 198 ARG B N 1
ATOM 12751 C CA . ARG B 2 202 ? 141.971 111.595 70.521 1.00 185.22 198 ARG B CA 1
ATOM 12752 C C . ARG B 2 202 ? 142.941 110.454 70.869 1.00 187.35 198 ARG B C 1
ATOM 12753 O O . ARG B 2 202 ? 142.829 109.398 70.236 1.00 186.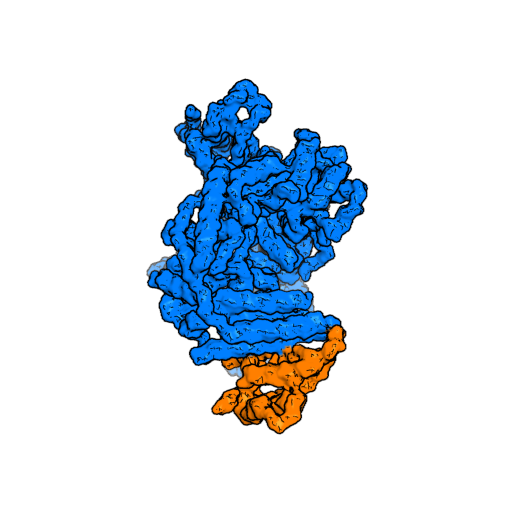82 198 ARG B O 1
ATOM 12761 N N . LYS B 2 203 ? 143.860 110.663 71.827 1.00 188.55 199 LYS B N 1
ATOM 12762 C CA . LYS B 2 203 ? 144.903 109.675 72.230 1.00 187.66 199 LYS B CA 1
ATOM 12763 C C . LYS B 2 203 ? 144.497 108.964 73.515 1.00 181.47 199 LYS B C 1
ATOM 12764 O O . LYS B 2 203 ? 145.368 108.365 74.166 1.00 172.57 199 LYS B O 1
ATOM 12770 N N . LYS B 2 204 ? 143.221 109.030 73.873 1.00 187.63 200 LYS B N 1
ATOM 12771 C CA . LYS B 2 204 ? 142.708 108.307 75.059 1.00 196.19 200 LYS B CA 1
ATOM 12772 C C . LYS B 2 204 ? 143.243 106.870 75.046 1.00 196.88 200 LYS B C 1
ATOM 12773 O O . LYS B 2 204 ? 143.250 106.251 73.964 1.00 198.45 200 LYS B O 1
ATOM 12779 N N . PHE B 2 205 ? 143.662 106.356 76.197 1.00 197.85 201 PHE B N 1
ATOM 12780 C CA . PHE B 2 205 ? 144.212 104.984 76.307 1.00 201.40 201 PHE B CA 1
ATOM 12781 C C . PHE B 2 205 ? 143.120 103.945 76.026 1.00 198.49 201 PHE B C 1
ATOM 12782 O O . PHE B 2 205 ? 143.426 103.044 75.251 1.00 206.07 201 PHE B O 1
ATOM 12790 N N . THR B 2 206 ? 141.917 104.069 76.603 1.00 192.53 202 THR B N 1
ATOM 12791 C CA . THR B 2 206 ? 140.712 103.203 76.369 1.00 190.69 202 THR B CA 1
ATOM 12792 C C . THR B 2 206 ? 140.724 101.868 77.146 1.00 195.01 202 THR B C 1
ATOM 12793 O O . THR B 2 206 ? 139.781 101.086 76.904 1.00 188.86 202 THR B O 1
ATOM 12797 N N . THR B 2 207 ? 141.701 101.582 78.022 1.00 197.68 203 THR B N 1
ATOM 12798 C CA . THR B 2 207 ? 141.725 100.365 78.896 1.00 193.88 203 THR B CA 1
ATOM 12799 C C . THR B 2 207 ? 142.791 100.516 79.971 1.00 181.60 203 THR B C 1
ATOM 12800 O O . THR B 2 207 ? 143.819 101.102 79.670 1.00 175.97 203 THR B O 1
ATOM 12804 N N . TYR B 2 208 ? 142.568 99.988 81.164 1.00 175.86 204 TYR B N 1
ATOM 12805 C CA . TYR B 2 208 ? 143.551 100.169 82.252 1.00 175.78 204 TYR B CA 1
ATOM 12806 C C . TYR B 2 208 ? 144.848 99.602 81.730 1.00 177.07 204 TYR B C 1
ATOM 12807 O O . TYR B 2 208 ? 145.908 100.180 81.910 1.00 175.37 204 TYR B O 1
ATOM 12816 N N . TRP B 2 209 ? 144.722 98.456 81.089 1.00 199.81 205 TRP B N 1
ATOM 12817 C CA . TRP B 2 209 ? 145.904 97.831 80.484 1.00 223.60 205 TRP B CA 1
ATOM 12818 C C . TRP B 2 209 ? 146.424 98.769 79.408 1.00 220.90 205 TRP B C 1
ATOM 12819 O O . TRP B 2 209 ? 147.634 98.907 79.286 1.00 221.78 205 TRP B O 1
ATOM 12830 N N . GLU B 2 210 ? 145.539 99.387 78.648 1.00 216.28 206 GLU B N 1
ATOM 12831 C CA . GLU B 2 210 ? 146.060 100.252 77.569 1.00 215.06 206 GLU B CA 1
ATOM 12832 C C . GLU B 2 210 ? 146.792 101.405 78.263 1.00 218.44 206 GLU B C 1
ATOM 12833 O O . GLU B 2 210 ? 147.797 101.883 77.733 1.00 212.80 206 GLU B O 1
ATOM 12839 N N . LEU B 2 211 ? 146.277 101.849 79.407 1.00 226.65 207 LEU B N 1
ATOM 12840 C CA . LEU B 2 211 ? 146.942 102.902 80.209 1.00 232.43 207 LEU B CA 1
ATOM 12841 C C . LEU B 2 211 ? 148.260 102.318 80.698 1.00 223.81 207 LEU B C 1
ATOM 12842 O O . LEU B 2 211 ? 149.288 103.018 80.626 1.00 221.49 207 LEU B O 1
ATOM 12847 N N . LYS B 2 212 ? 148.244 101.063 81.125 1.00 220.06 208 LYS B N 1
ATOM 12848 C CA . LYS B 2 212 ? 149.517 100.427 81.510 1.00 227.67 208 LYS B CA 1
ATOM 12849 C C . LYS B 2 212 ? 150.406 100.476 80.279 1.00 229.76 208 LYS B C 1
ATOM 12850 O O . LYS B 2 212 ? 151.613 100.677 80.448 1.00 227.33 208 LYS B O 1
ATOM 12856 N N . GLU B 2 213 ? 149.808 100.310 79.094 1.00 239.43 209 GLU B N 1
ATOM 12857 C CA . GLU B 2 213 ? 150.613 100.202 77.852 1.00 251.29 209 GLU B CA 1
ATOM 12858 C C . GLU B 2 213 ? 151.639 101.339 77.794 1.00 249.08 209 GLU B C 1
ATOM 12859 O O . GLU B 2 213 ? 152.817 101.041 77.497 1.00 254.22 209 GLU B O 1
ATOM 12865 N N . ALA B 2 214 ? 151.238 102.572 78.111 1.00 238.67 210 ALA B N 1
ATOM 12866 C CA . ALA B 2 214 ? 152.149 103.742 78.174 1.00 232.65 210 ALA B CA 1
ATOM 12867 C C . ALA B 2 214 ? 153.140 103.745 76.995 1.00 226.22 210 ALA B C 1
ATOM 12868 O O . ALA B 2 214 ? 154.357 103.496 77.219 1.00 219.37 210 ALA B O 1
ATOM 12870 N N . THR B 2 220 ? 144.677 110.611 87.118 1.00 177.17 216 THR B N 1
ATOM 12871 C CA . THR B 2 220 ? 144.567 112.090 87.058 1.00 179.33 216 THR B CA 1
ATOM 12872 C C . THR B 2 220 ? 143.711 112.465 85.851 1.00 184.47 216 THR B C 1
ATOM 12873 O O . THR B 2 220 ? 144.292 112.867 84.837 1.00 189.24 216 THR B O 1
ATOM 12877 N N . GLY B 2 221 ? 142.389 112.304 85.964 1.00 186.23 217 GLY B N 1
ATOM 12878 C CA . GLY B 2 221 ? 141.418 112.534 84.872 1.00 184.12 217 GLY B CA 1
ATOM 12879 C C . GLY B 2 221 ? 141.031 114.000 84.701 1.00 178.57 217 GLY B C 1
ATOM 12880 O O . GLY B 2 221 ? 141.500 114.852 85.491 1.00 176.08 217 GLY B O 1
ATOM 12881 N N . MET B 2 222 ? 140.197 114.295 83.699 1.00 172.27 218 MET B N 1
ATOM 12882 C CA . MET B 2 222 ? 139.668 115.659 83.433 1.00 165.34 218 MET B CA 1
ATOM 12883 C C . MET B 2 222 ? 138.931 116.155 84.675 1.00 155.85 218 MET B C 1
ATOM 12884 O O . MET B 2 222 ? 138.198 115.368 85.252 1.00 157.80 218 MET B O 1
ATOM 12889 N N . ARG B 2 223 ? 139.143 117.398 85.080 1.00 139.94 219 ARG B N 1
ATOM 12890 C CA . ARG B 2 223 ? 138.364 118.012 86.175 1.00 127.92 219 ARG B CA 1
ATOM 12891 C C . ARG B 2 223 ? 137.298 118.864 85.508 1.00 119.24 219 ARG B C 1
ATOM 12892 O O . ARG B 2 223 ? 137.420 119.071 84.302 1.00 117.71 219 ARG B O 1
ATOM 12900 N N . LEU B 2 224 ? 136.318 119.352 86.262 1.00 113.10 220 LEU B N 1
ATOM 12901 C CA . LEU B 2 224 ? 135.194 120.138 85.697 1.00 104.27 220 LEU B CA 1
ATOM 12902 C C . LEU B 2 224 ? 135.751 121.414 85.078 1.00 97.12 220 LEU B C 1
ATOM 12903 O O . LEU B 2 224 ? 135.149 121.926 84.127 1.00 95.73 220 LEU B O 1
ATOM 12908 N N . CYS B 2 225 ? 136.859 121.898 85.617 1.00 96.55 221 CYS B N 1
ATOM 12909 C CA . CYS B 2 225 ? 137.530 123.102 85.094 1.00 103.61 221 CYS B CA 1
ATOM 12910 C C . CYS B 2 225 ? 138.158 122.831 83.722 1.00 109.96 221 CYS B C 1
ATOM 12911 O O . CYS B 2 225 ? 138.061 123.727 82.880 1.00 112.87 221 CYS B O 1
ATOM 12914 N N . ASP B 2 226 ? 138.766 121.662 83.491 1.00 115.45 222 ASP B N 1
ATOM 12915 C CA . ASP B 2 226 ? 139.561 121.411 82.253 1.00 117.63 222 ASP B CA 1
ATOM 12916 C C . ASP B 2 226 ? 138.753 120.716 81.151 1.00 110.12 222 ASP B C 1
ATOM 12917 O O . ASP B 2 226 ? 139.374 120.346 80.135 1.00 106.64 222 ASP B O 1
ATOM 12922 N N . ARG B 2 227 ? 137.432 120.606 81.267 1.00 109.72 223 ARG B N 1
ATOM 12923 C CA . ARG B 2 227 ? 136.619 120.060 80.152 1.00 109.93 223 ARG B CA 1
ATOM 12924 C C . ARG B 2 227 ? 136.585 121.055 78.989 1.00 109.44 223 ARG B C 1
ATOM 12925 O O . ARG B 2 227 ? 136.286 120.609 77.883 1.00 108.91 223 ARG B O 1
ATOM 12933 N N . HIS B 2 228 ? 136.889 122.337 79.221 1.00 109.91 224 HIS B N 1
ATOM 12934 C CA . HIS B 2 228 ? 136.827 123.395 78.177 1.00 105.24 224 HIS B CA 1
ATOM 12935 C C . HIS B 2 228 ? 137.754 123.046 77.023 1.00 106.23 224 HIS B C 1
ATOM 12936 O O . HIS B 2 228 ? 137.526 123.541 75.929 1.00 104.94 224 HIS B O 1
ATOM 12943 N N . ASN B 2 229 ? 138.773 122.239 77.278 1.00 112.20 225 ASN B N 1
ATOM 12944 C CA . ASN B 2 229 ? 139.652 121.744 76.196 1.00 122.21 225 ASN B CA 1
ATOM 12945 C C . ASN B 2 229 ? 139.161 120.393 75.689 1.00 132.46 225 ASN B C 1
ATOM 12946 O O . ASN B 2 229 ? 139.827 119.403 76.004 1.00 139.82 225 ASN B O 1
ATOM 12951 N N . TYR B 2 230 ? 138.066 120.348 74.922 1.00 139.90 226 TYR B N 1
ATOM 12952 C CA . TYR B 2 230 ? 137.624 119.115 74.218 1.00 143.37 226 TYR B CA 1
ATOM 12953 C C . TYR B 2 230 ? 138.104 119.195 72.781 1.00 141.05 226 TYR B C 1
ATOM 12954 O O . TYR B 2 230 ? 139.149 118.639 72.455 1.00 143.58 226 TYR B O 1
ATOM 12963 N N . PHE B 2 231 ? 137.377 119.930 71.953 1.00 135.02 227 PHE B N 1
ATOM 12964 C CA . PHE B 2 231 ? 137.818 120.162 70.566 1.00 130.15 227 PHE B CA 1
ATOM 12965 C C . PHE B 2 231 ? 139.297 120.552 70.585 1.00 128.52 227 PHE B C 1
ATOM 12966 O O . PHE B 2 231 ? 140.027 120.095 69.715 1.00 127.41 227 PHE B O 1
ATOM 12974 N N . LYS B 2 232 ? 139.731 121.358 71.549 1.00 132.97 228 LYS B N 1
ATOM 12975 C CA . LYS B 2 232 ? 141.125 121.850 71.537 1.00 139.86 228 LYS B CA 1
ATOM 12976 C C . LYS B 2 232 ? 142.067 120.698 71.816 1.00 135.96 228 LYS B C 1
ATOM 12977 O O . LYS B 2 232 ? 143.179 120.713 71.306 1.00 136.02 228 LYS B O 1
ATOM 12983 N N . ASN B 2 233 ? 141.663 119.763 72.647 1.00 138.16 229 ASN B N 1
ATOM 12984 C CA . ASN B 2 233 ? 142.574 118.619 72.862 1.00 152.91 229 ASN B CA 1
ATOM 12985 C C . ASN B 2 233 ? 142.332 117.596 71.761 1.00 154.79 229 ASN B C 1
ATOM 12986 O O . ASN B 2 233 ? 141.744 116.565 72.076 1.00 161.91 229 ASN B O 1
ATOM 12991 N N . PHE B 2 234 ? 142.781 117.851 70.533 1.00 151.06 230 PHE B N 1
ATOM 12992 C CA . PHE B 2 234 ? 142.488 116.958 69.380 1.00 146.98 230 PHE B CA 1
ATOM 12993 C C . PHE B 2 234 ? 143.749 116.712 68.569 1.00 149.44 230 PHE B C 1
ATOM 12994 O O . PHE B 2 234 ? 144.753 117.403 68.783 1.00 142.43 230 PHE B O 1
ATOM 13002 N N . TYR B 2 235 ? 143.679 115.745 67.657 1.00 165.08 231 TYR B N 1
ATOM 13003 C CA . TYR B 2 235 ? 144.855 115.302 66.858 1.00 170.12 231 TYR B CA 1
ATOM 13004 C C . TYR B 2 235 ? 145.397 116.418 65.978 1.00 159.70 231 TYR B C 1
ATOM 13005 O O . TYR B 2 235 ? 144.682 116.930 65.119 1.00 154.06 231 TYR B O 1
ATOM 13014 N N . PRO B 2 236 ? 146.690 116.784 66.112 1.00 160.48 232 PRO B N 1
ATOM 13015 C CA . PRO B 2 236 ? 147.236 117.873 65.322 1.00 164.42 232 PRO B CA 1
ATOM 13016 C C . PRO B 2 236 ? 146.768 117.817 63.873 1.00 169.25 232 PRO B C 1
ATOM 13017 O O . PRO B 2 236 ? 146.602 118.840 63.301 1.00 174.48 232 PRO B O 1
ATOM 13021 N N . THR B 2 237 ? 146.575 116.628 63.317 1.00 173.70 233 THR B N 1
ATOM 13022 C CA . THR B 2 237 ? 146.312 116.525 61.864 1.00 180.63 233 THR B CA 1
ATOM 13023 C C . THR B 2 237 ? 144.907 117.031 61.525 1.00 180.05 233 THR B C 1
ATOM 13024 O O . THR B 2 237 ? 144.813 117.853 60.600 1.00 182.40 233 THR B O 1
ATOM 13028 N N . LEU B 2 238 ? 143.842 116.568 62.176 1.00 176.63 234 LEU B N 1
ATOM 13029 C CA . LEU B 2 238 ? 142.492 116.997 61.719 1.00 175.50 234 LEU B CA 1
ATOM 13030 C C . LEU B 2 238 ? 142.368 118.507 61.905 1.00 170.23 234 LEU B C 1
ATOM 13031 O O . LEU B 2 238 ? 141.924 119.179 60.977 1.00 166.83 234 LEU B O 1
ATOM 13036 N N . LYS B 2 239 ? 142.774 119.008 63.060 1.00 171.92 235 LYS B N 1
ATOM 13037 C CA . LYS B 2 239 ? 142.651 120.453 63.353 1.00 174.00 235 LYS B CA 1
ATOM 13038 C C . LYS B 2 239 ? 143.442 121.233 62.307 1.00 174.25 235 LYS B C 1
ATOM 13039 O O . LYS B 2 239 ? 142.934 122.240 61.821 1.00 170.54 235 LYS B O 1
ATOM 13045 N N . LYS B 2 240 ? 144.659 120.795 61.997 1.00 180.20 236 LYS B N 1
ATOM 13046 C CA . LYS B 2 240 ? 145.529 121.571 61.079 1.00 183.75 236 LYS B CA 1
ATOM 13047 C C . LYS B 2 240 ? 144.798 121.757 59.754 1.00 183.80 236 LYS B C 1
ATOM 13048 O O . LYS B 2 240 ? 144.984 122.809 59.130 1.00 182.99 236 LYS B O 1
ATOM 13054 N N . GLU B 2 241 ? 143.975 120.791 59.366 1.00 193.04 237 GLU B N 1
ATOM 13055 C CA . GLU B 2 241 ? 143.162 120.939 58.140 1.00 205.86 237 GLU B CA 1
ATOM 13056 C C . GLU B 2 241 ? 142.086 121.990 58.409 1.00 202.33 237 GLU B C 1
ATOM 13057 O O . GLU B 2 241 ? 141.896 122.876 57.559 1.00 203.86 237 GLU B O 1
ATOM 13063 N N . ALA B 2 242 ? 141.403 121.884 59.548 1.00 197.47 238 ALA B N 1
ATOM 13064 C CA . ALA B 2 242 ? 140.305 122.804 59.924 1.00 189.92 238 ALA B CA 1
ATOM 13065 C C . ALA B 2 242 ? 140.861 124.222 60.065 1.00 179.98 238 ALA B C 1
ATOM 13066 O O . ALA B 2 242 ? 140.205 125.158 59.594 1.00 175.40 238 ALA B O 1
ATOM 13068 N N . ILE B 2 243 ? 142.021 124.370 60.704 1.00 177.82 239 ILE B N 1
ATOM 13069 C CA . ILE B 2 243 ? 142.615 125.715 60.941 1.00 181.90 239 ILE B CA 1
ATOM 13070 C C . ILE B 2 243 ? 142.842 126.346 59.573 1.00 181.44 239 ILE B C 1
ATOM 13071 O O . ILE B 2 243 ? 142.460 127.510 59.391 1.00 184.42 239 ILE B O 1
ATOM 13076 N N . GLU B 2 244 ? 143.402 125.579 58.646 1.00 184.88 240 GLU B N 1
ATOM 13077 C CA . GLU B 2 244 ? 143.690 126.091 57.289 1.00 193.49 240 GLU B CA 1
ATOM 13078 C C . GLU B 2 244 ? 142.368 126.495 56.632 1.00 191.61 240 GLU B C 1
ATOM 13079 O O . GLU B 2 244 ? 142.313 127.600 56.075 1.00 193.80 240 GLU B O 1
ATOM 13085 N N . ALA B 2 245 ? 141.340 125.651 56.719 1.00 193.01 241 ALA B N 1
ATOM 13086 C CA . ALA B 2 245 ? 140.055 125.879 56.014 1.00 196.73 241 ALA B CA 1
ATOM 13087 C C . ALA B 2 245 ? 139.343 127.125 56.564 1.00 196.64 241 ALA B C 1
ATOM 13088 O O . ALA B 2 245 ? 138.849 127.923 55.747 1.00 200.95 241 ALA B O 1
ATOM 13090 N N . ILE B 2 246 ? 139.267 127.279 57.887 1.00 189.37 242 ILE B N 1
ATOM 13091 C CA . ILE B 2 246 ? 138.527 128.414 58.515 1.00 181.70 242 ILE B CA 1
ATOM 13092 C C . ILE B 2 246 ? 139.263 129.713 58.173 1.00 178.56 242 ILE B C 1
ATOM 13093 O O . ILE B 2 246 ? 138.581 130.694 57.831 1.00 173.21 242 ILE B O 1
ATOM 13098 N N . ASN B 2 247 ? 140.595 129.694 58.179 1.00 189.60 243 ASN B N 1
ATOM 13099 C CA . ASN B 2 247 ? 141.414 130.890 57.857 1.00 206.90 243 ASN B CA 1
ATOM 13100 C C . ASN B 2 247 ? 141.317 131.185 56.363 1.00 217.74 243 ASN B C 1
ATOM 13101 O O . ASN B 2 247 ? 141.183 132.372 56.010 1.00 222.85 243 ASN B O 1
ATOM 13106 N N . SER B 2 248 ? 141.413 130.153 55.524 1.00 232.51 244 SER B N 1
ATOM 13107 C CA . SER B 2 248 ? 141.388 130.312 54.044 1.00 243.58 244 SER B CA 1
ATOM 13108 C C . SER B 2 248 ? 140.033 130.872 53.597 1.00 253.38 244 SER B C 1
ATOM 13109 O O . SER B 2 248 ? 139.007 130.441 54.134 1.00 253.15 244 SER B O 1
ATOM 13112 N N . ASP B 2 249 ? 140.035 131.800 52.649 1.00 264.54 245 ASP B N 1
ATOM 13113 C CA . ASP B 2 249 ? 138.806 132.463 52.153 1.00 274.24 245 ASP B CA 1
ATOM 13114 C C . ASP B 2 249 ? 138.764 132.308 50.640 1.00 277.12 245 ASP B C 1
AT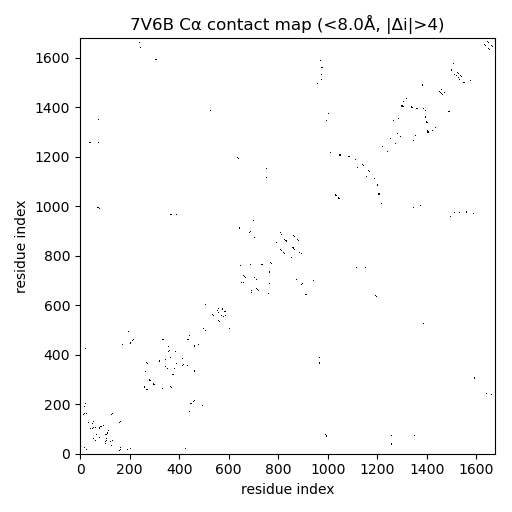OM 13115 O O . ASP B 2 249 ? 138.681 133.321 49.941 1.00 276.28 245 ASP B O 1
ATOM 13120 N N . GLU B 2 250 ? 138.859 131.088 50.147 1.00 288.49 246 GLU B N 1
ATOM 13121 C CA . GLU B 2 250 ? 139.040 130.883 48.693 1.00 303.31 246 GLU B CA 1
ATOM 13122 C C . GLU B 2 250 ? 137.783 130.333 48.036 1.00 297.73 246 GLU B C 1
ATOM 13123 O O . GLU B 2 250 ? 137.852 129.960 46.861 1.00 302.17 246 GLU B O 1
ATOM 13129 N N . TYR B 2 251 ? 136.646 130.265 48.698 1.00 289.39 247 TYR B N 1
ATOM 13130 C CA . TYR B 2 251 ? 135.518 129.605 48.000 1.00 288.21 247 TYR B CA 1
ATOM 13131 C C . TYR B 2 251 ? 134.180 130.261 48.284 1.00 285.63 247 TYR B C 1
ATOM 13132 O O . TYR B 2 251 ? 134.088 131.438 48.669 1.00 283.46 247 TYR B O 1
ATOM 13141 N N . GLU B 2 252 ? 133.130 129.493 48.026 1.00 288.77 248 GLU B N 1
ATOM 13142 C CA . GLU B 2 252 ? 131.759 129.912 48.318 1.00 292.59 248 GLU B CA 1
ATOM 13143 C C . GLU B 2 252 ? 131.614 129.766 49.817 1.00 283.56 248 GLU B C 1
ATOM 13144 O O . GLU B 2 252 ? 131.146 128.723 50.255 1.00 282.13 248 GLU B O 1
ATOM 13150 N N . SER B 2 253 ? 132.091 130.739 50.566 1.00 277.05 249 SER B N 1
ATOM 13151 C CA . SER B 2 253 ? 132.132 130.623 52.041 1.00 273.06 249 SER B CA 1
ATOM 13152 C C . SER B 2 253 ? 130.760 130.976 52.607 1.00 259.91 249 SER B C 1
ATOM 13153 O O . SER B 2 253 ? 130.617 132.081 53.160 1.00 263.21 249 SER B O 1
ATOM 13156 N N . SER B 2 254 ? 129.797 130.068 52.488 1.00 244.90 250 SER B N 1
ATOM 13157 C CA . SER B 2 254 ? 128.467 130.265 53.100 1.00 235.44 250 SER B CA 1
ATOM 13158 C C . SER B 2 254 ? 128.304 129.207 54.177 1.00 222.05 250 SER B C 1
ATOM 13159 O O . SER B 2 254 ? 128.608 129.481 55.329 1.00 220.12 250 SER B O 1
ATOM 13162 N N . LYS B 2 255 ? 127.831 128.035 53.810 1.00 210.54 251 LYS B N 1
ATOM 13163 C CA . LYS B 2 255 ? 127.804 126.904 54.743 1.00 208.22 251 LYS B CA 1
ATOM 13164 C C . LYS B 2 255 ? 128.879 125.960 54.246 1.00 211.71 251 LYS B C 1
ATOM 13165 O O . LYS B 2 255 ? 129.046 124.907 54.844 1.00 212.02 251 LYS B O 1
ATOM 13171 N N . ASP B 2 256 ? 129.570 126.346 53.174 1.00 226.86 252 ASP B N 1
ATOM 13172 C CA . ASP B 2 256 ? 130.658 125.507 52.616 1.00 241.07 252 ASP B CA 1
ATOM 13173 C C . ASP B 2 256 ? 131.956 125.793 53.377 1.00 234.61 252 ASP B C 1
ATOM 13174 O O . ASP B 2 256 ? 132.907 125.003 53.267 1.00 229.60 252 ASP B O 1
ATOM 13179 N N . LYS B 2 257 ? 132.012 126.900 54.102 1.00 230.91 253 LYS B N 1
ATOM 13180 C CA . LYS B 2 257 ? 133.198 127.226 54.922 1.00 229.04 253 LYS B CA 1
ATOM 13181 C C . LYS B 2 257 ? 133.007 126.569 56.276 1.00 223.28 253 LYS B C 1
ATOM 13182 O O . LYS B 2 257 ? 133.992 126.120 56.852 1.00 227.78 253 LYS B O 1
ATOM 13188 N N . ALA B 2 258 ? 131.773 126.553 56.763 1.00 213.86 254 ALA B N 1
ATOM 13189 C CA . ALA B 2 258 ? 131.453 125.964 58.080 1.00 209.57 254 ALA B CA 1
ATOM 13190 C C . ALA B 2 258 ? 131.538 124.442 57.975 1.00 202.27 254 ALA B C 1
ATOM 13191 O O . ALA B 2 258 ? 132.236 123.815 58.787 1.00 187.75 254 ALA B O 1
ATOM 13193 N N . MET B 2 259 ? 130.836 123.874 57.000 1.00 207.12 255 MET B N 1
ATOM 13194 C CA . MET B 2 259 ? 130.845 122.409 56.780 1.00 211.55 255 MET B CA 1
ATOM 13195 C C . MET B 2 259 ? 132.289 121.932 56.697 1.00 213.04 255 MET B C 1
ATOM 13196 O O . MET B 2 259 ? 132.582 120.907 57.324 1.00 215.32 255 MET B O 1
ATOM 13201 N N . ASP B 2 260 ? 133.136 122.648 55.959 1.00 218.74 256 ASP B N 1
ATOM 13202 C CA . ASP B 2 260 ? 134.550 122.240 55.798 1.00 223.05 256 ASP B CA 1
ATOM 13203 C C . ASP B 2 260 ? 135.148 122.174 57.196 1.00 217.85 256 ASP B C 1
ATOM 13204 O O . ASP B 2 260 ? 135.733 121.145 57.535 1.00 214.66 256 ASP B O 1
ATOM 13209 N N . VAL B 2 261 ? 134.936 123.215 57.997 1.00 211.47 257 VAL B N 1
ATOM 13210 C CA . VAL B 2 261 ? 135.622 123.271 59.323 1.00 207.52 257 VAL B CA 1
ATOM 13211 C C . VAL B 2 261 ? 135.247 121.983 60.084 1.00 188.23 257 VAL B C 1
ATOM 13212 O O . VAL B 2 261 ? 136.139 121.140 60.342 1.00 174.55 257 VAL B O 1
ATOM 13216 N N . MET B 2 262 ? 133.970 121.760 60.301 1.00 182.64 258 MET B N 1
ATOM 13217 C CA . MET B 2 262 ? 133.464 120.582 61.045 1.00 184.31 258 MET B CA 1
ATOM 13218 C C . MET B 2 262 ? 133.813 119.248 60.364 1.00 189.08 258 MET B C 1
ATOM 13219 O O . MET B 2 262 ? 134.099 118.274 61.093 1.00 194.00 258 MET B O 1
ATOM 13224 N N . SER B 2 263 ? 133.752 119.175 59.035 1.00 190.11 259 SER B N 1
ATOM 13225 C CA . SER B 2 263 ? 133.954 117.898 58.302 1.00 188.27 259 SER B CA 1
ATOM 13226 C C . SER B 2 263 ? 135.368 117.391 58.573 1.00 183.97 259 SER B C 1
ATOM 13227 O O . SER B 2 263 ? 135.530 116.178 58.756 1.00 189.67 259 SER B O 1
ATOM 13230 N N . SER B 2 264 ? 136.344 118.294 58.608 1.00 173.79 260 SER B N 1
ATOM 13231 C CA . SER B 2 264 ? 137.738 117.929 58.957 1.00 167.17 260 SER B CA 1
ATOM 13232 C C . SER B 2 264 ? 137.761 117.339 60.370 1.00 166.93 260 SER B C 1
ATOM 13233 O O . SER B 2 264 ? 138.502 116.367 60.585 1.00 165.65 260 SER B O 1
ATOM 13236 N N . LEU B 2 265 ? 136.923 117.849 61.272 1.00 163.05 261 LEU B N 1
ATOM 13237 C CA . LEU B 2 265 ? 136.942 117.426 62.695 1.00 158.41 261 LEU B CA 1
ATOM 13238 C C . LEU B 2 265 ? 135.974 116.268 62.895 1.00 144.91 261 LEU B C 1
ATOM 13239 O O . LEU B 2 265 ? 135.567 116.048 64.040 1.00 139.24 261 LEU B O 1
ATOM 13244 N N . LYS B 2 266 ? 135.606 115.567 61.824 1.00 146.21 262 LYS B N 1
ATOM 13245 C CA . LYS B 2 266 ? 134.662 114.423 61.887 1.00 158.60 262 LYS B CA 1
ATOM 13246 C C . LYS B 2 266 ? 133.444 114.806 62.735 1.00 151.36 262 LYS B C 1
ATOM 13247 O O . LYS B 2 266 ? 133.194 114.131 63.759 1.00 144.20 262 LYS B O 1
ATOM 13253 N N . ILE B 2 267 ? 132.710 115.845 62.340 1.00 158.01 263 ILE B N 1
ATOM 13254 C CA . ILE B 2 267 ? 131.553 116.343 63.139 1.00 163.45 263 ILE B CA 1
ATOM 13255 C C . ILE B 2 267 ? 130.275 116.255 62.300 1.00 157.44 263 ILE B C 1
ATOM 13256 O O . ILE B 2 267 ? 130.298 116.709 61.143 1.00 148.36 263 ILE B O 1
ATOM 13261 N N . THR B 2 268 ? 129.194 115.717 62.868 1.00 160.61 264 THR B N 1
ATOM 13262 C CA . THR B 2 268 ? 127.870 115.689 62.194 1.00 164.91 264 THR B CA 1
ATOM 13263 C C . THR B 2 268 ? 126.943 116.671 62.903 1.00 156.02 264 THR B C 1
ATOM 13264 O O . THR B 2 268 ? 126.789 116.571 64.121 1.00 149.91 264 THR B O 1
ATOM 13268 N N . PRO B 2 269 ? 126.325 117.640 62.183 1.00 156.79 265 PRO B N 1
ATOM 13269 C CA . PRO B 2 269 ? 125.462 118.643 62.804 1.00 156.02 265 PRO B CA 1
ATOM 13270 C C . PRO B 2 269 ? 123.977 118.255 62.861 1.00 154.79 265 PRO B C 1
ATOM 13271 O O . PRO B 2 269 ? 123.370 118.070 61.826 1.00 155.80 265 PRO B O 1
ATOM 13275 N N . LYS B 2 270 ? 123.415 118.169 64.066 1.00 162.20 266 LYS B N 1
ATOM 13276 C CA . LYS B 2 270 ? 121.971 117.862 64.248 1.00 170.65 266 LYS B CA 1
ATOM 13277 C C . LYS B 2 270 ? 121.192 119.179 64.223 1.00 165.01 266 LYS B C 1
ATOM 13278 O O . LYS B 2 270 ? 120.752 119.625 65.297 1.00 169.72 266 LYS B O 1
ATOM 13284 N N . ILE B 2 271 ? 121.046 119.794 63.051 1.00 164.45 267 ILE B N 1
ATOM 13285 C CA . ILE B 2 271 ? 120.355 121.112 62.904 1.00 169.22 267 ILE B CA 1
ATOM 13286 C C . ILE B 2 271 ? 118.859 120.929 63.174 1.00 174.75 267 ILE B C 1
ATOM 13287 O O . ILE B 2 271 ? 118.303 119.902 62.744 1.00 177.93 267 ILE B O 1
ATOM 13292 N N . SER B 2 272 ? 118.231 121.900 63.837 1.00 182.51 268 SER B N 1
ATOM 13293 C CA . SER B 2 272 ? 116.789 121.858 64.183 1.00 193.05 268 SER B CA 1
ATOM 13294 C C . SER B 2 272 ? 116.276 123.281 64.368 1.00 202.14 268 SER B C 1
ATOM 13295 O O . SER B 2 272 ? 117.061 124.112 64.785 1.00 202.07 268 SER B O 1
ATOM 13298 N N . GLU B 2 273 ? 114.994 123.519 64.122 1.00 216.16 269 GLU B N 1
ATOM 13299 C CA . GLU B 2 273 ? 114.408 124.886 64.149 1.00 223.73 269 GLU B CA 1
ATOM 13300 C C . GLU B 2 273 ? 114.181 125.315 65.601 1.00 224.24 269 GLU B C 1
ATOM 13301 O O . GLU B 2 273 ? 114.284 124.467 66.498 1.00 225.02 269 GLU B O 1
ATOM 13307 N N . VAL B 2 274 ? 113.890 126.593 65.827 1.00 223.25 270 VAL B N 1
ATOM 13308 C CA . VAL B 2 274 ? 113.458 127.101 67.158 1.00 223.66 270 VAL B CA 1
ATOM 13309 C C . VAL B 2 274 ? 111.983 126.740 67.316 1.00 220.22 270 VAL B C 1
ATOM 13310 O O . VAL B 2 274 ? 111.402 126.223 66.363 1.00 214.39 270 VAL B O 1
ATOM 13314 N N . GLU B 2 275 ? 111.386 127.011 68.469 1.00 226.88 271 GLU B N 1
ATOM 13315 C CA . GLU B 2 275 ? 109.982 126.606 68.730 1.00 234.91 271 GLU B CA 1
ATOM 13316 C C . GLU B 2 275 ? 109.051 127.821 68.848 1.00 231.63 271 GLU B C 1
ATOM 13317 O O . GLU B 2 275 ? 107.856 127.590 69.148 1.00 230.16 271 GLU B O 1
ATOM 13323 N N . SER B 2 276 ? 109.516 129.053 68.598 1.00 223.64 272 SER B N 1
ATOM 13324 C CA . SER B 2 276 ? 108.617 130.242 68.577 1.00 216.81 272 SER B CA 1
ATOM 13325 C C . SER B 2 276 ? 109.324 131.477 68.013 1.00 216.14 272 SER B C 1
ATOM 13326 O O . SER B 2 276 ? 110.551 131.442 67.835 1.00 212.61 272 SER B O 1
ATOM 13329 N N . SER B 2 277 ? 108.553 132.541 67.774 1.00 220.10 273 SER B N 1
ATOM 13330 C CA . SER B 2 277 ? 109.033 133.831 67.216 1.00 222.56 273 SER B CA 1
ATOM 13331 C C . SER B 2 277 ? 110.039 133.557 66.093 1.00 234.95 273 SER B C 1
ATOM 13332 O O . SER B 2 277 ? 111.152 134.113 66.129 1.00 233.78 273 SER B O 1
ATOM 13335 N N . SER B 2 278 ? 109.662 132.708 65.138 1.00 250.04 274 SER B N 1
ATOM 13336 C CA . SER B 2 278 ? 110.543 132.251 64.033 1.00 257.87 274 SER B CA 1
ATOM 13337 C C . SER B 2 278 ? 110.582 133.293 62.905 1.00 265.15 274 SER B C 1
ATOM 13338 O O . SER B 2 278 ? 110.100 132.989 61.803 1.00 267.80 274 SER B O 1
ATOM 13341 N N . LEU B 2 279 ? 111.145 134.473 63.152 1.00 268.66 275 LEU B N 1
ATOM 13342 C CA . LEU B 2 279 ? 111.447 135.453 62.082 1.00 269.68 275 LEU B CA 1
ATOM 13343 C C . LEU B 2 279 ? 112.913 135.231 61.766 1.00 264.79 275 LEU B C 1
ATOM 13344 O O . LEU B 2 279 ? 113.689 135.275 62.719 1.00 264.01 275 LEU B O 1
ATOM 13349 N N . VAL B 2 280 ? 113.265 134.954 60.512 1.00 263.08 276 VAL B N 1
ATOM 13350 C CA . VAL B 2 280 ? 114.639 134.479 60.189 1.00 263.52 276 VAL B CA 1
ATOM 13351 C C . VAL B 2 280 ? 114.871 133.295 61.125 1.00 253.37 276 VAL B C 1
ATOM 13352 O O . VAL B 2 280 ? 115.618 133.416 62.095 1.00 259.97 276 VAL B O 1
ATOM 13356 N N . PRO B 2 281 ? 114.247 132.120 60.875 1.00 233.73 277 PRO B N 1
ATOM 13357 C CA . PRO B 2 281 ? 114.210 131.027 61.854 1.00 221.23 277 PRO B CA 1
ATOM 13358 C C . PRO B 2 281 ? 115.552 130.583 62.456 1.00 208.54 277 PRO B C 1
ATOM 13359 O O . PRO B 2 281 ? 116.472 130.282 61.727 1.00 200.41 277 PRO B O 1
ATOM 13363 N N . LEU B 2 282 ? 115.594 130.476 63.777 1.00 199.71 278 LEU B N 1
ATOM 13364 C CA . LEU B 2 282 ? 116.834 130.124 64.501 1.00 194.16 278 LEU B CA 1
ATOM 13365 C C . LEU B 2 282 ? 117.082 128.639 64.293 1.00 185.25 278 LEU B C 1
ATOM 13366 O O . LEU B 2 282 ? 116.091 127.902 64.244 1.00 185.94 278 LEU B O 1
ATOM 13371 N N . LEU B 2 283 ? 118.334 128.212 64.227 1.00 178.91 279 LEU B N 1
ATOM 13372 C CA . LEU B 2 283 ? 118.626 126.759 64.154 1.00 177.33 279 LEU B CA 1
ATOM 13373 C C . LEU B 2 283 ? 119.466 126.337 65.358 1.00 165.06 279 LEU B C 1
ATOM 13374 O O . LEU B 2 283 ? 120.438 127.039 65.665 1.00 160.07 279 LEU B O 1
ATOM 13379 N N . SER B 2 284 ? 119.090 125.240 66.018 1.00 155.72 280 SER B N 1
ATOM 13380 C CA . SER B 2 284 ? 119.834 124.674 67.170 1.00 146.72 280 SER B CA 1
ATOM 13381 C C . SER B 2 284 ? 120.733 123.558 66.658 1.00 132.06 280 SER B C 1
ATOM 13382 O O . SER B 2 284 ? 120.234 122.460 66.408 1.00 132.81 280 SER B O 1
ATOM 13385 N N . VAL B 2 285 ? 122.015 123.829 66.513 1.00 123.14 281 VAL B N 1
ATOM 13386 C CA . VAL B 2 285 ? 122.942 122.832 65.924 1.00 124.30 281 VAL B CA 1
ATOM 13387 C C . VAL B 2 285 ? 123.585 122.071 67.075 1.00 126.88 281 VAL B C 1
ATOM 13388 O O . VAL B 2 285 ? 124.196 122.727 67.912 1.00 132.27 281 VAL B O 1
ATOM 13392 N N . GLU B 2 286 ? 123.454 120.751 67.103 1.00 133.06 282 GLU B N 1
ATOM 13393 C CA . GLU B 2 286 ? 124.100 119.910 68.138 1.00 143.21 282 GLU B CA 1
ATOM 13394 C C . GLU B 2 286 ? 125.176 119.065 67.468 1.00 140.01 282 GLU B C 1
ATOM 13395 O O . GLU B 2 286 ? 124.868 118.446 66.452 1.00 148.34 282 GLU B O 1
ATOM 13401 N N . LEU B 2 287 ? 126.388 119.039 68.013 1.00 137.81 283 LEU B N 1
ATOM 13402 C CA . LEU B 2 287 ? 127.508 118.260 67.418 1.00 137.27 283 LEU B CA 1
ATOM 13403 C C . LEU B 2 287 ? 127.643 116.944 68.183 1.00 141.69 283 LEU B C 1
ATOM 13404 O O . LEU B 2 287 ? 127.255 116.906 69.360 1.00 137.40 283 LEU B O 1
ATOM 13409 N N . ASN B 2 288 ? 128.207 115.909 67.558 1.00 151.23 284 ASN B N 1
ATOM 13410 C CA . ASN B 2 288 ? 128.248 114.536 68.137 1.00 160.74 284 ASN B CA 1
ATOM 13411 C C . ASN B 2 288 ? 129.463 114.326 69.044 1.00 162.26 284 ASN B C 1
ATOM 13412 O O . ASN B 2 288 ? 130.291 113.461 68.714 1.00 160.88 284 ASN B O 1
ATOM 13417 N N . CYS B 2 289 ? 129.562 115.021 70.168 1.00 164.10 285 CYS B N 1
ATOM 13418 C CA . CYS B 2 289 ? 130.754 114.919 71.046 1.00 163.27 285 CYS B CA 1
ATOM 13419 C C . CYS B 2 289 ? 130.313 114.808 72.492 1.00 164.99 285 CYS B C 1
ATOM 13420 O O . CYS B 2 289 ? 129.144 115.112 72.772 1.00 167.75 285 CYS B O 1
ATOM 13423 N N . ALA B 2 290 ? 131.228 114.404 73.371 1.00 169.96 286 ALA B N 1
ATOM 13424 C CA . ALA B 2 290 ? 130.935 114.297 74.817 1.00 174.63 286 ALA B CA 1
ATOM 13425 C C . ALA B 2 290 ? 130.606 115.683 75.378 1.00 170.71 286 ALA B C 1
ATOM 13426 O O . ALA B 2 290 ? 129.731 115.782 76.251 1.00 170.02 286 ALA B O 1
ATOM 13428 N N . PHE B 2 291 ? 131.233 116.730 74.852 1.00 162.04 287 PHE B N 1
ATOM 13429 C CA . PHE B 2 291 ? 131.084 118.082 75.424 1.00 160.08 287 PHE B CA 1
ATOM 13430 C C . PHE B 2 291 ? 129.622 118.537 75.354 1.00 162.37 287 PHE B C 1
ATOM 13431 O O . PHE B 2 291 ? 129.262 119.397 76.160 1.00 174.34 287 PHE B O 1
ATOM 13439 N N . ASP B 2 292 ? 128.806 117.975 74.458 1.00 156.06 288 ASP B N 1
ATOM 13440 C CA . ASP B 2 292 ? 127.393 118.406 74.272 1.00 153.02 288 ASP B CA 1
ATOM 13441 C C . ASP B 2 292 ? 127.358 119.885 73.887 1.00 132.60 288 ASP B C 1
ATOM 13442 O O . ASP B 2 292 ? 126.693 120.685 74.567 1.00 121.64 288 ASP B O 1
ATOM 13447 N N . VAL B 2 293 ? 128.029 120.208 72.804 1.00 121.38 289 VAL B N 1
ATOM 13448 C CA . VAL B 2 293 ? 128.081 121.586 72.272 1.00 118.87 289 VAL B CA 1
ATOM 13449 C C . VAL B 2 293 ? 126.809 121.846 71.481 1.00 114.28 289 VAL B C 1
ATOM 13450 O O . VAL B 2 293 ? 126.672 121.224 70.444 1.00 115.03 289 VAL B O 1
ATOM 13454 N N . VAL B 2 294 ? 125.944 122.744 71.927 1.00 116.59 290 VAL B N 1
ATOM 13455 C CA . VAL B 2 294 ? 124.761 123.153 71.121 1.00 122.12 290 VAL B CA 1
ATOM 13456 C C . VAL B 2 294 ? 124.855 124.656 70.885 1.00 119.34 290 VAL B C 1
ATOM 13457 O O . VAL B 2 294 ? 125.069 125.381 71.854 1.00 120.12 290 VAL B O 1
ATOM 13461 N N . LEU B 2 295 ? 124.692 125.099 69.645 1.00 122.88 291 LEU B N 1
ATOM 13462 C CA . LEU B 2 295 ? 124.790 126.536 69.291 1.00 132.71 291 LEU B CA 1
ATOM 13463 C C . LEU B 2 295 ? 123.452 126.986 68.715 1.00 133.57 291 LEU B C 1
ATOM 13464 O O . LEU B 2 295 ? 122.970 126.339 67.797 1.00 136.78 291 LEU B O 1
ATOM 13469 N N . MET B 2 296 ? 122.897 128.084 69.220 1.00 144.41 292 MET B N 1
ATOM 13470 C CA . MET B 2 296 ? 121.634 128.677 68.708 1.00 160.00 292 MET B CA 1
ATOM 13471 C C . MET B 2 296 ? 121.908 130.084 68.172 1.00 174.21 292 MET B C 1
ATOM 13472 O O . MET B 2 296 ? 122.611 130.853 68.864 1.00 177.90 292 MET B O 1
ATOM 13477 N N . ALA B 2 297 ? 121.333 130.436 67.017 1.00 184.42 293 ALA B N 1
ATOM 13478 C CA . ALA B 2 297 ? 121.432 131.795 66.428 1.00 188.66 293 ALA B CA 1
ATOM 13479 C C . ALA B 2 297 ? 120.383 131.975 65.322 1.00 187.80 293 ALA B C 1
ATOM 13480 O O . ALA B 2 297 ? 119.690 131.001 65.023 1.00 185.92 293 ALA B O 1
ATOM 13482 N N . LYS B 2 298 ? 120.305 133.163 64.714 1.00 186.94 294 LYS B N 1
ATOM 13483 C CA . LYS B 2 298 ? 119.320 133.477 63.639 1.00 183.78 294 LYS B CA 1
ATOM 13484 C C . LYS B 2 298 ? 119.674 132.673 62.385 1.00 186.96 294 LYS B C 1
ATOM 13485 O O . LYS B 2 298 ? 120.845 132.286 62.269 1.00 187.57 294 LYS B O 1
ATOM 13491 N N . GLU B 2 299 ? 118.714 132.426 61.495 1.00 191.81 295 GLU B N 1
ATOM 13492 C CA . GLU B 2 299 ? 118.938 131.563 60.311 1.00 196.14 295 GLU B CA 1
ATOM 13493 C C . GLU B 2 299 ? 120.152 132.065 59.538 1.00 192.48 295 GLU B C 1
ATOM 13494 O O . GLU B 2 299 ? 121.033 131.267 59.210 1.00 194.27 295 GLU B O 1
ATOM 13500 N N . THR B 2 300 ? 120.196 133.342 59.231 1.00 192.03 296 THR B N 1
ATOM 13501 C CA . THR B 2 300 ? 121.317 133.839 58.406 1.00 197.08 296 THR B CA 1
ATOM 13502 C C . THR B 2 300 ? 122.634 133.633 59.162 1.00 197.07 296 THR B C 1
ATOM 13503 O O . THR B 2 300 ? 123.602 133.176 58.550 1.00 200.53 296 THR B O 1
ATOM 13507 N N . ASP B 2 301 ? 122.665 133.899 60.459 1.00 194.45 297 ASP B N 1
ATOM 13508 C CA . ASP B 2 301 ? 123.945 133.908 61.216 1.00 192.78 297 ASP B CA 1
ATOM 13509 C C . ASP B 2 301 ? 124.196 132.598 61.962 1.00 185.43 297 ASP B C 1
ATOM 13510 O O . ASP B 2 301 ? 125.222 132.539 62.655 1.00 192.07 297 ASP B O 1
ATOM 13515 N N . ILE B 2 302 ? 123.336 131.590 61.877 1.00 173.46 298 ILE B N 1
ATOM 13516 C CA . ILE B 2 302 ? 123.678 130.319 62.574 1.00 167.03 298 ILE B CA 1
ATOM 13517 C C . ILE B 2 302 ? 124.971 129.857 61.935 1.00 162.79 298 ILE B C 1
ATOM 13518 O O . ILE B 2 302 ? 125.865 129.403 62.659 1.00 161.46 298 ILE B O 1
ATOM 13523 N N . TYR B 2 303 ? 125.061 130.048 60.631 1.00 171.94 299 TYR B N 1
ATOM 13524 C CA . TYR B 2 303 ? 126.233 129.564 59.883 1.00 184.61 299 TYR B CA 1
ATOM 13525 C C . TYR B 2 303 ? 127.461 130.383 60.247 1.00 178.31 299 TYR B C 1
ATOM 13526 O O . TYR B 2 303 ? 128.547 129.873 60.027 1.00 168.38 299 TYR B O 1
ATOM 13535 N N . ASP B 2 304 ? 127.313 131.603 60.754 1.00 187.46 300 ASP B N 1
ATOM 13536 C CA . ASP B 2 304 ? 128.533 132.367 61.126 1.00 196.20 300 ASP B CA 1
ATOM 13537 C C . ASP B 2 304 ? 129.010 131.999 62.543 1.00 187.32 300 ASP B C 1
ATOM 13538 O O . ASP B 2 304 ? 130.228 132.069 62.776 1.00 181.92 300 ASP B O 1
ATOM 13543 N N . HIS B 2 305 ? 128.094 131.757 63.481 1.00 178.75 301 HIS B N 1
ATOM 13544 C CA . HIS B 2 305 ? 128.403 131.395 64.892 1.00 171.18 301 HIS B CA 1
ATOM 13545 C C . HIS B 2 305 ? 129.073 130.036 64.959 1.00 154.36 301 HIS B C 1
ATOM 13546 O O . HIS B 2 305 ? 129.906 129.833 65.835 1.00 148.77 301 HIS B O 1
ATOM 13553 N N . ILE B 2 306 ? 128.628 129.091 64.154 1.00 145.68 302 ILE B N 1
ATOM 13554 C CA . ILE B 2 306 ? 129.364 127.809 64.138 1.00 139.13 302 ILE B CA 1
ATOM 13555 C C . ILE B 2 306 ? 130.783 128.199 63.790 1.00 136.52 302 ILE B C 1
ATOM 13556 O O . ILE B 2 306 ? 131.729 127.893 64.574 1.00 144.87 302 ILE B O 1
ATOM 13561 N N . ILE B 2 307 ? 130.938 128.990 62.747 1.00 138.29 303 ILE B N 1
ATOM 13562 C CA . ILE B 2 307 ? 132.355 129.213 62.365 1.00 144.30 303 ILE B CA 1
ATOM 13563 C C . ILE B 2 307 ? 133.061 129.852 63.563 1.00 140.39 303 ILE B C 1
ATOM 13564 O O . ILE B 2 307 ? 134.165 129.384 63.889 1.00 138.59 303 ILE B O 1
ATOM 13569 N N . ASP B 2 308 ? 132.439 130.820 64.239 1.00 144.16 304 ASP B N 1
ATOM 13570 C CA . ASP B 2 308 ? 133.106 131.575 65.339 1.00 149.58 304 ASP B CA 1
ATOM 13571 C C . ASP B 2 308 ? 133.488 130.684 66.534 1.00 133.88 304 ASP B C 1
ATOM 13572 O O . ASP B 2 308 ? 134.587 130.887 67.100 1.00 130.63 304 ASP B O 1
ATOM 13577 N N . TYR B 2 309 ? 132.591 129.812 66.984 1.00 119.90 305 TYR B N 1
ATOM 13578 C CA . TYR B 2 309 ? 132.853 128.913 68.130 1.00 109.85 305 TYR B CA 1
ATOM 13579 C C . TYR B 2 309 ? 134.060 128.099 67.741 1.00 102.55 305 TYR B C 1
ATOM 13580 O O . TYR B 2 309 ? 135.005 127.950 68.503 1.00 96.41 305 TYR B O 1
ATOM 13589 N N . PHE B 2 310 ? 134.017 127.576 66.532 1.00 105.55 306 PHE B N 1
ATOM 13590 C CA . PHE B 2 310 ? 135.113 126.657 66.214 1.00 109.43 306 PHE B CA 1
ATOM 13591 C C . PHE B 2 310 ? 136.390 127.484 66.270 1.00 111.34 306 PHE B C 1
ATOM 13592 O O . PHE B 2 310 ? 137.324 127.061 66.967 1.00 120.40 306 PHE B O 1
ATOM 13600 N N . ARG B 2 311 ? 136.380 128.679 65.705 1.00 116.03 307 ARG B N 1
ATOM 13601 C CA . ARG B 2 311 ? 137.640 129.445 65.686 1.00 128.70 307 ARG B CA 1
ATOM 13602 C C . ARG B 2 311 ? 138.136 129.590 67.112 1.00 133.97 307 ARG B C 1
ATOM 13603 O O . ARG B 2 311 ? 139.272 129.176 67.387 1.00 136.89 307 ARG B O 1
ATOM 13611 N N . THR B 2 312 ? 137.294 130.098 68.006 1.00 137.04 308 THR B N 1
ATOM 13612 C CA . THR B 2 312 ? 137.766 130.417 69.374 1.00 140.10 308 THR B CA 1
ATOM 13613 C C . THR B 2 312 ? 138.300 129.158 70.051 1.00 131.11 308 THR B C 1
ATOM 13614 O O . THR B 2 312 ? 139.393 129.239 70.630 1.00 128.38 308 THR B O 1
ATOM 13618 N N . MET B 2 313 ? 137.566 128.052 69.991 1.00 123.56 309 MET B N 1
ATOM 13619 C CA . MET B 2 313 ? 137.970 126.843 70.754 1.00 113.25 309 MET B CA 1
ATOM 13620 C C . MET B 2 313 ? 139.247 126.244 70.172 1.00 102.87 309 MET B C 1
ATOM 13621 O O . MET B 2 313 ? 140.047 125.729 70.947 1.00 99.63 309 MET B O 1
ATOM 13626 N N . LEU B 2 314 ? 139.483 126.320 68.878 1.00 104.23 310 LEU B N 1
ATOM 13627 C CA . LEU B 2 314 ? 140.744 125.722 68.386 1.00 109.35 310 LEU B CA 1
ATOM 13628 C C . LEU B 2 314 ? 141.829 126.798 68.370 1.00 107.60 310 LEU B C 1
ATOM 13629 O O . LEU B 2 314 ? 142.931 126.525 68.824 1.00 111.27 310 LEU B O 1
#

Nearest PDB structures (foldseek):
  7v6b-assembly1_B  TM=1.006E+00  e=6.333E-34  Drosophila melanogaster
  7v6c-assembly1_B  TM=9.760E-01  e=4.896E-26  Drosophila melanogaster
  8hf1-assembly1_C  TM=7.618E-01  e=4.474E-13  Drosophila melanogaster
  8hf1-assembly1_I  TM=7.685E-01  e=2.676E-12  Drosophila melanogaster
  9asp-assembly1_B  TM=3.282E-01  e=4.729E-03  Homo sapiens

Foldseek 3Di:
DDDPLVLLLVVLLVAAEEEAAQADPCLLLNVQSNLQSQQLQLFPALVPRHAAEEEAEADLVVLVVNQVSNQLQFQFFEAEQEVVVVLDPDDLVRLRVVSNRGGYYGYHLVSVLVCCVPVNADQLRHAAYEYEQLQPPDDDDSLLSVLVSVVVHDPPRGYRYYYYANDNHAWPPLQCLVVSQVVSCVSSVHHYEYAACDPSGHDLLQADQFAAEAEAAFAFDPDDDPLLVVLVVVVVVLLVVCVPAVCNVVLVVLSVVLNVLPPQWWLVLSLLLLLVNLLVLVLVLVVDDDVRNNVSSVVSNVSSVVSNVSSVVVLVVVVSLALVSLQPTTGRLNNVVLVVLLVVLQVLPLQPAAEEEEEAADSNLLSVLVNVVSNQCNDPRRPPNAAEEEAEVVLPVVVNVVRLVCVQVRVGRYYYYYADNRHADPHAQHAEYEYSYADRTLSRVSRRSSSPRDRNGYYYYYDHPVCVVVSVVVVVSSVVSSVVVNVVVVVRYSDCDDWDADPVGAIDHLVCLQVQQVQLQVQQDDFLLDTDHKDKDKDDQVRQCVVDPPQLNQFIKIWTQRFLSALDQDIQIFHRHHDPVSRVSRNSNRVLVVCVVVVQADSNSHGDHLLRLCVVCQCVFVVLLPVVPQGLSHWWDKFFFAFFPQQFLFAADQAAKKWWFWKQKADPADDDVVCVLPHVLSRDPWTKTKITRGAAAQFFWEWWADPRGIIIMGGHRGTDIDHHNDVVLSQLQQLLQVQLCVPLQPQDFLQKFFFNDRGGLAITMFIWDVVIDGDSVLSVVPSHFDALPFDDPVRLQPDPADDQVQQAWFWWAFQFPDGPFIWTQPGWQFVDFQVDDPCHQVPVCVVRVPRDDRRNDRGGIWTFTHTADNDLGTFFYGPGGHPSRIGTRSHGNSHSNVSSPVVHVVVLVSLLSVLVVVLCVLCVLLVVAPPCCNDSNPNFYHQDFQCLDPSVFFFDADVLSQDPCSSVSPPDDVVSSVSCSCVVVCVVHDSVDRSLDFDPDFFVDDFQLLLVLAPDVVSFARLHSSLSSQLQADVQQSGRHHLLLLLLLLLLLLLLLLLLLLLQVPVSHRLSSSVVVSCSLLDLSSLLSLLVVVVCVSSGNYHYCPSRQQAANRSMAGQPVVLCVLVVDVPLVQLQADVLSSVLSQDDCCRYVHRHRDPVSVVSSSVNSVCCCVDDPHPPRNCVRCVSRNRMDMGRSRSSSSSSSSVLSSCSVRRHNLSSQSVCVVSSSRPADPVDGSSCSLVRQSAPVSPLCSLVNPVVSVCVLLVHDFPPCVLVSQLQEDSQASSPSPHRHLRSLLSSLLSLLLNVVSSVCSVPVSSHDSVLSVLQSCVCSDLLNQLLLLLSSPVNSSRRHSRPVLSVLNSQQSVSCVNVSSDCDVVSVLQADSQQPVHNRGSSSRSSSSSVLSSSCSRVSRSRSSVVSSCVSCVSVSVVCSVPPDDQLLCVQCVVPQWHWDQPCHWTWIAAVHDTDIHGFDHPDVVVSSSSNSSVVVVVSSSD/DLLQVLQQCCLAVQHAGWDWDWDVVPPTWIWICSDPDTFIFDDDDNVVRSNRRSVVVCVVVVVVVPLVVLVVVWAVRLNGVVSVVVPPGADPVRPLQDLVRTDCPLQVQLVCLLPDDPDPLQLVSLCSNQVSSVWDWPWDWDDDPQDQTWIWTFISDPSRDTDIDGVRCSSVVSSVVSVVND